Protein AF-0000000087747002 (afdb_homodimer)

pLDDT: mean 88.06, std 15.46, range [18.7, 98.38]

InterPro domains:
  IPR000531 TonB-dependent receptor-like, beta-barrel [PF00593] (441-791)
  IPR008969 Carboxypeptidase-like, regulatory domain superfamily [SSF49464] (43-121)
  IPR012910 TonB-dependent receptor, plug domain [PF07715] (141-255)
  IPR023996 TonB-dependent outer membrane protein, SusC/RagA [TIGR04056] (43-1063)
  IPR023997 TonB-dependent outer membrane protein SusC/RagA, conserved site [TIGR04057] (231-261)
  IPR036942 TonB-dependent receptor-like, beta-barrel domain superfamily [G3DSA:2.40.170.20] (339-915)
  IPR037066 TonB-dependent receptor, plug domain superfamily [G3DSA:2.170.130.10] (109-260)
  IPR039426 TonB-dependent receptor-like [PS52016] (129-919)
  IPR039426 TonB-dependent receptor-like [PTHR30069] (11-877)

Nearest PDB structures (foldseek):
  5fq8-assembly1_B  TM=9.121E-01  e=1.328E-81  Bacteroides thetaiotaomicron
  5fq6-assembly2_I  TM=9.011E-01  e=1.328E-81  Bacteroides thetaiotaomicron
  5fq6-assembly2_B  TM=8.962E-01  e=5.737E-81  Bacteroides thetaiotaomicron
  5fq7-assembly1_B  TM=9.132E-01  e=1.900E-78  Bacteroides thetaiotaomicron
  5fq8-assembly1_D  TM=9.107E-01  e=7.055E-78  Bacteroides thetaiotaomicron

Radius of gyration: 42.56 Å; Cα contacts (8 Å, |Δi|>4): 6021; chains: 2; bounding box: 114×135×99 Å

Foldseek 3Di:
DPPPPPPCPPDDDPPDDDPPPPPVPPPPPDDPDDDCPPPLDFAKFKEAEAEPVATDFFKWKAQPPDRFIDGAHPRRMDIGGGHQQTWIWTGDVQFPIDIDTTDNPYDYHYGYRPLPPFQPWDQFALRDTGRPQQDQADKDKDFLVLDFFFHALQSVLSCFFPDFQWHWFWALLPRQAEIFIAGLDAFFQFDHLGAFEAENRHTWFFDFPDFQALQWDFGRYTGSSQDDSQFFGMKMWQHACQRCVVVFFRGRRTYIYTYTDWFDPDQKWKKKWKWKWKWAFFFFQQFWDFFFWFDAPQDHDPAQQASQLFRLHHTQPQPDWHAFLQRDIDGSGFDPRQLRVQWAMKMKMKMKMKMWHDDDFKIKIWMWIWIKIDGRHPLWIKIKIKIKIWIWGDDPQKIKIKIKIKMKMKTKARAIFDQAQQHSLQLSLRGIRRDHLVVCCPQADPVRAGGSRHNLPLRHHNNNCCNPVWIKMKIKIKMKIKMKMWGRPDPFKIKMKIKIKIWMWMKMKGWDAANNRVQNQIKIKIKIKIKIKIKIKMKMWGWDDDVQKTKIKMWMKMKIKIKMKMKMKMFGRACPRVDPDRVRGDDMFIDIDIFIWMKIKIKMKMWMGGNSFKIKIKMKMWIAIPAAAPVARIDMWMKIKMKGWCCVVVVPDQFWSTKMKMKMKIKHWHGDTHDQADWDKDWDRDDDPPDIDIDTPDLEDHDNHQHIKMKIKIKIKMWTAGRNRQKIKIKMWMKMKIFQHFDWDQDDVVVVHRTYTGGWWMKMKTKMKMKIWHFPDDDVQKTKIKIKIKMFIFIATAIGDVPDFWAFRGDNDQQQWTFIHGHGHHHGFIKFKAFDADPVRFFEADPVALATHIDGDIDRLFGQDFRMWMKMWMWMGGVQKIKIWIKIWTFDGKAQELSVLSCLLSCTGPVLPPQSVQQSVQVVVCVVVVHDPPDPPRAGPTADRDFGWYDPVPPDTHTTDHHHHSNVRSNVCSRGHSSVRMWTLTFMWIAKIKMKGWDDCVVQPDQWRTKMKMKMKGRQHTPDTTDHSARSSHDSTNGSNPRYGRSRDRDMIMIIMMIMIMD/DPPPPPPPPPDPPPPDDDPPPPVVPPPPPDDPDDPCDPPLDFAKFKEFEAEPVATDFFKWKAQPPDNFIDGAHPRRMDIGGGHQQTWIWTGDVQFPIDIDTGDNPYDYHYTYRPLPPPQPWDQFALRDTDGPQQDQADKDKDFLVLDFFFHALQSVLSCFFPDFQWHWFWALLPRQAEIFIAGLDAFFQFDHLGAFEAENRHTWFFDFPDFQALQWDFGRYTGSSQDDSQFFGMKMWQHACQRCVVVFFRGRRTYIYTYTDWFDPDQKWKKKWKWKWKWAFFFFQPFWDFFFWFDAPQDHDPAQQASQLFRLHHTQPQPDWHQFLQRDIDGSGFDPRQLRVQWAMKMKMKMKMKMWHDDDFKIKIWMWIWIKIDGRHPLWIKIKIKIKIWIWGDDPQKIKIKIKIKMKMKTKARAIFDQAQQHSLQQSLRGIRRDHLVVCCPQADPVRAGGSRHNLPLRHHNNNCCNPVWMKMKIKIKMKIKMKMWGRPDPFKIKMKIKIKIWMWMKMKGWDAANNRVQNQIKIKIKIKIKIKIKIKMKMWGWDDDVQKTKIKMKMKMKIKIKMKMKMKMFGRACQRVDPDRVRGDDMFIDIDIFIWMKIKIKMKMWMGGNSFKIKIKMKMWIAIPAAAPVARIDMWMKIKMKGWCCVVVVPSQFWSTKMKMKMKIKHWHGDTHDQADWDKDWDRDDDPPDIDIDTPDLEAHDNHQHIKMKIKIKIKMWTAGRNRQKIKIKMWMKMKIFQHFDWDQDPVVVVHRTYTGGWWMKMKTKMKMKIWHFPDDDVQKTKIKIKIKMFIFIATAIGDVPDFWAFRGDNDQQQWTFIHGHGHHHGFIKFKAFDADPVRFFEADPVALATHIDGDIDRLFGQDFRMWMKMWMWMGGVQKIKIWIKIWTFDGKAQELSVLSCLLSCTGPVLPPQSVQQVVQVVVCVVVVHDPPDPPRAGPTADRDFGWYDPVPPDTHTTDHHHHSNVRSNVCSRGHSSVRMWTLTFMWIAKIKMKGWDDCVVQPDQWRTKMKMKMKGRQHTPDGTDHSARSSHDSTNGSNPRYGRSRDRDMIMIIMMIMIMD

Structure (mmCIF, N/CA/C/O backbone):
data_AF-0000000087747002-model_v1
#
loop_
_entity.id
_entity.type
_entity.pdbx_description
1 polymer 'SusC/RagA family TonB-linked outer membrane protein'
#
loop_
_atom_site.group_PDB
_atom_site.id
_atom_site.type_symbol
_atom_site.label_atom_id
_atom_site.label_alt_id
_atom_site.label_comp_id
_atom_site.label_asym_id
_atom_site.label_entity_id
_atom_site.label_seq_id
_atom_site.pdbx_PDB_ins_code
_atom_site.Cartn_x
_atom_site.Cartn_y
_atom_site.Cartn_z
_atom_site.occupancy
_atom_site.B_iso_or_equiv
_atom_site.auth_seq_id
_atom_site.auth_comp_id
_atom_site.auth_asym_id
_atom_site.auth_atom_id
_atom_site.pdbx_PDB_model_num
ATOM 1 N N . MET A 1 1 ? -24.531 10.125 -27.031 1 20.28 1 MET A N 1
ATOM 2 C CA . MET A 1 1 ? -23.297 10.875 -26.859 1 20.28 1 MET A CA 1
ATOM 3 C C . MET A 1 1 ? -22.078 9.953 -26.922 1 20.28 1 MET A C 1
ATOM 5 O O . MET A 1 1 ? -21.859 9.141 -26.031 1 20.28 1 MET A O 1
ATOM 9 N N . LYS A 1 2 ? -21.703 9.523 -28.141 1 21.83 2 LYS A N 1
ATOM 10 C CA . LYS A 1 2 ? -20.922 8.461 -28.766 1 21.83 2 LYS A CA 1
ATOM 11 C C . LYS A 1 2 ? -19.453 8.562 -28.391 1 21.83 2 LYS A C 1
ATOM 13 O O . LYS A 1 2 ? -18.75 9.469 -28.844 1 21.83 2 LYS A O 1
ATOM 18 N N . GLN A 1 3 ? -19.234 8.391 -27.172 1 22.73 3 GLN A N 1
ATOM 19 C CA . GLN A 1 3 ? -17.922 8.617 -26.547 1 22.73 3 GLN A CA 1
ATOM 20 C C . GLN A 1 3 ? -16.828 7.848 -27.266 1 22.73 3 GLN A C 1
ATOM 22 O O . GLN A 1 3 ? -16.859 6.617 -27.328 1 22.73 3 GLN A O 1
ATOM 27 N N . ARG A 1 4 ? -16.391 8.414 -28.422 1 23.31 4 ARG A N 1
ATOM 28 C CA . ARG A 1 4 ? -15.328 7.914 -29.281 1 23.31 4 ARG A CA 1
ATOM 29 C C . ARG A 1 4 ? -14.109 7.496 -28.453 1 23.31 4 ARG A C 1
ATOM 31 O O . ARG A 1 4 ? -13.555 8.305 -27.719 1 23.31 4 ARG A O 1
ATOM 38 N N . THR A 1 5 ? -14.102 6.312 -28.047 1 23.53 5 THR A N 1
ATOM 39 C CA . THR A 1 5 ? -13.094 5.551 -27.328 1 23.53 5 THR A CA 1
ATOM 40 C C . THR A 1 5 ? -11.734 5.645 -28.016 1 23.53 5 THR A C 1
ATOM 42 O O . THR A 1 5 ? -11.578 5.176 -29.141 1 23.53 5 THR A O 1
ATOM 45 N N . LEU A 1 6 ? -11.18 6.867 -28.109 1 23.16 6 LEU A N 1
ATOM 46 C CA . LEU A 1 6 ? -9.883 7.082 -28.75 1 23.16 6 LEU A CA 1
ATOM 47 C C . LEU A 1 6 ? -8.859 6.059 -28.266 1 23.16 6 LEU A C 1
ATOM 49 O O . LEU A 1 6 ? -8.594 5.969 -27.062 1 23.16 6 LEU A O 1
ATOM 53 N N . THR A 1 7 ? -8.828 4.914 -28.859 1 22.59 7 THR A N 1
ATOM 54 C CA . THR A 1 7 ? -7.941 3.756 -28.75 1 22.59 7 THR A CA 1
ATOM 55 C C . THR A 1 7 ? -6.48 4.176 -28.875 1 22.59 7 THR A C 1
ATOM 57 O O . THR A 1 7 ? -6.074 4.691 -29.922 1 22.59 7 THR A O 1
ATOM 60 N N . THR A 1 8 ? -5.879 4.895 -27.906 1 21.45 8 THR A N 1
ATOM 61 C CA . THR A 1 8 ? -4.488 5.336 -27.922 1 21.45 8 THR A CA 1
ATOM 62 C C . THR A 1 8 ? -3.553 4.152 -28.172 1 21.45 8 THR A C 1
ATOM 64 O O . THR A 1 8 ? -3.469 3.242 -27.344 1 21.45 8 THR A O 1
ATOM 67 N N . LYS A 1 9 ? -3.389 3.555 -29.312 1 24.36 9 LYS A N 1
ATOM 68 C CA . LYS A 1 9 ? -2.43 2.561 -29.781 1 24.36 9 LYS A CA 1
ATOM 69 C C . LYS A 1 9 ? -0.995 3.027 -29.562 1 24.36 9 LYS A C 1
ATOM 71 O O . LYS A 1 9 ? -0.572 4.047 -30.109 1 24.36 9 LYS A O 1
ATOM 76 N N . LEU A 1 10 ? -0.548 3.061 -28.391 1 20.7 10 LEU A N 1
ATOM 77 C CA . LEU A 1 10 ? 0.845 3.398 -28.109 1 20.7 10 LEU A CA 1
ATOM 78 C C . LEU A 1 10 ? 1.785 2.598 -29 1 20.7 10 LEU A C 1
ATOM 80 O O . LEU A 1 10 ? 1.737 1.365 -29.016 1 20.7 10 LEU A O 1
ATOM 84 N N . LEU A 1 11 ? 2.229 3.203 -30.156 1 19.34 11 LEU A N 1
ATOM 85 C CA . LEU A 1 11 ? 3.207 2.826 -31.156 1 19.34 11 LEU A CA 1
ATOM 86 C C . LEU A 1 11 ? 4.488 2.305 -30.516 1 19.34 11 LEU A C 1
ATOM 88 O O . LEU A 1 11 ? 5.023 2.932 -29.594 1 19.34 11 LEU A O 1
ATOM 92 N N . CYS A 1 12 ? 4.898 1.038 -30.734 1 20.5 12 CYS A N 1
ATOM 93 C CA . CYS A 1 12 ? 6.012 0.129 -30.5 1 20.5 12 CYS A CA 1
ATOM 94 C C . CYS A 1 12 ? 7.344 0.808 -30.797 1 20.5 12 CYS A C 1
ATOM 96 O O . CYS A 1 12 ? 8.328 0.594 -30.094 1 20.5 12 CYS A O 1
ATOM 98 N N . GLY A 1 13 ? 7.531 1.428 -32.062 1 20.78 13 GLY A N 1
ATOM 99 C CA . GLY A 1 13 ? 8.75 1.192 -32.812 1 20.78 13 GLY A CA 1
ATOM 100 C C . GLY A 1 13 ? 9.914 2.045 -32.375 1 20.78 13 GLY A C 1
ATOM 101 O O . GLY A 1 13 ? 10.945 2.121 -33.031 1 20.78 13 GLY A O 1
ATOM 102 N N . PHE A 1 14 ? 9.883 2.887 -31.438 1 21.02 14 PHE A N 1
ATOM 103 C CA . PHE A 1 14 ? 10.969 3.848 -31.547 1 21.02 14 PHE A CA 1
ATOM 104 C C . PHE A 1 14 ? 12.32 3.16 -31.375 1 21.02 14 PHE A C 1
ATOM 106 O O . PHE A 1 14 ? 12.773 2.969 -30.234 1 21.02 14 PHE A O 1
ATOM 113 N N . LEU A 1 15 ? 12.617 2.061 -32.188 1 18.95 15 LEU A N 1
ATOM 114 C CA . LEU A 1 15 ? 13.953 1.494 -32 1 18.95 15 LEU A CA 1
ATOM 115 C C . LEU A 1 15 ? 15.023 2.568 -32.188 1 18.95 15 LEU A C 1
ATOM 117 O O . LEU A 1 15 ? 15.898 2.711 -31.328 1 18.95 15 LEU A O 1
ATOM 121 N N . LEU A 1 16 ? 15.461 2.865 -33.531 1 19.5 16 LEU A N 1
ATOM 122 C CA . LEU A 1 16 ? 16.766 2.758 -34.156 1 19.5 16 LEU A CA 1
ATOM 123 C C . LEU A 1 16 ? 17.484 4.102 -34.125 1 19.5 16 LEU A C 1
ATOM 125 O O . LEU A 1 16 ? 17.625 4.75 -35.188 1 19.5 16 LEU A O 1
ATOM 129 N N . VAL A 1 17 ? 17.141 5.141 -33.5 1 19.69 17 VAL A N 1
ATOM 130 C CA . VAL A 1 17 ? 17.797 6.316 -34.062 1 19.69 17 VAL A CA 1
ATOM 131 C C . VAL A 1 17 ? 19.297 6.082 -34.125 1 19.69 17 VAL A C 1
ATOM 133 O O . VAL A 1 17 ? 19.828 5.227 -33.406 1 19.69 17 VAL A O 1
ATOM 136 N N . GLY A 1 18 ? 20.203 7.227 -34.781 1 18.7 18 GLY A N 1
ATOM 137 C CA . GLY A 1 18 ? 21.469 7.516 -35.406 1 18.7 18 GLY A CA 1
ATOM 138 C C . GLY A 1 18 ? 22.672 7.23 -34.531 1 18.7 18 GLY A C 1
ATOM 139 O O . GLY A 1 18 ? 22.672 7.574 -33.344 1 18.7 18 GLY A O 1
ATOM 140 N N . ALA A 1 19 ? 23.438 6.188 -34.844 1 21.56 19 ALA A N 1
ATOM 141 C CA . ALA A 1 19 ? 24.812 5.746 -34.625 1 21.56 19 ALA A CA 1
ATOM 142 C C . ALA A 1 19 ? 25.797 6.867 -34.938 1 21.56 19 ALA A C 1
ATOM 144 O O . ALA A 1 19 ? 26.25 7.027 -36.062 1 21.56 19 ALA A O 1
ATOM 145 N N . VAL A 1 20 ? 25.438 8.227 -34.719 1 19.81 20 VAL A N 1
ATOM 146 C CA . VAL A 1 20 ? 26.422 9.172 -35.219 1 19.81 20 VAL A CA 1
ATOM 147 C C . VAL A 1 20 ? 27.797 8.836 -34.656 1 19.81 20 VAL A C 1
ATOM 149 O O . VAL A 1 20 ? 27.922 8.43 -33.5 1 19.81 20 VAL A O 1
ATOM 152 N N . SER A 1 21 ? 28.828 8.82 -35.594 1 19.73 21 SER A N 1
ATOM 153 C CA . SER A 1 21 ? 30.25 8.539 -35.719 1 19.73 21 SER A CA 1
ATOM 154 C C . SER A 1 21 ? 31.078 9.453 -34.812 1 19.73 21 SER A C 1
ATOM 156 O O . SER A 1 21 ? 31.344 10.602 -35.156 1 19.73 21 SER A O 1
ATOM 158 N N . PHE A 1 22 ? 30.625 9.805 -33.75 1 19.06 22 PHE A N 1
ATOM 159 C CA . PHE A 1 22 ? 31.531 10.812 -33.188 1 19.06 22 PHE A CA 1
ATOM 160 C C . PHE A 1 22 ? 32.938 10.258 -33.094 1 19.06 22 PHE A C 1
ATOM 162 O O . PHE A 1 22 ? 33.219 9.367 -32.281 1 19.06 22 PHE A O 1
ATOM 169 N N . ALA A 1 23 ? 33.719 10.32 -34.281 1 20.92 23 ALA A N 1
ATOM 170 C CA . ALA A 1 23 ? 35.156 10.008 -34.469 1 20.92 23 ALA A CA 1
ATOM 171 C C . ALA A 1 23 ? 36 10.883 -33.531 1 20.92 23 ALA A C 1
ATOM 173 O O . ALA A 1 23 ? 36.188 12.078 -33.781 1 20.92 23 ALA A O 1
ATOM 174 N N . MET A 1 24 ? 35.594 11.203 -32.375 1 20.83 24 MET A N 1
ATOM 175 C CA . MET A 1 24 ? 36.531 12.172 -31.844 1 20.83 24 MET A CA 1
ATOM 176 C C . MET A 1 24 ? 37.969 11.648 -31.938 1 20.83 24 MET A C 1
ATOM 178 O O . MET A 1 24 ? 38.25 10.492 -31.609 1 20.83 24 MET A O 1
ATOM 182 N N . PRO A 1 25 ? 38.75 12.312 -32.812 1 22.38 25 PRO A N 1
ATOM 183 C CA . PRO A 1 25 ? 40.188 11.945 -32.969 1 22.38 25 PRO A CA 1
ATOM 184 C C . PRO A 1 25 ? 40.938 11.953 -31.656 1 22.38 25 PRO A C 1
ATOM 186 O O . PRO A 1 25 ? 40.656 12.789 -30.781 1 22.38 25 PRO A O 1
ATOM 189 N N . LEU A 1 26 ? 41.125 10.797 -31.125 1 22.36 26 LEU A N 1
ATOM 190 C CA . LEU A 1 26 ? 42 10.523 -29.984 1 22.36 26 LEU A CA 1
ATOM 191 C C . LEU A 1 26 ? 43.312 11.266 -30.125 1 22.36 26 LEU A C 1
ATOM 193 O O . LEU A 1 26 ? 44.125 10.969 -31.016 1 22.36 26 LEU A O 1
ATOM 197 N N . GLN A 1 27 ? 43.188 12.641 -30.062 1 21.42 27 GLN A N 1
ATOM 198 C CA . GLN A 1 27 ? 44.469 13.305 -30.188 1 21.42 27 GLN A CA 1
ATOM 199 C C . GLN A 1 27 ? 45.5 12.711 -29.234 1 21.42 27 GLN A C 1
ATOM 201 O O . GLN A 1 27 ? 45.156 12.352 -28.094 1 21.42 27 GLN A O 1
ATOM 206 N N . SER A 1 28 ? 46.688 12.352 -29.797 1 21.06 28 SER A N 1
ATOM 207 C CA . SER A 1 28 ? 47.938 11.742 -29.375 1 21.06 28 SER A CA 1
ATOM 208 C C . SER A 1 28 ? 48.625 12.586 -28.297 1 21.06 28 SER A C 1
ATOM 210 O O . SER A 1 28 ? 49.031 13.719 -28.562 1 21.06 28 SER A O 1
ATOM 212 N N . TYR A 1 29 ? 47.812 12.914 -27.219 1 21.16 29 TYR A N 1
ATOM 213 C CA . TYR A 1 29 ? 48.594 13.773 -26.328 1 21.16 29 TYR A CA 1
ATOM 214 C C . TYR A 1 29 ? 49.969 13.141 -26.031 1 21.16 29 TYR A C 1
ATOM 216 O O . TYR A 1 29 ? 50.062 11.93 -25.812 1 21.16 29 TYR A O 1
ATOM 224 N N . ALA A 1 30 ? 51 13.922 -26.453 1 23.58 30 ALA A N 1
ATOM 225 C CA . ALA A 1 30 ? 52.438 13.711 -26.375 1 23.58 30 ALA A CA 1
ATOM 226 C C . ALA A 1 30 ? 52.875 13.461 -24.938 1 23.58 30 ALA A C 1
ATOM 228 O O . ALA A 1 30 ? 52.25 13.953 -24 1 23.58 30 ALA A O 1
ATOM 229 N N . GLU A 1 31 ? 53.875 12.57 -24.75 1 23.08 31 GLU A N 1
ATOM 230 C CA . GLU A 1 31 ? 54.625 11.828 -23.734 1 23.08 31 GLU A CA 1
ATOM 231 C C . GLU A 1 31 ? 55.344 12.766 -22.781 1 23.08 31 GLU A C 1
ATOM 233 O O . GLU A 1 31 ? 56.25 13.492 -23.172 1 23.08 31 GLU A O 1
ATOM 238 N N . PRO A 1 32 ? 54.594 13.578 -21.922 1 25.44 32 PRO A N 1
ATOM 239 C CA . PRO A 1 32 ? 55.562 14.414 -21.219 1 25.44 32 PRO A CA 1
ATOM 240 C C . PRO A 1 32 ? 56.656 13.594 -20.547 1 25.44 32 PRO A C 1
ATOM 242 O O . PRO A 1 32 ? 56.469 12.422 -20.219 1 25.44 32 PRO A O 1
ATOM 245 N N . SER A 1 33 ? 57.906 14.141 -20.672 1 21.08 33 SER A N 1
ATOM 246 C CA . SER A 1 33 ? 59.219 13.633 -20.297 1 21.08 33 SER A CA 1
ATOM 247 C C . SER A 1 33 ? 59.344 13.461 -18.797 1 21.08 33 SER A C 1
ATOM 249 O O . SER A 1 33 ? 59.062 14.391 -18.031 1 21.08 33 SER A O 1
ATOM 251 N N . ALA A 1 34 ? 59.188 12.297 -18.281 1 25.61 34 ALA A N 1
ATOM 252 C CA . ALA A 1 34 ? 59.312 11.758 -16.938 1 25.61 34 ALA A CA 1
ATOM 253 C C . ALA A 1 34 ? 60.594 12.273 -16.266 1 25.61 34 ALA A C 1
ATOM 255 O O . ALA A 1 34 ? 61.688 12.18 -16.844 1 25.61 34 ALA A O 1
ATOM 256 N N . ALA A 1 35 ? 60.438 13.164 -15.414 1 26.36 35 ALA A N 1
ATOM 257 C CA . ALA A 1 35 ? 61.625 13.406 -14.594 1 26.36 35 ALA A CA 1
ATOM 258 C C . ALA A 1 35 ? 62.219 12.094 -14.086 1 26.36 35 ALA A C 1
ATOM 260 O O . ALA A 1 35 ? 61.5 11.156 -13.766 1 26.36 35 ALA A O 1
ATOM 261 N N . ALA A 1 36 ? 63.5 11.891 -14.188 1 25.69 36 ALA A N 1
ATOM 262 C CA . ALA A 1 36 ? 64.438 10.766 -14.07 1 25.69 36 ALA A CA 1
ATOM 263 C C . ALA A 1 36 ? 64.312 10.141 -12.68 1 25.69 36 ALA A C 1
ATOM 265 O O . ALA A 1 36 ? 65 10.594 -11.758 1 25.69 36 ALA A O 1
ATOM 266 N N . ALA A 1 37 ? 63.125 10.156 -12.016 1 29.16 37 ALA A N 1
ATOM 267 C CA . ALA A 1 37 ? 63.375 9.453 -10.758 1 29.16 37 ALA A CA 1
ATOM 268 C C . ALA A 1 37 ? 64.062 8.109 -11 1 29.16 37 ALA A C 1
ATOM 270 O O . ALA A 1 37 ? 63.844 7.48 -12.039 1 29.16 37 ALA A O 1
ATOM 271 N N . THR A 1 38 ? 65.062 7.848 -10.242 1 31.8 38 THR A N 1
ATOM 272 C CA . THR A 1 38 ? 65.938 6.656 -10.344 1 31.8 38 THR A CA 1
ATOM 273 C C . THR A 1 38 ? 65.062 5.398 -10.445 1 31.8 38 THR A C 1
ATOM 275 O O . THR A 1 38 ? 64.25 5.148 -9.586 1 31.8 38 THR A O 1
ATOM 278 N N . PRO A 1 39 ? 64.688 5.023 -11.727 1 36.78 39 PRO A N 1
ATOM 279 C CA . PRO A 1 39 ? 63.875 3.869 -12.039 1 36.78 39 PRO A CA 1
ATOM 280 C C . PRO A 1 39 ? 64.188 2.652 -11.172 1 36.78 39 PRO A C 1
ATOM 282 O O . PRO A 1 39 ? 65.312 2.189 -11.148 1 36.78 39 PRO A O 1
ATOM 285 N N . SER A 1 40 ? 63.656 2.684 -9.992 1 45.91 40 SER A N 1
ATOM 286 C CA . SER A 1 40 ? 63.812 1.367 -9.383 1 45.91 40 SER A CA 1
ATOM 287 C C . SER A 1 40 ? 63.5 0.257 -10.383 1 45.91 40 SER A C 1
ATOM 289 O O . SER A 1 40 ? 62.531 0.338 -11.133 1 45.91 40 SER A O 1
ATOM 291 N N . GLN A 1 41 ? 64.562 -0.303 -10.859 1 54.22 41 GLN A N 1
ATOM 292 C CA . GLN A 1 41 ? 64.625 -1.273 -11.945 1 54.22 41 GLN A CA 1
ATOM 293 C C . GLN A 1 41 ? 63.562 -2.346 -11.844 1 54.22 41 GLN A C 1
ATOM 295 O O . GLN A 1 41 ? 63.594 -3.172 -10.93 1 54.22 41 GLN A O 1
ATOM 300 N N . LYS A 1 42 ? 62.312 -2.082 -12.312 1 69.31 42 LYS A N 1
ATOM 301 C CA . LYS A 1 42 ? 61.312 -3.156 -12.461 1 69.31 42 LYS A CA 1
ATOM 302 C C . LYS A 1 42 ? 61.812 -4.227 -13.422 1 69.31 42 LYS A C 1
ATOM 304 O O . LYS A 1 42 ? 62.562 -3.926 -14.367 1 69.31 42 LYS A O 1
ATOM 309 N N . ILE A 1 43 ? 61.656 -5.422 -12.992 1 81.06 43 ILE A N 1
ATOM 310 C CA . ILE A 1 43 ? 62.031 -6.527 -13.867 1 81.06 43 ILE A CA 1
ATOM 311 C C . ILE A 1 43 ? 60.781 -7.027 -14.617 1 81.06 43 ILE A C 1
ATOM 313 O O . ILE A 1 43 ? 59.688 -7.008 -14.07 1 81.06 43 ILE A O 1
ATOM 317 N N . LYS A 1 44 ? 60.969 -7.262 -15.852 1 82.5 44 LYS A N 1
ATOM 318 C CA . LYS A 1 44 ? 59.969 -7.898 -16.688 1 82.5 44 LYS A CA 1
ATOM 319 C C . LYS A 1 44 ? 59.812 -9.383 -16.359 1 82.5 44 LYS A C 1
ATOM 321 O O . LYS A 1 44 ? 60.781 -10.141 -16.484 1 82.5 44 LYS A O 1
ATOM 326 N N . VAL A 1 45 ? 58.688 -9.711 -15.844 1 84.5 45 VAL A N 1
ATOM 327 C CA . VAL A 1 45 ? 58.438 -11.109 -15.562 1 84.5 45 VAL A CA 1
ATOM 328 C C . VAL A 1 45 ? 57.469 -11.672 -16.625 1 84.5 45 VAL A C 1
ATOM 330 O O . VAL A 1 45 ? 56.438 -11.07 -16.922 1 84.5 45 VAL A O 1
ATOM 333 N N . THR A 1 46 ? 57.875 -12.695 -17.266 1 85.25 46 THR A N 1
ATOM 334 C CA . THR A 1 46 ? 57.094 -13.43 -18.25 1 85.25 46 THR A CA 1
ATOM 335 C C . THR A 1 46 ? 56.844 -14.867 -17.781 1 85.25 46 THR A C 1
ATOM 337 O O . THR A 1 46 ? 57.656 -15.422 -17.031 1 85.25 46 THR A O 1
ATOM 340 N N . GLY A 1 47 ? 55.719 -15.336 -18.031 1 84.56 47 GLY A N 1
ATOM 341 C CA . GLY A 1 47 ? 55.438 -16.719 -17.688 1 84.56 47 GLY A CA 1
ATOM 342 C C . GLY A 1 47 ? 54.188 -17.266 -18.359 1 84.56 47 GLY A C 1
ATOM 343 O O . GLY A 1 47 ? 53.5 -16.547 -19.094 1 84.56 47 GLY A O 1
ATOM 344 N N . VAL A 1 48 ? 54 -18.594 -18.25 1 84.5 48 VAL A N 1
ATOM 345 C CA . VAL A 1 48 ? 52.844 -19.328 -18.703 1 84.5 48 VAL A CA 1
ATOM 346 C C . VAL A 1 48 ? 52.125 -19.953 -17.5 1 84.5 48 VAL A C 1
ATOM 348 O O . VAL A 1 48 ? 52.75 -20.547 -16.625 1 84.5 48 VAL A O 1
ATOM 351 N N . VAL A 1 49 ? 50.906 -19.625 -17.328 1 84.62 49 VAL A N 1
ATOM 352 C CA . VAL A 1 49 ? 50.062 -20.281 -16.344 1 84.62 49 VAL A CA 1
ATOM 353 C C . VAL A 1 49 ? 49.344 -21.469 -16.984 1 84.62 49 VAL A C 1
ATOM 355 O O . VAL A 1 49 ? 48.656 -21.297 -18 1 84.62 49 VAL A O 1
ATOM 358 N N . GLU A 1 50 ? 49.5 -22.547 -16.484 1 78.88 50 GLU A N 1
ATOM 359 C CA . GLU A 1 50 ? 48.844 -23.75 -16.984 1 78.88 50 GLU A CA 1
ATOM 360 C C . GLU A 1 50 ? 48.188 -24.531 -15.844 1 78.88 50 GLU A C 1
ATOM 362 O O . GLU A 1 50 ? 48.531 -24.328 -14.672 1 78.88 50 GLU A O 1
ATOM 367 N N . ASP A 1 51 ? 47.125 -25.172 -16.141 1 72.06 51 ASP A N 1
ATOM 368 C CA . ASP A 1 51 ? 46.594 -26.234 -15.273 1 72.06 51 ASP A CA 1
ATOM 369 C C . ASP A 1 51 ? 46.781 -27.594 -15.93 1 72.06 51 ASP A C 1
ATOM 371 O O . ASP A 1 51 ? 47.469 -27.719 -16.938 1 72.06 51 ASP A O 1
ATOM 375 N N . ALA A 1 52 ? 46.125 -28.625 -15.211 1 65.62 52 ALA A N 1
ATOM 376 C CA . ALA A 1 52 ? 46.281 -29.984 -15.719 1 65.62 52 ALA A CA 1
ATOM 377 C C . ALA A 1 52 ? 45.75 -30.109 -17.156 1 65.62 52 ALA A C 1
ATOM 379 O O . ALA A 1 52 ? 46.156 -31 -17.891 1 65.62 52 ALA A O 1
ATOM 380 N N . GLU A 1 53 ? 44.844 -29.188 -17.469 1 62.34 53 GLU A N 1
ATOM 381 C CA . GLU A 1 53 ? 44.188 -29.312 -18.766 1 62.34 53 GLU A CA 1
ATOM 382 C C . GLU A 1 53 ? 44.875 -28.453 -19.828 1 62.34 53 GLU A C 1
ATOM 384 O O . GLU A 1 53 ? 44.531 -28.516 -21 1 62.34 53 GLU A O 1
ATOM 389 N N . GLY A 1 54 ? 45.781 -27.656 -19.406 1 69.5 54 GLY A N 1
ATOM 390 C CA . GLY A 1 54 ? 46.5 -26.859 -20.359 1 69.5 54 GLY A CA 1
ATOM 391 C C . GLY A 1 54 ? 46.688 -25.406 -19.922 1 69.5 54 GLY A C 1
ATOM 392 O O . GLY A 1 54 ? 46.5 -25.094 -18.75 1 69.5 54 GLY A O 1
ATOM 393 N N . PRO A 1 55 ? 46.969 -24.594 -20.938 1 74.56 55 PRO A N 1
ATOM 394 C CA . PRO A 1 55 ? 47.125 -23.188 -20.594 1 74.56 55 PRO A CA 1
ATOM 395 C C . PRO A 1 55 ? 45.875 -22.547 -20.016 1 74.56 55 PRO A C 1
ATOM 397 O O . PRO A 1 55 ? 44.781 -22.828 -20.484 1 74.56 55 PRO A O 1
ATOM 400 N N . VAL A 1 56 ? 45.938 -21.969 -18.922 1 76.38 56 VAL A N 1
ATOM 401 C CA . VAL A 1 56 ? 44.812 -21.312 -18.25 1 76.38 56 VAL A CA 1
ATOM 402 C C . VAL A 1 56 ? 44.625 -19.906 -18.797 1 76.38 56 VAL A C 1
ATOM 404 O O . VAL A 1 56 ? 45.5 -19.047 -18.625 1 76.38 56 VAL A O 1
ATOM 407 N N . ILE A 1 57 ? 43.531 -19.844 -19.531 1 73.81 57 ILE A N 1
ATOM 408 C CA . ILE A 1 57 ? 43.188 -18.562 -20.141 1 73.81 57 ILE A CA 1
ATOM 409 C C . ILE A 1 57 ? 42.469 -17.672 -19.109 1 73.81 57 ILE A C 1
ATOM 411 O O . ILE A 1 57 ? 41.531 -18.125 -18.469 1 73.81 57 ILE A O 1
ATOM 415 N N . GLY A 1 58 ? 42.906 -16.453 -18.906 1 72.56 58 GLY A N 1
ATOM 416 C CA . GLY A 1 58 ? 42.188 -15.492 -18.094 1 72.56 58 GLY A CA 1
ATOM 417 C C . GLY A 1 58 ? 42.531 -15.586 -16.609 1 72.56 58 GLY A C 1
ATOM 418 O O . GLY A 1 58 ? 41.812 -15.078 -15.758 1 72.56 58 GLY A O 1
ATOM 419 N N . ALA A 1 59 ? 43.562 -16.312 -16.266 1 76.75 59 ALA A N 1
ATOM 420 C CA . ALA A 1 59 ? 44 -16.312 -14.883 1 76.75 59 ALA A CA 1
ATOM 421 C C . ALA A 1 59 ? 44.531 -14.938 -14.461 1 76.75 59 ALA A C 1
ATOM 423 O O . ALA A 1 59 ? 45.25 -14.289 -15.211 1 76.75 59 ALA A O 1
ATOM 424 N N . SER A 1 60 ? 44.156 -14.562 -13.352 1 82.12 60 SER A N 1
ATOM 425 C CA . SER A 1 60 ? 44.625 -13.297 -12.797 1 82.12 60 SER A CA 1
ATOM 426 C C . SER A 1 60 ? 46.062 -13.438 -12.234 1 82.12 60 SER A C 1
ATOM 428 O O . SER A 1 60 ? 46.312 -14.328 -11.414 1 82.12 60 SER A O 1
ATOM 430 N N . VAL A 1 61 ? 47 -12.695 -12.758 1 84.12 61 VAL A N 1
ATOM 431 C CA . VAL A 1 61 ? 48.344 -12.602 -12.25 1 84.12 61 VAL A CA 1
ATOM 432 C C . VAL A 1 61 ? 48.562 -11.219 -11.633 1 84.12 61 VAL A C 1
ATOM 434 O O . VAL A 1 61 ? 48.625 -10.211 -12.352 1 84.12 61 VAL A O 1
ATOM 437 N N . ILE A 1 62 ? 48.625 -11.18 -10.344 1 82.56 62 ILE A N 1
ATOM 438 C CA . ILE A 1 62 ? 48.719 -9.906 -9.633 1 82.56 62 ILE A CA 1
ATOM 439 C C . ILE A 1 62 ? 49.969 -9.867 -8.773 1 82.56 62 ILE A C 1
ATOM 441 O O . ILE A 1 62 ? 50.344 -10.859 -8.141 1 82.56 62 ILE A O 1
ATOM 445 N N . GLU A 1 63 ? 50.781 -8.758 -8.82 1 81.44 63 GLU A N 1
ATOM 446 C CA . GLU A 1 63 ? 51.844 -8.5 -7.848 1 81.44 63 GLU A CA 1
ATOM 447 C C . GLU A 1 63 ? 51.25 -8.352 -6.441 1 81.44 63 GLU A C 1
ATOM 449 O O . GLU A 1 63 ? 50.5 -7.41 -6.168 1 81.44 63 GLU A O 1
ATOM 454 N N . LYS A 1 64 ? 51.5 -9.414 -5.629 1 78.12 64 LYS A N 1
ATOM 455 C CA . LYS A 1 64 ? 50.938 -9.492 -4.289 1 78.12 64 LYS A CA 1
ATOM 456 C C . LYS A 1 64 ? 51.156 -8.188 -3.525 1 78.12 64 LYS A C 1
ATOM 458 O O . LYS A 1 64 ? 52.25 -7.672 -3.463 1 78.12 64 LYS A O 1
ATOM 463 N N . GLY A 1 65 ? 50 -7.574 -2.961 1 70.12 65 GLY A N 1
ATOM 464 C CA . GLY A 1 65 ? 50.062 -6.367 -2.154 1 70.12 65 GLY A CA 1
ATOM 465 C C . GLY A 1 65 ? 49.844 -5.102 -2.961 1 70.12 65 GLY A C 1
ATOM 466 O O . GLY A 1 65 ? 49.875 -3.996 -2.416 1 70.12 65 GLY A O 1
ATOM 467 N N . THR A 1 66 ? 49.875 -5.246 -4.34 1 71.5 66 THR A N 1
ATOM 468 C CA . THR A 1 66 ? 49.625 -4.098 -5.207 1 71.5 66 THR A CA 1
ATOM 469 C C . THR A 1 66 ? 48.406 -4.344 -6.109 1 71.5 66 THR A C 1
ATOM 471 O O . THR A 1 66 ? 47.875 -5.445 -6.129 1 71.5 66 THR A O 1
ATOM 474 N N . SER A 1 67 ? 47.969 -3.33 -6.781 1 69.12 67 SER A N 1
ATOM 475 C CA . SER A 1 67 ? 46.938 -3.477 -7.785 1 69.12 67 SER A CA 1
ATOM 476 C C . SER A 1 67 ? 47.531 -3.736 -9.164 1 69.12 67 SER A C 1
ATOM 478 O O . SER A 1 67 ? 46.781 -3.752 -10.164 1 69.12 67 SER A O 1
ATOM 480 N N . ASN A 1 68 ? 48.812 -3.955 -9.211 1 77.12 68 ASN A N 1
ATOM 481 C CA . ASN A 1 68 ? 49.5 -4.258 -10.453 1 77.12 68 ASN A CA 1
ATOM 482 C C . ASN A 1 68 ? 49.281 -5.703 -10.891 1 77.12 68 ASN A C 1
ATOM 484 O O . ASN A 1 68 ? 49.688 -6.633 -10.188 1 77.12 68 ASN A O 1
ATOM 488 N N . GLY A 1 69 ? 48.469 -5.957 -11.828 1 77.69 69 GLY A N 1
ATOM 489 C CA . GLY A 1 69 ? 48.156 -7.309 -12.273 1 77.69 69 GLY A CA 1
ATOM 490 C C . GLY A 1 69 ? 47.844 -7.387 -13.758 1 77.69 69 GLY A C 1
ATOM 491 O O . GLY A 1 69 ? 47.688 -6.359 -14.422 1 77.69 69 GLY A O 1
ATOM 492 N N . THR A 1 70 ? 47.969 -8.57 -14.312 1 79.62 70 THR A N 1
ATOM 493 C CA . THR A 1 70 ? 47.594 -8.922 -15.672 1 79.62 70 THR A CA 1
ATOM 494 C C . THR A 1 70 ? 46.812 -10.234 -15.695 1 79.62 70 THR A C 1
ATOM 496 O O . THR A 1 70 ? 46.656 -10.898 -14.664 1 79.62 70 THR A O 1
ATOM 499 N N . VAL A 1 71 ? 46.156 -10.547 -16.734 1 79.69 71 VAL A N 1
ATOM 500 C CA . VAL A 1 71 ? 45.5 -11.836 -16.938 1 79.69 71 VAL A CA 1
ATOM 501 C C . VAL A 1 71 ? 46.219 -12.602 -18.062 1 79.69 71 VAL A C 1
ATOM 503 O O . VAL A 1 71 ? 46.781 -11.992 -18.969 1 79.69 71 VAL A O 1
ATOM 506 N N . THR A 1 72 ? 46.156 -13.906 -17.922 1 80.62 72 THR A N 1
ATOM 507 C CA . THR A 1 72 ? 46.844 -14.742 -18.922 1 80.62 72 THR A CA 1
ATOM 508 C C . THR A 1 72 ? 46.094 -14.68 -20.266 1 80.62 72 THR A C 1
ATOM 510 O O . THR A 1 72 ? 44.875 -14.492 -20.297 1 80.62 72 THR A O 1
ATOM 513 N N . ASP A 1 73 ? 46.875 -14.773 -21.328 1 76.81 73 ASP A N 1
ATOM 514 C CA . ASP A 1 73 ? 46.312 -14.75 -22.672 1 76.81 73 ASP A CA 1
ATOM 515 C C . ASP A 1 73 ? 45.844 -16.141 -23.094 1 76.81 73 ASP A C 1
ATOM 517 O O . ASP A 1 73 ? 45.75 -17.062 -22.266 1 76.81 73 ASP A O 1
ATOM 521 N N . LEU A 1 74 ? 45.469 -16.391 -24.312 1 71.06 74 LEU A N 1
ATOM 522 C CA . LEU A 1 74 ? 44.875 -17.609 -24.828 1 71.06 74 LEU A CA 1
ATOM 523 C C . LEU A 1 74 ? 45.812 -18.797 -24.688 1 71.06 74 LEU A C 1
ATOM 525 O O . LEU A 1 74 ? 45.375 -19.953 -24.641 1 71.06 74 LEU A O 1
ATOM 529 N N . ASP A 1 75 ? 47.031 -18.531 -24.672 1 75.75 75 ASP A N 1
ATOM 530 C CA . ASP A 1 75 ? 48 -19.594 -24.531 1 75.75 75 ASP A CA 1
ATOM 531 C C . ASP A 1 75 ? 48.531 -19.672 -23.094 1 75.75 75 ASP A C 1
ATOM 533 O O . ASP A 1 75 ? 49.531 -20.328 -22.844 1 75.75 75 ASP A O 1
ATOM 537 N N . GLY A 1 76 ? 47.812 -18.984 -22.172 1 77.31 76 GLY A N 1
ATOM 538 C CA . GLY A 1 76 ? 48.188 -18.969 -20.766 1 77.31 76 GLY A CA 1
ATOM 539 C C . GLY A 1 76 ? 49.375 -18.062 -20.453 1 77.31 76 GLY A C 1
ATOM 540 O O . GLY A 1 76 ? 49.906 -18.078 -19.344 1 77.31 76 GLY A O 1
ATOM 541 N N . ASN A 1 77 ? 49.844 -17.328 -21.422 1 81 77 ASN A N 1
ATOM 542 C CA . ASN A 1 77 ? 51 -16.469 -21.219 1 81 77 ASN A CA 1
ATOM 543 C C . ASN A 1 77 ? 50.656 -15.188 -20.484 1 81 77 ASN A C 1
ATOM 545 O O . ASN A 1 77 ? 49.531 -14.664 -20.641 1 81 77 ASN A O 1
ATOM 549 N N . PHE A 1 78 ? 51.594 -14.742 -19.609 1 85.12 78 PHE A N 1
ATOM 550 C CA . PHE A 1 78 ? 51.438 -13.43 -19 1 85.12 78 PHE A CA 1
ATOM 551 C C . PHE A 1 78 ? 52.75 -12.664 -19.031 1 85.12 78 PHE A C 1
ATOM 553 O O . PHE A 1 78 ? 53.844 -13.266 -19.109 1 85.12 78 PHE A O 1
ATOM 560 N N . THR A 1 79 ? 52.688 -11.344 -19.203 1 84.62 79 THR A N 1
ATOM 561 C CA . THR A 1 79 ? 53.781 -10.398 -19.016 1 84.62 79 THR A CA 1
ATOM 562 C C . THR A 1 79 ? 53.406 -9.312 -18.016 1 84.62 79 THR A C 1
ATOM 564 O O . THR A 1 79 ? 52.312 -8.711 -18.125 1 84.62 79 THR A O 1
ATOM 567 N N . LEU A 1 80 ? 54.156 -9.188 -16.953 1 82.12 80 LEU A N 1
ATOM 568 C CA . LEU A 1 80 ? 53.906 -8.203 -15.914 1 82.12 80 LEU A CA 1
ATOM 569 C C . LEU A 1 80 ? 55.188 -7.539 -15.453 1 82.12 80 LEU A C 1
ATOM 571 O O . LEU A 1 80 ? 56.188 -8.219 -15.219 1 82.12 80 LEU A O 1
ATOM 575 N N . MET A 1 81 ? 55.219 -6.266 -15.438 1 81.25 81 MET A N 1
ATOM 576 C CA . MET A 1 81 ? 56.344 -5.531 -14.859 1 81.25 81 MET A CA 1
ATOM 577 C C . MET A 1 81 ? 56.188 -5.418 -13.344 1 81.25 81 MET A C 1
ATOM 579 O O . MET A 1 81 ? 55.219 -4.867 -12.852 1 81.25 81 MET A O 1
ATOM 583 N N . VAL A 1 82 ? 57.156 -6.082 -12.609 1 80.31 82 VAL A N 1
ATOM 584 C CA . VAL A 1 82 ? 57.031 -6.098 -11.156 1 80.31 82 VAL A CA 1
ATOM 585 C C . VAL A 1 82 ? 58.344 -5.652 -10.523 1 80.31 82 VAL A C 1
ATOM 587 O O . VAL A 1 82 ? 59.406 -5.602 -11.195 1 80.31 82 VAL A O 1
ATOM 590 N N . SER A 1 83 ? 58.438 -5.227 -9.273 1 80.25 83 SER A N 1
ATOM 591 C CA . SER A 1 83 ? 59.656 -4.941 -8.523 1 80.25 83 SER A CA 1
ATOM 592 C C . SER A 1 83 ? 60.5 -6.195 -8.359 1 80.25 83 SER A C 1
ATOM 594 O O . SER A 1 83 ? 59.969 -7.305 -8.242 1 80.25 83 SER A O 1
ATOM 596 N N . PRO A 1 84 ? 61.812 -6.066 -8.562 1 78.88 84 PRO A N 1
ATOM 597 C CA . PRO A 1 84 ? 62.688 -7.242 -8.359 1 78.88 84 PRO A CA 1
ATOM 598 C C . PRO A 1 84 ? 62.406 -7.953 -7.035 1 78.88 84 PRO A C 1
ATOM 600 O O . PRO A 1 84 ? 62.312 -7.305 -5.988 1 78.88 84 PRO A O 1
ATOM 603 N N . GLY A 1 85 ? 62.062 -9.32 -7.016 1 79.38 85 GLY A N 1
ATOM 604 C CA . GLY A 1 85 ? 61.75 -10.117 -5.836 1 79.38 85 GLY A CA 1
ATOM 605 C C . GLY A 1 85 ? 60.281 -10.117 -5.469 1 79.38 85 GLY A C 1
ATOM 606 O O . GLY A 1 85 ? 59.906 -10.641 -4.422 1 79.38 85 GLY A O 1
ATOM 607 N N . ALA A 1 86 ? 59.562 -9.57 -6.258 1 79.88 86 ALA A N 1
ATOM 608 C CA . ALA A 1 86 ? 58.125 -9.5 -5.973 1 79.88 86 ALA A CA 1
ATOM 609 C C . ALA A 1 86 ? 57.5 -10.891 -6.02 1 79.88 86 ALA A C 1
ATOM 611 O O . ALA A 1 86 ? 58 -11.789 -6.695 1 79.88 86 ALA A O 1
ATOM 612 N N . THR A 1 87 ? 56.406 -11.125 -5.203 1 83.31 87 THR A N 1
ATOM 613 C CA . THR A 1 87 ? 55.594 -12.336 -5.254 1 83.31 87 THR A CA 1
ATOM 614 C C . THR A 1 87 ? 54.344 -12.125 -6.129 1 83.31 87 THR A C 1
ATOM 616 O O . THR A 1 87 ? 53.656 -11.117 -5.992 1 83.31 87 THR A O 1
ATOM 619 N N . LEU A 1 88 ? 54.188 -13.031 -7.094 1 84.69 88 LEU A N 1
ATOM 620 C CA . LEU A 1 88 ? 53 -13.039 -7.941 1 84.69 88 LEU A CA 1
ATOM 621 C C . LEU A 1 88 ? 51.938 -13.938 -7.355 1 84.69 88 LEU A C 1
ATOM 623 O O . LEU A 1 88 ? 52.219 -15.047 -6.902 1 84.69 88 LEU A O 1
ATOM 627 N N . LYS A 1 89 ? 50.812 -13.438 -7.238 1 82.25 89 LYS A N 1
ATOM 628 C CA . LYS A 1 89 ? 49.625 -14.242 -6.938 1 82.25 89 LYS A CA 1
ATOM 629 C C . LYS A 1 89 ? 48.812 -14.523 -8.195 1 82.25 89 LYS A C 1
ATOM 631 O O . LYS A 1 89 ? 48.312 -13.602 -8.836 1 82.25 89 LYS A O 1
ATOM 636 N N . ILE A 1 90 ? 48.719 -15.758 -8.586 1 81.31 90 ILE A N 1
ATOM 637 C CA . ILE A 1 90 ? 48 -16.203 -9.758 1 81.31 90 ILE A CA 1
ATOM 638 C C . ILE A 1 90 ? 46.688 -16.891 -9.32 1 81.31 90 ILE A C 1
ATOM 640 O O . ILE A 1 90 ? 46.719 -17.812 -8.5 1 81.31 90 ILE A O 1
ATOM 644 N N . SER A 1 91 ? 45.594 -16.359 -9.711 1 76.94 91 SER A N 1
ATOM 645 C CA . SER A 1 91 ? 44.281 -16.922 -9.375 1 76.94 91 SER A CA 1
ATOM 646 C C . SER A 1 91 ? 43.438 -17.109 -10.625 1 76.94 91 SER A C 1
ATOM 648 O O . SER A 1 91 ? 43.562 -16.344 -11.586 1 76.94 91 SER A O 1
ATOM 650 N N . TYR A 1 92 ? 42.812 -18.188 -10.703 1 69.81 92 TYR A N 1
ATOM 651 C CA . TYR A 1 92 ? 41.844 -18.531 -11.727 1 69.81 92 TYR A CA 1
ATOM 652 C C . TYR A 1 92 ? 40.625 -19.266 -11.133 1 69.81 92 TYR A C 1
ATOM 654 O O . TYR A 1 92 ? 40.781 -20.062 -10.195 1 69.81 92 TYR A O 1
ATOM 662 N N . VAL A 1 93 ? 39.438 -18.875 -11.617 1 59.41 93 VAL A N 1
ATOM 663 C CA . VAL A 1 93 ? 38.219 -19.531 -11.125 1 59.41 93 VAL A CA 1
ATOM 664 C C . VAL A 1 93 ? 38.375 -21.047 -11.242 1 59.41 93 VAL A C 1
ATOM 666 O O . VAL A 1 93 ? 38.688 -21.562 -12.312 1 59.41 93 VAL A O 1
ATOM 669 N N . GLY A 1 94 ? 38.219 -21.812 -10.148 1 55.53 94 GLY A N 1
ATOM 670 C CA . GLY A 1 94 ? 38.312 -23.266 -10.094 1 55.53 94 GLY A CA 1
ATOM 671 C C . GLY A 1 94 ? 39.688 -23.75 -9.758 1 55.53 94 GLY A C 1
ATOM 672 O O . GLY A 1 94 ? 39.938 -24.953 -9.656 1 55.53 94 GLY A O 1
ATOM 673 N N . SER A 1 95 ? 40.719 -22.922 -9.695 1 63.06 95 SER A N 1
ATOM 674 C CA . SER A 1 95 ? 42.094 -23.328 -9.375 1 63.06 95 SER A CA 1
ATOM 675 C C . SER A 1 95 ? 42.562 -22.672 -8.086 1 63.06 95 SER A C 1
ATOM 677 O O . SER A 1 95 ? 42.125 -21.594 -7.727 1 63.06 95 SER A O 1
ATOM 679 N N . GLU A 1 96 ? 43.188 -23.375 -7.207 1 63.91 96 GLU A N 1
ATOM 680 C CA . GLU A 1 96 ? 43.844 -22.797 -6.035 1 63.91 96 GLU A CA 1
ATOM 681 C C . GLU A 1 96 ? 44.781 -21.672 -6.438 1 63.91 96 GLU A C 1
ATOM 683 O O . GLU A 1 96 ? 45.625 -21.844 -7.32 1 63.91 96 GLU A O 1
ATOM 688 N N . PRO A 1 97 ? 44.5 -20.5 -5.871 1 72.56 97 PRO A N 1
ATOM 689 C CA . PRO A 1 97 ? 45.5 -19.453 -6.191 1 72.56 97 PRO A CA 1
ATOM 690 C C . PRO A 1 97 ? 46.906 -19.844 -5.832 1 72.56 97 PRO A C 1
ATOM 692 O O . PRO A 1 97 ? 47.156 -20.516 -4.816 1 72.56 97 PRO A O 1
ATOM 695 N N . VAL A 1 98 ? 47.906 -19.609 -6.656 1 76.06 98 VAL A N 1
ATOM 696 C CA . VAL A 1 98 ? 49.312 -19.938 -6.445 1 76.06 98 VAL A CA 1
ATOM 697 C C . VAL A 1 98 ? 50.125 -18.641 -6.32 1 76.06 98 VAL A C 1
ATOM 699 O O . VAL A 1 98 ? 49.938 -17.688 -7.078 1 76.06 98 VAL A O 1
ATOM 702 N N . GLU A 1 99 ? 50.906 -18.531 -5.172 1 80.12 99 GLU A N 1
ATOM 703 C CA . GLU A 1 99 ? 51.844 -17.422 -5.023 1 80.12 99 GLU A CA 1
ATOM 704 C C . GLU A 1 99 ? 53.25 -17.844 -5.426 1 80.12 99 GLU A C 1
ATOM 706 O O . GLU A 1 99 ? 53.781 -18.844 -4.934 1 80.12 99 GLU A O 1
ATOM 711 N N . VAL A 1 100 ? 53.812 -17.188 -6.348 1 82.44 100 VAL A N 1
ATOM 712 C CA . VAL A 1 100 ? 55.156 -17.5 -6.812 1 82.44 100 VAL A CA 1
ATOM 713 C C . VAL A 1 100 ? 56.031 -16.234 -6.805 1 82.44 100 VAL A C 1
ATOM 715 O O . VAL A 1 100 ? 55.531 -15.141 -7.047 1 82.44 100 VAL A O 1
ATOM 718 N N . LYS A 1 101 ? 57.281 -16.328 -6.438 1 81.19 101 LYS A N 1
ATOM 719 C CA . LYS A 1 101 ? 58.219 -15.203 -6.5 1 81.19 101 LYS A CA 1
ATOM 720 C C . LYS A 1 101 ? 58.562 -14.867 -7.945 1 81.19 101 LYS A C 1
ATOM 722 O O . LYS A 1 101 ? 58.906 -15.758 -8.734 1 81.19 101 LYS A O 1
ATOM 727 N N . ALA A 1 102 ? 58.531 -13.695 -8.266 1 82.62 102 ALA A N 1
ATOM 728 C CA . ALA A 1 102 ? 58.844 -13.219 -9.617 1 82.62 102 ALA A CA 1
ATOM 729 C C . ALA A 1 102 ? 60.312 -13.406 -9.953 1 82.62 102 ALA A C 1
ATOM 731 O O . ALA A 1 102 ? 61.188 -13.07 -9.156 1 82.62 102 ALA A O 1
ATOM 732 N N . THR A 1 103 ? 60.625 -14.055 -11.055 1 81.69 103 THR A N 1
ATOM 733 C CA . THR A 1 103 ? 62 -14.203 -11.578 1 81.69 103 THR A CA 1
ATOM 734 C C . THR A 1 103 ? 62.094 -13.609 -12.977 1 81.69 103 THR A C 1
ATOM 736 O O . THR A 1 103 ? 61.094 -13.484 -13.688 1 81.69 103 THR A O 1
ATOM 739 N N . GLU A 1 104 ? 63.281 -13.188 -13.328 1 77.12 104 GLU A N 1
ATOM 740 C CA . GLU A 1 104 ? 63.531 -12.633 -14.656 1 77.12 104 GLU A CA 1
ATOM 741 C C . GLU A 1 104 ? 63.438 -13.711 -15.734 1 77.12 104 GLU A C 1
ATOM 743 O O . GLU A 1 104 ? 63.188 -13.406 -16.891 1 77.12 104 GLU A O 1
ATOM 748 N N . ALA A 1 105 ? 63.656 -14.992 -15.391 1 78.62 105 ALA A N 1
ATOM 749 C CA . ALA A 1 105 ? 63.5 -16.109 -16.328 1 78.62 105 ALA A CA 1
ATOM 750 C C . ALA A 1 105 ? 62.031 -16.422 -16.547 1 78.62 105 ALA A C 1
ATOM 752 O O . ALA A 1 105 ? 61.188 -16.219 -15.648 1 78.62 105 ALA A O 1
ATOM 753 N N . PRO A 1 106 ? 61.594 -16.812 -17.828 1 80 106 PRO A N 1
ATOM 754 C CA . PRO A 1 106 ? 60.188 -17.172 -18.078 1 80 106 PRO A CA 1
ATOM 755 C C . PRO A 1 106 ? 59.656 -18.188 -17.078 1 80 106 PRO A C 1
ATOM 757 O O . PRO A 1 106 ? 60.25 -19.25 -16.906 1 80 106 PRO A O 1
ATOM 760 N N . MET A 1 107 ? 58.562 -17.828 -16.328 1 82.25 107 MET A N 1
ATOM 761 C CA . MET A 1 107 ? 58 -18.672 -15.289 1 82.25 107 MET A CA 1
ATOM 762 C C . MET A 1 107 ? 56.969 -19.641 -15.859 1 82.25 107 MET A C 1
ATOM 764 O O . MET A 1 107 ? 56.25 -19.297 -16.781 1 82.25 107 MET A O 1
ATOM 768 N N . LYS A 1 108 ? 57.031 -20.906 -15.477 1 80.44 108 LYS A N 1
ATOM 769 C CA . LYS A 1 108 ? 55.938 -21.875 -15.703 1 80.44 108 LYS A CA 1
ATOM 770 C C . LYS A 1 108 ? 55.156 -22.141 -14.414 1 80.44 108 LYS A C 1
ATOM 772 O O . LYS A 1 108 ? 55.719 -22.672 -13.445 1 80.44 108 LYS A O 1
ATOM 777 N N . ILE A 1 109 ? 54.062 -21.625 -14.336 1 80.12 109 ILE A N 1
ATOM 778 C CA . ILE A 1 109 ? 53.188 -21.75 -13.156 1 80.12 109 ILE A CA 1
ATOM 779 C C . ILE A 1 109 ? 52.062 -22.719 -13.453 1 80.12 109 ILE A C 1
ATOM 781 O O . ILE A 1 109 ? 51.344 -22.562 -14.453 1 80.12 109 ILE A O 1
ATOM 785 N N . THR A 1 110 ? 51.969 -23.781 -12.773 1 74.69 110 THR A N 1
ATOM 786 C CA . THR A 1 110 ? 50.875 -24.734 -12.867 1 74.69 110 THR A CA 1
ATOM 787 C C . THR A 1 110 ? 49.844 -24.469 -11.789 1 74.69 110 THR A C 1
ATOM 789 O O . THR A 1 110 ? 50.156 -24.453 -10.594 1 74.69 110 THR A O 1
ATOM 792 N N . LEU A 1 111 ? 48.812 -23.953 -12.25 1 68.44 111 LEU A N 1
ATOM 793 C CA . LEU A 1 111 ? 47.688 -23.859 -11.312 1 68.44 111 LEU A CA 1
ATOM 794 C C . LEU A 1 111 ? 47.094 -25.25 -11.055 1 68.44 111 LEU A C 1
ATOM 796 O O . LEU A 1 111 ? 46.938 -26.047 -11.984 1 68.44 111 LEU A O 1
ATOM 800 N N . GLU A 1 112 ? 47.344 -25.719 -9.883 1 57.72 112 GLU A N 1
ATOM 801 C CA . GLU A 1 112 ? 46.625 -26.938 -9.531 1 57.72 112 GLU A CA 1
ATOM 802 C C . GLU A 1 112 ? 45.125 -26.656 -9.383 1 57.72 112 GLU A C 1
ATOM 804 O O . GLU A 1 112 ? 44.719 -25.578 -8.93 1 57.72 112 GLU A O 1
ATOM 809 N N . GLN A 1 113 ? 44.5 -27.375 -10.195 1 44.5 113 GLN A N 1
ATOM 810 C CA . GLN A 1 113 ? 43.062 -27.266 -9.93 1 44.5 113 GLN A CA 1
ATOM 811 C C . GLN A 1 113 ? 42.781 -27.219 -8.43 1 44.5 113 GLN A C 1
ATOM 813 O O . GLN A 1 113 ? 43.406 -27.953 -7.66 1 44.5 113 GLN A O 1
ATOM 818 N N . SER A 1 114 ? 42.656 -26.047 -7.988 1 39.94 114 SER A N 1
ATOM 819 C CA . SER A 1 114 ? 42.219 -26.172 -6.602 1 39.94 114 SER A CA 1
ATOM 820 C C . SER A 1 114 ? 41.469 -27.469 -6.375 1 39.94 114 SER A C 1
ATOM 822 O O . SER A 1 114 ? 40.531 -27.781 -7.121 1 39.94 114 SER A O 1
ATOM 824 N N . SER A 1 115 ? 42.188 -28.453 -6.262 1 35.91 115 SER A N 1
ATOM 825 C CA . SER A 1 115 ? 41.375 -29.531 -5.715 1 35.91 115 SER A CA 1
ATOM 826 C C . SER A 1 115 ? 40.219 -28.984 -4.883 1 35.91 115 SER A C 1
ATOM 828 O O . SER A 1 115 ? 39.5 -29.75 -4.238 1 35.91 115 SER A O 1
ATOM 830 N N . GLN A 1 116 ? 40.562 -27.844 -4.336 1 34.38 116 GLN A N 1
ATOM 831 C CA . GLN A 1 116 ? 39.406 -27.344 -3.58 1 34.38 116 GLN A CA 1
ATOM 832 C C . GLN A 1 116 ? 38.188 -27.188 -4.477 1 34.38 116 GLN A C 1
ATOM 834 O O . GLN A 1 116 ? 38 -26.141 -5.102 1 34.38 116 GLN A O 1
ATOM 839 N N . MET A 1 117 ? 38.031 -27.797 -5.379 1 37.22 117 MET A N 1
ATOM 840 C CA . MET A 1 117 ? 36.656 -28.016 -5.832 1 37.22 117 MET A CA 1
ATOM 841 C C . MET A 1 117 ? 35.656 -27.438 -4.828 1 37.22 117 MET A C 1
ATOM 843 O O . MET A 1 117 ? 34.781 -26.672 -5.199 1 37.22 117 MET A O 1
ATOM 847 N N . LEU A 1 118 ? 35.125 -28.375 -4.008 1 41.59 118 LEU A N 1
ATOM 848 C CA . LEU A 1 118 ? 33.781 -28.734 -3.572 1 41.59 118 LEU A CA 1
ATOM 849 C C . LEU A 1 118 ? 33.219 -27.672 -2.621 1 41.59 118 LEU A C 1
ATOM 851 O O . LEU A 1 118 ? 32.219 -27.922 -1.931 1 41.59 118 LEU A O 1
ATOM 855 N N . SER A 1 119 ? 34 -27.156 -1.959 1 53.56 119 SER A N 1
ATOM 856 C CA . SER A 1 119 ? 33.125 -26.594 -0.942 1 53.56 119 SER A CA 1
ATOM 857 C C . SER A 1 119 ? 32 -25.781 -1.574 1 53.56 119 SER A C 1
ATOM 859 O O . SER A 1 119 ? 32.219 -24.672 -2.082 1 53.56 119 SER A O 1
ATOM 861 N N . GLU A 1 120 ? 31.234 -26.547 -2.162 1 74.69 120 GLU A N 1
ATOM 862 C CA . GLU A 1 120 ? 30 -25.922 -2.6 1 74.69 120 GLU A CA 1
ATOM 863 C C . GLU A 1 120 ? 29.219 -25.359 -1.417 1 74.69 120 GLU A C 1
ATOM 865 O O . GLU A 1 120 ? 28.844 -26.094 -0.502 1 74.69 120 GLU A O 1
ATOM 870 N N . VAL A 1 121 ? 29.281 -24.141 -1.418 1 78.06 121 VAL A N 1
ATOM 871 C CA . VAL A 1 121 ? 28.5 -23.5 -0.373 1 78.06 121 VAL A CA 1
ATOM 872 C C . VAL A 1 121 ? 27.047 -23.359 -0.827 1 78.06 121 VAL A C 1
ATOM 874 O O . VAL A 1 121 ? 26.781 -22.953 -1.963 1 78.06 121 VAL A O 1
ATOM 877 N N . VAL A 1 122 ? 26.203 -23.859 -0.016 1 82 122 VAL A N 1
ATOM 878 C CA . VAL A 1 122 ? 24.781 -23.75 -0.295 1 82 122 VAL A CA 1
ATOM 879 C C . VAL A 1 122 ? 24.094 -22.938 0.807 1 82 122 VAL A C 1
ATOM 881 O O . VAL A 1 122 ? 24.625 -22.812 1.913 1 82 122 VAL A O 1
ATOM 884 N N . VAL A 1 123 ? 23.016 -22.391 0.435 1 82.25 123 VAL A N 1
ATOM 885 C CA . VAL A 1 123 ? 22.25 -21.641 1.417 1 82.25 123 VAL A CA 1
ATOM 886 C C . VAL A 1 123 ? 21.219 -22.562 2.084 1 82.25 123 VAL A C 1
ATOM 888 O O . VAL A 1 123 ? 20.438 -23.234 1.405 1 82.25 123 VAL A O 1
ATOM 891 N N . THR A 1 124 ? 21.25 -22.594 3.346 1 82.94 124 THR A N 1
ATOM 892 C CA . THR A 1 124 ? 20.359 -23.453 4.117 1 82.94 124 THR A CA 1
ATOM 893 C C . THR A 1 124 ? 19.359 -22.609 4.914 1 82.94 124 THR A C 1
ATOM 895 O O . THR A 1 124 ? 19.047 -21.484 4.535 1 82.94 124 THR A O 1
ATOM 898 N N . ALA A 1 125 ? 18.75 -23.281 5.879 1 80.38 125 ALA A N 1
ATOM 899 C CA . ALA A 1 125 ? 17.719 -22.609 6.684 1 80.38 125 ALA A CA 1
ATOM 900 C C . ALA A 1 125 ? 18.281 -21.359 7.348 1 80.38 125 ALA A C 1
ATOM 902 O O . ALA A 1 125 ? 19.438 -21.344 7.777 1 80.38 125 ALA A O 1
ATOM 903 N N . LEU A 1 126 ? 17.438 -20.375 7.434 1 79.25 126 LEU A N 1
ATOM 904 C CA . LEU A 1 126 ? 17.703 -19.094 8.055 1 79.25 126 LEU A CA 1
ATOM 905 C C . LEU A 1 126 ? 18.766 -18.312 7.273 1 79.25 126 LEU A C 1
ATOM 907 O O . LEU A 1 126 ? 19.344 -17.344 7.785 1 79.25 126 LEU A O 1
ATOM 911 N N . GLY A 1 127 ? 19.062 -18.859 6.074 1 76.94 127 GLY A N 1
ATOM 912 C CA . GLY A 1 127 ? 20 -18.188 5.18 1 76.94 127 GLY A CA 1
ATOM 913 C C . GLY A 1 127 ? 21.453 -18.469 5.5 1 76.94 127 GLY A C 1
ATOM 914 O O . GLY A 1 127 ? 22.344 -17.75 5.039 1 76.94 127 GLY A O 1
ATOM 915 N N . ILE A 1 128 ? 21.672 -19.422 6.203 1 78.62 128 ILE A N 1
ATOM 916 C CA . ILE A 1 128 ? 23.031 -19.766 6.609 1 78.62 128 ILE A CA 1
ATOM 917 C C . ILE A 1 128 ? 23.719 -20.531 5.484 1 78.62 128 ILE A C 1
ATOM 919 O O . ILE A 1 128 ? 23.188 -21.5 4.957 1 78.62 128 ILE A O 1
ATOM 923 N N . LYS A 1 129 ? 24.781 -19.984 5.105 1 81 129 LYS A N 1
ATOM 924 C CA . LYS A 1 129 ? 25.609 -20.672 4.113 1 81 129 LYS A CA 1
ATOM 925 C C . LYS A 1 129 ? 26.438 -21.781 4.758 1 81 129 LYS A C 1
ATOM 927 O O . LYS A 1 129 ? 27.047 -21.562 5.801 1 81 129 LYS A O 1
ATOM 932 N N . ARG A 1 130 ? 26.344 -22.922 4.133 1 85.56 130 ARG A N 1
ATOM 933 C CA . ARG A 1 130 ? 27.062 -24.078 4.633 1 85.56 130 ARG A CA 1
ATOM 934 C C . ARG A 1 130 ? 27.766 -24.828 3.496 1 85.56 130 ARG A C 1
ATOM 936 O O . ARG A 1 130 ? 27.328 -24.766 2.346 1 85.56 130 ARG A O 1
ATOM 943 N N . ASP A 1 131 ? 28.781 -25.438 3.932 1 85.06 131 ASP A N 1
ATOM 944 C CA . ASP A 1 131 ? 29.406 -26.359 2.977 1 85.06 131 ASP A CA 1
ATOM 945 C C . ASP A 1 131 ? 28.516 -27.578 2.732 1 85.06 131 ASP A C 1
ATOM 947 O O . ASP A 1 131 ? 28 -28.172 3.68 1 85.06 131 ASP A O 1
ATOM 951 N N . ARG A 1 132 ? 28.391 -27.859 1.577 1 86.44 132 ARG A N 1
ATOM 952 C CA . ARG A 1 132 ? 27.547 -29 1.205 1 86.44 132 ARG A CA 1
ATOM 953 C C . ARG A 1 132 ? 28.016 -30.266 1.896 1 86.44 132 ARG A C 1
ATOM 955 O O . ARG A 1 132 ? 27.188 -31.125 2.258 1 86.44 132 ARG A O 1
ATOM 962 N N . LYS A 1 133 ? 29.312 -30.516 2.018 1 85.88 133 LYS A N 1
ATOM 963 C CA . LYS A 1 133 ? 29.844 -31.75 2.607 1 85.88 133 LYS A CA 1
ATOM 964 C C . LYS A 1 133 ? 29.391 -31.906 4.059 1 85.88 133 LYS A C 1
ATOM 966 O O . LYS A 1 133 ? 29.328 -33 4.582 1 85.88 133 LYS A O 1
ATOM 971 N N . ALA A 1 134 ? 29.062 -30.797 4.715 1 88.19 134 ALA A N 1
ATOM 972 C CA . ALA A 1 134 ? 28.688 -30.828 6.129 1 88.19 134 ALA A CA 1
ATOM 973 C C . ALA A 1 134 ? 27.219 -31.156 6.305 1 88.19 134 ALA A C 1
ATOM 975 O O . ALA A 1 134 ? 26.766 -31.453 7.418 1 88.19 134 ALA A O 1
ATOM 976 N N . LEU A 1 135 ? 26.516 -31.172 5.273 1 87.81 135 LEU A N 1
ATOM 977 C CA . LEU A 1 135 ? 25.078 -31.344 5.387 1 87.81 135 LEU A CA 1
ATOM 978 C C . LEU A 1 135 ? 24.719 -32.812 5.512 1 87.81 135 LEU A C 1
ATOM 980 O O . LEU A 1 135 ? 25.188 -33.656 4.738 1 87.81 135 LEU A O 1
ATOM 984 N N . GLY A 1 136 ? 23.875 -33.094 6.41 1 89.12 136 GLY A N 1
ATOM 985 C CA . GLY A 1 136 ? 23.406 -34.469 6.609 1 89.12 136 GLY A CA 1
ATOM 986 C C . GLY A 1 136 ? 22.047 -34.719 5.992 1 89.12 136 GLY A C 1
ATOM 987 O O . GLY A 1 136 ? 21.375 -35.688 6.34 1 89.12 136 GLY A O 1
ATOM 988 N N . TYR A 1 137 ? 21.5 -33.844 5.188 1 87.12 137 TYR A N 1
ATOM 989 C CA . TYR A 1 137 ? 20.203 -33.969 4.547 1 87.12 137 TYR A CA 1
ATOM 990 C C . TYR A 1 137 ? 20.266 -33.562 3.078 1 87.12 137 TYR A C 1
ATOM 992 O O . TYR A 1 137 ? 21.266 -33 2.633 1 87.12 137 TYR A O 1
ATOM 1000 N N . GLY A 1 138 ? 19.234 -33.906 2.395 1 81.75 138 GLY A N 1
ATOM 1001 C CA . GLY A 1 138 ? 19.188 -33.625 0.967 1 81.75 138 GLY A CA 1
ATOM 1002 C C . GLY A 1 138 ? 18.844 -32.188 0.649 1 81.75 138 GLY A C 1
ATOM 1003 O O . GLY A 1 138 ? 17.984 -31.609 1.306 1 81.75 138 GLY A O 1
ATOM 1004 N N . LEU A 1 139 ? 19.531 -31.594 -0.282 1 86.19 139 LEU A N 1
ATOM 1005 C CA . LEU A 1 139 ? 19.312 -30.219 -0.756 1 86.19 139 LEU A CA 1
ATOM 1006 C C . LEU A 1 139 ? 19.734 -30.094 -2.219 1 86.19 139 LEU A C 1
ATOM 1008 O O . LEU A 1 139 ? 20.766 -30.625 -2.633 1 86.19 139 LEU A O 1
ATOM 1012 N N . ASP A 1 140 ? 18.812 -29.5 -2.975 1 90.38 140 ASP A N 1
ATOM 1013 C CA . ASP A 1 140 ? 19.125 -29.188 -4.363 1 90.38 140 ASP A CA 1
ATOM 1014 C C . ASP A 1 140 ? 19.109 -27.672 -4.602 1 90.38 140 ASP A C 1
ATOM 1016 O O . ASP A 1 140 ? 18.328 -26.953 -3.984 1 90.38 140 ASP A O 1
ATOM 1020 N N . GLU A 1 141 ? 19.938 -27.25 -5.43 1 90.69 141 GLU A N 1
ATOM 1021 C CA . GLU A 1 141 ? 20.016 -25.828 -5.75 1 90.69 141 GLU A CA 1
ATOM 1022 C C . GLU A 1 141 ? 20 -25.594 -7.258 1 90.69 141 GLU A C 1
ATOM 1024 O O . GLU A 1 141 ? 20.641 -26.328 -8.008 1 90.69 141 GLU A O 1
ATOM 1029 N N . VAL A 1 142 ? 19.188 -24.641 -7.676 1 93.12 142 VAL A N 1
ATOM 1030 C CA . VAL A 1 142 ? 19.141 -24.203 -9.07 1 93.12 142 VAL A CA 1
ATOM 1031 C C . VAL A 1 142 ? 19.672 -22.766 -9.18 1 93.12 142 VAL A C 1
ATOM 1033 O O . VAL A 1 142 ? 19.188 -21.875 -8.484 1 93.12 142 VAL A O 1
ATOM 1036 N N . LYS A 1 143 ? 20.594 -22.625 -10.07 1 91.56 143 LYS A N 1
ATOM 1037 C CA . LYS A 1 143 ? 21.219 -21.312 -10.219 1 91.56 143 LYS A CA 1
ATOM 1038 C C . LYS A 1 143 ? 20.328 -20.375 -11.047 1 91.56 143 LYS A C 1
ATOM 1040 O O . LYS A 1 143 ? 19.5 -20.844 -11.836 1 91.56 143 LYS A O 1
ATOM 1045 N N . GLY A 1 144 ? 20.578 -19.203 -10.953 1 91.25 144 GLY A N 1
ATOM 1046 C CA . GLY A 1 144 ? 19.734 -18.156 -11.516 1 91.25 144 GLY A CA 1
ATOM 1047 C C . GLY A 1 144 ? 19.719 -18.156 -13.039 1 91.25 144 GLY A C 1
ATOM 1048 O O . GLY A 1 144 ? 18.734 -17.766 -13.656 1 91.25 144 GLY A O 1
ATOM 1049 N N . ASP A 1 145 ? 20.734 -18.531 -13.625 1 87.75 145 ASP A N 1
ATOM 1050 C CA . ASP A 1 145 ? 20.844 -18.531 -15.078 1 87.75 145 ASP A CA 1
ATOM 1051 C C . ASP A 1 145 ? 19.719 -19.344 -15.711 1 87.75 145 ASP A C 1
ATOM 1053 O O . ASP A 1 145 ? 19.312 -19.094 -16.844 1 87.75 145 ASP A O 1
ATOM 1057 N N . ALA A 1 146 ? 19.234 -20.266 -15.016 1 85.38 146 ALA A N 1
ATOM 1058 C CA . ALA A 1 146 ? 18.172 -21.141 -15.508 1 85.38 146 ALA A CA 1
ATOM 1059 C C . ALA A 1 146 ? 16.859 -20.391 -15.695 1 85.38 146 ALA A C 1
ATOM 1061 O O . ALA A 1 146 ? 15.961 -20.859 -16.391 1 85.38 146 ALA A O 1
ATOM 1062 N N . PHE A 1 147 ? 16.75 -19.234 -15.156 1 88.88 147 PHE A N 1
ATOM 1063 C CA . PHE A 1 147 ? 15.484 -18.516 -15.125 1 88.88 147 PHE A CA 1
ATOM 1064 C C . PHE A 1 147 ? 15.523 -17.312 -16.047 1 88.88 147 PHE A C 1
ATOM 1066 O O . PHE A 1 147 ? 14.5 -16.672 -16.297 1 88.88 147 PHE A O 1
ATOM 1073 N N . GLU A 1 148 ? 16.609 -17.031 -16.672 1 90.5 148 GLU A N 1
ATOM 1074 C CA . GLU A 1 148 ? 16.812 -15.695 -17.203 1 90.5 148 GLU A CA 1
ATOM 1075 C C . GLU A 1 148 ? 16.594 -15.664 -18.719 1 90.5 148 GLU A C 1
ATOM 1077 O O . GLU A 1 148 ? 16.359 -14.602 -19.297 1 90.5 148 GLU A O 1
ATOM 1082 N N . LYS A 1 149 ? 16.703 -16.766 -19.375 1 89.06 149 LYS A N 1
ATOM 1083 C CA . LYS A 1 149 ? 16.609 -16.734 -20.828 1 89.06 149 LYS A CA 1
ATOM 1084 C C . LYS A 1 149 ? 15.195 -17.078 -21.297 1 89.06 149 LYS A C 1
ATOM 1086 O O . LYS A 1 149 ? 14.445 -16.203 -21.734 1 89.06 149 LYS A O 1
ATOM 1091 N N . ALA A 1 150 ? 14.828 -18.328 -21.078 1 91.38 150 ALA A N 1
ATOM 1092 C CA . ALA A 1 150 ? 13.445 -18.703 -21.359 1 91.38 150 ALA A CA 1
ATOM 1093 C C . ALA A 1 150 ? 12.539 -18.375 -20.172 1 91.38 150 ALA A C 1
ATOM 1095 O O . ALA A 1 150 ? 12.133 -19.281 -19.438 1 91.38 150 ALA A O 1
ATOM 1096 N N . LYS A 1 151 ? 12.086 -17.203 -20.188 1 92.56 151 LYS A N 1
ATOM 1097 C CA . LYS A 1 151 ? 11.398 -16.688 -19 1 92.56 151 LYS A CA 1
ATOM 1098 C C . LYS A 1 151 ? 9.953 -17.188 -18.953 1 92.56 151 LYS A C 1
ATOM 1100 O O . LYS A 1 151 ? 9.312 -17.359 -19.984 1 92.56 151 LYS A O 1
ATOM 1105 N N . GLU A 1 152 ? 9.492 -17.391 -17.75 1 92.06 152 GLU A N 1
ATOM 1106 C CA . GLU A 1 152 ? 8.094 -17.688 -17.453 1 92.06 152 GLU A CA 1
ATOM 1107 C C . GLU A 1 152 ? 7.434 -16.531 -16.703 1 92.06 152 GLU A C 1
ATOM 1109 O O . GLU A 1 152 ? 8.094 -15.82 -15.945 1 92.06 152 GLU A O 1
ATOM 1114 N N . THR A 1 153 ? 6.121 -16.312 -16.938 1 90.62 153 THR A N 1
ATOM 1115 C CA . THR A 1 153 ? 5.402 -15.281 -16.203 1 90.62 153 THR A CA 1
ATOM 1116 C C . THR A 1 153 ? 5.336 -15.617 -14.719 1 90.62 153 THR A C 1
ATOM 1118 O O . THR A 1 153 ? 5.293 -14.719 -13.875 1 90.62 153 THR A O 1
ATOM 1121 N N . ASN A 1 154 ? 5.23 -16.844 -14.414 1 93.69 154 ASN A N 1
ATOM 1122 C CA . ASN A 1 154 ? 5.449 -17.391 -13.078 1 93.69 154 ASN A CA 1
ATOM 1123 C C . ASN A 1 154 ? 6.758 -18.156 -12.992 1 93.69 154 ASN A C 1
ATOM 1125 O O . ASN A 1 154 ? 6.852 -19.281 -13.484 1 93.69 154 ASN A O 1
ATOM 1129 N N . VAL A 1 155 ? 7.66 -17.656 -12.336 1 94.44 155 VAL A N 1
ATOM 1130 C CA . VAL A 1 155 ? 9.047 -18.125 -12.375 1 94.44 155 VAL A CA 1
ATOM 1131 C C . VAL A 1 155 ? 9.125 -19.547 -11.859 1 94.44 155 VAL A C 1
ATOM 1133 O O . VAL A 1 155 ? 9.977 -20.328 -12.289 1 94.44 155 VAL A O 1
ATOM 1136 N N . ILE A 1 156 ? 8.266 -19.953 -11.008 1 95.06 156 ILE A N 1
ATOM 1137 C CA . ILE A 1 156 ? 8.359 -21.266 -10.383 1 95.06 156 ILE A CA 1
ATOM 1138 C C . ILE A 1 156 ? 8.125 -22.344 -11.43 1 95.06 156 ILE A C 1
ATOM 1140 O O . ILE A 1 156 ? 8.516 -23.5 -11.234 1 95.06 156 ILE A O 1
ATOM 1144 N N . ASN A 1 157 ? 7.457 -22.016 -12.539 1 94.19 157 ASN A N 1
ATOM 1145 C CA . ASN A 1 157 ? 7.25 -22.953 -13.625 1 94.19 157 ASN A CA 1
ATOM 1146 C C . ASN A 1 157 ? 8.578 -23.406 -14.242 1 94.19 157 ASN A C 1
ATOM 1148 O O . ASN A 1 157 ? 8.664 -24.484 -14.812 1 94.19 157 ASN A O 1
ATOM 1152 N N . SER A 1 158 ? 9.555 -22.609 -14.07 1 94.81 158 SER A N 1
ATOM 1153 C CA . SER A 1 158 ? 10.859 -22.938 -14.625 1 94.81 158 SER A CA 1
ATOM 1154 C C . SER A 1 158 ? 11.531 -24.062 -13.844 1 94.81 158 SER A C 1
ATOM 1156 O O . SER A 1 158 ? 12.508 -24.656 -14.312 1 94.81 158 SER A O 1
ATOM 1158 N N . MET A 1 159 ? 11.031 -24.375 -12.758 1 95.12 159 MET A N 1
ATOM 1159 C CA . MET A 1 159 ? 11.617 -25.422 -11.93 1 95.12 159 MET A CA 1
ATOM 1160 C C . MET A 1 159 ? 11.125 -26.797 -12.375 1 95.12 159 MET A C 1
ATOM 1162 O O . MET A 1 159 ? 11.695 -27.812 -11.969 1 95.12 159 MET A O 1
ATOM 1166 N N . ALA A 1 160 ? 10.172 -26.875 -13.227 1 94.69 160 ALA A N 1
ATOM 1167 C CA . ALA A 1 160 ? 9.609 -28.156 -13.656 1 94.69 160 ALA A CA 1
ATOM 1168 C C . ALA A 1 160 ? 10.672 -29.016 -14.328 1 94.69 160 ALA A C 1
ATOM 1170 O O . ALA A 1 160 ? 11.328 -28.578 -15.281 1 94.69 160 ALA A O 1
ATOM 1171 N N . GLY A 1 161 ? 10.891 -30.203 -13.797 1 94.62 161 GLY A N 1
ATOM 1172 C CA . GLY A 1 161 ? 11.805 -31.172 -14.383 1 94.62 161 GLY A CA 1
ATOM 1173 C C . GLY A 1 161 ? 13.234 -31.016 -13.914 1 94.62 161 GLY A C 1
ATOM 1174 O O . GLY A 1 161 ? 14.109 -31.781 -14.289 1 94.62 161 GLY A O 1
ATOM 1175 N N . ARG A 1 162 ? 13.453 -30.109 -13.023 1 95.31 162 ARG A N 1
ATOM 1176 C CA . ARG A 1 162 ? 14.844 -29.797 -12.695 1 95.31 162 ARG A CA 1
ATOM 1177 C C . ARG A 1 162 ? 15.258 -30.484 -11.391 1 95.31 162 ARG A C 1
ATOM 1179 O O . ARG A 1 162 ? 16.438 -30.75 -11.172 1 95.31 162 ARG A O 1
ATOM 1186 N N . VAL A 1 163 ? 14.328 -30.672 -10.5 1 95.62 163 VAL A N 1
ATOM 1187 C CA . VAL A 1 163 ? 14.648 -31.156 -9.156 1 95.62 163 VAL A CA 1
ATOM 1188 C C . VAL A 1 163 ? 13.883 -32.438 -8.883 1 95.62 163 VAL A C 1
ATOM 1190 O O . VAL A 1 163 ? 12.664 -32.5 -9.062 1 95.62 163 VAL A O 1
ATOM 1193 N N . ALA A 1 164 ? 14.617 -33.438 -8.43 1 96 164 ALA A N 1
ATOM 1194 C CA . ALA A 1 164 ? 13.969 -34.688 -8.086 1 96 164 ALA A CA 1
ATOM 1195 C C . ALA A 1 164 ? 12.984 -34.531 -6.938 1 96 164 ALA A C 1
ATOM 1197 O O . ALA A 1 164 ? 13.305 -33.875 -5.93 1 96 164 ALA A O 1
ATOM 1198 N N . GLY A 1 165 ? 11.836 -35.031 -7.156 1 93.94 165 GLY A N 1
ATOM 1199 C CA . GLY A 1 165 ? 10.828 -35 -6.109 1 93.94 165 GLY A CA 1
ATOM 1200 C C . GLY A 1 165 ? 9.969 -33.75 -6.125 1 93.94 165 GLY A C 1
ATOM 1201 O O . GLY A 1 165 ? 8.992 -33.656 -5.383 1 93.94 165 GLY A O 1
ATOM 1202 N N . LEU A 1 166 ? 10.32 -32.812 -6.887 1 95.5 166 LEU A N 1
ATOM 1203 C CA . LEU A 1 166 ? 9.562 -31.594 -7.008 1 95.5 166 LEU A CA 1
ATOM 1204 C C . LEU A 1 166 ? 8.602 -31.656 -8.195 1 95.5 166 LEU A C 1
ATOM 1206 O O . LEU A 1 166 ? 9.031 -31.828 -9.336 1 95.5 166 LEU A O 1
ATOM 1210 N N . VAL A 1 167 ? 7.352 -31.547 -7.879 1 94.06 167 VAL A N 1
ATOM 1211 C CA . VAL A 1 167 ? 6.336 -31.547 -8.93 1 94.06 167 VAL A CA 1
ATOM 1212 C C . VAL A 1 167 ? 5.742 -30.141 -9.07 1 94.06 167 VAL A C 1
ATOM 1214 O O . VAL A 1 167 ? 5.203 -29.594 -8.102 1 94.06 167 VAL A O 1
ATOM 1217 N N . VAL A 1 168 ? 5.867 -29.547 -10.211 1 93.25 168 VAL A N 1
ATOM 1218 C CA . VAL A 1 168 ? 5.355 -28.203 -10.516 1 93.25 168 VAL A CA 1
ATOM 1219 C C . VAL A 1 168 ? 4.219 -28.312 -11.531 1 93.25 168 VAL A C 1
ATOM 1221 O O . VAL A 1 168 ? 4.398 -28.859 -12.617 1 93.25 168 VAL A O 1
ATOM 1224 N N . SER A 1 169 ? 3.059 -27.766 -11.164 1 87.88 169 SER A N 1
ATOM 1225 C CA . SER A 1 169 ? 1.901 -27.828 -12.055 1 87.88 169 SER A CA 1
ATOM 1226 C C . SER A 1 169 ? 1.203 -26.484 -12.148 1 87.88 169 SER A C 1
ATOM 1228 O O . SER A 1 169 ? 0.664 -25.984 -11.164 1 87.88 169 SER A O 1
ATOM 1230 N N . GLN A 1 170 ? 1.143 -25.969 -13.281 1 86.25 170 GLN A N 1
ATOM 1231 C CA . GLN A 1 170 ? 0.421 -24.719 -13.492 1 86.25 170 GLN A CA 1
ATOM 1232 C C . GLN A 1 170 ? -1.058 -24.969 -13.766 1 86.25 170 GLN A C 1
ATOM 1234 O O . GLN A 1 170 ? -1.409 -25.922 -14.469 1 86.25 170 GLN A O 1
ATOM 1239 N N . THR A 1 171 ? -1.874 -24.125 -13.297 1 81.81 171 THR A N 1
ATOM 1240 C CA . THR A 1 171 ? -3.301 -24.234 -13.586 1 81.81 171 THR A CA 1
ATOM 1241 C C . THR A 1 171 ? -3.588 -23.859 -15.031 1 81.81 171 THR A C 1
ATOM 1243 O O . THR A 1 171 ? -2.773 -23.188 -15.68 1 81.81 171 THR A O 1
ATOM 1246 N N . ALA A 1 172 ? -4.723 -24.203 -15.445 1 81 172 ALA A N 1
ATOM 1247 C CA . ALA A 1 172 ? -5.113 -23.953 -16.828 1 81 172 ALA A CA 1
ATOM 1248 C C . ALA A 1 172 ? -5.547 -22.516 -17.031 1 81 172 ALA A C 1
ATOM 1250 O O . ALA A 1 172 ? -6.035 -22.141 -18.109 1 81 172 ALA A O 1
ATOM 1251 N N . GLY A 1 173 ? -5.324 -21.688 -16.109 1 84 173 GLY A N 1
ATOM 1252 C CA . GLY A 1 173 ? -5.797 -20.312 -16.172 1 84 173 GLY A CA 1
ATOM 1253 C C . GLY A 1 173 ? -4.898 -19.406 -16.984 1 84 173 GLY A C 1
ATOM 1254 O O . GLY A 1 173 ? -5.215 -18.219 -17.188 1 84 173 GLY A O 1
ATOM 1255 N N . GLY A 1 174 ? -3.852 -19.938 -17.516 1 87.56 174 GLY A N 1
ATOM 1256 C CA . GLY A 1 174 ? -3.002 -19.125 -18.375 1 87.56 174 GLY A CA 1
ATOM 1257 C C . GLY A 1 174 ? -1.888 -18.422 -17.625 1 87.56 174 GLY A C 1
ATOM 1258 O O . GLY A 1 174 ? -1.504 -18.844 -16.531 1 87.56 174 GLY A O 1
ATOM 1259 N N . PRO A 1 175 ? -1.395 -17.391 -18.281 1 91.31 175 PRO A N 1
ATOM 1260 C CA . PRO A 1 175 ? -0.197 -16.75 -17.75 1 91.31 175 PRO A CA 1
ATOM 1261 C C . PRO A 1 175 ? -0.442 -16.078 -16.391 1 91.31 175 PRO A C 1
ATOM 1263 O O . PRO A 1 175 ? 0.496 -15.906 -15.609 1 91.31 175 PRO A O 1
ATOM 1266 N N . SER A 1 176 ? -1.598 -15.75 -16.109 1 91.69 176 SER A N 1
ATOM 1267 C CA . SER A 1 176 ? -1.888 -15.07 -14.852 1 91.69 176 SER A CA 1
ATOM 1268 C C . SER A 1 176 ? -2.281 -16.062 -13.758 1 91.69 176 SER A C 1
ATOM 1270 O O . SER A 1 176 ? -2.613 -15.664 -12.641 1 91.69 176 SER A O 1
ATOM 1272 N N . GLY A 1 177 ? -2.244 -17.312 -14.055 1 90.38 177 GLY A N 1
ATOM 1273 C CA . GLY A 1 177 ? -2.703 -18.328 -13.125 1 90.38 177 GLY A CA 1
ATOM 1274 C C . GLY A 1 177 ? -1.661 -18.703 -12.086 1 90.38 177 GLY A C 1
ATOM 1275 O O . GLY A 1 177 ? -0.496 -18.312 -12.203 1 90.38 177 GLY A O 1
ATOM 1276 N N . SER A 1 178 ? -2.086 -19.469 -11.109 1 92 178 SER A N 1
ATOM 1277 C CA . SER A 1 178 ? -1.222 -19.953 -10.031 1 92 178 SER A CA 1
ATOM 1278 C C . SER A 1 178 ? -0.499 -21.234 -10.445 1 92 178 SER A C 1
ATOM 1280 O O . SER A 1 178 ? -0.856 -21.875 -11.438 1 92 178 SER A O 1
ATOM 1282 N N . THR A 1 179 ? 0.529 -21.5 -9.742 1 91.38 179 THR A N 1
ATOM 1283 C CA . THR A 1 179 ? 1.257 -22.75 -9.891 1 91.38 179 THR A CA 1
ATOM 1284 C C . THR A 1 179 ? 1.31 -23.5 -8.562 1 91.38 179 THR A C 1
ATOM 1286 O O . THR A 1 179 ? 1.637 -22.922 -7.523 1 91.38 179 THR A O 1
ATOM 1289 N N . ARG A 1 180 ? 0.966 -24.703 -8.625 1 90.88 180 ARG A N 1
ATOM 1290 C CA . ARG A 1 180 ? 1.033 -25.547 -7.438 1 90.88 180 ARG A CA 1
ATOM 1291 C C . ARG A 1 180 ? 2.332 -26.359 -7.406 1 90.88 180 ARG A C 1
ATOM 1293 O O . ARG A 1 180 ? 2.695 -26.984 -8.398 1 90.88 180 ARG A O 1
ATOM 1300 N N . VAL A 1 181 ? 2.99 -26.297 -6.277 1 93.12 181 VAL A N 1
ATOM 1301 C CA . VAL A 1 181 ? 4.25 -27.016 -6.098 1 93.12 181 VAL A CA 1
ATOM 1302 C C . VAL A 1 181 ? 4.125 -28.016 -4.949 1 93.12 181 VAL A C 1
ATOM 1304 O O . VAL A 1 181 ? 3.686 -27.656 -3.855 1 93.12 181 VAL A O 1
ATOM 1307 N N . ILE A 1 182 ? 4.469 -29.234 -5.207 1 93.12 182 ILE A N 1
ATOM 1308 C CA . ILE A 1 182 ? 4.445 -30.266 -4.188 1 93.12 182 ILE A CA 1
ATOM 1309 C C . ILE A 1 182 ? 5.816 -30.938 -4.098 1 93.12 182 ILE A C 1
ATOM 1311 O O . ILE A 1 182 ? 6.406 -31.297 -5.121 1 93.12 182 ILE A O 1
ATOM 1315 N N . LEU A 1 183 ? 6.27 -31.031 -2.939 1 94.5 183 LEU A N 1
ATOM 1316 C CA . LEU A 1 183 ? 7.551 -31.672 -2.678 1 94.5 183 LEU A CA 1
ATOM 1317 C C . LEU A 1 183 ? 7.348 -32.969 -1.908 1 94.5 183 LEU A C 1
ATOM 1319 O O . LEU A 1 183 ? 6.855 -32.969 -0.779 1 94.5 183 LEU A O 1
ATOM 1323 N N . ARG A 1 184 ? 7.738 -34.125 -2.447 1 94.31 184 ARG A N 1
ATOM 1324 C CA . ARG A 1 184 ? 7.691 -35.438 -1.83 1 94.31 184 ARG A CA 1
ATOM 1325 C C . ARG A 1 184 ? 6.273 -35.781 -1.388 1 94.31 184 ARG A C 1
ATOM 1327 O O . ARG A 1 184 ? 6.066 -36.281 -0.272 1 94.31 184 ARG A O 1
ATOM 1334 N N . GLY A 1 185 ? 5.289 -35.406 -2.168 1 92 185 GLY A N 1
ATOM 1335 C CA . GLY A 1 185 ? 3.902 -35.781 -1.931 1 92 185 GLY A CA 1
ATOM 1336 C C . GLY A 1 185 ? 3.225 -34.906 -0.884 1 92 185 GLY A C 1
ATOM 1337 O O . GLY A 1 185 ? 3.832 -33.969 -0.349 1 92 185 GLY A O 1
ATOM 1338 N N . SER A 1 186 ? 1.963 -35.25 -0.577 1 92.06 186 SER A N 1
ATOM 1339 C CA . SER A 1 186 ? 1.183 -34.5 0.399 1 92.06 186 SER A CA 1
ATOM 1340 C C . SER A 1 186 ? 1.467 -34.969 1.82 1 92.06 186 SER A C 1
ATOM 1342 O O . SER A 1 186 ? 1.497 -36.156 2.084 1 92.06 186 SER A O 1
ATOM 1344 N N . THR A 1 187 ? 1.646 -34 2.656 1 91.12 187 THR A N 1
ATOM 1345 C CA . THR A 1 187 ? 1.932 -34.344 4.047 1 91.12 187 THR A CA 1
ATOM 1346 C C . THR A 1 187 ? 0.697 -34.125 4.918 1 91.12 187 THR A C 1
ATOM 1348 O O . THR A 1 187 ? 0.625 -34.656 6.039 1 91.12 187 THR A O 1
ATOM 1351 N N . GLU A 1 188 ? -0.222 -33.375 4.391 1 89.62 188 GLU A N 1
ATOM 1352 C CA . GLU A 1 188 ? -1.491 -33.156 5.082 1 89.62 188 GLU A CA 1
ATOM 1353 C C . GLU A 1 188 ? -2.672 -33.531 4.195 1 89.62 188 GLU A C 1
ATOM 1355 O O . GLU A 1 188 ? -2.635 -33.312 2.979 1 89.62 188 GLU A O 1
ATOM 1360 N N . MET A 1 189 ? -3.688 -34 4.918 1 86.44 189 MET A N 1
ATOM 1361 C CA . MET A 1 189 ? -4.867 -34.438 4.176 1 86.44 189 MET A CA 1
ATOM 1362 C C . MET A 1 189 ? -5.645 -33.25 3.639 1 86.44 189 MET A C 1
ATOM 1364 O O . MET A 1 189 ? -6.234 -33.312 2.559 1 86.44 189 MET A O 1
ATOM 1368 N N . THR A 1 190 ? -5.742 -32.281 4.516 1 81.44 190 THR A N 1
ATOM 1369 C CA . THR A 1 190 ? -6.477 -31.078 4.137 1 81.44 190 THR A CA 1
ATOM 1370 C C . THR A 1 190 ? -5.578 -29.844 4.23 1 81.44 190 THR A C 1
ATOM 1372 O O . THR A 1 190 ? -4.559 -29.875 4.922 1 81.44 190 THR A O 1
ATOM 1375 N N . GLY A 1 191 ? -5.789 -28.906 3.393 1 77.62 191 GLY A N 1
ATOM 1376 C CA . GLY A 1 191 ? -5.047 -27.656 3.492 1 77.62 191 GLY A CA 1
ATOM 1377 C C . GLY A 1 191 ? -4.055 -27.469 2.359 1 77.62 191 GLY A C 1
ATOM 1378 O O . GLY A 1 191 ? -4.176 -28.094 1.308 1 77.62 191 GLY A O 1
ATOM 1379 N N . ASN A 1 192 ? -3.143 -26.609 2.604 1 83.25 192 ASN A N 1
ATOM 1380 C CA . ASN A 1 192 ? -2.152 -26.266 1.589 1 83.25 192 ASN A CA 1
ATOM 1381 C C . ASN A 1 192 ? -0.864 -27.062 1.774 1 83.25 192 ASN A C 1
ATOM 1383 O O . ASN A 1 192 ? -0.152 -26.875 2.764 1 83.25 192 ASN A O 1
ATOM 1387 N N . ASN A 1 193 ? -0.542 -27.906 0.933 1 90.25 193 ASN A N 1
ATOM 1388 C CA . ASN A 1 193 ? 0.618 -28.781 1.013 1 90.25 193 ASN A CA 1
ATOM 1389 C C . ASN A 1 193 ? 1.807 -28.219 0.242 1 90.25 193 ASN A C 1
ATOM 1391 O O . ASN A 1 193 ? 2.773 -28.922 -0.029 1 90.25 193 ASN A O 1
ATOM 1395 N N . GLN A 1 194 ? 1.728 -26.969 -0.131 1 91.81 194 GLN A N 1
ATOM 1396 C CA . GLN A 1 194 ? 2.842 -26.359 -0.848 1 91.81 194 GLN A CA 1
ATOM 1397 C C . GLN A 1 194 ? 3.982 -26 0.103 1 91.81 194 GLN A C 1
ATOM 1399 O O . GLN A 1 194 ? 3.756 -25.766 1.29 1 91.81 194 GLN A O 1
ATOM 1404 N N . PRO A 1 195 ? 5.188 -25.984 -0.432 1 93.38 195 PRO A N 1
ATOM 1405 C CA . PRO A 1 195 ? 6.316 -25.594 0.416 1 93.38 195 PRO A CA 1
ATOM 1406 C C . PRO A 1 195 ? 6.27 -24.125 0.809 1 93.38 195 PRO A C 1
ATOM 1408 O O . PRO A 1 195 ? 5.59 -23.328 0.156 1 93.38 195 PRO A O 1
ATOM 1411 N N . LEU A 1 196 ? 6.973 -23.859 1.898 1 93.56 196 LEU A N 1
ATOM 1412 C CA . LEU A 1 196 ? 7.172 -22.469 2.287 1 93.56 196 LEU A CA 1
ATOM 1413 C C . LEU A 1 196 ? 8.148 -21.766 1.343 1 93.56 196 LEU A C 1
ATOM 1415 O O . LEU A 1 196 ? 9.203 -22.312 1.016 1 93.56 196 LEU A O 1
ATOM 1419 N N . TYR A 1 197 ? 7.754 -20.656 0.831 1 95.44 197 TYR A N 1
ATOM 1420 C CA . TYR A 1 197 ? 8.68 -19.828 0.071 1 95.44 197 TYR A CA 1
ATOM 1421 C C . TYR A 1 197 ? 9.352 -18.797 0.971 1 95.44 197 TYR A C 1
ATOM 1423 O O . TYR A 1 197 ? 8.688 -18.109 1.751 1 95.44 197 TYR A O 1
ATOM 1431 N N . VAL A 1 198 ? 10.625 -18.734 0.888 1 95.12 198 VAL A N 1
ATOM 1432 C CA . VAL A 1 198 ? 11.398 -17.766 1.656 1 95.12 198 VAL A CA 1
ATOM 1433 C C . VAL A 1 198 ? 12.297 -16.953 0.72 1 95.12 198 VAL A C 1
ATOM 1435 O O . VAL A 1 198 ? 13.047 -17.531 -0.073 1 95.12 198 VAL A O 1
ATOM 1438 N N . VAL A 1 199 ? 12.242 -15.695 0.753 1 95.06 199 VAL A N 1
ATOM 1439 C CA . VAL A 1 199 ? 13.094 -14.828 -0.048 1 95.06 199 VAL A CA 1
ATOM 1440 C C . VAL A 1 199 ? 14.078 -14.086 0.858 1 95.06 199 VAL A C 1
ATOM 1442 O O . VAL A 1 199 ? 13.68 -13.242 1.664 1 95.06 199 VAL A O 1
ATOM 1445 N N . ASP A 1 200 ? 15.297 -14.367 0.738 1 92.38 200 ASP A N 1
ATOM 1446 C CA . ASP A 1 200 ? 16.375 -13.75 1.52 1 92.38 200 ASP A CA 1
ATOM 1447 C C . ASP A 1 200 ? 16.094 -13.859 3.016 1 92.38 200 ASP A C 1
ATOM 1449 O O . ASP A 1 200 ? 16.234 -12.883 3.752 1 92.38 200 ASP A O 1
ATOM 1453 N N . GLY A 1 201 ? 15.539 -14.938 3.367 1 88.25 201 GLY A N 1
ATOM 1454 C CA . GLY A 1 201 ? 15.336 -15.211 4.781 1 88.25 201 GLY A CA 1
ATOM 1455 C C . GLY A 1 201 ? 13.961 -14.82 5.277 1 88.25 201 GLY A C 1
ATOM 1456 O O . GLY A 1 201 ? 13.602 -15.109 6.418 1 88.25 201 GLY A O 1
ATOM 1457 N N . VAL A 1 202 ? 13.172 -14.211 4.492 1 90.38 202 VAL A N 1
ATOM 1458 C CA . VAL A 1 202 ? 11.836 -13.789 4.891 1 90.38 202 VAL A CA 1
ATOM 1459 C C . VAL A 1 202 ? 10.789 -14.633 4.164 1 90.38 202 VAL A C 1
ATOM 1461 O O . VAL A 1 202 ? 10.805 -14.727 2.936 1 90.38 202 VAL A O 1
ATOM 1464 N N . PRO A 1 203 ? 9.82 -15.141 4.922 1 91.38 203 PRO A N 1
ATOM 1465 C CA . PRO A 1 203 ? 8.75 -15.906 4.277 1 91.38 203 PRO A CA 1
ATOM 1466 C C . PRO A 1 203 ? 7.91 -15.062 3.326 1 91.38 203 PRO A C 1
ATOM 1468 O O . PRO A 1 203 ? 7.645 -13.891 3.607 1 91.38 203 PRO A O 1
ATOM 1471 N N . LEU A 1 204 ? 7.531 -15.672 2.297 1 90.94 204 LEU A N 1
ATOM 1472 C CA . LEU A 1 204 ? 6.68 -15.055 1.286 1 90.94 204 LEU A CA 1
ATOM 1473 C C . LEU A 1 204 ? 5.23 -15.492 1.455 1 90.94 204 LEU A C 1
ATOM 1475 O O . LEU A 1 204 ? 4.953 -16.672 1.655 1 90.94 204 LEU A O 1
ATOM 1479 N N . ASP A 1 205 ? 4.383 -14.523 1.463 1 88 205 ASP A N 1
ATOM 1480 C CA . ASP A 1 205 ? 2.957 -14.844 1.437 1 88 205 ASP A CA 1
ATOM 1481 C C . ASP A 1 205 ? 2.531 -15.328 0.053 1 88 205 ASP A C 1
ATOM 1483 O O . ASP A 1 205 ? 2.334 -14.523 -0.86 1 88 205 ASP A O 1
ATOM 1487 N N . ASN A 1 206 ? 2.303 -16.562 -0.079 1 87.75 206 ASN A N 1
ATOM 1488 C CA . ASN A 1 206 ? 1.905 -17.125 -1.36 1 87.75 206 ASN A CA 1
ATOM 1489 C C . ASN A 1 206 ? 0.4 -17.375 -1.422 1 87.75 206 ASN A C 1
ATOM 1491 O O . ASN A 1 206 ? -0.055 -18.312 -2.088 1 87.75 206 ASN A O 1
ATOM 1495 N N . THR A 1 207 ? -0.34 -16.547 -0.781 1 77.44 207 THR A N 1
ATOM 1496 C CA . THR A 1 207 ? -1.792 -16.672 -0.747 1 77.44 207 THR A CA 1
ATOM 1497 C C . THR A 1 207 ? -2.373 -16.609 -2.156 1 77.44 207 THR A C 1
ATOM 1499 O O . THR A 1 207 ? -1.984 -15.766 -2.957 1 77.44 207 THR A O 1
ATOM 1502 N N . ASN A 1 208 ? -3.162 -17.562 -2.455 1 78.75 208 ASN A N 1
ATOM 1503 C CA . ASN A 1 208 ? -4.055 -17.469 -3.605 1 78.75 208 ASN A CA 1
ATOM 1504 C C . ASN A 1 208 ? -5.414 -16.906 -3.219 1 78.75 208 ASN A C 1
ATOM 1506 O O . ASN A 1 208 ? -6.152 -17.5 -2.439 1 78.75 208 ASN A O 1
ATOM 1510 N N . PHE A 1 209 ? -5.723 -15.773 -3.742 1 82.5 209 PHE A N 1
ATOM 1511 C CA . PHE A 1 209 ? -6.918 -15.055 -3.332 1 82.5 209 PHE A CA 1
ATOM 1512 C C . PHE A 1 209 ? -8.172 -15.688 -3.926 1 82.5 209 PHE A C 1
ATOM 1514 O O . PHE A 1 209 ? -9.289 -15.398 -3.488 1 82.5 209 PHE A O 1
ATOM 1521 N N . GLY A 1 210 ? -7.973 -16.578 -4.855 1 80.69 210 GLY A N 1
ATOM 1522 C CA . GLY A 1 210 ? -9.094 -17.25 -5.5 1 80.69 210 GLY A CA 1
ATOM 1523 C C . GLY A 1 210 ? -8.664 -18.422 -6.363 1 80.69 210 GLY A C 1
ATOM 1524 O O . GLY A 1 210 ? -7.652 -18.344 -7.059 1 80.69 210 GLY A O 1
ATOM 1525 N N . SER A 1 211 ? -9.445 -19.516 -6.238 1 75.06 211 SER A N 1
ATOM 1526 C CA . SER A 1 211 ? -9.227 -20.719 -7.043 1 75.06 211 SER A CA 1
ATOM 1527 C C . SER A 1 211 ? -10.547 -21.359 -7.461 1 75.06 211 SER A C 1
ATOM 1529 O O . SER A 1 211 ? -11.578 -21.141 -6.82 1 75.06 211 SER A O 1
ATOM 1531 N N . ALA A 1 212 ? -10.438 -21.984 -8.586 1 76.25 212 ALA A N 1
ATOM 1532 C CA . ALA A 1 212 ? -11.633 -22.703 -9.031 1 76.25 212 ALA A CA 1
ATOM 1533 C C . ALA A 1 212 ? -11.922 -23.906 -8.133 1 76.25 212 ALA A C 1
ATOM 1535 O O . ALA A 1 212 ? -11 -24.594 -7.707 1 76.25 212 ALA A O 1
ATOM 1536 N N . GLY A 1 213 ? -13.188 -24.016 -7.703 1 66.25 213 GLY A N 1
ATOM 1537 C CA . GLY A 1 213 ? -13.648 -25.156 -6.934 1 66.25 213 GLY A CA 1
ATOM 1538 C C . GLY A 1 213 ? -14.719 -25.969 -7.645 1 66.25 213 GLY A C 1
ATOM 1539 O O . GLY A 1 213 ? -14.742 -26.031 -8.875 1 66.25 213 GLY A O 1
ATOM 1540 N N . THR A 1 214 ? -15.438 -26.641 -6.91 1 63.28 214 THR A N 1
ATOM 1541 C CA . THR A 1 214 ? -16.5 -27.516 -7.406 1 63.28 214 THR A CA 1
ATOM 1542 C C . THR A 1 214 ? -17.422 -26.75 -8.359 1 63.28 214 THR A C 1
ATOM 1544 O O . THR A 1 214 ? -17.859 -27.297 -9.375 1 63.28 214 THR A O 1
ATOM 1547 N N . SER A 1 215 ? -17.578 -25.531 -8.023 1 69.19 215 SER A N 1
ATOM 1548 C CA . SER A 1 215 ? -18.5 -24.734 -8.82 1 69.19 215 SER A CA 1
ATOM 1549 C C . SER A 1 215 ? -17.75 -23.875 -9.828 1 69.19 215 SER A C 1
ATOM 1551 O O . SER A 1 215 ? -18.344 -23.016 -10.484 1 69.19 215 SER A O 1
ATOM 1553 N N . GLY A 1 216 ? -16.5 -24.141 -9.938 1 75.75 216 GLY A N 1
ATOM 1554 C CA . GLY A 1 216 ? -15.688 -23.312 -10.812 1 75.75 216 GLY A CA 1
ATOM 1555 C C . GLY A 1 216 ? -15.234 -22.016 -10.156 1 75.75 216 GLY A C 1
ATOM 1556 O O . GLY A 1 216 ? -15.086 -21.953 -8.938 1 75.75 216 GLY A O 1
ATOM 1557 N N . GLY A 1 217 ? -14.773 -21.109 -10.969 1 87.62 217 GLY A N 1
ATOM 1558 C CA . GLY A 1 217 ? -14.312 -19.828 -10.477 1 87.62 217 GLY A CA 1
ATOM 1559 C C . GLY A 1 217 ? -13.047 -19.344 -11.156 1 87.62 217 GLY A C 1
ATOM 1560 O O . GLY A 1 217 ? -12.695 -19.828 -12.234 1 87.62 217 GLY A O 1
ATOM 1561 N N . TYR A 1 218 ? -12.492 -18.281 -10.609 1 91.56 218 TYR A N 1
ATOM 1562 C CA . TYR A 1 218 ? -11.305 -17.656 -11.188 1 91.56 218 TYR A CA 1
ATOM 1563 C C . TYR A 1 218 ? -10.078 -17.938 -10.336 1 91.56 218 TYR A C 1
ATOM 1565 O O . TYR A 1 218 ? -10.141 -17.906 -9.102 1 91.56 218 TYR A O 1
ATOM 1573 N N . ASP A 1 219 ? -9.047 -18.312 -10.984 1 91.88 219 ASP A N 1
ATOM 1574 C CA . ASP A 1 219 ? -7.738 -18.297 -10.336 1 91.88 219 ASP A CA 1
ATOM 1575 C C . ASP A 1 219 ? -7.141 -16.891 -10.32 1 91.88 219 ASP A C 1
ATOM 1577 O O . ASP A 1 219 ? -6.789 -16.359 -11.375 1 91.88 219 ASP A O 1
ATOM 1581 N N . LEU A 1 220 ? -6.906 -16.359 -9.172 1 93.38 220 LEU A N 1
ATOM 1582 C CA . LEU A 1 220 ? -6.516 -14.953 -9.086 1 93.38 220 LEU A CA 1
ATOM 1583 C C . LEU A 1 220 ? -5.004 -14.812 -8.938 1 93.38 220 LEU A C 1
ATOM 1585 O O . LEU A 1 220 ? -4.508 -13.742 -8.586 1 93.38 220 LEU A O 1
ATOM 1589 N N . GLY A 1 221 ? -4.273 -15.898 -9.188 1 91.5 221 GLY A N 1
ATOM 1590 C CA . GLY A 1 221 ? -2.822 -15.836 -9.133 1 91.5 221 GLY A CA 1
ATOM 1591 C C . GLY A 1 221 ? -2.266 -16.094 -7.746 1 91.5 221 GLY A C 1
ATOM 1592 O O . GLY A 1 221 ? -3.023 -16.234 -6.781 1 91.5 221 GLY A O 1
ATOM 1593 N N . ASP A 1 222 ? -0.884 -16.234 -7.629 1 92.5 222 ASP A N 1
ATOM 1594 C CA . ASP A 1 222 ? -0.234 -16.5 -6.348 1 92.5 222 ASP A CA 1
ATOM 1595 C C . ASP A 1 222 ? 0.899 -15.508 -6.098 1 92.5 222 ASP A C 1
ATOM 1597 O O . ASP A 1 222 ? 1.134 -14.609 -6.91 1 92.5 222 ASP A O 1
ATOM 1601 N N . GLY A 1 223 ? 1.484 -15.625 -4.965 1 91.81 223 GLY A N 1
ATOM 1602 C CA . GLY A 1 223 ? 2.518 -14.688 -4.562 1 91.81 223 GLY A CA 1
ATOM 1603 C C . GLY A 1 223 ? 3.838 -14.906 -5.273 1 91.81 223 GLY A C 1
ATOM 1604 O O . GLY A 1 223 ? 4.516 -13.945 -5.652 1 91.81 223 GLY A O 1
ATOM 1605 N N . ILE A 1 224 ? 4.215 -16.094 -5.488 1 93.56 224 ILE A N 1
ATOM 1606 C CA . ILE A 1 224 ? 5.531 -16.438 -6.016 1 93.56 224 ILE A CA 1
ATOM 1607 C C . ILE A 1 224 ? 5.66 -15.938 -7.449 1 93.56 224 ILE A C 1
ATOM 1609 O O . ILE A 1 224 ? 6.77 -15.664 -7.922 1 93.56 224 ILE A O 1
ATOM 1613 N N . SER A 1 225 ? 4.566 -15.742 -8.141 1 92.94 225 SER A N 1
ATOM 1614 C CA . SER A 1 225 ? 4.594 -15.25 -9.516 1 92.94 225 SER A CA 1
ATOM 1615 C C . SER A 1 225 ? 5.18 -13.836 -9.578 1 92.94 225 SER A C 1
ATOM 1617 O O . SER A 1 225 ? 5.609 -13.391 -10.648 1 92.94 225 SER A O 1
ATOM 1619 N N . SER A 1 226 ? 5.285 -13.164 -8.492 1 93.56 226 SER A N 1
ATOM 1620 C CA . SER A 1 226 ? 5.715 -11.766 -8.484 1 93.56 226 SER A CA 1
ATOM 1621 C C . SER A 1 226 ? 7.23 -11.656 -8.352 1 93.56 226 SER A C 1
ATOM 1623 O O . SER A 1 226 ? 7.781 -10.555 -8.391 1 93.56 226 SER A O 1
ATOM 1625 N N . ILE A 1 227 ? 7.891 -12.727 -8.25 1 95.12 227 ILE A N 1
ATOM 1626 C CA . ILE A 1 227 ? 9.344 -12.688 -8.148 1 95.12 227 ILE A CA 1
ATOM 1627 C C . ILE A 1 227 ? 9.945 -12.492 -9.539 1 95.12 227 ILE A C 1
ATOM 1629 O O . ILE A 1 227 ? 9.57 -13.172 -10.492 1 95.12 227 ILE A O 1
ATOM 1633 N N . ASN A 1 228 ? 10.852 -11.609 -9.617 1 95.25 228 ASN A N 1
ATOM 1634 C CA . ASN A 1 228 ? 11.547 -11.344 -10.875 1 95.25 228 ASN A CA 1
ATOM 1635 C C . ASN A 1 228 ? 12.641 -12.367 -11.141 1 95.25 228 ASN A C 1
ATOM 1637 O O . ASN A 1 228 ? 13.586 -12.492 -10.367 1 95.25 228 ASN A O 1
ATOM 1641 N N . PRO A 1 229 ? 12.523 -13.031 -12.172 1 95.44 229 PRO A N 1
ATOM 1642 C CA . PRO A 1 229 ? 13.531 -14.047 -12.477 1 95.44 229 PRO A CA 1
ATOM 1643 C C . PRO A 1 229 ? 14.945 -13.477 -12.555 1 95.44 229 PRO A C 1
ATOM 1645 O O . PRO A 1 229 ? 15.906 -14.125 -12.117 1 95.44 229 PRO A O 1
ATOM 1648 N N . ASP A 1 230 ? 15.109 -12.266 -13.023 1 96.12 230 ASP A N 1
ATOM 1649 C CA . ASP A 1 230 ? 16.422 -11.664 -13.242 1 96.12 230 ASP A CA 1
ATOM 1650 C C . ASP A 1 230 ? 17.094 -11.32 -11.906 1 96.12 230 ASP A C 1
ATOM 1652 O O . ASP A 1 230 ? 18.297 -11.055 -11.867 1 96.12 230 ASP A O 1
ATOM 1656 N N . ASP A 1 231 ? 16.391 -11.398 -10.891 1 96.5 231 ASP A N 1
ATOM 1657 C CA . ASP A 1 231 ? 16.938 -11.047 -9.586 1 96.5 231 ASP A CA 1
ATOM 1658 C C . ASP A 1 231 ? 17.359 -12.297 -8.812 1 96.5 231 ASP A C 1
ATOM 1660 O O . ASP A 1 231 ? 17.953 -12.203 -7.742 1 96.5 231 ASP A O 1
ATOM 1664 N N . ILE A 1 232 ? 17.078 -13.414 -9.273 1 96.31 232 ILE A N 1
ATOM 1665 C CA . ILE A 1 232 ? 17.344 -14.656 -8.555 1 96.31 232 ILE A CA 1
ATOM 1666 C C . ILE A 1 232 ? 18.797 -15.062 -8.75 1 96.31 232 ILE A C 1
ATOM 1668 O O . ILE A 1 232 ? 19.25 -15.242 -9.883 1 96.31 232 ILE A O 1
ATOM 1672 N N . GLU A 1 233 ? 19.484 -15.18 -7.691 1 94.62 233 GLU A N 1
ATOM 1673 C CA . GLU A 1 233 ? 20.828 -15.766 -7.715 1 94.62 233 GLU A CA 1
ATOM 1674 C C . GLU A 1 233 ? 20.766 -17.281 -7.699 1 94.62 233 GLU A C 1
ATOM 1676 O O . GLU A 1 233 ? 21.453 -17.953 -8.469 1 94.62 233 GLU A O 1
ATOM 1681 N N . SER A 1 234 ? 19.938 -17.781 -6.805 1 93.19 234 SER A N 1
ATOM 1682 C CA . SER A 1 234 ? 19.75 -19.219 -6.711 1 93.19 234 SER A CA 1
ATOM 1683 C C . SER A 1 234 ? 18.438 -19.562 -6.016 1 93.19 234 SER A C 1
ATOM 1685 O O . SER A 1 234 ? 17.859 -18.734 -5.324 1 93.19 234 SER A O 1
ATOM 1687 N N . MET A 1 235 ? 17.906 -20.688 -6.285 1 94.44 235 MET A N 1
ATOM 1688 C CA . MET A 1 235 ? 16.797 -21.312 -5.566 1 94.44 235 MET A CA 1
ATOM 1689 C C . MET A 1 235 ? 17.219 -22.625 -4.934 1 94.44 235 MET A C 1
ATOM 1691 O O . MET A 1 235 ? 17.656 -23.547 -5.637 1 94.44 235 MET A O 1
ATOM 1695 N N . SER A 1 236 ? 17.109 -22.688 -3.617 1 93.88 236 SER A N 1
ATOM 1696 C CA . SER A 1 236 ? 17.438 -23.906 -2.891 1 93.88 236 SER A CA 1
ATOM 1697 C C . SER A 1 236 ? 16.172 -24.625 -2.42 1 93.88 236 SER A C 1
ATOM 1699 O O . SER A 1 236 ? 15.281 -24 -1.829 1 93.88 236 SER A O 1
ATOM 1701 N N . VAL A 1 237 ? 16.125 -25.844 -2.707 1 95 237 VAL A N 1
ATOM 1702 C CA . VAL A 1 237 ? 15 -26.656 -2.271 1 95 237 VAL A CA 1
ATOM 1703 C C . VAL A 1 237 ? 15.398 -27.516 -1.073 1 95 237 VAL A C 1
ATOM 1705 O O . VAL A 1 237 ? 16.188 -28.453 -1.212 1 95 237 VAL A O 1
ATOM 1708 N N . LEU A 1 238 ? 14.961 -27.156 0.051 1 93.06 238 LEU A N 1
ATOM 1709 C CA . LEU A 1 238 ? 15.133 -27.953 1.264 1 93.06 238 LEU A CA 1
ATOM 1710 C C . LEU A 1 238 ? 14.062 -29.031 1.367 1 93.06 238 LEU A C 1
ATOM 1712 O O . LEU A 1 238 ? 12.914 -28.75 1.704 1 93.06 238 LEU A O 1
ATOM 1716 N N . LYS A 1 239 ? 14.688 -30.25 1.224 1 89 239 LYS A N 1
ATOM 1717 C CA . LYS A 1 239 ? 13.742 -31.359 1.061 1 89 239 LYS A CA 1
ATOM 1718 C C . LYS A 1 239 ? 13.438 -32.031 2.398 1 89 239 LYS A C 1
ATOM 1720 O O . LYS A 1 239 ? 14.352 -32.344 3.168 1 89 239 LYS A O 1
ATOM 1725 N N . GLY A 1 240 ? 12.43 -31.984 2.996 1 84.81 240 GLY A N 1
ATOM 1726 C CA . GLY A 1 240 ? 11.992 -32.688 4.184 1 84.81 240 GLY A CA 1
ATOM 1727 C C . GLY A 1 240 ? 12.125 -31.875 5.457 1 84.81 240 GLY A C 1
ATOM 1728 O O . GLY A 1 240 ? 12.711 -30.797 5.445 1 84.81 240 GLY A O 1
ATOM 1729 N N . PRO A 1 241 ? 11.828 -32.5 6.582 1 83.81 241 PRO A N 1
ATOM 1730 C CA . PRO A 1 241 ? 11.781 -31.781 7.855 1 83.81 241 PRO A CA 1
ATOM 1731 C C . PRO A 1 241 ? 13.164 -31.469 8.414 1 83.81 241 PRO A C 1
ATOM 1733 O O . PRO A 1 241 ? 13.359 -30.422 9.047 1 83.81 241 PRO A O 1
ATOM 1736 N N . ALA A 1 242 ? 14.109 -32.312 8.227 1 82.88 242 ALA A N 1
ATOM 1737 C CA . ALA A 1 242 ? 15.445 -32.062 8.766 1 82.88 242 ALA A CA 1
ATOM 1738 C C . ALA A 1 242 ? 16.047 -30.797 8.148 1 82.88 242 ALA A C 1
ATOM 1740 O O . ALA A 1 242 ? 16.75 -30.047 8.828 1 82.88 242 ALA A O 1
ATOM 1741 N N . ALA A 1 243 ? 15.82 -30.625 6.945 1 79.38 243 ALA A N 1
ATOM 1742 C CA . ALA A 1 243 ? 16.344 -29.453 6.238 1 79.38 243 ALA A CA 1
ATOM 1743 C C . ALA A 1 243 ? 15.57 -28.203 6.609 1 79.38 243 ALA A C 1
ATOM 1745 O O . ALA A 1 243 ? 16.125 -27.094 6.594 1 79.38 243 ALA A O 1
ATOM 1746 N N . SER A 1 244 ? 14.305 -28.328 6.922 1 78.94 244 SER A N 1
ATOM 1747 C CA . SER A 1 244 ? 13.422 -27.172 7.043 1 78.94 244 SER A CA 1
ATOM 1748 C C . SER A 1 244 ? 13.031 -26.922 8.492 1 78.94 244 SER A C 1
ATOM 1750 O O . SER A 1 244 ? 12.297 -25.969 8.789 1 78.94 244 SER A O 1
ATOM 1752 N N . ALA A 1 245 ? 13.57 -27.656 9.375 1 79.69 245 ALA A N 1
ATOM 1753 C CA . ALA A 1 245 ? 13.133 -27.656 10.766 1 79.69 245 ALA A CA 1
ATOM 1754 C C . ALA A 1 245 ? 13.297 -26.266 11.398 1 79.69 245 ALA A C 1
ATOM 1756 O O . ALA A 1 245 ? 12.461 -25.844 12.203 1 79.69 245 ALA A O 1
ATOM 1757 N N . LEU A 1 246 ? 14.211 -25.641 10.977 1 84.75 246 LEU A N 1
ATOM 1758 C CA . LEU A 1 246 ? 14.492 -24.344 11.602 1 84.75 246 LEU A CA 1
ATOM 1759 C C . LEU A 1 246 ? 13.477 -23.297 11.172 1 84.75 246 LEU A C 1
ATOM 1761 O O . LEU A 1 246 ? 13.375 -22.234 11.789 1 84.75 246 LEU A O 1
ATOM 1765 N N . TYR A 1 247 ? 12.766 -23.578 10.156 1 86.62 247 TYR A N 1
ATOM 1766 C CA . TYR A 1 247 ? 11.719 -22.641 9.734 1 86.62 247 TYR A CA 1
ATOM 1767 C C . TYR A 1 247 ? 10.406 -22.938 10.445 1 86.62 247 TYR A C 1
ATOM 1769 O O . TYR A 1 247 ? 9.469 -22.141 10.398 1 86.62 247 TYR A O 1
ATOM 1777 N N . GLY A 1 248 ? 10.367 -24.062 11 1 84.94 248 GLY A N 1
ATOM 1778 C CA . GLY A 1 248 ? 9.258 -24.344 11.906 1 84.94 248 GLY A CA 1
ATOM 1779 C C . GLY A 1 248 ? 8.047 -24.906 11.203 1 84.94 248 GLY A C 1
ATOM 1780 O O . GLY A 1 248 ? 8.172 -25.641 10.219 1 84.94 248 GLY A O 1
ATOM 1781 N N . SER A 1 249 ? 6.824 -24.578 11.805 1 82.06 249 SER A N 1
ATOM 1782 C CA . SER A 1 249 ? 5.547 -25.203 11.484 1 82.06 249 SER A CA 1
ATOM 1783 C C . SER A 1 249 ? 5.148 -24.938 10.031 1 82.06 249 SER A C 1
ATOM 1785 O O . SER A 1 249 ? 4.48 -25.766 9.406 1 82.06 249 SER A O 1
ATOM 1787 N N . ARG A 1 250 ? 5.547 -23.969 9.469 1 83.88 250 ARG A N 1
ATOM 1788 C CA . ARG A 1 250 ? 5.141 -23.609 8.117 1 83.88 250 ARG A CA 1
ATOM 1789 C C . ARG A 1 250 ? 5.965 -24.375 7.082 1 83.88 250 ARG A C 1
ATOM 1791 O O . ARG A 1 250 ? 5.613 -24.406 5.898 1 83.88 250 ARG A O 1
ATOM 1798 N N . ALA A 1 251 ? 6.973 -25.062 7.504 1 86.62 251 ALA A N 1
ATOM 1799 C CA . ALA A 1 251 ? 7.91 -25.703 6.59 1 86.62 251 ALA A CA 1
ATOM 1800 C C . ALA A 1 251 ? 7.723 -27.219 6.605 1 86.62 251 ALA A C 1
ATOM 1802 O O . ALA A 1 251 ? 8.617 -27.969 6.195 1 86.62 251 ALA A O 1
ATOM 1803 N N . SER A 1 252 ? 6.625 -27.625 7.086 1 85.12 252 SER A N 1
ATOM 1804 C CA . SER A 1 252 ? 6.391 -29.062 7.16 1 85.12 252 SER A CA 1
ATOM 1805 C C . SER A 1 252 ? 6.355 -29.688 5.77 1 85.12 252 SER A C 1
ATOM 1807 O O . SER A 1 252 ? 6.566 -30.891 5.617 1 85.12 252 SER A O 1
ATOM 1809 N N . HIS A 1 253 ? 6.172 -28.906 4.773 1 89.69 253 HIS A N 1
ATOM 1810 C CA . HIS A 1 253 ? 6.055 -29.391 3.406 1 89.69 253 HIS A CA 1
ATOM 1811 C C . HIS A 1 253 ? 7.301 -29.062 2.592 1 89.69 253 HIS A C 1
ATOM 1813 O O . HIS A 1 253 ? 7.277 -29.125 1.361 1 89.69 253 HIS A O 1
ATOM 1819 N N . GLY A 1 254 ? 8.359 -28.672 3.258 1 91 254 GLY A N 1
ATOM 1820 C CA . GLY A 1 254 ? 9.578 -28.25 2.584 1 91 254 GLY A CA 1
ATOM 1821 C C . GLY A 1 254 ? 9.688 -26.75 2.412 1 91 254 GLY A C 1
ATOM 1822 O O . GLY A 1 254 ? 8.758 -26.016 2.744 1 91 254 GLY A O 1
ATOM 1823 N N . VAL A 1 255 ? 10.852 -26.359 2.018 1 93.81 255 VAL A N 1
ATOM 1824 C CA . VAL A 1 255 ? 11.086 -24.922 1.832 1 93.81 255 VAL A CA 1
ATOM 1825 C C . VAL A 1 255 ? 11.766 -24.688 0.486 1 93.81 255 VAL A C 1
ATOM 1827 O O . VAL A 1 255 ? 12.633 -25.469 0.072 1 93.81 255 VAL A O 1
ATOM 1830 N N . ILE A 1 256 ? 11.32 -23.734 -0.22 1 95.75 256 ILE A N 1
ATOM 1831 C CA . ILE A 1 256 ? 12.055 -23.172 -1.354 1 95.75 256 ILE A CA 1
ATOM 1832 C C . ILE A 1 256 ? 12.641 -21.812 -0.984 1 95.75 256 ILE A C 1
ATOM 1834 O O . ILE A 1 256 ? 11.898 -20.844 -0.815 1 95.75 256 ILE A O 1
ATOM 1838 N N . LEU A 1 257 ? 13.914 -21.828 -0.928 1 95.19 257 LEU A N 1
ATOM 1839 C CA . LEU A 1 257 ? 14.625 -20.609 -0.543 1 95.19 257 LEU A CA 1
ATOM 1840 C C . LEU A 1 257 ? 15.133 -19.875 -1.773 1 95.19 257 LEU A C 1
ATOM 1842 O O . LEU A 1 257 ? 15.883 -20.422 -2.576 1 95.19 257 LEU A O 1
ATOM 1846 N N . ILE A 1 258 ? 14.742 -18.703 -1.888 1 95.88 258 ILE A N 1
ATOM 1847 C CA . ILE A 1 258 ? 15.18 -17.844 -2.992 1 95.88 258 ILE A CA 1
ATOM 1848 C C . ILE A 1 258 ? 16.188 -16.828 -2.488 1 95.88 258 ILE A C 1
ATOM 1850 O O . ILE A 1 258 ? 15.891 -16.031 -1.586 1 95.88 258 ILE A O 1
ATOM 1854 N N . THR A 1 259 ? 17.312 -16.875 -3.008 1 94.25 259 THR A N 1
ATOM 1855 C CA . THR A 1 259 ? 18.344 -15.883 -2.752 1 94.25 259 THR A CA 1
ATOM 1856 C C . THR A 1 259 ? 18.453 -14.891 -3.91 1 94.25 259 THR A C 1
ATOM 1858 O O . THR A 1 259 ? 18.594 -15.297 -5.066 1 94.25 259 THR A O 1
ATOM 1861 N N . THR A 1 260 ? 18.422 -13.672 -3.646 1 95.5 260 THR A N 1
ATOM 1862 C CA . THR A 1 260 ? 18.438 -12.672 -4.707 1 95.5 260 THR A CA 1
ATOM 1863 C C . THR A 1 260 ? 19.844 -12.109 -4.895 1 95.5 260 THR A C 1
ATOM 1865 O O . THR A 1 260 ? 20.688 -12.188 -3.988 1 95.5 260 THR A O 1
ATOM 1868 N N . LYS A 1 261 ? 20.125 -11.578 -6.035 1 95.12 261 LYS A N 1
ATOM 1869 C CA . LYS A 1 261 ? 21.438 -11.062 -6.422 1 95.12 261 LYS A CA 1
ATOM 1870 C C . LYS A 1 261 ? 21.75 -9.758 -5.703 1 95.12 261 LYS A C 1
ATOM 1872 O O . LYS A 1 261 ? 20.859 -8.922 -5.5 1 95.12 261 LYS A O 1
ATOM 1877 N N . LYS A 1 262 ? 23.047 -9.633 -5.355 1 92.94 262 LYS A N 1
ATOM 1878 C CA . LYS A 1 262 ? 23.625 -8.375 -4.887 1 92.94 262 LYS A CA 1
ATOM 1879 C C . LYS A 1 262 ? 24.438 -7.699 -5.988 1 92.94 262 LYS A C 1
ATOM 1881 O O . LYS A 1 262 ? 24.562 -8.227 -7.094 1 92.94 262 LYS A O 1
ATOM 1886 N N . ALA A 1 263 ? 24.953 -6.508 -5.613 1 90.12 263 ALA A N 1
ATOM 1887 C CA . ALA A 1 263 ? 25.828 -5.844 -6.574 1 90.12 263 ALA A CA 1
ATOM 1888 C C . ALA A 1 263 ? 27.078 -6.68 -6.859 1 90.12 263 ALA A C 1
ATOM 1890 O O . ALA A 1 263 ? 27.641 -7.297 -5.949 1 90.12 263 ALA A O 1
ATOM 1891 N N . GLY A 1 264 ? 27.391 -6.695 -8.086 1 78 264 GLY A N 1
ATOM 1892 C CA . GLY A 1 264 ? 28.562 -7.449 -8.492 1 78 264 GLY A CA 1
ATOM 1893 C C . GLY A 1 264 ? 29.859 -6.84 -7.996 1 78 264 GLY A C 1
ATOM 1894 O O . GLY A 1 264 ? 29.844 -5.805 -7.324 1 78 264 GLY A O 1
ATOM 1895 N N . LYS A 1 265 ? 30.844 -7.465 -8.289 1 72.06 265 LYS A N 1
ATOM 1896 C CA . LYS A 1 265 ? 32.188 -7.055 -7.844 1 72.06 265 LYS A CA 1
ATOM 1897 C C . LYS A 1 265 ? 32.719 -5.914 -8.703 1 72.06 265 LYS A C 1
ATOM 1899 O O . LYS A 1 265 ? 33.625 -5.18 -8.281 1 72.06 265 LYS A O 1
ATOM 1904 N N . GLU A 1 266 ? 32.094 -5.84 -9.875 1 71.56 266 GLU A N 1
ATOM 1905 C CA . GLU A 1 266 ? 32.531 -4.758 -10.75 1 71.56 266 GLU A CA 1
ATOM 1906 C C . GLU A 1 266 ? 32.125 -3.396 -10.188 1 71.56 266 GLU A C 1
ATOM 1908 O O . GLU A 1 266 ? 31.172 -3.293 -9.406 1 71.56 266 GLU A O 1
ATOM 1913 N N . LYS A 1 267 ? 32.969 -2.455 -10.68 1 77.19 267 LYS A N 1
ATOM 1914 C CA . LYS A 1 267 ? 32.688 -1.095 -10.227 1 77.19 267 LYS A CA 1
ATOM 1915 C C . LYS A 1 267 ? 31.266 -0.673 -10.625 1 77.19 267 LYS A C 1
ATOM 1917 O O . LYS A 1 267 ? 30.531 -0.113 -9.805 1 77.19 267 LYS A O 1
ATOM 1922 N N . TYR A 1 268 ? 30.922 -0.887 -11.859 1 86.62 268 TYR A N 1
ATOM 1923 C CA . TYR A 1 268 ? 29.547 -0.661 -12.258 1 86.62 268 TYR A CA 1
ATOM 1924 C C . TYR A 1 268 ? 29.219 -1.424 -13.539 1 86.62 268 TYR A C 1
ATOM 1926 O O . TYR A 1 268 ? 30.109 -1.748 -14.32 1 86.62 268 TYR A O 1
ATOM 1934 N N . SER A 1 269 ? 27.938 -1.723 -13.734 1 91.5 269 SER A N 1
ATOM 1935 C CA . SER A 1 269 ? 27.469 -2.391 -14.945 1 91.5 269 SER A CA 1
ATOM 1936 C C . SER A 1 269 ? 26 -2.086 -15.211 1 91.5 269 SER A C 1
ATOM 1938 O O . SER A 1 269 ? 25.234 -1.79 -14.281 1 91.5 269 SER A O 1
ATOM 1940 N N . ILE A 1 270 ? 25.641 -2.012 -16.453 1 93.88 270 ILE A N 1
ATOM 1941 C CA . ILE A 1 270 ? 24.266 -1.927 -16.922 1 93.88 270 ILE A CA 1
ATOM 1942 C C . ILE A 1 270 ? 23.938 -3.145 -17.781 1 93.88 270 ILE A C 1
ATOM 1944 O O . ILE A 1 270 ? 24.641 -3.439 -18.75 1 93.88 270 ILE A O 1
ATOM 1948 N N . GLU A 1 271 ? 22.938 -3.783 -17.438 1 96 271 GLU A N 1
ATOM 1949 C CA . GLU A 1 271 ? 22.531 -4.988 -18.156 1 96 271 GLU A CA 1
ATOM 1950 C C . GLU A 1 271 ? 21.125 -4.852 -18.719 1 96 271 GLU A C 1
ATOM 1952 O O . GLU A 1 271 ? 20.234 -4.301 -18.062 1 96 271 GLU A O 1
ATOM 1957 N N . TYR A 1 272 ? 20.953 -5.219 -19.891 1 96.94 272 TYR A N 1
ATOM 1958 C CA . TYR A 1 272 ? 19.641 -5.371 -20.516 1 96.94 272 TYR A CA 1
ATOM 1959 C C . TYR A 1 272 ? 19.359 -6.832 -20.844 1 96.94 272 TYR A C 1
ATOM 1961 O O . TYR A 1 272 ? 20.188 -7.508 -21.469 1 96.94 272 TYR A O 1
ATOM 1969 N N . ASN A 1 273 ? 18.234 -7.328 -20.391 1 98.19 273 ASN A N 1
ATOM 1970 C CA . ASN A 1 273 ? 17.75 -8.672 -20.688 1 98.19 273 ASN A CA 1
ATOM 1971 C C . ASN A 1 273 ? 16.312 -8.656 -21.188 1 98.19 273 ASN A C 1
ATOM 1973 O O . ASN A 1 273 ? 15.375 -8.508 -20.406 1 98.19 273 ASN A O 1
ATOM 1977 N N . GLY A 1 274 ? 16.156 -8.805 -22.5 1 97.88 274 GLY A N 1
ATOM 1978 C CA . GLY A 1 274 ? 14.836 -8.742 -23.109 1 97.88 274 GLY A CA 1
ATOM 1979 C C . GLY A 1 274 ? 14.43 -10.047 -23.781 1 97.88 274 GLY A C 1
ATOM 1980 O O . GLY A 1 274 ? 15.242 -10.688 -24.453 1 97.88 274 GLY A O 1
ATOM 1981 N N . THR A 1 275 ? 13.211 -10.477 -23.484 1 97.88 275 THR A N 1
ATOM 1982 C CA . THR A 1 275 ? 12.664 -11.672 -24.125 1 97.88 275 THR A CA 1
ATOM 1983 C C . THR A 1 275 ? 11.32 -11.383 -24.766 1 97.88 275 THR A C 1
ATOM 1985 O O . THR A 1 275 ? 10.453 -10.75 -24.156 1 97.88 275 THR A O 1
ATOM 1988 N N . LEU A 1 276 ? 11.141 -11.703 -25.984 1 97.94 276 LEU A N 1
ATOM 1989 C CA . LEU A 1 276 ? 9.891 -11.625 -26.734 1 97.94 276 LEU A CA 1
ATOM 1990 C C . LEU A 1 276 ? 9.461 -13 -27.234 1 97.94 276 LEU A C 1
ATOM 1992 O O . LEU A 1 276 ? 10.219 -13.68 -27.922 1 97.94 276 LEU A O 1
ATOM 1996 N N . THR A 1 277 ? 8.273 -13.391 -26.844 1 97.75 277 THR A N 1
ATOM 1997 C CA . THR A 1 277 ? 7.801 -14.703 -27.297 1 97.75 277 THR A CA 1
ATOM 1998 C C . THR A 1 277 ? 6.41 -14.594 -27.906 1 97.75 277 THR A C 1
ATOM 2000 O O . THR A 1 277 ? 5.633 -13.703 -27.547 1 97.75 277 THR A O 1
ATOM 2003 N N . PHE A 1 278 ? 6.125 -15.453 -28.797 1 98.06 278 PHE A N 1
ATOM 2004 C CA . PHE A 1 278 ? 4.82 -15.664 -29.422 1 98.06 278 PHE A CA 1
ATOM 2005 C C . PHE A 1 278 ? 4.188 -16.953 -28.938 1 98.06 278 PHE A C 1
ATOM 2007 O O . PHE A 1 278 ? 4.832 -18.016 -28.938 1 98.06 278 PHE A O 1
ATOM 2014 N N . ASP A 1 279 ? 2.943 -16.891 -28.531 1 96.12 279 ASP A N 1
ATOM 2015 C CA . ASP A 1 279 ? 2.271 -18.047 -27.922 1 96.12 279 ASP A CA 1
ATOM 2016 C C . ASP A 1 279 ? 1.178 -18.594 -28.828 1 96.12 279 ASP A C 1
ATOM 2018 O O . ASP A 1 279 ? 0.385 -17.828 -29.391 1 96.12 279 ASP A O 1
ATOM 2022 N N . LYS A 1 280 ? 1.224 -19.828 -28.922 1 95.44 280 LYS A N 1
ATOM 2023 C CA . LYS A 1 280 ? 0.198 -20.531 -29.703 1 95.44 280 LYS A CA 1
ATOM 2024 C C . LYS A 1 280 ? -0.395 -21.688 -28.906 1 95.44 280 LYS A C 1
ATOM 2026 O O . LYS A 1 280 ? 0.149 -22.078 -27.859 1 95.44 280 LYS A O 1
ATOM 2031 N N . GLN A 1 281 ? -1.497 -22.141 -29.438 1 93.69 281 GLN A N 1
ATOM 2032 C CA . GLN A 1 281 ? -2.133 -23.297 -28.812 1 93.69 281 GLN A CA 1
ATOM 2033 C C . GLN A 1 281 ? -1.252 -24.531 -28.938 1 93.69 281 GLN A C 1
ATOM 2035 O O . GLN A 1 281 ? -0.721 -24.828 -30 1 93.69 281 GLN A O 1
ATOM 2040 N N . LEU A 1 282 ? -1.115 -25.219 -27.797 1 92.94 282 LEU A N 1
ATOM 2041 C CA . LEU A 1 282 ? -0.37 -26.469 -27.797 1 92.94 282 LEU A CA 1
ATOM 2042 C C . LEU A 1 282 ? -1.312 -27.656 -27.922 1 92.94 282 LEU A C 1
ATOM 2044 O O . LEU A 1 282 ? -1.196 -28.469 -28.844 1 92.94 282 LEU A O 1
ATOM 2048 N N . SER A 1 283 ? -2.25 -27.781 -26.938 1 88.75 283 SER A N 1
ATOM 2049 C CA . SER A 1 283 ? -3.211 -28.891 -26.969 1 88.75 283 SER A CA 1
ATOM 2050 C C . SER A 1 283 ? -4.418 -28.531 -27.844 1 88.75 283 SER A C 1
ATOM 2052 O O . SER A 1 283 ? -4.859 -27.375 -27.844 1 88.75 283 SER A O 1
ATOM 2054 N N . LYS A 1 284 ? -4.977 -29.562 -28.578 1 88.31 284 LYS A N 1
ATOM 2055 C CA . LYS A 1 284 ? -6.129 -29.406 -29.453 1 88.31 284 LYS A CA 1
ATOM 2056 C C . LYS A 1 284 ? -7.086 -30.578 -29.344 1 88.31 284 LYS A C 1
ATOM 2058 O O . LYS A 1 284 ? -6.691 -31.656 -28.891 1 88.31 284 LYS A O 1
ATOM 2063 N N . TRP A 1 285 ? -8.312 -30.297 -29.719 1 87.38 285 TRP A N 1
ATOM 2064 C CA . TRP A 1 285 ? -9.305 -31.375 -29.812 1 87.38 285 TRP A CA 1
ATOM 2065 C C . TRP A 1 285 ? -9.273 -32.031 -31.188 1 87.38 285 TRP A C 1
ATOM 2067 O O . TRP A 1 285 ? -10.117 -31.734 -32.031 1 87.38 285 TRP A O 1
ATOM 2077 N N . ASP A 1 286 ? -8.438 -32.938 -31.359 1 82.81 286 ASP A N 1
ATOM 2078 C CA . ASP A 1 286 ? -8.18 -33.531 -32.688 1 82.81 286 ASP A CA 1
ATOM 2079 C C . ASP A 1 286 ? -8.969 -34.812 -32.875 1 82.81 286 ASP A C 1
ATOM 2081 O O . ASP A 1 286 ? -9.266 -35.219 -34 1 82.81 286 ASP A O 1
ATOM 2085 N N . ASN A 1 287 ? -9.383 -35.469 -31.828 1 88.25 287 ASN A N 1
ATOM 2086 C CA . ASN A 1 287 ? -10.039 -36.781 -31.938 1 88.25 287 ASN A CA 1
ATOM 2087 C C . ASN A 1 287 ? -11.555 -36.656 -31.906 1 88.25 287 ASN A C 1
ATOM 2089 O O . ASN A 1 287 ? -12.211 -37.219 -31.031 1 88.25 287 ASN A O 1
ATOM 2093 N N . VAL A 1 288 ? -12.102 -35.938 -32.844 1 92.56 288 VAL A N 1
ATOM 2094 C CA . VAL A 1 288 ? -13.539 -35.719 -32.969 1 92.56 288 VAL A CA 1
ATOM 2095 C C . VAL A 1 288 ? -14.031 -36.344 -34.281 1 92.56 288 VAL A C 1
ATOM 2097 O O . VAL A 1 288 ? -13.352 -36.219 -35.312 1 92.56 288 VAL A O 1
ATOM 2100 N N . GLN A 1 289 ? -15.219 -37 -34.25 1 95 289 GLN A N 1
ATOM 2101 C CA . GLN A 1 289 ? -15.758 -37.594 -35.469 1 95 289 GLN A CA 1
ATOM 2102 C C . GLN A 1 289 ? -16.234 -36.531 -36.438 1 95 289 GLN A C 1
ATOM 2104 O O . GLN A 1 289 ? -16.781 -35.5 -36.031 1 95 289 GLN A O 1
ATOM 2109 N N . GLN A 1 290 ? -16.094 -36.812 -37.75 1 94.56 290 GLN A N 1
ATOM 2110 C CA . GLN A 1 290 ? -16.391 -35.844 -38.781 1 94.56 290 GLN A CA 1
ATOM 2111 C C . GLN A 1 290 ? -17.484 -36.312 -39.719 1 94.56 290 GLN A C 1
ATOM 2113 O O . GLN A 1 290 ? -17.469 -36.031 -40.906 1 94.56 290 GLN A O 1
ATOM 2118 N N . ILE A 1 291 ? -18.406 -37.062 -39.188 1 96.25 291 ILE A N 1
ATOM 2119 C CA . ILE A 1 291 ? -19.406 -37.656 -40.062 1 96.25 291 ILE A CA 1
ATOM 2120 C C . ILE A 1 291 ? -20.797 -37.125 -39.719 1 96.25 291 ILE A C 1
ATOM 2122 O O . ILE A 1 291 ? -21.562 -36.781 -40.594 1 96.25 291 ILE A O 1
ATOM 2126 N N . TYR A 1 292 ? -21.156 -37.125 -38.469 1 96.5 292 TYR A N 1
ATOM 2127 C CA . TYR A 1 292 ? -22.5 -36.781 -38.031 1 96.5 292 TYR A CA 1
ATOM 2128 C C . TYR A 1 292 ? -22.516 -35.406 -37.375 1 96.5 292 TYR A C 1
ATOM 2130 O O . TYR A 1 292 ? -21.516 -34.969 -36.812 1 96.5 292 TYR A O 1
ATOM 2138 N N . GLY A 1 293 ? -23.641 -34.781 -37.5 1 95.25 293 GLY A N 1
ATOM 2139 C CA . GLY A 1 293 ? -23.719 -33.406 -37.062 1 95.25 293 GLY A CA 1
ATOM 2140 C C . GLY A 1 293 ? -24.719 -33.188 -35.938 1 95.25 293 GLY A C 1
ATOM 2141 O O . GLY A 1 293 ? -25.062 -34.156 -35.219 1 95.25 293 GLY A O 1
ATOM 2142 N N . MET A 1 294 ? -25.109 -31.984 -35.75 1 95.69 294 MET A N 1
ATOM 2143 C CA . MET A 1 294 ? -26.016 -31.547 -34.688 1 95.69 294 MET A CA 1
ATOM 2144 C C . MET A 1 294 ? -27.344 -32.281 -34.781 1 95.69 294 MET A C 1
ATOM 2146 O O . MET A 1 294 ? -27.875 -32.469 -35.875 1 95.69 294 MET A O 1
ATOM 2150 N N . GLY A 1 295 ? -27.812 -32.688 -33.625 1 94.5 295 GLY A N 1
ATOM 2151 C CA . GLY A 1 295 ? -29.094 -33.375 -33.562 1 94.5 295 GLY A CA 1
ATOM 2152 C C . GLY A 1 295 ? -29.094 -34.531 -32.562 1 94.5 295 GLY A C 1
ATOM 2153 O O . GLY A 1 295 ? -28.172 -34.688 -31.766 1 94.5 295 GLY A O 1
ATOM 2154 N N . SER A 1 296 ? -30.188 -35.281 -32.562 1 94.81 296 SER A N 1
ATOM 2155 C CA . SER A 1 296 ? -30.375 -36.438 -31.688 1 94.81 296 SER A CA 1
ATOM 2156 C C . SER A 1 296 ? -31.141 -37.562 -32.375 1 94.81 296 SER A C 1
ATOM 2158 O O . SER A 1 296 ? -31.984 -37.281 -33.25 1 94.81 296 SER A O 1
ATOM 2160 N N . ASN A 1 297 ? -30.766 -38.719 -32.125 1 93.12 297 ASN A N 1
ATOM 2161 C CA . ASN A 1 297 ? -31.438 -39.906 -32.625 1 93.12 297 ASN A CA 1
ATOM 2162 C C . ASN A 1 297 ? -31.422 -39.969 -34.156 1 93.12 297 ASN A C 1
ATOM 2164 O O . ASN A 1 297 ? -32.406 -40.375 -34.75 1 93.12 297 ASN A O 1
ATOM 2168 N N . GLY A 1 298 ? -30.406 -39.406 -34.656 1 93.25 298 GLY A N 1
ATOM 2169 C CA . GLY A 1 298 ? -30.219 -39.438 -36.094 1 93.25 298 GLY A CA 1
ATOM 2170 C C . GLY A 1 298 ? -31.078 -38.438 -36.844 1 93.25 298 GLY A C 1
ATOM 2171 O O . GLY A 1 298 ? -31.156 -38.469 -38.062 1 93.25 298 GLY A O 1
ATOM 2172 N N . THR A 1 299 ? -31.719 -37.562 -36.062 1 91.94 299 THR A N 1
ATOM 2173 C CA . THR A 1 299 ? -32.594 -36.594 -36.656 1 91.94 299 THR A CA 1
ATOM 2174 C C . THR A 1 299 ? -32.094 -35.156 -36.438 1 91.94 299 THR A C 1
ATOM 2176 O O . THR A 1 299 ? -31.328 -34.938 -35.5 1 91.94 299 THR A O 1
ATOM 2179 N N . TYR A 1 300 ? -32.531 -34.406 -37.375 1 88.75 300 TYR A N 1
ATOM 2180 C CA . TYR A 1 300 ? -32.188 -32.969 -37.219 1 88.75 300 TYR A CA 1
ATOM 2181 C C . TYR A 1 300 ? -32.844 -32.375 -36 1 88.75 300 TYR A C 1
ATOM 2183 O O . TYR A 1 300 ? -33.906 -32.844 -35.562 1 88.75 300 TYR A O 1
ATOM 2191 N N . SER A 1 301 ? -32.219 -31.391 -35.469 1 83.31 301 SER A N 1
ATOM 2192 C CA . SER A 1 301 ? -32.875 -30.641 -34.406 1 83.31 301 SER A CA 1
ATOM 2193 C C . SER A 1 301 ? -34.062 -29.828 -34.938 1 83.31 301 SER A C 1
ATOM 2195 O O . SER A 1 301 ? -34.062 -29.422 -36.094 1 83.31 301 SER A O 1
ATOM 2197 N N . ILE A 1 302 ? -35.094 -29.672 -34.062 1 73.88 302 ILE A N 1
ATOM 2198 C CA . ILE A 1 302 ? -36.281 -28.938 -34.438 1 73.88 302 ILE A CA 1
ATOM 2199 C C . ILE A 1 302 ? -35.938 -27.5 -34.812 1 73.88 302 ILE A C 1
ATOM 2201 O O . ILE A 1 302 ? -36.562 -26.922 -35.688 1 73.88 302 ILE A O 1
ATOM 2205 N N . ASP A 1 303 ? -35.062 -26.984 -34 1 80.31 303 ASP A N 1
ATOM 2206 C CA . ASP A 1 303 ? -34.531 -25.656 -34.281 1 80.31 303 ASP A CA 1
ATOM 2207 C C . ASP A 1 303 ? -33 -25.609 -34.031 1 80.31 303 ASP A C 1
ATOM 2209 O O . ASP A 1 303 ? -32.438 -26.531 -33.438 1 80.31 303 ASP A O 1
ATOM 2213 N N . ALA A 1 304 ? -32.438 -24.656 -34.562 1 79.19 304 ALA A N 1
ATOM 2214 C CA . ALA A 1 304 ? -30.969 -24.594 -34.5 1 79.19 304 ALA A CA 1
ATOM 2215 C C . ALA A 1 304 ? -30.469 -24.031 -33.188 1 79.19 304 ALA A C 1
ATOM 2217 O O . ALA A 1 304 ? -29.297 -23.688 -33.031 1 79.19 304 ALA A O 1
ATOM 2218 N N . VAL A 1 305 ? -31.391 -23.906 -32.156 1 87.44 305 VAL A N 1
ATOM 2219 C CA . VAL A 1 305 ? -30.984 -23.453 -30.844 1 87.44 305 VAL A CA 1
ATOM 2220 C C . VAL A 1 305 ? -31.047 -24.625 -29.859 1 87.44 305 VAL A C 1
ATOM 2222 O O . VAL A 1 305 ? -30.469 -24.562 -28.766 1 87.44 305 VAL A O 1
ATOM 2225 N N . SER A 1 306 ? -31.703 -25.578 -30.391 1 87.38 306 SER A N 1
ATOM 2226 C CA . SER A 1 306 ? -31.75 -26.797 -29.578 1 87.38 306 SER A CA 1
ATOM 2227 C C . SER A 1 306 ? -30.625 -27.75 -29.953 1 87.38 306 SER A C 1
ATOM 2229 O O . SER A 1 306 ? -30.188 -27.797 -31.094 1 87.38 306 SER A O 1
ATOM 2231 N N . ASN A 1 307 ? -30.031 -28.547 -28.969 1 90.94 307 ASN A N 1
ATOM 2232 C CA . ASN A 1 307 ? -29.031 -29.594 -29.156 1 90.94 307 ASN A CA 1
ATOM 2233 C C . ASN A 1 307 ? -27.75 -29.031 -29.75 1 90.94 307 ASN A C 1
ATOM 2235 O O . ASN A 1 307 ? -27.094 -29.688 -30.562 1 90.94 307 ASN A O 1
ATOM 2239 N N . THR A 1 308 ? -27.516 -27.75 -29.438 1 93.19 308 THR A N 1
ATOM 2240 C CA . THR A 1 308 ? -26.328 -27.094 -29.984 1 93.19 308 THR A CA 1
ATOM 2241 C C . THR A 1 308 ? -25.047 -27.797 -29.5 1 93.19 308 THR A C 1
ATOM 2243 O O . THR A 1 308 ? -23.984 -27.594 -30.078 1 93.19 308 THR A O 1
ATOM 2246 N N . ASN A 1 309 ? -25.172 -28.703 -28.5 1 92.88 309 ASN A N 1
ATOM 2247 C CA . ASN A 1 309 ? -24.031 -29.406 -27.938 1 92.88 309 ASN A CA 1
ATOM 2248 C C . ASN A 1 309 ? -24.094 -30.906 -28.219 1 92.88 309 ASN A C 1
ATOM 2250 O O . ASN A 1 309 ? -23.391 -31.688 -27.578 1 92.88 309 ASN A O 1
ATOM 2254 N N . LYS A 1 310 ? -24.906 -31.297 -29.156 1 94.88 310 LYS A N 1
ATOM 2255 C CA . LYS A 1 310 ? -25.047 -32.719 -29.5 1 94.88 310 LYS A CA 1
ATOM 2256 C C . LYS A 1 310 ? -24.703 -32.969 -30.953 1 94.88 310 LYS A C 1
ATOM 2258 O O . LYS A 1 310 ? -25.031 -32.156 -31.828 1 94.88 310 LYS A O 1
ATOM 2263 N N . SER A 1 311 ? -24.109 -34.094 -31.203 1 96.44 311 SER A N 1
ATOM 2264 C CA . SER A 1 311 ? -23.734 -34.5 -32.562 1 96.44 311 SER A CA 1
ATOM 2265 C C . SER A 1 311 ? -24.266 -35.875 -32.875 1 96.44 311 SER A C 1
ATOM 2267 O O . SER A 1 311 ? -23.578 -36.719 -33.469 1 96.44 311 SER A O 1
ATOM 2269 N N . TRP A 1 312 ? -25.484 -36.094 -32.438 1 97.12 312 TRP A N 1
ATOM 2270 C CA . TRP A 1 312 ? -26.172 -37.344 -32.719 1 97.12 312 TRP A CA 1
ATOM 2271 C C . TRP A 1 312 ? -27.156 -37.188 -33.844 1 97.12 312 TRP A C 1
ATOM 2273 O O . TRP A 1 312 ? -28.141 -37.938 -33.938 1 97.12 312 TRP A O 1
ATOM 2283 N N . GLY A 1 313 ? -26.969 -36.219 -34.656 1 95.75 313 GLY A N 1
ATOM 2284 C CA . GLY A 1 313 ? -27.812 -35.969 -35.812 1 95.75 313 GLY A CA 1
ATOM 2285 C C . GLY A 1 313 ? -27.453 -36.812 -37 1 95.75 313 GLY A C 1
ATOM 2286 O O . GLY A 1 313 ? -26.656 -37.75 -36.906 1 95.75 313 GLY A O 1
ATOM 2287 N N . PRO A 1 314 ? -28.094 -36.5 -38.094 1 94.88 314 PRO A N 1
ATOM 2288 C CA . PRO A 1 314 ? -27.812 -37.25 -39.312 1 94.88 314 PRO A CA 1
ATOM 2289 C C . PRO A 1 314 ? -26.453 -36.938 -39.906 1 94.88 314 PRO A C 1
ATOM 2291 O O . PRO A 1 314 ? -25.734 -36.062 -39.406 1 94.88 314 PRO A O 1
ATOM 2294 N N . LYS A 1 315 ? -26.125 -37.719 -40.906 1 95.38 315 LYS A N 1
ATOM 2295 C CA . LYS A 1 315 ? -24.875 -37.469 -41.594 1 95.38 315 LYS A CA 1
ATOM 2296 C C . LYS A 1 315 ? -24.797 -36.062 -42.156 1 95.38 315 LYS A C 1
ATOM 2298 O O . LYS A 1 315 ? -25.781 -35.562 -42.719 1 95.38 315 LYS A O 1
ATOM 2303 N N . ALA A 1 316 ? -23.688 -35.406 -41.906 1 95.31 316 ALA A N 1
ATOM 2304 C CA . ALA A 1 316 ? -23.484 -34.031 -42.375 1 95.31 316 ALA A CA 1
ATOM 2305 C C . ALA A 1 316 ? -22.891 -34.031 -43.781 1 95.31 316 ALA A C 1
ATOM 2307 O O . ALA A 1 316 ? -21.688 -33.906 -43.938 1 95.31 316 ALA A O 1
ATOM 2308 N N . ASP A 1 317 ? -23.719 -34.062 -44.781 1 90.19 317 ASP A N 1
ATOM 2309 C CA . ASP A 1 317 ? -23.266 -34.125 -46.156 1 90.19 317 ASP A CA 1
ATOM 2310 C C . ASP A 1 317 ? -23.656 -32.875 -46.938 1 90.19 317 ASP A C 1
ATOM 2312 O O . ASP A 1 317 ? -23.469 -32.844 -48.156 1 90.19 317 ASP A O 1
ATOM 2316 N N . GLY A 1 318 ? -24.188 -31.953 -46.312 1 88.69 318 GLY A N 1
ATOM 2317 C CA . GLY A 1 318 ? -24.516 -30.688 -46.969 1 88.69 318 GLY A CA 1
ATOM 2318 C C . GLY A 1 318 ? -25.828 -30.734 -47.75 1 88.69 318 GLY A C 1
ATOM 2319 O O . GLY A 1 318 ? -26.25 -29.734 -48.312 1 88.69 318 GLY A O 1
ATOM 2320 N N . SER A 1 319 ? -26.531 -31.797 -47.688 1 87.75 319 SER A N 1
ATOM 2321 C CA . SER A 1 319 ? -27.766 -31.953 -48.438 1 87.75 319 SER A CA 1
ATOM 2322 C C . SER A 1 319 ? -28.891 -31.125 -47.844 1 87.75 319 SER A C 1
ATOM 2324 O O . SER A 1 319 ? -29.859 -30.766 -48.531 1 87.75 319 SER A O 1
ATOM 2326 N N . ASN A 1 320 ? -28.812 -30.844 -46.594 1 88.56 320 ASN A N 1
ATOM 2327 C CA . ASN A 1 320 ? -29.828 -30.047 -45.906 1 88.56 320 ASN A CA 1
ATOM 2328 C C . ASN A 1 320 ? -29.266 -28.703 -45.469 1 88.56 320 ASN A C 1
ATOM 2330 O O . ASN A 1 320 ? -28.047 -28.547 -45.344 1 88.56 320 ASN A O 1
ATOM 2334 N N . VAL A 1 321 ? -30.203 -27.812 -45.281 1 90.69 321 VAL A N 1
ATOM 2335 C CA . VAL A 1 321 ? -29.875 -26.484 -44.781 1 90.69 321 VAL A CA 1
ATOM 2336 C C . VAL A 1 321 ? -30.688 -26.203 -43.531 1 90.69 321 VAL A C 1
ATOM 2338 O O . VAL A 1 321 ? -31.859 -26.594 -43.438 1 90.69 321 VAL A O 1
ATOM 2341 N N . LEU A 1 322 ? -30.031 -25.641 -42.531 1 90.44 322 LEU A N 1
ATOM 2342 C CA . LEU A 1 322 ? -30.703 -25.266 -41.281 1 90.44 322 LEU A CA 1
ATOM 2343 C C . LEU A 1 322 ? -30.562 -23.766 -41.031 1 90.44 322 LEU A C 1
ATOM 2345 O O . LEU A 1 322 ? -29.547 -23.156 -41.406 1 90.44 322 LEU A O 1
ATOM 2349 N N . ARG A 1 323 ? -31.578 -23.203 -40.375 1 91.81 323 ARG A N 1
ATOM 2350 C CA . ARG A 1 323 ? -31.531 -21.812 -39.938 1 91.81 323 ARG A CA 1
ATOM 2351 C C . ARG A 1 323 ? -31.062 -21.703 -38.5 1 91.81 323 ARG A C 1
ATOM 2353 O O . ARG A 1 323 ? -31.609 -22.359 -37.594 1 91.81 323 ARG A O 1
ATOM 2360 N N . TYR A 1 324 ? -30.125 -20.891 -38.281 1 92.44 324 TYR A N 1
ATOM 2361 C CA . TYR A 1 324 ? -29.531 -20.797 -36.938 1 92.44 324 TYR A CA 1
ATOM 2362 C C . TYR A 1 324 ? -30 -19.547 -36.219 1 92.44 324 TYR A C 1
ATOM 2364 O O . TYR A 1 324 ? -30.891 -18.844 -36.688 1 92.44 324 TYR A O 1
ATOM 2372 N N . PHE A 1 325 ? -29.469 -19.266 -35 1 92.38 325 PHE A N 1
ATOM 2373 C CA . PHE A 1 325 ? -29.969 -18.266 -34.062 1 92.38 325 PHE A CA 1
ATOM 2374 C C . PHE A 1 325 ? -29.797 -16.859 -34.625 1 92.38 325 PHE A C 1
ATOM 2376 O O . PHE A 1 325 ? -30.531 -15.953 -34.25 1 92.38 325 PHE A O 1
ATOM 2383 N N . ASP A 1 326 ? -28.828 -16.719 -35.562 1 90.5 326 ASP A N 1
ATOM 2384 C CA . ASP A 1 326 ? -28.578 -15.398 -36.125 1 90.5 326 ASP A CA 1
ATOM 2385 C C . ASP A 1 326 ? -29.453 -15.164 -37.375 1 90.5 326 ASP A C 1
ATOM 2387 O O . ASP A 1 326 ? -29.297 -14.156 -38.062 1 90.5 326 ASP A O 1
ATOM 2391 N N . GLY A 1 327 ? -30.312 -16.125 -37.719 1 89.38 327 GLY A N 1
ATOM 2392 C CA . GLY A 1 327 ? -31.25 -15.984 -38.844 1 89.38 327 GLY A CA 1
ATOM 2393 C C . GLY A 1 327 ? -30.688 -16.406 -40.156 1 89.38 327 GLY A C 1
ATOM 2394 O O . GLY A 1 327 ? -31.375 -16.375 -41.188 1 89.38 327 GLY A O 1
ATOM 2395 N N . VAL A 1 328 ? -29.516 -16.906 -40.188 1 92.88 328 VAL A N 1
ATOM 2396 C CA . VAL A 1 328 ? -28.859 -17.25 -41.438 1 92.88 328 VAL A CA 1
ATOM 2397 C C . VAL A 1 328 ? -29 -18.75 -41.719 1 92.88 328 VAL A C 1
ATOM 2399 O O . VAL A 1 328 ? -28.828 -19.578 -40.812 1 92.88 328 VAL A O 1
ATOM 2402 N N . GLU A 1 329 ? -29.312 -19.141 -42.875 1 92.88 329 GLU A N 1
ATOM 2403 C CA . GLU A 1 329 ? -29.344 -20.531 -43.312 1 92.88 329 GLU A CA 1
ATOM 2404 C C . GLU A 1 329 ? -27.969 -21.016 -43.781 1 92.88 329 GLU A C 1
ATOM 2406 O O . GLU A 1 329 ? -27.297 -20.312 -44.531 1 92.88 329 GLU A O 1
ATOM 2411 N N . ARG A 1 330 ? -27.609 -22.125 -43.25 1 93.25 330 ARG A N 1
ATOM 2412 C CA . ARG A 1 330 ? -26.297 -22.688 -43.594 1 93.25 330 ARG A CA 1
ATOM 2413 C C . ARG A 1 330 ? -26.391 -24.172 -43.875 1 93.25 330 ARG A C 1
ATOM 2415 O O . ARG A 1 330 ? -27.234 -24.875 -43.281 1 93.25 330 ARG A O 1
ATOM 2422 N N . PRO A 1 331 ? -25.516 -24.625 -44.75 1 93.12 331 PRO A N 1
ATOM 2423 C CA . PRO A 1 331 ? -25.516 -26.062 -45 1 93.12 331 PRO A CA 1
ATOM 2424 C C . PRO A 1 331 ? -25.078 -26.875 -43.812 1 93.12 331 PRO A C 1
ATOM 2426 O O . PRO A 1 331 ? -24.219 -26.453 -43.031 1 93.12 331 PRO A O 1
ATOM 2429 N N . TYR A 1 332 ? -25.719 -28.016 -43.656 1 94.31 332 TYR A N 1
ATOM 2430 C CA . TYR A 1 332 ? -25.406 -28.969 -42.594 1 94.31 332 TYR A CA 1
ATOM 2431 C C . TYR A 1 332 ? -24.109 -29.719 -42.906 1 94.31 332 TYR A C 1
ATOM 2433 O O . TYR A 1 332 ? -24.141 -30.859 -43.375 1 94.31 332 TYR A O 1
ATOM 2441 N N . LEU A 1 333 ? -22.906 -29.062 -42.562 1 95.56 333 LEU A N 1
ATOM 2442 C CA . LEU A 1 333 ? -21.578 -29.562 -42.875 1 95.56 333 LEU A CA 1
ATOM 2443 C C . LEU A 1 333 ? -20.672 -29.547 -41.656 1 95.56 333 LEU A C 1
ATOM 2445 O O . LEU A 1 333 ? -20.828 -28.703 -40.781 1 95.56 333 LEU A O 1
ATOM 2449 N N . ILE A 1 334 ? -19.734 -30.5 -41.719 1 95.56 334 ILE A N 1
ATOM 2450 C CA . ILE A 1 334 ? -18.75 -30.562 -40.625 1 95.56 334 ILE A CA 1
ATOM 2451 C C . ILE A 1 334 ? -17.844 -29.312 -40.688 1 95.56 334 ILE A C 1
ATOM 2453 O O . ILE A 1 334 ? -17.438 -28.891 -41.781 1 95.56 334 ILE A O 1
ATOM 2457 N N . ILE A 1 335 ? -17.609 -28.75 -39.5 1 94.5 335 ILE A N 1
ATOM 2458 C CA . ILE A 1 335 ? -16.641 -27.656 -39.406 1 94.5 335 ILE A CA 1
ATOM 2459 C C . ILE A 1 335 ? -15.312 -28.188 -38.875 1 94.5 335 ILE A C 1
ATOM 2461 O O . ILE A 1 335 ? -15.18 -28.469 -37.688 1 94.5 335 ILE A O 1
ATOM 2465 N N . PRO A 1 336 ? -14.312 -28.266 -39.688 1 90.5 336 PRO A N 1
ATOM 2466 C CA . PRO A 1 336 ? -13.023 -28.797 -39.219 1 90.5 336 PRO A CA 1
ATOM 2467 C C . PRO A 1 336 ? -12.273 -27.797 -38.344 1 90.5 336 PRO A C 1
ATOM 2469 O O . PRO A 1 336 ? -12.352 -26.578 -38.562 1 90.5 336 PRO A O 1
ATOM 2472 N N . ASP A 1 337 ? -11.516 -28.25 -37.375 1 90.88 337 ASP A N 1
ATOM 2473 C CA . ASP A 1 337 ? -10.68 -27.438 -36.5 1 90.88 337 ASP A CA 1
ATOM 2474 C C . ASP A 1 337 ? -11.453 -26.25 -35.938 1 90.88 337 ASP A C 1
ATOM 2476 O O . ASP A 1 337 ? -10.961 -25.109 -35.969 1 90.88 337 ASP A O 1
ATOM 2480 N N . ASN A 1 338 ? -12.602 -26.484 -35.562 1 93.31 338 ASN A N 1
ATOM 2481 C CA . ASN A 1 338 ? -13.562 -25.453 -35.188 1 93.31 338 ASN A CA 1
ATOM 2482 C C . ASN A 1 338 ? -13.109 -24.656 -33.969 1 93.31 338 ASN A C 1
ATOM 2484 O O . ASN A 1 338 ? -12.953 -23.438 -34.031 1 93.31 338 ASN A O 1
ATOM 2488 N N . THR A 1 339 ? -12.727 -25.312 -32.844 1 91.75 339 THR A N 1
ATOM 2489 C CA . THR A 1 339 ? -12.461 -24.672 -31.547 1 91.75 339 THR A CA 1
ATOM 2490 C C . THR A 1 339 ? -11.203 -23.812 -31.625 1 91.75 339 THR A C 1
ATOM 2492 O O . THR A 1 339 ? -11.117 -22.766 -30.969 1 91.75 339 THR A O 1
ATOM 2495 N N . SER A 1 340 ? -10.188 -24.156 -32.438 1 93.12 340 SER A N 1
ATOM 2496 C CA . SER A 1 340 ? -8.914 -23.453 -32.531 1 93.12 340 SER A CA 1
ATOM 2497 C C . SER A 1 340 ? -9.094 -22.062 -33.094 1 93.12 340 SER A C 1
ATOM 2499 O O . SER A 1 340 ? -8.273 -21.172 -32.875 1 93.12 340 SER A O 1
ATOM 2501 N N . GLY A 1 341 ? -10.109 -21.859 -33.812 1 94.19 341 GLY A N 1
ATOM 2502 C CA . GLY A 1 341 ? -10.359 -20.578 -34.438 1 94.19 341 GLY A CA 1
ATOM 2503 C C . GLY A 1 341 ? -10.695 -19.469 -33.469 1 94.19 341 GLY A C 1
ATOM 2504 O O . GLY A 1 341 ? -10.602 -18.281 -33.781 1 94.19 341 GLY A O 1
ATOM 2505 N N . PHE A 1 342 ? -11.094 -19.844 -32.344 1 96.12 342 PHE A N 1
ATOM 2506 C CA . PHE A 1 342 ? -11.438 -18.875 -31.297 1 96.12 342 PHE A CA 1
ATOM 2507 C C . PHE A 1 342 ? -10.18 -18.172 -30.781 1 96.12 342 PHE A C 1
ATOM 2509 O O . PHE A 1 342 ? -10.227 -17 -30.406 1 96.12 342 PHE A O 1
ATOM 2516 N N . PHE A 1 343 ? -9.094 -18.875 -30.719 1 96.19 343 PHE A N 1
ATOM 2517 C CA . PHE A 1 343 ? -7.875 -18.391 -30.078 1 96.19 343 PHE A CA 1
ATOM 2518 C C . PHE A 1 343 ? -7.031 -17.578 -31.047 1 96.19 343 PHE A C 1
ATOM 2520 O O . PHE A 1 343 ? -7.086 -17.797 -32.25 1 96.19 343 PHE A O 1
ATOM 2527 N N . ARG A 1 344 ? -6.285 -16.625 -30.531 1 96.25 344 ARG A N 1
ATOM 2528 C CA . ARG A 1 344 ? -5.367 -15.805 -31.312 1 96.25 344 ARG A CA 1
ATOM 2529 C C . ARG A 1 344 ? -3.916 -16.109 -30.953 1 96.25 344 ARG A C 1
ATOM 2531 O O . ARG A 1 344 ? -3.652 -16.922 -30.062 1 96.25 344 ARG A O 1
ATOM 2538 N N . THR A 1 345 ? -3.055 -15.484 -31.672 1 96.94 345 THR A N 1
ATOM 2539 C CA . THR A 1 345 ? -1.648 -15.562 -31.297 1 96.94 345 THR A CA 1
ATOM 2540 C C . THR A 1 345 ? -1.358 -14.633 -30.125 1 96.94 345 THR A C 1
ATOM 2542 O O . THR A 1 345 ? -1.663 -13.438 -30.172 1 96.94 345 THR A O 1
ATOM 2545 N N . GLY A 1 346 ? -0.864 -15.242 -29.109 1 97.06 346 GLY A N 1
ATOM 2546 C CA . GLY A 1 346 ? -0.483 -14.445 -27.953 1 97.06 346 GLY A CA 1
ATOM 2547 C C . GLY A 1 346 ? 0.901 -13.836 -28.078 1 97.06 346 GLY A C 1
ATOM 2548 O O . GLY A 1 346 ? 1.688 -14.242 -28.938 1 97.06 346 GLY A O 1
ATOM 2549 N N . LEU A 1 347 ? 1.151 -12.836 -27.281 1 97.62 347 LEU A N 1
ATOM 2550 C CA . LEU A 1 347 ? 2.434 -12.141 -27.234 1 97.62 347 LEU A CA 1
ATOM 2551 C C . LEU A 1 347 ? 2.85 -11.867 -25.797 1 97.62 347 LEU A C 1
ATOM 2553 O O . LEU A 1 347 ? 2.041 -11.398 -24.984 1 97.62 347 LEU A O 1
ATOM 2557 N N . THR A 1 348 ? 4.078 -12.234 -25.453 1 97.06 348 THR A N 1
ATOM 2558 C CA . THR A 1 348 ? 4.637 -11.906 -24.141 1 97.06 348 THR A CA 1
ATOM 2559 C C . THR A 1 348 ? 5.98 -11.195 -24.297 1 97.06 348 THR A C 1
ATOM 2561 O O . THR A 1 348 ? 6.887 -11.703 -24.953 1 97.06 348 THR A O 1
ATOM 2564 N N . ALA A 1 349 ? 6.102 -10.055 -23.75 1 97.81 349 ALA A N 1
ATOM 2565 C CA . ALA A 1 349 ? 7.344 -9.289 -23.75 1 97.81 349 ALA A CA 1
ATOM 2566 C C . ALA A 1 349 ? 7.824 -9.039 -22.312 1 97.81 349 ALA A C 1
ATOM 2568 O O . ALA A 1 349 ? 7.047 -8.609 -21.453 1 97.81 349 ALA A O 1
ATOM 2569 N N . ASN A 1 350 ? 9.055 -9.422 -22.078 1 97.19 350 ASN A N 1
ATOM 2570 C CA . ASN A 1 350 ? 9.703 -9.18 -20.797 1 97.19 350 ASN A CA 1
ATOM 2571 C C . ASN A 1 350 ? 11.008 -8.398 -20.969 1 97.19 350 ASN A C 1
ATOM 2573 O O . ASN A 1 350 ? 11.977 -8.914 -21.516 1 97.19 350 ASN A O 1
ATOM 2577 N N . ASN A 1 351 ? 11.047 -7.227 -20.484 1 97.69 351 ASN A N 1
ATOM 2578 C CA . ASN A 1 351 ? 12.219 -6.359 -20.578 1 97.69 351 ASN A CA 1
ATOM 2579 C C . ASN A 1 351 ? 12.734 -5.973 -19.203 1 97.69 351 ASN A C 1
ATOM 2581 O O . ASN A 1 351 ? 11.992 -5.434 -18.375 1 97.69 351 ASN A O 1
ATOM 2585 N N . THR A 1 352 ? 14.008 -6.289 -18.969 1 97.75 352 THR A N 1
ATOM 2586 C CA . THR A 1 352 ? 14.625 -5.973 -17.688 1 97.75 352 THR A CA 1
ATOM 2587 C C . THR A 1 352 ? 15.883 -5.129 -17.875 1 97.75 352 THR A C 1
ATOM 2589 O O . THR A 1 352 ? 16.719 -5.441 -18.734 1 97.75 352 THR A O 1
ATOM 2592 N N . VAL A 1 353 ? 16 -4.094 -17.156 1 97.12 353 VAL A N 1
ATOM 2593 C CA . VAL A 1 353 ? 17.219 -3.291 -17.062 1 97.12 353 VAL A CA 1
ATOM 2594 C C . VAL A 1 353 ? 17.75 -3.344 -15.633 1 97.12 353 VAL A C 1
ATOM 2596 O O . VAL A 1 353 ? 17 -3.137 -14.672 1 97.12 353 VAL A O 1
ATOM 2599 N N . THR A 1 354 ? 18.984 -3.713 -15.5 1 96.31 354 THR A N 1
ATOM 2600 C CA . THR A 1 354 ? 19.641 -3.787 -14.195 1 96.31 354 THR A CA 1
ATOM 2601 C C . THR A 1 354 ? 20.844 -2.85 -14.141 1 96.31 354 THR A C 1
ATOM 2603 O O . THR A 1 354 ? 21.656 -2.84 -15.062 1 96.31 354 THR A O 1
ATOM 2606 N N . VAL A 1 355 ? 20.906 -2.152 -13.125 1 94.88 355 VAL A N 1
ATOM 2607 C CA . VAL A 1 355 ? 22.062 -1.308 -12.844 1 94.88 355 VAL A CA 1
ATOM 2608 C C . VAL A 1 355 ? 22.719 -1.755 -11.539 1 94.88 355 VAL A C 1
ATOM 2610 O O . VAL A 1 355 ? 22.047 -1.918 -10.523 1 94.88 355 VAL A O 1
ATOM 2613 N N . SER A 1 356 ? 23.984 -1.992 -11.609 1 93.81 356 SER A N 1
ATOM 2614 C CA . SER A 1 356 ? 24.75 -2.432 -10.445 1 93.81 356 SER A CA 1
ATOM 2615 C C . SER A 1 356 ? 26 -1.582 -10.258 1 93.81 356 SER A C 1
ATOM 2617 O O . SER A 1 356 ? 26.672 -1.223 -11.227 1 93.81 356 SER A O 1
ATOM 2619 N N . SER A 1 357 ? 26.25 -1.222 -9.031 1 92.12 357 SER A N 1
ATOM 2620 C CA . SER A 1 357 ? 27.438 -0.45 -8.68 1 92.12 357 SER A CA 1
ATOM 2621 C C . SER A 1 357 ? 28.047 -0.926 -7.363 1 92.12 357 SER A C 1
ATOM 2623 O O . SER A 1 357 ? 27.312 -1.25 -6.422 1 92.12 357 SER A O 1
ATOM 2625 N N . ASN A 1 358 ? 29.297 -1.079 -7.406 1 89.25 358 ASN A N 1
ATOM 2626 C CA . ASN A 1 358 ? 30.031 -1.47 -6.207 1 89.25 358 ASN A CA 1
ATOM 2627 C C . ASN A 1 358 ? 31.234 -0.555 -5.957 1 89.25 358 ASN A C 1
ATOM 2629 O O . ASN A 1 358 ? 32.031 -0.331 -6.855 1 89.25 358 ASN A O 1
ATOM 2633 N N . SER A 1 359 ? 31.281 -0.003 -4.805 1 86.75 359 SER A N 1
ATOM 2634 C CA . SER A 1 359 ? 32.406 0.833 -4.371 1 86.75 359 SER A CA 1
ATOM 2635 C C . SER A 1 359 ? 32.844 0.459 -2.967 1 86.75 359 SER A C 1
ATOM 2637 O O . SER A 1 359 ? 32.188 0.768 -1.983 1 86.75 359 SER A O 1
ATOM 2639 N N . GLY A 1 360 ? 34 -0.185 -2.92 1 82.56 360 GLY A N 1
ATOM 2640 C CA . GLY A 1 360 ? 34.469 -0.637 -1.621 1 82.56 360 GLY A CA 1
ATOM 2641 C C . GLY A 1 360 ? 33.594 -1.708 -1.005 1 82.56 360 GLY A C 1
ATOM 2642 O O . GLY A 1 360 ? 33.375 -2.771 -1.597 1 82.56 360 GLY A O 1
ATOM 2643 N N . ASN A 1 361 ? 33.062 -1.231 0.182 1 84.81 361 ASN A N 1
ATOM 2644 C CA . ASN A 1 361 ? 32.219 -2.184 0.908 1 84.81 361 ASN A CA 1
ATOM 2645 C C . ASN A 1 361 ? 30.734 -1.871 0.742 1 84.81 361 ASN A C 1
ATOM 2647 O O . ASN A 1 361 ? 29.906 -2.363 1.506 1 84.81 361 ASN A O 1
ATOM 2651 N N . THR A 1 362 ? 30.484 -1.004 -0.221 1 90.38 362 THR A N 1
ATOM 2652 C CA . THR A 1 362 ? 29.094 -0.602 -0.428 1 90.38 362 THR A CA 1
ATOM 2653 C C . THR A 1 362 ? 28.641 -0.952 -1.84 1 90.38 362 THR A C 1
ATOM 2655 O O . THR A 1 362 ? 29.344 -0.681 -2.814 1 90.38 362 THR A O 1
ATOM 2658 N N . GLY A 1 363 ? 27.547 -1.61 -1.919 1 93.44 363 GLY A N 1
ATOM 2659 C CA . GLY A 1 363 ? 26.984 -2.004 -3.203 1 93.44 363 GLY A CA 1
ATOM 2660 C C . GLY A 1 363 ? 25.531 -1.635 -3.355 1 93.44 363 GLY A C 1
ATOM 2661 O O . GLY A 1 363 ? 24.766 -1.672 -2.387 1 93.44 363 GLY A O 1
ATOM 2662 N N . ILE A 1 364 ? 25.188 -1.238 -4.629 1 94.56 364 ILE A N 1
ATOM 2663 C CA . ILE A 1 364 ? 23.797 -0.932 -4.969 1 94.56 364 ILE A CA 1
ATOM 2664 C C . ILE A 1 364 ? 23.406 -1.682 -6.238 1 94.56 364 ILE A C 1
ATOM 2666 O O . ILE A 1 364 ? 24.172 -1.745 -7.199 1 94.56 364 ILE A O 1
ATOM 2670 N N . ARG A 1 365 ? 22.234 -2.275 -6.195 1 96.5 365 ARG A N 1
ATOM 2671 C CA . ARG A 1 365 ? 21.656 -2.939 -7.359 1 96.5 365 ARG A CA 1
ATOM 2672 C C . ARG A 1 365 ? 20.188 -2.543 -7.539 1 96.5 365 ARG A C 1
ATOM 2674 O O . ARG A 1 365 ? 19.406 -2.617 -6.598 1 96.5 365 ARG A O 1
ATOM 2681 N N . PHE A 1 366 ? 19.891 -2 -8.766 1 95.5 366 PHE A N 1
ATOM 2682 C CA . PHE A 1 366 ? 18.531 -1.63 -9.094 1 95.5 366 PHE A CA 1
ATOM 2683 C C . PHE A 1 366 ? 18.062 -2.363 -10.352 1 95.5 366 PHE A C 1
ATOM 2685 O O . PHE A 1 366 ? 18.781 -2.434 -11.344 1 95.5 366 PHE A O 1
ATOM 2692 N N . THR A 1 367 ? 16.891 -2.955 -10.25 1 97.62 367 THR A N 1
ATOM 2693 C CA . THR A 1 367 ? 16.312 -3.682 -11.375 1 97.62 367 THR A CA 1
ATOM 2694 C C . THR A 1 367 ? 14.922 -3.148 -11.711 1 97.62 367 THR A C 1
ATOM 2696 O O . THR A 1 367 ? 14.109 -2.928 -10.812 1 97.62 367 THR A O 1
ATOM 2699 N N . LEU A 1 368 ? 14.672 -2.869 -12.969 1 96.81 368 LEU A N 1
ATOM 2700 C CA . LEU A 1 368 ? 13.359 -2.537 -13.508 1 96.81 368 LEU A CA 1
ATOM 2701 C C . LEU A 1 368 ? 12.93 -3.561 -14.547 1 96.81 368 LEU A C 1
ATOM 2703 O O . LEU A 1 368 ? 13.609 -3.756 -15.555 1 96.81 368 LEU A O 1
ATOM 2707 N N . THR A 1 369 ? 11.797 -4.176 -14.273 1 97.88 369 THR A N 1
ATOM 2708 C CA . THR A 1 369 ? 11.266 -5.152 -15.219 1 97.88 369 THR A CA 1
ATOM 2709 C C . THR A 1 369 ? 9.859 -4.766 -15.664 1 97.88 369 THR A C 1
ATOM 2711 O O . THR A 1 369 ? 9 -4.48 -14.828 1 97.88 369 THR A O 1
ATOM 2714 N N . ASP A 1 370 ? 9.664 -4.715 -16.922 1 97.75 370 ASP A N 1
ATOM 2715 C CA . ASP A 1 370 ? 8.352 -4.531 -17.531 1 97.75 370 ASP A CA 1
ATOM 2716 C C . ASP A 1 370 ? 7.914 -5.781 -18.297 1 97.75 370 ASP A C 1
ATOM 2718 O O . ASP A 1 370 ? 8.57 -6.184 -19.25 1 97.75 370 ASP A O 1
ATOM 2722 N N . MET A 1 371 ? 6.852 -6.359 -17.797 1 97.69 371 MET A N 1
ATOM 2723 C CA . MET A 1 371 ? 6.312 -7.555 -18.453 1 97.69 371 MET A CA 1
ATOM 2724 C C . MET A 1 371 ? 4.906 -7.293 -18.984 1 97.69 371 MET A C 1
ATOM 2726 O O . MET A 1 371 ? 4.047 -6.781 -18.266 1 97.69 371 MET A O 1
ATOM 2730 N N . ARG A 1 372 ? 4.684 -7.574 -20.266 1 97.88 372 ARG A N 1
ATOM 2731 C CA . ARG A 1 372 ? 3.391 -7.453 -20.938 1 97.88 372 ARG A CA 1
ATOM 2732 C C . ARG A 1 372 ? 2.998 -8.766 -21.609 1 97.88 372 ARG A C 1
ATOM 2734 O O . ARG A 1 372 ? 3.809 -9.375 -22.312 1 97.88 372 ARG A O 1
ATOM 2741 N N . ASN A 1 373 ? 1.807 -9.164 -21.281 1 97.75 373 ASN A N 1
ATOM 2742 C CA . ASN A 1 373 ? 1.29 -10.391 -21.891 1 97.75 373 ASN A CA 1
ATOM 2743 C C . ASN A 1 373 ? -0.081 -10.172 -22.516 1 97.75 373 ASN A C 1
ATOM 2745 O O . ASN A 1 373 ? -0.963 -9.57 -21.906 1 97.75 373 ASN A O 1
ATOM 2749 N N . LYS A 1 374 ? -0.184 -10.5 -23.75 1 97.5 374 LYS A N 1
ATOM 2750 C CA . LYS A 1 374 ? -1.447 -10.711 -24.453 1 97.5 374 LYS A CA 1
ATOM 2751 C C . LYS A 1 374 ? -1.702 -12.195 -24.688 1 97.5 374 LYS A C 1
ATOM 2753 O O . LYS A 1 374 ? -1.092 -12.797 -25.578 1 97.5 374 LYS A O 1
ATOM 2758 N N . ASP A 1 375 ? -2.676 -12.734 -24.031 1 96.88 375 ASP A N 1
ATOM 2759 C CA . ASP A 1 375 ? -2.924 -14.172 -24.062 1 96.88 375 ASP A CA 1
ATOM 2760 C C . ASP A 1 375 ? -3.553 -14.602 -25.375 1 96.88 375 ASP A C 1
ATOM 2762 O O . ASP A 1 375 ? -3.887 -13.758 -26.219 1 96.88 375 ASP A O 1
ATOM 2766 N N . ILE A 1 376 ? -3.637 -15.867 -25.594 1 96.44 376 ILE A N 1
ATOM 2767 C CA . ILE A 1 376 ? -4.258 -16.406 -26.812 1 96.44 376 ILE A CA 1
ATOM 2768 C C . ILE A 1 376 ? -5.773 -16.219 -26.734 1 96.44 376 ILE A C 1
ATOM 2770 O O . ILE A 1 376 ? -6.461 -16.25 -27.75 1 96.44 376 ILE A O 1
ATOM 2774 N N . VAL A 1 377 ? -6.301 -16.172 -25.5 1 96.75 377 VAL A N 1
ATOM 2775 C CA . VAL A 1 377 ? -7.719 -15.859 -25.344 1 96.75 377 VAL A CA 1
ATOM 2776 C C . VAL A 1 377 ? -7.961 -14.383 -25.656 1 96.75 377 VAL A C 1
ATOM 2778 O O . VAL A 1 377 ? -7.32 -13.508 -25.062 1 96.75 377 VAL A O 1
ATOM 2781 N N . PRO A 1 378 ? -8.875 -14.117 -26.484 1 96.44 378 PRO A N 1
ATOM 2782 C CA . PRO A 1 378 ? -9.117 -12.719 -26.859 1 96.44 378 PRO A CA 1
ATOM 2783 C C . PRO A 1 378 ? -9.469 -11.844 -25.656 1 96.44 378 PRO A C 1
ATOM 2785 O O . PRO A 1 378 ? -10.164 -12.289 -24.734 1 96.44 378 PRO A O 1
ATOM 2788 N N . LYS A 1 379 ? -9.07 -10.594 -25.656 1 96.81 379 LYS A N 1
ATOM 2789 C CA . LYS A 1 379 ? -9.344 -9.555 -24.672 1 96.81 379 LYS A CA 1
ATOM 2790 C C . LYS A 1 379 ? -8.773 -9.914 -23.297 1 96.81 379 LYS A C 1
ATOM 2792 O O . LYS A 1 379 ? -9.227 -9.398 -22.281 1 96.81 379 LYS A O 1
ATOM 2797 N N . THR A 1 380 ? -7.902 -10.852 -23.266 1 96.62 380 THR A N 1
ATOM 2798 C CA . THR A 1 380 ? -7.23 -11.242 -22.031 1 96.62 380 THR A CA 1
ATOM 2799 C C . THR A 1 380 ? -5.781 -10.758 -22.031 1 96.62 380 THR A C 1
ATOM 2801 O O . THR A 1 380 ? -5 -11.125 -22.906 1 96.62 380 THR A O 1
ATOM 2804 N N . HIS A 1 381 ? -5.477 -9.906 -21.125 1 96.25 381 HIS A N 1
ATOM 2805 C CA . HIS A 1 381 ? -4.113 -9.391 -21.078 1 96.25 381 HIS A CA 1
ATOM 2806 C C . HIS A 1 381 ? -3.654 -9.195 -19.625 1 96.25 381 HIS A C 1
ATOM 2808 O O . HIS A 1 381 ? -4.477 -9.117 -18.719 1 96.25 381 HIS A O 1
ATOM 2814 N N . MET A 1 382 ? -2.346 -9.172 -19.422 1 96.94 382 MET A N 1
ATOM 2815 C CA . MET A 1 382 ? -1.705 -8.969 -18.125 1 96.94 382 MET A CA 1
ATOM 2816 C C . MET A 1 382 ? -0.499 -8.039 -18.266 1 96.94 382 MET A C 1
ATOM 2818 O O . MET A 1 382 ? 0.226 -8.102 -19.266 1 96.94 382 MET A O 1
ATOM 2822 N N . SER A 1 383 ? -0.324 -7.148 -17.344 1 97.38 383 SER A N 1
ATOM 2823 C CA . SER A 1 383 ? 0.873 -6.32 -17.219 1 97.38 383 SER A CA 1
ATOM 2824 C C . SER A 1 383 ? 1.443 -6.363 -15.812 1 97.38 383 SER A C 1
ATOM 2826 O O . SER A 1 383 ? 0.693 -6.398 -14.836 1 97.38 383 SER A O 1
ATOM 2828 N N . ARG A 1 384 ? 2.736 -6.434 -15.695 1 97.62 384 ARG A N 1
ATOM 2829 C CA . ARG A 1 384 ? 3.424 -6.453 -14.406 1 97.62 384 ARG A CA 1
ATOM 2830 C C . ARG A 1 384 ? 4.699 -5.617 -14.453 1 97.62 384 ARG A C 1
ATOM 2832 O O . ARG A 1 384 ? 5.562 -5.844 -15.297 1 97.62 384 ARG A O 1
ATOM 2839 N N . ASP A 1 385 ? 4.82 -4.668 -13.625 1 97.12 385 ASP A N 1
ATOM 2840 C CA . ASP A 1 385 ? 6.031 -3.879 -13.422 1 97.12 385 ASP A CA 1
ATOM 2841 C C . ASP A 1 385 ? 6.68 -4.195 -12.078 1 97.12 385 ASP A C 1
ATOM 2843 O O . ASP A 1 385 ? 6.004 -4.219 -11.047 1 97.12 385 ASP A O 1
ATOM 2847 N N . ILE A 1 386 ? 7.934 -4.527 -12.117 1 97.25 386 ILE A N 1
ATOM 2848 C CA . ILE A 1 386 ? 8.656 -4.867 -10.898 1 97.25 386 ILE A CA 1
ATOM 2849 C C . ILE A 1 386 ? 9.828 -3.916 -10.711 1 97.25 386 ILE A C 1
ATOM 2851 O O . ILE A 1 386 ? 10.625 -3.713 -11.625 1 97.25 386 ILE A O 1
ATOM 2855 N N . PHE A 1 387 ? 9.93 -3.314 -9.586 1 96.62 387 PHE A N 1
ATOM 2856 C CA . PHE A 1 387 ? 11.047 -2.486 -9.141 1 96.62 387 PHE A CA 1
ATOM 2857 C C . PHE A 1 387 ? 11.758 -3.121 -7.953 1 96.62 387 PHE A C 1
ATOM 2859 O O . PHE A 1 387 ? 11.117 -3.443 -6.945 1 96.62 387 PHE A O 1
ATOM 2866 N N . ASN A 1 388 ? 13.016 -3.352 -8.055 1 97.19 388 ASN A N 1
ATOM 2867 C CA . ASN A 1 388 ? 13.789 -3.941 -6.969 1 97.19 388 ASN A CA 1
ATOM 2868 C C . ASN A 1 388 ? 15.031 -3.121 -6.656 1 97.19 388 ASN A C 1
ATOM 2870 O O . ASN A 1 388 ? 15.875 -2.906 -7.531 1 97.19 388 ASN A O 1
ATOM 2874 N N . LEU A 1 389 ? 15.18 -2.639 -5.465 1 96.31 389 LEU A N 1
ATOM 2875 C CA . LEU A 1 389 ? 16.359 -1.931 -4.977 1 96.31 389 LEU A CA 1
ATOM 2876 C C . LEU A 1 389 ? 17.016 -2.693 -3.828 1 96.31 389 LEU A C 1
ATOM 2878 O O . LEU A 1 389 ? 16.359 -3 -2.828 1 96.31 389 LEU A O 1
ATOM 2882 N N . ARG A 1 390 ? 18.219 -3.055 -4.012 1 95.62 390 ARG A N 1
ATOM 2883 C CA . ARG A 1 390 ? 18.984 -3.68 -2.945 1 95.62 390 ARG A CA 1
ATOM 2884 C C . ARG A 1 390 ? 20.266 -2.887 -2.654 1 95.62 390 ARG A C 1
ATOM 2886 O O . ARG A 1 390 ? 21 -2.527 -3.572 1 95.62 390 ARG A O 1
ATOM 2893 N N . ALA A 1 391 ? 20.5 -2.529 -1.438 1 95.19 391 ALA A N 1
ATOM 2894 C CA . ALA A 1 391 ? 21.672 -1.798 -0.965 1 95.19 391 ALA A CA 1
ATOM 2895 C C . ALA A 1 391 ? 22.328 -2.51 0.217 1 95.19 391 ALA A C 1
ATOM 2897 O O . ALA A 1 391 ? 21.641 -2.91 1.162 1 95.19 391 ALA A O 1
ATOM 2898 N N . ASN A 1 392 ? 23.625 -2.707 0.136 1 93.69 392 ASN A N 1
ATOM 2899 C CA . ASN A 1 392 ? 24.359 -3.336 1.228 1 93.69 392 ASN A CA 1
ATOM 2900 C C . ASN A 1 392 ? 25.656 -2.602 1.521 1 93.69 392 ASN A C 1
ATOM 2902 O O . ASN A 1 392 ? 26.266 -2.004 0.623 1 93.69 392 ASN A O 1
ATOM 2906 N N . THR A 1 393 ? 26.078 -2.633 2.758 1 92.38 393 THR A N 1
ATOM 2907 C CA . THR A 1 393 ? 27.312 -1.978 3.162 1 92.38 393 THR A CA 1
ATOM 2908 C C . THR A 1 393 ? 27.906 -2.646 4.402 1 92.38 393 THR A C 1
ATOM 2910 O O . THR A 1 393 ? 27.172 -3.256 5.188 1 92.38 393 THR A O 1
ATOM 2913 N N . SER A 1 394 ? 29.203 -2.607 4.5 1 90.69 394 SER A N 1
ATOM 2914 C CA . SER A 1 394 ? 29.922 -3.053 5.695 1 90.69 394 SER A CA 1
ATOM 2915 C C . SER A 1 394 ? 30.547 -1.876 6.434 1 90.69 394 SER A C 1
ATOM 2917 O O . SER A 1 394 ? 31.375 -1.152 5.867 1 90.69 394 SER A O 1
ATOM 2919 N N . MET A 1 395 ? 30.188 -1.742 7.645 1 89.38 395 MET A N 1
ATOM 2920 C CA . MET A 1 395 ? 30.688 -0.667 8.492 1 89.38 395 MET A CA 1
ATOM 2921 C C . MET A 1 395 ? 31.484 -1.228 9.664 1 89.38 395 MET A C 1
ATOM 2923 O O . MET A 1 395 ? 30.953 -1.339 10.773 1 89.38 395 MET A O 1
ATOM 2927 N N . GLY A 1 396 ? 32.719 -1.38 9.469 1 87.25 396 GLY A N 1
ATOM 2928 C CA . GLY A 1 396 ? 33.531 -2.01 10.516 1 87.25 396 GLY A CA 1
ATOM 2929 C C . GLY A 1 396 ? 33.062 -3.414 10.852 1 87.25 396 GLY A C 1
ATOM 2930 O O . GLY A 1 396 ? 33.188 -4.332 10.039 1 87.25 396 GLY A O 1
ATOM 2931 N N . LYS A 1 397 ? 32.406 -3.473 12.055 1 90.25 397 LYS A N 1
ATOM 2932 C CA . LYS A 1 397 ? 31.984 -4.785 12.539 1 90.25 397 LYS A CA 1
ATOM 2933 C C . LYS A 1 397 ? 30.516 -5.047 12.203 1 90.25 397 LYS A C 1
ATOM 2935 O O . LYS A 1 397 ? 29.969 -6.098 12.539 1 90.25 397 LYS A O 1
ATOM 2940 N N . VAL A 1 398 ? 29.922 -4.098 11.484 1 94.06 398 VAL A N 1
ATOM 2941 C CA . VAL A 1 398 ? 28.484 -4.25 11.234 1 94.06 398 VAL A CA 1
ATOM 2942 C C . VAL A 1 398 ? 28.234 -4.328 9.727 1 94.06 398 VAL A C 1
ATOM 2944 O O . VAL A 1 398 ? 28.703 -3.475 8.969 1 94.06 398 VAL A O 1
ATOM 2947 N N . ASP A 1 399 ? 27.562 -5.336 9.32 1 93.88 399 ASP A N 1
ATOM 2948 C CA . ASP A 1 399 ? 27.109 -5.461 7.941 1 93.88 399 ASP A CA 1
ATOM 2949 C C . ASP A 1 399 ? 25.609 -5.172 7.832 1 93.88 399 ASP A C 1
ATOM 2951 O O . ASP A 1 399 ? 24.812 -5.691 8.617 1 93.88 399 ASP A O 1
ATOM 2955 N N . LEU A 1 400 ? 25.25 -4.332 6.898 1 95.19 400 LEU A N 1
ATOM 2956 C CA . LEU A 1 400 ? 23.844 -3.994 6.676 1 95.19 400 LEU A CA 1
ATOM 2957 C C . LEU A 1 400 ? 23.391 -4.406 5.277 1 95.19 400 LEU A C 1
ATOM 2959 O O . LEU A 1 400 ? 24.172 -4.32 4.324 1 95.19 400 LEU A O 1
ATOM 2963 N N . ASP A 1 401 ? 22.141 -4.832 5.137 1 95.62 401 ASP A N 1
ATOM 2964 C CA . ASP A 1 401 ? 21.531 -5.234 3.873 1 95.62 401 ASP A CA 1
ATOM 2965 C C . ASP A 1 401 ? 20.062 -4.82 3.809 1 95.62 401 ASP A C 1
ATOM 2967 O O . ASP A 1 401 ? 19.266 -5.191 4.672 1 95.62 401 ASP A O 1
ATOM 2971 N N . PHE A 1 402 ? 19.719 -4.023 2.779 1 95.94 402 PHE A N 1
ATOM 2972 C CA . PHE A 1 402 ? 18.359 -3.537 2.59 1 95.94 402 PHE A CA 1
ATOM 2973 C C . PHE A 1 402 ? 17.828 -3.936 1.22 1 95.94 402 PHE A C 1
ATOM 2975 O O . PHE A 1 402 ? 18.547 -3.838 0.219 1 95.94 402 PHE A O 1
ATOM 2982 N N . THR A 1 403 ? 16.578 -4.453 1.176 1 96.31 403 THR A N 1
ATOM 2983 C CA . THR A 1 403 ? 15.93 -4.73 -0.096 1 96.31 403 THR A CA 1
ATOM 2984 C C . THR A 1 403 ? 14.5 -4.195 -0.093 1 96.31 403 THR A C 1
ATOM 2986 O O . THR A 1 403 ? 13.75 -4.414 0.863 1 96.31 403 THR A O 1
ATOM 2989 N N . VAL A 1 404 ? 14.156 -3.506 -1.105 1 95.94 404 VAL A N 1
ATOM 2990 C CA . VAL A 1 404 ? 12.789 -3.049 -1.336 1 95.94 404 VAL A CA 1
ATOM 2991 C C . VAL A 1 404 ? 12.312 -3.518 -2.709 1 95.94 404 VAL A C 1
ATOM 2993 O O . VAL A 1 404 ? 12.914 -3.182 -3.73 1 95.94 404 VAL A O 1
ATOM 2996 N N . ASN A 1 405 ? 11.227 -4.258 -2.674 1 97.12 405 ASN A N 1
ATOM 2997 C CA . ASN A 1 405 ? 10.609 -4.742 -3.902 1 97.12 405 ASN A CA 1
ATOM 2998 C C . ASN A 1 405 ? 9.164 -4.25 -4.035 1 97.12 405 ASN A C 1
ATOM 3000 O O . ASN A 1 405 ? 8.383 -4.355 -3.09 1 97.12 405 ASN A O 1
ATOM 3004 N N . TYR A 1 406 ? 8.828 -3.658 -5.172 1 96.38 406 TYR A N 1
ATOM 3005 C CA . TYR A 1 406 ? 7.465 -3.244 -5.48 1 96.38 406 TYR A CA 1
ATOM 3006 C C . TYR A 1 406 ? 6.977 -3.885 -6.773 1 96.38 406 TYR A C 1
ATOM 3008 O O . TYR A 1 406 ? 7.648 -3.805 -7.805 1 96.38 406 TYR A O 1
ATOM 3016 N N . THR A 1 407 ? 5.824 -4.496 -6.742 1 97.38 407 THR A N 1
ATOM 3017 C CA . THR A 1 407 ? 5.184 -5.09 -7.91 1 97.38 407 THR A CA 1
ATOM 3018 C C . THR A 1 407 ? 3.811 -4.469 -8.148 1 97.38 407 THR A C 1
ATOM 3020 O O . THR A 1 407 ? 2.965 -4.457 -7.25 1 97.38 407 THR A O 1
ATOM 3023 N N . HIS A 1 408 ? 3.646 -3.939 -9.312 1 96.69 408 HIS A N 1
ATOM 3024 C CA . HIS A 1 408 ? 2.35 -3.473 -9.789 1 96.69 408 HIS A CA 1
ATOM 3025 C C . HIS A 1 408 ? 1.828 -4.352 -10.914 1 96.69 408 HIS A C 1
ATOM 3027 O O . HIS A 1 408 ? 2.457 -4.453 -11.977 1 96.69 408 HIS A O 1
ATOM 3033 N N . GLU A 1 409 ? 0.66 -4.957 -10.68 1 97.56 409 GLU A N 1
ATOM 3034 C CA . GLU A 1 409 ? 0.129 -5.918 -11.641 1 97.56 409 GLU A CA 1
ATOM 3035 C C . GLU A 1 409 ? -1.325 -5.609 -11.984 1 97.56 409 GLU A C 1
ATOM 3037 O O . GLU A 1 409 ? -2.131 -5.32 -11.102 1 97.56 409 GLU A O 1
ATOM 3042 N N . ASN A 1 410 ? -1.63 -5.605 -13.273 1 97.31 410 ASN A N 1
ATOM 3043 C CA . ASN A 1 410 ? -2.988 -5.496 -13.797 1 97.31 410 ASN A CA 1
ATOM 3044 C C . ASN A 1 410 ? -3.33 -6.668 -14.711 1 97.31 410 ASN A C 1
ATOM 3046 O O . ASN A 1 410 ? -2.559 -7.008 -15.609 1 97.31 410 ASN A O 1
ATOM 3050 N N . VAL A 1 411 ? -4.453 -7.305 -14.391 1 97.81 411 VAL A N 1
ATOM 3051 C CA . VAL A 1 411 ? -4.902 -8.414 -15.227 1 97.81 411 VAL A CA 1
ATOM 3052 C C . VAL A 1 411 ? -6.344 -8.172 -15.672 1 97.81 411 VAL A C 1
ATOM 3054 O O . VAL A 1 411 ? -7.188 -7.754 -14.875 1 97.81 411 VAL A O 1
ATOM 3057 N N . LYS A 1 412 ? -6.562 -8.367 -16.953 1 97.81 412 LYS A N 1
ATOM 3058 C CA . LYS A 1 412 ? -7.902 -8.273 -17.531 1 97.81 412 LYS A CA 1
ATOM 3059 C C . LYS A 1 412 ? -8.383 -9.641 -18.016 1 97.81 412 LYS A C 1
ATOM 3061 O O . LYS A 1 412 ? -7.66 -10.344 -18.719 1 97.81 412 LYS A O 1
ATOM 3066 N N . ASN A 1 413 ? -9.539 -10.055 -17.594 1 97.38 413 ASN A N 1
ATOM 3067 C CA . ASN A 1 413 ? -10.281 -11.219 -18.062 1 97.38 413 ASN A CA 1
ATOM 3068 C C . ASN A 1 413 ? -9.531 -12.516 -17.766 1 97.38 413 ASN A C 1
ATOM 3070 O O . ASN A 1 413 ? -9.305 -13.328 -18.656 1 97.38 413 ASN A O 1
ATOM 3074 N N . ARG A 1 414 ? -9.281 -12.758 -16.5 1 95.19 414 ARG A N 1
ATOM 3075 C CA . ARG A 1 414 ? -8.867 -14.102 -16.109 1 95.19 414 ARG A CA 1
ATOM 3076 C C . ARG A 1 414 ? -9.922 -15.133 -16.5 1 95.19 414 ARG A C 1
ATOM 3078 O O . ARG A 1 414 ? -11.109 -14.945 -16.234 1 95.19 414 ARG A O 1
ATOM 3085 N N . PRO A 1 415 ? -9.484 -16.141 -17.062 1 93 415 PRO A N 1
ATOM 3086 C CA . PRO A 1 415 ? -10.484 -17.125 -17.516 1 93 415 PRO A CA 1
ATOM 3087 C C . PRO A 1 415 ? -11.117 -17.891 -16.344 1 93 415 PRO A C 1
ATOM 3089 O O . PRO A 1 415 ? -10.43 -18.219 -15.383 1 93 415 PRO A O 1
ATOM 3092 N N . ALA A 1 416 ? -12.398 -18.156 -16.531 1 93.31 416 ALA A N 1
ATOM 3093 C CA . ALA A 1 416 ? -13.078 -19.031 -15.57 1 93.31 416 ALA A CA 1
ATOM 3094 C C . ALA A 1 416 ? -12.727 -20.5 -15.828 1 93.31 416 ALA A C 1
ATOM 3096 O O . ALA A 1 416 ? -12.508 -20.891 -16.969 1 93.31 416 ALA A O 1
ATOM 3097 N N . LEU A 1 417 ? -12.742 -21.297 -14.781 1 90.62 417 LEU A N 1
ATOM 3098 C CA . LEU A 1 417 ? -12.32 -22.688 -14.891 1 90.62 417 LEU A CA 1
ATOM 3099 C C . LEU A 1 417 ? -13.391 -23.625 -14.328 1 90.62 417 LEU A C 1
ATOM 3101 O O . LEU A 1 417 ? -14.344 -23.172 -13.688 1 90.62 417 LEU A O 1
ATOM 3105 N N . GLY A 1 418 ? -13.172 -24.859 -14.586 1 86.25 418 GLY A N 1
ATOM 3106 C CA . GLY A 1 418 ? -14.039 -25.891 -14.039 1 86.25 418 GLY A CA 1
ATOM 3107 C C . GLY A 1 418 ? -15.445 -25.844 -14.602 1 86.25 418 GLY A C 1
ATOM 3108 O O . GLY A 1 418 ? -15.633 -25.734 -15.812 1 86.25 418 GLY A O 1
ATOM 3109 N N . ASP A 1 419 ? -16.359 -25.906 -13.727 1 87.06 419 ASP A N 1
ATOM 3110 C CA . ASP A 1 419 ? -17.75 -26.031 -14.148 1 87.06 419 ASP A CA 1
ATOM 3111 C C . ASP A 1 419 ? -18.406 -24.656 -14.273 1 87.06 419 ASP A C 1
ATOM 3113 O O . ASP A 1 419 ? -19.625 -24.562 -14.383 1 87.06 419 ASP A O 1
ATOM 3117 N N . SER A 1 420 ? -17.609 -23.719 -14.273 1 91 420 SER A N 1
ATOM 3118 C CA . SER A 1 420 ? -18.172 -22.391 -14.422 1 91 420 SER A CA 1
ATOM 3119 C C . SER A 1 420 ? -18.891 -22.234 -15.75 1 91 420 SER A C 1
ATOM 3121 O O . SER A 1 420 ? -18.438 -22.75 -16.781 1 91 420 SER A O 1
ATOM 3123 N N . LYS A 1 421 ? -19.938 -21.562 -15.719 1 92.31 421 LYS A N 1
ATOM 3124 C CA . LYS A 1 421 ? -20.688 -21.297 -16.938 1 92.31 421 LYS A CA 1
ATOM 3125 C C . LYS A 1 421 ? -19.906 -20.406 -17.891 1 92.31 421 LYS A C 1
ATOM 3127 O O . LYS A 1 421 ? -20.203 -20.359 -19.094 1 92.31 421 LYS A O 1
ATOM 3132 N N . SER A 1 422 ? -18.922 -19.75 -17.359 1 94.06 422 SER A N 1
ATOM 3133 C CA . SER A 1 422 ? -18.125 -18.844 -18.156 1 94.06 422 SER A CA 1
ATOM 3134 C C . SER A 1 422 ? -16.797 -19.484 -18.562 1 94.06 422 SER A C 1
ATOM 3136 O O . SER A 1 422 ? -15.891 -18.812 -19.047 1 94.06 422 SER A O 1
ATOM 3138 N N . ASN A 1 423 ? -16.688 -20.797 -18.328 1 93.69 423 ASN A N 1
ATOM 3139 C CA . ASN A 1 423 ? -15.477 -21.5 -18.766 1 93.69 423 ASN A CA 1
ATOM 3140 C C . ASN A 1 423 ? -15.43 -21.625 -20.281 1 93.69 423 ASN A C 1
ATOM 3142 O O . ASN A 1 423 ? -16.125 -22.469 -20.859 1 93.69 423 ASN A O 1
ATOM 3146 N N . VAL A 1 424 ? -14.57 -20.875 -20.906 1 93.94 424 VAL A N 1
ATOM 3147 C CA . VAL A 1 424 ? -14.469 -20.797 -22.359 1 93.94 424 VAL A CA 1
ATOM 3148 C C . VAL A 1 424 ? -14.055 -22.141 -22.922 1 93.94 424 VAL A C 1
ATOM 3150 O O . VAL A 1 424 ? -14.578 -22.562 -23.969 1 93.94 424 VAL A O 1
ATOM 3153 N N . GLY A 1 425 ? -13.125 -22.797 -22.312 1 91.38 425 GLY A N 1
ATOM 3154 C CA . GLY A 1 425 ? -12.695 -24.109 -22.781 1 91.38 425 GLY A CA 1
ATOM 3155 C C . GLY A 1 425 ? -13.812 -25.125 -22.812 1 91.38 425 GLY A C 1
ATOM 3156 O O . GLY A 1 425 ? -14 -25.812 -23.812 1 91.38 425 GLY A O 1
ATOM 3157 N N . LYS A 1 426 ? -14.57 -25.156 -21.812 1 91.69 426 LYS A N 1
ATOM 3158 C CA . LYS A 1 426 ? -15.711 -26.062 -21.703 1 91.69 426 LYS A CA 1
ATOM 3159 C C . LYS A 1 426 ? -16.781 -25.75 -22.734 1 91.69 426 LYS A C 1
ATOM 3161 O O . LYS A 1 426 ? -17.281 -26.641 -23.422 1 91.69 426 LYS A O 1
ATOM 3166 N N . ASN A 1 427 ? -17.047 -24.5 -22.906 1 94.12 427 ASN A N 1
ATOM 3167 C CA . ASN A 1 427 ? -18.141 -24.078 -23.781 1 94.12 427 ASN A CA 1
ATOM 3168 C C . ASN A 1 427 ? -17.797 -24.281 -25.25 1 94.12 427 ASN A C 1
ATOM 3170 O O . ASN A 1 427 ? -18.672 -24.562 -26.078 1 94.12 427 ASN A O 1
ATOM 3174 N N . LEU A 1 428 ? -16.562 -24.203 -25.578 1 93.56 428 LEU A N 1
ATOM 3175 C CA . LEU A 1 428 ? -16.125 -24.438 -26.953 1 93.56 428 LEU A CA 1
ATOM 3176 C C . LEU A 1 428 ? -16.078 -25.938 -27.266 1 93.56 428 LEU A C 1
ATOM 3178 O O . LEU A 1 428 ? -16.516 -26.359 -28.328 1 93.56 428 LEU A O 1
ATOM 3182 N N . MET A 1 429 ? -15.594 -26.672 -26.422 1 90.31 429 MET A N 1
ATOM 3183 C CA . MET A 1 429 ? -15.391 -28.094 -26.672 1 90.31 429 MET A CA 1
ATOM 3184 C C . MET A 1 429 ? -16.734 -28.812 -26.844 1 90.31 429 MET A C 1
ATOM 3186 O O . MET A 1 429 ? -16.797 -29.844 -27.531 1 90.31 429 MET A O 1
ATOM 3190 N N . THR A 1 430 ? -17.781 -28.297 -26.344 1 89.31 430 THR A N 1
ATOM 3191 C CA . THR A 1 430 ? -19.062 -29 -26.344 1 89.31 430 THR A CA 1
ATOM 3192 C C . THR A 1 430 ? -19.859 -28.625 -27.594 1 89.31 430 THR A C 1
ATOM 3194 O O . THR A 1 430 ? -20.906 -29.219 -27.859 1 89.31 430 THR A O 1
ATOM 3197 N N . LEU A 1 431 ? -19.438 -27.75 -28.375 1 93.69 431 LEU A N 1
ATOM 3198 C CA . LEU A 1 431 ? -20.156 -27.375 -29.594 1 93.69 431 LEU A CA 1
ATOM 3199 C C . LEU A 1 431 ? -20.312 -28.562 -30.531 1 93.69 431 LEU A C 1
ATOM 3201 O O . LEU A 1 431 ? -19.375 -29.359 -30.688 1 93.69 431 LEU A O 1
ATOM 3205 N N . ALA A 1 432 ? -21.469 -28.625 -31.125 1 95 432 ALA A N 1
ATOM 3206 C CA . ALA A 1 432 ? -21.703 -29.688 -32.094 1 95 432 ALA A CA 1
ATOM 3207 C C . ALA A 1 432 ? -20.75 -29.578 -33.281 1 95 432 ALA A C 1
ATOM 3209 O O . ALA A 1 432 ? -20.25 -28.484 -33.562 1 95 432 ALA A O 1
ATOM 3210 N N . THR A 1 433 ? -20.562 -30.672 -34.031 1 95.25 433 THR A N 1
ATOM 3211 C CA . THR A 1 433 ? -19.562 -30.766 -35.062 1 95.25 433 THR A CA 1
ATOM 3212 C C . THR A 1 433 ? -19.953 -29.906 -36.281 1 95.25 433 THR A C 1
ATOM 3214 O O . THR A 1 433 ? -19.109 -29.594 -37.125 1 95.25 433 THR A O 1
ATOM 3217 N N . THR A 1 434 ? -21.234 -29.5 -36.344 1 94.75 434 THR A N 1
ATOM 3218 C CA . THR A 1 434 ? -21.688 -28.672 -37.469 1 94.75 434 THR A CA 1
ATOM 3219 C C . THR A 1 434 ? -22 -27.25 -37 1 94.75 434 THR A C 1
ATOM 3221 O O . THR A 1 434 ? -22.641 -26.484 -37.719 1 94.75 434 THR A O 1
ATOM 3224 N N . TYR A 1 435 ? -21.672 -26.984 -35.812 1 94.38 435 TYR A N 1
ATOM 3225 C CA . TYR A 1 435 ? -21.891 -25.656 -35.25 1 94.38 435 TYR A CA 1
ATOM 3226 C C . TYR A 1 435 ? -20.594 -24.859 -35.188 1 94.38 435 TYR A C 1
ATOM 3228 O O . TYR A 1 435 ? -19.75 -25.094 -34.312 1 94.38 435 TYR A O 1
ATOM 3236 N N . ASP A 1 436 ? -20.438 -23.844 -35.969 1 95.25 436 ASP A N 1
ATOM 3237 C CA . ASP A 1 436 ? -19.219 -23.047 -36.094 1 95.25 436 ASP A CA 1
ATOM 3238 C C . ASP A 1 436 ? -19.109 -22.031 -34.938 1 95.25 436 ASP A C 1
ATOM 3240 O O . ASP A 1 436 ? -20.016 -21.219 -34.75 1 95.25 436 ASP A O 1
ATOM 3244 N N . GLN A 1 437 ? -18 -22.094 -34.25 1 95.81 437 GLN A N 1
ATOM 3245 C CA . GLN A 1 437 ? -17.812 -21.172 -33.125 1 95.81 437 GLN A CA 1
ATOM 3246 C C . GLN A 1 437 ? -17.844 -19.719 -33.625 1 95.81 437 GLN A C 1
ATOM 3248 O O . GLN A 1 437 ? -18.234 -18.812 -32.875 1 95.81 437 GLN A O 1
ATOM 3253 N N . ARG A 1 438 ? -17.578 -19.312 -34.969 1 94.62 438 ARG A N 1
ATOM 3254 C CA . ARG A 1 438 ? -17.562 -17.969 -35.562 1 94.62 438 ARG A CA 1
ATOM 3255 C C . ARG A 1 438 ? -18.953 -17.344 -35.531 1 94.62 438 ARG A C 1
ATOM 3257 O O . ARG A 1 438 ? -19.078 -16.109 -35.531 1 94.62 438 ARG A O 1
ATOM 3264 N N . TRP A 1 439 ? -19.891 -18.234 -35.562 1 96 439 TRP A N 1
ATOM 3265 C CA . TRP A 1 439 ? -21.25 -17.719 -35.562 1 96 439 TRP A CA 1
ATOM 3266 C C . TRP A 1 439 ? -21.594 -17.094 -34.219 1 96 439 TRP A C 1
ATOM 3268 O O . TRP A 1 439 ? -22.438 -16.188 -34.125 1 96 439 TRP A O 1
ATOM 3278 N N . LEU A 1 440 ? -20.922 -17.531 -33.25 1 96.38 440 LEU A N 1
ATOM 3279 C CA . LEU A 1 440 ? -21.156 -17.047 -31.875 1 96.38 440 LEU A CA 1
ATOM 3280 C C . LEU A 1 440 ? -20.641 -15.625 -31.703 1 96.38 440 LEU A C 1
ATOM 3282 O O . LEU A 1 440 ? -20.938 -14.977 -30.688 1 96.38 440 LEU A O 1
ATOM 3286 N N . ARG A 1 441 ? -19.922 -15.086 -32.656 1 96.19 441 ARG A N 1
ATOM 3287 C CA . ARG A 1 441 ? -19.484 -13.688 -32.625 1 96.19 441 ARG A CA 1
ATOM 3288 C C . ARG A 1 441 ? -20.688 -12.75 -32.625 1 96.19 441 ARG A C 1
ATOM 3290 O O . ARG A 1 441 ? -20.578 -11.594 -32.188 1 96.19 441 ARG A O 1
ATOM 3297 N N . THR A 1 442 ? -21.766 -13.297 -33.156 1 96.81 442 THR A N 1
ATOM 3298 C CA . THR A 1 442 ? -23.031 -12.57 -33 1 96.81 442 THR A CA 1
ATOM 3299 C C . THR A 1 442 ? -23.625 -12.836 -31.609 1 96.81 442 THR A C 1
ATOM 3301 O O . THR A 1 442 ? -24.719 -13.375 -31.484 1 96.81 442 THR A O 1
ATOM 3304 N N . TYR A 1 443 ? -22.938 -12.422 -30.656 1 97 443 TYR A N 1
ATOM 3305 C CA . TYR A 1 443 ? -23.234 -12.781 -29.281 1 97 443 TYR A CA 1
ATOM 3306 C C . TYR A 1 443 ? -24.344 -11.891 -28.719 1 97 443 TYR A C 1
ATOM 3308 O O . TYR A 1 443 ? -24.938 -12.195 -27.672 1 97 443 TYR A O 1
ATOM 3316 N N . GLN A 1 444 ? -24.688 -10.789 -29.406 1 96.06 444 GLN A N 1
ATOM 3317 C CA . GLN A 1 444 ? -25.781 -9.922 -28.969 1 96.06 444 GLN A CA 1
ATOM 3318 C C . GLN A 1 444 ? -26.75 -9.648 -30.094 1 96.06 444 GLN A C 1
ATOM 3320 O O . GLN A 1 444 ? -26.375 -9.648 -31.266 1 96.06 444 GLN A O 1
ATOM 3325 N N . ASP A 1 445 ? -27.969 -9.422 -29.781 1 94.19 445 ASP A N 1
ATOM 3326 C CA . ASP A 1 445 ? -28.984 -9.109 -30.781 1 94.19 445 ASP A CA 1
ATOM 3327 C C . ASP A 1 445 ? -29 -7.613 -31.094 1 94.19 445 ASP A C 1
ATOM 3329 O O . ASP A 1 445 ? -28.094 -6.883 -30.719 1 94.19 445 ASP A O 1
ATOM 3333 N N . ALA A 1 446 ? -29.953 -7.199 -31.828 1 91.81 446 ALA A N 1
ATOM 3334 C CA . ALA A 1 446 ? -30.016 -5.816 -32.281 1 91.81 446 ALA A CA 1
ATOM 3335 C C . ALA A 1 446 ? -30.203 -4.852 -31.125 1 91.81 446 ALA A C 1
ATOM 3337 O O . ALA A 1 446 ? -29.781 -3.693 -31.188 1 91.81 446 ALA A O 1
ATOM 3338 N N . ASN A 1 447 ? -30.734 -5.355 -29.984 1 92.44 447 ASN A N 1
ATOM 3339 C CA . ASN A 1 447 ? -30.969 -4.523 -28.797 1 92.44 447 ASN A CA 1
ATOM 3340 C C . ASN A 1 447 ? -29.766 -4.555 -27.844 1 92.44 447 ASN A C 1
ATOM 3342 O O . ASN A 1 447 ? -29.812 -3.939 -26.781 1 92.44 447 ASN A O 1
ATOM 3346 N N . GLY A 1 448 ? -28.734 -5.285 -28.203 1 92.38 448 GLY A N 1
ATOM 3347 C CA . GLY A 1 448 ? -27.547 -5.391 -27.359 1 92.38 448 GLY A CA 1
ATOM 3348 C C . GLY A 1 448 ? -27.688 -6.453 -26.281 1 92.38 448 GLY A C 1
ATOM 3349 O O . GLY A 1 448 ? -26.859 -6.523 -25.359 1 92.38 448 GLY A O 1
ATOM 3350 N N . GLU A 1 449 ? -28.734 -7.23 -26.391 1 94.94 449 GLU A N 1
ATOM 3351 C CA . GLU A 1 449 ? -28.984 -8.281 -25.406 1 94.94 449 GLU A CA 1
ATOM 3352 C C . GLU A 1 449 ? -28.359 -9.609 -25.844 1 94.94 449 GLU A C 1
ATOM 3354 O O . GLU A 1 449 ? -28.031 -9.781 -27.016 1 94.94 449 GLU A O 1
ATOM 3359 N N . TYR A 1 450 ? -28.234 -10.492 -24.891 1 96.56 450 TYR A N 1
ATOM 3360 C CA . TYR A 1 450 ? -27.625 -11.797 -25.141 1 96.56 450 TYR A CA 1
ATOM 3361 C C . TYR A 1 450 ? -28.391 -12.562 -26.219 1 96.56 450 TYR A C 1
ATOM 3363 O O . TYR A 1 450 ? -29.609 -12.672 -26.156 1 96.56 450 TYR A O 1
ATOM 3371 N N . SER A 1 451 ? -27.625 -13.078 -27.234 1 95.81 451 SER A N 1
ATOM 3372 C CA . SER A 1 451 ? -28.234 -13.859 -28.281 1 95.81 451 SER A CA 1
ATOM 3373 C C . SER A 1 451 ? -28.578 -15.266 -27.812 1 95.81 451 SER A C 1
ATOM 3375 O O . SER A 1 451 ? -27.766 -15.914 -27.141 1 95.81 451 SER A O 1
ATOM 3377 N N . ASN A 1 452 ? -29.734 -15.742 -28.125 1 94.31 452 ASN A N 1
ATOM 3378 C CA . ASN A 1 452 ? -30.156 -17.094 -27.734 1 94.31 452 ASN A CA 1
ATOM 3379 C C . ASN A 1 452 ? -29.625 -18.141 -28.703 1 94.31 452 ASN A C 1
ATOM 3381 O O . ASN A 1 452 ? -30.375 -18.672 -29.531 1 94.31 452 ASN A O 1
ATOM 3385 N N . TRP A 1 453 ? -28.469 -18.484 -28.609 1 94.69 453 TRP A N 1
ATOM 3386 C CA . TRP A 1 453 ? -27.844 -19.422 -29.547 1 94.69 453 TRP A CA 1
ATOM 3387 C C . TRP A 1 453 ? -28.031 -20.859 -29.078 1 94.69 453 TRP A C 1
ATOM 3389 O O . TRP A 1 453 ? -27.859 -21.797 -29.859 1 94.69 453 TRP A O 1
ATOM 3399 N N . ASN A 1 454 ? -28.406 -21.094 -27.812 1 94.31 454 ASN A N 1
ATOM 3400 C CA . ASN A 1 454 ? -28.484 -22.453 -27.281 1 94.31 454 ASN A CA 1
ATOM 3401 C C . ASN A 1 454 ? -29.688 -22.609 -26.344 1 94.31 454 ASN A C 1
ATOM 3403 O O . ASN A 1 454 ? -29.609 -23.344 -25.359 1 94.31 454 ASN A O 1
ATOM 3407 N N . GLY A 1 455 ? -30.734 -21.844 -26.484 1 89.44 455 GLY A N 1
ATOM 3408 C CA . GLY A 1 455 ? -31.922 -21.922 -25.641 1 89.44 455 GLY A CA 1
ATOM 3409 C C . GLY A 1 455 ? -31.75 -21.234 -24.297 1 89.44 455 GLY A C 1
ATOM 3410 O O . GLY A 1 455 ? -32.312 -21.672 -23.297 1 89.44 455 GLY A O 1
ATOM 3411 N N . MET A 1 456 ? -30.828 -20.375 -24.219 1 89.88 456 MET A N 1
ATOM 3412 C CA . MET A 1 456 ? -30.531 -19.609 -23.016 1 89.88 456 MET A CA 1
ATOM 3413 C C . MET A 1 456 ? -30.031 -20.531 -21.906 1 89.88 456 MET A C 1
ATOM 3415 O O . MET A 1 456 ? -30.406 -20.359 -20.734 1 89.88 456 MET A O 1
ATOM 3419 N N . ASP A 1 457 ? -29.297 -21.562 -22.281 1 87.81 457 ASP A N 1
ATOM 3420 C CA . ASP A 1 457 ? -28.688 -22.5 -21.328 1 87.81 457 ASP A CA 1
ATOM 3421 C C . ASP A 1 457 ? -27.828 -21.766 -20.312 1 87.81 457 ASP A C 1
ATOM 3423 O O . ASP A 1 457 ? -26.812 -21.156 -20.672 1 87.81 457 ASP A O 1
ATOM 3427 N N . PRO A 1 458 ? -28.156 -21.781 -19.062 1 87.69 458 PRO A N 1
ATOM 3428 C CA . PRO A 1 458 ? -27.391 -21.031 -18.047 1 87.69 458 PRO A CA 1
ATOM 3429 C C . PRO A 1 458 ? -26.078 -21.719 -17.688 1 87.69 458 PRO A C 1
ATOM 3431 O O . PRO A 1 458 ? -25.297 -21.188 -16.891 1 87.69 458 PRO A O 1
ATOM 3434 N N . TYR A 1 459 ? -25.75 -22.766 -18.25 1 87.69 459 TYR A N 1
ATOM 3435 C CA . TYR A 1 459 ? -24.547 -23.5 -17.875 1 87.69 459 TYR A CA 1
ATOM 3436 C C . TYR A 1 459 ? -23.469 -23.328 -18.938 1 87.69 459 TYR A C 1
ATOM 3438 O O . TYR A 1 459 ? -22.312 -23.688 -18.719 1 87.69 459 TYR A O 1
ATOM 3446 N N . ASN A 1 460 ? -23.828 -22.812 -20.094 1 93 460 ASN A N 1
ATOM 3447 C CA . ASN A 1 460 ? -22.891 -22.594 -21.188 1 93 460 ASN A CA 1
ATOM 3448 C C . ASN A 1 460 ? -23.094 -21.219 -21.828 1 93 460 ASN A C 1
ATOM 3450 O O . ASN A 1 460 ? -23.844 -21.094 -22.797 1 93 460 ASN A O 1
ATOM 3454 N N . VAL A 1 461 ? -22.312 -20.297 -21.422 1 95.69 461 VAL A N 1
ATOM 3455 C CA . VAL A 1 461 ? -22.453 -18.922 -21.922 1 95.69 461 VAL A CA 1
ATOM 3456 C C . VAL A 1 461 ? -21.609 -18.75 -23.188 1 95.69 461 VAL A C 1
ATOM 3458 O O . VAL A 1 461 ? -20.578 -19.406 -23.359 1 95.69 461 VAL A O 1
ATOM 3461 N N . ASN A 1 462 ? -22.125 -17.953 -24.125 1 96.62 462 ASN A N 1
ATOM 3462 C CA . ASN A 1 462 ? -21.375 -17.625 -25.328 1 96.62 462 ASN A CA 1
ATOM 3463 C C . ASN A 1 462 ? -19.969 -17.125 -25 1 96.62 462 ASN A C 1
ATOM 3465 O O . ASN A 1 462 ? -19.812 -16.109 -24.328 1 96.62 462 ASN A O 1
ATOM 3469 N N . PRO A 1 463 ? -18.938 -17.797 -25.484 1 96.56 463 PRO A N 1
ATOM 3470 C CA . PRO A 1 463 ? -17.578 -17.422 -25.156 1 96.56 463 PRO A CA 1
ATOM 3471 C C . PRO A 1 463 ? -17.234 -15.984 -25.562 1 96.56 463 PRO A C 1
ATOM 3473 O O . PRO A 1 463 ? -16.5 -15.289 -24.875 1 96.56 463 PRO A O 1
ATOM 3476 N N . TYR A 1 464 ? -17.766 -15.547 -26.672 1 97.69 464 TYR A N 1
ATOM 3477 C CA . TYR A 1 464 ? -17.516 -14.172 -27.109 1 97.69 464 TYR A CA 1
ATOM 3478 C C . TYR A 1 464 ? -18.219 -13.172 -26.188 1 97.69 464 TYR A C 1
ATOM 3480 O O . TYR A 1 464 ? -17.672 -12.117 -25.891 1 97.69 464 TYR A O 1
ATOM 3488 N N . TRP A 1 465 ? -19.422 -13.477 -25.719 1 97.31 465 TRP A N 1
ATOM 3489 C CA . TRP A 1 465 ? -20.094 -12.641 -24.734 1 97.31 465 TRP A CA 1
ATOM 3490 C C . TRP A 1 465 ? -19.281 -12.547 -23.453 1 97.31 465 TRP A C 1
ATOM 3492 O O . TRP A 1 465 ? -19.172 -11.477 -22.859 1 97.31 465 TRP A O 1
ATOM 3502 N N . ASP A 1 466 ? -18.688 -13.586 -23.125 1 96.19 466 ASP A N 1
ATOM 3503 C CA . ASP A 1 466 ? -17.953 -13.672 -21.859 1 96.19 466 ASP A CA 1
ATOM 3504 C C . ASP A 1 466 ? -16.703 -12.797 -21.891 1 96.19 466 ASP A C 1
ATOM 3506 O O . ASP A 1 466 ? -16.266 -12.297 -20.859 1 96.19 466 ASP A O 1
ATOM 3510 N N . VAL A 1 467 ? -16.047 -12.602 -23.078 1 96.19 467 VAL A N 1
ATOM 3511 C CA . VAL A 1 467 ? -14.766 -11.898 -23.094 1 96.19 467 VAL A CA 1
ATOM 3512 C C . VAL A 1 467 ? -14.969 -10.477 -23.625 1 96.19 467 VAL A C 1
ATOM 3514 O O . VAL A 1 467 ? -14.141 -9.594 -23.375 1 96.19 467 VAL A O 1
ATOM 3517 N N . TYR A 1 468 ? -16.125 -10.188 -24.266 1 96.31 468 TYR A N 1
ATOM 3518 C CA . TYR A 1 468 ? -16.297 -8.875 -24.859 1 96.31 468 TYR A CA 1
ATOM 3519 C C . TYR A 1 468 ? -17.328 -8.062 -24.094 1 96.31 468 TYR A C 1
ATOM 3521 O O . TYR A 1 468 ? -17.312 -6.828 -24.109 1 96.31 468 TYR A O 1
ATOM 3529 N N . LYS A 1 469 ? -18.359 -8.758 -23.453 1 96.31 469 LYS A N 1
ATOM 3530 C CA . LYS A 1 469 ? -19.422 -8.055 -22.75 1 96.31 469 LYS A CA 1
ATOM 3531 C C . LYS A 1 469 ? -19.266 -8.195 -21.234 1 96.31 469 LYS A C 1
ATOM 3533 O O . LYS A 1 469 ? -19.281 -7.207 -20.5 1 96.31 469 LYS A O 1
ATOM 3538 N N . ASN A 1 470 ? -19.219 -9.492 -20.797 1 97.25 470 ASN A N 1
ATOM 3539 C CA . ASN A 1 470 ? -18.766 -9.68 -19.422 1 97.25 470 ASN A CA 1
ATOM 3540 C C . ASN A 1 470 ? -17.297 -9.305 -19.25 1 97.25 470 ASN A C 1
ATOM 3542 O O . ASN A 1 470 ? -16.594 -9.102 -20.234 1 97.25 470 ASN A O 1
ATOM 3546 N N . SER A 1 471 ? -16.906 -9.109 -18.016 1 96.94 471 SER A N 1
ATOM 3547 C CA . SER A 1 471 ? -15.484 -8.812 -17.797 1 96.94 471 SER A CA 1
ATOM 3548 C C . SER A 1 471 ? -15.086 -9.031 -16.344 1 96.94 471 SER A C 1
ATOM 3550 O O . SER A 1 471 ? -15.938 -9.055 -15.461 1 96.94 471 SER A O 1
ATOM 3552 N N . ASN A 1 472 ? -13.852 -9.273 -16.125 1 96.75 472 ASN A N 1
ATOM 3553 C CA . ASN A 1 472 ? -13.25 -9.18 -14.805 1 96.75 472 ASN A CA 1
ATOM 3554 C C . ASN A 1 472 ? -11.867 -8.523 -14.867 1 96.75 472 ASN A C 1
ATOM 3556 O O . ASN A 1 472 ? -11.203 -8.562 -15.898 1 96.75 472 ASN A O 1
ATOM 3560 N N . ASP A 1 473 ? -11.469 -7.883 -13.883 1 96.69 473 ASP A N 1
ATOM 3561 C CA . ASP A 1 473 ? -10.148 -7.254 -13.805 1 96.69 473 ASP A CA 1
ATOM 3562 C C . ASP A 1 473 ? -9.609 -7.289 -12.383 1 96.69 473 ASP A C 1
ATOM 3564 O O . ASP A 1 473 ? -10.375 -7.359 -11.422 1 96.69 473 ASP A O 1
ATOM 3568 N N . SER A 1 474 ? -8.328 -7.355 -12.266 1 96.88 474 SER A N 1
ATOM 3569 C CA . SER A 1 474 ? -7.668 -7.309 -10.961 1 96.88 474 SER A CA 1
ATOM 3570 C C . SER A 1 474 ? -6.48 -6.352 -10.977 1 96.88 474 SER A C 1
ATOM 3572 O O . SER A 1 474 ? -5.824 -6.188 -12.008 1 96.88 474 SER A O 1
ATOM 3574 N N . LYS A 1 475 ? -6.289 -5.664 -9.906 1 96.38 475 LYS A N 1
ATOM 3575 C CA . LYS A 1 475 ? -5.156 -4.773 -9.656 1 96.38 475 LYS A CA 1
ATOM 3576 C C . LYS A 1 475 ? -4.434 -5.145 -8.367 1 96.38 475 LYS A C 1
ATOM 3578 O O . LYS A 1 475 ? -5.07 -5.367 -7.336 1 96.38 475 LYS A O 1
ATOM 3583 N N . LYS A 1 476 ? -3.127 -5.242 -8.477 1 96.38 476 LYS A N 1
ATOM 3584 C CA . LYS A 1 476 ? -2.316 -5.648 -7.332 1 96.38 476 LYS A CA 1
ATOM 3585 C C . LYS A 1 476 ? -1.182 -4.66 -7.078 1 96.38 476 LYS A C 1
ATOM 3587 O O . LYS A 1 476 ? -0.467 -4.277 -8.008 1 96.38 476 LYS A O 1
ATOM 3592 N N . ASP A 1 477 ? -1.027 -4.168 -5.883 1 96.31 477 ASP A N 1
ATOM 3593 C CA . ASP A 1 477 ? 0.145 -3.469 -5.359 1 96.31 477 ASP A CA 1
ATOM 3594 C C . ASP A 1 477 ? 0.8 -4.262 -4.234 1 96.31 477 ASP A C 1
ATOM 3596 O O . ASP A 1 477 ? 0.21 -4.434 -3.164 1 96.31 477 ASP A O 1
ATOM 3600 N N . LEU A 1 478 ? 1.978 -4.742 -4.516 1 97 478 LEU A N 1
ATOM 3601 C CA . LEU A 1 478 ? 2.674 -5.609 -3.572 1 97 478 LEU A CA 1
ATOM 3602 C C . LEU A 1 478 ? 4.035 -5.031 -3.207 1 97 478 LEU A C 1
ATOM 3604 O O . LEU A 1 478 ? 4.844 -4.727 -4.09 1 97 478 LEU A O 1
ATOM 3608 N N . PHE A 1 479 ? 4.27 -4.836 -1.892 1 96.62 479 PHE A N 1
ATOM 3609 C CA . PHE A 1 479 ? 5.562 -4.395 -1.376 1 96.62 479 PHE A CA 1
ATOM 3610 C C . PHE A 1 479 ? 6.203 -5.488 -0.526 1 96.62 479 PHE A C 1
ATOM 3612 O O . PHE A 1 479 ? 5.551 -6.066 0.346 1 96.62 479 PHE A O 1
ATOM 3619 N N . ARG A 1 480 ? 7.418 -5.785 -0.8 1 96.56 480 ARG A N 1
ATOM 3620 C CA . ARG A 1 480 ? 8.25 -6.645 0.037 1 96.56 480 ARG A CA 1
ATOM 3621 C C . ARG A 1 480 ? 9.453 -5.887 0.578 1 96.56 480 ARG A C 1
ATOM 3623 O O . ARG A 1 480 ? 10.297 -5.418 -0.192 1 96.56 480 ARG A O 1
ATOM 3630 N N . LEU A 1 481 ? 9.555 -5.824 1.836 1 95.94 481 LEU A N 1
ATOM 3631 C CA . LEU A 1 481 ? 10.594 -5.07 2.52 1 95.94 481 LEU A CA 1
ATOM 3632 C C . LEU A 1 481 ? 11.477 -5.992 3.359 1 95.94 481 LEU A C 1
ATOM 3634 O O . LEU A 1 481 ? 10.969 -6.91 4.008 1 95.94 481 LEU A O 1
ATOM 3638 N N . HIS A 1 482 ? 12.758 -5.828 3.221 1 95.81 482 HIS A N 1
ATOM 3639 C CA . HIS A 1 482 ? 13.727 -6.629 3.961 1 95.81 482 HIS A CA 1
ATOM 3640 C C . HIS A 1 482 ? 14.859 -5.762 4.508 1 95.81 482 HIS A C 1
ATOM 3642 O O . HIS A 1 482 ? 15.344 -4.863 3.814 1 95.81 482 HIS A O 1
ATOM 3648 N N . ALA A 1 483 ? 15.219 -5.906 5.773 1 95.12 483 ALA A N 1
ATOM 3649 C CA . ALA A 1 483 ? 16.375 -5.289 6.414 1 95.12 483 ALA A CA 1
ATOM 3650 C C . ALA A 1 483 ? 17.094 -6.285 7.316 1 95.12 483 ALA A C 1
ATOM 3652 O O . ALA A 1 483 ? 16.453 -7.035 8.062 1 95.12 483 ALA A O 1
ATOM 3653 N N . SER A 1 484 ? 18.391 -6.352 7.207 1 95.56 484 SER A N 1
ATOM 3654 C CA . SER A 1 484 ? 19.188 -7.199 8.094 1 95.56 484 SER A CA 1
ATOM 3655 C C . SER A 1 484 ? 20.453 -6.488 8.555 1 95.56 484 SER A C 1
ATOM 3657 O O . SER A 1 484 ? 21.016 -5.672 7.816 1 95.56 484 SER A O 1
ATOM 3659 N N . ALA A 1 485 ? 20.891 -6.777 9.766 1 95.38 485 ALA A N 1
ATOM 3660 C CA . ALA A 1 485 ? 22.125 -6.273 10.383 1 95.38 485 ALA A CA 1
ATOM 3661 C C . ALA A 1 485 ? 22.906 -7.402 11.055 1 95.38 485 ALA A C 1
ATOM 3663 O O . ALA A 1 485 ? 22.328 -8.18 11.828 1 95.38 485 ALA A O 1
ATOM 3664 N N . ILE A 1 486 ? 24.156 -7.504 10.703 1 95.25 486 ILE A N 1
ATOM 3665 C CA . ILE A 1 486 ? 25.062 -8.461 11.336 1 95.25 486 ILE A CA 1
ATOM 3666 C C . ILE A 1 486 ? 26.109 -7.723 12.156 1 95.25 486 ILE A C 1
ATOM 3668 O O . ILE A 1 486 ? 26.859 -6.898 11.617 1 95.25 486 ILE A O 1
ATOM 3672 N N . TYR A 1 487 ? 26.141 -7.961 13.406 1 96.19 487 TYR A N 1
ATOM 3673 C CA . TYR A 1 487 ? 27.156 -7.434 14.305 1 96.19 487 TYR A CA 1
ATOM 3674 C C . TYR A 1 487 ? 28.203 -8.492 14.625 1 96.19 487 TYR A C 1
ATOM 3676 O O . TYR A 1 487 ? 27.922 -9.461 15.328 1 96.19 487 TYR A O 1
ATOM 3684 N N . ASN A 1 488 ? 29.359 -8.273 14.047 1 94.56 488 ASN A N 1
ATOM 3685 C CA . ASN A 1 488 ? 30.484 -9.156 14.352 1 94.56 488 ASN A CA 1
ATOM 3686 C C . ASN A 1 488 ? 31.156 -8.766 15.656 1 94.56 488 ASN A C 1
ATOM 3688 O O . ASN A 1 488 ? 32.188 -8.094 15.641 1 94.56 488 ASN A O 1
ATOM 3692 N N . VAL A 1 489 ? 30.688 -9.266 16.719 1 94.5 489 VAL A N 1
ATOM 3693 C CA . VAL A 1 489 ? 31.172 -8.891 18.047 1 94.5 489 VAL A CA 1
ATOM 3694 C C . VAL A 1 489 ? 32.656 -9.258 18.188 1 94.5 489 VAL A C 1
ATOM 3696 O O . VAL A 1 489 ? 33.438 -8.438 18.625 1 94.5 489 VAL A O 1
ATOM 3699 N N . THR A 1 490 ? 33.031 -10.461 17.922 1 93.94 490 THR A N 1
ATOM 3700 C CA . THR A 1 490 ? 34.375 -10.961 17.828 1 93.94 490 THR A CA 1
ATOM 3701 C C . THR A 1 490 ? 34.562 -11.789 16.562 1 93.94 490 THR A C 1
ATOM 3703 O O . THR A 1 490 ? 33.625 -11.922 15.766 1 93.94 490 THR A O 1
ATOM 3706 N N . SER A 1 491 ? 35.688 -12.227 16.359 1 90.5 491 SER A N 1
ATOM 3707 C CA . SER A 1 491 ? 35.906 -13.094 15.211 1 90.5 491 SER A CA 1
ATOM 3708 C C . SER A 1 491 ? 35.156 -14.406 15.344 1 90.5 491 SER A C 1
ATOM 3710 O O . SER A 1 491 ? 34.969 -15.117 14.359 1 90.5 491 SER A O 1
ATOM 3712 N N . HIS A 1 492 ? 34.625 -14.711 16.516 1 93.62 492 HIS A N 1
ATOM 3713 C CA . HIS A 1 492 ? 33.969 -16 16.75 1 93.62 492 HIS A CA 1
ATOM 3714 C C . HIS A 1 492 ? 32.469 -15.82 16.984 1 93.62 492 HIS A C 1
ATOM 3716 O O . HIS A 1 492 ? 31.688 -16.766 16.859 1 93.62 492 HIS A O 1
ATOM 3722 N N . LEU A 1 493 ? 32.031 -14.664 17.375 1 95.94 493 LEU A N 1
ATOM 3723 C CA . LEU A 1 493 ? 30.656 -14.453 17.75 1 95.94 493 LEU A CA 1
ATOM 3724 C C . LEU A 1 493 ? 30 -13.422 16.828 1 95.94 493 LEU A C 1
ATOM 3726 O O . LEU A 1 493 ? 30.5 -12.305 16.672 1 95.94 493 LEU A O 1
ATOM 3730 N N . LYS A 1 494 ? 28.922 -13.82 16.297 1 95.69 494 LYS A N 1
ATOM 3731 C CA . LYS A 1 494 ? 28.141 -12.93 15.43 1 95.69 494 LYS A CA 1
ATOM 3732 C C . LYS A 1 494 ? 26.688 -12.883 15.875 1 95.69 494 LYS A C 1
ATOM 3734 O O . LYS A 1 494 ? 26.109 -13.906 16.266 1 95.69 494 LYS A O 1
ATOM 3739 N N . ILE A 1 495 ? 26.031 -11.688 15.828 1 97.19 495 ILE A N 1
ATOM 3740 C CA . ILE A 1 495 ? 24.609 -11.492 16.094 1 97.19 495 ILE A CA 1
ATOM 3741 C C . ILE A 1 495 ? 23.922 -10.922 14.844 1 97.19 495 ILE A C 1
ATOM 3743 O O . ILE A 1 495 ? 24.344 -9.891 14.32 1 97.19 495 ILE A O 1
ATOM 3747 N N . LYS A 1 496 ? 22.906 -11.602 14.367 1 96 496 LYS A N 1
ATOM 3748 C CA . LYS A 1 496 ? 22.203 -11.164 13.172 1 96 496 LYS A CA 1
ATOM 3749 C C . LYS A 1 496 ? 20.734 -10.859 13.477 1 96 496 LYS A C 1
ATOM 3751 O O . LYS A 1 496 ? 20.031 -11.68 14.07 1 96 496 LYS A O 1
ATOM 3756 N N . GLY A 1 497 ? 20.344 -9.688 13.164 1 96.25 497 GLY A N 1
ATOM 3757 C CA . GLY A 1 497 ? 18.938 -9.32 13.188 1 96.25 497 GLY A CA 1
ATOM 3758 C C . GLY A 1 497 ? 18.328 -9.164 11.797 1 96.25 497 GLY A C 1
ATOM 3759 O O . GLY A 1 497 ? 18.984 -8.625 10.898 1 96.25 497 GLY A O 1
ATOM 3760 N N . THR A 1 498 ? 17.109 -9.789 11.562 1 96.06 498 THR A N 1
ATOM 3761 C CA . THR A 1 498 ? 16.406 -9.672 10.289 1 96.06 498 THR A CA 1
ATOM 3762 C C . THR A 1 498 ? 14.961 -9.227 10.5 1 96.06 498 THR A C 1
ATOM 3764 O O . THR A 1 498 ? 14.258 -9.773 11.352 1 96.06 498 THR A O 1
ATOM 3767 N N . ALA A 1 499 ? 14.578 -8.203 9.75 1 95.88 499 ALA A N 1
ATOM 3768 C CA . ALA A 1 499 ? 13.188 -7.738 9.719 1 95.88 499 ALA A CA 1
ATOM 3769 C C . ALA A 1 499 ? 12.625 -7.777 8.305 1 95.88 499 ALA A C 1
ATOM 3771 O O . ALA A 1 499 ? 13.305 -7.379 7.352 1 95.88 499 ALA A O 1
ATOM 3772 N N . GLY A 1 500 ? 11.414 -8.391 8.164 1 95.75 500 GLY A N 1
ATOM 3773 C CA . GLY A 1 500 ? 10.75 -8.453 6.875 1 95.75 500 GLY A CA 1
ATOM 3774 C C . GLY A 1 500 ? 9.258 -8.18 6.961 1 95.75 500 GLY A C 1
ATOM 3775 O O . GLY A 1 500 ? 8.617 -8.523 7.953 1 95.75 500 GLY A O 1
ATOM 3776 N N . ALA A 1 501 ? 8.758 -7.547 5.898 1 95.75 501 ALA A N 1
ATOM 3777 C CA . ALA A 1 501 ? 7.32 -7.309 5.781 1 95.75 501 ALA A CA 1
ATOM 3778 C C . ALA A 1 501 ? 6.852 -7.488 4.344 1 95.75 501 ALA A C 1
ATOM 3780 O O . ALA A 1 501 ? 7.586 -7.184 3.4 1 95.75 501 ALA A O 1
ATOM 3781 N N . GLU A 1 502 ? 5.684 -7.996 4.215 1 96.62 502 GLU A N 1
ATOM 3782 C CA . GLU A 1 502 ? 4.984 -8.047 2.936 1 96.62 502 GLU A CA 1
ATOM 3783 C C . GLU A 1 502 ? 3.604 -7.41 3.033 1 96.62 502 GLU A C 1
ATOM 3785 O O . GLU A 1 502 ? 2.787 -7.809 3.865 1 96.62 502 GLU A O 1
ATOM 3790 N N . LEU A 1 503 ? 3.41 -6.43 2.248 1 96.75 503 LEU A N 1
ATOM 3791 C CA . LEU A 1 503 ? 2.145 -5.703 2.189 1 96.75 503 LEU A CA 1
ATOM 3792 C C . LEU A 1 503 ? 1.512 -5.828 0.808 1 96.75 503 LEU A C 1
ATOM 3794 O O . LEU A 1 503 ? 2.09 -5.387 -0.187 1 96.75 503 LEU A O 1
ATOM 3798 N N . ASN A 1 504 ? 0.346 -6.41 0.754 1 96.62 504 ASN A N 1
ATOM 3799 C CA . ASN A 1 504 ? -0.32 -6.703 -0.511 1 96.62 504 ASN A CA 1
ATOM 3800 C C . ASN A 1 504 ? -1.739 -6.141 -0.54 1 96.62 504 ASN A C 1
ATOM 3802 O O . ASN A 1 504 ? -2.572 -6.508 0.292 1 96.62 504 ASN A O 1
ATOM 3806 N N . TRP A 1 505 ? -1.985 -5.188 -1.423 1 96.5 505 TRP A N 1
ATOM 3807 C CA . TRP A 1 505 ? -3.334 -4.719 -1.72 1 96.5 505 TRP A CA 1
ATOM 3808 C C . TRP A 1 505 ? -3.814 -5.254 -3.062 1 96.5 505 TRP A C 1
ATOM 3810 O O . TRP A 1 505 ? -3.215 -4.969 -4.102 1 96.5 505 TRP A O 1
ATOM 3820 N N . PHE A 1 506 ? -4.883 -6.039 -3.068 1 96.38 506 PHE A N 1
ATOM 3821 C CA . PHE A 1 506 ? -5.414 -6.703 -4.254 1 96.38 506 PHE A CA 1
ATOM 3822 C C . PHE A 1 506 ? -6.906 -6.434 -4.402 1 96.38 506 PHE A C 1
ATOM 3824 O O . PHE A 1 506 ? -7.68 -6.656 -3.469 1 96.38 506 PHE A O 1
ATOM 3831 N N . ASN A 1 507 ? -7.293 -5.922 -5.555 1 96.31 507 ASN A N 1
ATOM 3832 C CA . ASN A 1 507 ? -8.695 -5.676 -5.879 1 96.31 507 ASN A CA 1
ATOM 3833 C C . ASN A 1 507 ? -9.148 -6.508 -7.074 1 96.31 507 ASN A C 1
ATOM 3835 O O . ASN A 1 507 ? -8.477 -6.543 -8.102 1 96.31 507 ASN A O 1
ATOM 3839 N N . PHE A 1 508 ? -10.289 -7.219 -6.922 1 97.25 508 PHE A N 1
ATOM 3840 C CA . PHE A 1 508 ? -10.867 -8.016 -8 1 97.25 508 PHE A CA 1
ATOM 3841 C C . PHE A 1 508 ? -12.312 -7.609 -8.258 1 97.25 508 PHE A C 1
ATOM 3843 O O . PHE A 1 508 ? -13.125 -7.586 -7.332 1 97.25 508 PHE A O 1
ATOM 3850 N N . ASN A 1 509 ? -12.602 -7.316 -9.523 1 97.19 509 ASN A N 1
ATOM 3851 C CA . ASN A 1 509 ? -13.953 -7.012 -9.977 1 97.19 509 ASN A CA 1
ATOM 3852 C C . ASN A 1 509 ? -14.461 -8.062 -10.961 1 97.19 509 ASN A C 1
ATOM 3854 O O . ASN A 1 509 ? -13.789 -8.383 -11.938 1 97.19 509 ASN A O 1
ATOM 3858 N N . ASP A 1 510 ? -15.547 -8.602 -10.672 1 97.38 510 ASP A N 1
ATOM 3859 C CA . ASP A 1 510 ? -16.219 -9.547 -11.547 1 97.38 510 ASP A CA 1
ATOM 3860 C C . ASP A 1 510 ? -17.578 -9 -12.016 1 97.38 510 ASP A C 1
ATOM 3862 O O . ASP A 1 510 ? -18.516 -8.898 -11.219 1 97.38 510 ASP A O 1
ATOM 3866 N N . PHE A 1 511 ? -17.719 -8.695 -13.266 1 97.81 511 PHE A N 1
ATOM 3867 C CA . PHE A 1 511 ? -18.906 -8.07 -13.82 1 97.81 511 PHE A CA 1
ATOM 3868 C C . PHE A 1 511 ? -19.609 -9.008 -14.805 1 97.81 511 PHE A C 1
ATOM 3870 O O . PHE A 1 511 ? -18.953 -9.617 -15.648 1 97.81 511 PHE A O 1
ATOM 3877 N N . LYS A 1 512 ? -20.891 -9.148 -14.656 1 97.88 512 LYS A N 1
ATOM 3878 C CA . LYS A 1 512 ? -21.766 -9.805 -15.617 1 97.88 512 LYS A CA 1
ATOM 3879 C C . LYS A 1 512 ? -22.828 -8.836 -16.141 1 97.88 512 LYS A C 1
ATOM 3881 O O . LYS A 1 512 ? -23.594 -8.273 -15.359 1 97.88 512 LYS A O 1
ATOM 3886 N N . ALA A 1 513 ? -22.844 -8.742 -17.438 1 97.12 513 ALA A N 1
ATOM 3887 C CA . ALA A 1 513 ? -23.781 -7.824 -18.062 1 97.12 513 ALA A CA 1
ATOM 3888 C C . ALA A 1 513 ? -25.219 -8.336 -17.922 1 97.12 513 ALA A C 1
ATOM 3890 O O . ALA A 1 513 ? -25.453 -9.547 -17.859 1 97.12 513 ALA A O 1
ATOM 3891 N N . PRO A 1 514 ? -26.156 -7.402 -17.922 1 96.12 514 PRO A N 1
ATOM 3892 C CA . PRO A 1 514 ? -27.562 -7.84 -17.922 1 96.12 514 PRO A CA 1
ATOM 3893 C C . PRO A 1 514 ? -27.875 -8.758 -19.109 1 96.12 514 PRO A C 1
ATOM 3895 O O . PRO A 1 514 ? -27.312 -8.609 -20.188 1 96.12 514 PRO A O 1
ATOM 3898 N N . THR A 1 515 ? -28.797 -9.633 -18.953 1 95.5 515 THR A N 1
ATOM 3899 C CA . THR A 1 515 ? -29.297 -10.617 -19.906 1 95.5 515 THR A CA 1
ATOM 3900 C C . THR A 1 515 ? -28.344 -11.797 -20.016 1 95.5 515 THR A C 1
ATOM 3902 O O . THR A 1 515 ? -28.641 -12.766 -20.719 1 95.5 515 THR A O 1
ATOM 3905 N N . THR A 1 516 ? -27.219 -11.734 -19.359 1 96.38 516 THR A N 1
ATOM 3906 C CA . THR A 1 516 ? -26.406 -12.938 -19.266 1 96.38 516 THR A CA 1
ATOM 3907 C C . THR A 1 516 ? -27.188 -14.07 -18.609 1 96.38 516 THR A C 1
ATOM 3909 O O . THR A 1 516 ? -27.75 -13.906 -17.531 1 96.38 516 THR A O 1
ATOM 3912 N N . PRO A 1 517 ? -27.234 -15.18 -19.219 1 95.44 517 PRO A N 1
ATOM 3913 C CA . PRO A 1 517 ? -27.984 -16.281 -18.609 1 95.44 517 PRO A CA 1
ATOM 3914 C C . PRO A 1 517 ? -27.547 -16.562 -17.172 1 95.44 517 PRO A C 1
ATOM 3916 O O . PRO A 1 517 ? -26.359 -16.781 -16.906 1 95.44 517 PRO A O 1
ATOM 3919 N N . GLY A 1 518 ? -28.453 -16.562 -16.266 1 93.19 518 GLY A N 1
ATOM 3920 C CA . GLY A 1 518 ? -28.156 -16.734 -14.844 1 93.19 518 GLY A CA 1
ATOM 3921 C C . GLY A 1 518 ? -27.938 -15.422 -14.117 1 93.19 518 GLY A C 1
ATOM 3922 O O . GLY A 1 518 ? -27.891 -15.391 -12.891 1 93.19 518 GLY A O 1
ATOM 3923 N N . TYR A 1 519 ? -27.734 -14.359 -14.875 1 95.38 519 TYR A N 1
ATOM 3924 C CA . TYR A 1 519 ? -27.578 -13.008 -14.352 1 95.38 519 TYR A CA 1
ATOM 3925 C C . TYR A 1 519 ? -28.391 -12.008 -15.156 1 95.38 519 TYR A C 1
ATOM 3927 O O . TYR A 1 519 ? -27.859 -11 -15.625 1 95.38 519 TYR A O 1
ATOM 3935 N N . GLU A 1 520 ? -29.562 -12.312 -15.227 1 95 520 GLU A N 1
ATOM 3936 C CA . GLU A 1 520 ? -30.453 -11.602 -16.141 1 95 520 GLU A CA 1
ATOM 3937 C C . GLU A 1 520 ? -30.531 -10.117 -15.797 1 95 520 GLU A C 1
ATOM 3939 O O . GLU A 1 520 ? -30.688 -9.273 -16.688 1 95 520 GLU A O 1
ATOM 3944 N N . SER A 1 521 ? -30.359 -9.797 -14.469 1 94.25 521 SER A N 1
ATOM 3945 C CA . SER A 1 521 ? -30.484 -8.398 -14.055 1 94.25 521 SER A CA 1
ATOM 3946 C C . SER A 1 521 ? -29.109 -7.75 -13.898 1 94.25 521 SER A C 1
ATOM 3948 O O . SER A 1 521 ? -29 -6.633 -13.383 1 94.25 521 SER A O 1
ATOM 3950 N N . GLY A 1 522 ? -28.109 -8.422 -14.266 1 95.69 522 GLY A N 1
ATOM 3951 C CA . GLY A 1 522 ? -26.75 -7.902 -14.094 1 95.69 522 GLY A CA 1
ATOM 3952 C C . GLY A 1 522 ? -26.141 -8.25 -12.75 1 95.69 522 GLY A C 1
ATOM 3953 O O . GLY A 1 522 ? -26.859 -8.594 -11.805 1 95.69 522 GLY A O 1
ATOM 3954 N N . TYR A 1 523 ? -24.859 -8.195 -12.719 1 96.75 523 TYR A N 1
ATOM 3955 C CA . TYR A 1 523 ? -24.141 -8.617 -11.516 1 96.75 523 TYR A CA 1
ATOM 3956 C C . TYR A 1 523 ? -22.766 -7.977 -11.453 1 96.75 523 TYR A C 1
ATOM 3958 O O . TYR A 1 523 ? -22.078 -7.848 -12.477 1 96.75 523 TYR A O 1
ATOM 3966 N N . LEU A 1 524 ? -22.375 -7.445 -10.258 1 97.12 524 LEU A N 1
ATOM 3967 C CA . LEU A 1 524 ? -21.016 -6.965 -10.008 1 97.12 524 LEU A CA 1
ATOM 3968 C C . LEU A 1 524 ? -20.547 -7.375 -8.617 1 97.12 524 LEU A C 1
ATOM 3970 O O . LEU A 1 524 ? -21.234 -7.133 -7.625 1 97.12 524 LEU A O 1
ATOM 3974 N N . GLN A 1 525 ? -19.453 -8.023 -8.5 1 96.62 525 GLN A N 1
ATOM 3975 C CA . GLN A 1 525 ? -18.828 -8.336 -7.219 1 96.62 525 GLN A CA 1
ATOM 3976 C C . GLN A 1 525 ? -17.438 -7.73 -7.121 1 96.62 525 GLN A C 1
ATOM 3978 O O . GLN A 1 525 ? -16.578 -7.977 -7.98 1 96.62 525 GLN A O 1
ATOM 3983 N N . GLN A 1 526 ? -17.25 -6.93 -6.133 1 95.56 526 GLN A N 1
ATOM 3984 C CA . GLN A 1 526 ? -15.938 -6.352 -5.828 1 95.56 526 GLN A CA 1
ATOM 3985 C C . GLN A 1 526 ? -15.336 -6.984 -4.578 1 95.56 526 GLN A C 1
ATOM 3987 O O . GLN A 1 526 ? -15.938 -6.945 -3.504 1 95.56 526 GLN A O 1
ATOM 3992 N N . SER A 1 527 ? -14.18 -7.578 -4.77 1 96.12 527 SER A N 1
ATOM 3993 C CA . SER A 1 527 ? -13.438 -8.156 -3.658 1 96.12 527 SER A CA 1
ATOM 3994 C C . SER A 1 527 ? -12.148 -7.387 -3.389 1 96.12 527 SER A C 1
ATOM 3996 O O . SER A 1 527 ? -11.297 -7.262 -4.273 1 96.12 527 SER A O 1
ATOM 3998 N N . GLN A 1 528 ? -12.062 -6.906 -2.193 1 94.38 528 GLN A N 1
ATOM 3999 C CA . GLN A 1 528 ? -10.859 -6.195 -1.772 1 94.38 528 GLN A CA 1
ATOM 4000 C C . GLN A 1 528 ? -10.094 -6.988 -0.716 1 94.38 528 GLN A C 1
ATOM 4002 O O . GLN A 1 528 ? -10.648 -7.332 0.332 1 94.38 528 GLN A O 1
ATOM 4007 N N . PHE A 1 529 ? -8.828 -7.266 -1.052 1 95.69 529 PHE A N 1
ATOM 4008 C CA . PHE A 1 529 ? -7.965 -8 -0.137 1 95.69 529 PHE A CA 1
ATOM 4009 C C . PHE A 1 529 ? -6.809 -7.133 0.337 1 95.69 529 PHE A C 1
ATOM 4011 O O . PHE A 1 529 ? -6.152 -6.469 -0.47 1 95.69 529 PHE A O 1
ATOM 4018 N N . LYS A 1 530 ? -6.629 -7.047 1.606 1 95.19 530 LYS A N 1
ATOM 4019 C CA . LYS A 1 530 ? -5.449 -6.457 2.227 1 95.19 530 LYS A CA 1
ATOM 4020 C C . LYS A 1 530 ? -4.703 -7.48 3.08 1 95.19 530 LYS A C 1
ATOM 4022 O O . LYS A 1 530 ? -5.113 -7.773 4.203 1 95.19 530 LYS A O 1
ATOM 4027 N N . ASN A 1 531 ? -3.568 -7.949 2.562 1 96.69 531 ASN A N 1
ATOM 4028 C CA . ASN A 1 531 ? -2.75 -8.914 3.287 1 96.69 531 ASN A CA 1
ATOM 4029 C C . ASN A 1 531 ? -1.474 -8.273 3.826 1 96.69 531 ASN A C 1
ATOM 4031 O O . ASN A 1 531 ? -0.732 -7.633 3.08 1 96.69 531 ASN A O 1
ATOM 4035 N N . GLN A 1 532 ? -1.298 -8.469 5.105 1 95.88 532 GLN A N 1
ATOM 4036 C CA . GLN A 1 532 ? -0.097 -7.953 5.754 1 95.88 532 GLN A CA 1
ATOM 4037 C C . GLN A 1 532 ? 0.617 -9.047 6.539 1 95.88 532 GLN A C 1
ATOM 4039 O O . GLN A 1 532 ? -0.008 -9.766 7.324 1 95.88 532 GLN A O 1
ATOM 4044 N N . MET A 1 533 ? 1.884 -9.188 6.266 1 96.38 533 MET A N 1
ATOM 4045 C CA . MET A 1 533 ? 2.715 -10.172 6.953 1 96.38 533 MET A CA 1
ATOM 4046 C C . MET A 1 533 ? 3.98 -9.523 7.508 1 96.38 533 MET A C 1
ATOM 4048 O O . MET A 1 533 ? 4.629 -8.734 6.82 1 96.38 533 MET A O 1
ATOM 4052 N N . TYR A 1 534 ? 4.344 -9.828 8.781 1 95.75 534 TYR A N 1
ATOM 4053 C CA . TYR A 1 534 ? 5.543 -9.328 9.445 1 95.75 534 TYR A CA 1
ATOM 4054 C C . TYR A 1 534 ? 6.371 -10.477 10.008 1 95.75 534 TYR A C 1
ATOM 4056 O O . TYR A 1 534 ? 5.82 -11.445 10.539 1 95.75 534 TYR A O 1
ATOM 4064 N N . ASN A 1 535 ? 7.664 -10.391 9.836 1 96.31 535 ASN A N 1
ATOM 4065 C CA . ASN A 1 535 ? 8.602 -11.375 10.352 1 96.31 535 ASN A CA 1
ATOM 4066 C C . ASN A 1 535 ? 9.82 -10.711 10.984 1 96.31 535 ASN A C 1
ATOM 4068 O O . ASN A 1 535 ? 10.5 -9.914 10.336 1 96.31 535 ASN A O 1
ATOM 4072 N N . PHE A 1 536 ? 10.117 -11.023 12.258 1 96.81 536 PHE A N 1
ATOM 4073 C CA . PHE A 1 536 ? 11.289 -10.531 12.969 1 96.81 536 PHE A CA 1
ATOM 4074 C C . PHE A 1 536 ? 12.102 -11.688 13.539 1 96.81 536 PHE A C 1
ATOM 4076 O O . PHE A 1 536 ? 11.555 -12.594 14.172 1 96.81 536 PHE A O 1
ATOM 4083 N N . GLU A 1 537 ? 13.414 -11.648 13.289 1 96.38 537 GLU A N 1
ATOM 4084 C CA . GLU A 1 537 ? 14.289 -12.727 13.727 1 96.38 537 GLU A CA 1
ATOM 4085 C C . GLU A 1 537 ? 15.578 -12.18 14.336 1 96.38 537 GLU A C 1
ATOM 4087 O O . GLU A 1 537 ? 16.141 -11.211 13.82 1 96.38 537 GLU A O 1
ATOM 4092 N N . LEU A 1 538 ? 16.016 -12.734 15.438 1 96.81 538 LEU A N 1
ATOM 4093 C CA . LEU A 1 538 ? 17.297 -12.453 16.094 1 96.81 538 LEU A CA 1
ATOM 4094 C C . LEU A 1 538 ? 18.062 -13.742 16.344 1 96.81 538 LEU A C 1
ATOM 4096 O O . LEU A 1 538 ? 17.547 -14.68 16.953 1 96.81 538 LEU A O 1
ATOM 4100 N N . ILE A 1 539 ? 19.312 -13.797 15.859 1 96.38 539 ILE A N 1
ATOM 4101 C CA . ILE A 1 539 ? 20.109 -15.016 15.938 1 96.38 539 ILE A CA 1
ATOM 4102 C C . ILE A 1 539 ? 21.516 -14.68 16.438 1 96.38 539 ILE A C 1
ATOM 4104 O O . ILE A 1 539 ? 22.125 -13.688 16.016 1 96.38 539 ILE A O 1
ATOM 4108 N N . ALA A 1 540 ? 22.047 -15.445 17.328 1 97.38 540 ALA A N 1
ATOM 4109 C CA . ALA A 1 540 ? 23.438 -15.406 17.781 1 97.38 540 ALA A CA 1
ATOM 4110 C C . ALA A 1 540 ? 24.188 -16.672 17.359 1 97.38 540 ALA A C 1
ATOM 4112 O O . ALA A 1 540 ? 23.688 -17.781 17.547 1 97.38 540 ALA A O 1
ATOM 4113 N N . THR A 1 541 ? 25.297 -16.5 16.75 1 95.94 541 THR A N 1
ATOM 4114 C CA . THR A 1 541 ? 26.094 -17.625 16.281 1 95.94 541 THR A CA 1
ATOM 4115 C C . THR A 1 541 ? 27.516 -17.562 16.828 1 95.94 541 THR A C 1
ATOM 4117 O O . THR A 1 541 ? 28.188 -16.531 16.703 1 95.94 541 THR A O 1
ATOM 4120 N N . TYR A 1 542 ? 27.969 -18.625 17.438 1 96.44 542 TYR A N 1
ATOM 4121 C CA . TYR A 1 542 ? 29.344 -18.781 17.922 1 96.44 542 TYR A CA 1
ATOM 4122 C C . TYR A 1 542 ? 30.078 -19.859 17.141 1 96.44 542 TYR A C 1
ATOM 4124 O O . TYR A 1 542 ? 29.625 -21.016 17.109 1 96.44 542 TYR A O 1
ATOM 4132 N N . ASN A 1 543 ? 31.125 -19.516 16.469 1 94.19 543 ASN A N 1
ATOM 4133 C CA . ASN A 1 543 ? 31.922 -20.484 15.719 1 94.19 543 ASN A CA 1
ATOM 4134 C C . ASN A 1 543 ? 33.375 -20.484 16.188 1 94.19 543 ASN A C 1
ATOM 4136 O O . ASN A 1 543 ? 33.938 -19.422 16.469 1 94.19 543 ASN A O 1
ATOM 4140 N N . ASN A 1 544 ? 33.906 -21.641 16.328 1 93.31 544 ASN A N 1
ATOM 4141 C CA . ASN A 1 544 ? 35.281 -21.797 16.734 1 93.31 544 ASN A CA 1
ATOM 4142 C C . ASN A 1 544 ? 35.844 -23.141 16.266 1 93.31 544 ASN A C 1
ATOM 4144 O O . ASN A 1 544 ? 35.094 -24.047 15.914 1 93.31 544 ASN A O 1
ATOM 4148 N N . ARG A 1 545 ? 37.125 -23.156 16.109 1 92.69 545 ARG A N 1
ATOM 4149 C CA . ARG A 1 545 ? 37.844 -24.359 15.734 1 92.69 545 ARG A CA 1
ATOM 4150 C C . ARG A 1 545 ? 38.969 -24.672 16.719 1 92.69 545 ARG A C 1
ATOM 4152 O O . ARG A 1 545 ? 39.75 -23.797 17.047 1 92.69 545 ARG A O 1
ATOM 4159 N N . TRP A 1 546 ? 39 -25.906 17.266 1 94.56 546 TRP A N 1
ATOM 4160 C CA . TRP A 1 546 ? 40.031 -26.391 18.141 1 94.56 546 TRP A CA 1
ATOM 4161 C C . TRP A 1 546 ? 40.75 -27.609 17.531 1 94.56 546 TRP A C 1
ATOM 4163 O O . TRP A 1 546 ? 40.25 -28.734 17.656 1 94.56 546 TRP A O 1
ATOM 4173 N N . GLY A 1 547 ? 41.906 -27.469 17.016 1 92 547 GLY A N 1
ATOM 4174 C CA . GLY A 1 547 ? 42.562 -28.547 16.312 1 92 547 GLY A CA 1
ATOM 4175 C C . GLY A 1 547 ? 41.75 -29.078 15.141 1 92 547 GLY A C 1
ATOM 4176 O O . GLY A 1 547 ? 41.438 -28.328 14.211 1 92 547 GLY A O 1
ATOM 4177 N N . ASP A 1 548 ? 41.375 -30.359 15.391 1 91.44 548 ASP A N 1
ATOM 4178 C CA . ASP A 1 548 ? 40.625 -31.016 14.32 1 91.44 548 ASP A CA 1
ATOM 4179 C C . ASP A 1 548 ? 39.125 -30.891 14.539 1 91.44 548 ASP A C 1
ATOM 4181 O O . ASP A 1 548 ? 38.312 -31.375 13.727 1 91.44 548 ASP A O 1
ATOM 4185 N N . PHE A 1 549 ? 38.75 -30.141 15.594 1 94.19 549 PHE A N 1
ATOM 4186 C CA . PHE A 1 549 ? 37.344 -30.047 15.977 1 94.19 549 PHE A CA 1
ATOM 4187 C C . PHE A 1 549 ? 36.781 -28.688 15.594 1 94.19 549 PHE A C 1
ATOM 4189 O O . PHE A 1 549 ? 37.312 -27.656 15.969 1 94.19 549 PHE A O 1
ATOM 4196 N N . ASP A 1 550 ? 35.75 -28.734 14.758 1 93.62 550 ASP A N 1
ATOM 4197 C CA . ASP A 1 550 ? 35 -27.531 14.406 1 93.62 550 ASP A CA 1
ATOM 4198 C C . ASP A 1 550 ? 33.688 -27.453 15.18 1 93.62 550 ASP A C 1
ATOM 4200 O O . ASP A 1 550 ? 33 -28.453 15.344 1 93.62 550 ASP A O 1
ATOM 4204 N N . PHE A 1 551 ? 33.344 -26.25 15.719 1 95.12 551 PHE A N 1
ATOM 4205 C CA . PHE A 1 551 ? 32.125 -26.047 16.5 1 95.12 551 PHE A CA 1
ATOM 4206 C C . PHE A 1 551 ? 31.391 -24.781 16.031 1 95.12 551 PHE A C 1
ATOM 4208 O O . PHE A 1 551 ? 32 -23.719 15.883 1 95.12 551 PHE A O 1
ATOM 4215 N N . THR A 1 552 ? 30.125 -24.938 15.773 1 95.06 552 THR A N 1
ATOM 4216 C CA . THR A 1 552 ? 29.25 -23.781 15.555 1 95.06 552 THR A CA 1
ATOM 4217 C C . THR A 1 552 ? 27.969 -23.906 16.375 1 95.06 552 THR A C 1
ATOM 4219 O O . THR A 1 552 ? 27.266 -24.906 16.281 1 95.06 552 THR A O 1
ATOM 4222 N N . GLY A 1 553 ? 27.719 -22.984 17.266 1 95.56 553 GLY A N 1
ATOM 4223 C CA . GLY A 1 553 ? 26.484 -22.891 18.031 1 95.56 553 GLY A CA 1
ATOM 4224 C C . GLY A 1 553 ? 25.625 -21.703 17.625 1 95.56 553 GLY A C 1
ATOM 4225 O O . GLY A 1 553 ? 26.125 -20.609 17.422 1 95.56 553 GLY A O 1
ATOM 4226 N N . THR A 1 554 ? 24.359 -22 17.422 1 95.56 554 THR A N 1
ATOM 4227 C CA . THR A 1 554 ? 23.422 -20.953 17.047 1 95.56 554 THR A CA 1
ATOM 4228 C C . THR A 1 554 ? 22.219 -20.938 17.984 1 95.56 554 THR A C 1
ATOM 4230 O O . THR A 1 554 ? 21.703 -22 18.359 1 95.56 554 THR A O 1
ATOM 4233 N N . ALA A 1 555 ? 21.781 -19.797 18.438 1 96.81 555 ALA A N 1
ATOM 4234 C CA . ALA A 1 555 ? 20.562 -19.594 19.203 1 96.81 555 ALA A CA 1
ATOM 4235 C C . ALA A 1 555 ? 19.812 -18.359 18.719 1 96.81 555 ALA A C 1
ATOM 4237 O O . ALA A 1 555 ? 20.422 -17.344 18.344 1 96.81 555 ALA A O 1
ATOM 4238 N N . GLY A 1 556 ? 18.469 -18.5 18.656 1 96.19 556 GLY A N 1
ATOM 4239 C CA . GLY A 1 556 ? 17.734 -17.344 18.172 1 96.19 556 GLY A CA 1
ATOM 4240 C C . GLY A 1 556 ? 16.25 -17.422 18.453 1 96.19 556 GLY A C 1
ATOM 4241 O O . GLY A 1 556 ? 15.781 -18.359 19.094 1 96.19 556 GLY A O 1
ATOM 4242 N N . GLY A 1 557 ? 15.555 -16.391 18.094 1 96.44 557 GLY A N 1
ATOM 4243 C CA . GLY A 1 557 ? 14.109 -16.266 18.203 1 96.44 557 GLY A CA 1
ATOM 4244 C C . GLY A 1 557 ? 13.469 -15.641 16.984 1 96.44 557 GLY A C 1
ATOM 4245 O O . GLY A 1 557 ? 14.141 -14.969 16.203 1 96.44 557 GLY A O 1
ATOM 4246 N N . ASN A 1 558 ? 12.141 -15.984 16.797 1 95.94 558 ASN A N 1
ATOM 4247 C CA . ASN A 1 558 ? 11.391 -15.5 15.648 1 95.94 558 ASN A CA 1
ATOM 4248 C C . ASN A 1 558 ? 9.961 -15.117 16.031 1 95.94 558 ASN A C 1
ATOM 4250 O O . ASN A 1 558 ? 9.32 -15.797 16.828 1 95.94 558 ASN A O 1
ATOM 4254 N N . ILE A 1 559 ? 9.492 -13.984 15.57 1 97.38 559 ILE A N 1
ATOM 4255 C CA . ILE A 1 559 ? 8.102 -13.562 15.68 1 97.38 559 ILE A CA 1
ATOM 4256 C C . ILE A 1 559 ? 7.484 -13.422 14.289 1 97.38 559 ILE A C 1
ATOM 4258 O O . ILE A 1 559 ? 7.992 -12.664 13.461 1 97.38 559 ILE A O 1
ATOM 4262 N N . TYR A 1 560 ? 6.406 -14.148 14.062 1 96.19 560 TYR A N 1
ATOM 4263 C CA . TYR A 1 560 ? 5.668 -14.133 12.805 1 96.19 560 TYR A CA 1
ATOM 4264 C C . TYR A 1 560 ? 4.227 -13.68 13.023 1 96.19 560 TYR A C 1
ATOM 4266 O O . TYR A 1 560 ? 3.508 -14.258 13.836 1 96.19 560 TYR A O 1
ATOM 4274 N N . LYS A 1 561 ? 3.805 -12.633 12.266 1 96.75 561 LYS A N 1
ATOM 4275 C CA . LYS A 1 561 ? 2.459 -12.086 12.422 1 96.75 561 LYS A CA 1
ATOM 4276 C C . LYS A 1 561 ? 1.791 -11.875 11.07 1 96.75 561 LYS A C 1
ATOM 4278 O O . LYS A 1 561 ? 2.43 -11.406 10.125 1 96.75 561 LYS A O 1
ATOM 4283 N N . VAL A 1 562 ? 0.494 -12.289 11.008 1 96 562 VAL A N 1
ATOM 4284 C CA . VAL A 1 562 ? -0.339 -12.07 9.828 1 96 562 VAL A CA 1
ATOM 4285 C C . VAL A 1 562 ? -1.612 -11.328 10.227 1 96 562 VAL A C 1
ATOM 4287 O O . VAL A 1 562 ? -2.24 -11.656 11.234 1 96 562 VAL A O 1
ATOM 4290 N N . ASP A 1 563 ? -1.958 -10.273 9.477 1 95.81 563 ASP A N 1
ATOM 4291 C CA . ASP A 1 563 ? -3.197 -9.523 9.641 1 95.81 563 ASP A CA 1
ATOM 4292 C C . ASP A 1 563 ? -3.85 -9.234 8.289 1 95.81 563 ASP A C 1
ATOM 4294 O O . ASP A 1 563 ? -3.559 -8.219 7.656 1 95.81 563 ASP A O 1
ATOM 4298 N N . ASN A 1 564 ? -4.777 -10.109 7.93 1 95.94 564 ASN A N 1
ATOM 4299 C CA . ASN A 1 564 ? -5.438 -10 6.633 1 95.94 564 ASN A CA 1
ATOM 4300 C C . ASN A 1 564 ? -6.879 -9.523 6.777 1 95.94 564 ASN A C 1
ATOM 4302 O O . ASN A 1 564 ? -7.574 -9.914 7.719 1 95.94 564 ASN A O 1
ATOM 4306 N N . ARG A 1 565 ? -7.27 -8.688 5.875 1 94.12 565 ARG A N 1
ATOM 4307 C CA . ARG A 1 565 ? -8.648 -8.219 5.812 1 94.12 565 ARG A CA 1
ATOM 4308 C C . ARG A 1 565 ? -9.227 -8.391 4.41 1 94.12 565 ARG A C 1
ATOM 4310 O O . ARG A 1 565 ? -8.531 -8.156 3.416 1 94.12 565 ARG A O 1
ATOM 4317 N N . THR A 1 566 ? -10.477 -8.859 4.348 1 94.56 566 THR A N 1
ATOM 4318 C CA . THR A 1 566 ? -11.188 -9.047 3.084 1 94.56 566 THR A CA 1
ATOM 4319 C C . THR A 1 566 ? -12.555 -8.375 3.127 1 94.56 566 THR A C 1
ATOM 4321 O O . THR A 1 566 ? -13.305 -8.539 4.09 1 94.56 566 THR A O 1
ATOM 4324 N N . ASN A 1 567 ? -12.852 -7.566 2.156 1 92.25 567 ASN A N 1
ATOM 4325 C CA . ASN A 1 567 ? -14.172 -6.965 1.963 1 92.25 567 ASN A CA 1
ATOM 4326 C C . ASN A 1 567 ? -14.773 -7.367 0.623 1 92.25 567 ASN A C 1
ATOM 4328 O O . ASN A 1 567 ? -14.18 -7.145 -0.429 1 92.25 567 ASN A O 1
ATOM 4332 N N . ILE A 1 568 ? -15.961 -7.961 0.682 1 93.88 568 ILE A N 1
ATOM 4333 C CA . ILE A 1 568 ? -16.672 -8.359 -0.53 1 93.88 568 ILE A CA 1
ATOM 4334 C C . ILE A 1 568 ? -17.984 -7.586 -0.64 1 93.88 568 ILE A C 1
ATOM 4336 O O . ILE A 1 568 ? -18.797 -7.605 0.284 1 93.88 568 ILE A O 1
ATOM 4340 N N . THR A 1 569 ? -18.156 -6.895 -1.719 1 92.38 569 THR A N 1
ATOM 4341 C CA . THR A 1 569 ? -19.391 -6.203 -2.039 1 92.38 569 THR A CA 1
ATOM 4342 C C . THR A 1 569 ? -20.047 -6.801 -3.283 1 92.38 569 THR A C 1
ATOM 4344 O O . THR A 1 569 ? -19.406 -6.902 -4.336 1 92.38 569 THR A O 1
ATOM 4347 N N . THR A 1 570 ? -21.219 -7.246 -3.154 1 93.31 570 THR A N 1
ATOM 4348 C CA . THR A 1 570 ? -21.984 -7.809 -4.266 1 93.31 570 THR A CA 1
ATOM 4349 C C . THR A 1 570 ? -23.156 -6.906 -4.641 1 93.31 570 THR A C 1
ATOM 4351 O O . THR A 1 570 ? -23.906 -6.465 -3.768 1 93.31 570 THR A O 1
ATOM 4354 N N . ALA A 1 571 ? -23.25 -6.617 -5.906 1 92 571 ALA A N 1
ATOM 4355 C CA . ALA A 1 571 ? -24.312 -5.758 -6.418 1 92 571 ALA A CA 1
ATOM 4356 C C . ALA A 1 571 ? -25.141 -6.48 -7.48 1 92 571 ALA A C 1
ATOM 4358 O O . ALA A 1 571 ? -24.594 -7.199 -8.312 1 92 571 ALA A O 1
ATOM 4359 N N . GLN A 1 572 ? -26.422 -6.316 -7.371 1 91.69 572 GLN A N 1
ATOM 4360 C CA . GLN A 1 572 ? -27.359 -6.926 -8.305 1 91.69 572 GLN A CA 1
ATOM 4361 C C . GLN A 1 572 ? -28.438 -5.934 -8.734 1 91.69 572 GLN A C 1
ATOM 4363 O O . GLN A 1 572 ? -28.562 -4.863 -8.141 1 91.69 572 GLN A O 1
ATOM 4368 N N . GLU A 1 573 ? -29.125 -6.25 -9.852 1 91.19 573 GLU A N 1
ATOM 4369 C CA . GLU A 1 573 ? -30.188 -5.422 -10.414 1 91.19 573 GLU A CA 1
ATOM 4370 C C . GLU A 1 573 ? -29.625 -4.109 -10.969 1 91.19 573 GLU A C 1
ATOM 4372 O O . GLU A 1 573 ? -29.953 -3.031 -10.469 1 91.19 573 GLU A O 1
ATOM 4377 N N . MET A 1 574 ? -29 -4.25 -12.047 1 92 574 MET A N 1
ATOM 4378 C CA . MET A 1 574 ? -28.359 -3.105 -12.688 1 92 574 MET A CA 1
ATOM 4379 C C . MET A 1 574 ? -29.391 -2.18 -13.32 1 92 574 MET A C 1
ATOM 4381 O O . MET A 1 574 ? -30.172 -2.604 -14.18 1 92 574 MET A O 1
ATOM 4385 N N . GLN A 1 575 ? -29.344 -0.968 -12.938 1 88.25 575 GLN A N 1
ATOM 4386 C CA . GLN A 1 575 ? -30.328 -0.007 -13.422 1 88.25 575 GLN A CA 1
ATOM 4387 C C . GLN A 1 575 ? -29.703 0.939 -14.453 1 88.25 575 GLN A C 1
ATOM 4389 O O . GLN A 1 575 ? -30.391 1.405 -15.359 1 88.25 575 GLN A O 1
ATOM 4394 N N . ILE A 1 576 ? -28.438 1.239 -14.203 1 87.81 576 ILE A N 1
ATOM 4395 C CA . ILE A 1 576 ? -27.703 2.059 -15.172 1 87.81 576 ILE A CA 1
ATOM 4396 C C . ILE A 1 576 ? -26.766 1.179 -15.992 1 87.81 576 ILE A C 1
ATOM 4398 O O . ILE A 1 576 ? -25.625 0.945 -15.594 1 87.81 576 ILE A O 1
ATOM 4402 N N . MET A 1 577 ? -27.078 0.87 -17.125 1 87.38 577 MET A N 1
ATOM 4403 C CA . MET A 1 577 ? -26.438 -0.205 -17.875 1 87.38 577 MET A CA 1
ATOM 4404 C C . MET A 1 577 ? -25.188 0.296 -18.578 1 87.38 577 MET A C 1
ATOM 4406 O O . MET A 1 577 ? -24.312 -0.497 -18.969 1 87.38 577 MET A O 1
ATOM 4410 N N . ASP A 1 578 ? -24.953 1.54 -18.703 1 84.56 578 ASP A N 1
ATOM 4411 C CA . ASP A 1 578 ? -23.844 2.07 -19.5 1 84.56 578 ASP A CA 1
ATOM 4412 C C . ASP A 1 578 ? -22.594 2.254 -18.641 1 84.56 578 ASP A C 1
ATOM 4414 O O . ASP A 1 578 ? -21.5 2.498 -19.156 1 84.56 578 ASP A O 1
ATOM 4418 N N . VAL A 1 579 ? -22.812 2.152 -17.344 1 88.44 579 VAL A N 1
ATOM 4419 C CA . VAL A 1 579 ? -21.688 2.389 -16.438 1 88.44 579 VAL A CA 1
ATOM 4420 C C . VAL A 1 579 ? -21.531 1.21 -15.484 1 88.44 579 VAL A C 1
ATOM 4422 O O . VAL A 1 579 ? -22.438 0.899 -14.719 1 88.44 579 VAL A O 1
ATOM 4425 N N . VAL A 1 580 ? -20.422 0.593 -15.562 1 92.69 580 VAL A N 1
ATOM 4426 C CA . VAL A 1 580 ? -20.141 -0.491 -14.625 1 92.69 580 VAL A CA 1
ATOM 4427 C C . VAL A 1 580 ? -19.578 0.078 -13.328 1 92.69 580 VAL A C 1
ATOM 4429 O O . VAL A 1 580 ? -18.391 0.353 -13.227 1 92.69 580 VAL A O 1
ATOM 4432 N N . ALA A 1 581 ? -20.406 0.213 -12.352 1 91 581 ALA A N 1
ATOM 4433 C CA . ALA A 1 581 ? -20.078 0.722 -11.016 1 91 581 ALA A CA 1
ATOM 4434 C C . ALA A 1 581 ? -21.078 0.21 -9.977 1 91 581 ALA A C 1
ATOM 4436 O O . ALA A 1 581 ? -22.203 -0.146 -10.312 1 91 581 ALA A O 1
ATOM 4437 N N . LEU A 1 582 ? -20.688 0.193 -8.742 1 89.75 582 LEU A N 1
ATOM 4438 C CA . LEU A 1 582 ? -21.547 -0.292 -7.676 1 89.75 582 LEU A CA 1
ATOM 4439 C C . LEU A 1 582 ? -22.844 0.527 -7.609 1 89.75 582 LEU A C 1
ATOM 4441 O O . LEU A 1 582 ? -23.922 -0.02 -7.363 1 89.75 582 LEU A O 1
ATOM 4445 N N . MET A 1 583 ? -22.688 1.799 -7.871 1 85.56 583 MET A N 1
ATOM 4446 C CA . MET A 1 583 ? -23.844 2.697 -7.746 1 85.56 583 MET A CA 1
ATOM 4447 C C . MET A 1 583 ? -24.812 2.5 -8.898 1 85.56 583 MET A C 1
ATOM 4449 O O . MET A 1 583 ? -25.938 3.02 -8.867 1 85.56 583 MET A O 1
ATOM 4453 N N . SER A 1 584 ? -24.453 1.738 -9.883 1 90 584 SER A N 1
ATOM 4454 C CA . SER A 1 584 ? -25.359 1.445 -11 1 90 584 SER A CA 1
ATOM 4455 C C . SER A 1 584 ? -26.375 0.379 -10.625 1 90 584 SER A C 1
ATOM 4457 O O . SER A 1 584 ? -27.297 0.098 -11.391 1 90 584 SER A O 1
ATOM 4459 N N . PHE A 1 585 ? -26.266 -0.186 -9.438 1 88.94 585 PHE A N 1
ATOM 4460 C CA . PHE A 1 585 ? -27.094 -1.31 -9.016 1 88.94 585 PHE A CA 1
ATOM 4461 C C . PHE A 1 585 ? -28.016 -0.904 -7.871 1 88.94 585 PHE A C 1
ATOM 4463 O O . PHE A 1 585 ? -27.703 -0.002 -7.094 1 88.94 585 PHE A O 1
ATOM 4470 N N . ASN A 1 586 ? -29.125 -1.607 -7.664 1 84.88 586 ASN A N 1
ATOM 4471 C CA . ASN A 1 586 ? -30.109 -1.276 -6.629 1 84.88 586 ASN A CA 1
ATOM 4472 C C . ASN A 1 586 ? -29.891 -2.117 -5.371 1 84.88 586 ASN A C 1
ATOM 4474 O O . ASN A 1 586 ? -30.297 -1.715 -4.277 1 84.88 586 ASN A O 1
ATOM 4478 N N . GLU A 1 587 ? -29.375 -3.283 -5.582 1 82.88 587 GLU A N 1
ATOM 4479 C CA . GLU A 1 587 ? -29.156 -4.168 -4.441 1 82.88 587 GLU A CA 1
ATOM 4480 C C . GLU A 1 587 ? -27.672 -4.414 -4.203 1 82.88 587 GLU A C 1
ATOM 4482 O O . GLU A 1 587 ? -26.953 -4.82 -5.117 1 82.88 587 GLU A O 1
ATOM 4487 N N . THR A 1 588 ? -27.312 -4.105 -2.986 1 84.06 588 THR A N 1
ATOM 4488 C CA . THR A 1 588 ? -25.922 -4.348 -2.643 1 84.06 588 THR A CA 1
ATOM 4489 C C . THR A 1 588 ? -25.812 -5.082 -1.308 1 84.06 588 THR A C 1
ATOM 4491 O O . THR A 1 588 ? -26.672 -4.934 -0.44 1 84.06 588 THR A O 1
ATOM 4494 N N . SER A 1 589 ? -24.922 -5.961 -1.163 1 84.94 589 SER A N 1
ATOM 4495 C CA . SER A 1 589 ? -24.609 -6.645 0.086 1 84.94 589 SER A CA 1
ATOM 4496 C C . SER A 1 589 ? -23.109 -6.594 0.378 1 84.94 589 SER A C 1
ATOM 4498 O O . SER A 1 589 ? -22.297 -6.531 -0.544 1 84.94 589 SER A O 1
ATOM 4500 N N . LEU A 1 590 ? -22.891 -6.566 1.727 1 87.19 590 LEU A N 1
ATOM 4501 C CA . LEU A 1 590 ? -21.5 -6.441 2.154 1 87.19 590 LEU A CA 1
ATOM 4502 C C . LEU A 1 590 ? -21.109 -7.582 3.09 1 87.19 590 LEU A C 1
ATOM 4504 O O . LEU A 1 590 ? -21.891 -7.977 3.955 1 87.19 590 LEU A O 1
ATOM 4508 N N . GLN A 1 591 ? -19.859 -8.094 2.842 1 87.44 591 GLN A N 1
ATOM 4509 C CA . GLN A 1 591 ? -19.266 -9.102 3.725 1 87.44 591 GLN A CA 1
ATOM 4510 C C . GLN A 1 591 ? -17.828 -8.742 4.082 1 87.44 591 GLN A C 1
ATOM 4512 O O . GLN A 1 591 ? -17.016 -8.453 3.197 1 87.44 591 GLN A O 1
ATOM 4517 N N . GLU A 1 592 ? -17.562 -8.789 5.434 1 88.31 592 GLU A N 1
ATOM 4518 C CA . GLU A 1 592 ? -16.203 -8.531 5.922 1 88.31 592 GLU A CA 1
ATOM 4519 C C . GLU A 1 592 ? -15.625 -9.766 6.605 1 88.31 592 GLU A C 1
ATOM 4521 O O . GLU A 1 592 ? -16.312 -10.445 7.367 1 88.31 592 GLU A O 1
ATOM 4526 N N . ASN A 1 593 ? -14.344 -10 6.246 1 88.5 593 ASN A N 1
ATOM 4527 C CA . ASN A 1 593 ? -13.633 -11.109 6.883 1 88.5 593 ASN A CA 1
ATOM 4528 C C . ASN A 1 593 ? -12.25 -10.68 7.363 1 88.5 593 ASN A C 1
ATOM 4530 O O . ASN A 1 593 ? -11.633 -9.781 6.781 1 88.5 593 ASN A O 1
ATOM 4534 N N . SER A 1 594 ? -11.867 -11.281 8.492 1 90.69 594 SER A N 1
ATOM 4535 C CA . SER A 1 594 ? -10.531 -11.039 9.031 1 90.69 594 SER A CA 1
ATOM 4536 C C . SER A 1 594 ? -9.781 -12.352 9.266 1 90.69 594 SER A C 1
ATOM 4538 O O . SER A 1 594 ? -10.398 -13.375 9.57 1 90.69 594 SER A O 1
ATOM 4540 N N . TYR A 1 595 ? -8.484 -12.359 9.031 1 94.12 595 TYR A N 1
ATOM 4541 C CA . TYR A 1 595 ? -7.57 -13.461 9.297 1 94.12 595 TYR A CA 1
ATOM 4542 C C . TYR A 1 595 ? -6.332 -12.977 10.039 1 94.12 595 TYR A C 1
ATOM 4544 O O . TYR A 1 595 ? -5.465 -12.32 9.453 1 94.12 595 TYR A O 1
ATOM 4552 N N . ARG A 1 596 ? -6.219 -13.266 11.32 1 95.19 596 ARG A N 1
ATOM 4553 C CA . ARG A 1 596 ? -5.09 -12.852 12.148 1 95.19 596 ARG A CA 1
ATOM 4554 C C . ARG A 1 596 ? -4.426 -14.062 12.805 1 95.19 596 ARG A C 1
ATOM 4556 O O . ARG A 1 596 ? -5.102 -14.922 13.367 1 95.19 596 ARG A O 1
ATOM 4563 N N . LYS A 1 597 ? -3.137 -14.094 12.688 1 95.94 597 LYS A N 1
ATOM 4564 C CA . LYS A 1 597 ? -2.346 -15.195 13.211 1 95.94 597 LYS A CA 1
ATOM 4565 C C . LYS A 1 597 ? -0.969 -14.727 13.664 1 95.94 597 LYS A C 1
ATOM 4567 O O . LYS A 1 597 ? -0.37 -13.844 13.039 1 95.94 597 LYS A O 1
ATOM 4572 N N . GLN A 1 598 ? -0.524 -15.297 14.781 1 97 598 GLN A N 1
ATOM 4573 C CA . GLN A 1 598 ? 0.81 -14.992 15.289 1 97 598 GLN A CA 1
ATOM 4574 C C . GLN A 1 598 ? 1.494 -16.234 15.828 1 97 598 GLN A C 1
ATOM 4576 O O . GLN A 1 598 ? 0.854 -17.078 16.469 1 97 598 GLN A O 1
ATOM 4581 N N . ILE A 1 599 ? 2.771 -16.375 15.555 1 96.94 599 ILE A N 1
ATOM 4582 C CA . ILE A 1 599 ? 3.607 -17.453 16.078 1 96.94 599 ILE A CA 1
ATOM 4583 C C . ILE A 1 599 ? 4.879 -16.859 16.688 1 96.94 599 ILE A C 1
ATOM 4585 O O . ILE A 1 599 ? 5.582 -16.094 16.031 1 96.94 599 ILE A O 1
ATOM 4589 N N . ASN A 1 600 ? 5.18 -17.234 17.906 1 97.44 600 ASN A N 1
ATOM 4590 C CA . ASN A 1 600 ? 6.434 -16.922 18.578 1 97.44 600 ASN A CA 1
ATOM 4591 C C . ASN A 1 600 ? 7.312 -18.156 18.75 1 97.44 600 ASN A C 1
ATOM 4593 O O . ASN A 1 600 ? 6.84 -19.188 19.219 1 97.44 600 ASN A O 1
ATOM 4597 N N . SER A 1 601 ? 8.594 -18.016 18.406 1 96.88 601 SER A N 1
ATOM 4598 C CA . SER A 1 601 ? 9.438 -19.203 18.375 1 96.88 601 SER A CA 1
ATOM 4599 C C . SER A 1 601 ? 10.781 -18.938 19.047 1 96.88 601 SER A C 1
ATOM 4601 O O . SER A 1 601 ? 11.273 -17.797 19.047 1 96.88 601 SER A O 1
ATOM 4603 N N . LEU A 1 602 ? 11.336 -19.969 19.641 1 97.19 602 LEU A N 1
ATOM 4604 C CA . LEU A 1 602 ? 12.711 -20.047 20.109 1 97.19 602 LEU A CA 1
ATOM 4605 C C . LEU A 1 602 ? 13.398 -21.312 19.578 1 97.19 602 LEU A C 1
ATOM 4607 O O . LEU A 1 602 ? 12.773 -22.359 19.469 1 97.19 602 LEU A O 1
ATOM 4611 N N . PHE A 1 603 ? 14.672 -21.141 19.172 1 96.19 603 PHE A N 1
ATOM 4612 C CA . PHE A 1 603 ? 15.359 -22.312 18.641 1 96.19 603 PHE A CA 1
ATOM 4613 C C . PHE A 1 603 ? 16.844 -22.25 18.938 1 96.19 603 PHE A C 1
ATOM 4615 O O . PHE A 1 603 ? 17.375 -21.188 19.266 1 96.19 603 PHE A O 1
ATOM 4622 N N . ALA A 1 604 ? 17.484 -23.359 18.828 1 96.38 604 ALA A N 1
ATOM 4623 C CA . ALA A 1 604 ? 18.938 -23.531 19 1 96.38 604 ALA A CA 1
ATOM 4624 C C . ALA A 1 604 ? 19.469 -24.641 18.109 1 96.38 604 ALA A C 1
ATOM 4626 O O . ALA A 1 604 ? 18.734 -25.578 17.766 1 96.38 604 ALA A O 1
ATOM 4627 N N . ALA A 1 605 ? 20.703 -24.516 17.656 1 95 605 ALA A N 1
ATOM 4628 C CA . ALA A 1 605 ? 21.359 -25.5 16.797 1 95 605 ALA A CA 1
ATOM 4629 C C . ALA A 1 605 ? 22.844 -25.641 17.156 1 95 605 ALA A C 1
ATOM 4631 O O . ALA A 1 605 ? 23.484 -24.672 17.531 1 95 605 ALA A O 1
ATOM 4632 N N . VAL A 1 606 ? 23.344 -26.844 17.031 1 95.5 606 VAL A N 1
ATOM 4633 C CA . VAL A 1 606 ? 24.75 -27.156 17.234 1 95.5 606 VAL A CA 1
ATOM 4634 C C . VAL A 1 606 ? 25.281 -27.938 16.031 1 95.5 606 VAL A C 1
ATOM 4636 O O . VAL A 1 606 ? 24.656 -28.891 15.586 1 95.5 606 VAL A O 1
ATOM 4639 N N . ASN A 1 607 ? 26.359 -27.484 15.484 1 94.56 607 ASN A N 1
ATOM 4640 C CA . ASN A 1 607 ? 27.047 -28.156 14.398 1 94.56 607 ASN A CA 1
ATOM 4641 C C . ASN A 1 607 ? 28.469 -28.547 14.805 1 94.56 607 ASN A C 1
ATOM 4643 O O . ASN A 1 607 ? 29.281 -27.688 15.141 1 94.56 607 ASN A O 1
ATOM 4647 N N . LEU A 1 608 ? 28.734 -29.828 14.727 1 95.81 608 LEU A N 1
ATOM 4648 C CA . LEU A 1 608 ? 30.047 -30.359 15.086 1 95.81 608 LEU A CA 1
ATOM 4649 C C . LEU A 1 608 ? 30.734 -30.984 13.875 1 95.81 608 LEU A C 1
ATOM 4651 O O . LEU A 1 608 ? 30.078 -31.641 13.055 1 95.81 608 LEU A O 1
ATOM 4655 N N . GLY A 1 609 ? 32 -30.734 13.75 1 95.25 609 GLY A N 1
ATOM 4656 C CA . GLY A 1 609 ? 32.844 -31.375 12.75 1 95.25 609 GLY A CA 1
ATOM 4657 C C . GLY A 1 609 ? 34.125 -31.922 13.312 1 95.25 609 GLY A C 1
ATOM 4658 O O . GLY A 1 609 ? 34.719 -31.312 14.211 1 95.25 609 GLY A O 1
ATOM 4659 N N . TRP A 1 610 ? 34.5 -33.062 12.742 1 94.81 610 TRP A N 1
ATOM 4660 C CA . TRP A 1 610 ? 35.75 -33.688 13.156 1 94.81 610 TRP A CA 1
ATOM 4661 C C . TRP A 1 610 ? 36.594 -34.094 11.945 1 94.81 610 TRP A C 1
ATOM 4663 O O . TRP A 1 610 ? 36.156 -34.938 11.141 1 94.81 610 TRP A O 1
ATOM 4673 N N . LYS A 1 611 ? 37.812 -33.5 11.68 1 91.12 611 LYS A N 1
ATOM 4674 C CA . LYS A 1 611 ? 38.812 -33.812 10.664 1 91.12 611 LYS A CA 1
ATOM 4675 C C . LYS A 1 611 ? 38.219 -33.688 9.258 1 91.12 611 LYS A C 1
ATOM 4677 O O . LYS A 1 611 ? 38.594 -34.438 8.359 1 91.12 611 LYS A O 1
ATOM 4682 N N . ASN A 1 612 ? 37.188 -32.938 9.117 1 86.88 612 ASN A N 1
ATOM 4683 C CA . ASN A 1 612 ? 36.5 -32.781 7.844 1 86.88 612 ASN A CA 1
ATOM 4684 C C . ASN A 1 612 ? 35.969 -34.125 7.332 1 86.88 612 ASN A C 1
ATOM 4686 O O . ASN A 1 612 ? 35.781 -34.312 6.125 1 86.88 612 ASN A O 1
ATOM 4690 N N . LEU A 1 613 ? 35.844 -35.062 8.273 1 90.31 613 LEU A N 1
ATOM 4691 C CA . LEU A 1 613 ? 35.406 -36.438 7.973 1 90.31 613 LEU A CA 1
ATOM 4692 C C . LEU A 1 613 ? 34 -36.688 8.477 1 90.31 613 LEU A C 1
ATOM 4694 O O . LEU A 1 613 ? 33.156 -37.25 7.754 1 90.31 613 LEU A O 1
ATOM 4698 N N . LEU A 1 614 ? 33.781 -36.281 9.711 1 95.31 614 LEU A N 1
ATOM 4699 C CA . LEU A 1 614 ? 32.5 -36.531 10.367 1 95.31 614 LEU A CA 1
ATOM 4700 C C . LEU A 1 614 ? 31.844 -35.219 10.766 1 95.31 614 LEU A C 1
ATOM 4702 O O . LEU A 1 614 ? 32.531 -34.312 11.273 1 95.31 614 LEU A O 1
ATOM 4706 N N . TYR A 1 615 ? 30.562 -35.156 10.438 1 95.62 615 TYR A N 1
ATOM 4707 C CA . TYR A 1 615 ? 29.797 -34 10.828 1 95.62 615 TYR A CA 1
ATOM 4708 C C . TYR A 1 615 ? 28.5 -34.375 11.539 1 95.62 615 TYR A C 1
ATOM 4710 O O . TYR A 1 615 ? 27.875 -35.375 11.188 1 95.62 615 TYR A O 1
ATOM 4718 N N . LEU A 1 616 ? 28.078 -33.562 12.516 1 95.94 616 LEU A N 1
ATOM 4719 C CA . LEU A 1 616 ? 26.844 -33.781 13.266 1 95.94 616 LEU A CA 1
ATOM 4720 C C . LEU A 1 616 ? 26.109 -32.438 13.469 1 95.94 616 LEU A C 1
ATOM 4722 O O . LEU A 1 616 ? 26.703 -31.469 13.891 1 95.94 616 LEU A O 1
ATOM 4726 N N . ASP A 1 617 ? 24.859 -32.469 13.102 1 94.44 617 ASP A N 1
ATOM 4727 C CA . ASP A 1 617 ? 23.984 -31.297 13.305 1 94.44 617 ASP A CA 1
ATOM 4728 C C . ASP A 1 617 ? 22.797 -31.656 14.195 1 94.44 617 ASP A C 1
ATOM 4730 O O . ASP A 1 617 ? 22.109 -32.656 13.953 1 94.44 617 ASP A O 1
ATOM 4734 N N . ALA A 1 618 ? 22.578 -30.859 15.203 1 95.19 618 ALA A N 1
ATOM 4735 C CA . ALA A 1 618 ? 21.422 -31.016 16.094 1 95.19 618 ALA A CA 1
ATOM 4736 C C . ALA A 1 618 ? 20.703 -29.688 16.266 1 95.19 618 ALA A C 1
ATOM 4738 O O . ALA A 1 618 ? 21.328 -28.641 16.422 1 95.19 618 ALA A O 1
ATOM 4739 N N . THR A 1 619 ? 19.359 -29.734 16.125 1 94.44 619 THR A N 1
ATOM 4740 C CA . THR A 1 619 ? 18.562 -28.531 16.312 1 94.44 619 THR A CA 1
ATOM 4741 C C . THR A 1 619 ? 17.375 -28.812 17.234 1 94.44 619 THR A C 1
ATOM 4743 O O . THR A 1 619 ? 16.922 -29.953 17.344 1 94.44 619 THR A O 1
ATOM 4746 N N . ILE A 1 620 ? 16.906 -27.812 17.953 1 96.06 620 ILE A N 1
ATOM 4747 C CA . ILE A 1 620 ? 15.688 -27.844 18.766 1 96.06 620 ILE A CA 1
ATOM 4748 C C . ILE A 1 620 ? 14.93 -26.531 18.562 1 96.06 620 ILE A C 1
ATOM 4750 O O . ILE A 1 620 ? 15.531 -25.453 18.484 1 96.06 620 ILE A O 1
ATOM 4754 N N . ARG A 1 621 ? 13.586 -26.594 18.328 1 95.88 621 ARG A N 1
ATOM 4755 C CA . ARG A 1 621 ? 12.75 -25.422 18.109 1 95.88 621 ARG A CA 1
ATOM 4756 C C . ARG A 1 621 ? 11.43 -25.547 18.859 1 95.88 621 ARG A C 1
ATOM 4758 O O . ARG A 1 621 ? 10.859 -26.641 18.938 1 95.88 621 ARG A O 1
ATOM 4765 N N . GLY A 1 622 ? 11.047 -24.469 19.453 1 96.06 622 GLY A N 1
ATOM 4766 C CA . GLY A 1 622 ? 9.727 -24.344 20.047 1 96.06 622 GLY A CA 1
ATOM 4767 C C . GLY A 1 622 ? 8.898 -23.219 19.438 1 96.06 622 GLY A C 1
ATOM 4768 O O . GLY A 1 622 ? 9.406 -22.125 19.203 1 96.06 622 GLY A O 1
ATOM 4769 N N . ASP A 1 623 ? 7.617 -23.609 19.172 1 96.75 623 ASP A N 1
ATOM 4770 C CA . ASP A 1 623 ? 6.688 -22.625 18.625 1 96.75 623 ASP A CA 1
ATOM 4771 C C . ASP A 1 623 ? 5.473 -22.453 19.531 1 96.75 623 ASP A C 1
ATOM 4773 O O . ASP A 1 623 ? 4.934 -23.422 20.062 1 96.75 623 ASP A O 1
ATOM 4777 N N . LYS A 1 624 ? 5.129 -21.219 19.75 1 97.31 624 LYS A N 1
ATOM 4778 C CA . LYS A 1 624 ? 3.861 -20.859 20.375 1 97.31 624 LYS A CA 1
ATOM 4779 C C . LYS A 1 624 ? 2.906 -20.219 19.375 1 97.31 624 LYS A C 1
ATOM 4781 O O . LYS A 1 624 ? 3.133 -19.094 18.906 1 97.31 624 LYS A O 1
ATOM 4786 N N . SER A 1 625 ? 1.809 -20.938 19.125 1 96.38 625 SER A N 1
ATOM 4787 C CA . SER A 1 625 ? 0.877 -20.484 18.094 1 96.38 625 SER A CA 1
ATOM 4788 C C . SER A 1 625 ? -0.379 -19.875 18.703 1 96.38 625 SER A C 1
ATOM 4790 O O . SER A 1 625 ? -0.879 -20.375 19.719 1 96.38 625 SER A O 1
ATOM 4792 N N . SER A 1 626 ? -0.956 -18.859 18.047 1 95.56 626 SER A N 1
ATOM 4793 C CA . SER A 1 626 ? -2.184 -18.219 18.516 1 95.56 626 SER A CA 1
ATOM 4794 C C . SER A 1 626 ? -3.412 -19.031 18.109 1 95.56 626 SER A C 1
ATOM 4796 O O . SER A 1 626 ? -4.531 -18.719 18.516 1 95.56 626 SER A O 1
ATOM 4798 N N . THR A 1 627 ? -3.275 -20.062 17.312 1 94.44 627 THR A N 1
ATOM 4799 C CA . THR A 1 627 ? -4.434 -20.719 16.719 1 94.44 627 THR A CA 1
ATOM 4800 C C . THR A 1 627 ? -4.738 -22.031 17.422 1 94.44 627 THR A C 1
ATOM 4802 O O . THR A 1 627 ? -5.68 -22.734 17.062 1 94.44 627 THR A O 1
ATOM 4805 N N . LEU A 1 628 ? -3.975 -22.344 18.391 1 95.69 628 LEU A N 1
ATOM 4806 C CA . LEU A 1 628 ? -4.223 -23.531 19.203 1 95.69 628 LEU A CA 1
ATOM 4807 C C . LEU A 1 628 ? -4.605 -23.125 20.625 1 95.69 628 LEU A C 1
ATOM 4809 O O . LEU A 1 628 ? -4.32 -22.016 21.062 1 95.69 628 LEU A O 1
ATOM 4813 N N . PRO A 1 629 ? -5.305 -24.062 21.281 1 95.06 629 PRO A N 1
ATOM 4814 C CA . PRO A 1 629 ? -5.695 -23.734 22.656 1 95.06 629 PRO A CA 1
ATOM 4815 C C . PRO A 1 629 ? -4.496 -23.531 23.578 1 95.06 629 PRO A C 1
ATOM 4817 O O . PRO A 1 629 ? -3.449 -24.156 23.391 1 95.06 629 PRO A O 1
ATOM 4820 N N . THR A 1 630 ? -4.66 -22.781 24.609 1 91.5 630 THR A N 1
ATOM 4821 C CA . THR A 1 630 ? -3.594 -22.359 25.516 1 91.5 630 THR A CA 1
ATOM 4822 C C . THR A 1 630 ? -2.867 -23.562 26.094 1 91.5 630 THR A C 1
ATOM 4824 O O . THR A 1 630 ? -1.661 -23.5 26.344 1 91.5 630 THR A O 1
ATOM 4827 N N . GLY A 1 631 ? -3.479 -24.562 26.281 1 91.75 631 GLY A N 1
ATOM 4828 C CA . GLY A 1 631 ? -2.854 -25.734 26.859 1 91.75 631 GLY A CA 1
ATOM 4829 C C . GLY A 1 631 ? -1.994 -26.5 25.859 1 91.75 631 GLY A C 1
ATOM 4830 O O . GLY A 1 631 ? -1.152 -27.312 26.25 1 91.75 631 GLY A O 1
ATOM 4831 N N . ASN A 1 632 ? -2.191 -26.281 24.562 1 94.38 632 ASN A N 1
ATOM 4832 C CA . ASN A 1 632 ? -1.485 -27.031 23.531 1 94.38 632 ASN A CA 1
ATOM 4833 C C . ASN A 1 632 ? -0.862 -26.109 22.5 1 94.38 632 ASN A C 1
ATOM 4835 O O . ASN A 1 632 ? -0.496 -26.547 21.406 1 94.38 632 ASN A O 1
ATOM 4839 N N . ASN A 1 633 ? -0.768 -24.891 22.766 1 95.44 633 ASN A N 1
ATOM 4840 C CA . ASN A 1 633 ? -0.35 -23.953 21.719 1 95.44 633 ASN A CA 1
ATOM 4841 C C . ASN A 1 633 ? 1.166 -23.781 21.703 1 95.44 633 ASN A C 1
ATOM 4843 O O . ASN A 1 633 ? 1.695 -23 20.906 1 95.44 633 ASN A O 1
ATOM 4847 N N . THR A 1 634 ? 1.864 -24.422 22.703 1 96.06 634 THR A N 1
ATOM 4848 C CA . THR A 1 634 ? 3.322 -24.469 22.688 1 96.06 634 THR A CA 1
ATOM 4849 C C . THR A 1 634 ? 3.822 -25.891 22.438 1 96.06 634 THR A C 1
ATOM 4851 O O . THR A 1 634 ? 3.492 -26.812 23.188 1 96.06 634 THR A O 1
ATOM 4854 N N . TYR A 1 635 ? 4.617 -26.078 21.438 1 94.06 635 TYR A N 1
ATOM 4855 C CA . TYR A 1 635 ? 5.113 -27.406 21.109 1 94.06 635 TYR A CA 1
ATOM 4856 C C . TYR A 1 635 ? 6.566 -27.344 20.641 1 94.06 635 TYR A C 1
ATOM 4858 O O . TYR A 1 635 ? 6.973 -26.406 19.969 1 94.06 635 TYR A O 1
ATOM 4866 N N . ILE A 1 636 ? 7.336 -28.312 21.016 1 95.19 636 ILE A N 1
ATOM 4867 C CA . ILE A 1 636 ? 8.781 -28.375 20.812 1 95.19 636 ILE A CA 1
ATOM 4868 C C . ILE A 1 636 ? 9.125 -29.609 19.984 1 95.19 636 ILE A C 1
ATOM 4870 O O . ILE A 1 636 ? 8.523 -30.672 20.156 1 95.19 636 ILE A O 1
ATOM 4874 N N . TYR A 1 637 ? 10.07 -29.484 19.141 1 91.81 637 TYR A N 1
ATOM 4875 C CA . TYR A 1 637 ? 10.469 -30.625 18.328 1 91.81 637 TYR A CA 1
ATOM 4876 C C . TYR A 1 637 ? 11.945 -30.562 17.969 1 91.81 637 TYR A C 1
ATOM 4878 O O . TYR A 1 637 ? 12.484 -29.469 17.734 1 91.81 637 TYR A O 1
ATOM 4886 N N . PRO A 1 638 ? 12.609 -31.703 17.828 1 94.44 638 PRO A N 1
ATOM 4887 C CA . PRO A 1 638 ? 14.039 -31.797 17.547 1 94.44 638 PRO A CA 1
ATOM 4888 C C . PRO A 1 638 ? 14.336 -32.281 16.125 1 94.44 638 PRO A C 1
ATOM 4890 O O . PRO A 1 638 ? 13.445 -32.812 15.453 1 94.44 638 PRO A O 1
ATOM 4893 N N . SER A 1 639 ? 15.562 -32.125 15.688 1 94.44 639 SER A N 1
ATOM 4894 C CA . SER A 1 639 ? 16.125 -32.719 14.477 1 94.44 639 SER A CA 1
ATOM 4895 C C . SER A 1 639 ? 17.594 -33.062 14.656 1 94.44 639 SER A C 1
ATOM 4897 O O . SER A 1 639 ? 18.328 -32.312 15.336 1 94.44 639 SER A O 1
ATOM 4899 N N . VAL A 1 640 ? 18.062 -34.156 14.133 1 95.56 640 VAL A N 1
ATOM 4900 C CA . VAL A 1 640 ? 19.469 -34.594 14.18 1 95.56 640 VAL A CA 1
ATOM 4901 C C . VAL A 1 640 ? 19.875 -35.125 12.82 1 95.56 640 VAL A C 1
ATOM 4903 O O . VAL A 1 640 ? 19.125 -35.875 12.18 1 95.56 640 VAL A O 1
ATOM 4906 N N . SER A 1 641 ? 21 -34.719 12.352 1 94.69 641 SER A N 1
ATOM 4907 C CA . SER A 1 641 ? 21.547 -35.25 11.102 1 94.69 641 SER A CA 1
ATOM 4908 C C . SER A 1 641 ? 23.062 -35.406 11.172 1 94.69 641 SER A C 1
ATOM 4910 O O . SER A 1 641 ? 23.734 -34.688 11.938 1 94.69 641 SER A O 1
ATOM 4912 N N . GLY A 1 642 ? 23.594 -36.312 10.398 1 94.81 642 GLY A N 1
ATOM 4913 C CA . GLY A 1 642 ? 25.031 -36.562 10.344 1 94.81 642 GLY A CA 1
ATOM 4914 C C . GLY A 1 642 ? 25.516 -36.906 8.945 1 94.81 642 GLY A C 1
ATOM 4915 O O . GLY A 1 642 ? 24.734 -37.344 8.094 1 94.81 642 GLY A O 1
ATOM 4916 N N . SER A 1 643 ? 26.75 -36.656 8.719 1 94.75 643 SER A N 1
ATOM 4917 C CA . SER A 1 643 ? 27.359 -37.031 7.453 1 94.75 643 SER A CA 1
ATOM 4918 C C . SER A 1 643 ? 28.766 -37.594 7.668 1 94.75 643 SER A C 1
ATOM 4920 O O . SER A 1 643 ? 29.484 -37.156 8.578 1 94.75 643 SER A O 1
ATOM 4922 N N . PHE A 1 644 ? 29.125 -38.594 6.859 1 96.25 644 PHE A N 1
ATOM 4923 C CA . PHE A 1 644 ? 30.438 -39.219 6.828 1 96.25 644 PHE A CA 1
ATOM 4924 C C . PHE A 1 644 ? 31.047 -39.125 5.438 1 96.25 644 PHE A C 1
ATOM 4926 O O . PHE A 1 644 ? 30.578 -39.781 4.508 1 96.25 644 PHE A O 1
ATOM 4933 N N . VAL A 1 645 ? 32.094 -38.312 5.34 1 94.5 645 VAL A N 1
ATOM 4934 C CA . VAL A 1 645 ? 32.75 -38.125 4.062 1 94.5 645 VAL A CA 1
ATOM 4935 C C . VAL A 1 645 ? 33.875 -39.156 3.918 1 94.5 645 VAL A C 1
ATOM 4937 O O . VAL A 1 645 ? 35.062 -38.812 4.059 1 94.5 645 VAL A O 1
ATOM 4940 N N . PHE A 1 646 ? 33.625 -40.25 3.418 1 93.44 646 PHE A N 1
ATOM 4941 C CA . PHE A 1 646 ? 34.531 -41.375 3.439 1 93.44 646 PHE A CA 1
ATOM 4942 C C . PHE A 1 646 ? 35.625 -41.219 2.389 1 93.44 646 PHE A C 1
ATOM 4944 O O . PHE A 1 646 ? 36.656 -41.875 2.451 1 93.44 646 PHE A O 1
ATOM 4951 N N . SER A 1 647 ? 35.406 -40.375 1.379 1 90.25 647 SER A N 1
ATOM 4952 C CA . SER A 1 647 ? 36.469 -40.156 0.376 1 90.25 647 SER A CA 1
ATOM 4953 C C . SER A 1 647 ? 37.719 -39.562 1.008 1 90.25 647 SER A C 1
ATOM 4955 O O . SER A 1 647 ? 38.812 -39.75 0.487 1 90.25 647 SER A O 1
ATOM 4957 N N . GLU A 1 648 ? 37.5 -38.812 2.031 1 86.31 648 GLU A N 1
ATOM 4958 C CA . GLU A 1 648 ? 38.625 -38.219 2.73 1 86.31 648 GLU A CA 1
ATOM 4959 C C . GLU A 1 648 ? 39.5 -39.312 3.357 1 86.31 648 GLU A C 1
ATOM 4961 O O . GLU A 1 648 ? 40.688 -39.094 3.617 1 86.31 648 GLU A O 1
ATOM 4966 N N . LEU A 1 649 ? 38.969 -40.469 3.627 1 88.94 649 LEU A N 1
ATOM 4967 C CA . LEU A 1 649 ? 39.719 -41.594 4.172 1 88.94 649 LEU A CA 1
ATOM 4968 C C . LEU A 1 649 ? 40.344 -42.406 3.059 1 88.94 649 LEU A C 1
ATOM 4970 O O . LEU A 1 649 ? 41.5 -42.844 3.176 1 88.94 649 LEU A O 1
ATOM 4974 N N . ILE A 1 650 ? 39.656 -42.625 2.033 1 88.88 650 ILE A N 1
ATOM 4975 C CA . ILE A 1 650 ? 40.094 -43.5 0.951 1 88.88 650 ILE A CA 1
ATOM 4976 C C . ILE A 1 650 ? 41.094 -42.75 0.061 1 88.88 650 ILE A C 1
ATOM 4978 O O . ILE A 1 650 ? 42.031 -43.375 -0.456 1 88.88 650 ILE A O 1
ATOM 4982 N N . LYS A 1 651 ? 40.938 -41.469 -0.134 1 80.56 651 LYS A N 1
ATOM 4983 C CA . LYS A 1 651 ? 41.781 -40.562 -0.907 1 80.56 651 LYS A CA 1
ATOM 4984 C C . LYS A 1 651 ? 42.125 -41.156 -2.264 1 80.56 651 LYS A C 1
ATOM 4986 O O . LYS A 1 651 ? 43.312 -41.312 -2.596 1 80.56 651 LYS A O 1
ATOM 4991 N N . ARG A 1 652 ? 41.25 -41.531 -3.094 1 79.88 652 ARG A N 1
ATOM 4992 C CA . ARG A 1 652 ? 41.469 -42.094 -4.418 1 79.88 652 ARG A CA 1
ATOM 4993 C C . ARG A 1 652 ? 41.469 -41 -5.492 1 79.88 652 ARG A C 1
ATOM 4995 O O . ARG A 1 652 ? 41.094 -41.25 -6.633 1 79.88 652 ARG A O 1
ATOM 5002 N N . GLY A 1 653 ? 41.781 -39.906 -5.113 1 74.75 653 GLY A N 1
ATOM 5003 C CA . GLY A 1 653 ? 42.031 -38.781 -5.988 1 74.75 653 GLY A CA 1
ATOM 5004 C C . GLY A 1 653 ? 40.969 -38.562 -7.039 1 74.75 653 GLY A C 1
ATOM 5005 O O . GLY A 1 653 ? 39.781 -38.5 -6.719 1 74.75 653 GLY A O 1
ATOM 5006 N N . ASP A 1 654 ? 41.375 -39 -8.336 1 78.56 654 ASP A N 1
ATOM 5007 C CA . ASP A 1 654 ? 40.594 -38.625 -9.523 1 78.56 654 ASP A CA 1
ATOM 5008 C C . ASP A 1 654 ? 39.5 -39.656 -9.781 1 78.56 654 ASP A C 1
ATOM 5010 O O . ASP A 1 654 ? 38.469 -39.344 -10.367 1 78.56 654 ASP A O 1
ATOM 5014 N N . ILE A 1 655 ? 39.531 -40.781 -9.336 1 87.19 655 ILE A N 1
ATOM 5015 C CA . ILE A 1 655 ? 38.562 -41.844 -9.578 1 87.19 655 ILE A CA 1
ATOM 5016 C C . ILE A 1 655 ? 37.312 -41.594 -8.703 1 87.19 655 ILE A C 1
ATOM 5018 O O . ILE A 1 655 ? 36.188 -41.812 -9.141 1 87.19 655 ILE A O 1
ATOM 5022 N N . LEU A 1 656 ? 37.531 -41.156 -7.402 1 91.25 656 LEU A N 1
ATOM 5023 C CA . LEU A 1 656 ? 36.469 -40.875 -6.457 1 91.25 656 LEU A CA 1
ATOM 5024 C C . LEU A 1 656 ? 36.812 -39.656 -5.613 1 91.25 656 LEU A C 1
ATOM 5026 O O . LEU A 1 656 ? 37.062 -39.75 -4.406 1 91.25 656 LEU A O 1
ATOM 5030 N N . PRO A 1 657 ? 36.75 -38.562 -6.266 1 86.31 657 PRO A N 1
ATOM 5031 C CA . PRO A 1 657 ? 37.125 -37.344 -5.562 1 86.31 657 PRO A CA 1
ATOM 5032 C C . PRO A 1 657 ? 36.219 -37.031 -4.379 1 86.31 657 PRO A C 1
ATOM 5034 O O . PRO A 1 657 ? 36.625 -36.344 -3.447 1 86.31 657 PRO A O 1
ATOM 5037 N N . TYR A 1 658 ? 35.031 -37.5 -4.488 1 90.5 658 TYR A N 1
ATOM 5038 C CA . TYR A 1 658 ? 34.094 -37.156 -3.434 1 90.5 658 TYR A CA 1
ATOM 5039 C C . TYR A 1 658 ? 33.125 -38.312 -3.148 1 90.5 658 TYR A C 1
ATOM 5041 O O . TYR A 1 658 ? 32.656 -38.969 -4.074 1 90.5 658 TYR A O 1
ATOM 5049 N N . GLY A 1 659 ? 32.906 -38.625 -1.918 1 92.94 659 GLY A N 1
ATOM 5050 C CA . GLY A 1 659 ? 31.938 -39.594 -1.432 1 92.94 659 GLY A CA 1
ATOM 5051 C C . GLY A 1 659 ? 31.469 -39.312 -0.02 1 92.94 659 GLY A C 1
ATOM 5052 O O . GLY A 1 659 ? 32.281 -39.031 0.866 1 92.94 659 GLY A O 1
ATOM 5053 N N . LYS A 1 660 ? 30.172 -39.375 0.105 1 94.62 660 LYS A N 1
ATOM 5054 C CA . LYS A 1 660 ? 29.578 -39.031 1.391 1 94.62 660 LYS A CA 1
ATOM 5055 C C . LYS A 1 660 ? 28.328 -39.875 1.657 1 94.62 660 LYS A C 1
ATOM 5057 O O . LYS A 1 660 ? 27.531 -40.125 0.746 1 94.62 660 LYS A O 1
ATOM 5062 N N . VAL A 1 661 ? 28.203 -40.375 2.924 1 96.31 661 VAL A N 1
ATOM 5063 C CA . VAL A 1 661 ? 26.953 -40.938 3.398 1 96.31 661 VAL A CA 1
ATOM 5064 C C . VAL A 1 661 ? 26.312 -40.031 4.43 1 96.31 661 VAL A C 1
ATOM 5066 O O . VAL A 1 661 ? 27 -39.438 5.262 1 96.31 661 VAL A O 1
ATOM 5069 N N . ARG A 1 662 ? 25.062 -39.875 4.336 1 95.5 662 ARG A N 1
ATOM 5070 C CA . ARG A 1 662 ? 24.375 -39 5.277 1 95.5 662 ARG A CA 1
ATOM 5071 C C . ARG A 1 662 ? 23.141 -39.656 5.859 1 95.5 662 ARG A C 1
ATOM 5073 O O . ARG A 1 662 ? 22.5 -40.5 5.195 1 95.5 662 ARG A O 1
ATOM 5080 N N . LEU A 1 663 ? 22.797 -39.344 7.066 1 95.62 663 LEU A N 1
ATOM 5081 C CA . LEU A 1 663 ? 21.641 -39.812 7.832 1 95.62 663 LEU A CA 1
ATOM 5082 C C . LEU A 1 663 ? 20.969 -38.656 8.562 1 95.62 663 LEU A C 1
ATOM 5084 O O . LEU A 1 663 ? 21.656 -37.75 9.094 1 95.62 663 LEU A O 1
ATOM 5088 N N . SER A 1 664 ? 19.578 -38.688 8.547 1 95.44 664 SER A N 1
ATOM 5089 C CA . SER A 1 664 ? 18.891 -37.625 9.273 1 95.44 664 SER A CA 1
ATOM 5090 C C . SER A 1 664 ? 17.594 -38.125 9.891 1 95.44 664 SER A C 1
ATOM 5092 O O . SER A 1 664 ? 16.922 -38.969 9.32 1 95.44 664 SER A O 1
ATOM 5094 N N . PHE A 1 665 ? 17.266 -37.531 11.062 1 95.56 665 PHE A N 1
ATOM 5095 C CA . PHE A 1 665 ? 16 -37.688 11.781 1 95.56 665 PHE A CA 1
ATOM 5096 C C . PHE A 1 665 ? 15.461 -36.344 12.227 1 95.56 665 PHE A C 1
ATOM 5098 O O . PHE A 1 665 ? 16.219 -35.5 12.727 1 95.56 665 PHE A O 1
ATOM 5105 N N . ALA A 1 666 ? 14.125 -36.188 11.992 1 94.81 666 ALA A N 1
ATOM 5106 C CA . ALA A 1 666 ? 13.57 -34.906 12.383 1 94.81 666 ALA A CA 1
ATOM 5107 C C . ALA A 1 666 ? 12.078 -35 12.695 1 94.81 666 ALA A C 1
ATOM 5109 O O . ALA A 1 666 ? 11.398 -35.906 12.164 1 94.81 666 ALA A O 1
ATOM 5110 N N . GLN A 1 667 ? 11.57 -34.094 13.562 1 93.62 667 GLN A N 1
ATOM 5111 C CA . GLN A 1 667 ? 10.156 -33.875 13.836 1 93.62 667 GLN A CA 1
ATOM 5112 C C . GLN A 1 667 ? 9.781 -32.406 13.656 1 93.62 667 GLN A C 1
ATOM 5114 O O . GLN A 1 667 ? 10.539 -31.531 14.047 1 93.62 667 GLN A O 1
ATOM 5119 N N . VAL A 1 668 ? 8.633 -32.219 13.062 1 92.31 668 VAL A N 1
ATOM 5120 C CA . VAL A 1 668 ? 8.133 -30.844 12.922 1 92.31 668 VAL A CA 1
ATOM 5121 C C . VAL A 1 668 ? 6.656 -30.797 13.297 1 92.31 668 VAL A C 1
ATOM 5123 O O . VAL A 1 668 ? 5.898 -31.719 12.992 1 92.31 668 VAL A O 1
ATOM 5126 N N . GLY A 1 669 ? 6.273 -29.734 14.023 1 89.5 669 GLY A N 1
ATOM 5127 C CA . GLY A 1 669 ? 4.875 -29.516 14.367 1 89.5 669 GLY A CA 1
ATOM 5128 C C . GLY A 1 669 ? 4.227 -28.422 13.539 1 89.5 669 GLY A C 1
ATOM 5129 O O . GLY A 1 669 ? 4.914 -27.531 13.039 1 89.5 669 GLY A O 1
ATOM 5130 N N . SER A 1 670 ? 2.918 -28.578 13.391 1 89.12 670 SER A N 1
ATOM 5131 C CA . SER A 1 670 ? 2.197 -27.547 12.656 1 89.12 670 SER A CA 1
ATOM 5132 C C . SER A 1 670 ? 0.878 -27.203 13.336 1 89.12 670 SER A C 1
ATOM 5134 O O . SER A 1 670 ? 0.291 -28.031 14.023 1 89.12 670 SER A O 1
ATOM 5136 N N . ASP A 1 671 ? 0.468 -25.953 13.156 1 92.19 671 ASP A N 1
ATOM 5137 C CA . ASP A 1 671 ? -0.78 -25.453 13.727 1 92.19 671 ASP A CA 1
ATOM 5138 C C . ASP A 1 671 ? -1.874 -25.375 12.664 1 92.19 671 ASP A C 1
ATOM 5140 O O . ASP A 1 671 ? -1.836 -26.109 11.672 1 92.19 671 ASP A O 1
ATOM 5144 N N . THR A 1 672 ? -3.008 -24.609 13.008 1 90.56 672 THR A N 1
ATOM 5145 C CA . THR A 1 672 ? -4.137 -24.5 12.086 1 90.56 672 THR A CA 1
ATOM 5146 C C . THR A 1 672 ? -4.508 -23.031 11.852 1 90.56 672 THR A C 1
ATOM 5148 O O . THR A 1 672 ? -3.734 -22.141 12.172 1 90.56 672 THR A O 1
ATOM 5151 N N . ASP A 1 673 ? -5.586 -22.812 11.141 1 89.69 673 ASP A N 1
ATOM 5152 C CA . ASP A 1 673 ? -6.074 -21.469 10.844 1 89.69 673 ASP A CA 1
ATOM 5153 C C . ASP A 1 673 ? -6.734 -20.844 12.062 1 89.69 673 ASP A C 1
ATOM 5155 O O . ASP A 1 673 ? -7.16 -21.547 12.984 1 89.69 673 ASP A O 1
ATOM 5159 N N . PRO A 1 674 ? -6.875 -19.562 12.023 1 92.06 674 PRO A N 1
ATOM 5160 C CA . PRO A 1 674 ? -7.445 -18.875 13.188 1 92.06 674 PRO A CA 1
ATOM 5161 C C . PRO A 1 674 ? -8.953 -19.062 13.305 1 92.06 674 PRO A C 1
ATOM 5163 O O . PRO A 1 674 ? -9.609 -19.469 12.336 1 92.06 674 PRO A O 1
ATOM 5166 N N . TYR A 1 675 ? -9.484 -18.875 14.453 1 89.19 675 TYR A N 1
ATOM 5167 C CA . TYR A 1 675 ? -10.898 -18.812 14.812 1 89.19 675 TYR A CA 1
ATOM 5168 C C . TYR A 1 675 ? -11.555 -20.188 14.75 1 89.19 675 TYR A C 1
ATOM 5170 O O . TYR A 1 675 ? -12.711 -20.312 14.344 1 89.19 675 TYR A O 1
ATOM 5178 N N . GLN A 1 676 ? -10.828 -21.219 15.039 1 88 676 GLN A N 1
ATOM 5179 C CA . GLN A 1 676 ? -11.359 -22.578 15 1 88 676 GLN A CA 1
ATOM 5180 C C . GLN A 1 676 ? -11.641 -23.094 16.406 1 88 676 GLN A C 1
ATOM 5182 O O . GLN A 1 676 ? -12.109 -24.234 16.578 1 88 676 GLN A O 1
ATOM 5187 N N . LEU A 1 677 ? -11.422 -22.328 17.422 1 88.81 677 LEU A N 1
ATOM 5188 C CA . LEU A 1 677 ? -11.5 -22.812 18.797 1 88.81 677 LEU A CA 1
ATOM 5189 C C . LEU A 1 677 ? -12.828 -22.422 19.438 1 88.81 677 LEU A C 1
ATOM 5191 O O . LEU A 1 677 ? -13.195 -22.938 20.484 1 88.81 677 LEU A O 1
ATOM 5195 N N . GLY A 1 678 ? -13.555 -21.547 18.781 1 85.19 678 GLY A N 1
ATOM 5196 C CA . GLY A 1 678 ? -14.82 -21.094 19.328 1 85.19 678 GLY A CA 1
ATOM 5197 C C . GLY A 1 678 ? -15.867 -20.828 18.266 1 85.19 678 GLY A C 1
ATOM 5198 O O . GLY A 1 678 ? -15.578 -20.922 17.062 1 85.19 678 GLY A O 1
ATOM 5199 N N . LEU A 1 679 ? -17.062 -20.578 18.75 1 82.19 679 LEU A N 1
ATOM 5200 C CA . LEU A 1 679 ? -18.141 -20.25 17.828 1 82.19 679 LEU A CA 1
ATOM 5201 C C . LEU A 1 679 ? -18.031 -18.812 17.328 1 82.19 679 LEU A C 1
ATOM 5203 O O . LEU A 1 679 ? -17.656 -17.922 18.078 1 82.19 679 LEU A O 1
ATOM 5207 N N . VAL A 1 680 ? -18.188 -18.781 16.078 1 81.44 680 VAL A N 1
ATOM 5208 C CA . VAL A 1 680 ? -18.25 -17.469 15.453 1 81.44 680 VAL A CA 1
ATOM 5209 C C . VAL A 1 680 ? -19.672 -17.172 14.984 1 81.44 680 VAL A C 1
ATOM 5211 O O . VAL A 1 680 ? -20.391 -18.078 14.578 1 81.44 680 VAL A O 1
ATOM 5214 N N . TYR A 1 681 ? -20.016 -15.93 15.086 1 79.56 681 TYR A N 1
ATOM 5215 C CA . TYR A 1 681 ? -21.391 -15.555 14.781 1 79.56 681 TYR A CA 1
ATOM 5216 C C . TYR A 1 681 ? -21.453 -14.547 13.641 1 79.56 681 TYR A C 1
ATOM 5218 O O . TYR A 1 681 ? -20.484 -13.805 13.414 1 79.56 681 TYR A O 1
ATOM 5226 N N . THR A 1 682 ? -22.531 -14.758 12.805 1 79.56 682 THR A N 1
ATOM 5227 C CA . THR A 1 682 ? -22.781 -13.812 11.727 1 79.56 682 THR A CA 1
ATOM 5228 C C . THR A 1 682 ? -24.266 -13.484 11.625 1 79.56 682 THR A C 1
ATOM 5230 O O . THR A 1 682 ? -25.078 -13.984 12.414 1 79.56 682 THR A O 1
ATOM 5233 N N . LYS A 1 683 ? -24.578 -12.469 10.859 1 77.19 683 LYS A N 1
ATOM 5234 C CA . LYS A 1 683 ? -25.984 -12.141 10.57 1 77.19 683 LYS A CA 1
ATOM 5235 C C . LYS A 1 683 ? -26.266 -12.242 9.078 1 77.19 683 LYS A C 1
ATOM 5237 O O . LYS A 1 683 ? -25.344 -12.312 8.266 1 77.19 683 LYS A O 1
ATOM 5242 N N . SER A 1 684 ? -27.594 -12.266 8.883 1 74.62 684 SER A N 1
ATOM 5243 C CA . SER A 1 684 ? -28 -12.336 7.484 1 74.62 684 SER A CA 1
ATOM 5244 C C . SER A 1 684 ? -27.453 -11.164 6.688 1 74.62 684 SER A C 1
ATOM 5246 O O . SER A 1 684 ? -27.406 -10.031 7.184 1 74.62 684 SER A O 1
ATOM 5248 N N . LYS A 1 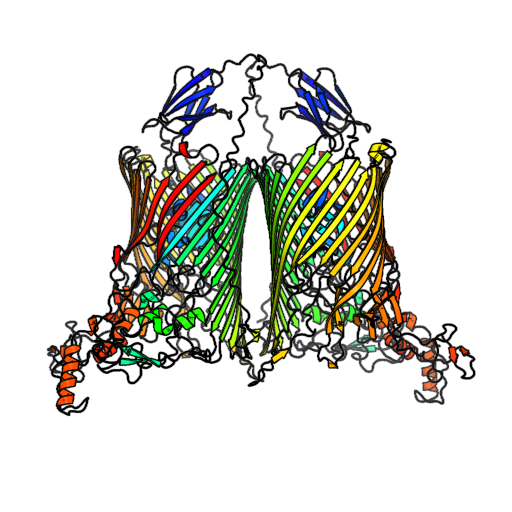685 ? -27.016 -11.477 5.52 1 67.44 685 LYS A N 1
ATOM 5249 C CA . LYS A 1 685 ? -26.438 -10.477 4.617 1 67.44 685 LYS A CA 1
ATOM 5250 C C . LYS A 1 685 ? -27.516 -9.5 4.133 1 67.44 685 LYS A C 1
ATOM 5252 O O . LYS A 1 685 ? -27.203 -8.359 3.783 1 67.44 685 LYS A O 1
ATOM 5257 N N . PHE A 1 686 ? -28.75 -10.047 4.082 1 63.81 686 PHE A N 1
ATOM 5258 C CA . PHE A 1 686 ? -29.844 -9.211 3.588 1 63.81 686 PHE A CA 1
ATOM 5259 C C . PHE A 1 686 ? -30.719 -8.719 4.738 1 63.81 686 PHE A C 1
ATOM 5261 O O . PHE A 1 686 ? -30.891 -9.43 5.73 1 63.81 686 PHE A O 1
ATOM 5268 N N . THR A 1 687 ? -30.969 -7.363 4.66 1 59.25 687 THR A N 1
ATOM 5269 C CA . THR A 1 687 ? -31.734 -6.719 5.719 1 59.25 687 THR A CA 1
ATOM 5270 C C . THR A 1 687 ? -33.219 -6.992 5.539 1 59.25 687 THR A C 1
ATOM 5272 O O . THR A 1 687 ? -33.75 -6.855 4.438 1 59.25 687 THR A O 1
ATOM 5275 N N . TYR A 1 688 ? -33.688 -7.789 6.523 1 57.94 688 TYR A N 1
ATOM 5276 C CA . TYR A 1 688 ? -35.125 -7.93 6.598 1 57.94 688 TYR A CA 1
ATOM 5277 C C . TYR A 1 688 ? -35.719 -6.895 7.547 1 57.94 688 TYR A C 1
ATOM 5279 O O . TYR A 1 688 ? -35.25 -6.719 8.664 1 57.94 688 TYR A O 1
ATOM 5287 N N . PRO A 1 689 ? -36.562 -5.988 6.895 1 56.59 689 PRO A N 1
ATOM 5288 C CA . PRO A 1 689 ? -37.125 -4.953 7.77 1 56.59 689 PRO A CA 1
ATOM 5289 C C . PRO A 1 689 ? -37.562 -5.5 9.133 1 56.59 689 PRO A C 1
ATOM 5291 O O . PRO A 1 689 ? -38.312 -6.469 9.195 1 56.59 689 PRO A O 1
ATOM 5294 N N . GLY A 1 690 ? -37.125 -5.02 10.211 1 57.22 690 GLY A N 1
ATOM 5295 C CA . GLY A 1 690 ? -37.562 -5.254 11.57 1 57.22 690 GLY A CA 1
ATOM 5296 C C . GLY A 1 690 ? -36.906 -6.453 12.227 1 57.22 690 GLY A C 1
ATOM 5297 O O . GLY A 1 690 ? -37.094 -6.688 13.422 1 57.22 690 GLY A O 1
ATOM 5298 N N . TYR A 1 691 ? -36.281 -7.344 11.414 1 65.38 691 TYR A N 1
ATOM 5299 C CA . TYR A 1 691 ? -35.75 -8.539 12.062 1 65.38 691 TYR A CA 1
ATOM 5300 C C . TYR A 1 691 ? -34.281 -8.75 11.719 1 65.38 691 TYR A C 1
ATOM 5302 O O . TYR A 1 691 ? -33.844 -8.508 10.586 1 65.38 691 TYR A O 1
ATOM 5310 N N . THR A 1 692 ? -33.406 -8.891 12.75 1 69.81 692 THR A N 1
ATOM 5311 C CA . THR A 1 692 ? -32.031 -9.328 12.547 1 69.81 692 THR A CA 1
ATOM 5312 C C . THR A 1 692 ? -31.906 -10.828 12.812 1 69.81 692 THR A C 1
ATOM 5314 O O . THR A 1 692 ? -32.219 -11.305 13.906 1 69.81 692 THR A O 1
ATOM 5317 N N . ILE A 1 693 ? -31.578 -11.555 11.781 1 74 693 ILE A N 1
ATOM 5318 C CA . ILE A 1 693 ? -31.391 -12.984 11.953 1 74 693 ILE A CA 1
ATOM 5319 C C . ILE A 1 693 ? -29.922 -13.297 12.18 1 74 693 ILE A C 1
ATOM 5321 O O . ILE A 1 693 ? -29.094 -13.07 11.297 1 74 693 ILE A O 1
ATOM 5325 N N . GLY A 1 694 ? -29.594 -13.5 13.422 1 75.81 694 GLY A N 1
ATOM 5326 C CA . GLY A 1 694 ? -28.25 -13.953 13.742 1 75.81 694 GLY A CA 1
ATOM 5327 C C . GLY A 1 694 ? -28.109 -15.469 13.75 1 75.81 694 GLY A C 1
ATOM 5328 O O . GLY A 1 694 ? -29.062 -16.172 14.062 1 75.81 694 GLY A O 1
ATOM 5329 N N . PHE A 1 695 ? -27.062 -15.977 13.234 1 76.94 695 PHE A N 1
ATOM 5330 C CA . PHE A 1 695 ? -26.859 -17.406 13.305 1 76.94 695 PHE A CA 1
ATOM 5331 C C . PHE A 1 695 ? -25.375 -17.734 13.477 1 76.94 695 PHE A C 1
ATOM 5333 O O . PHE A 1 695 ? -24.516 -16.859 13.336 1 76.94 695 PHE A O 1
ATOM 5340 N N . ILE A 1 696 ? -25.109 -18.891 13.977 1 74.75 696 ILE A N 1
ATOM 5341 C CA . ILE A 1 696 ? -23.766 -19.422 14.094 1 74.75 696 ILE A CA 1
ATOM 5342 C C . ILE A 1 696 ? -23.141 -19.594 12.711 1 74.75 696 ILE A C 1
ATOM 5344 O O . ILE A 1 696 ? -23.75 -20.219 11.836 1 74.75 696 ILE A O 1
ATOM 5348 N N . ASP A 1 697 ? -22.047 -18.984 12.523 1 77.44 697 ASP A N 1
ATOM 5349 C CA . ASP A 1 697 ? -21.406 -18.953 11.211 1 77.44 697 ASP A CA 1
ATOM 5350 C C . ASP A 1 697 ? -20.547 -20.203 10.992 1 77.44 697 ASP A C 1
ATOM 5352 O O . ASP A 1 697 ? -20.234 -20.562 9.859 1 77.44 697 ASP A O 1
ATOM 5356 N N . ASN A 1 698 ? -20.266 -20.875 12.141 1 76 698 ASN A N 1
ATOM 5357 C CA . ASN A 1 698 ? -19.406 -22.047 12.031 1 76 698 ASN A CA 1
ATOM 5358 C C . ASN A 1 698 ? -20.078 -23.172 11.25 1 76 698 ASN A C 1
ATOM 5360 O O . ASN A 1 698 ? -21.25 -23.484 11.477 1 76 698 ASN A O 1
ATOM 5364 N N . THR A 1 699 ? -19.281 -23.703 10.352 1 76.06 699 THR A N 1
ATOM 5365 C CA . THR A 1 699 ? -19.719 -24.953 9.742 1 76.06 699 THR A CA 1
ATOM 5366 C C . THR A 1 699 ? -19.078 -26.156 10.422 1 76.06 699 THR A C 1
ATOM 5368 O O . THR A 1 699 ? -19.484 -27.297 10.203 1 76.06 699 THR A O 1
ATOM 5371 N N . THR A 1 700 ? -18.141 -25.812 11.289 1 83.25 700 THR A N 1
ATOM 5372 C CA . THR A 1 700 ? -17.375 -26.859 11.977 1 83.25 700 THR A CA 1
ATOM 5373 C C . THR A 1 700 ? -17.422 -26.656 13.484 1 83.25 700 THR A C 1
ATOM 5375 O O . THR A 1 700 ? -17.25 -25.531 13.977 1 83.25 700 THR A O 1
ATOM 5378 N N . ILE A 1 701 ? -17.719 -27.734 14.195 1 85.19 701 ILE A N 1
ATOM 5379 C CA . ILE A 1 701 ? -17.719 -27.672 15.656 1 85.19 701 ILE A CA 1
ATOM 5380 C C . ILE A 1 701 ? -16.281 -27.438 16.156 1 85.19 701 ILE A C 1
ATOM 5382 O O . ILE A 1 701 ? -15.375 -28.188 15.812 1 85.19 701 ILE A O 1
ATOM 5386 N N . PRO A 1 702 ? -16.188 -26.422 16.922 1 88 702 PRO A N 1
ATOM 5387 C CA . PRO A 1 702 ? -14.852 -26.156 17.438 1 88 702 PRO A CA 1
ATOM 5388 C C . PRO A 1 702 ? -14.367 -27.219 18.422 1 88 702 PRO A C 1
ATOM 5390 O O . PRO A 1 702 ? -15.18 -27.906 19.031 1 88 702 PRO A O 1
ATOM 5393 N N . ASN A 1 703 ? -13.086 -27.391 18.516 1 88.69 703 ASN A N 1
ATOM 5394 C CA . ASN A 1 703 ? -12.438 -28.344 19.406 1 88.69 703 ASN A CA 1
ATOM 5395 C C . ASN A 1 703 ? -11.477 -27.641 20.359 1 88.69 703 ASN A C 1
ATOM 5397 O O . ASN A 1 703 ? -10.414 -27.188 19.953 1 88.69 703 ASN A O 1
ATOM 5401 N N . LYS A 1 704 ? -11.758 -27.641 21.594 1 88.69 704 LYS A N 1
ATOM 5402 C CA . LYS A 1 704 ? -10.969 -26.922 22.594 1 88.69 704 LYS A CA 1
ATOM 5403 C C . LYS A 1 704 ? -9.727 -27.719 22.984 1 88.69 704 LYS A C 1
ATOM 5405 O O . LYS A 1 704 ? -8.836 -27.188 23.656 1 88.69 704 LYS A O 1
ATOM 5410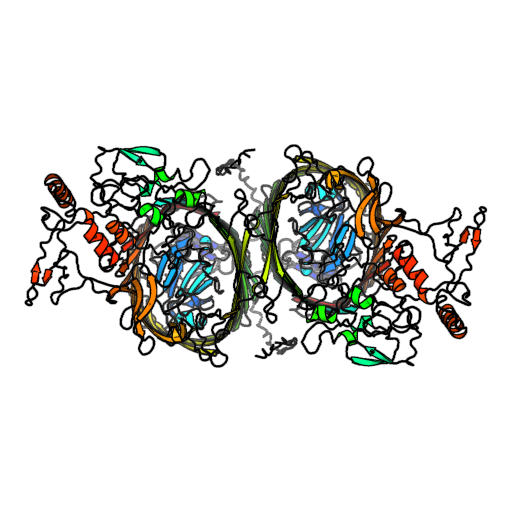 N N . ASN A 1 705 ? -9.602 -28.891 22.469 1 90.12 705 ASN A N 1
ATOM 5411 C CA . ASN A 1 705 ? -8.461 -29.734 22.812 1 90.12 705 ASN A CA 1
ATOM 5412 C C . ASN A 1 705 ? -7.594 -30.047 21.594 1 90.12 705 ASN A C 1
ATOM 5414 O O . ASN A 1 705 ? -6.902 -31.062 21.562 1 90.12 705 ASN A O 1
ATOM 5418 N N . LEU A 1 706 ? -7.637 -29.219 20.719 1 93.5 706 LEU A N 1
ATOM 5419 C CA . LEU A 1 706 ? -6.879 -29.422 19.5 1 93.5 706 LEU A CA 1
ATOM 5420 C C . LEU A 1 706 ? -5.379 -29.453 19.781 1 93.5 706 LEU A C 1
ATOM 5422 O O . LEU A 1 706 ? -4.879 -28.656 20.578 1 93.5 706 LEU A O 1
ATOM 5426 N N . LYS A 1 707 ? -4.711 -30.422 19.234 1 94.38 707 LYS A N 1
ATOM 5427 C CA . LYS A 1 707 ? -3.262 -30.562 19.312 1 94.38 707 LYS A CA 1
ATOM 5428 C C . LYS A 1 707 ? -2.611 -30.234 17.969 1 94.38 707 LYS A C 1
ATOM 5430 O O . LYS A 1 707 ? -3.271 -30.266 16.922 1 94.38 707 LYS A O 1
ATOM 5435 N N . PRO A 1 708 ? -1.28 -29.922 18.031 1 94.38 708 PRO A N 1
ATOM 5436 C CA . PRO A 1 708 ? -0.604 -29.703 16.75 1 94.38 708 PRO A CA 1
ATOM 5437 C C . PRO A 1 708 ? -0.41 -30.984 15.953 1 94.38 708 PRO A C 1
ATOM 5439 O O . PRO A 1 708 ? -0.301 -32.062 16.531 1 94.38 708 PRO A O 1
ATOM 5442 N N . THR A 1 709 ? -0.376 -30.859 14.664 1 93.56 709 THR A N 1
ATOM 5443 C CA . THR A 1 709 ? 0.058 -31.953 13.805 1 93.56 709 THR A CA 1
ATOM 5444 C C . THR A 1 709 ? 1.549 -32.219 13.977 1 93.56 709 THR A C 1
ATOM 5446 O O . THR A 1 709 ? 2.344 -31.297 14.109 1 93.56 709 THR A O 1
ATOM 5449 N N . ARG A 1 710 ? 1.939 -33.469 13.93 1 94.06 710 ARG A N 1
ATOM 5450 C CA . ARG A 1 710 ? 3.346 -33.812 14.07 1 94.06 710 ARG A CA 1
ATOM 5451 C C . ARG A 1 710 ? 3.814 -34.656 12.883 1 94.06 710 ARG A C 1
ATOM 5453 O O . ARG A 1 710 ? 3.17 -35.656 12.516 1 94.06 710 ARG A O 1
ATOM 5460 N N . THR A 1 711 ? 4.871 -34.281 12.289 1 93.5 711 THR A N 1
ATOM 5461 C CA . THR A 1 711 ? 5.469 -35 11.18 1 93.5 711 THR A CA 1
ATOM 5462 C C . THR A 1 711 ? 6.863 -35.5 11.555 1 93.5 711 THR A C 1
ATOM 5464 O O . THR A 1 711 ? 7.75 -34.719 11.875 1 93.5 711 THR A O 1
ATOM 5467 N N . ASN A 1 712 ? 7.062 -36.781 11.484 1 94.81 712 ASN A N 1
ATOM 5468 C CA . ASN A 1 712 ? 8.352 -37.438 11.727 1 94.81 712 ASN A CA 1
ATOM 5469 C C . ASN A 1 712 ? 9 -37.875 10.422 1 94.81 712 ASN A C 1
ATOM 5471 O O . ASN A 1 712 ? 8.312 -38.375 9.523 1 94.81 712 ASN A O 1
ATOM 5475 N N . SER A 1 713 ? 10.273 -37.688 10.32 1 94.5 713 SER A N 1
ATOM 5476 C CA . SER A 1 713 ? 10.953 -38.031 9.078 1 94.5 713 SER A CA 1
ATOM 5477 C C . SER A 1 713 ? 12.297 -38.719 9.352 1 94.5 713 SER A C 1
ATOM 5479 O O . SER A 1 713 ? 12.977 -38.406 10.328 1 94.5 713 SER A O 1
ATOM 5481 N N . PHE A 1 714 ? 12.594 -39.688 8.531 1 95.12 714 PHE A N 1
ATOM 5482 C CA . PHE A 1 714 ? 13.875 -40.375 8.469 1 95.12 714 PHE A CA 1
ATOM 5483 C C . PHE A 1 714 ? 14.406 -40.406 7.043 1 95.12 714 PHE A C 1
ATOM 5485 O O . PHE A 1 714 ? 13.648 -40.594 6.094 1 95.12 714 PHE A O 1
ATOM 5492 N N . GLU A 1 715 ? 15.75 -40.125 6.891 1 96.06 715 GLU A N 1
ATOM 5493 C CA . GLU A 1 715 ? 16.344 -40.125 5.559 1 96.06 715 GLU A CA 1
ATOM 5494 C C . GLU A 1 715 ? 17.766 -40.688 5.582 1 96.06 715 GLU A C 1
ATOM 5496 O O . GLU A 1 715 ? 18.516 -40.438 6.523 1 96.06 715 GLU A O 1
ATOM 5501 N N . VAL A 1 716 ? 18.125 -41.438 4.559 1 96.31 716 VAL A N 1
ATOM 5502 C CA . VAL A 1 716 ? 19.484 -41.906 4.297 1 96.31 716 VAL A CA 1
ATOM 5503 C C . VAL A 1 716 ? 19.891 -41.562 2.865 1 96.31 716 VAL A C 1
ATOM 5505 O O . VAL A 1 716 ? 19.078 -41.656 1.942 1 96.31 716 VAL A O 1
ATOM 5508 N N . GLY A 1 717 ? 21.047 -41.094 2.713 1 95.5 717 GLY A N 1
ATOM 5509 C CA . GLY A 1 717 ? 21.5 -40.719 1.38 1 95.5 717 GLY A CA 1
ATOM 5510 C C . GLY A 1 717 ? 22.953 -41.031 1.129 1 95.5 717 GLY A C 1
ATOM 5511 O O . GLY A 1 717 ? 23.719 -41.25 2.072 1 95.5 717 GLY A O 1
ATOM 5512 N N . PHE A 1 718 ? 23.172 -41.062 -0.147 1 93.94 718 PHE A N 1
ATOM 5513 C CA . PHE A 1 718 ? 24.516 -41.344 -0.665 1 93.94 718 PHE A CA 1
ATOM 5514 C C . PHE A 1 718 ? 24.859 -40.406 -1.813 1 93.94 718 PHE A C 1
ATOM 5516 O O . PHE A 1 718 ? 24.078 -40.25 -2.764 1 93.94 718 PHE A O 1
ATOM 5523 N N . GLU A 1 719 ? 26.031 -39.688 -1.639 1 95 719 GLU A N 1
ATOM 5524 C CA . GLU A 1 719 ? 26.5 -38.781 -2.682 1 95 719 GLU A CA 1
ATOM 5525 C C . GLU A 1 719 ? 27.922 -39.094 -3.109 1 95 719 GLU A C 1
ATOM 5527 O O . GLU A 1 719 ? 28.828 -39.188 -2.273 1 95 719 GLU A O 1
ATOM 5532 N N . THR A 1 720 ? 28.125 -39.188 -4.441 1 93.38 720 THR A N 1
ATOM 5533 C CA . THR A 1 720 ? 29.453 -39.5 -4.949 1 93.38 720 THR A CA 1
ATOM 5534 C C . THR A 1 720 ? 29.734 -38.719 -6.23 1 93.38 720 THR A C 1
ATOM 5536 O O . THR A 1 720 ? 28.812 -38.312 -6.934 1 93.38 720 THR A O 1
ATOM 5539 N N . LYS A 1 721 ? 30.953 -38.438 -6.402 1 92.44 721 LYS A N 1
ATOM 5540 C CA . LYS A 1 721 ? 31.484 -37.938 -7.668 1 92.44 721 LYS A CA 1
ATOM 5541 C C . LYS A 1 721 ? 32.625 -38.812 -8.18 1 92.44 721 LYS A C 1
ATOM 5543 O O . LYS A 1 721 ? 33.438 -39.281 -7.398 1 92.44 721 LYS A O 1
ATOM 5548 N N . PHE A 1 722 ? 32.594 -39.031 -9.508 1 92.69 722 PHE A N 1
ATOM 5549 C CA . PHE A 1 722 ? 33.594 -39.906 -10.109 1 92.69 722 PHE A CA 1
ATOM 5550 C C . PHE A 1 722 ? 34.281 -39.219 -11.281 1 92.69 722 PHE A C 1
ATOM 5552 O O . PHE A 1 722 ? 33.75 -38.281 -11.867 1 92.69 722 PHE A O 1
ATOM 5559 N N . LEU A 1 723 ? 35.438 -39.719 -11.672 1 90.44 723 LEU A N 1
ATOM 5560 C CA . LEU A 1 723 ? 36.188 -39.375 -12.875 1 90.44 723 LEU A CA 1
ATOM 5561 C C . LEU A 1 723 ? 36.375 -37.875 -13.008 1 90.44 723 LEU A C 1
ATOM 5563 O O . LEU A 1 723 ? 35.906 -37.281 -13.984 1 90.44 723 LEU A O 1
ATOM 5567 N N . ASN A 1 724 ? 37 -37.312 -12.055 1 83.69 724 ASN A N 1
ATOM 5568 C CA . ASN A 1 724 ? 37.281 -35.875 -11.992 1 83.69 724 ASN A CA 1
ATOM 5569 C C . ASN A 1 724 ? 35.969 -35.062 -12.016 1 83.69 724 ASN A C 1
ATOM 5571 O O . ASN A 1 724 ? 35.844 -34.125 -12.812 1 83.69 724 ASN A O 1
ATOM 5575 N N . ASN A 1 725 ? 34.969 -35.594 -11.344 1 84.5 725 ASN A N 1
ATOM 5576 C CA . ASN A 1 725 ? 33.688 -34.938 -11.117 1 84.5 725 ASN A CA 1
ATOM 5577 C C . ASN A 1 725 ? 32.812 -34.906 -12.367 1 84.5 725 ASN A C 1
ATOM 5579 O O . ASN A 1 725 ? 31.906 -34.125 -12.477 1 84.5 725 ASN A O 1
ATOM 5583 N N . ARG A 1 726 ? 33.094 -35.75 -13.344 1 91.19 726 ARG A N 1
ATOM 5584 C CA . ARG A 1 726 ? 32.312 -35.812 -14.578 1 91.19 726 ARG A CA 1
ATOM 5585 C C . ARG A 1 726 ? 31 -36.531 -14.359 1 91.19 726 ARG A C 1
ATOM 5587 O O . ARG A 1 726 ? 30.047 -36.375 -15.125 1 91.19 726 ARG A O 1
ATOM 5594 N N . ILE A 1 727 ? 31.094 -37.406 -13.336 1 94.56 727 ILE A N 1
ATOM 5595 C CA . ILE A 1 727 ? 29.859 -38.125 -12.992 1 94.56 727 ILE A CA 1
ATOM 5596 C C . ILE A 1 727 ? 29.516 -37.875 -11.531 1 94.56 727 ILE A C 1
ATOM 5598 O O . ILE A 1 727 ? 30.312 -38.156 -10.633 1 94.56 727 ILE A O 1
ATOM 5602 N N . GLY A 1 728 ? 28.453 -37.312 -11.328 1 94.25 728 GLY A N 1
ATOM 5603 C CA . GLY A 1 728 ? 27.938 -37.125 -9.977 1 94.25 728 GLY A CA 1
ATOM 5604 C C . GLY A 1 728 ? 26.625 -37.844 -9.727 1 94.25 728 GLY A C 1
ATOM 5605 O O . GLY A 1 728 ? 25.703 -37.781 -10.531 1 94.25 728 GLY A O 1
ATOM 5606 N N . LEU A 1 729 ? 26.594 -38.594 -8.625 1 95.56 729 LEU A N 1
ATOM 5607 C CA . LEU A 1 729 ? 25.406 -39.375 -8.25 1 95.56 729 LEU A CA 1
ATOM 5608 C C . LEU A 1 729 ? 24.922 -38.969 -6.852 1 95.56 729 LEU A C 1
ATOM 5610 O O . LEU A 1 729 ? 25.719 -38.906 -5.914 1 95.56 729 LEU A O 1
ATOM 5614 N N . ASP A 1 730 ? 23.688 -38.656 -6.738 1 95.75 730 ASP A N 1
ATOM 5615 C CA . ASP A 1 730 ? 23.031 -38.375 -5.461 1 95.75 730 ASP A CA 1
ATOM 5616 C C . ASP A 1 730 ? 21.797 -39.281 -5.277 1 95.75 730 ASP A C 1
ATOM 5618 O O . ASP A 1 730 ? 20.828 -39.188 -6.027 1 95.75 730 ASP A O 1
ATOM 5622 N N . PHE A 1 731 ? 21.875 -40.125 -4.293 1 96.94 731 PHE A N 1
ATOM 5623 C CA . PHE A 1 731 ? 20.797 -41.031 -3.98 1 96.94 731 PHE A CA 1
ATOM 5624 C C . PHE A 1 731 ? 20.234 -40.781 -2.592 1 96.94 731 PHE A C 1
ATOM 5626 O O . PHE A 1 731 ? 20.984 -40.5 -1.651 1 96.94 731 PHE A O 1
ATOM 5633 N N . THR A 1 732 ? 18.891 -40.75 -2.471 1 96.69 732 THR A N 1
ATOM 5634 C CA . THR A 1 732 ? 18.25 -40.531 -1.182 1 96.69 732 THR A CA 1
ATOM 5635 C C . THR A 1 732 ? 17.078 -41.5 -1.002 1 96.69 732 THR A C 1
ATOM 5637 O O . THR A 1 732 ? 16.297 -41.719 -1.926 1 96.69 732 THR A O 1
ATOM 5640 N N . TYR A 1 733 ? 17.016 -42.125 0.142 1 97.5 733 TYR A N 1
ATOM 5641 C CA . TYR A 1 733 ? 15.836 -42.812 0.625 1 97.5 733 TYR A CA 1
ATOM 5642 C C . TYR A 1 733 ? 15.219 -42.094 1.821 1 97.5 733 TYR A C 1
ATOM 5644 O O . TYR A 1 733 ? 15.938 -41.625 2.709 1 97.5 733 TYR A O 1
ATOM 5652 N N . TYR A 1 734 ? 13.914 -41.938 1.822 1 96.44 734 TYR A N 1
ATOM 5653 C CA . TYR A 1 734 ? 13.289 -41.25 2.936 1 96.44 734 TYR A CA 1
ATOM 5654 C C . TYR A 1 734 ? 11.969 -41.906 3.322 1 96.44 734 TYR A C 1
ATOM 5656 O O . TYR A 1 734 ? 11.375 -42.625 2.523 1 96.44 734 TYR A O 1
ATOM 5664 N N . ASN A 1 735 ? 11.531 -41.625 4.559 1 97.06 735 ASN A N 1
ATOM 5665 C CA . ASN A 1 735 ? 10.25 -41.969 5.141 1 97.06 735 ASN A CA 1
ATOM 5666 C C . ASN A 1 735 ? 9.719 -40.906 6.074 1 97.06 735 ASN A C 1
ATOM 5668 O O . ASN A 1 735 ? 10.383 -40.531 7.043 1 97.06 735 ASN A O 1
ATOM 5672 N N . GLN A 1 736 ? 8.594 -40.406 5.707 1 95.56 736 GLN A N 1
ATOM 5673 C CA . GLN A 1 736 ? 7.965 -39.344 6.484 1 95.56 736 GLN A CA 1
ATOM 5674 C C . GLN A 1 736 ? 6.543 -39.719 6.891 1 95.56 736 GLN A C 1
ATOM 5676 O O . GLN A 1 736 ? 5.742 -40.156 6.047 1 95.56 736 GLN A O 1
ATOM 5681 N N . ILE A 1 737 ? 6.188 -39.562 8.188 1 96.31 737 ILE A N 1
ATOM 5682 C CA . ILE A 1 737 ? 4.855 -39.875 8.695 1 96.31 737 ILE A CA 1
ATOM 5683 C C . ILE A 1 737 ? 4.289 -38.656 9.43 1 96.31 737 ILE A C 1
ATOM 5685 O O . ILE A 1 737 ? 4.914 -38.156 10.367 1 96.31 737 ILE A O 1
ATOM 5689 N N . SER A 1 738 ? 3.188 -38.219 9.008 1 94.69 738 SER A N 1
ATOM 5690 C CA . SER A 1 738 ? 2.469 -37.125 9.664 1 94.69 738 SER A CA 1
ATOM 5691 C C . SER A 1 738 ? 1.255 -37.656 10.422 1 94.69 738 SER A C 1
ATOM 5693 O O . SER A 1 738 ? 0.389 -38.312 9.844 1 94.69 738 SER A O 1
ATOM 5695 N N . LYS A 1 739 ? 1.2 -37.25 11.672 1 94.75 739 LYS A N 1
ATOM 5696 C CA . LYS A 1 739 ? 0.135 -37.75 12.539 1 94.75 739 LYS A CA 1
ATOM 5697 C C . LYS A 1 739 ? -0.585 -36.594 13.234 1 94.75 739 LYS A C 1
ATOM 5699 O O . LYS A 1 739 ? -0.134 -35.469 13.18 1 94.75 739 LYS A O 1
ATOM 5704 N N . ASP A 1 740 ? -1.767 -36.906 13.805 1 93.19 740 ASP A N 1
ATOM 5705 C CA . ASP A 1 740 ? -2.586 -35.969 14.539 1 93.19 740 ASP A CA 1
ATOM 5706 C C . ASP A 1 740 ? -2.924 -34.75 13.672 1 93.19 740 ASP A C 1
ATOM 5708 O O . ASP A 1 740 ? -2.746 -33.594 14.102 1 93.19 740 ASP A O 1
ATOM 5712 N N . GLN A 1 741 ? -3.357 -35.125 12.586 1 93.19 741 GLN A N 1
ATOM 5713 C CA . GLN A 1 741 ? -3.713 -34.031 11.688 1 93.19 741 GLN A CA 1
ATOM 5714 C C . GLN A 1 741 ? -4.969 -33.312 12.172 1 93.19 741 GLN A C 1
ATOM 5716 O O . GLN A 1 741 ? -5.848 -33.906 12.781 1 93.19 741 GLN A O 1
ATOM 5721 N N . ILE A 1 742 ? -5.004 -32.031 11.945 1 91.75 742 ILE A N 1
ATOM 5722 C CA . ILE A 1 742 ? -6.188 -31.234 12.289 1 91.75 742 ILE A CA 1
ATOM 5723 C C . ILE A 1 742 ? -7.156 -31.234 11.102 1 91.75 742 ILE A C 1
ATOM 5725 O O . ILE A 1 742 ? -6.898 -30.562 10.094 1 91.75 742 ILE A O 1
ATOM 5729 N N . MET A 1 743 ? -8.156 -31.891 11.203 1 89.06 743 MET A N 1
ATOM 5730 C CA . MET A 1 743 ? -9.07 -32.094 10.078 1 89.06 743 MET A CA 1
ATOM 5731 C C . MET A 1 743 ? -10.516 -31.844 10.508 1 89.06 743 MET A C 1
ATOM 5733 O O . MET A 1 743 ? -10.883 -32.125 11.648 1 89.06 743 MET A O 1
ATOM 5737 N N . GLY A 1 744 ? -11.266 -31.297 9.492 1 85.06 744 GLY A N 1
ATOM 5738 C CA . GLY A 1 744 ? -12.703 -31.219 9.672 1 85.06 744 GLY A CA 1
ATOM 5739 C C . GLY A 1 744 ? -13.43 -32.469 9.227 1 85.06 744 GLY A C 1
ATOM 5740 O O . GLY A 1 744 ? -13.602 -32.688 8.023 1 85.06 744 GLY A O 1
ATOM 5741 N N . MET A 1 745 ? -13.914 -33.219 10.125 1 80.81 745 MET A N 1
ATOM 5742 C CA . MET A 1 745 ? -14.594 -34.469 9.805 1 80.81 745 MET A CA 1
ATOM 5743 C C . MET A 1 745 ? -16.109 -34.281 9.773 1 80.81 745 MET A C 1
ATOM 5745 O O . MET A 1 745 ? -16.656 -33.562 10.594 1 80.81 745 MET A O 1
ATOM 5749 N N . ALA A 1 746 ? -16.656 -34.906 8.688 1 74.06 746 ALA A N 1
ATOM 5750 C CA . ALA A 1 746 ? -18.109 -34.844 8.57 1 74.06 746 ALA A CA 1
ATOM 5751 C C . ALA A 1 746 ? -18.797 -35.344 9.844 1 74.06 746 ALA A C 1
ATOM 5753 O O . ALA A 1 746 ? -18.344 -36.281 10.461 1 74.06 746 ALA A O 1
ATOM 5754 N N . SER A 1 747 ? -19.703 -34.562 10.25 1 70.94 747 SER A N 1
ATOM 5755 C CA . SER A 1 747 ? -20.516 -34.906 11.414 1 70.94 747 SER A CA 1
ATOM 5756 C C . SER A 1 747 ? -21.953 -35.219 11.023 1 70.94 747 SER A C 1
ATOM 5758 O O . SER A 1 747 ? -22.375 -34.906 9.914 1 70.94 747 SER A O 1
ATOM 5760 N N . SER A 1 748 ? -22.609 -36.094 11.828 1 65.38 748 SER A N 1
ATOM 5761 C CA . SER A 1 748 ? -24.016 -36.406 11.602 1 65.38 748 SER A CA 1
ATOM 5762 C C . SER A 1 748 ? -24.859 -35.125 11.609 1 65.38 748 SER A C 1
ATOM 5764 O O . SER A 1 748 ? -24.562 -34.188 12.359 1 65.38 748 SER A O 1
ATOM 5766 N N . TRP A 1 749 ? -25.672 -35.031 10.578 1 63.88 749 TRP A N 1
ATOM 5767 C CA . TRP A 1 749 ? -26.562 -33.906 10.461 1 63.88 749 TRP A CA 1
ATOM 5768 C C . TRP A 1 749 ? -27.25 -33.594 11.789 1 63.88 749 TRP A C 1
ATOM 5770 O O . TRP A 1 749 ? -27.625 -32.438 12.047 1 63.88 749 TRP A O 1
ATOM 5780 N N . ALA A 1 750 ? -27.297 -34.562 12.57 1 61.38 750 ALA A N 1
ATOM 5781 C CA . ALA A 1 750 ? -28 -34.438 13.852 1 61.38 750 ALA A CA 1
ATOM 5782 C C . ALA A 1 750 ? -27.281 -33.438 14.766 1 61.38 750 ALA A C 1
ATOM 5784 O O . ALA A 1 750 ? -27.891 -32.844 15.648 1 61.38 750 ALA A O 1
ATOM 5785 N N . THR A 1 751 ? -26.031 -33.219 14.523 1 68.75 751 THR A N 1
ATOM 5786 C CA . THR A 1 751 ? -25.266 -32.344 15.398 1 68.75 751 THR A CA 1
ATOM 5787 C C . THR A 1 751 ? -25.5 -30.891 15.031 1 68.75 751 THR A C 1
ATOM 5789 O O . THR A 1 751 ? -25.188 -29.984 15.812 1 68.75 751 THR A O 1
ATOM 5792 N N . GLY A 1 752 ? -26.156 -30.734 13.906 1 71.12 752 GLY A N 1
ATOM 5793 C CA . GLY A 1 752 ? -26.391 -29.391 13.43 1 71.12 752 GLY A CA 1
ATOM 5794 C C . GLY A 1 752 ? -25.219 -28.797 12.688 1 71.12 752 GLY A C 1
ATOM 5795 O O . GLY A 1 752 ? -25.328 -27.703 12.102 1 71.12 752 GLY A O 1
ATOM 5796 N N . TYR A 1 753 ? -24.078 -29.5 12.875 1 78.94 753 TYR A N 1
ATOM 5797 C CA . TYR A 1 753 ? -22.891 -29.047 12.148 1 78.94 753 TYR A CA 1
ATOM 5798 C C . TYR A 1 753 ? -22.469 -30.094 11.117 1 78.94 753 TYR A C 1
ATOM 5800 O O . TYR A 1 753 ? -22.406 -31.281 11.414 1 78.94 753 TYR A O 1
ATOM 5808 N N . PRO A 1 754 ? -22.094 -29.547 9.992 1 74.81 754 PRO A N 1
ATOM 5809 C CA . PRO A 1 754 ? -21.688 -30.516 8.969 1 74.81 754 PRO A CA 1
ATOM 5810 C C . PRO A 1 754 ? -20.328 -31.141 9.273 1 74.81 754 PRO A C 1
ATOM 5812 O O . PRO A 1 754 ? -20.062 -32.281 8.859 1 74.81 754 PRO A O 1
ATOM 5815 N N . TYR A 1 755 ? -19.516 -30.328 10.055 1 83.12 755 TYR A N 1
ATOM 5816 C CA . TYR A 1 755 ? -18.172 -30.859 10.289 1 83.12 755 TYR A CA 1
ATOM 5817 C C . TYR A 1 755 ? -17.766 -30.672 11.75 1 83.12 755 TYR A C 1
ATOM 5819 O O . TYR A 1 755 ? -18.375 -29.875 12.477 1 83.12 755 TYR A O 1
ATOM 5827 N N . ARG A 1 756 ? -16.906 -31.531 12.25 1 84.5 756 ARG A N 1
ATOM 5828 C CA . ARG A 1 756 ? -16.234 -31.406 13.547 1 84.5 756 ARG A CA 1
ATOM 5829 C C . ARG A 1 756 ? -14.719 -31.406 13.391 1 84.5 756 ARG A C 1
ATOM 5831 O O . ARG A 1 756 ? -14.172 -32.188 12.633 1 84.5 756 ARG A O 1
ATOM 5838 N N . LEU A 1 757 ? -14.117 -30.469 14.07 1 89.25 757 LEU A N 1
ATOM 5839 C CA . LEU A 1 757 ? -12.664 -30.359 14.008 1 89.25 757 LEU A CA 1
ATOM 5840 C C . LEU A 1 757 ? -12 -31.281 15.023 1 89.25 757 LEU A C 1
ATOM 5842 O O . LEU A 1 757 ? -12.289 -31.188 16.219 1 89.25 757 LEU A O 1
ATOM 5846 N N . ILE A 1 758 ? -11.156 -32.219 14.586 1 89 758 ILE A N 1
ATOM 5847 C CA . ILE A 1 758 ? -10.508 -33.156 15.484 1 89 758 ILE A CA 1
ATOM 5848 C C . ILE A 1 758 ? -9.078 -33.406 15.016 1 89 758 ILE A C 1
ATOM 5850 O O . ILE A 1 758 ? -8.719 -33.094 13.883 1 89 758 ILE A O 1
ATOM 5854 N N . ASN A 1 759 ? -8.266 -33.969 15.906 1 92.44 759 ASN A N 1
ATOM 5855 C CA . ASN A 1 759 ? -6.973 -34.531 15.516 1 92.44 759 ASN A CA 1
ATOM 5856 C C . ASN A 1 759 ? -7.105 -36 15.055 1 92.44 759 ASN A C 1
ATOM 5858 O O . ASN A 1 759 ? -7.531 -36.844 15.82 1 92.44 759 ASN A O 1
ATOM 5862 N N . ALA A 1 760 ? -6.758 -36.156 13.828 1 90.69 760 ALA A N 1
ATOM 5863 C CA . ALA A 1 760 ? -6.848 -37.5 13.258 1 90.69 760 ALA A CA 1
ATOM 5864 C C . ALA A 1 760 ? -5.992 -37.625 12 1 90.69 760 ALA A C 1
ATOM 5866 O O . ALA A 1 760 ? -5.316 -36.656 11.609 1 90.69 760 ALA A O 1
ATOM 5867 N N . GLY A 1 761 ? -5.918 -38.844 11.555 1 91.75 761 GLY A N 1
ATOM 5868 C CA . GLY A 1 761 ? -5.281 -39.062 10.266 1 91.75 761 GLY A CA 1
ATOM 5869 C C . GLY A 1 761 ? -3.795 -39.344 10.375 1 91.75 761 GLY A C 1
ATOM 5870 O O . GLY A 1 761 ? -3.109 -38.781 11.227 1 91.75 761 GLY A O 1
ATOM 5871 N N . GLU A 1 762 ? -3.373 -40.219 9.688 1 95.25 762 GLU A N 1
ATOM 5872 C CA . GLU A 1 762 ? -1.97 -40.562 9.516 1 95.25 762 GLU A CA 1
ATOM 5873 C C . GLU A 1 762 ? -1.636 -40.812 8.047 1 95.25 762 GLU A C 1
ATOM 5875 O O . GLU A 1 762 ? -2.283 -41.594 7.375 1 95.25 762 GLU A O 1
ATOM 5880 N N . ILE A 1 763 ? -0.705 -40.062 7.527 1 95.44 763 ILE A N 1
ATOM 5881 C CA . ILE A 1 763 ? -0.299 -40.156 6.129 1 95.44 763 ILE A CA 1
ATOM 5882 C C . ILE A 1 763 ? 1.21 -40.375 6.047 1 95.44 763 ILE A C 1
ATOM 5884 O O . ILE A 1 763 ? 1.972 -39.812 6.828 1 95.44 763 ILE A O 1
ATOM 5888 N N . GLN A 1 764 ? 1.589 -41.25 5.148 1 97 764 GLN A N 1
ATOM 5889 C CA . GLN A 1 764 ? 2.99 -41.625 5.02 1 97 764 GLN A CA 1
ATOM 5890 C C . GLN A 1 764 ? 3.521 -41.312 3.625 1 97 764 GLN A C 1
ATOM 5892 O O . GLN A 1 764 ? 2.848 -41.562 2.625 1 97 764 GLN A O 1
ATOM 5897 N N . ASN A 1 765 ? 4.645 -40.719 3.504 1 96.75 765 ASN A N 1
ATOM 5898 C CA . ASN A 1 765 ? 5.438 -40.562 2.289 1 96.75 765 ASN A CA 1
ATOM 5899 C C . ASN A 1 765 ? 6.742 -41.344 2.363 1 96.75 765 ASN A C 1
ATOM 5901 O O . ASN A 1 765 ? 7.574 -41.094 3.238 1 96.75 765 ASN A O 1
ATOM 5905 N N . GLN A 1 766 ? 6.898 -42.25 1.528 1 97.31 766 GLN A N 1
ATOM 5906 C CA . GLN A 1 766 ? 8.094 -43.062 1.449 1 97.31 766 GLN A CA 1
ATOM 5907 C C . GLN A 1 766 ? 8.594 -43.188 0.01 1 97.31 766 GLN A C 1
ATOM 5909 O O . GLN A 1 766 ? 7.809 -43.438 -0.904 1 97.31 766 GLN A O 1
ATOM 5914 N N . GLY A 1 767 ? 9.898 -42.938 -0.173 1 97 767 GLY A N 1
ATOM 5915 C CA . GLY A 1 767 ? 10.328 -43 -1.561 1 97 767 GLY A CA 1
ATOM 5916 C C . GLY A 1 767 ? 11.836 -42.906 -1.724 1 97 767 GLY A C 1
ATOM 5917 O O . GLY A 1 767 ? 12.578 -43 -0.746 1 97 767 GLY A O 1
ATOM 5918 N N . ILE A 1 768 ? 12.266 -42.906 -2.975 1 97.88 768 ILE A N 1
ATOM 5919 C CA . ILE A 1 768 ? 13.664 -42.75 -3.367 1 97.88 768 ILE A CA 1
ATOM 5920 C C . ILE A 1 768 ? 13.812 -41.594 -4.348 1 97.88 768 ILE A C 1
ATOM 5922 O O . ILE A 1 768 ? 12.883 -41.281 -5.082 1 97.88 768 ILE A O 1
ATOM 5926 N N . GLU A 1 769 ? 14.938 -41 -4.305 1 97.75 769 GLU A N 1
ATOM 5927 C CA . GLU A 1 769 ? 15.336 -39.938 -5.23 1 97.75 769 GLU A CA 1
ATOM 5928 C C . GLU A 1 769 ? 16.75 -40.188 -5.773 1 97.75 769 GLU A C 1
ATOM 5930 O O . GLU A 1 769 ? 17.641 -40.594 -5.031 1 97.75 769 GLU A O 1
ATOM 5935 N N . ILE A 1 770 ? 16.891 -39.969 -7.059 1 97.75 770 ILE A N 1
ATOM 5936 C CA . ILE A 1 770 ? 18.188 -40.125 -7.719 1 97.75 770 ILE A CA 1
ATOM 5937 C C . ILE A 1 770 ? 18.453 -38.906 -8.594 1 97.75 770 ILE A C 1
ATOM 5939 O O . ILE A 1 770 ? 17.578 -38.438 -9.336 1 97.75 770 ILE A O 1
ATOM 5943 N N . ALA A 1 771 ? 19.484 -38.344 -8.453 1 96.81 771 ALA A N 1
ATOM 5944 C CA . ALA A 1 771 ? 20 -37.312 -9.352 1 96.81 771 ALA A CA 1
ATOM 5945 C C . ALA A 1 771 ? 21.359 -37.719 -9.93 1 96.81 771 ALA A C 1
ATOM 5947 O O . ALA A 1 771 ? 22.312 -37.938 -9.18 1 96.81 771 ALA A O 1
ATOM 5948 N N . LEU A 1 772 ? 21.438 -37.781 -11.219 1 97 772 LEU A N 1
ATOM 5949 C CA . LEU A 1 772 ? 22.656 -38.125 -11.938 1 97 772 LEU A CA 1
ATOM 5950 C C . LEU A 1 772 ? 23.094 -37 -12.875 1 97 772 LEU A C 1
ATOM 5952 O O . LEU A 1 772 ? 22.391 -36.688 -13.836 1 97 772 LEU A O 1
ATOM 5956 N N . ASN A 1 773 ? 24.125 -36.406 -12.562 1 94.94 773 ASN A N 1
ATOM 5957 C CA . ASN A 1 773 ? 24.703 -35.375 -13.406 1 94.94 773 ASN A CA 1
ATOM 5958 C C . ASN A 1 773 ? 26 -35.844 -14.062 1 94.94 773 ASN A C 1
ATOM 5960 O O . ASN A 1 773 ? 26.953 -36.25 -13.367 1 94.94 773 ASN A O 1
ATOM 5964 N N . THR A 1 774 ? 26.047 -35.781 -15.383 1 95.5 774 THR A N 1
ATOM 5965 C CA . THR A 1 774 ? 27.203 -36.312 -16.078 1 95.5 774 THR A CA 1
ATOM 5966 C C . THR A 1 774 ? 27.719 -35.344 -17.141 1 95.5 774 THR A C 1
ATOM 5968 O O . THR A 1 774 ? 26.953 -34.5 -17.609 1 95.5 774 THR A O 1
ATOM 5971 N N . ARG A 1 775 ? 28.953 -35.406 -17.531 1 91.19 775 ARG A N 1
ATOM 5972 C CA . ARG A 1 775 ? 29.609 -34.812 -18.688 1 91.19 775 ARG A CA 1
ATOM 5973 C C . ARG A 1 775 ? 30.328 -35.875 -19.516 1 91.19 775 ARG A C 1
ATOM 5975 O O . ARG A 1 775 ? 31.562 -35.969 -19.484 1 91.19 775 ARG A O 1
ATOM 5982 N N . PRO A 1 776 ? 29.594 -36.594 -20.266 1 93.06 776 PRO A N 1
ATOM 5983 C CA . PRO A 1 776 ? 30.094 -37.781 -20.922 1 93.06 776 PRO A CA 1
ATOM 5984 C C . PRO A 1 776 ? 31.156 -37.469 -21.984 1 93.06 776 PRO A C 1
ATOM 5986 O O . PRO A 1 776 ? 32.062 -38.281 -22.203 1 93.06 776 PRO A O 1
ATOM 5989 N N . ILE A 1 777 ? 30.969 -36.344 -22.641 1 93.75 777 ILE A N 1
ATOM 5990 C CA . ILE A 1 777 ? 31.875 -36.031 -23.75 1 93.75 777 ILE A CA 1
ATOM 5991 C C . ILE A 1 777 ? 32.562 -34.688 -23.516 1 93.75 777 ILE A C 1
ATOM 5993 O O . ILE A 1 777 ? 31.891 -33.688 -23.203 1 93.75 777 ILE A O 1
ATOM 5997 N N . ILE A 1 778 ? 33.812 -34.688 -23.578 1 91.5 778 ILE A N 1
ATOM 5998 C CA . ILE A 1 778 ? 34.625 -33.5 -23.672 1 91.5 778 ILE A CA 1
ATOM 5999 C C . ILE A 1 778 ? 35.688 -33.688 -24.75 1 91.5 778 ILE A C 1
ATOM 6001 O O . ILE A 1 778 ? 36.656 -34.438 -24.578 1 91.5 778 ILE A O 1
ATOM 6005 N N . ILE A 1 779 ? 35.5 -33.031 -25.859 1 92.75 779 ILE A N 1
ATOM 6006 C CA . ILE A 1 779 ? 36.438 -33.156 -26.969 1 92.75 779 ILE A CA 1
ATOM 6007 C C . ILE A 1 779 ? 36.75 -31.75 -27.516 1 92.75 779 ILE A C 1
ATOM 6009 O O . ILE A 1 779 ? 35.906 -31.141 -28.172 1 92.75 779 ILE A O 1
ATOM 6013 N N . GLY A 1 780 ? 37.844 -31.25 -27.266 1 89.06 780 GLY A N 1
ATOM 6014 C CA . GLY A 1 780 ? 38.156 -29.891 -27.703 1 89.06 780 GLY A CA 1
ATOM 6015 C C . GLY A 1 780 ? 37.25 -28.844 -27.141 1 89.06 780 GLY A C 1
ATOM 6016 O O . GLY A 1 780 ? 37.094 -28.734 -25.922 1 89.06 780 GLY A O 1
ATOM 6017 N N . ASP A 1 781 ? 36.594 -28.281 -28.172 1 89.81 781 ASP A N 1
ATOM 6018 C CA . ASP A 1 781 ? 35.688 -27.203 -27.781 1 89.81 781 ASP A CA 1
ATOM 6019 C C . ASP A 1 781 ? 34.281 -27.719 -27.562 1 89.81 781 ASP A C 1
ATOM 6021 O O . ASP A 1 781 ? 33.375 -26.969 -27.172 1 89.81 781 ASP A O 1
ATOM 6025 N N . PHE A 1 782 ? 34.125 -28.984 -27.781 1 94.12 782 PHE A N 1
ATOM 6026 C CA . PHE A 1 782 ? 32.812 -29.578 -27.656 1 94.12 782 PHE A CA 1
ATOM 6027 C C . PHE A 1 782 ? 32.625 -30.266 -26.312 1 94.12 782 PHE A C 1
ATOM 6029 O O . PHE A 1 782 ? 33.531 -30.953 -25.844 1 94.12 782 PHE A O 1
ATOM 6036 N N . SER A 1 783 ? 31.562 -29.969 -25.672 1 94.25 783 SER A N 1
ATOM 6037 C CA . SER A 1 783 ? 31.203 -30.656 -24.453 1 94.25 783 SER A CA 1
ATOM 6038 C C . SER A 1 783 ? 29.719 -30.969 -24.391 1 94.25 783 SER A C 1
ATOM 6040 O O . SER A 1 783 ? 28.906 -30.266 -25 1 94.25 783 SER A O 1
ATOM 6042 N N . TRP A 1 784 ? 29.375 -32.062 -23.797 1 96.56 784 TRP A N 1
ATOM 6043 C CA . TRP A 1 784 ? 27.984 -32.5 -23.625 1 96.56 784 TRP A CA 1
ATOM 6044 C C . TRP A 1 784 ? 27.688 -32.781 -22.156 1 96.56 784 TRP A C 1
ATOM 6046 O O . TRP A 1 784 ? 28.297 -33.656 -21.547 1 96.56 784 TRP A O 1
ATOM 6056 N N . ASP A 1 785 ? 26.812 -31.953 -21.547 1 95.5 785 ASP A N 1
ATOM 6057 C CA . ASP A 1 785 ? 26.328 -32.156 -20.188 1 95.5 785 ASP A CA 1
ATOM 6058 C C . ASP A 1 785 ? 24.953 -32.844 -20.188 1 95.5 785 ASP A C 1
ATOM 6060 O O . ASP A 1 785 ? 24.047 -32.406 -20.906 1 95.5 785 ASP A O 1
ATOM 6064 N N . LEU A 1 786 ? 24.828 -33.875 -19.438 1 96.75 786 LEU A N 1
ATOM 6065 C CA . LEU A 1 786 ? 23.578 -34.625 -19.344 1 96.75 786 LEU A CA 1
ATOM 6066 C C . LEU A 1 786 ? 23.172 -34.844 -17.875 1 96.75 786 LEU A C 1
ATOM 6068 O O . LEU A 1 786 ? 23.953 -35.344 -17.078 1 96.75 786 LEU A O 1
ATOM 6072 N N . GLY A 1 787 ? 22.016 -34.281 -17.5 1 96.69 787 GLY A N 1
ATOM 6073 C CA . GLY A 1 787 ? 21.453 -34.469 -16.172 1 96.69 787 GLY A CA 1
ATOM 6074 C C . GLY A 1 787 ? 20.156 -35.281 -16.188 1 96.69 787 GLY A C 1
ATOM 6075 O O . GLY A 1 787 ? 19.281 -35.031 -17.016 1 96.69 787 GLY A O 1
ATOM 6076 N N . ILE A 1 788 ? 20.109 -36.25 -15.281 1 97.69 788 ILE A N 1
ATOM 6077 C CA . ILE A 1 788 ? 18.906 -37.062 -15.133 1 97.69 788 ILE A CA 1
ATOM 6078 C C . ILE A 1 788 ? 18.469 -37.094 -13.672 1 97.69 788 ILE A C 1
ATOM 6080 O O . ILE A 1 788 ? 19.312 -37.188 -12.773 1 97.69 788 ILE A O 1
ATOM 6084 N N . ASN A 1 789 ? 17.234 -36.906 -13.445 1 97.25 789 ASN A N 1
ATOM 6085 C CA . ASN A 1 789 ? 16.703 -37.125 -12.102 1 97.25 789 ASN A CA 1
ATOM 6086 C C . ASN A 1 789 ? 15.492 -38.031 -12.102 1 97.25 789 ASN A C 1
ATOM 6088 O O . ASN A 1 789 ? 14.773 -38.125 -13.102 1 97.25 789 ASN A O 1
ATOM 6092 N N . PHE A 1 790 ? 15.344 -38.688 -11.023 1 98.12 790 PHE A N 1
ATOM 6093 C CA . PHE A 1 790 ? 14.281 -39.688 -10.844 1 98.12 790 PHE A CA 1
ATOM 6094 C C . PHE A 1 790 ? 13.773 -39.656 -9.406 1 98.12 790 PHE A C 1
ATOM 6096 O O . PHE A 1 790 ? 14.562 -39.531 -8.469 1 98.12 790 PHE A O 1
ATOM 6103 N N . SER A 1 791 ? 12.469 -39.781 -9.25 1 98.12 791 SER A N 1
ATOM 6104 C CA . SER A 1 791 ? 11.883 -39.844 -7.914 1 98.12 791 SER A CA 1
ATOM 6105 C C . SER A 1 791 ? 10.656 -40.719 -7.883 1 98.12 791 SER A C 1
ATOM 6107 O O . SER A 1 791 ? 9.805 -40.656 -8.773 1 98.12 791 SER A O 1
ATOM 6109 N N . LYS A 1 792 ? 10.57 -41.531 -6.934 1 98.19 792 LYS A N 1
ATOM 6110 C CA . LYS A 1 792 ? 9.398 -42.344 -6.629 1 98.19 792 LYS A CA 1
ATOM 6111 C C . LYS A 1 792 ? 8.938 -42.125 -5.191 1 98.19 792 LYS A C 1
ATOM 6113 O O . LYS A 1 792 ? 9.734 -42.219 -4.258 1 98.19 792 LYS A O 1
ATOM 6118 N N . ASN A 1 793 ? 7.746 -41.781 -5.008 1 97.38 793 ASN A N 1
ATOM 6119 C CA . ASN A 1 793 ? 7.16 -41.562 -3.691 1 97.38 793 ASN A CA 1
ATOM 6120 C C . ASN A 1 793 ? 5.832 -42.281 -3.535 1 97.38 793 ASN A C 1
ATOM 6122 O O . ASN A 1 793 ? 4.961 -42.188 -4.402 1 97.38 793 ASN A O 1
ATOM 6126 N N . ASN A 1 794 ? 5.719 -43.094 -2.518 1 97.25 794 ASN A N 1
ATOM 6127 C CA . ASN A 1 794 ? 4.445 -43.656 -2.119 1 97.25 794 ASN A CA 1
ATOM 6128 C C . ASN A 1 794 ? 3.766 -42.844 -1.026 1 97.25 794 ASN A C 1
ATOM 6130 O O . ASN A 1 794 ? 4.219 -42.844 0.12 1 97.25 794 ASN A O 1
ATOM 6134 N N . ASN A 1 795 ? 2.758 -42.25 -1.401 1 96.38 795 ASN A N 1
ATOM 6135 C CA . ASN A 1 795 ? 1.982 -41.406 -0.489 1 96.38 795 ASN A CA 1
ATOM 6136 C C . ASN A 1 795 ? 0.775 -42.156 0.067 1 96.38 795 ASN A C 1
ATOM 6138 O O . ASN A 1 795 ? -0.357 -41.938 -0.358 1 96.38 795 ASN A O 1
ATOM 6142 N N . LYS A 1 796 ? 0.883 -42.812 1.14 1 97.12 796 LYS A N 1
ATOM 6143 C CA . LYS A 1 796 ? -0.118 -43.781 1.614 1 97.12 796 LYS A CA 1
ATOM 6144 C C . LYS A 1 796 ? -0.92 -43.188 2.775 1 97.12 796 LYS A C 1
ATOM 6146 O O . LYS A 1 796 ? -0.347 -42.656 3.723 1 97.12 796 LYS A O 1
ATOM 6151 N N . VAL A 1 797 ? -2.207 -43.344 2.631 1 96.5 797 VAL A N 1
ATOM 6152 C CA . VAL A 1 797 ? -3.082 -43.031 3.756 1 96.5 797 VAL A CA 1
ATOM 6153 C C . VAL A 1 797 ? -3.129 -44.219 4.723 1 96.5 797 VAL A C 1
ATOM 6155 O O . VAL A 1 797 ? -3.684 -45.281 4.398 1 96.5 797 VAL A O 1
ATOM 6158 N N . ARG A 1 798 ? -2.67 -44.031 5.91 1 96.12 798 ARG A N 1
ATOM 6159 C CA . ARG A 1 798 ? -2.557 -45.125 6.852 1 96.12 798 ARG A CA 1
ATOM 6160 C C . ARG A 1 798 ? -3.779 -45.219 7.758 1 96.12 798 ARG A C 1
ATOM 6162 O O . ARG A 1 798 ? -4.246 -46.312 8.094 1 96.12 798 ARG A O 1
ATOM 6169 N N . LYS A 1 799 ? -4.148 -44 8.227 1 94.31 799 LYS A N 1
ATOM 6170 C CA . LYS A 1 799 ? -5.266 -43.969 9.164 1 94.31 799 LYS A CA 1
ATOM 6171 C C . LYS A 1 799 ? -6.031 -42.656 9.047 1 94.31 799 LYS A C 1
ATOM 6173 O O . LYS A 1 799 ? -5.449 -41.625 8.703 1 94.31 799 LYS A O 1
ATOM 6178 N N . LEU A 1 800 ? -7.297 -42.781 9.234 1 92.56 800 LEU A N 1
ATOM 6179 C CA . LEU A 1 800 ? -8.141 -41.594 9.422 1 92.56 800 LEU A CA 1
ATOM 6180 C C . LEU A 1 800 ? -8.727 -41.594 10.828 1 92.56 800 LEU A C 1
ATOM 6182 O O . LEU A 1 800 ? -8.016 -41.781 11.812 1 92.56 800 LEU A O 1
ATOM 6186 N N . VAL A 1 801 ? -9.969 -41.406 11.008 1 87.31 801 VAL A N 1
ATOM 6187 C CA . VAL A 1 801 ? -10.602 -41.562 12.312 1 87.31 801 VAL A CA 1
ATOM 6188 C C . VAL A 1 801 ? -11.195 -42.969 12.43 1 87.31 801 VAL A C 1
ATOM 6190 O O . VAL A 1 801 ? -11.516 -43.594 11.422 1 87.31 801 VAL A O 1
ATOM 6193 N N . ASP A 1 802 ? -11.242 -43.406 13.719 1 81.81 802 ASP A N 1
ATOM 6194 C CA . ASP A 1 802 ? -11.758 -44.781 13.93 1 81.81 802 ASP A CA 1
ATOM 6195 C C . ASP A 1 802 ? -13.125 -44.938 13.273 1 81.81 802 ASP A C 1
ATOM 6197 O O . ASP A 1 802 ? -14.016 -44.125 13.469 1 81.81 802 ASP A O 1
ATOM 6201 N N . GLY A 1 803 ? -13.258 -45.844 12.492 1 79.88 803 GLY A N 1
ATOM 6202 C CA . GLY A 1 803 ? -14.523 -46.188 11.852 1 79.88 803 GLY A CA 1
ATOM 6203 C C . GLY A 1 803 ? -14.688 -45.5 10.5 1 79.88 803 GLY A C 1
ATOM 6204 O O . GLY A 1 803 ? -15.688 -45.719 9.812 1 79.88 803 GLY A O 1
ATOM 6205 N N . MET A 1 804 ? -13.805 -44.688 10.172 1 85.81 804 MET A N 1
ATOM 6206 C CA . MET A 1 804 ? -13.883 -44 8.875 1 85.81 804 MET A CA 1
ATOM 6207 C C . MET A 1 804 ? -12.773 -44.5 7.945 1 85.81 804 MET A C 1
ATOM 6209 O O . MET A 1 804 ? -11.594 -44.438 8.289 1 85.81 804 MET A O 1
ATOM 6213 N N . ASP A 1 805 ? -13.219 -44.844 6.785 1 89.19 805 ASP A N 1
ATOM 6214 C CA . ASP A 1 805 ? -12.242 -45.438 5.867 1 89.19 805 ASP A CA 1
ATOM 6215 C C . ASP A 1 805 ? -11.977 -44.5 4.684 1 89.19 805 ASP A C 1
ATOM 6217 O O . ASP A 1 805 ? -11.039 -44.719 3.918 1 89.19 805 ASP A O 1
ATOM 6221 N N . MET A 1 806 ? -12.75 -43.469 4.633 1 90.94 806 MET A N 1
ATOM 6222 C CA . MET A 1 806 ? -12.555 -42.594 3.488 1 90.94 806 MET A CA 1
ATOM 6223 C C . MET A 1 806 ? -12.914 -41.156 3.852 1 90.94 806 MET A C 1
ATOM 6225 O O . MET A 1 806 ? -13.852 -40.906 4.609 1 90.94 806 MET A O 1
ATOM 6229 N N . PHE A 1 807 ? -12.141 -40.281 3.354 1 88.94 807 PHE A N 1
ATOM 6230 C CA . PHE A 1 807 ? -12.352 -38.844 3.537 1 88.94 807 PHE A CA 1
ATOM 6231 C C . PHE A 1 807 ? -12.383 -38.125 2.195 1 88.94 807 PHE A C 1
ATOM 6233 O O . PHE A 1 807 ? -11.438 -38.188 1.414 1 88.94 807 PHE A O 1
ATOM 6240 N N . GLU A 1 808 ? -13.438 -37.344 1.912 1 86.5 808 GLU A N 1
ATOM 6241 C CA . GLU A 1 808 ? -13.617 -36.656 0.642 1 86.5 808 GLU A CA 1
ATOM 6242 C C . GLU A 1 808 ? -12.734 -35.406 0.563 1 86.5 808 GLU A C 1
ATOM 6244 O O . GLU A 1 808 ? -12.734 -34.594 1.479 1 86.5 808 GLU A O 1
ATOM 6249 N N . LEU A 1 809 ? -11.992 -35.312 -0.427 1 84.69 809 LEU A N 1
ATOM 6250 C CA . LEU A 1 809 ? -11.125 -34.156 -0.653 1 84.69 809 LEU A CA 1
ATOM 6251 C C . LEU A 1 809 ? -11.758 -33.188 -1.643 1 84.69 809 LEU A C 1
ATOM 6253 O O . LEU A 1 809 ? -11.625 -31.969 -1.498 1 84.69 809 LEU A O 1
ATOM 6257 N N . GLU A 1 810 ? -12.258 -33.625 -2.711 1 82.88 810 GLU A N 1
ATOM 6258 C CA . GLU A 1 810 ? -12.961 -32.906 -3.766 1 82.88 810 GLU A CA 1
ATOM 6259 C C . GLU A 1 810 ? -14.07 -33.75 -4.379 1 82.88 810 GLU A C 1
ATOM 6261 O O . GLU A 1 810 ? -14.016 -34.969 -4.332 1 82.88 810 GLU A O 1
ATOM 6266 N N . LYS A 1 811 ? -15.031 -33 -4.953 1 83.81 811 LYS A N 1
ATOM 6267 C CA . LYS A 1 811 ? -16.141 -33.781 -5.488 1 83.81 811 LYS A CA 1
ATOM 6268 C C . LYS A 1 811 ? -16.703 -33.125 -6.762 1 83.81 811 LYS A C 1
ATOM 6270 O O . LYS A 1 811 ? -16.781 -31.906 -6.855 1 83.81 811 LYS A O 1
ATOM 6275 N N . ALA A 1 812 ? -16.828 -33.938 -7.691 1 83.31 812 ALA A N 1
ATOM 6276 C CA . ALA A 1 812 ? -17.719 -33.594 -8.797 1 83.31 812 ALA A CA 1
ATOM 6277 C C . ALA A 1 812 ? -19.141 -34.125 -8.531 1 83.31 812 ALA A C 1
ATOM 6279 O O . ALA A 1 812 ? -19.5 -35.219 -8.945 1 83.31 812 ALA A O 1
ATOM 6280 N N . SER A 1 813 ? -19.906 -33.344 -7.965 1 76.44 813 SER A N 1
ATOM 6281 C CA . SER A 1 813 ? -21.172 -33.75 -7.348 1 76.44 813 SER A CA 1
ATOM 6282 C C . SER A 1 813 ? -22.172 -34.25 -8.391 1 76.44 813 SER A C 1
ATOM 6284 O O . SER A 1 813 ? -22.922 -35.188 -8.141 1 76.44 813 SER A O 1
ATOM 6286 N N . TRP A 1 814 ? -22.172 -33.75 -9.508 1 78.5 814 TRP A N 1
ATOM 6287 C CA . TRP A 1 814 ? -23.188 -34.062 -10.508 1 78.5 814 TRP A CA 1
ATOM 6288 C C . TRP A 1 814 ? -22.906 -35.438 -11.133 1 78.5 814 TRP A C 1
ATOM 6290 O O . TRP A 1 814 ? -23.781 -36 -11.789 1 78.5 814 TRP A O 1
ATOM 6300 N N . LEU A 1 815 ? -21.703 -35.969 -10.898 1 83.25 815 LEU A N 1
ATOM 6301 C CA . LEU A 1 815 ? -21.359 -37.25 -11.508 1 83.25 815 LEU A CA 1
ATOM 6302 C C . LEU A 1 815 ? -21.078 -38.281 -10.445 1 83.25 815 LEU A C 1
ATOM 6304 O O . LEU A 1 815 ? -20.719 -39.438 -10.766 1 83.25 815 LEU A O 1
ATOM 6308 N N . ASP A 1 816 ? -21.203 -37.906 -9.227 1 86.88 816 ASP A N 1
ATOM 6309 C CA . ASP A 1 816 ? -20.953 -38.781 -8.094 1 86.88 816 ASP A CA 1
ATOM 6310 C C . ASP A 1 816 ? -19.531 -39.312 -8.109 1 86.88 816 ASP A C 1
ATOM 6312 O O . ASP A 1 816 ? -19.297 -40.5 -7.871 1 86.88 816 ASP A O 1
ATOM 6316 N N . VAL A 1 817 ? -18.609 -38.656 -8.547 1 91.81 817 VAL A N 1
ATOM 6317 C CA . VAL A 1 817 ? -17.188 -38.938 -8.5 1 91.81 817 VAL A CA 1
ATOM 6318 C C . VAL A 1 817 ? -16.5 -38.031 -7.488 1 91.81 817 VAL A C 1
ATOM 6320 O O . VAL A 1 817 ? -16.812 -36.844 -7.402 1 91.81 817 VAL A O 1
ATOM 6323 N N . GLN A 1 818 ? -15.688 -38.625 -6.727 1 91.38 818 GLN A N 1
ATOM 6324 C CA . GLN A 1 818 ? -14.953 -37.844 -5.754 1 91.38 818 GLN A CA 1
ATOM 6325 C C . GLN A 1 818 ? -13.492 -38.25 -5.676 1 91.38 818 GLN A C 1
ATOM 6327 O O . GLN A 1 818 ? -13.156 -39.406 -6.012 1 91.38 818 GLN A O 1
ATOM 6332 N N . VAL A 1 819 ? -12.664 -37.344 -5.379 1 91.19 819 VAL A N 1
ATOM 6333 C CA . VAL A 1 819 ? -11.297 -37.625 -4.965 1 91.19 819 VAL A CA 1
ATOM 6334 C C . VAL A 1 819 ? -11.227 -37.719 -3.441 1 91.19 819 VAL A C 1
ATOM 6336 O O . VAL A 1 819 ? -11.695 -36.844 -2.734 1 91.19 819 VAL A O 1
ATOM 6339 N N . ALA A 1 820 ? -10.633 -38.812 -2.965 1 92.31 820 ALA A N 1
ATOM 6340 C CA . ALA A 1 820 ? -10.695 -39.031 -1.524 1 92.31 820 ALA A CA 1
ATOM 6341 C C . ALA A 1 820 ? -9.383 -39.594 -0.999 1 92.31 820 ALA A C 1
ATOM 6343 O O . ALA A 1 820 ? -8.562 -40.094 -1.771 1 92.31 820 ALA A O 1
ATOM 6344 N N . ALA A 1 821 ? -9.25 -39.406 0.218 1 93.19 821 ALA A N 1
ATOM 6345 C CA . ALA A 1 821 ? -8.242 -40.156 0.971 1 93.19 821 ALA A CA 1
ATOM 6346 C C . ALA A 1 821 ? -8.82 -41.438 1.538 1 93.19 821 ALA A C 1
ATOM 6348 O O . ALA A 1 821 ? -9.664 -41.406 2.436 1 93.19 821 ALA A O 1
ATOM 6349 N N . LYS A 1 822 ? -8.352 -42.5 1 1 95 822 LYS A N 1
ATOM 6350 C CA . LYS A 1 822 ? -8.844 -43.812 1.439 1 95 822 LYS A CA 1
ATOM 6351 C C . LYS A 1 822 ? -7.754 -44.594 2.164 1 95 822 LYS A C 1
ATOM 6353 O O . LYS A 1 822 ? -6.629 -44.719 1.672 1 95 822 LYS A O 1
ATOM 6358 N N . VAL A 1 823 ? -8.141 -45.188 3.332 1 95.62 823 VAL A N 1
ATOM 6359 C CA . VAL A 1 823 ? -7.18 -45.938 4.145 1 95.62 823 VAL A CA 1
ATOM 6360 C C . VAL A 1 823 ? -6.637 -47.125 3.357 1 95.62 823 VAL A C 1
ATOM 6362 O O . VAL A 1 823 ? -7.406 -47.875 2.75 1 95.62 823 VAL A O 1
ATOM 6365 N N . GLY A 1 824 ? -5.352 -47.188 3.283 1 95.31 824 GLY A N 1
ATOM 6366 C CA . GLY A 1 824 ? -4.699 -48.312 2.602 1 95.31 824 GLY A CA 1
ATOM 6367 C C . GLY A 1 824 ? -4.289 -47.969 1.18 1 95.31 824 GLY A C 1
ATOM 6368 O O . GLY A 1 824 ? -3.473 -48.656 0.582 1 95.31 824 GLY A O 1
ATOM 6369 N N . GLU A 1 825 ? -4.809 -46.969 0.619 1 95.62 825 GLU A N 1
ATOM 6370 C CA . GLU A 1 825 ? -4.48 -46.531 -0.73 1 95.62 825 GLU A CA 1
ATOM 6371 C C . GLU A 1 825 ? -3.59 -45.281 -0.698 1 95.62 825 GLU A C 1
ATOM 6373 O O . GLU A 1 825 ? -3.428 -44.656 0.351 1 95.62 825 GLU A O 1
ATOM 6378 N N . ASN A 1 826 ? -3.039 -45.094 -1.819 1 95.31 826 ASN A N 1
ATOM 6379 C CA . ASN A 1 826 ? -2.32 -43.844 -1.935 1 95.31 826 ASN A CA 1
ATOM 6380 C C . ASN A 1 826 ? -3.275 -42.656 -1.909 1 95.31 826 ASN A C 1
ATOM 6382 O O . ASN A 1 826 ? -4.438 -42.75 -2.307 1 95.31 826 ASN A O 1
ATOM 6386 N N . PHE A 1 827 ? -2.801 -41.562 -1.43 1 94.12 827 PHE A N 1
ATOM 6387 C CA . PHE A 1 827 ? -3.564 -40.312 -1.363 1 94.12 827 PHE A CA 1
ATOM 6388 C C . PHE A 1 827 ? -4.066 -39.906 -2.746 1 94.12 827 PHE A C 1
ATOM 6390 O O . PHE A 1 827 ? -3.328 -40 -3.729 1 94.12 827 PHE A O 1
ATOM 6397 N N . GLY A 1 828 ? -5.352 -39.531 -2.898 1 93.44 828 GLY A N 1
ATOM 6398 C CA . GLY A 1 828 ? -5.918 -39.062 -4.152 1 93.44 828 GLY A CA 1
ATOM 6399 C C . GLY A 1 828 ? -6.652 -40.125 -4.918 1 93.44 828 GLY A C 1
ATOM 6400 O O . GLY A 1 828 ? -6.609 -40.188 -6.148 1 93.44 828 GLY A O 1
ATOM 6401 N N . SER A 1 829 ? -7.273 -41 -4.223 1 95.25 829 SER A N 1
ATOM 6402 C CA . SER A 1 829 ? -8.078 -42.031 -4.871 1 95.25 829 SER A CA 1
ATOM 6403 C C . SER A 1 829 ? -9.289 -41.438 -5.57 1 95.25 829 SER A C 1
ATOM 6405 O O . SER A 1 829 ? -9.992 -40.594 -4.992 1 95.25 829 SER A O 1
ATOM 6407 N N . ILE A 1 830 ? -9.414 -41.781 -6.812 1 95.5 830 ILE A N 1
ATOM 6408 C CA . ILE A 1 830 ? -10.633 -41.438 -7.523 1 95.5 830 ILE A CA 1
ATOM 6409 C C . ILE A 1 830 ? -11.695 -42.5 -7.297 1 95.5 830 ILE A C 1
ATOM 6411 O O . ILE A 1 830 ? -11.508 -43.656 -7.664 1 95.5 830 ILE A O 1
ATOM 6415 N N . VAL A 1 831 ? -12.797 -42.062 -6.723 1 95.69 831 VAL A N 1
ATOM 6416 C CA . VAL A 1 831 ? -13.812 -43 -6.281 1 95.69 831 VAL A CA 1
ATOM 6417 C C . VAL A 1 831 ? -15.156 -42.656 -6.926 1 95.69 831 VAL A C 1
ATOM 6419 O O . VAL A 1 831 ? -15.516 -41.5 -7.043 1 95.69 831 VAL A O 1
ATOM 6422 N N . GLY A 1 832 ? -15.836 -43.781 -7.359 1 95.5 832 GLY A N 1
ATOM 6423 C CA . GLY A 1 832 ? -17.156 -43.594 -7.945 1 95.5 832 GLY A CA 1
ATOM 6424 C C . GLY A 1 832 ? -17.797 -44.906 -8.359 1 95.5 832 GLY A C 1
ATOM 6425 O O . GLY A 1 832 ? -17.266 -45.969 -8.078 1 95.5 832 GLY A O 1
ATOM 6426 N N . PRO A 1 833 ? -19.031 -44.781 -8.922 1 95.69 833 PRO A N 1
ATOM 6427 C CA . PRO A 1 833 ? -19.703 -45.969 -9.406 1 95.69 833 PRO A CA 1
ATOM 6428 C C . PRO A 1 833 ? -19 -46.625 -10.594 1 95.69 833 PRO A C 1
ATOM 6430 O O . PRO A 1 833 ? -18.094 -46.031 -11.18 1 95.69 833 PRO A O 1
ATOM 6433 N N . ASP A 1 834 ? -19.406 -47.938 -10.844 1 96.62 834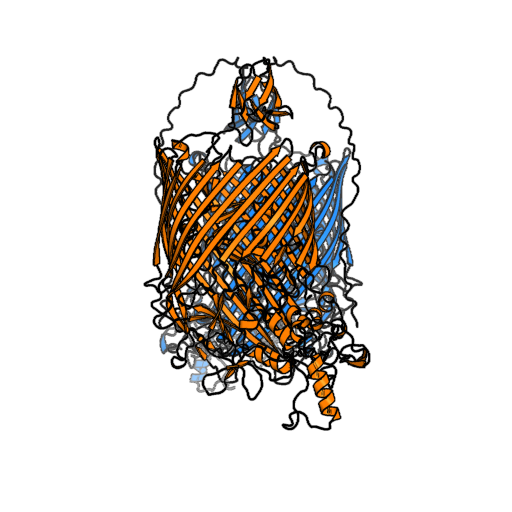 ASP A N 1
ATOM 6434 C CA . ASP A 1 834 ? -18.812 -48.719 -11.945 1 96.62 834 ASP A CA 1
ATOM 6435 C C . ASP A 1 834 ? -19.828 -49.688 -12.539 1 96.62 834 ASP A C 1
ATOM 6437 O O . ASP A 1 834 ? -20.984 -49.75 -12.109 1 96.62 834 ASP A O 1
ATOM 6441 N N . PHE A 1 835 ? -19.406 -50.438 -13.539 1 97.12 835 PHE A N 1
ATOM 6442 C CA . PHE A 1 835 ? -20.219 -51.5 -14.141 1 97.12 835 PHE A CA 1
ATOM 6443 C C . PHE A 1 835 ? -20.422 -52.625 -13.156 1 97.12 835 PHE A C 1
ATOM 6445 O O . PHE A 1 835 ? -19.531 -52.938 -12.367 1 97.12 835 PHE A O 1
ATOM 6452 N N . GLN A 1 836 ? -21.641 -53.156 -13.25 1 97.12 836 GLN A N 1
ATOM 6453 C CA . GLN A 1 836 ? -21.828 -54.438 -12.578 1 97.12 836 GLN A CA 1
ATOM 6454 C C . GLN A 1 836 ? -21.203 -55.594 -13.367 1 97.12 836 GLN A C 1
ATOM 6456 O O . GLN A 1 836 ? -21.375 -55.656 -14.586 1 97.12 836 GLN A O 1
ATOM 6461 N N . ARG A 1 837 ? -20.453 -56.375 -12.711 1 96.5 837 ARG A N 1
ATOM 6462 C CA . ARG A 1 837 ? -19.719 -57.469 -13.383 1 96.5 837 ARG A CA 1
ATOM 6463 C C . ARG A 1 837 ? -20.031 -58.812 -12.758 1 96.5 837 ARG A C 1
ATOM 6465 O O . ARG A 1 837 ? -20.359 -58.906 -11.57 1 96.5 837 ARG A O 1
ATOM 6472 N N . ASN A 1 838 ? -19.922 -59.844 -13.531 1 94.44 838 ASN A N 1
ATOM 6473 C CA . ASN A 1 838 ? -20.031 -61.219 -13 1 94.44 838 ASN A CA 1
ATOM 6474 C C . ASN A 1 838 ? -18.719 -61.719 -12.43 1 94.44 838 ASN A C 1
ATOM 6476 O O . ASN A 1 838 ? -17.75 -60.938 -12.32 1 94.44 838 ASN A O 1
ATOM 6480 N N . GLU A 1 839 ? -18.625 -62.938 -12 1 92.56 839 GLU A N 1
ATOM 6481 C CA . GLU A 1 839 ? -17.453 -63.5 -11.336 1 92.56 839 GLU A CA 1
ATOM 6482 C C . GLU A 1 839 ? -16.25 -63.531 -12.273 1 92.56 839 GLU A C 1
ATOM 6484 O O . GLU A 1 839 ? -15.102 -63.469 -11.828 1 92.56 839 GLU A O 1
ATOM 6489 N N . ASN A 1 840 ? -16.578 -63.625 -13.617 1 92.75 840 ASN A N 1
ATOM 6490 C CA . ASN A 1 840 ? -15.508 -63.656 -14.594 1 92.75 840 ASN A CA 1
ATOM 6491 C C . ASN A 1 840 ? -15.047 -62.25 -14.977 1 92.75 840 ASN A C 1
ATOM 6493 O O . ASN A 1 840 ? -14.094 -62.094 -15.742 1 92.75 840 ASN A O 1
ATOM 6497 N N . GLY A 1 841 ? -15.703 -61.219 -14.484 1 93.5 841 GLY A N 1
ATOM 6498 C CA . GLY A 1 841 ? -15.328 -59.844 -14.766 1 93.5 841 GLY A CA 1
ATOM 6499 C C . GLY A 1 841 ? -16.062 -59.25 -15.953 1 93.5 841 GLY A C 1
ATOM 6500 O O . GLY A 1 841 ? -15.797 -58.125 -16.359 1 93.5 841 GLY A O 1
ATOM 6501 N N . ASP A 1 842 ? -17.016 -59.969 -16.531 1 95.5 842 ASP A N 1
ATOM 6502 C CA . ASP A 1 842 ? -17.781 -59.469 -17.672 1 95.5 842 ASP A CA 1
ATOM 6503 C C . ASP A 1 842 ? -18.875 -58.5 -17.219 1 95.5 842 ASP A C 1
ATOM 6505 O O . ASP A 1 842 ? -19.5 -58.719 -16.172 1 95.5 842 ASP A O 1
ATOM 6509 N N . ILE A 1 843 ? -19.062 -57.5 -18 1 97.69 843 ILE A N 1
ATOM 6510 C CA . ILE A 1 843 ? -20.125 -56.531 -17.703 1 97.69 843 ILE A CA 1
ATOM 6511 C C . ILE A 1 843 ? -21.484 -57.188 -17.891 1 97.69 843 ILE A C 1
ATOM 6513 O O . ILE A 1 843 ? -21.734 -57.844 -18.906 1 97.69 843 ILE A O 1
ATOM 6517 N N . LEU A 1 844 ? -22.391 -57 -16.953 1 97.69 844 LEU A N 1
ATOM 6518 C CA . LEU A 1 844 ? -23.75 -57.531 -17.047 1 97.69 844 LEU A CA 1
ATOM 6519 C C . LEU A 1 844 ? -24.656 -56.594 -17.828 1 97.69 844 LEU A C 1
ATOM 6521 O O . LEU A 1 844 ? -24.625 -55.375 -17.625 1 97.69 844 LEU A O 1
ATOM 6525 N N . ILE A 1 845 ? -25.375 -57.188 -18.719 1 98.12 845 ILE A N 1
ATOM 6526 C CA . ILE A 1 845 ? -26.312 -56.406 -19.562 1 98.12 845 ILE A CA 1
ATOM 6527 C C . ILE A 1 845 ? -27.75 -56.719 -19.141 1 98.12 845 ILE A C 1
ATOM 6529 O O . ILE A 1 845 ? -28.078 -57.875 -18.891 1 98.12 845 ILE A O 1
ATOM 6533 N N . ASP A 1 846 ? -28.547 -55.719 -19.031 1 97.12 846 ASP A N 1
ATOM 6534 C CA . ASP A 1 846 ? -29.969 -55.906 -18.781 1 97.12 846 ASP A CA 1
ATOM 6535 C C . ASP A 1 846 ? -30.656 -56.5 -20 1 97.12 846 ASP A C 1
ATOM 6537 O O . ASP A 1 846 ? -30.703 -55.906 -21.078 1 97.12 846 ASP A O 1
ATOM 6541 N N . PRO A 1 847 ? -31.312 -57.688 -19.844 1 94.69 847 PRO A N 1
ATOM 6542 C CA . PRO A 1 847 ? -31.922 -58.344 -21 1 94.69 847 PRO A CA 1
ATOM 6543 C C . PRO A 1 847 ? -33.125 -57.594 -21.547 1 94.69 847 PRO A C 1
ATOM 6545 O O . PRO A 1 847 ? -33.531 -57.781 -22.703 1 94.69 847 PRO A O 1
ATOM 6548 N N . ALA A 1 848 ? -33.688 -56.75 -20.734 1 92.88 848 ALA A N 1
ATOM 6549 C CA . ALA A 1 848 ? -34.844 -56 -21.172 1 92.88 848 ALA A CA 1
ATOM 6550 C C . ALA A 1 848 ? -34.469 -54.812 -22.047 1 92.88 848 ALA A C 1
ATOM 6552 O O . ALA A 1 848 ? -35.188 -54.438 -22.984 1 92.88 848 ALA A O 1
ATOM 6553 N N . THR A 1 849 ? -33.281 -54.25 -21.797 1 94 849 THR A N 1
ATOM 6554 C CA . THR A 1 849 ? -32.969 -53 -22.469 1 94 849 THR A CA 1
ATOM 6555 C C . THR A 1 849 ? -31.766 -53.188 -23.391 1 94 849 THR A C 1
ATOM 6557 O O . THR A 1 849 ? -31.578 -52.406 -24.328 1 94 849 THR A O 1
ATOM 6560 N N . GLY A 1 850 ? -30.875 -54.188 -23.172 1 95.94 850 GLY A N 1
ATOM 6561 C CA . GLY A 1 850 ? -29.641 -54.375 -23.906 1 95.94 850 GLY A CA 1
ATOM 6562 C C . GLY A 1 850 ? -28.531 -53.438 -23.469 1 95.94 850 GLY A C 1
ATOM 6563 O O . GLY A 1 850 ? -27.469 -53.375 -24.094 1 95.94 850 GLY A O 1
ATOM 6564 N N . LEU A 1 851 ? -28.781 -52.594 -22.344 1 97.88 851 LEU A N 1
ATOM 6565 C CA . LEU A 1 851 ? -27.812 -51.656 -21.812 1 97.88 851 LEU A CA 1
ATOM 6566 C C . LEU A 1 851 ? -27.078 -52.25 -20.609 1 97.88 851 LEU A C 1
ATOM 6568 O O . LEU A 1 851 ? -27.578 -53.188 -19.969 1 97.88 851 LEU A O 1
ATOM 6572 N N . PRO A 1 852 ? -25.875 -51.719 -20.312 1 97.88 852 PRO A N 1
ATOM 6573 C CA . PRO A 1 852 ? -25.125 -52.25 -19.156 1 97.88 852 PRO A CA 1
ATOM 6574 C C . PRO A 1 852 ? -25.828 -52 -17.828 1 97.88 852 PRO A C 1
ATOM 6576 O O . PRO A 1 852 ? -26.547 -50.969 -17.688 1 97.88 852 PRO A O 1
ATOM 6579 N N . MET A 1 853 ? -25.594 -52.875 -16.891 1 97.5 853 MET A N 1
ATOM 6580 C CA . MET A 1 853 ? -26 -52.656 -15.5 1 97.5 853 MET A CA 1
ATOM 6581 C C . MET A 1 853 ? -24.875 -52.031 -14.68 1 97.5 853 MET A C 1
ATOM 6583 O O . MET A 1 853 ? -23.703 -52.188 -15.008 1 97.5 853 MET A O 1
ATOM 6587 N N . TYR A 1 854 ? -25.281 -51.344 -13.602 1 97.06 854 TYR A N 1
ATOM 6588 C CA . TYR A 1 854 ? -24.281 -50.562 -12.875 1 97.06 854 TYR A CA 1
ATOM 6589 C C . TYR A 1 854 ? -24.312 -50.906 -11.391 1 97.06 854 TYR A C 1
ATOM 6591 O O . TYR A 1 854 ? -25.375 -51.219 -10.836 1 97.06 854 TYR A O 1
ATOM 6599 N N . ASP A 1 855 ? -23.156 -50.906 -10.797 1 96 855 ASP A N 1
ATOM 6600 C CA . ASP A 1 855 ? -22.984 -50.906 -9.352 1 96 855 ASP A CA 1
ATOM 6601 C C . ASP A 1 855 ? -22.766 -49.5 -8.805 1 96 855 ASP A C 1
ATOM 6603 O O . ASP A 1 855 ? -21.703 -48.906 -8.992 1 96 855 ASP A O 1
ATOM 6607 N N . LYS A 1 856 ? -23.641 -49 -8.102 1 93.75 856 LYS A N 1
ATOM 6608 C CA . LYS A 1 856 ? -23.656 -47.594 -7.691 1 93.75 856 LYS A CA 1
ATOM 6609 C C . LYS A 1 856 ? -22.828 -47.375 -6.426 1 93.75 856 LYS A C 1
ATOM 6611 O O . LYS A 1 856 ? -22.672 -46.25 -5.961 1 93.75 856 LYS A O 1
ATOM 6616 N N . SER A 1 857 ? -22.234 -48.438 -5.98 1 92.75 857 SER A N 1
ATOM 6617 C CA . SER A 1 857 ? -21.406 -48.281 -4.793 1 92.75 857 SER A CA 1
ATOM 6618 C C . SER A 1 857 ? -20.062 -47.625 -5.137 1 92.75 857 SER A C 1
ATOM 6620 O O . SER A 1 857 ? -19.734 -47.469 -6.312 1 92.75 857 SER A O 1
ATOM 6622 N N . ASN A 1 858 ? -19.391 -47.219 -4.121 1 91.75 858 ASN A N 1
ATOM 6623 C CA . ASN A 1 858 ? -18.094 -46.562 -4.301 1 91.75 858 ASN A CA 1
ATOM 6624 C C . ASN A 1 858 ? -17 -47.562 -4.621 1 91.75 858 ASN A C 1
ATOM 6626 O O . ASN A 1 858 ? -16.734 -48.469 -3.83 1 91.75 858 ASN A O 1
ATOM 6630 N N . HIS A 1 859 ? -16.406 -47.438 -5.766 1 94.62 859 HIS A N 1
ATOM 6631 C CA . HIS A 1 859 ? -15.234 -48.188 -6.176 1 94.62 859 HIS A CA 1
ATOM 6632 C C . HIS A 1 859 ? -14.031 -47.281 -6.391 1 94.62 859 HIS A C 1
ATOM 6634 O O . HIS A 1 859 ? -14.188 -46.125 -6.797 1 94.62 859 HIS A O 1
ATOM 6640 N N . VAL A 1 860 ? -12.867 -47.781 -6.027 1 96.38 860 VAL A N 1
ATOM 6641 C CA . VAL A 1 860 ? -11.656 -47.062 -6.414 1 96.38 860 VAL A CA 1
ATOM 6642 C C . VAL A 1 860 ? -11.391 -47.281 -7.902 1 96.38 860 VAL A C 1
ATOM 6644 O O . VAL A 1 860 ? -11.062 -48.375 -8.344 1 96.38 860 VAL A O 1
ATOM 6647 N N . LEU A 1 861 ? -11.508 -46.219 -8.664 1 96.75 861 LEU A N 1
ATOM 6648 C CA . LEU A 1 861 ? -11.438 -46.312 -10.117 1 96.75 861 LEU A CA 1
ATOM 6649 C C . LEU A 1 861 ? -10.039 -45.969 -10.609 1 96.75 861 LEU A C 1
ATOM 6651 O O . LEU A 1 861 ? -9.656 -46.312 -11.727 1 96.75 861 LEU A O 1
ATOM 6655 N N . GLY A 1 862 ? -9.305 -45.281 -9.883 1 96.06 862 GLY A N 1
ATOM 6656 C CA . GLY A 1 862 ? -7.957 -44.812 -10.188 1 96.06 862 GLY A CA 1
ATOM 6657 C C . GLY A 1 862 ? -7.324 -44.031 -9.062 1 96.06 862 GLY A C 1
ATOM 6658 O O . GLY A 1 862 ? -7.898 -43.906 -7.977 1 96.06 862 GLY A O 1
ATOM 6659 N N . ASN A 1 863 ? -6.137 -43.531 -9.281 1 96.12 863 ASN A N 1
ATOM 6660 C CA . ASN A 1 863 ? -5.422 -42.719 -8.297 1 96.12 863 ASN A CA 1
ATOM 6661 C C . ASN A 1 863 ? -4.668 -41.594 -8.945 1 96.12 863 ASN A C 1
ATOM 6663 O O . ASN A 1 863 ? -3.965 -41.781 -9.945 1 96.12 863 ASN A O 1
ATOM 6667 N N . ALA A 1 864 ? -4.805 -40.438 -8.352 1 93 864 ALA A N 1
ATOM 6668 C CA . ALA A 1 864 ? -4.297 -39.219 -8.961 1 93 864 ALA A CA 1
ATOM 6669 C C . ALA A 1 864 ? -2.836 -38.969 -8.578 1 93 864 ALA A C 1
ATOM 6671 O O . ALA A 1 864 ? -2.201 -38.062 -9.078 1 93 864 ALA A O 1
ATOM 6672 N N . SER A 1 865 ? -2.195 -39.75 -7.773 1 93.5 865 SER A N 1
ATOM 6673 C CA . SER A 1 865 ? -0.795 -39.594 -7.391 1 93.5 865 SER A CA 1
ATOM 6674 C C . SER A 1 865 ? 0.132 -40.25 -8.398 1 93.5 865 SER A C 1
ATOM 6676 O O . SER A 1 865 ? -0.178 -41.312 -8.914 1 93.5 865 SER A O 1
ATOM 6678 N N . TRP A 1 866 ? 1.234 -39.656 -8.609 1 95.38 866 TRP A N 1
ATOM 6679 C CA . TRP A 1 866 ? 2.207 -40.188 -9.547 1 95.38 866 TRP A CA 1
ATOM 6680 C C . TRP A 1 866 ? 2.939 -41.406 -8.953 1 95.38 866 TRP A C 1
ATOM 6682 O O . TRP A 1 866 ? 3.266 -41.406 -7.762 1 95.38 866 TRP A O 1
ATOM 6692 N N . ASP A 1 867 ? 3.279 -42.375 -9.805 1 96.56 867 ASP A N 1
ATOM 6693 C CA . ASP A 1 867 ? 4.121 -43.5 -9.375 1 96.56 867 ASP A CA 1
ATOM 6694 C C . ASP A 1 867 ? 5.586 -43.062 -9.297 1 96.56 867 ASP A C 1
ATOM 6696 O O . ASP A 1 867 ? 6.289 -43.438 -8.352 1 96.56 867 ASP A O 1
ATOM 6700 N N . TRP A 1 868 ? 5.949 -42.438 -10.297 1 97.5 868 TRP A N 1
ATOM 6701 C CA . TRP A 1 868 ? 7.281 -41.844 -10.258 1 97.5 868 TRP A CA 1
ATOM 6702 C C . TRP A 1 868 ? 7.375 -40.656 -11.211 1 97.5 868 TRP A C 1
ATOM 6704 O O . TRP A 1 868 ? 6.531 -40.5 -12.094 1 97.5 868 TRP A O 1
ATOM 6714 N N . THR A 1 869 ? 8.281 -39.781 -10.984 1 97.62 869 THR A N 1
ATOM 6715 C CA . THR A 1 869 ? 8.555 -38.594 -11.797 1 97.62 869 THR A CA 1
ATOM 6716 C C . THR A 1 869 ? 10.039 -38.469 -12.117 1 97.62 869 THR A C 1
ATOM 6718 O O . THR A 1 869 ? 10.867 -39.125 -11.477 1 97.62 869 THR A O 1
ATOM 6721 N N . GLY A 1 870 ? 10.352 -37.75 -13.188 1 97.44 870 GLY A N 1
ATOM 6722 C CA . GLY A 1 870 ? 11.742 -37.562 -13.562 1 97.44 870 GLY A CA 1
ATOM 6723 C C . GLY A 1 870 ? 11.945 -36.375 -14.492 1 97.44 870 GLY A C 1
ATOM 6724 O O . GLY A 1 870 ? 10.984 -35.688 -14.875 1 97.44 870 GLY A O 1
ATOM 6725 N N . GLY A 1 871 ? 13.156 -36.125 -14.75 1 97.81 871 GLY A N 1
ATOM 6726 C CA . GLY A 1 871 ? 13.555 -35.062 -15.648 1 97.81 871 GLY A CA 1
ATOM 6727 C C . GLY A 1 871 ? 14.883 -35.312 -16.344 1 97.81 871 GLY A C 1
ATOM 6728 O O . GLY A 1 871 ? 15.719 -36.062 -15.828 1 97.81 871 GLY A O 1
ATOM 6729 N N . LEU A 1 872 ? 15.016 -34.75 -17.516 1 98.06 872 LEU A N 1
ATOM 6730 C CA . LEU A 1 872 ? 16.234 -34.875 -18.312 1 98.06 872 LEU A CA 1
ATOM 6731 C C . LEU A 1 872 ? 16.656 -33.5 -18.844 1 98.06 872 LEU A C 1
ATOM 6733 O O . LEU A 1 872 ? 15.844 -32.781 -19.453 1 98.06 872 LEU A O 1
ATOM 6737 N N . SER A 1 873 ? 17.781 -33.156 -18.516 1 96.94 873 SER A N 1
ATOM 6738 C CA . SER A 1 873 ? 18.359 -31.922 -19.047 1 96.94 873 SER A CA 1
ATOM 6739 C C . SER A 1 873 ? 19.594 -32.219 -19.891 1 96.94 873 SER A C 1
ATOM 6741 O O . SER A 1 873 ? 20.469 -32.969 -19.469 1 96.94 873 SER A O 1
ATOM 6743 N N . THR A 1 874 ? 19.703 -31.703 -21.047 1 97.38 874 THR A N 1
ATOM 6744 C CA . THR A 1 874 ? 20.844 -31.906 -21.938 1 97.38 874 THR A CA 1
ATOM 6745 C C . THR A 1 874 ? 21.344 -30.578 -22.484 1 97.38 874 THR A C 1
ATOM 6747 O O . THR A 1 874 ? 20.547 -29.734 -22.906 1 97.38 874 THR A O 1
ATOM 6750 N N . THR A 1 875 ? 22.562 -30.375 -22.391 1 96.62 875 THR A N 1
ATOM 6751 C CA . THR A 1 875 ? 23.188 -29.141 -22.891 1 96.62 875 THR A CA 1
ATOM 6752 C C . THR A 1 875 ? 24.422 -29.469 -23.734 1 96.62 875 THR A C 1
ATOM 6754 O O . THR A 1 875 ? 25.328 -30.156 -23.281 1 96.62 875 THR A O 1
ATOM 6757 N N . PHE A 1 876 ? 24.469 -28.984 -24.922 1 97.56 876 PHE A N 1
ATOM 6758 C CA . PHE A 1 876 ? 25.625 -29.062 -25.812 1 97.56 876 PHE A CA 1
ATOM 6759 C C . PHE A 1 876 ? 26.297 -27.703 -25.938 1 97.56 876 PHE A C 1
ATOM 6761 O O . PHE A 1 876 ? 25.641 -26.688 -26.094 1 97.56 876 PHE A O 1
ATOM 6768 N N . HIS A 1 877 ? 27.547 -27.781 -25.797 1 94.94 877 HIS A N 1
ATOM 6769 C CA . HIS A 1 877 ? 28.344 -26.578 -26.031 1 94.94 877 HIS A CA 1
ATOM 6770 C C . HIS A 1 877 ? 29.359 -26.812 -27.156 1 94.94 877 HIS A C 1
ATOM 6772 O O . HIS A 1 877 ? 30.016 -27.844 -27.203 1 94.94 877 HIS A O 1
ATOM 6778 N N . TYR A 1 878 ? 29.438 -25.859 -28.047 1 96.31 878 TYR A N 1
ATOM 6779 C CA . TYR A 1 878 ? 30.453 -25.844 -29.078 1 96.31 878 TYR A CA 1
ATOM 6780 C C . TYR A 1 878 ? 30.938 -24.422 -29.359 1 96.31 878 TYR A C 1
ATOM 6782 O O . TYR A 1 878 ? 30.219 -23.625 -29.969 1 96.31 878 TYR A O 1
ATOM 6790 N N . LYS A 1 879 ? 32.094 -24.094 -28.922 1 93.44 879 LYS A N 1
ATOM 6791 C CA . LYS A 1 879 ? 32.625 -22.75 -29.031 1 93.44 879 LYS A CA 1
ATOM 6792 C C . LYS A 1 879 ? 31.672 -21.719 -28.438 1 93.44 879 LYS A C 1
ATOM 6794 O O . LYS A 1 879 ? 31.266 -21.828 -27.281 1 93.44 879 LYS A O 1
ATOM 6799 N N . ASN A 1 880 ? 31.109 -20.906 -29.391 1 93.69 880 ASN A N 1
ATOM 6800 C CA . ASN A 1 880 ? 30.266 -19.828 -28.906 1 93.69 880 ASN A CA 1
ATOM 6801 C C . ASN A 1 880 ? 28.781 -20.203 -28.953 1 93.69 880 ASN A C 1
ATOM 6803 O O . ASN A 1 880 ? 27.906 -19.391 -28.656 1 93.69 880 ASN A O 1
ATOM 6807 N N . PHE A 1 881 ? 28.5 -21.469 -29.234 1 96.62 881 PHE A N 1
ATOM 6808 C CA . PHE A 1 881 ? 27.125 -21.938 -29.344 1 96.62 881 PHE A CA 1
ATOM 6809 C C . PHE A 1 881 ? 26.75 -22.812 -28.141 1 96.62 881 PHE A C 1
ATOM 6811 O O . PHE A 1 881 ? 27.578 -23.609 -27.688 1 96.62 881 PHE A O 1
ATOM 6818 N N . GLY A 1 882 ? 25.609 -22.594 -27.641 1 96.56 882 GLY A N 1
ATOM 6819 C CA . GLY A 1 882 ? 25.031 -23.469 -26.625 1 96.56 882 GLY A CA 1
ATOM 6820 C C . GLY A 1 882 ? 23.609 -23.891 -26.938 1 96.56 882 GLY A C 1
ATOM 6821 O O . GLY A 1 882 ? 22.797 -23.078 -27.391 1 96.56 882 GLY A O 1
ATOM 6822 N N . LEU A 1 883 ? 23.328 -25.203 -26.859 1 97.75 883 LEU A N 1
ATOM 6823 C CA . LEU A 1 883 ? 22 -25.75 -27.031 1 97.75 883 LEU A CA 1
ATOM 6824 C C . LEU A 1 883 ? 21.547 -26.5 -25.781 1 97.75 883 LEU A C 1
ATOM 6826 O O . LEU A 1 883 ? 22.219 -27.422 -25.344 1 97.75 883 LEU A O 1
ATOM 6830 N N . THR A 1 884 ? 20.484 -26.047 -25.203 1 97.31 884 THR A N 1
ATOM 6831 C CA . THR A 1 884 ? 19.953 -26.672 -24 1 97.31 884 THR A CA 1
ATOM 6832 C C . THR A 1 884 ? 18.516 -27.141 -24.219 1 97.31 884 THR A C 1
ATOM 6834 O O . THR A 1 884 ? 17.719 -26.453 -24.859 1 97.31 884 THR A O 1
ATOM 6837 N N . ALA A 1 885 ? 18.172 -28.297 -23.781 1 97.88 885 ALA A N 1
ATOM 6838 C CA . ALA A 1 885 ? 16.812 -28.828 -23.781 1 97.88 885 ALA A CA 1
ATOM 6839 C C . ALA A 1 885 ? 16.469 -29.453 -22.453 1 97.88 885 ALA A C 1
ATOM 6841 O O . ALA A 1 885 ? 17.312 -30.078 -21.812 1 97.88 885 ALA A O 1
ATOM 6842 N N . LEU A 1 886 ? 15.242 -29.25 -22.031 1 97.94 886 LEU A N 1
ATOM 6843 C CA . LEU A 1 886 ? 14.75 -29.797 -20.766 1 97.94 886 LEU A CA 1
ATOM 6844 C C . LEU A 1 886 ? 13.477 -30.594 -20.984 1 97.94 886 LEU A C 1
ATOM 6846 O O . LEU A 1 886 ? 12.531 -30.125 -21.609 1 97.94 886 LEU A O 1
ATOM 6850 N N . PHE A 1 887 ? 13.445 -31.797 -20.469 1 98.19 887 PHE A N 1
ATOM 6851 C CA . PHE A 1 887 ? 12.289 -32.688 -20.562 1 98.19 887 PHE A CA 1
ATOM 6852 C C . PHE A 1 887 ? 11.758 -33.031 -19.188 1 98.19 887 PHE A C 1
ATOM 6854 O O . PHE A 1 887 ? 12.531 -33.219 -18.25 1 98.19 887 PHE A O 1
ATOM 6861 N N . ASP A 1 888 ? 10.492 -33.062 -19 1 97.62 888 ASP A N 1
ATOM 6862 C CA . ASP A 1 888 ? 9.766 -33.406 -17.781 1 97.62 888 ASP A CA 1
ATOM 6863 C C . ASP A 1 888 ? 8.977 -34.719 -17.969 1 97.62 888 ASP A C 1
ATOM 6865 O O . ASP A 1 888 ? 8.242 -34.875 -18.953 1 97.62 888 ASP A O 1
ATOM 6869 N N . VAL A 1 889 ? 9.18 -35.625 -17.062 1 97.62 889 VAL A N 1
ATOM 6870 C CA . VAL A 1 889 ? 8.547 -36.938 -17.156 1 97.62 889 VAL A CA 1
ATOM 6871 C C . VAL A 1 889 ? 7.652 -37.188 -15.945 1 97.62 889 VAL A C 1
ATOM 6873 O O . VAL A 1 889 ? 8.078 -36.969 -14.805 1 97.62 889 VAL A O 1
ATOM 6876 N N . LYS A 1 890 ? 6.469 -37.594 -16.141 1 96.5 890 LYS A N 1
ATOM 6877 C CA . LYS A 1 890 ? 5.523 -38 -15.102 1 96.5 890 LYS A CA 1
ATOM 6878 C C . LYS A 1 890 ? 4.793 -39.281 -15.484 1 96.5 890 LYS A C 1
ATOM 6880 O O . LYS A 1 890 ? 4.211 -39.375 -16.562 1 96.5 890 LYS A O 1
ATOM 6885 N N . VAL A 1 891 ? 4.77 -40.219 -14.5 1 96.94 891 VAL A N 1
ATOM 6886 C CA . VAL A 1 891 ? 4.246 -41.531 -14.875 1 96.94 891 VAL A CA 1
ATOM 6887 C C . VAL A 1 891 ? 3.338 -42.062 -13.766 1 96.94 891 VAL A C 1
ATOM 6889 O O . VAL A 1 891 ? 3.662 -41.938 -12.586 1 96.94 891 VAL A O 1
ATOM 6892 N N . GLY A 1 892 ? 2.188 -42.562 -14.219 1 96 892 GLY A N 1
ATOM 6893 C CA . GLY A 1 892 ? 1.46 -43.469 -13.352 1 96 892 GLY A CA 1
ATOM 6894 C C . GLY A 1 892 ? 0.224 -42.844 -12.727 1 96 892 GLY A C 1
ATOM 6895 O O . GLY A 1 892 ? -0.617 -43.562 -12.172 1 96 892 GLY A O 1
ATOM 6896 N N . ALA A 1 893 ? -0.025 -41.594 -12.695 1 94.69 893 ALA A N 1
ATOM 6897 C CA . ALA A 1 893 ? -1.232 -41 -12.141 1 94.69 893 ALA A CA 1
ATOM 6898 C C . ALA A 1 893 ? -2.426 -41.219 -13.07 1 94.69 893 ALA A C 1
ATOM 6900 O O . ALA A 1 893 ? -2.26 -41.344 -14.289 1 94.69 893 ALA A O 1
ATOM 6901 N N . ASP A 1 894 ? -3.566 -41.219 -12.453 1 95.56 894 ASP A N 1
ATOM 6902 C CA . ASP A 1 894 ? -4.805 -41.312 -13.219 1 95.56 894 ASP A CA 1
ATOM 6903 C C . ASP A 1 894 ? -5.57 -40 -13.18 1 95.56 894 ASP A C 1
ATOM 6905 O O . ASP A 1 894 ? -5.391 -39.188 -12.266 1 95.56 894 ASP A O 1
ATOM 6909 N N . LEU A 1 895 ? -6.352 -39.844 -14.211 1 94.06 895 LEU A N 1
ATOM 6910 C CA . LEU A 1 895 ? -7.156 -38.625 -14.336 1 94.06 895 LEU A CA 1
ATOM 6911 C C . LEU A 1 895 ? -8.555 -38.969 -14.836 1 94.06 895 LEU A C 1
ATOM 6913 O O . LEU A 1 895 ? -8.719 -39.719 -15.789 1 94.06 895 LEU A O 1
ATOM 6917 N N . TYR A 1 896 ? -9.539 -38.469 -14.07 1 94 896 TYR A N 1
ATOM 6918 C CA . TYR A 1 896 ? -10.906 -38.531 -14.586 1 94 896 TYR A CA 1
ATOM 6919 C C . TYR A 1 896 ? -11.18 -37.344 -15.523 1 94 896 TYR A C 1
ATOM 6921 O O . TYR A 1 896 ? -11.258 -36.219 -15.086 1 94 896 TYR A O 1
ATOM 6929 N N . SER A 1 897 ? -11.336 -37.625 -16.766 1 93.25 897 SER A N 1
ATOM 6930 C CA . SER A 1 897 ? -11.562 -36.594 -17.766 1 93.25 897 SER A CA 1
ATOM 6931 C C . SER A 1 897 ? -13.047 -36.375 -18.031 1 93.25 897 SER A C 1
ATOM 6933 O O . SER A 1 897 ? -13.633 -37.094 -18.844 1 93.25 897 SER A O 1
ATOM 6935 N N . MET A 1 898 ? -13.57 -35.344 -17.469 1 92.62 898 MET A N 1
ATOM 6936 C CA . MET A 1 898 ? -14.961 -35 -17.75 1 92.62 898 MET A CA 1
ATOM 6937 C C . MET A 1 898 ? -15.102 -34.469 -19.172 1 92.62 898 MET A C 1
ATOM 6939 O O . MET A 1 898 ? -16.188 -34.5 -19.75 1 92.62 898 MET A O 1
ATOM 6943 N N . SER A 1 899 ? -14.031 -34 -19.719 1 92.31 899 SER A N 1
ATOM 6944 C CA . SER A 1 899 ? -14.047 -33.594 -21.125 1 92.31 899 SER A CA 1
ATOM 6945 C C . SER A 1 899 ? -14.258 -34.781 -22.062 1 92.31 899 SER A C 1
ATOM 6947 O O . SER A 1 899 ? -15.055 -34.688 -23 1 92.31 899 SER A O 1
ATOM 6949 N N . ALA A 1 900 ? -13.531 -35.844 -21.844 1 93.62 900 ALA A N 1
ATOM 6950 C CA . ALA A 1 900 ? -13.727 -37.031 -22.641 1 93.62 900 ALA A CA 1
ATOM 6951 C C . ALA A 1 900 ? -15.141 -37.594 -22.469 1 93.62 900 ALA A C 1
ATOM 6953 O O . ALA A 1 900 ? -15.758 -38.031 -23.438 1 93.62 900 ALA A O 1
ATOM 6954 N N . ARG A 1 901 ? -15.594 -37.562 -21.25 1 95.5 901 ARG A N 1
ATOM 6955 C CA . ARG A 1 901 ? -16.969 -37.969 -20.984 1 95.5 901 ARG A CA 1
ATOM 6956 C C . ARG A 1 901 ? -17.953 -37.156 -21.812 1 95.5 901 ARG A C 1
ATOM 6958 O O . ARG A 1 901 ? -18.844 -37.719 -22.469 1 95.5 901 ARG A O 1
ATOM 6965 N N . ALA A 1 902 ? -17.797 -35.906 -21.766 1 94.06 902 ALA A N 1
ATOM 6966 C CA . ALA A 1 902 ? -18.703 -35.031 -22.484 1 94.06 902 ALA A CA 1
ATOM 6967 C C . ALA A 1 902 ? -18.641 -35.281 -23.984 1 94.06 902 ALA A C 1
ATOM 6969 O O . ALA A 1 902 ? -19.656 -35.188 -24.688 1 94.06 902 ALA A O 1
ATOM 6970 N N . ALA A 1 903 ? -17.531 -35.562 -24.531 1 94.88 903 ALA A N 1
ATOM 6971 C CA . ALA A 1 903 ? -17.391 -35.875 -25.953 1 94.88 903 ALA A CA 1
ATOM 6972 C C . ALA A 1 903 ? -18.172 -37.125 -26.328 1 94.88 903 ALA A C 1
ATOM 6974 O O . ALA A 1 903 ? -18.75 -37.219 -27.406 1 94.88 903 ALA A O 1
ATOM 6975 N N . HIS A 1 904 ? -18.188 -38.094 -25.484 1 96.44 904 HIS A N 1
ATOM 6976 C CA . HIS A 1 904 ? -18.938 -39.312 -25.719 1 96.44 904 HIS A CA 1
ATOM 6977 C C . HIS A 1 904 ? -20.438 -39.094 -25.594 1 96.44 904 HIS A C 1
ATOM 6979 O O . HIS A 1 904 ? -21.219 -39.562 -26.422 1 96.44 904 HIS A O 1
ATOM 6985 N N . GLU A 1 905 ? -20.734 -38.344 -24.594 1 95.81 905 GLU A N 1
ATOM 6986 C CA . GLU A 1 905 ? -22.156 -38.094 -24.344 1 95.81 905 GLU A CA 1
ATOM 6987 C C . GLU A 1 905 ? -22.766 -37.281 -25.484 1 95.81 905 GLU A C 1
ATOM 6989 O O . GLU A 1 905 ? -23.906 -37.531 -25.875 1 95.81 905 GLU A O 1
ATOM 6994 N N . SER A 1 906 ? -22.031 -36.438 -26.047 1 95.38 906 SER A N 1
ATOM 6995 C CA . SER A 1 906 ? -22.547 -35.531 -27.078 1 95.38 906 SER A CA 1
ATOM 6996 C C . SER A 1 906 ? -22.438 -36.156 -28.453 1 95.38 906 SER A C 1
ATOM 6998 O O . SER A 1 906 ? -22.922 -35.594 -29.438 1 95.38 906 SER A O 1
ATOM 7000 N N . GLY A 1 907 ? -21.781 -37.281 -28.578 1 96.5 907 GLY A N 1
ATOM 7001 C CA . GLY A 1 907 ? -21.672 -37.969 -29.844 1 96.5 907 GLY A CA 1
ATOM 7002 C C . GLY A 1 907 ? -20.484 -37.5 -30.672 1 96.5 907 GLY A C 1
ATOM 7003 O O . GLY A 1 907 ? -20.406 -37.781 -31.875 1 96.5 907 GLY A O 1
ATOM 7004 N N . LYS A 1 908 ? -19.609 -36.812 -30.094 1 94.94 908 LYS A N 1
ATOM 7005 C CA . LYS A 1 908 ? -18.484 -36.25 -30.828 1 94.94 908 LYS A CA 1
ATOM 7006 C C . LYS A 1 908 ? -17.297 -37.188 -30.875 1 94.94 908 LYS A C 1
ATOM 7008 O O . LYS A 1 908 ? -16.469 -37.125 -31.781 1 94.94 908 LYS A O 1
ATOM 7013 N N . SER A 1 909 ? -17.219 -38.094 -29.953 1 95.88 909 SER A N 1
ATOM 7014 C CA . SER A 1 909 ? -16.094 -39 -29.891 1 95.88 909 SER A CA 1
ATOM 7015 C C . SER A 1 909 ? -16.125 -40 -31.047 1 95.88 909 SER A C 1
ATOM 7017 O O . SER A 1 909 ? -17.188 -40.406 -31.5 1 95.88 909 SER A O 1
ATOM 7019 N N . LEU A 1 910 ? -14.961 -40.438 -31.484 1 96 910 LEU A N 1
ATOM 7020 C CA . LEU A 1 910 ? -14.844 -41.438 -32.531 1 96 910 LEU A CA 1
ATOM 7021 C C . LEU A 1 910 ? -15.492 -42.75 -32.125 1 96 910 LEU A C 1
ATOM 7023 O O . LEU A 1 910 ? -16.016 -43.469 -32.938 1 96 910 LEU A O 1
ATOM 7027 N N . ALA A 1 911 ? -15.508 -42.938 -30.875 1 95.69 911 ALA A N 1
ATOM 7028 C CA . ALA A 1 911 ? -16.062 -44.156 -30.328 1 95.69 911 ALA A CA 1
ATOM 7029 C C . ALA A 1 911 ? -17.562 -44.25 -30.562 1 95.69 911 ALA A C 1
ATOM 7031 O O . ALA A 1 911 ? -18.156 -45.312 -30.531 1 95.69 911 ALA A O 1
ATOM 7032 N N . THR A 1 912 ? -18.203 -43.188 -30.844 1 97.44 912 THR A N 1
ATOM 7033 C CA . THR A 1 912 ? -19.656 -43.156 -30.969 1 97.44 912 THR A CA 1
ATOM 7034 C C . THR A 1 912 ? -20.094 -43.562 -32.344 1 97.44 912 THR A C 1
ATOM 7036 O O . THR A 1 912 ? -21.281 -43.688 -32.625 1 97.44 912 THR A O 1
ATOM 7039 N N . LEU A 1 913 ? -19.156 -43.844 -33.25 1 97.5 913 LEU A N 1
ATOM 7040 C CA . LEU A 1 913 ? -19.469 -44.219 -34.625 1 97.5 913 LEU A CA 1
ATOM 7041 C C . LEU A 1 913 ? -19.906 -45.656 -34.719 1 97.5 913 LEU A C 1
ATOM 7043 O O . LEU A 1 913 ? -20.703 -46.031 -35.594 1 97.5 913 LEU A O 1
ATOM 7047 N N . ALA A 1 914 ? -19.469 -46.469 -33.781 1 97.19 914 ALA A N 1
ATOM 7048 C CA . ALA A 1 914 ? -19.766 -47.906 -33.844 1 97.19 914 ALA A CA 1
ATOM 7049 C C . ALA A 1 914 ? -21.266 -48.156 -33.719 1 97.19 914 ALA A C 1
ATOM 7051 O O . ALA A 1 914 ? -21.906 -47.688 -32.781 1 97.19 914 ALA A O 1
ATOM 7052 N N . GLY A 1 915 ? -21.812 -48.844 -34.688 1 97.19 915 GLY A N 1
ATOM 7053 C CA . GLY A 1 915 ? -23.219 -49.25 -34.688 1 97.19 915 GLY A CA 1
ATOM 7054 C C . GLY A 1 915 ? -24.156 -48.125 -35.062 1 97.19 915 GLY A C 1
ATOM 7055 O O . GLY A 1 915 ? -25.375 -48.312 -35.094 1 97.19 915 GLY A O 1
ATOM 7056 N N . ARG A 1 916 ? -23.609 -46.969 -35.281 1 97.62 916 ARG A N 1
ATOM 7057 C CA . ARG A 1 916 ? -24.469 -45.812 -35.5 1 97.62 916 ARG A CA 1
ATOM 7058 C C . ARG A 1 916 ? -25.141 -45.875 -36.875 1 97.62 916 ARG A C 1
ATOM 7060 O O . ARG A 1 916 ? -26.344 -45.656 -36.969 1 97.62 916 ARG A O 1
ATOM 7067 N N . GLU A 1 917 ? -24.375 -46.156 -37.938 1 96.31 917 GLU A N 1
ATOM 7068 C CA . GLU A 1 917 ? -24.922 -46.25 -39.281 1 96.31 917 GLU A CA 1
ATOM 7069 C C . GLU A 1 917 ? -25.953 -47.375 -39.375 1 96.31 917 GLU A C 1
ATOM 7071 O O . GLU A 1 917 ? -27.016 -47.219 -39.969 1 96.31 917 GLU A O 1
ATOM 7076 N N . GLU A 1 918 ? -25.672 -48.469 -38.75 1 96.81 918 GLU A N 1
ATOM 7077 C CA . GLU A 1 918 ? -26.562 -49.625 -38.75 1 96.81 918 GLU A CA 1
ATOM 7078 C C . GLU A 1 918 ? -27.875 -49.312 -38.031 1 96.81 918 GLU A C 1
ATOM 7080 O O . GLU A 1 918 ? -28.953 -49.75 -38.469 1 96.81 918 GLU A O 1
ATOM 7085 N N . TRP A 1 919 ? -27.734 -48.594 -36.969 1 97.12 919 TRP A N 1
ATOM 7086 C CA . TRP A 1 919 ? -28.938 -48.25 -36.219 1 97.12 919 TRP A CA 1
ATOM 7087 C C . TRP A 1 919 ? -29.812 -47.312 -37.031 1 97.12 919 TRP A C 1
ATOM 7089 O O . TRP A 1 919 ? -31.031 -47.469 -37.094 1 97.12 919 TRP A O 1
ATOM 7099 N N . TYR A 1 920 ? -29.203 -46.312 -37.562 1 95.38 920 TYR A N 1
ATOM 7100 C CA . TYR A 1 920 ? -29.984 -45.344 -38.344 1 95.38 920 TYR A CA 1
ATOM 7101 C C . TYR A 1 920 ? -30.656 -46 -39.531 1 95.38 920 TYR A C 1
ATOM 7103 O O . TYR A 1 920 ? -31.812 -45.688 -39.844 1 95.38 920 TYR A O 1
ATOM 7111 N N . LYS A 1 921 ? -30 -46.969 -40.156 1 95.38 921 LYS A N 1
ATOM 7112 C CA . LYS A 1 921 ? -30.609 -47.719 -41.25 1 95.38 921 LYS A CA 1
ATOM 7113 C C . LYS A 1 921 ? -31.766 -48.562 -40.75 1 95.38 921 LYS A C 1
ATOM 7115 O O . LYS A 1 921 ? -32.812 -48.656 -41.406 1 95.38 921 LYS A O 1
ATOM 7120 N N . SER A 1 922 ? -31.562 -49.156 -39.625 1 96.44 922 SER A N 1
ATOM 7121 C CA . SER A 1 922 ? -32.625 -49.938 -39 1 96.44 922 SER A CA 1
ATOM 7122 C C . SER A 1 922 ? -33.844 -49.094 -38.719 1 96.44 922 SER A C 1
ATOM 7124 O O . SER A 1 922 ? -34.969 -49.531 -38.938 1 96.44 922 SER A O 1
ATOM 7126 N N . GLU A 1 923 ? -33.625 -47.938 -38.188 1 94.88 923 GLU A N 1
ATOM 7127 C CA . GLU A 1 923 ? -34.719 -47.031 -37.906 1 94.88 923 GLU A CA 1
ATOM 7128 C C . GLU A 1 923 ? -35.438 -46.594 -39.156 1 94.88 923 GLU A C 1
ATOM 7130 O O . GLU A 1 923 ? -36.656 -46.406 -39.188 1 94.88 923 GLU A O 1
ATOM 7135 N N . GLU A 1 924 ? -34.656 -46.406 -40.188 1 93 924 GLU A N 1
ATOM 7136 C CA . GLU A 1 924 ? -35.281 -46.125 -41.5 1 93 924 GLU A CA 1
ATOM 7137 C C . GLU A 1 924 ? -36.156 -47.25 -41.969 1 93 924 GLU A C 1
ATOM 7139 O O . GLU A 1 924 ? -37.25 -47.031 -42.5 1 93 924 GLU A O 1
ATOM 7144 N N . GLU A 1 925 ? -35.688 -48.438 -41.781 1 95.06 925 GLU A N 1
ATOM 7145 C CA . GLU A 1 925 ? -36.469 -49.625 -42.156 1 95.06 925 GLU A CA 1
ATOM 7146 C C . GLU A 1 925 ? -37.719 -49.75 -41.312 1 95.06 925 GLU A C 1
ATOM 7148 O O . GLU A 1 925 ? -38.781 -50.094 -41.812 1 95.06 925 GLU A O 1
ATOM 7153 N N . ARG A 1 926 ? -37.562 -49.438 -40.094 1 94.62 926 ARG A N 1
ATOM 7154 C CA . ARG A 1 926 ? -38.719 -49.438 -39.188 1 94.62 926 ARG A CA 1
ATOM 7155 C C . ARG A 1 926 ? -39.781 -48.438 -39.656 1 94.62 926 ARG A C 1
ATOM 7157 O O . ARG A 1 926 ? -40.969 -48.75 -39.688 1 94.62 926 ARG A O 1
ATOM 7164 N N . GLN A 1 927 ? -39.312 -47.281 -39.969 1 92.62 927 GLN A N 1
ATOM 7165 C CA . GLN A 1 927 ? -40.25 -46.219 -40.406 1 92.62 927 GLN A CA 1
ATOM 7166 C C . GLN A 1 927 ? -40.906 -46.625 -41.719 1 92.62 927 GLN A C 1
ATOM 7168 O O . GLN A 1 927 ? -42.094 -46.375 -41.938 1 92.62 927 GLN A O 1
ATOM 7173 N N . ALA A 1 928 ? -40.156 -47.219 -42.562 1 93.56 928 ALA A N 1
ATOM 7174 C CA . ALA A 1 928 ? -40.656 -47.656 -43.844 1 93.56 928 ALA A CA 1
ATOM 7175 C C . ALA A 1 928 ? -41.719 -48.75 -43.688 1 93.56 928 ALA A C 1
ATOM 7177 O O . ALA A 1 928 ? -42.656 -48.812 -44.469 1 93.56 928 ALA A O 1
ATOM 7178 N N . ALA A 1 929 ? -41.625 -49.531 -42.625 1 93.94 929 ALA A N 1
ATOM 7179 C CA . ALA A 1 929 ? -42.562 -50.625 -42.312 1 93.94 929 ALA A CA 1
ATOM 7180 C C . ALA A 1 929 ? -43.812 -50.094 -41.594 1 93.94 929 ALA A C 1
ATOM 7182 O O . ALA A 1 929 ? -44.75 -50.844 -41.344 1 93.94 929 ALA A O 1
ATOM 7183 N N . GLY A 1 930 ? -43.844 -48.781 -41.188 1 92.25 930 GLY A N 1
ATOM 7184 C CA . GLY A 1 930 ? -44.969 -48.156 -40.531 1 92.25 930 GLY A CA 1
ATOM 7185 C C . GLY A 1 930 ? -45.125 -48.531 -39.062 1 92.25 930 GLY A C 1
ATOM 7186 O O . GLY A 1 930 ? -46.219 -48.469 -38.5 1 92.25 930 GLY A O 1
ATOM 7187 N N . ILE A 1 931 ? -44.031 -48.938 -38.594 1 93.94 931 ILE A N 1
ATOM 7188 C CA . ILE A 1 931 ? -44.031 -49.344 -37.188 1 93.94 931 ILE A CA 1
ATOM 7189 C C . ILE A 1 931 ? -43.594 -48.188 -36.312 1 93.94 931 ILE A C 1
ATOM 7191 O O . ILE A 1 931 ? -42.594 -47.531 -36.594 1 93.94 931 ILE A O 1
ATOM 7195 N N . ALA A 1 932 ? -44.406 -47.969 -35.188 1 91.25 932 ALA A N 1
ATOM 7196 C CA . ALA A 1 932 ? -44.094 -46.844 -34.312 1 91.25 932 ALA A CA 1
ATOM 7197 C C . ALA A 1 932 ? -42.812 -47.094 -33.5 1 91.25 932 ALA A C 1
ATOM 7199 O O . ALA A 1 932 ? -42.469 -48.25 -33.25 1 91.25 932 ALA A O 1
ATOM 7200 N N . LYS A 1 933 ? -42.188 -45.906 -33.156 1 86.38 933 LYS A N 1
ATOM 7201 C CA . LYS A 1 933 ? -40.969 -46 -32.344 1 86.38 933 LYS A CA 1
ATOM 7202 C C . LYS A 1 933 ? -41.25 -46.688 -31.016 1 86.38 933 LYS A C 1
ATOM 7204 O O . LYS A 1 933 ? -42.25 -46.375 -30.344 1 86.38 933 LYS A O 1
ATOM 7209 N N . GLY A 1 934 ? -40.438 -47.625 -30.641 1 81.12 934 GLY A N 1
ATOM 7210 C CA . GLY A 1 934 ? -40.562 -48.312 -29.359 1 81.12 934 GLY A CA 1
ATOM 7211 C C . GLY A 1 934 ? -41.562 -49.469 -29.406 1 81.12 934 GLY A C 1
ATOM 7212 O O . GLY A 1 934 ? -41.75 -50.125 -28.406 1 81.12 934 GLY A O 1
ATOM 7213 N N . ALA A 1 935 ? -42.125 -49.719 -30.562 1 84.06 935 ALA A N 1
ATOM 7214 C CA . ALA A 1 935 ? -43.062 -50.812 -30.688 1 84.06 935 ALA A CA 1
ATOM 7215 C C . ALA A 1 935 ? -42.406 -52.156 -30.453 1 84.06 935 ALA A C 1
ATOM 7217 O O . ALA A 1 935 ? -41.281 -52.406 -30.906 1 84.06 935 ALA A O 1
ATOM 7218 N N . SER A 1 936 ? -43.062 -53.031 -29.688 1 84.69 936 SER A N 1
ATOM 7219 C CA . SER A 1 936 ? -42.531 -54.375 -29.359 1 84.69 936 SER A CA 1
ATOM 7220 C C . SER A 1 936 ? -42.5 -55.25 -30.594 1 84.69 936 SER A C 1
ATOM 7222 O O . SER A 1 936 ? -41.75 -56.25 -30.609 1 84.69 936 SER A O 1
ATOM 7224 N N . THR A 1 937 ? -43.219 -54.875 -31.625 1 88.25 937 THR A N 1
ATOM 7225 C CA . THR A 1 937 ? -43.312 -55.719 -32.844 1 88.25 937 THR A CA 1
ATOM 7226 C C . THR A 1 937 ? -42.094 -55.5 -33.719 1 88.25 937 THR A C 1
ATOM 7228 O O . THR A 1 937 ? -41.875 -56.25 -34.656 1 88.25 937 THR A O 1
ATOM 7231 N N . TRP A 1 938 ? -41.312 -54.5 -33.406 1 91.94 938 TRP A N 1
ATOM 7232 C CA . TRP A 1 938 ? -40.156 -54.25 -34.25 1 91.94 938 TRP A CA 1
ATOM 7233 C C . TRP A 1 938 ? -38.875 -54.75 -33.531 1 91.94 938 TRP A C 1
ATOM 7235 O O . TRP A 1 938 ? -38.625 -54.406 -32.375 1 91.94 938 TRP A O 1
ATOM 7245 N N . THR A 1 939 ? -38.094 -55.531 -34.25 1 91.31 939 THR A N 1
ATOM 7246 C CA . THR A 1 939 ? -36.781 -55.906 -33.812 1 91.31 939 THR A CA 1
ATOM 7247 C C . THR A 1 939 ? -35.719 -55.188 -34.656 1 91.31 939 THR A C 1
ATOM 7249 O O . THR A 1 939 ? -35.656 -55.375 -35.875 1 91.31 939 THR A O 1
ATOM 7252 N N . PRO A 1 940 ? -34.844 -54.406 -34.031 1 94.44 940 PRO A N 1
ATOM 7253 C CA . PRO A 1 940 ? -33.844 -53.656 -34.812 1 94.44 940 PRO A CA 1
ATOM 7254 C C . PRO A 1 940 ? -33 -54.562 -35.688 1 94.44 940 PRO A C 1
ATOM 7256 O O . PRO A 1 940 ? -32.562 -55.625 -35.25 1 94.44 940 PRO A O 1
ATOM 7259 N N . THR A 1 941 ? -32.781 -54.156 -36.969 1 95 941 THR A N 1
ATOM 7260 C CA . THR A 1 941 ? -31.984 -54.938 -37.938 1 95 941 THR A CA 1
ATOM 7261 C C . THR A 1 941 ? -30.5 -54.594 -37.812 1 95 941 THR A C 1
ATOM 7263 O O . THR A 1 941 ? -29.641 -55.312 -38.312 1 95 941 THR A O 1
ATOM 7266 N N . GLY A 1 942 ? -30.188 -53.5 -37.125 1 95.62 942 GLY A N 1
ATOM 7267 C CA . GLY A 1 942 ? -28.844 -53.031 -36.875 1 95.62 942 GLY A CA 1
ATOM 7268 C C . GLY A 1 942 ? -28.734 -52.094 -35.688 1 95.62 942 GLY A C 1
ATOM 7269 O O . GLY A 1 942 ? -29.734 -51.531 -35.25 1 95.62 942 GLY A O 1
ATOM 7270 N N . GLY A 1 943 ? -27.531 -51.938 -35.188 1 96.81 943 GLY A N 1
ATOM 7271 C CA . GLY A 1 943 ? -27.297 -51.094 -34.031 1 96.81 943 GLY A CA 1
ATOM 7272 C C . GLY A 1 943 ? -26 -51.406 -33.281 1 96.81 943 GLY A C 1
ATOM 7273 O O . GLY A 1 943 ? -25.094 -52 -33.875 1 96.81 943 GLY A O 1
ATOM 7274 N N . PHE A 1 944 ? -25.953 -50.875 -32.125 1 97.56 944 PHE A N 1
ATOM 7275 C CA . PHE A 1 944 ? -24.781 -51.125 -31.281 1 97.56 944 PHE A CA 1
ATOM 7276 C C . PHE A 1 944 ? -25.047 -52.25 -30.312 1 97.56 944 PHE A C 1
ATOM 7278 O O . PHE A 1 944 ? -26.109 -52.344 -29.703 1 97.56 944 PHE A O 1
ATOM 7285 N N . VAL A 1 945 ? -24.188 -53.188 -30.281 1 97.25 945 VAL A N 1
ATOM 7286 C CA . VAL A 1 945 ? -24.25 -54.281 -29.297 1 97.25 945 VAL A CA 1
ATOM 7287 C C . VAL A 1 945 ? -23.234 -54.031 -28.188 1 97.25 945 VAL A C 1
ATOM 7289 O O . VAL A 1 945 ? -22.031 -54.188 -28.391 1 97.25 945 VAL A O 1
ATOM 7292 N N . ALA A 1 946 ? -23.734 -53.656 -27.031 1 97.25 946 ALA A N 1
ATOM 7293 C CA . ALA A 1 946 ? -22.875 -53.375 -25.891 1 97.25 946 ALA A CA 1
ATOM 7294 C C . ALA A 1 946 ? -22.047 -54.594 -25.5 1 97.25 946 ALA A C 1
ATOM 7296 O O . ALA A 1 946 ? -22.547 -55.719 -25.484 1 97.25 946 ALA A O 1
ATOM 7297 N N . PRO A 1 947 ? -20.75 -54.406 -25.281 1 95.69 947 PRO A N 1
ATOM 7298 C CA . PRO A 1 947 ? -19.938 -55.562 -24.844 1 95.69 947 PRO A CA 1
ATOM 7299 C C . PRO A 1 947 ? -20.344 -56.062 -23.453 1 95.69 947 PRO A C 1
ATOM 7301 O O . PRO A 1 947 ? -20.547 -55.25 -22.547 1 95.69 947 PRO A O 1
ATOM 7304 N N . GLY A 1 948 ? -20.562 -57.344 -23.344 1 97.19 948 GLY A N 1
ATOM 7305 C CA . GLY A 1 948 ? -20.922 -57.938 -22.078 1 97.19 948 GLY A CA 1
ATOM 7306 C C . GLY A 1 948 ? -21.703 -59.219 -22.234 1 97.19 948 GLY A C 1
ATOM 7307 O O . GLY A 1 948 ? -21.688 -59.844 -23.297 1 97.19 948 GLY A O 1
ATOM 7308 N N . VAL A 1 949 ? -22.344 -59.656 -20.984 1 97.75 949 VAL A N 1
ATOM 7309 C CA . VAL A 1 949 ? -23.062 -60.906 -20.984 1 97.75 949 VAL A CA 1
ATOM 7310 C C . VAL A 1 949 ? -24.438 -60.719 -20.328 1 97.75 949 VAL A C 1
ATOM 7312 O O . VAL A 1 949 ? -24.625 -59.781 -19.547 1 97.75 949 VAL A O 1
ATOM 7315 N N . ILE A 1 950 ? -25.406 -61.469 -20.719 1 97.38 950 ILE A N 1
ATOM 7316 C CA . ILE A 1 950 ? -26.75 -61.5 -20.141 1 97.38 950 ILE A CA 1
ATOM 7317 C C . ILE A 1 950 ? -26.891 -62.719 -19.234 1 97.38 950 ILE A C 1
ATOM 7319 O O . ILE A 1 950 ? -26.531 -63.812 -19.609 1 97.38 950 ILE A O 1
ATOM 7323 N N . ASP A 1 951 ? -27.359 -62.469 -18.094 1 95.56 951 ASP A N 1
ATOM 7324 C CA . ASP A 1 951 ? -27.656 -63.531 -17.141 1 95.56 951 ASP A CA 1
ATOM 7325 C C . ASP A 1 951 ? -28.906 -64.312 -17.547 1 95.56 951 ASP A C 1
ATOM 7327 O O . ASP A 1 951 ? -30 -63.719 -17.578 1 95.56 951 ASP A O 1
ATOM 7331 N N . ASN A 1 952 ? -28.859 -65.625 -17.797 1 93.75 952 ASN A N 1
ATOM 7332 C CA . ASN A 1 952 ? -29.984 -66.438 -18.25 1 93.75 952 ASN A CA 1
ATOM 7333 C C . ASN A 1 952 ? -30.875 -66.875 -17.078 1 93.75 952 ASN A C 1
ATOM 7335 O O . ASN A 1 952 ? -31.906 -67.5 -17.266 1 93.75 952 ASN A O 1
ATOM 7339 N N . GLY A 1 953 ? -30.469 -66.5 -15.906 1 90.19 953 GLY A N 1
ATOM 7340 C CA . GLY A 1 953 ? -31.25 -66.812 -14.719 1 90.19 953 GLY A CA 1
ATOM 7341 C C . GLY A 1 953 ? -30.953 -68.25 -14.172 1 90.19 953 GLY A C 1
ATOM 7342 O O . GLY A 1 953 ? -31.391 -68.562 -13.062 1 90.19 953 GLY A O 1
ATOM 7343 N N . ASP A 1 954 ? -30.281 -69.125 -14.961 1 90.62 954 ASP A N 1
ATOM 7344 C CA . ASP A 1 954 ? -30 -70.5 -14.531 1 90.62 954 ASP A CA 1
ATOM 7345 C C . ASP A 1 954 ? -28.531 -70.625 -14.125 1 90.62 954 ASP A C 1
ATOM 7347 O O . ASP A 1 954 ? -28.016 -71.75 -14.047 1 90.62 954 ASP A O 1
ATOM 7351 N N . GLY A 1 955 ? -27.859 -69.5 -13.891 1 87.94 955 GLY A N 1
ATOM 7352 C CA . GLY A 1 955 ? -26.469 -69.562 -13.492 1 87.94 955 GLY A CA 1
ATOM 7353 C C . GLY A 1 955 ? -25.5 -69.5 -14.664 1 87.94 955 GLY A C 1
ATOM 7354 O O . GLY A 1 955 ? -24.297 -69.438 -14.477 1 87.94 955 GLY A O 1
ATOM 7355 N N . THR A 1 956 ? -26.031 -69.625 -15.875 1 93.31 956 THR A N 1
ATOM 7356 C CA . THR A 1 956 ? -25.203 -69.5 -17.062 1 93.31 956 THR A CA 1
ATOM 7357 C C . THR A 1 956 ? -25.344 -68.125 -17.703 1 93.31 956 THR A C 1
ATOM 7359 O O . THR A 1 956 ? -26.297 -67.375 -17.406 1 93.31 956 THR A O 1
ATOM 7362 N N . TYR A 1 957 ? -24.312 -67.688 -18.453 1 96.5 957 TYR A N 1
ATOM 7363 C CA . TYR A 1 957 ? -24.312 -66.375 -19.141 1 96.5 957 TYR A CA 1
ATOM 7364 C C . TYR A 1 957 ? -24.219 -66.562 -20.641 1 96.5 957 TYR A C 1
ATOM 7366 O O . TYR A 1 957 ? -23.609 -67.5 -21.125 1 96.5 957 TYR A O 1
ATOM 7374 N N . ARG A 1 958 ? -24.875 -65.75 -21.406 1 95.75 958 ARG A N 1
ATOM 7375 C CA . ARG A 1 958 ? -24.734 -65.75 -22.859 1 95.75 958 ARG A CA 1
ATOM 7376 C C . ARG A 1 958 ? -24.234 -64.375 -23.312 1 95.75 958 ARG A C 1
ATOM 7378 O O . ARG A 1 958 ? -24.5 -63.344 -22.672 1 95.75 958 ARG A O 1
ATOM 7385 N N . PRO A 1 959 ? -23.484 -64.375 -24.391 1 96.38 959 PRO A N 1
ATOM 7386 C CA . PRO A 1 959 ? -23.078 -63.062 -24.906 1 96.38 959 PRO A CA 1
ATOM 7387 C C . PRO A 1 959 ? -24.266 -62.188 -25.297 1 96.38 959 PRO A C 1
ATOM 7389 O O . PRO A 1 959 ? -25.266 -62.688 -25.812 1 96.38 959 PRO A O 1
ATOM 7392 N N . ASN A 1 960 ? -24.094 -60.906 -25.062 1 97.25 960 ASN A N 1
ATOM 7393 C CA . ASN A 1 960 ? -25.141 -59.969 -25.438 1 97.25 960 ASN A CA 1
ATOM 7394 C C . ASN A 1 960 ? -25.297 -59.875 -26.953 1 97.25 960 ASN A C 1
ATOM 7396 O O . ASN A 1 960 ? -24.312 -59.781 -27.672 1 97.25 960 ASN A O 1
ATOM 7400 N N . ASP A 1 961 ? -26.531 -59.906 -27.484 1 95.19 961 ASP A N 1
ATOM 7401 C CA . ASP A 1 961 ? -26.812 -59.781 -28.922 1 95.19 961 ASP A CA 1
ATOM 7402 C C . ASP A 1 961 ? -27.906 -58.781 -29.188 1 95.19 961 ASP A C 1
ATOM 7404 O O . ASP A 1 961 ? -28.453 -58.719 -30.297 1 95.19 961 ASP A O 1
ATOM 7408 N N . ILE A 1 962 ? -28.234 -58.062 -28.141 1 95.62 962 ILE A N 1
ATOM 7409 C CA . ILE A 1 962 ? -29.312 -57.094 -28.281 1 95.62 962 ILE A CA 1
ATOM 7410 C C . ILE A 1 962 ? -28.781 -55.781 -28.891 1 95.62 962 ILE A C 1
ATOM 7412 O O . ILE A 1 962 ? -27.844 -55.188 -28.375 1 95.62 962 ILE A O 1
ATOM 7416 N N . LYS A 1 963 ? -29.328 -55.406 -30.016 1 96.5 963 LYS A N 1
ATOM 7417 C CA . LYS A 1 963 ? -28.969 -54.188 -30.703 1 96.5 963 LYS A CA 1
ATOM 7418 C C . LYS A 1 963 ? -29.688 -52.969 -30.094 1 96.5 963 LYS A C 1
ATOM 7420 O O . LYS A 1 963 ? -30.906 -53 -29.906 1 96.5 963 LYS A O 1
ATOM 7425 N N . VAL A 1 964 ? -28.906 -51.969 -29.766 1 96.38 964 VAL A N 1
ATOM 7426 C CA . VAL A 1 964 ? -29.516 -50.781 -29.156 1 96.38 964 VAL A CA 1
ATOM 7427 C C . VAL A 1 964 ? -29.078 -49.531 -29.906 1 96.38 964 VAL A C 1
ATOM 7429 O O . VAL A 1 964 ? -28.172 -49.594 -30.734 1 96.38 964 VAL A O 1
ATOM 7432 N N . ASN A 1 965 ? -29.734 -48.375 -29.578 1 96.38 965 ASN A N 1
ATOM 7433 C CA . ASN A 1 965 ? -29.297 -47.062 -30.031 1 96.38 965 ASN A CA 1
ATOM 7434 C C . ASN A 1 965 ? -27.984 -46.656 -29.375 1 96.38 965 ASN A C 1
ATOM 7436 O O . ASN A 1 965 ? -27.891 -46.531 -28.156 1 96.38 965 ASN A O 1
ATOM 7440 N N . PRO A 1 966 ? -26.906 -46.406 -30.203 1 97.69 966 PRO A N 1
ATOM 7441 C CA . PRO A 1 966 ? -25.625 -46 -29.594 1 97.69 966 PRO A CA 1
ATOM 7442 C C . PRO A 1 966 ? -25.766 -44.781 -28.719 1 97.69 966 PRO A C 1
ATOM 7444 O O . PRO A 1 966 ? -25.047 -44.625 -27.734 1 97.69 966 PRO A O 1
ATOM 7447 N N . GLU A 1 967 ? -26.594 -43.781 -29 1 97.56 967 GLU A N 1
ATOM 7448 C CA . GLU A 1 967 ? -26.844 -42.594 -28.188 1 97.56 967 GLU A CA 1
ATOM 7449 C C . GLU A 1 967 ? -27.312 -43 -26.781 1 97.56 967 GLU A C 1
ATOM 7451 O O . GLU A 1 967 ? -26.859 -42.438 -25.781 1 97.56 967 GLU A O 1
ATOM 7456 N N . ASP A 1 968 ? -28.203 -43.969 -26.703 1 96.88 968 ASP A N 1
ATOM 7457 C CA . ASP A 1 968 ? -28.688 -44.438 -25.422 1 96.88 968 ASP A CA 1
ATOM 7458 C C . ASP A 1 968 ? -27.578 -45.125 -24.625 1 96.88 968 ASP A C 1
ATOM 7460 O O . ASP A 1 968 ? -27.484 -44.969 -23.406 1 96.88 968 ASP A O 1
ATOM 7464 N N . TYR A 1 969 ? -26.828 -45.906 -25.328 1 97.5 969 TYR A N 1
ATOM 7465 C CA . TYR A 1 969 ? -25.719 -46.594 -24.672 1 97.5 969 TYR A CA 1
ATOM 7466 C C . TYR A 1 969 ? -24.766 -45.594 -24.062 1 97.5 969 TYR A C 1
ATOM 7468 O O . TYR A 1 969 ? -24.453 -45.656 -22.859 1 97.5 969 TYR A O 1
ATOM 7476 N N . TRP A 1 970 ? -24.297 -44.656 -24.828 1 97.75 970 TRP A N 1
ATOM 7477 C CA . TRP A 1 970 ? -23.281 -43.719 -24.359 1 97.75 970 TRP A CA 1
ATOM 7478 C C . TRP A 1 970 ? -23.859 -42.781 -23.297 1 97.75 970 TRP A C 1
ATOM 7480 O O . TRP A 1 970 ? -23.156 -42.375 -22.359 1 97.75 970 TRP A O 1
ATOM 7490 N N . MET A 1 971 ? -25.047 -42.312 -23.406 1 96.38 971 MET A N 1
ATOM 7491 C CA . MET A 1 971 ? -25.672 -41.5 -22.359 1 96.38 971 MET A CA 1
ATOM 7492 C C . MET A 1 971 ? -25.719 -42.281 -21.031 1 96.38 971 MET A C 1
ATOM 7494 O O . MET A 1 971 ? -25.438 -41.719 -19.969 1 96.38 971 MET A O 1
ATOM 7498 N N . SER A 1 972 ? -26.047 -43.562 -21.156 1 96.19 972 SER A N 1
ATOM 7499 C CA . SER A 1 972 ? -26.125 -44.406 -19.984 1 96.19 972 SER A CA 1
ATOM 7500 C C . SER A 1 972 ? -24.75 -44.562 -19.344 1 96.19 972 SER A C 1
ATOM 7502 O O . SER A 1 972 ? -24.594 -44.375 -18.125 1 96.19 972 SER A O 1
ATOM 7504 N N . VAL A 1 973 ? -23.766 -44.906 -20.125 1 96.56 973 VAL A N 1
ATOM 7505 C CA . VAL A 1 973 ? -22.422 -45.156 -19.641 1 96.56 973 VAL A CA 1
ATOM 7506 C C . VAL A 1 973 ? -21.812 -43.875 -19.062 1 96.56 973 VAL A C 1
ATOM 7508 O O . VAL A 1 973 ? -21.188 -43.906 -18 1 96.56 973 VAL A O 1
ATOM 7511 N N . CYS A 1 974 ? -21.984 -42.75 -19.719 1 96.06 974 CYS A N 1
ATOM 7512 C CA . CYS A 1 974 ? -21.422 -41.469 -19.297 1 96.06 974 CYS A CA 1
ATOM 7513 C C . CYS A 1 974 ? -22 -41.031 -17.953 1 96.06 974 CYS A C 1
ATOM 7515 O O . CYS A 1 974 ? -21.312 -40.406 -17.156 1 96.06 974 CYS A O 1
ATOM 7517 N N . ARG A 1 975 ? -23.094 -41.438 -17.625 1 93.94 975 ARG A N 1
ATOM 7518 C CA . ARG A 1 975 ? -23.766 -40.969 -16.422 1 93.94 975 ARG A CA 1
ATOM 7519 C C . ARG A 1 975 ? -23.531 -41.906 -15.25 1 93.94 975 ARG A C 1
ATOM 7521 O O . ARG A 1 975 ? -23.672 -41.531 -14.086 1 93.94 975 ARG A O 1
ATOM 7528 N N . ASN A 1 976 ? -23.141 -43.188 -15.609 1 94.69 976 ASN A N 1
ATOM 7529 C CA . ASN A 1 976 ? -23.203 -44.156 -14.539 1 94.69 976 ASN A CA 1
ATOM 7530 C C . ASN A 1 976 ? -21.875 -44.906 -14.359 1 94.69 976 ASN A C 1
ATOM 7532 O O . ASN A 1 976 ? -21.656 -45.562 -13.359 1 94.69 976 ASN A O 1
ATOM 7536 N N . ALA A 1 977 ? -21 -44.781 -15.281 1 95.44 977 ALA A N 1
ATOM 7537 C CA . ALA A 1 977 ? -19.75 -45.5 -15.195 1 95.44 977 ALA A CA 1
ATOM 7538 C C . ALA A 1 977 ? -18.547 -44.594 -15.445 1 95.44 977 ALA A C 1
ATOM 7540 O O . ALA A 1 977 ? -17.906 -44.688 -16.484 1 95.44 977 ALA A O 1
ATOM 7541 N N . PRO A 1 978 ? -18.203 -43.844 -14.453 1 95.75 978 PRO A N 1
ATOM 7542 C CA . PRO A 1 978 ? -17.047 -42.938 -14.617 1 95.75 978 PRO A CA 1
ATOM 7543 C C . PRO A 1 978 ? -15.75 -43.688 -14.898 1 95.75 978 PRO A C 1
ATOM 7545 O O . PRO A 1 978 ? -14.789 -43.125 -15.406 1 95.75 978 PRO A O 1
ATOM 7548 N N . SER A 1 979 ? -15.656 -45 -14.641 1 95.19 979 SER A N 1
ATOM 7549 C CA . SER A 1 979 ? -14.461 -45.781 -14.859 1 95.19 979 SER A CA 1
ATOM 7550 C C . SER A 1 979 ? -14.039 -45.75 -16.328 1 95.19 979 SER A C 1
ATOM 7552 O O . SER A 1 979 ? -12.852 -45.875 -16.641 1 95.19 979 SER A O 1
ATOM 7554 N N . MET A 1 980 ? -14.969 -45.562 -17.234 1 95.19 980 MET A N 1
ATOM 7555 C CA . MET A 1 980 ? -14.695 -45.562 -18.672 1 95.19 980 MET A CA 1
ATOM 7556 C C . MET A 1 980 ? -13.883 -44.312 -19.062 1 95.19 980 MET A C 1
ATOM 7558 O O . MET A 1 980 ? -13.25 -44.312 -20.125 1 95.19 980 MET A O 1
ATOM 7562 N N . PHE A 1 981 ? -13.867 -43.406 -18.234 1 96.12 981 PHE A N 1
ATOM 7563 C CA . PHE A 1 981 ? -13.234 -42.156 -18.609 1 96.12 981 PHE A CA 1
ATOM 7564 C C . PHE A 1 981 ? -12.086 -41.812 -17.672 1 96.12 981 PHE A C 1
ATOM 7566 O O . PHE A 1 981 ? -11.742 -40.656 -17.484 1 96.12 981 PHE A O 1
ATOM 7573 N N . ILE A 1 982 ? -11.586 -42.75 -16.938 1 96.25 982 ILE A N 1
ATOM 7574 C CA . ILE A 1 982 ? -10.328 -42.688 -16.219 1 96.25 982 ILE A CA 1
ATOM 7575 C C . ILE A 1 982 ? -9.164 -43 -17.156 1 96.25 982 ILE A C 1
ATOM 7577 O O . ILE A 1 982 ? -9.141 -44.062 -17.766 1 96.25 982 ILE A O 1
ATOM 7581 N N . TYR A 1 983 ? -8.273 -42.062 -17.25 1 95.62 983 TYR A N 1
ATOM 7582 C CA . TYR A 1 983 ? -7.133 -42.25 -18.141 1 95.62 983 TYR A CA 1
ATOM 7583 C C . TYR A 1 983 ? -5.824 -42.281 -17.359 1 95.62 983 TYR A C 1
ATOM 7585 O O . TYR A 1 983 ? -5.707 -41.625 -16.312 1 95.62 983 TYR A O 1
ATOM 7593 N N . ASP A 1 984 ? -4.926 -43.031 -17.906 1 96.56 984 ASP A N 1
ATOM 7594 C CA . ASP A 1 984 ? -3.541 -42.906 -17.469 1 96.56 984 ASP A CA 1
ATOM 7595 C C . ASP A 1 984 ? -2.973 -41.531 -17.891 1 96.56 984 ASP A C 1
ATOM 7597 O O . ASP A 1 984 ? -2.859 -41.25 -19.078 1 96.56 984 ASP A O 1
ATOM 7601 N N . ASN A 1 985 ? -2.619 -40.812 -16.984 1 95.25 985 ASN A N 1
ATOM 7602 C CA . ASN A 1 985 ? -2.191 -39.438 -17.219 1 95.25 985 ASN A CA 1
ATOM 7603 C C . ASN A 1 985 ? -0.682 -39.344 -17.438 1 95.25 985 ASN A C 1
ATOM 7605 O O . ASN A 1 985 ? -0.101 -38.25 -17.344 1 95.25 985 ASN A O 1
ATOM 7609 N N . SER A 1 986 ? 0.059 -40.375 -17.719 1 97 986 SER A N 1
ATOM 7610 C CA . SER A 1 986 ? 1.504 -40.375 -17.938 1 97 986 SER A CA 1
ATOM 7611 C C . SER A 1 986 ? 1.887 -39.594 -19.172 1 97 986 SER A C 1
ATOM 7613 O O . SER A 1 986 ? 1.181 -39.625 -20.188 1 97 986 SER A O 1
ATOM 7615 N N . TYR A 1 987 ? 3.012 -38.844 -19.062 1 96.19 987 TYR A N 1
ATOM 7616 C CA . TYR A 1 987 ? 3.459 -38.094 -20.234 1 96.19 987 TYR A CA 1
ATOM 7617 C C . TYR A 1 987 ? 4.934 -37.719 -20.109 1 96.19 987 TYR A C 1
ATOM 7619 O O . TYR A 1 987 ? 5.523 -37.844 -19.031 1 96.19 987 TYR A O 1
ATOM 7627 N N . ILE A 1 988 ? 5.551 -37.375 -21.219 1 97.75 988 ILE A N 1
ATOM 7628 C CA . ILE A 1 988 ? 6.844 -36.719 -21.344 1 97.75 988 ILE A CA 1
ATOM 7629 C C . ILE A 1 988 ? 6.676 -35.406 -22.109 1 97.75 988 ILE A C 1
ATOM 7631 O O . ILE A 1 988 ? 6.133 -35.375 -23.219 1 97.75 988 ILE A O 1
ATOM 7635 N N . LYS A 1 989 ? 7.039 -34.344 -21.531 1 96.88 989 LYS A N 1
ATOM 7636 C CA . LYS A 1 989 ? 6.859 -33.031 -22.125 1 96.88 989 LYS A CA 1
ATOM 7637 C C . LYS A 1 989 ? 8.188 -32.281 -22.234 1 96.88 989 LYS A C 1
ATOM 7639 O O . LYS A 1 989 ? 9.008 -32.344 -21.312 1 96.88 989 LYS A O 1
ATOM 7644 N N . CYS A 1 990 ? 8.445 -31.688 -23.375 1 97.69 990 CYS A N 1
ATOM 7645 C CA . CYS A 1 990 ? 9.578 -30.781 -23.5 1 97.69 990 CYS A CA 1
ATOM 7646 C C . CYS A 1 990 ? 9.25 -29.406 -22.906 1 97.69 990 CYS A C 1
ATOM 7648 O O . CYS A 1 990 ? 8.328 -28.734 -23.375 1 97.69 990 CYS A O 1
ATOM 7650 N N . ARG A 1 991 ? 10 -29.031 -21.938 1 97.19 991 ARG A N 1
ATOM 7651 C CA . ARG A 1 991 ? 9.68 -27.812 -21.203 1 97.19 991 ARG A CA 1
ATOM 7652 C C . ARG A 1 991 ? 10.406 -26.609 -21.812 1 97.19 991 ARG A C 1
ATOM 7654 O O . ARG A 1 991 ? 9.914 -25.484 -21.734 1 97.19 991 ARG A O 1
ATOM 7661 N N . GLU A 1 992 ? 11.555 -26.906 -22.359 1 97.38 992 GLU A N 1
ATOM 7662 C CA . GLU A 1 992 ? 12.375 -25.781 -22.797 1 97.38 992 GLU A CA 1
ATOM 7663 C C . GLU A 1 992 ? 13.367 -26.219 -23.875 1 97.38 992 GLU A C 1
ATOM 7665 O O . GLU A 1 992 ? 13.898 -27.344 -23.812 1 97.38 992 GLU A O 1
ATOM 7670 N N . ILE A 1 993 ? 13.609 -25.406 -24.859 1 98.06 993 ILE A N 1
ATOM 7671 C CA . ILE A 1 993 ? 14.734 -25.469 -25.781 1 98.06 993 ILE A CA 1
ATOM 7672 C C . ILE A 1 993 ? 15.312 -24.062 -25.984 1 98.06 993 ILE A C 1
ATOM 7674 O O . ILE A 1 993 ? 14.586 -23.125 -26.297 1 98.06 993 ILE A O 1
ATOM 7678 N N . THR A 1 994 ? 16.547 -23.969 -25.766 1 97.94 994 THR A N 1
ATOM 7679 C CA . THR A 1 994 ? 17.219 -22.688 -25.922 1 97.94 994 THR A CA 1
ATOM 7680 C C . THR A 1 994 ? 18.484 -22.844 -26.75 1 97.94 994 THR A C 1
ATOM 7682 O O . THR A 1 994 ? 19.344 -23.672 -26.453 1 97.94 994 THR A O 1
ATOM 7685 N N . LEU A 1 995 ? 18.609 -22.094 -27.781 1 98.31 995 LEU A N 1
ATOM 7686 C CA . LEU A 1 995 ? 19.812 -21.984 -28.594 1 98.31 995 LEU A CA 1
ATOM 7687 C C . LEU A 1 995 ? 20.453 -20.609 -28.422 1 98.31 995 LEU A C 1
ATOM 7689 O O . LEU A 1 995 ? 19.859 -19.594 -28.797 1 98.31 995 LEU A O 1
ATOM 7693 N N . THR A 1 996 ? 21.625 -20.609 -27.922 1 97.69 996 THR A N 1
ATOM 7694 C CA . THR A 1 996 ? 22.266 -19.344 -27.578 1 97.69 996 THR A CA 1
ATOM 7695 C C . THR A 1 996 ? 23.562 -19.156 -28.375 1 97.69 996 THR A C 1
ATOM 7697 O O . THR A 1 996 ? 24.328 -20.109 -28.562 1 97.69 996 THR A O 1
ATOM 7700 N N . TYR A 1 997 ? 23.766 -18.031 -28.859 1 97.69 997 TYR A N 1
ATOM 7701 C CA . TYR A 1 997 ? 25.031 -17.594 -29.422 1 97.69 997 TYR A CA 1
ATOM 7702 C C . TYR A 1 997 ? 25.641 -16.469 -28.594 1 97.69 997 TYR A C 1
ATOM 7704 O O . TYR A 1 997 ? 25.062 -15.391 -28.453 1 97.69 997 TYR A O 1
ATOM 7712 N N . GLN A 1 998 ? 26.781 -16.734 -28.094 1 95.81 998 GLN A N 1
ATOM 7713 C CA . GLN A 1 998 ? 27.531 -15.734 -27.344 1 95.81 998 GLN A CA 1
ATOM 7714 C C . GLN A 1 998 ? 28.531 -15 -28.219 1 95.81 998 GLN A C 1
ATOM 7716 O O . GLN A 1 998 ? 29.469 -15.594 -28.734 1 95.81 998 GLN A O 1
ATOM 7721 N N . PHE A 1 999 ? 28.391 -13.719 -28.266 1 95.69 999 PHE A N 1
ATOM 7722 C CA . PHE A 1 999 ? 29.297 -12.953 -29.094 1 95.69 999 PHE A CA 1
ATOM 7723 C C . PHE A 1 999 ? 30.688 -12.906 -28.484 1 95.69 999 PHE A C 1
ATOM 7725 O O . PHE A 1 999 ? 30.844 -12.664 -27.281 1 95.69 999 PHE A O 1
ATOM 7732 N N . PRO A 1 1000 ? 31.719 -13.172 -29.266 1 93 1000 PRO A N 1
ATOM 7733 C CA . PRO A 1 1000 ? 33.094 -13.055 -28.75 1 93 1000 PRO A CA 1
ATOM 7734 C C . PRO A 1 1000 ? 33.406 -11.641 -28.266 1 93 1000 PRO A C 1
ATOM 7736 O O . PRO A 1 1000 ? 33 -10.664 -28.906 1 93 1000 PRO A O 1
ATOM 7739 N N . LYS A 1 1001 ? 34.125 -11.602 -27.266 1 88.5 1001 LYS A N 1
ATOM 7740 C CA . LYS A 1 1001 ? 34.469 -10.312 -26.672 1 88.5 1001 LYS A CA 1
ATOM 7741 C C . LYS A 1 1001 ? 35.188 -9.422 -27.688 1 88.5 1001 LYS A C 1
ATOM 7743 O O . LYS A 1 1001 ? 35.062 -8.195 -27.641 1 88.5 1001 LYS A O 1
ATOM 7748 N N . LYS A 1 1002 ? 36 -10.031 -28.578 1 86.44 1002 LYS A N 1
ATOM 7749 C CA . LYS A 1 1002 ? 36.75 -9.297 -29.578 1 86.44 1002 LYS A CA 1
ATOM 7750 C C . LYS A 1 1002 ? 35.844 -8.477 -30.484 1 86.44 1002 LYS A C 1
ATOM 7752 O O . LYS A 1 1002 ? 36.281 -7.469 -31.047 1 86.44 1002 LYS A O 1
ATOM 7757 N N . TRP A 1 1003 ? 34.594 -8.922 -30.562 1 92.19 1003 TRP A N 1
ATOM 7758 C CA . TRP A 1 1003 ? 33.688 -8.25 -31.469 1 92.19 1003 TRP A CA 1
ATOM 7759 C C . TRP A 1 1003 ? 32.969 -7.102 -30.766 1 92.19 1003 TRP A C 1
ATOM 7761 O O . TRP A 1 1003 ? 32.344 -6.258 -31.422 1 92.19 1003 TRP A O 1
ATOM 7771 N N . LEU A 1 1004 ? 32.969 -7.012 -29.375 1 90 1004 LEU A N 1
ATOM 7772 C CA . LEU A 1 1004 ? 32.062 -6.129 -28.609 1 90 1004 LEU A CA 1
ATOM 7773 C C . LEU A 1 1004 ? 32.75 -4.801 -28.312 1 90 1004 LEU A C 1
ATOM 7775 O O . LEU A 1 1004 ? 32.125 -3.852 -27.859 1 90 1004 LEU A O 1
ATOM 7779 N N . GLY A 1 1005 ? 33.906 -4.551 -28.75 1 84.12 1005 GLY A N 1
ATOM 7780 C CA . GLY A 1 1005 ? 34.625 -3.312 -28.453 1 84.12 1005 GLY A CA 1
ATOM 7781 C C . GLY A 1 1005 ? 34.844 -3.096 -26.969 1 84.12 1005 GLY A C 1
ATOM 7782 O O . GLY A 1 1005 ? 34.844 -4.051 -26.188 1 84.12 1005 GLY A O 1
ATOM 7783 N N . LYS A 1 1006 ? 34.938 -1.79 -26.469 1 82.44 1006 LYS A N 1
ATOM 7784 C CA . LYS A 1 1006 ? 35.312 -1.458 -25.094 1 82.44 1006 LYS A CA 1
ATOM 7785 C C . LYS A 1 1006 ? 34.094 -1.174 -24.234 1 82.44 1006 LYS A C 1
ATOM 7787 O O . LYS A 1 1006 ? 34.156 -1.238 -23 1 82.44 1006 LYS A O 1
ATOM 7792 N N . VAL A 1 1007 ? 32.938 -0.959 -24.875 1 84.94 1007 VAL A N 1
ATOM 7793 C CA . VAL A 1 1007 ? 31.766 -0.52 -24.109 1 84.94 1007 VAL A CA 1
ATOM 7794 C C . VAL A 1 1007 ? 30.906 -1.728 -23.75 1 84.94 1007 VAL A C 1
ATOM 7796 O O . VAL A 1 1007 ? 30.469 -1.849 -22.594 1 84.94 1007 VAL A O 1
ATOM 7799 N N . VAL A 1 1008 ? 30.719 -2.574 -24.719 1 92.81 1008 VAL A N 1
ATOM 7800 C CA . VAL A 1 1008 ? 29.922 -3.771 -24.484 1 92.81 1008 VAL A CA 1
ATOM 7801 C C . VAL A 1 1008 ? 30.797 -4.871 -23.891 1 92.81 1008 VAL A C 1
ATOM 7803 O O . VAL A 1 1008 ? 31.812 -5.254 -24.484 1 92.81 1008 VAL A O 1
ATOM 7806 N N . GLN A 1 1009 ? 30.438 -5.266 -22.703 1 89.31 1009 GLN A N 1
ATOM 7807 C CA . GLN A 1 1009 ? 31.219 -6.27 -22 1 89.31 1009 GLN A CA 1
ATOM 7808 C C . GLN A 1 1009 ? 30.797 -7.68 -22.406 1 89.31 1009 GLN A C 1
ATOM 7810 O O . GLN A 1 1009 ? 31.609 -8.609 -22.359 1 89.31 1009 GLN A O 1
ATOM 7815 N N . ASP A 1 1010 ? 29.547 -7.812 -22.562 1 92.75 1010 ASP A N 1
ATOM 7816 C CA . ASP A 1 1010 ? 29.016 -9.125 -22.891 1 92.75 1010 ASP A CA 1
ATOM 7817 C C . ASP A 1 1010 ? 27.719 -9.008 -23.688 1 92.75 1010 ASP A C 1
ATOM 7819 O O . ASP A 1 1010 ? 26.969 -8.047 -23.531 1 92.75 1010 ASP A O 1
ATOM 7823 N N . MET A 1 1011 ? 27.5 -9.914 -24.594 1 95.56 1011 MET A N 1
ATOM 7824 C CA . MET A 1 1011 ? 26.297 -9.914 -25.406 1 95.56 1011 MET A CA 1
ATOM 7825 C C . MET A 1 1011 ? 25.969 -11.328 -25.875 1 95.56 1011 MET A C 1
ATOM 7827 O O . MET A 1 1011 ? 26.859 -12.086 -26.25 1 95.56 1011 MET A O 1
ATOM 7831 N N . SER A 1 1012 ? 24.719 -11.633 -25.812 1 97.06 1012 SER A N 1
ATOM 7832 C CA . SER A 1 1012 ? 24.281 -12.914 -26.344 1 97.06 1012 SER A CA 1
ATOM 7833 C C . SER A 1 1012 ? 22.875 -12.82 -26.922 1 97.06 1012 SER A C 1
ATOM 7835 O O . SER A 1 1012 ? 22.094 -11.953 -26.531 1 97.06 1012 SER A O 1
ATOM 7837 N N . ILE A 1 1013 ? 22.594 -13.594 -27.922 1 97.5 1013 ILE A N 1
ATOM 7838 C CA . ILE A 1 1013 ? 21.266 -13.758 -28.5 1 97.5 1013 ILE A CA 1
ATOM 7839 C C . ILE A 1 1013 ? 20.828 -15.219 -28.406 1 97.5 1013 ILE A C 1
ATOM 7841 O O . ILE A 1 1013 ? 21.656 -16.125 -28.578 1 97.5 1013 ILE A O 1
ATOM 7845 N N . SER A 1 1014 ? 19.594 -15.414 -28.078 1 98.31 1014 SER A N 1
ATOM 7846 C CA . SER A 1 1014 ? 19.109 -16.781 -27.938 1 98.31 1014 SER A CA 1
ATOM 7847 C C . SER A 1 1014 ? 17.766 -16.969 -28.609 1 98.31 1014 SER A C 1
ATOM 7849 O O . SER A 1 1014 ? 16.906 -16.078 -28.578 1 98.31 1014 SER A O 1
ATOM 7851 N N . PHE A 1 1015 ? 17.594 -18.047 -29.281 1 98.38 1015 PHE A N 1
ATOM 7852 C CA . PHE A 1 1015 ? 16.281 -18.562 -29.609 1 98.38 1015 PHE A CA 1
ATOM 7853 C C . PHE A 1 1015 ? 15.719 -19.406 -28.469 1 98.38 1015 PHE A C 1
ATOM 7855 O O . PHE A 1 1015 ? 16.391 -20.312 -27.969 1 98.38 1015 PHE A O 1
ATOM 7862 N N . VAL A 1 1016 ? 14.547 -19.031 -28.047 1 98.12 1016 VAL A N 1
ATOM 7863 C CA . VAL A 1 1016 ? 14.023 -19.672 -26.844 1 98.12 1016 VAL A CA 1
ATOM 7864 C C . VAL A 1 1016 ? 12.633 -20.234 -27.141 1 98.12 1016 VAL A C 1
ATOM 7866 O O . VAL A 1 1016 ? 11.859 -19.656 -27.906 1 98.12 1016 VAL A O 1
ATOM 7869 N N . THR A 1 1017 ? 12.312 -21.406 -26.547 1 97.56 1017 THR A N 1
ATOM 7870 C CA . THR A 1 1017 ? 10.984 -22 -26.609 1 97.56 1017 THR A CA 1
ATOM 7871 C C . THR A 1 1017 ? 10.547 -22.484 -25.219 1 97.56 1017 THR A C 1
ATOM 7873 O O . THR A 1 1017 ? 11.383 -22.828 -24.391 1 97.56 1017 THR A O 1
ATOM 7876 N N . ARG A 1 1018 ? 9.273 -22.406 -24.969 1 96.25 1018 ARG A N 1
ATOM 7877 C CA . ARG A 1 1018 ? 8.648 -23 -23.797 1 96.25 1018 ARG A CA 1
ATOM 7878 C C . ARG A 1 1018 ? 7.523 -23.953 -24.188 1 96.25 1018 ARG A C 1
ATOM 7880 O O . ARG A 1 1018 ? 6.625 -23.578 -24.938 1 96.25 1018 ARG A O 1
ATOM 7887 N N . ASN A 1 1019 ? 7.613 -25.094 -23.656 1 95.81 1019 ASN A N 1
ATOM 7888 C CA . ASN A 1 1019 ? 6.633 -26.141 -23.938 1 95.81 1019 ASN A CA 1
ATOM 7889 C C . ASN A 1 1019 ? 6.387 -26.297 -25.422 1 95.81 1019 ASN A C 1
ATOM 7891 O O . ASN A 1 1019 ? 5.242 -26.266 -25.875 1 95.81 1019 ASN A O 1
ATOM 7895 N N . PRO A 1 1020 ? 7.41 -26.547 -26.188 1 96.69 1020 PRO A N 1
ATOM 7896 C CA . PRO A 1 1020 ? 7.25 -26.562 -27.641 1 96.69 1020 PRO A CA 1
ATOM 7897 C C . PRO A 1 1020 ? 6.422 -27.75 -28.125 1 96.69 1020 PRO A C 1
ATOM 7899 O O . PRO A 1 1020 ? 5.719 -27.641 -29.141 1 96.69 1020 PRO A O 1
ATOM 7902 N N . PHE A 1 1021 ? 6.582 -28.875 -27.422 1 95.88 1021 PHE A N 1
ATOM 7903 C CA . PHE A 1 1021 ? 5.805 -30.031 -27.828 1 95.88 1021 PHE A CA 1
ATOM 7904 C C . PHE A 1 1021 ? 5.738 -31.062 -26.688 1 95.88 1021 PHE A C 1
ATOM 7906 O O . PHE A 1 1021 ? 6.512 -30.984 -25.734 1 95.88 1021 PHE A O 1
ATOM 7913 N N . ILE A 1 1022 ? 4.766 -31.891 -26.766 1 96.06 1022 ILE A N 1
ATOM 7914 C CA . ILE A 1 1022 ? 4.66 -33.062 -25.906 1 96.06 1022 ILE A CA 1
ATOM 7915 C C . ILE A 1 1022 ? 5.219 -34.281 -26.625 1 96.06 1022 ILE A C 1
ATOM 7917 O O . ILE A 1 1022 ? 4.727 -34.656 -27.688 1 96.06 1022 ILE A O 1
ATOM 7921 N N . VAL A 1 1023 ? 6.211 -34.875 -26.078 1 96.75 1023 VAL A N 1
ATOM 7922 C CA . VAL A 1 1023 ? 6.883 -36 -26.703 1 96.75 1023 VAL A CA 1
ATOM 7923 C C . VAL A 1 1023 ? 5.941 -37.219 -26.75 1 96.75 1023 VAL A C 1
ATOM 7925 O O . VAL A 1 1023 ? 5.871 -37.906 -27.766 1 96.75 1023 VAL A O 1
ATOM 7928 N N . TRP A 1 1024 ? 5.352 -37.406 -25.656 1 95.62 1024 TRP A N 1
ATOM 7929 C CA . TRP A 1 1024 ? 4.453 -38.562 -25.516 1 95.62 1024 TRP A CA 1
ATOM 7930 C C . TRP A 1 1024 ? 3.426 -38.312 -24.422 1 95.62 1024 TRP A C 1
ATOM 7932 O O . TRP A 1 1024 ? 3.746 -37.719 -23.391 1 95.62 1024 TRP A O 1
ATOM 7942 N N . LYS A 1 1025 ? 2.145 -38.688 -24.656 1 94.94 1025 LYS A N 1
ATOM 7943 C CA . LYS A 1 1025 ? 1.108 -38.625 -23.625 1 94.94 1025 LYS A CA 1
ATOM 7944 C C . LYS A 1 1025 ? 0.063 -39.719 -23.844 1 94.94 1025 LYS A C 1
ATOM 7946 O O . LYS A 1 1025 ? -0.168 -40.156 -24.969 1 94.94 1025 LYS A O 1
ATOM 7951 N N . ASN A 1 1026 ? -0.556 -40.094 -22.766 1 94.31 1026 ASN A N 1
ATOM 7952 C CA . ASN A 1 1026 ? -1.541 -41.156 -22.828 1 94.31 1026 ASN A CA 1
ATOM 7953 C C . ASN A 1 1026 ? -2.963 -40.625 -22.906 1 94.31 1026 ASN A C 1
ATOM 7955 O O . ASN A 1 1026 ? -3.883 -41.312 -23.328 1 94.31 1026 ASN A O 1
ATOM 7959 N N . ILE A 1 1027 ? -3.227 -39.469 -22.469 1 91.5 1027 ILE A N 1
ATOM 7960 C CA . ILE A 1 1027 ? -4.57 -38.906 -22.516 1 91.5 1027 ILE A CA 1
ATOM 7961 C C . ILE A 1 1027 ? -4.766 -38.125 -23.812 1 91.5 1027 ILE A C 1
ATOM 7963 O O . ILE A 1 1027 ? -3.926 -37.312 -24.172 1 91.5 1027 ILE A O 1
ATOM 7967 N N . PRO A 1 1028 ? -5.824 -38.344 -24.391 1 89.56 1028 PRO A N 1
ATOM 7968 C CA . PRO A 1 1028 ? -6.047 -37.656 -25.672 1 89.56 1028 PRO A CA 1
ATOM 7969 C C . PRO A 1 1028 ? -6.609 -36.25 -25.5 1 89.56 1028 PRO A C 1
ATOM 7971 O O . PRO A 1 1028 ? -7.219 -35.938 -24.469 1 89.56 1028 PRO A O 1
ATOM 7974 N N . ASP A 1 1029 ? -6.406 -35.375 -26.422 1 89.38 1029 ASP A N 1
ATOM 7975 C CA . ASP A 1 1029 ? -7.086 -34.125 -26.734 1 89.38 1029 ASP A CA 1
ATOM 7976 C C . ASP A 1 1029 ? -6.789 -33.062 -25.672 1 89.38 1029 ASP A C 1
ATOM 7978 O O . ASP A 1 1029 ? -7.09 -31.875 -25.875 1 89.38 1029 ASP A O 1
ATOM 7982 N N . ILE A 1 1030 ? -6.32 -33.469 -24.484 1 89.5 1030 ILE A N 1
ATOM 7983 C CA . ILE A 1 1030 ? -6.051 -32.469 -23.453 1 89.5 1030 ILE A CA 1
ATOM 7984 C C . ILE A 1 1030 ? -4.578 -32.531 -23.047 1 89.5 1030 ILE 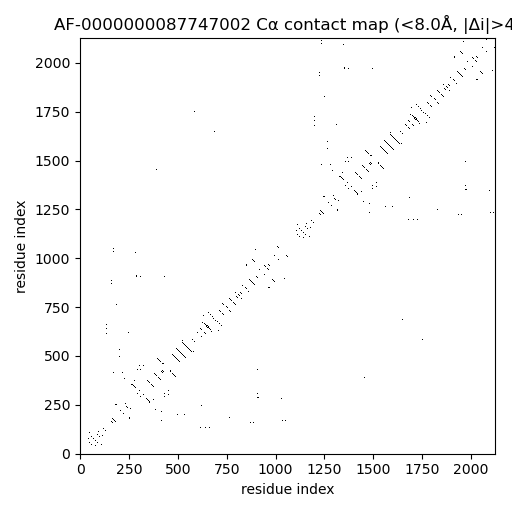A C 1
ATOM 7986 O O . ILE A 1 1030 ? -3.891 -33.5 -23.344 1 89.5 1030 ILE A O 1
ATOM 7990 N N . ASP A 1 1031 ? -4.137 -31.469 -22.453 1 91.44 1031 ASP A N 1
ATOM 7991 C CA . ASP A 1 1031 ? -2.812 -31.484 -21.844 1 91.44 1031 ASP A CA 1
ATOM 7992 C C . ASP A 1 1031 ? -2.834 -32.188 -20.484 1 91.44 1031 ASP A C 1
ATOM 7994 O O . ASP A 1 1031 ? -3.639 -31.859 -19.625 1 91.44 1031 ASP A O 1
ATOM 7998 N N . PRO A 1 1032 ? -2.002 -33.125 -20.359 1 90.06 1032 PRO A N 1
ATOM 7999 C CA . PRO A 1 1032 ? -2.002 -33.875 -19.094 1 90.06 1032 PRO A CA 1
ATOM 8000 C C . PRO A 1 1032 ? -1.692 -33 -17.891 1 90.06 1032 PRO A C 1
ATOM 8002 O O . PRO A 1 1032 ? -1.997 -33.375 -16.75 1 90.06 1032 PRO A O 1
ATOM 8005 N N . ASP A 1 1033 ? -1.201 -31.859 -18.094 1 85.38 1033 ASP A N 1
ATOM 8006 C CA . ASP A 1 1033 ? -0.894 -30.922 -17.016 1 85.38 1033 ASP A CA 1
ATOM 8007 C C . ASP A 1 1033 ? -2.121 -30.094 -16.641 1 85.38 1033 ASP A C 1
ATOM 8009 O O . ASP A 1 1033 ? -2.076 -29.312 -15.688 1 85.38 1033 ASP A O 1
ATOM 8013 N N . SER A 1 1034 ? -3.164 -30.312 -17.25 1 78.75 1034 SER A N 1
ATOM 8014 C CA . SER A 1 1034 ? -4.312 -29.422 -17.109 1 78.75 1034 SER A CA 1
ATOM 8015 C C . SER A 1 1034 ? -5.062 -29.688 -15.805 1 78.75 1034 SER A C 1
ATOM 8017 O O . SER A 1 1034 ? -5.547 -30.812 -15.578 1 78.75 1034 SER A O 1
ATOM 8019 N N . ASN A 1 1035 ? -4.816 -28.891 -14.781 1 75.5 1035 ASN A N 1
ATOM 8020 C CA . ASN A 1 1035 ? -5.598 -28.875 -13.547 1 75.5 1035 ASN A CA 1
ATOM 8021 C C . ASN A 1 1035 ? -6.375 -27.578 -13.398 1 75.5 1035 ASN A C 1
ATOM 8023 O O . ASN A 1 1035 ? -5.895 -26.516 -13.789 1 75.5 1035 ASN A O 1
ATOM 8027 N N . TYR A 1 1036 ? -7.582 -27.719 -13.016 1 71.06 1036 TYR A N 1
ATOM 8028 C CA . TYR A 1 1036 ? -8.336 -26.469 -12.969 1 71.06 1036 TYR A CA 1
ATOM 8029 C C . TYR A 1 1036 ? -8.281 -25.844 -11.578 1 71.06 1036 TYR A C 1
ATOM 8031 O O . TYR A 1 1036 ? -8.75 -24.734 -11.367 1 71.06 1036 TYR A O 1
ATOM 8039 N N . ASN A 1 1037 ? -7.719 -26.484 -10.562 1 74.06 1037 ASN A N 1
ATOM 8040 C CA . ASN A 1 1037 ? -7.66 -25.906 -9.227 1 74.06 1037 ASN A CA 1
ATOM 8041 C C . ASN A 1 1037 ? -6.246 -25.938 -8.656 1 74.06 1037 ASN A C 1
ATOM 8043 O O . ASN A 1 1037 ? -5.379 -26.641 -9.188 1 74.06 1037 ASN A O 1
ATOM 8047 N N . ASN A 1 1038 ? -6.035 -25.109 -7.75 1 70.62 1038 ASN A N 1
ATOM 8048 C CA . ASN A 1 1038 ? -4.773 -25.031 -7.023 1 70.62 1038 ASN A CA 1
ATOM 8049 C C . ASN A 1 1038 ? -4.898 -25.609 -5.617 1 70.62 1038 ASN A C 1
ATOM 8051 O O . ASN A 1 1038 ? -4.152 -25.219 -4.715 1 70.62 1038 ASN A O 1
ATOM 8055 N N . THR A 1 1039 ? -5.855 -26.531 -5.48 1 74.94 1039 THR A N 1
ATOM 8056 C CA . THR A 1 1039 ? -6.074 -27.109 -4.16 1 74.94 1039 THR A CA 1
ATOM 8057 C C . THR A 1 1039 ? -5.688 -28.594 -4.156 1 74.94 1039 THR A C 1
ATOM 8059 O O . THR A 1 1039 ? -5.09 -29.078 -5.113 1 74.94 1039 THR A O 1
ATOM 8062 N N . THR A 1 1040 ? -6 -29.312 -3.098 1 68.81 1040 THR A N 1
ATOM 8063 C CA . THR A 1 1040 ? -5.57 -30.688 -2.887 1 68.81 1040 THR A CA 1
ATOM 8064 C C . THR A 1 1040 ? -6.43 -31.656 -3.701 1 68.81 1040 THR A C 1
ATOM 8066 O O . THR A 1 1040 ? -6.078 -32.812 -3.855 1 68.81 1040 THR A O 1
ATOM 8069 N N . GLY A 1 1041 ? -7.41 -31.219 -4.301 1 70.69 1041 GLY A N 1
ATOM 8070 C CA . GLY A 1 1041 ? -8.266 -32.125 -5.074 1 70.69 1041 GLY A CA 1
ATOM 8071 C C . GLY A 1 1041 ? -7.801 -32.281 -6.512 1 70.69 1041 GLY A C 1
ATOM 8072 O O . GLY A 1 1041 ? -8.492 -31.875 -7.445 1 70.69 1041 GLY A O 1
ATOM 8073 N N . MET A 1 1042 ? -6.746 -33.125 -6.645 1 77.75 1042 MET A N 1
ATOM 8074 C CA . MET A 1 1042 ? -6.207 -33.375 -7.973 1 77.75 1042 MET A CA 1
ATOM 8075 C C . MET A 1 1042 ? -6.891 -34.594 -8.609 1 77.75 1042 MET A C 1
ATOM 8077 O O . MET A 1 1042 ? -7.598 -35.312 -7.934 1 77.75 1042 MET A O 1
ATOM 8081 N N . GLY A 1 1043 ? -6.883 -34.656 -9.891 1 87.12 1043 GLY A N 1
ATOM 8082 C CA . GLY A 1 1043 ? -7.367 -35.844 -10.57 1 87.12 1043 GLY A CA 1
ATOM 8083 C C . GLY A 1 1043 ? -8.641 -35.594 -11.359 1 87.12 1043 GLY A C 1
ATOM 8084 O O . GLY A 1 1043 ? -9.219 -36.531 -11.906 1 87.12 1043 GLY A O 1
ATOM 8085 N N . LEU A 1 1044 ? -9.039 -34.406 -11.305 1 88.75 1044 LEU A N 1
ATOM 8086 C CA . LEU A 1 1044 ? -10.234 -34.062 -12.07 1 88.75 1044 LEU A CA 1
ATOM 8087 C C . LEU A 1 1044 ? -9.906 -33.031 -13.141 1 88.75 1044 LEU A C 1
ATOM 8089 O O . LEU A 1 1044 ? -9.164 -32.062 -12.875 1 88.75 1044 LEU A O 1
ATOM 8093 N N . GLU A 1 1045 ? -10.406 -33.281 -14.281 1 88.69 1045 GLU A N 1
ATOM 8094 C CA . GLU A 1 1045 ? -10.242 -32.312 -15.375 1 88.69 1045 GLU A CA 1
ATOM 8095 C C . GLU A 1 1045 ? -11.578 -32.062 -16.078 1 88.69 1045 GLU A C 1
ATOM 8097 O O . GLU A 1 1045 ? -12.359 -32.969 -16.297 1 88.69 1045 GLU A O 1
ATOM 8102 N N . TYR A 1 1046 ? -11.852 -30.75 -16.312 1 89.44 1046 TYR A N 1
ATOM 8103 C CA . TYR A 1 1046 ? -13.055 -30.438 -17.078 1 89.44 1046 TYR A CA 1
ATOM 8104 C C . TYR A 1 1046 ? -12.852 -29.172 -17.906 1 89.44 1046 TYR A C 1
ATOM 8106 O O . TYR A 1 1046 ? -12.656 -28.094 -17.359 1 89.44 1046 TYR A O 1
ATOM 8114 N N . GLY A 1 1047 ? -12.961 -29.266 -19.141 1 89.06 1047 GLY A N 1
ATOM 8115 C CA . GLY A 1 1047 ? -12.984 -28.125 -20.031 1 89.06 1047 GLY A CA 1
ATOM 8116 C C . GLY A 1 1047 ? -11.742 -27.25 -19.906 1 89.06 1047 GLY A C 1
ATOM 8117 O O . GLY A 1 1047 ? -11.844 -26.016 -19.859 1 89.06 1047 GLY A O 1
ATOM 8118 N N . SER A 1 1048 ? -10.656 -27.828 -19.828 1 87.19 1048 SER A N 1
ATOM 8119 C CA . SER A 1 1048 ? -9.414 -27.078 -19.656 1 87.19 1048 SER A CA 1
ATOM 8120 C C . SER A 1 1048 ? -9.094 -26.25 -20.891 1 87.19 1048 SER A C 1
ATOM 8122 O O . SER A 1 1048 ? -9.297 -26.703 -22.016 1 87.19 1048 SER A O 1
ATOM 8124 N N . LEU A 1 1049 ? -8.641 -25.016 -20.656 1 90.5 1049 LEU A N 1
ATOM 8125 C CA . LEU A 1 1049 ? -8.102 -24.234 -21.766 1 90.5 1049 LEU A CA 1
ATOM 8126 C C . LEU A 1 1049 ? -6.84 -24.875 -22.312 1 90.5 1049 LEU A C 1
ATOM 8128 O O . LEU A 1 1049 ? -6.074 -25.5 -21.578 1 90.5 1049 LEU A O 1
ATOM 8132 N N . PRO A 1 1050 ? -6.668 -24.688 -23.578 1 90.38 1050 PRO A N 1
ATOM 8133 C CA . PRO A 1 1050 ? -5.441 -25.25 -24.141 1 90.38 1050 PRO A CA 1
ATOM 8134 C C . PRO A 1 1050 ? -4.18 -24.641 -23.531 1 90.38 1050 PRO A C 1
ATOM 8136 O O . PRO A 1 1050 ? -4.141 -23.438 -23.25 1 90.38 1050 PRO A O 1
ATOM 8139 N N . SER A 1 1051 ? -3.27 -25.516 -23.266 1 90.88 1051 SER A N 1
ATOM 8140 C CA . SER A 1 1051 ? -1.953 -25.031 -22.875 1 90.88 1051 SER A CA 1
ATOM 8141 C C . SER A 1 1051 ? -1.271 -24.281 -24.016 1 90.88 1051 SER A C 1
ATOM 8143 O O . SER A 1 1051 ? -1.689 -24.406 -25.172 1 90.88 1051 SER A O 1
ATOM 8145 N N . ARG A 1 1052 ? -0.248 -23.547 -23.703 1 93.5 1052 ARG A N 1
ATOM 8146 C CA . ARG A 1 1052 ? 0.403 -22.703 -24.688 1 93.5 1052 ARG A CA 1
ATOM 8147 C C . ARG A 1 1052 ? 1.799 -23.219 -25.016 1 93.5 1052 ARG A C 1
ATOM 8149 O O . ARG A 1 1052 ? 2.5 -23.734 -24.141 1 93.5 1052 ARG A O 1
ATOM 8156 N N . LYS A 1 1053 ? 2.15 -23.125 -26.234 1 95.62 1053 LYS A N 1
ATOM 8157 C CA . LYS A 1 1053 ? 3.547 -23.234 -26.656 1 95.62 1053 LYS A CA 1
ATOM 8158 C C . LYS A 1 1053 ? 4.105 -21.859 -27.062 1 95.62 1053 LYS A C 1
ATOM 8160 O O . LYS A 1 1053 ? 3.404 -21.062 -27.672 1 95.62 1053 LYS A O 1
ATOM 8165 N N . SER A 1 1054 ? 5.281 -21.625 -26.641 1 96.62 1054 SER A N 1
ATOM 8166 C CA . SER A 1 1054 ? 5.887 -20.328 -26.891 1 96.62 1054 SER A CA 1
ATOM 8167 C C . SER A 1 1054 ? 7.195 -20.453 -27.656 1 96.62 1054 SER A C 1
ATOM 8169 O O . SER A 1 1054 ? 7.969 -21.391 -27.422 1 96.62 1054 SER A O 1
ATOM 8171 N N . TYR A 1 1055 ? 7.438 -19.547 -28.547 1 97.25 1055 TYR A N 1
ATOM 8172 C CA . TYR A 1 1055 ? 8.68 -19.391 -29.297 1 97.25 1055 TYR A CA 1
ATOM 8173 C C . TYR A 1 1055 ? 9.078 -17.922 -29.391 1 97.25 1055 TYR A C 1
ATOM 8175 O O . TYR A 1 1055 ? 8.219 -17.047 -29.531 1 97.25 1055 TYR A O 1
ATOM 8183 N N . GLY A 1 1056 ? 10.32 -17.719 -29.266 1 97.62 1056 GLY A N 1
ATOM 8184 C CA . GLY A 1 1056 ? 10.727 -16.328 -29.391 1 97.62 1056 GLY A CA 1
ATOM 8185 C C . GLY A 1 1056 ? 12.227 -16.141 -29.281 1 97.62 1056 GLY A C 1
ATOM 8186 O O . GLY A 1 1056 ? 13.008 -17 -29.703 1 97.62 1056 GLY A O 1
ATOM 8187 N N . PHE A 1 1057 ? 12.602 -14.891 -28.859 1 98.06 1057 PHE A N 1
ATOM 8188 C CA . PHE A 1 1057 ? 14.008 -14.5 -28.828 1 98.06 1057 PHE A CA 1
ATOM 8189 C C . PHE A 1 1057 ? 14.344 -13.781 -27.531 1 98.06 1057 PHE A C 1
ATOM 8191 O O . PHE A 1 1057 ? 13.477 -13.133 -26.938 1 98.06 1057 PHE A O 1
ATOM 8198 N N . ASN A 1 1058 ? 15.547 -13.992 -27.125 1 98.06 1058 ASN A N 1
ATOM 8199 C CA . ASN A 1 1058 ? 16.109 -13.289 -25.969 1 98.06 1058 ASN A CA 1
ATOM 8200 C C . ASN A 1 1058 ? 17.375 -12.523 -26.344 1 98.06 1058 ASN A C 1
ATOM 8202 O O . ASN A 1 1058 ? 18.203 -13.016 -27.109 1 98.06 1058 ASN A O 1
ATOM 8206 N N . LEU A 1 1059 ? 17.484 -11.328 -25.938 1 98 1059 LEU A N 1
ATOM 8207 C CA . LEU A 1 1059 ? 18.656 -10.492 -26.125 1 98 1059 LEU A CA 1
ATOM 8208 C C . LEU A 1 1059 ? 19.234 -10.055 -24.781 1 98 1059 LEU A C 1
ATOM 8210 O O . LEU A 1 1059 ? 18.516 -9.5 -23.953 1 98 1059 LEU A O 1
ATOM 8214 N N . TYR A 1 1060 ? 20.469 -10.398 -24.578 1 97.25 1060 TYR A N 1
ATOM 8215 C CA . TYR A 1 1060 ? 21.188 -9.977 -23.375 1 97.25 1060 TYR A CA 1
ATOM 8216 C C . TYR A 1 1060 ? 22.391 -9.102 -23.734 1 97.25 1060 TYR A C 1
ATOM 8218 O O . TYR A 1 1060 ? 23.188 -9.461 -24.594 1 97.25 1060 TYR A O 1
ATOM 8226 N N . VAL A 1 1061 ? 22.469 -7.969 -23.141 1 97 1061 VAL A N 1
ATOM 8227 C CA . VAL A 1 1061 ? 23.578 -7.051 -23.359 1 97 1061 VAL A CA 1
ATOM 8228 C C . VAL A 1 1061 ? 24.047 -6.492 -22.016 1 97 1061 VAL A C 1
ATOM 8230 O O . VAL A 1 1061 ? 23.234 -6.059 -21.203 1 97 1061 VAL A O 1
ATOM 8233 N N . LYS A 1 1062 ? 25.281 -6.586 -21.812 1 94.25 1062 LYS A N 1
ATOM 8234 C CA . LYS A 1 1062 ? 25.891 -6.012 -20.625 1 94.25 1062 LYS A CA 1
ATOM 8235 C C . LYS A 1 1062 ? 26.938 -4.957 -20.984 1 94.25 1062 LYS A C 1
ATOM 8237 O O . LYS A 1 1062 ? 27.797 -5.199 -21.828 1 94.25 1062 LYS A O 1
ATOM 8242 N N . PHE A 1 1063 ? 26.891 -3.902 -20.375 1 93.5 1063 PHE A N 1
ATOM 8243 C CA . PHE A 1 1063 ? 27.828 -2.803 -20.578 1 93.5 1063 PHE A CA 1
ATOM 8244 C C . PHE A 1 1063 ? 28.672 -2.582 -19.328 1 93.5 1063 PHE A C 1
ATOM 8246 O O . PHE A 1 1063 ? 28.219 -2.807 -18.203 1 93.5 1063 PHE A O 1
ATOM 8253 N N . MET B 1 1 ? -18.578 -14.742 30.219 1 19.92 1 MET B N 1
ATOM 8254 C CA . MET B 1 1 ? -17.188 -14.938 30.625 1 19.92 1 MET B CA 1
ATOM 8255 C C . MET B 1 1 ? -16.328 -13.758 30.203 1 19.92 1 MET B C 1
ATOM 8257 O O . MET B 1 1 ? -16.328 -13.375 29.031 1 19.92 1 MET B O 1
ATOM 8261 N N . LYS B 1 2 ? -15.992 -12.82 31.172 1 22.14 2 LYS B N 1
ATOM 8262 C CA . LYS B 1 2 ? -15.359 -11.523 31.406 1 22.14 2 LYS B CA 1
ATOM 8263 C C . LYS B 1 2 ? -13.906 -11.539 30.953 1 22.14 2 LYS B C 1
ATOM 8265 O O . LYS B 1 2 ? -13.031 -12.047 31.672 1 22.14 2 LYS B O 1
ATOM 8270 N N . GLN B 1 3 ? -13.688 -11.938 29.781 1 22.8 3 GLN B N 1
ATOM 8271 C CA . GLN B 1 3 ? -12.328 -12.203 29.312 1 22.8 3 GLN B CA 1
ATOM 8272 C C . GLN B 1 3 ? -11.414 -11.008 29.562 1 22.8 3 GLN B C 1
ATOM 8274 O O . GLN B 1 3 ? -11.734 -9.883 29.156 1 22.8 3 GLN B O 1
ATOM 8279 N N . ARG B 1 4 ? -10.75 -11.031 30.734 1 23.31 4 ARG B N 1
ATOM 8280 C CA . ARG B 1 4 ? -9.719 -10.156 31.297 1 23.31 4 ARG B CA 1
ATOM 8281 C C . ARG B 1 4 ? -8.711 -9.75 30.234 1 23.31 4 ARG B C 1
ATOM 8283 O O . ARG B 1 4 ? -8.086 -10.602 29.594 1 23.31 4 ARG B O 1
ATOM 8290 N N . THR B 1 5 ? -8.93 -8.672 29.609 1 23.89 5 THR B N 1
ATOM 8291 C CA . THR B 1 5 ? -8.188 -7.898 28.609 1 23.89 5 THR B CA 1
ATOM 8292 C C . THR B 1 5 ? -6.766 -7.617 29.094 1 23.89 5 THR B C 1
ATOM 8294 O O . THR B 1 5 ? -6.566 -6.914 30.078 1 23.89 5 THR B O 1
ATOM 8297 N N . LEU B 1 6 ? -5.965 -8.711 29.359 1 23.05 6 LEU B N 1
ATOM 8298 C CA . LEU B 1 6 ? -4.59 -8.586 29.828 1 23.05 6 LEU B CA 1
ATOM 8299 C C . LEU B 1 6 ? -3.838 -7.52 29.031 1 23.05 6 LEU B C 1
ATOM 8301 O O . LEU B 1 6 ? -3.736 -7.605 27.812 1 23.05 6 LEU B O 1
ATOM 8305 N N . THR B 1 7 ? -3.895 -6.281 29.469 1 22.61 7 THR B N 1
ATOM 8306 C CA . THR B 1 7 ? -3.258 -5.02 29.109 1 22.61 7 THR B CA 1
ATOM 8307 C C . THR B 1 7 ? -1.74 -5.172 29.062 1 22.61 7 THR B C 1
ATOM 8309 O O . THR B 1 7 ? -1.109 -5.441 30.078 1 22.61 7 THR B O 1
ATOM 8312 N N . THR B 1 8 ? -1.136 -5.961 28.141 1 22.08 8 THR B N 1
ATOM 8313 C CA . THR B 1 8 ? 0.304 -6.168 28.031 1 22.08 8 THR B CA 1
ATOM 8314 C C . THR B 1 8 ? 1.039 -4.832 27.969 1 22.08 8 THR B C 1
ATOM 8316 O O . THR B 1 8 ? 0.853 -4.062 27.016 1 22.08 8 THR B O 1
ATOM 8319 N N . LYS B 1 9 ? 1.246 -4.047 29.016 1 24.94 9 LYS B N 1
ATOM 8320 C CA . LYS B 1 9 ? 2.07 -2.863 29.25 1 24.94 9 LYS B CA 1
ATOM 8321 C C . LYS B 1 9 ? 3.516 -3.109 28.828 1 24.94 9 LYS B C 1
ATOM 8323 O O . LYS B 1 9 ? 4.18 -3.998 29.359 1 24.94 9 LYS B O 1
ATOM 8328 N N . LEU B 1 10 ? 3.818 -3.172 27.594 1 20.94 10 LEU B N 1
ATOM 8329 C CA . LEU B 1 10 ? 5.18 -3.307 27.094 1 20.94 10 LEU B CA 1
ATOM 8330 C C . LEU B 1 10 ? 6.109 -2.303 27.766 1 20.94 10 LEU B C 1
ATOM 8332 O O . LEU B 1 10 ? 5.871 -1.094 27.703 1 20.94 10 LEU B O 1
ATOM 8336 N N . LEU B 1 11 ? 6.77 -2.715 28.891 1 19.91 11 LEU B N 1
ATOM 8337 C CA . LEU B 1 11 ? 7.812 -2.115 29.719 1 19.91 11 LEU B CA 1
ATOM 8338 C C . LEU B 1 11 ? 8.906 -1.496 28.844 1 19.91 11 LEU B C 1
ATOM 8340 O O . LEU B 1 11 ? 9.414 -2.141 27.938 1 19.91 11 LEU B O 1
ATOM 8344 N N . CYS B 1 12 ? 9.109 -0.161 28.859 1 21.19 12 CYS B N 1
ATOM 8345 C CA . CYS B 1 12 ? 10.016 0.876 28.391 1 21.19 12 CYS B CA 1
ATOM 8346 C C . CYS B 1 12 ? 11.469 0.456 28.594 1 21.19 12 CYS B C 1
ATOM 8348 O O . CYS B 1 12 ? 12.344 0.854 27.812 1 21.19 12 CYS B O 1
ATOM 8350 N N . GLY B 1 13 ? 11.828 -0.081 29.844 1 21.5 13 GLY B N 1
ATOM 8351 C CA . GLY B 1 13 ? 13.086 0.355 30.438 1 21.5 13 GLY B CA 1
ATOM 8352 C C . GLY B 1 13 ? 14.297 -0.304 29.797 1 21.5 13 GLY B C 1
ATOM 8353 O O . GLY B 1 13 ? 15.422 -0.14 30.281 1 21.5 13 GLY B O 1
ATOM 8354 N N . PHE B 1 14 ? 14.203 -1.237 28.969 1 21.62 14 PHE B N 1
ATOM 8355 C CA . PHE B 1 14 ? 15.383 -2.094 29.031 1 21.62 14 PHE B CA 1
ATOM 8356 C C . PHE B 1 14 ? 16.609 -1.359 28.5 1 21.62 14 PHE B C 1
ATOM 8358 O O . PHE B 1 14 ? 17.109 -1.667 27.422 1 21.62 14 PHE B O 1
ATOM 8365 N N . LEU B 1 15 ? 16.688 -0.055 28.547 1 20.11 15 LEU B N 1
ATOM 8366 C CA . LEU B 1 15 ? 17.875 0.374 27.812 1 20.11 15 LEU B CA 1
ATOM 8367 C C . LEU B 1 15 ? 19.141 -0.193 28.438 1 20.11 15 LEU B C 1
ATOM 8369 O O . LEU B 1 15 ? 20.125 -0.441 27.75 1 20.11 15 LEU B O 1
ATOM 8373 N N . LEU B 1 16 ? 19.281 -0.162 29.828 1 20.39 16 LEU B N 1
ATOM 8374 C CA . LEU B 1 16 ? 20.578 0.232 30.359 1 20.39 16 LEU B CA 1
ATOM 8375 C C . LEU B 1 16 ? 21.562 -0.935 30.328 1 20.39 16 LEU B C 1
ATOM 8377 O O . LEU B 1 16 ? 21.875 -1.528 31.359 1 20.39 16 LEU B O 1
ATOM 8381 N N . VAL B 1 17 ? 21.375 -2.018 29.703 1 20.17 17 VAL B N 1
ATOM 8382 C CA . VAL B 1 17 ? 22.312 -3.045 30.141 1 20.17 17 VAL B CA 1
ATOM 8383 C C . VAL B 1 17 ? 23.734 -2.494 30.094 1 20.17 17 VAL B C 1
ATOM 8385 O O . VAL B 1 17 ? 24.016 -1.519 29.391 1 20.17 17 VAL B O 1
ATOM 8388 N N . GLY B 1 18 ? 24.875 -3.443 30.609 1 19.11 18 GLY B N 1
ATOM 8389 C CA . GLY B 1 18 ? 26.234 -3.482 31.156 1 19.11 18 GLY B CA 1
ATOM 8390 C C . GLY B 1 18 ? 27.281 -2.961 30.188 1 19.11 18 GLY B C 1
ATOM 8391 O O . GLY B 1 18 ? 27.312 -3.354 29.031 1 19.11 18 GLY B O 1
ATOM 8392 N N . ALA B 1 19 ? 27.734 -1.741 30.344 1 21.72 19 ALA B N 1
ATOM 8393 C CA . ALA B 1 19 ? 28.953 -1.043 29.984 1 21.72 19 ALA B CA 1
ATOM 8394 C C . ALA B 1 19 ? 30.188 -1.891 30.297 1 21.72 19 ALA B C 1
ATOM 8396 O O . ALA B 1 19 ? 30.719 -1.817 31.406 1 21.72 19 ALA B O 1
ATOM 8397 N N . VAL B 1 20 ? 30.078 -3.312 30.234 1 19.97 20 VAL B N 1
ATOM 8398 C CA . VAL B 1 20 ? 31.281 -3.986 30.688 1 19.97 20 VAL B CA 1
ATOM 8399 C C . VAL B 1 20 ? 32.5 -3.424 29.953 1 19.97 20 VAL B C 1
ATOM 8401 O O . VAL B 1 20 ? 32.406 -3.051 28.781 1 19.97 20 VAL B O 1
ATOM 8404 N N . SER B 1 21 ? 33.594 -3.215 30.766 1 19.97 21 SER B N 1
ATOM 8405 C CA . SER B 1 21 ? 34.969 -2.68 30.719 1 19.97 21 SER B CA 1
ATOM 8406 C C . SER B 1 21 ? 35.812 -3.418 29.703 1 19.97 21 SER B C 1
ATOM 8408 O O . SER B 1 21 ? 36.375 -4.48 30 1 19.97 21 SER B O 1
ATOM 8410 N N . PHE B 1 22 ? 35.281 -3.85 28.672 1 19.44 22 PHE B N 1
ATOM 8411 C CA . PHE B 1 22 ? 36.281 -4.652 27.969 1 19.44 22 PHE B CA 1
ATOM 8412 C C . PHE B 1 22 ? 37.531 -3.838 27.688 1 19.44 22 PHE B C 1
ATOM 8414 O O . PHE B 1 22 ? 37.531 -2.932 26.859 1 19.44 22 PHE B O 1
ATOM 8421 N N . ALA B 1 23 ? 38.406 -3.654 28.797 1 21.3 23 ALA B N 1
ATOM 8422 C CA . ALA B 1 23 ? 39.75 -3.084 28.766 1 21.3 23 ALA B CA 1
ATOM 8423 C C . ALA B 1 23 ? 40.656 -3.834 27.781 1 21.3 23 ALA B C 1
ATOM 8425 O O . ALA B 1 23 ? 41.062 -4.957 28.047 1 21.3 23 ALA B O 1
ATOM 8426 N N . MET B 1 24 ? 40.156 -4.238 26.672 1 21 24 MET B N 1
ATOM 8427 C CA . MET B 1 24 ? 41.188 -5.043 26 1 21 24 MET B CA 1
ATOM 8428 C C . MET B 1 24 ? 42.5 -4.301 25.922 1 21 24 MET B C 1
ATOM 8430 O O . MET B 1 24 ? 42.531 -3.117 25.578 1 21 24 MET B O 1
ATOM 8434 N N . PRO B 1 25 ? 43.469 -4.828 26.703 1 22.53 25 PRO B N 1
ATOM 8435 C CA . PRO B 1 25 ? 44.812 -4.242 26.656 1 22.53 25 PRO B CA 1
ATOM 8436 C C . PRO B 1 25 ? 45.375 -4.16 25.234 1 22.53 25 PRO B C 1
ATOM 8438 O O . PRO B 1 25 ? 45.094 -5.031 24.406 1 22.53 25 PRO B O 1
ATOM 8441 N N . LEU B 1 26 ? 45.344 -2.975 24.766 1 22.55 26 LEU B N 1
ATOM 8442 C CA . LEU B 1 26 ? 46.031 -2.568 23.531 1 22.55 26 LEU B CA 1
ATOM 8443 C C . LEU B 1 26 ? 47.406 -3.18 23.438 1 22.55 26 LEU B C 1
ATOM 8445 O O . LEU B 1 26 ? 48.312 -2.834 24.234 1 22.55 26 LEU B O 1
ATOM 8449 N N . GLN B 1 27 ? 47.406 -4.527 23.328 1 21.08 27 GLN B N 1
ATOM 8450 C CA . GLN B 1 27 ? 48.781 -5.059 23.234 1 21.08 27 GLN B CA 1
ATOM 8451 C C . GLN B 1 27 ? 49.562 -4.34 22.141 1 21.08 27 GLN B C 1
ATOM 8453 O O . GLN B 1 27 ? 49.031 -4.012 21.078 1 21.08 27 GLN B O 1
ATOM 8458 N N . SER B 1 28 ? 50.719 -3.871 22.594 1 21.19 28 SER B N 1
ATOM 8459 C CA . SER B 1 28 ? 51.844 -3.148 21.984 1 21.19 28 SER B CA 1
ATOM 8460 C C . SER B 1 28 ? 52.406 -3.924 20.797 1 21.19 28 SER B C 1
ATOM 8462 O O . SER B 1 28 ? 52.844 -5.07 20.953 1 21.19 28 SER B O 1
ATOM 8464 N N . TYR B 1 29 ? 51.594 -3.947 19.703 1 21.62 29 TYR B N 1
ATOM 8465 C CA . TYR B 1 29 ? 52.156 -4.57 18.5 1 21.62 29 TYR B CA 1
ATOM 8466 C C . TYR B 1 29 ? 53.594 -4.148 18.281 1 21.62 29 TYR B C 1
ATOM 8468 O O . TYR B 1 29 ? 53.938 -2.98 18.469 1 21.62 29 TYR B O 1
ATOM 8476 N N . ALA B 1 30 ? 54.469 -5.203 18.328 1 22.5 30 ALA B N 1
ATOM 8477 C CA . ALA B 1 30 ? 55.906 -5.195 18.141 1 22.5 30 ALA B CA 1
ATOM 8478 C C . ALA B 1 30 ? 56.281 -4.543 16.812 1 22.5 30 ALA B C 1
ATOM 8480 O O . ALA B 1 30 ? 55.594 -4.707 15.812 1 22.5 30 ALA B O 1
ATOM 8481 N N . GLU B 1 31 ? 57.125 -3.539 16.859 1 21.55 31 GLU B N 1
ATOM 8482 C CA . GLU B 1 31 ? 57.75 -2.645 15.891 1 21.55 31 GLU B CA 1
ATOM 8483 C C . GLU B 1 31 ? 58.438 -3.434 14.773 1 21.55 31 GLU B C 1
ATOM 8485 O O . GLU B 1 31 ? 59.344 -4.215 15.031 1 21.55 31 GLU B O 1
ATOM 8490 N N . PRO B 1 32 ? 57.562 -3.99 13.828 1 24.48 32 PRO B N 1
ATOM 8491 C CA . PRO B 1 32 ? 58.406 -4.68 12.844 1 24.48 32 PRO B CA 1
ATOM 8492 C C . PRO B 1 32 ? 59.562 -3.812 12.344 1 24.48 32 PRO B C 1
ATOM 8494 O O . PRO B 1 32 ? 59.469 -2.584 12.344 1 24.48 32 PRO B O 1
ATOM 8497 N N . SER B 1 33 ? 60.719 -4.441 12.336 1 21.83 33 SER B N 1
ATOM 8498 C CA . SER B 1 33 ? 62.031 -3.896 11.961 1 21.83 33 SER B CA 1
ATOM 8499 C C . SER B 1 33 ? 62 -3.381 10.523 1 21.83 33 SER B C 1
ATOM 8501 O O . SER B 1 33 ? 61.406 -4.008 9.641 1 21.83 33 SER B O 1
ATOM 8503 N N . ALA B 1 34 ? 62.375 -2.18 10.336 1 25.62 34 ALA B N 1
ATOM 8504 C CA . ALA B 1 34 ? 62.562 -1.247 9.227 1 25.62 34 ALA B CA 1
ATOM 8505 C C . ALA B 1 34 ? 63.438 -1.852 8.141 1 25.62 34 ALA B C 1
ATOM 8507 O O . ALA B 1 34 ? 64.625 -2.084 8.352 1 25.62 34 ALA B O 1
ATOM 8508 N N . ALA B 1 35 ? 63 -2.781 7.383 1 26.98 35 ALA B N 1
ATOM 8509 C CA . ALA B 1 35 ? 63.938 -2.988 6.297 1 26.98 35 ALA B CA 1
ATOM 8510 C C . ALA B 1 35 ? 64.312 -1.668 5.625 1 26.98 35 ALA B C 1
ATOM 8512 O O . ALA B 1 35 ? 63.438 -0.829 5.383 1 26.98 35 ALA B O 1
ATOM 8513 N N . ALA B 1 36 ? 65.562 -1.348 5.512 1 25.88 36 ALA B N 1
ATOM 8514 C CA . ALA B 1 36 ? 66.312 -0.149 5.168 1 25.88 36 ALA B CA 1
ATOM 8515 C C . ALA B 1 36 ? 65.938 0.375 3.791 1 25.88 36 ALA B C 1
ATOM 8517 O O . ALA B 1 36 ? 66.5 -0.074 2.773 1 25.88 36 ALA B O 1
ATOM 8518 N N . ALA B 1 37 ? 64.688 0.21 3.371 1 30.06 37 ALA B N 1
ATOM 8519 C CA . ALA B 1 37 ? 64.625 0.869 2.068 1 30.06 37 ALA B CA 1
ATOM 8520 C C . ALA B 1 37 ? 65.125 2.307 2.154 1 30.06 37 ALA B C 1
ATOM 8522 O O . ALA B 1 37 ? 65 2.961 3.189 1 30.06 37 ALA B O 1
ATOM 8523 N N . THR B 1 38 ? 66 2.711 1.257 1 31.55 38 THR B N 1
ATOM 8524 C CA . THR B 1 38 ? 66.625 4.02 1.206 1 31.55 38 THR B CA 1
ATOM 8525 C C . THR B 1 38 ? 65.625 5.137 1.381 1 31.55 38 THR B C 1
ATOM 8527 O O . THR B 1 38 ? 64.625 5.215 0.625 1 31.55 38 THR B O 1
ATOM 8530 N N . PRO B 1 39 ? 65.375 5.52 2.684 1 36.62 39 PRO B N 1
ATOM 8531 C CA . PRO B 1 39 ? 64.375 6.535 3.092 1 36.62 39 PRO B CA 1
ATOM 8532 C C . PRO B 1 39 ? 64.375 7.762 2.186 1 36.62 39 PRO B C 1
ATOM 8534 O O . PRO B 1 39 ? 65.438 8.391 2.006 1 36.62 39 PRO B O 1
ATOM 8537 N N . SER B 1 40 ? 63.781 7.668 1.078 1 45.75 40 SER B N 1
ATOM 8538 C CA . SER B 1 40 ? 63.625 8.992 0.482 1 45.75 40 SER B CA 1
ATOM 8539 C C . SER B 1 40 ? 63.281 10.039 1.537 1 45.75 40 SER B C 1
ATOM 8541 O O . SER B 1 40 ? 62.438 9.812 2.395 1 45.75 40 SER B O 1
ATOM 8543 N N . GLN B 1 41 ? 64.25 10.766 1.932 1 54.28 41 GLN B N 1
ATOM 8544 C CA . GLN B 1 41 ? 64.312 11.727 3.031 1 54.28 41 GLN B CA 1
ATOM 8545 C C . GLN B 1 41 ? 63.125 12.625 3.082 1 54.28 41 GLN B C 1
ATOM 8547 O O . GLN B 1 41 ? 62.906 13.461 2.199 1 54.28 41 GLN B O 1
ATOM 8552 N N . LYS B 1 42 ? 61.969 12.227 3.686 1 69.62 42 LYS B N 1
ATOM 8553 C CA . LYS B 1 42 ? 60.844 13.133 3.982 1 69.62 42 LYS B CA 1
ATOM 8554 C C . LYS B 1 42 ? 61.281 14.242 4.934 1 69.62 42 LYS B C 1
ATOM 8556 O O . LYS B 1 42 ? 62.156 14.031 5.785 1 69.62 42 LYS B O 1
ATOM 8561 N N . ILE B 1 43 ? 60.906 15.414 4.559 1 81.44 43 ILE B N 1
ATOM 8562 C CA . ILE B 1 43 ? 61.188 16.531 5.438 1 81.44 43 ILE B CA 1
ATOM 8563 C C . ILE B 1 43 ? 60 16.812 6.336 1 81.44 43 ILE B C 1
ATOM 8565 O O . ILE B 1 43 ? 58.844 16.641 5.918 1 81.44 43 ILE B O 1
ATOM 8569 N N . LYS B 1 44 ? 60.25 17.078 7.559 1 82.62 44 LYS B N 1
ATOM 8570 C CA . LYS B 1 44 ? 59.25 17.531 8.523 1 82.62 44 LYS B CA 1
ATOM 8571 C C . LYS B 1 44 ? 58.875 18.984 8.273 1 82.62 44 LYS B C 1
ATOM 8573 O O . LYS B 1 44 ? 59.719 19.891 8.32 1 82.62 44 LYS B O 1
ATOM 8578 N N . VAL B 1 45 ? 57.688 19.156 7.91 1 84.62 45 VAL B N 1
ATOM 8579 C CA . VAL B 1 45 ? 57.156 20.5 7.715 1 84.62 45 VAL B CA 1
ATOM 8580 C C . VAL B 1 45 ? 56.25 20.875 8.891 1 84.62 45 VAL B C 1
ATOM 8582 O O . VAL B 1 45 ? 55.375 20.109 9.273 1 84.62 45 VAL B O 1
ATOM 8585 N N . THR B 1 46 ? 56.562 21.953 9.516 1 85.31 46 THR B N 1
ATOM 8586 C CA . THR B 1 46 ? 55.781 22.531 10.594 1 85.31 46 THR B CA 1
ATOM 8587 C C . THR B 1 46 ? 55.281 23.922 10.219 1 85.31 46 THR B C 1
ATOM 8589 O O . THR B 1 46 ? 55.906 24.625 9.414 1 85.31 46 THR B O 1
ATOM 8592 N N . GLY B 1 47 ? 54.094 24.219 10.609 1 84.81 47 GLY B N 1
ATOM 8593 C CA . GLY B 1 47 ? 53.562 25.547 10.352 1 84.81 47 GLY B CA 1
ATOM 8594 C C . GLY B 1 47 ? 52.344 25.891 11.18 1 84.81 47 GLY B C 1
ATOM 8595 O O . GLY B 1 47 ? 51.875 25.047 11.945 1 84.81 47 GLY B O 1
ATOM 8596 N N . VAL B 1 48 ? 51.938 27.188 11.133 1 84.81 48 VAL B N 1
ATOM 8597 C CA . VAL B 1 48 ? 50.75 27.719 11.734 1 84.81 48 VAL B CA 1
ATOM 8598 C C . VAL B 1 48 ? 49.812 28.25 10.641 1 84.81 48 VAL B C 1
ATOM 8600 O O . VAL B 1 48 ? 50.25 28.953 9.734 1 84.81 48 VAL B O 1
ATOM 8603 N N . VAL B 1 49 ? 48.625 27.75 10.594 1 84.94 49 VAL B N 1
ATOM 8604 C CA . VAL B 1 49 ? 47.594 28.297 9.727 1 84.94 49 VAL B CA 1
ATOM 8605 C C . VAL B 1 49 ? 46.75 29.328 10.492 1 84.94 49 VAL B C 1
ATOM 8607 O O . VAL B 1 49 ? 46.219 29.031 11.562 1 84.94 49 VAL B O 1
ATOM 8610 N N . GLU B 1 50 ? 46.688 30.438 10.008 1 79.19 50 GLU B N 1
ATOM 8611 C CA . GLU B 1 50 ? 45.938 31.531 10.617 1 79.19 50 GLU B CA 1
ATOM 8612 C C . GLU B 1 50 ? 45.031 32.219 9.586 1 79.19 50 GLU B C 1
ATOM 8614 O O . GLU B 1 50 ? 45.281 32.125 8.383 1 79.19 50 GLU B O 1
ATOM 8619 N N . ASP B 1 51 ? 43.906 32.656 10.016 1 72.06 51 ASP B N 1
ATOM 8620 C CA . ASP B 1 51 ? 43.156 33.656 9.258 1 72.06 51 ASP B CA 1
ATOM 8621 C C . ASP B 1 51 ? 43.156 35 9.945 1 72.06 51 ASP B C 1
ATOM 8623 O O . ASP B 1 51 ? 43.938 35.219 10.883 1 72.06 51 ASP B O 1
ATOM 8627 N N . ALA B 1 52 ? 42.281 35.938 9.352 1 65.31 52 ALA B N 1
ATOM 8628 C CA . ALA B 1 52 ? 42.281 37.281 9.898 1 65.31 52 ALA B CA 1
ATOM 8629 C C . ALA B 1 52 ? 41.906 37.281 11.375 1 65.31 52 ALA B C 1
ATOM 8631 O O . ALA B 1 52 ? 42.25 38.188 12.109 1 65.31 52 ALA B O 1
ATOM 8632 N N . GLU B 1 53 ? 41.188 36.188 11.742 1 62.47 53 GLU B N 1
ATOM 8633 C CA . GLU B 1 53 ? 40.656 36.188 13.102 1 62.47 53 GLU B CA 1
ATOM 8634 C C . GLU B 1 53 ? 41.562 35.406 14.047 1 62.47 53 GLU B C 1
ATOM 8636 O O . GLU B 1 53 ? 41.344 35.375 15.258 1 62.47 53 GLU B O 1
ATOM 8641 N N . GLY B 1 54 ? 42.562 34.812 13.523 1 69.5 54 GLY B N 1
ATOM 8642 C CA . GLY B 1 54 ? 43.531 34.125 14.359 1 69.5 54 GLY B CA 1
ATOM 8643 C C . GLY B 1 54 ? 43.844 32.719 13.852 1 69.5 54 GLY B C 1
ATOM 8644 O O . GLY B 1 54 ? 43.594 32.406 12.688 1 69.5 54 GLY B O 1
ATOM 8645 N N . PRO B 1 55 ? 44.375 31.922 14.82 1 74.5 55 PRO B N 1
ATOM 8646 C CA . PRO B 1 55 ? 44.75 30.578 14.398 1 74.5 55 PRO B CA 1
ATOM 8647 C C . PRO B 1 55 ? 43.531 29.766 13.922 1 74.5 55 PRO B C 1
ATOM 8649 O O . PRO B 1 55 ? 42.469 29.844 14.516 1 74.5 55 PRO B O 1
ATOM 8652 N N . VAL B 1 56 ? 43.594 29.203 12.797 1 76.12 56 VAL B N 1
ATOM 8653 C CA . VAL B 1 56 ? 42.5 28.391 12.219 1 76.12 56 VAL B CA 1
ATOM 8654 C C . VAL B 1 56 ? 42.625 26.969 12.727 1 76.12 56 VAL B C 1
ATOM 8656 O O . VAL B 1 56 ? 43.594 26.25 12.422 1 76.12 56 VAL B O 1
ATOM 8659 N N . ILE B 1 57 ? 41.625 26.703 13.57 1 73.44 57 ILE B N 1
ATOM 8660 C CA . ILE B 1 57 ? 41.562 25.359 14.148 1 73.44 57 ILE B CA 1
ATOM 8661 C C . ILE B 1 57 ? 40.875 24.406 13.164 1 73.44 57 ILE B C 1
ATOM 8663 O O . ILE B 1 57 ? 39.812 24.719 12.633 1 73.44 57 ILE B O 1
ATOM 8667 N N . GLY B 1 58 ? 41.469 23.25 12.875 1 72.38 58 GLY B N 1
ATOM 8668 C CA . GLY B 1 58 ? 40.844 22.203 12.086 1 72.38 58 GLY B CA 1
ATOM 8669 C C . GLY B 1 58 ? 41 22.406 10.586 1 72.38 58 GLY B C 1
ATOM 8670 O O . GLY B 1 58 ? 40.25 21.812 9.797 1 72.38 58 GLY B O 1
ATOM 8671 N N . ALA B 1 59 ? 41.844 23.281 10.164 1 76.44 59 ALA B N 1
ATOM 8672 C CA . ALA B 1 59 ? 42.156 23.391 8.742 1 76.44 59 ALA B CA 1
ATOM 8673 C C . ALA B 1 59 ? 42.812 22.141 8.211 1 76.44 59 ALA B C 1
ATOM 8675 O O . ALA B 1 59 ? 43.719 21.594 8.859 1 76.44 59 ALA B O 1
ATOM 8676 N N . SER B 1 60 ? 42.406 21.719 7.129 1 81.69 60 SER B N 1
ATOM 8677 C CA . SER B 1 60 ? 43 20.562 6.473 1 81.69 60 SER B CA 1
ATOM 8678 C C . SER B 1 60 ? 44.312 20.953 5.773 1 81.69 60 SER B C 1
ATOM 8680 O O . SER B 1 60 ? 44.344 21.875 4.965 1 81.69 60 SER B O 1
ATOM 8682 N N . VAL B 1 61 ? 45.406 20.328 6.156 1 84.06 61 VAL B N 1
ATOM 8683 C CA . VAL B 1 61 ? 46.719 20.469 5.508 1 84.06 61 VAL B CA 1
ATOM 8684 C C . VAL B 1 61 ? 47.094 19.156 4.812 1 84.06 61 VAL B C 1
ATOM 8686 O O . VAL B 1 61 ? 47.375 18.156 5.473 1 84.06 61 VAL B O 1
ATOM 8689 N N . ILE B 1 62 ? 47 19.156 3.518 1 82.19 62 ILE B N 1
ATOM 8690 C CA . ILE B 1 62 ? 47.188 17.938 2.75 1 82.19 62 ILE B CA 1
ATOM 8691 C C . ILE B 1 62 ? 48.344 18.109 1.765 1 82.19 62 ILE B C 1
ATOM 8693 O O . ILE B 1 62 ? 48.469 19.172 1.142 1 82.19 62 ILE B O 1
ATOM 8697 N N . GLU B 1 63 ? 49.312 17.141 1.687 1 81.38 63 GLU B N 1
ATOM 8698 C CA . GLU B 1 63 ? 50.281 17.078 0.603 1 81.38 63 GLU B CA 1
ATOM 8699 C C . GLU B 1 63 ? 49.594 16.875 -0.746 1 81.38 63 GLU B C 1
ATOM 8701 O O . GLU B 1 63 ? 48.969 15.828 -0.983 1 81.38 63 GLU B O 1
ATOM 8706 N N . LYS B 1 64 ? 49.594 17.984 -1.533 1 78.06 64 LYS B N 1
ATOM 8707 C CA . LYS B 1 64 ? 48.844 18 -2.801 1 78.06 64 LYS B CA 1
ATOM 8708 C C . LYS B 1 64 ? 49.188 16.766 -3.639 1 78.06 64 LYS B C 1
ATOM 8710 O O . LYS B 1 64 ? 50.344 16.438 -3.834 1 78.06 64 LYS B O 1
ATOM 8715 N N . GLY B 1 65 ? 48.094 15.984 -4.098 1 70.25 65 GLY B N 1
ATOM 8716 C CA . GLY B 1 65 ? 48.25 14.82 -4.953 1 70.25 65 GLY B CA 1
ATOM 8717 C C . GLY B 1 65 ? 48.312 13.516 -4.18 1 70.25 65 GLY B C 1
ATOM 8718 O O . GLY B 1 65 ? 48.438 12.445 -4.77 1 70.25 65 GLY B O 1
ATOM 8719 N N . THR B 1 66 ? 48.469 13.648 -2.801 1 71.38 66 THR B N 1
ATOM 8720 C CA . THR B 1 66 ? 48.5 12.461 -1.955 1 71.38 66 THR B CA 1
ATOM 8721 C C . THR B 1 66 ? 47.375 12.492 -0.923 1 71.38 66 THR B C 1
ATOM 8723 O O . THR B 1 66 ? 46.656 13.492 -0.8 1 71.38 66 THR B O 1
ATOM 8726 N N . SER B 1 67 ? 47.156 11.383 -0.257 1 69.25 67 SER B N 1
ATOM 8727 C CA . SER B 1 67 ? 46.219 11.336 0.856 1 69.25 67 SER B CA 1
ATOM 8728 C C . SER B 1 67 ? 46.906 11.656 2.178 1 69.25 67 SER B C 1
ATOM 8730 O O . SER B 1 67 ? 46.312 11.539 3.244 1 69.25 67 SER B O 1
ATOM 8732 N N . ASN B 1 68 ? 48.156 12.102 2.084 1 77.06 68 ASN B N 1
ATOM 8733 C CA . ASN B 1 68 ? 48.938 12.477 3.26 1 77.06 68 ASN B CA 1
ATOM 8734 C C . ASN B 1 68 ? 48.531 13.859 3.773 1 77.06 68 ASN B C 1
ATOM 8736 O O . ASN B 1 68 ? 48.688 14.859 3.072 1 77.06 68 ASN B O 1
ATOM 8740 N N . GLY B 1 69 ? 47.781 13.938 4.812 1 77.88 69 GLY B N 1
ATOM 8741 C CA . GLY B 1 69 ? 47.344 15.211 5.344 1 77.88 69 GLY B CA 1
ATOM 8742 C C . GLY B 1 69 ? 47.156 15.203 6.852 1 77.88 69 GLY B C 1
ATOM 8743 O O . GLY B 1 69 ? 47.281 14.148 7.488 1 77.88 69 GLY B O 1
ATOM 8744 N N . THR B 1 70 ? 47.156 16.391 7.438 1 79.69 70 THR B N 1
ATOM 8745 C CA . THR B 1 70 ? 46.875 16.641 8.852 1 79.69 70 THR B CA 1
ATOM 8746 C C . THR B 1 70 ? 45.906 17.812 9.008 1 79.69 70 THR B C 1
ATOM 8748 O O . THR B 1 70 ? 45.562 18.469 8.023 1 79.69 70 THR B O 1
ATOM 8751 N N . VAL B 1 71 ? 45.375 17.984 10.125 1 79.75 71 VAL B N 1
ATOM 8752 C CA . VAL B 1 71 ? 44.531 19.141 10.453 1 79.75 71 VAL B CA 1
ATOM 8753 C C . VAL B 1 71 ? 45.25 19.984 11.516 1 79.75 71 VAL B C 1
ATOM 8755 O O . VAL B 1 71 ? 46 19.469 12.336 1 79.75 71 VAL B O 1
ATOM 8758 N N . THR B 1 72 ? 44.969 21.281 11.445 1 80.56 72 THR B N 1
ATOM 8759 C CA . THR B 1 72 ? 45.594 22.188 12.398 1 80.56 72 THR B CA 1
ATOM 8760 C C . THR B 1 72 ? 45.031 21.984 13.797 1 80.56 72 THR B C 1
ATOM 8762 O O . THR B 1 72 ? 43.875 21.609 13.953 1 80.56 72 THR B O 1
ATOM 8765 N N . ASP B 1 73 ? 45.875 22.188 14.781 1 76.75 73 ASP B N 1
ATOM 8766 C CA . ASP B 1 73 ? 45.469 22.047 16.172 1 76.75 73 ASP B CA 1
ATOM 8767 C C . ASP B 1 73 ? 44.844 23.328 16.703 1 76.75 73 ASP B C 1
ATOM 8769 O O . ASP B 1 73 ? 44.562 24.234 15.922 1 76.75 73 ASP B O 1
ATOM 8773 N N . LEU B 1 74 ? 44.594 23.484 17.969 1 71.25 74 LEU B N 1
ATOM 8774 C CA . LEU B 1 74 ? 43.875 24.578 18.594 1 71.25 74 LEU B CA 1
ATOM 8775 C C . LEU B 1 74 ? 44.594 25.891 18.406 1 71.25 74 LEU B C 1
ATOM 8777 O O . LEU B 1 74 ? 44 26.969 18.453 1 71.25 74 LEU B O 1
ATOM 8781 N N . ASP B 1 75 ? 45.844 25.828 18.281 1 75.88 75 ASP B N 1
ATOM 8782 C CA . ASP B 1 75 ? 46.625 27.031 18.078 1 75.88 75 ASP B CA 1
ATOM 8783 C C . ASP B 1 75 ? 46.969 27.234 16.594 1 75.88 75 ASP B C 1
ATOM 8785 O O . ASP B 1 75 ? 47.812 28.047 16.25 1 75.88 75 ASP B O 1
ATOM 8789 N N . GLY B 1 76 ? 46.281 26.453 15.727 1 77.31 76 GLY B N 1
ATOM 8790 C CA . GLY B 1 76 ? 46.469 26.531 14.289 1 77.31 76 GLY B CA 1
ATOM 8791 C C . GLY B 1 76 ? 47.719 25.844 13.82 1 77.31 76 GLY B C 1
ATOM 8792 O O . GLY B 1 76 ? 48.125 25.969 12.656 1 77.31 76 GLY B O 1
ATOM 8793 N N . ASN B 1 77 ? 48.406 25.141 14.703 1 81.12 77 ASN B N 1
ATOM 8794 C CA . ASN B 1 77 ? 49.688 24.5 14.352 1 81.12 77 ASN B CA 1
ATOM 8795 C C . ASN B 1 77 ? 49.438 23.188 13.602 1 81.12 77 ASN B C 1
ATOM 8797 O O . ASN B 1 77 ? 48.469 22.5 13.852 1 81.12 77 ASN B O 1
ATOM 8801 N N . PHE B 1 78 ? 50.344 22.906 12.602 1 84.94 78 PHE B N 1
ATOM 8802 C CA . PHE B 1 78 ? 50.344 21.609 11.945 1 84.94 78 PHE B CA 1
ATOM 8803 C C . PHE B 1 78 ? 51.75 21.047 11.805 1 84.94 78 PHE B C 1
ATOM 8805 O O . PHE B 1 78 ? 52.719 21.812 11.797 1 84.94 78 PHE B O 1
ATOM 8812 N N . THR B 1 79 ? 51.906 19.719 11.922 1 84.56 79 THR B N 1
ATOM 8813 C CA . THR B 1 79 ? 53.125 18.969 11.578 1 84.56 79 THR B CA 1
ATOM 8814 C C . THR B 1 79 ? 52.781 17.859 10.578 1 84.56 79 THR B C 1
ATOM 8816 O O . THR B 1 79 ? 51.844 17.109 10.773 1 84.56 79 THR B O 1
ATOM 8819 N N . LEU B 1 80 ? 53.469 17.859 9.438 1 82.12 80 LEU B N 1
ATOM 8820 C CA . LEU B 1 80 ? 53.25 16.875 8.383 1 82.12 80 LEU B CA 1
ATOM 8821 C C . LEU B 1 80 ? 54.562 16.438 7.762 1 82.12 80 LEU B C 1
ATOM 8823 O O . LEU B 1 80 ? 55.406 17.266 7.457 1 82.12 80 LEU B O 1
ATOM 8827 N N . MET B 1 81 ? 54.781 15.195 7.695 1 81.06 81 MET B N 1
ATOM 8828 C CA . MET B 1 81 ? 55.938 14.656 6.969 1 81.06 81 MET B CA 1
ATOM 8829 C C . MET B 1 81 ? 55.656 14.57 5.477 1 81.06 81 MET B C 1
ATOM 8831 O O . MET B 1 81 ? 54.719 13.883 5.066 1 81.06 81 MET B O 1
ATOM 8835 N N . VAL B 1 82 ? 56.406 15.383 4.668 1 80.44 82 VAL B N 1
ATOM 8836 C CA . VAL B 1 82 ? 56.125 15.422 3.238 1 80.44 82 VAL B CA 1
ATOM 8837 C C . VAL B 1 82 ? 57.406 15.211 2.453 1 80.44 82 VAL B C 1
ATOM 8839 O O . VAL B 1 82 ? 58.5 15.312 3.01 1 80.44 82 VAL B O 1
ATOM 8842 N N . SER B 1 83 ? 57.406 14.844 1.203 1 80.31 83 SER B N 1
ATOM 8843 C CA . SER B 1 83 ? 58.562 14.781 0.315 1 80.31 83 SER B CA 1
ATOM 8844 C C . SER B 1 83 ? 59.188 16.156 0.12 1 80.31 83 SER B C 1
ATOM 8846 O O . SER B 1 83 ? 58.469 17.172 0.11 1 80.31 83 SER B O 1
ATOM 8848 N N . PRO B 1 84 ? 60.5 16.234 0.155 1 78.94 84 PRO B N 1
ATOM 8849 C CA . PRO B 1 84 ? 61.156 17.531 -0.085 1 78.94 84 PRO B CA 1
ATOM 8850 C C . PRO B 1 84 ? 60.625 18.234 -1.337 1 78.94 84 PRO B C 1
ATOM 8852 O O . PRO B 1 84 ? 60.5 17.609 -2.396 1 78.94 84 PRO B O 1
ATOM 8855 N N . GLY B 1 85 ? 60.062 19.516 -1.266 1 79.62 85 GLY B N 1
ATOM 8856 C CA . GLY B 1 85 ? 59.531 20.297 -2.373 1 79.62 85 GLY B CA 1
ATOM 8857 C C . GLY B 1 85 ? 58.031 20.078 -2.58 1 79.62 85 GLY B C 1
ATOM 8858 O O . GLY B 1 85 ? 57.469 20.562 -3.555 1 79.62 85 GLY B O 1
ATOM 8859 N N . ALA B 1 86 ? 57.469 19.406 -1.735 1 80 86 ALA B N 1
ATOM 8860 C CA . ALA B 1 86 ? 56.062 19.125 -1.875 1 80 86 ALA B CA 1
ATOM 8861 C C . ALA B 1 86 ? 55.219 20.391 -1.705 1 80 86 ALA B C 1
ATOM 8863 O O . ALA B 1 86 ? 55.656 21.344 -1.049 1 80 86 ALA B O 1
ATOM 8864 N N . THR B 1 87 ? 54.031 20.469 -2.385 1 83.44 87 THR B N 1
ATOM 8865 C CA . THR B 1 87 ? 53.062 21.531 -2.199 1 83.44 87 THR B CA 1
ATOM 8866 C C . THR B 1 87 ? 51.969 21.109 -1.207 1 83.44 87 THR B C 1
ATOM 8868 O O . THR B 1 87 ? 51.438 20.016 -1.31 1 83.44 87 THR B O 1
ATOM 8871 N N . LEU B 1 88 ? 51.781 21.969 -0.201 1 84.56 88 LEU B N 1
ATOM 8872 C CA . LEU B 1 88 ? 50.719 21.766 0.766 1 84.56 88 LEU B CA 1
ATOM 8873 C C . LEU B 1 88 ? 49.438 22.5 0.333 1 84.56 88 LEU B C 1
ATOM 8875 O O . LEU B 1 88 ? 49.5 23.656 -0.103 1 84.56 88 LEU B O 1
ATOM 8879 N N . LYS B 1 89 ? 48.406 21.828 0.306 1 82.31 89 LYS B N 1
ATOM 8880 C CA . LYS B 1 89 ? 47.094 22.453 0.16 1 82.31 89 LYS B CA 1
ATOM 8881 C C . LYS B 1 89 ? 46.406 22.578 1.509 1 82.31 89 LYS B C 1
ATOM 8883 O O . LYS B 1 89 ? 46.125 21.562 2.156 1 82.31 89 LYS B O 1
ATOM 8888 N N . ILE B 1 90 ? 46.156 23.766 1.951 1 81.31 90 ILE B N 1
ATOM 8889 C CA . ILE B 1 90 ? 45.469 24.078 3.213 1 81.31 90 ILE B CA 1
ATOM 8890 C C . ILE B 1 90 ? 44.062 24.562 2.939 1 81.31 90 ILE B C 1
ATOM 8892 O O . ILE B 1 90 ? 43.844 25.484 2.152 1 81.31 90 ILE B O 1
ATOM 8896 N N . SER B 1 91 ? 43.094 23.844 3.428 1 76.75 91 SER B N 1
ATOM 8897 C CA . SER B 1 91 ? 41.719 24.219 3.254 1 76.75 91 SER B CA 1
ATOM 8898 C C . SER B 1 91 ? 40.969 24.234 4.59 1 76.75 91 SER B C 1
ATOM 8900 O O . SER B 1 91 ? 41.312 23.484 5.504 1 76.75 91 SER B O 1
ATOM 8902 N N . TYR B 1 92 ? 40.188 25.219 4.754 1 69.56 92 TYR B N 1
ATOM 8903 C CA . TYR B 1 92 ? 39.281 25.391 5.895 1 69.56 92 TYR B CA 1
ATOM 8904 C C . TYR B 1 92 ? 37.938 25.938 5.449 1 69.56 92 TYR B C 1
ATOM 8906 O O . TYR B 1 92 ? 37.875 26.766 4.535 1 69.56 92 TYR B O 1
ATOM 8914 N N . VAL B 1 93 ? 36.844 25.391 6.055 1 59.12 93 VAL B N 1
ATOM 8915 C CA . VAL B 1 93 ? 35.5 25.844 5.715 1 59.12 93 VAL B CA 1
ATOM 8916 C C . VAL B 1 93 ? 35.406 27.359 5.875 1 59.12 93 VAL B C 1
ATOM 8918 O O . VAL B 1 93 ? 35.781 27.906 6.926 1 59.12 93 VAL B O 1
ATOM 8921 N N . GLY B 1 94 ? 35.031 28.141 4.836 1 55.66 94 GLY B N 1
ATOM 8922 C CA . GLY B 1 94 ? 34.906 29.578 4.828 1 55.66 94 GLY B CA 1
ATOM 8923 C C . GLY B 1 94 ? 36.156 30.297 4.371 1 55.66 94 GLY B C 1
ATOM 8924 O O . GLY B 1 94 ? 36.188 31.531 4.305 1 55.66 94 GLY B O 1
ATOM 8925 N N . SER B 1 95 ? 37.281 29.641 4.176 1 63.12 95 SER B N 1
ATOM 8926 C CA . SER B 1 95 ? 38.531 30.266 3.74 1 63.12 95 SER B CA 1
ATOM 8927 C C . SER B 1 95 ? 38.969 29.75 2.379 1 63.12 95 SER B C 1
ATOM 8929 O O . SER B 1 95 ? 38.656 28.609 2.014 1 63.12 95 SER B O 1
ATOM 8931 N N . GLU B 1 96 ? 39.375 30.5 1.483 1 64.31 96 GLU B N 1
ATOM 8932 C CA . GLU B 1 96 ? 40 30.078 0.228 1 64.31 96 GLU B CA 1
ATOM 8933 C C . GLU B 1 96 ? 41.156 29.109 0.475 1 64.31 96 GLU B C 1
ATOM 8935 O O . GLU B 1 96 ? 42.031 29.406 1.278 1 64.31 96 GLU B O 1
ATOM 8940 N N . PRO B 1 97 ? 41 27.891 -0.111 1 72.44 97 PRO B N 1
ATOM 8941 C CA . PRO B 1 97 ? 42.156 27 0.06 1 72.44 97 PRO B CA 1
ATOM 8942 C C . PRO B 1 97 ? 43.469 27.641 -0.422 1 72.44 97 PRO B C 1
ATOM 8944 O O . PRO B 1 97 ? 43.469 28.359 -1.425 1 72.44 97 PRO B O 1
ATOM 8947 N N . VAL B 1 98 ? 44.562 27.516 0.289 1 76.12 98 VAL B N 1
ATOM 8948 C CA . VAL B 1 98 ? 45.875 28.062 -0.047 1 76.12 98 VAL B CA 1
ATOM 8949 C C . VAL B 1 98 ? 46.844 26.922 -0.313 1 76.12 98 VAL B C 1
ATOM 8951 O O . VAL B 1 98 ? 46.875 25.938 0.422 1 76.12 98 VAL B O 1
ATOM 8954 N N . GLU B 1 99 ? 47.5 26.953 -1.539 1 80 99 GLU B N 1
ATOM 8955 C CA . GLU B 1 99 ? 48.594 26.016 -1.833 1 80 99 GLU B CA 1
ATOM 8956 C C . GLU B 1 99 ? 49.969 26.641 -1.558 1 80 99 GLU B C 1
ATOM 8958 O O . GLU B 1 99 ? 50.25 27.719 -2.057 1 80 99 GLU B O 1
ATOM 8963 N N . VAL B 1 100 ? 50.719 26.031 -0.728 1 82.69 100 VAL B N 1
ATOM 8964 C CA . VAL B 1 100 ? 52.062 26.547 -0.39 1 82.69 100 VAL B CA 1
ATOM 8965 C C . VAL B 1 100 ? 53.094 25.438 -0.539 1 82.69 100 VAL B C 1
ATOM 8967 O O . VAL B 1 100 ? 52.781 24.266 -0.299 1 82.69 100 VAL B O 1
ATOM 8970 N N . LYS B 1 101 ? 54.25 25.719 -1.033 1 81.12 101 LYS B N 1
ATOM 8971 C CA . LYS B 1 101 ? 55.344 24.75 -1.112 1 81.12 101 LYS B CA 1
ATOM 8972 C C . LYS B 1 101 ? 55.906 24.438 0.273 1 81.12 101 LYS B C 1
ATOM 8974 O O . LYS B 1 101 ? 56.188 25.344 1.062 1 81.12 101 LYS B O 1
ATOM 8979 N N . ALA B 1 102 ? 56.125 23.266 0.56 1 82.62 102 ALA B N 1
ATOM 8980 C CA . ALA B 1 102 ? 56.625 22.797 1.849 1 82.62 102 ALA B CA 1
ATOM 8981 C C . ALA B 1 102 ? 58.094 23.203 2.043 1 82.62 102 ALA B C 1
ATOM 8983 O O . ALA B 1 102 ? 58.906 23.047 1.138 1 82.62 102 ALA B O 1
ATOM 8984 N N . THR B 1 103 ? 58.406 23.859 3.133 1 81.88 103 THR B N 1
ATOM 8985 C CA . THR B 1 103 ? 59.781 24.219 3.516 1 81.88 103 THR B CA 1
ATOM 8986 C C . THR B 1 103 ? 60.125 23.625 4.879 1 81.88 103 THR B C 1
ATOM 8988 O O . THR B 1 103 ? 59.219 23.328 5.68 1 81.88 103 THR B O 1
ATOM 8991 N N . GLU B 1 104 ? 61.375 23.391 5.086 1 77.38 104 GLU B N 1
ATOM 8992 C CA . GLU B 1 104 ? 61.844 22.844 6.359 1 77.38 104 GLU B CA 1
ATOM 8993 C C . GLU B 1 104 ? 61.719 23.875 7.48 1 77.38 104 GLU B C 1
ATOM 8995 O O . GLU B 1 104 ? 61.625 23.516 8.656 1 77.38 104 GLU B O 1
ATOM 9000 N N . ALA B 1 105 ? 61.688 25.188 7.164 1 78.81 105 ALA B N 1
ATOM 9001 C CA . ALA B 1 105 ? 61.469 26.25 8.148 1 78.81 105 ALA B CA 1
ATOM 9002 C C . ALA B 1 105 ? 59.969 26.328 8.531 1 78.81 105 ALA B C 1
ATOM 9004 O O . ALA B 1 105 ? 59.094 26.016 7.727 1 78.81 105 ALA B O 1
ATOM 9005 N N . PRO B 1 106 ? 59.625 26.625 9.852 1 80.06 106 PRO B N 1
ATOM 9006 C CA . PRO B 1 106 ? 58.219 26.75 10.266 1 80.06 106 PRO B CA 1
ATOM 9007 C C . PRO B 1 106 ? 57.438 27.719 9.375 1 80.06 106 PRO B C 1
ATOM 9009 O O . PRO B 1 106 ? 57.844 28.859 9.188 1 80.06 106 PRO B O 1
ATOM 9012 N N . MET B 1 107 ? 56.312 27.203 8.742 1 82.5 107 MET B N 1
ATOM 9013 C CA . MET B 1 107 ? 55.531 27.984 7.793 1 82.5 107 MET B CA 1
ATOM 9014 C C . MET B 1 107 ? 54.438 28.75 8.508 1 82.5 107 MET B C 1
ATOM 9016 O O . MET B 1 107 ? 53.875 28.281 9.492 1 82.5 107 MET B O 1
ATOM 9020 N N . LYS B 1 108 ? 54.219 30.031 8.156 1 81 108 LYS B N 1
ATOM 9021 C CA . LYS B 1 108 ? 53.062 30.812 8.531 1 81 108 LYS B CA 1
ATOM 9022 C C . LYS B 1 108 ? 52.125 30.984 7.348 1 81 108 LYS B C 1
ATOM 9024 O O . LYS B 1 108 ? 52.469 31.625 6.352 1 81 108 LYS B O 1
ATOM 9029 N N . ILE B 1 109 ? 51.062 30.312 7.359 1 80.94 109 ILE B N 1
ATOM 9030 C CA . ILE B 1 109 ? 50.094 30.328 6.285 1 80.94 109 ILE B CA 1
ATOM 9031 C C . ILE B 1 109 ? 48.844 31.109 6.734 1 80.94 109 ILE B C 1
ATOM 9033 O O . ILE B 1 109 ? 48.281 30.812 7.789 1 80.94 109 ILE B O 1
ATOM 9037 N N . THR B 1 110 ? 48.531 32.156 6.105 1 75.19 110 THR B N 1
ATOM 9038 C CA . THR B 1 110 ? 47.312 32.938 6.355 1 75.19 110 THR B CA 1
ATOM 9039 C C . THR B 1 110 ? 46.219 32.531 5.375 1 75.19 110 THR B C 1
ATOM 9041 O O . THR B 1 110 ? 46.406 32.625 4.156 1 75.19 110 THR B O 1
ATOM 9044 N N . LEU B 1 111 ? 45.312 31.922 5.902 1 69.38 111 LEU B N 1
ATOM 9045 C CA . LEU B 1 111 ? 44.125 31.688 5.086 1 69.38 111 LEU B CA 1
ATOM 9046 C C . LEU B 1 111 ? 43.281 32.969 4.949 1 69.38 111 LEU B C 1
ATOM 9048 O O . LEU B 1 111 ? 43.125 33.719 5.922 1 69.38 111 LEU B O 1
ATOM 9052 N N . GLU B 1 112 ? 43.312 33.562 3.756 1 58.31 112 GLU B N 1
ATOM 9053 C CA . GLU B 1 112 ? 42.375 34.688 3.525 1 58.31 112 GLU B CA 1
ATOM 9054 C C . GLU B 1 112 ? 40.938 34.188 3.508 1 58.31 112 GLU B C 1
ATOM 9056 O O . GLU B 1 112 ? 40.656 33.094 3.051 1 58.31 112 GLU B O 1
ATOM 9061 N N . GLN B 1 113 ? 40.281 34.906 4.371 1 45.09 113 GLN B N 1
ATOM 9062 C CA . GLN B 1 113 ? 38.844 34.594 4.234 1 45.09 113 GLN B CA 1
ATOM 9063 C C . GLN B 1 113 ? 38.438 34.594 2.77 1 45.09 113 GLN B C 1
ATOM 9065 O O . GLN B 1 113 ? 38.875 35.438 1.991 1 45.09 113 GLN B O 1
ATOM 9070 N N . SER B 1 114 ? 38.344 33.531 2.213 1 40.31 114 SER B N 1
ATOM 9071 C CA . SER B 1 114 ? 37.75 33.656 0.876 1 40.31 114 SER B CA 1
ATOM 9072 C C . SER B 1 114 ? 36.812 34.844 0.792 1 40.31 114 SER B C 1
ATOM 9074 O O . SER B 1 114 ? 35.875 34.938 1.598 1 40.31 114 SER B O 1
ATOM 9076 N N . SER B 1 115 ? 37.344 36 0.741 1 36.25 115 SER B N 1
ATOM 9077 C CA . SER B 1 115 ? 36.375 37.031 0.359 1 36.25 115 SER B CA 1
ATOM 9078 C C . SER B 1 115 ? 35.281 36.469 -0.519 1 36.25 115 SER B C 1
ATOM 9080 O O . SER B 1 115 ? 34.406 37.188 -0.976 1 36.25 115 SER B O 1
ATOM 9082 N N . GLN B 1 116 ? 35.781 35.688 -1.48 1 35.25 116 GLN B N 1
ATOM 9083 C CA . GLN B 1 116 ? 34.625 35.188 -2.234 1 35.25 116 GLN B CA 1
ATOM 9084 C C . GLN B 1 116 ? 33.469 34.875 -1.307 1 35.25 116 GLN B C 1
ATOM 9086 O O . GLN B 1 116 ? 33.594 34.031 -0.408 1 35.25 116 GLN B O 1
ATOM 9091 N N . MET B 1 117 ? 32.812 35.75 -0.818 1 38.34 117 MET B N 1
ATOM 9092 C CA . MET B 1 117 ? 31.391 35.594 -0.521 1 38.34 117 MET B CA 1
ATOM 9093 C C . MET B 1 117 ? 30.891 34.25 -1.018 1 38.34 117 MET B C 1
ATOM 9095 O O . MET B 1 117 ? 30.875 33.969 -2.223 1 38.34 117 MET B O 1
ATOM 9099 N N . LEU B 1 118 ? 31.047 33.281 -0.42 1 42.03 118 LEU B N 1
ATOM 9100 C CA . LEU B 1 118 ? 30.641 31.891 -0.491 1 42.03 118 LEU B CA 1
ATOM 9101 C C . LEU B 1 118 ? 29.312 31.75 -1.237 1 42.03 118 LEU B C 1
ATOM 9103 O O . LEU B 1 118 ? 28.344 32.438 -0.927 1 42.03 118 LEU B O 1
ATOM 9107 N N . SER B 1 119 ? 29.438 31.766 -2.463 1 55.59 119 SER B N 1
ATOM 9108 C CA . SER B 1 119 ? 28.328 31.344 -3.334 1 55.59 119 SER B CA 1
ATOM 9109 C C . SER B 1 119 ? 27.359 30.422 -2.605 1 55.59 119 SER B C 1
ATOM 9111 O O . SER B 1 119 ? 27.734 29.328 -2.193 1 55.59 119 SER B O 1
ATOM 9113 N N . GLU B 1 120 ? 26.562 31.094 -1.906 1 75.94 120 GLU B N 1
ATOM 9114 C CA . GLU B 1 120 ? 25.469 30.312 -1.328 1 75.94 120 GLU B CA 1
ATOM 9115 C C . GLU B 1 120 ? 24.641 29.641 -2.414 1 75.94 120 GLU B C 1
ATOM 9117 O O . GLU B 1 120 ? 24.078 30.312 -3.281 1 75.94 120 GLU B O 1
ATOM 9122 N N . VAL B 1 121 ? 24.844 28.469 -2.471 1 78 121 VAL B N 1
ATOM 9123 C CA . VAL B 1 121 ? 24.047 27.703 -3.422 1 78 121 VAL B CA 1
ATOM 9124 C C . VAL B 1 121 ? 22.703 27.328 -2.801 1 78 121 VAL B C 1
ATOM 9126 O O . VAL B 1 121 ? 22.641 26.906 -1.645 1 78 121 VAL B O 1
ATOM 9129 N N . VAL B 1 122 ? 21.703 27.688 -3.506 1 82.12 122 VAL B N 1
ATOM 9130 C CA . VAL B 1 122 ? 20.359 27.359 -3.062 1 82.12 122 VAL B CA 1
ATOM 9131 C C . VAL B 1 122 ? 19.688 26.438 -4.082 1 82.12 122 VAL B C 1
ATOM 9133 O O . VAL B 1 122 ? 20.094 26.391 -5.246 1 82.12 122 VAL B O 1
ATOM 9136 N N . VAL B 1 123 ? 18.734 25.734 -3.596 1 82.38 123 VAL B N 1
ATOM 9137 C CA . VAL B 1 123 ? 17.984 24.844 -4.484 1 82.38 123 VAL B CA 1
ATOM 9138 C C . VAL B 1 123 ? 16.766 25.594 -5.02 1 82.38 123 VAL B C 1
ATOM 9140 O O . VAL B 1 123 ? 15.961 26.109 -4.246 1 82.38 123 VAL B O 1
ATOM 9143 N N . THR B 1 124 ? 16.641 25.594 -6.277 1 82.5 124 THR B N 1
ATOM 9144 C CA . THR B 1 124 ? 15.531 26.297 -6.93 1 82.5 124 THR B CA 1
ATOM 9145 C C . THR B 1 124 ? 14.594 25.297 -7.613 1 82.5 124 THR B C 1
ATOM 9147 O O . THR B 1 124 ? 14.508 24.141 -7.203 1 82.5 124 THR B O 1
ATOM 9150 N N . ALA B 1 125 ? 13.781 25.844 -8.492 1 80.19 125 ALA B N 1
ATOM 9151 C CA . ALA B 1 125 ? 12.797 25 -9.18 1 80.19 125 ALA B CA 1
ATOM 9152 C C . ALA B 1 125 ? 13.477 23.859 -9.914 1 80.19 125 ALA B C 1
ATOM 9154 O O . ALA B 1 125 ? 14.562 24.016 -10.484 1 80.19 125 ALA B O 1
ATOM 9155 N N . LEU B 1 126 ? 12.789 22.75 -9.906 1 79.12 126 LEU B N 1
ATOM 9156 C CA . LEU B 1 126 ? 13.195 21.516 -10.57 1 79.12 126 LEU B CA 1
ATOM 9157 C C . LEU B 1 126 ? 14.453 20.938 -9.922 1 79.12 126 LEU B C 1
ATOM 9159 O O . LEU B 1 126 ? 15.102 20.062 -10.492 1 79.12 126 LEU B O 1
ATOM 9163 N N . GLY B 1 127 ? 14.805 21.531 -8.766 1 76.81 127 GLY B N 1
ATOM 9164 C CA . GLY B 1 127 ? 15.93 21.031 -7.996 1 76.81 127 GLY B CA 1
ATOM 9165 C C . GLY B 1 127 ? 17.266 21.547 -8.484 1 76.81 127 GLY B C 1
ATOM 9166 O O . GLY B 1 127 ? 18.312 21 -8.133 1 76.81 127 GLY B O 1
ATOM 9167 N N . ILE B 1 128 ? 17.234 22.516 -9.203 1 78.56 128 ILE B N 1
ATOM 9168 C CA . ILE B 1 128 ? 18.453 23.078 -9.766 1 78.56 128 ILE B CA 1
ATOM 9169 C C . ILE B 1 128 ? 19.141 23.953 -8.719 1 78.56 128 ILE B C 1
ATOM 9171 O O . ILE B 1 128 ? 18.516 24.828 -8.125 1 78.56 128 ILE B O 1
ATOM 9175 N N . LYS B 1 129 ? 20.328 23.594 -8.469 1 80.81 129 LYS B N 1
ATOM 9176 C CA . LYS B 1 129 ? 21.125 24.422 -7.578 1 80.81 129 LYS B CA 1
ATOM 9177 C C . LYS B 1 129 ? 21.672 25.656 -8.305 1 80.81 129 LYS B C 1
ATOM 9179 O O . LYS B 1 129 ? 22.188 25.531 -9.422 1 80.81 129 LYS B O 1
ATOM 9184 N N . ARG B 1 130 ? 21.484 26.766 -7.664 1 85.5 130 ARG B N 1
ATOM 9185 C CA . ARG B 1 130 ? 21.938 28.031 -8.234 1 85.5 130 ARG B CA 1
ATOM 9186 C C . ARG B 1 130 ? 22.625 28.891 -7.184 1 85.5 130 ARG B C 1
ATOM 9188 O O . ARG B 1 130 ? 22.359 28.766 -5.988 1 85.5 130 ARG B O 1
ATOM 9195 N N . ASP B 1 131 ? 23.453 29.656 -7.734 1 85.06 131 ASP B N 1
ATOM 9196 C CA . ASP B 1 131 ? 24.016 30.672 -6.848 1 85.06 131 ASP B CA 1
ATOM 9197 C C . ASP B 1 131 ? 22.984 31.734 -6.488 1 85.06 131 ASP B C 1
ATOM 9199 O O . ASP B 1 131 ? 22.266 32.219 -7.359 1 85.06 131 ASP B O 1
ATOM 9203 N N . ARG B 1 132 ? 22.953 32 -5.312 1 86.44 132 ARG B N 1
ATOM 9204 C CA . ARG B 1 132 ? 21.984 33 -4.832 1 86.44 132 ARG B CA 1
ATOM 9205 C C . ARG B 1 132 ? 22.141 34.312 -5.562 1 86.44 132 ARG B C 1
ATOM 9207 O O . ARG B 1 132 ? 21.156 35.031 -5.816 1 86.44 132 ARG B O 1
ATOM 9214 N N . LYS B 1 133 ? 23.344 34.781 -5.84 1 85.94 133 LYS B N 1
ATOM 9215 C CA . LYS B 1 133 ? 23.594 36.062 -6.477 1 85.94 133 LYS B CA 1
ATOM 9216 C C . LYS B 1 133 ? 22.953 36.125 -7.863 1 85.94 133 LYS B C 1
ATOM 9218 O O . LYS B 1 133 ? 22.656 37.219 -8.367 1 85.94 133 LYS B O 1
ATOM 9223 N N . ALA B 1 134 ? 22.75 35 -8.492 1 88.25 134 ALA B N 1
ATOM 9224 C CA . ALA B 1 134 ? 22.219 34.938 -9.852 1 88.25 134 ALA B CA 1
ATOM 9225 C C . ALA B 1 134 ? 20.688 35.031 -9.852 1 88.25 134 ALA B C 1
ATOM 9227 O O . ALA B 1 134 ? 20.078 35.219 -10.898 1 88.25 134 ALA B O 1
ATOM 9228 N N . LEU B 1 135 ? 20.125 34.938 -8.742 1 87.81 135 LEU B N 1
ATOM 9229 C CA . LEU B 1 135 ? 18.672 34.844 -8.68 1 87.81 135 LEU B CA 1
ATOM 9230 C C . LEU B 1 135 ? 18.047 36.25 -8.75 1 87.81 135 LEU B C 1
ATOM 9232 O O . LEU B 1 135 ? 18.484 37.156 -8.031 1 87.81 135 LEU B O 1
ATOM 9236 N N . GLY B 1 136 ? 17.078 36.375 -9.539 1 88.94 136 GLY B N 1
ATOM 9237 C CA . GLY B 1 136 ? 16.375 37.625 -9.664 1 88.94 136 GLY B CA 1
ATOM 9238 C C . GLY B 1 136 ? 15.062 37.656 -8.891 1 88.94 136 GLY B C 1
ATOM 9239 O O . GLY B 1 136 ? 14.211 38.531 -9.141 1 88.94 136 GLY B O 1
ATOM 9240 N N . TYR B 1 137 ? 14.781 36.719 -8.031 1 87 137 TYR B N 1
ATOM 9241 C CA . TYR B 1 137 ? 13.562 36.625 -7.242 1 87 137 TYR B CA 1
ATOM 9242 C C . TYR B 1 137 ? 13.875 36.25 -5.797 1 87 137 TYR B C 1
ATOM 9244 O O . TYR B 1 137 ? 15 35.875 -5.477 1 87 137 TYR B O 1
ATOM 9252 N N . GLY B 1 138 ? 12.875 36.438 -4.988 1 81.62 138 GLY B N 1
ATOM 9253 C CA . GLY B 1 138 ? 13.055 36.188 -3.568 1 81.62 138 GLY B CA 1
ATOM 9254 C C . GLY B 1 138 ? 12.984 34.719 -3.225 1 81.62 138 GLY B C 1
ATOM 9255 O O . GLY B 1 138 ? 12.172 33.969 -3.783 1 81.62 138 GLY B O 1
ATOM 9256 N N . LEU B 1 139 ? 13.867 34.219 -2.402 1 86 139 LEU B N 1
ATOM 9257 C CA . LEU B 1 139 ? 13.945 32.844 -1.919 1 86 139 LEU B CA 1
ATOM 9258 C C . LEU B 1 139 ? 14.539 32.812 -0.514 1 86 139 LEU B C 1
ATOM 9260 O O . LEU B 1 139 ? 15.508 33.5 -0.217 1 86 139 LEU B O 1
ATOM 9264 N N . ASP B 1 140 ? 13.828 32.094 0.345 1 90.31 140 ASP B N 1
ATOM 9265 C CA . ASP B 1 140 ? 14.352 31.828 1.683 1 90.31 140 ASP B CA 1
ATOM 9266 C C . ASP B 1 140 ? 14.617 30.344 1.901 1 90.31 140 ASP B C 1
ATOM 9268 O O . ASP B 1 140 ? 13.891 29.5 1.375 1 90.31 140 ASP B O 1
ATOM 9272 N N . GLU B 1 141 ? 15.586 30.062 2.631 1 90.75 141 GLU B N 1
ATOM 9273 C CA . GLU B 1 141 ? 15.938 28.672 2.922 1 90.75 141 GLU B CA 1
ATOM 9274 C C . GLU B 1 141 ? 16.141 28.453 4.418 1 90.75 141 GLU B C 1
ATOM 9276 O O . GLU B 1 141 ? 16.734 29.281 5.098 1 90.75 141 GLU B O 1
ATOM 9281 N N . VAL B 1 142 ? 15.555 27.391 4.918 1 93.25 142 VAL B N 1
ATOM 9282 C CA . VAL B 1 142 ? 15.742 26.969 6.305 1 93.25 142 VAL B CA 1
ATOM 9283 C C . VAL B 1 142 ? 16.5 25.641 6.34 1 93.25 142 VAL B C 1
ATOM 9285 O O . VAL B 1 142 ? 16.109 24.672 5.691 1 93.25 142 VAL B O 1
ATOM 9288 N N . LYS B 1 143 ? 17.547 25.656 7.109 1 91.56 143 LYS B N 1
ATOM 9289 C CA . LYS B 1 143 ? 18.391 24.469 7.176 1 91.56 143 LYS B CA 1
ATOM 9290 C C . LYS B 1 143 ? 17.766 23.406 8.086 1 91.56 143 LYS B C 1
ATOM 9292 O O . LYS B 1 143 ? 16.969 23.734 8.969 1 91.56 143 LYS B O 1
ATOM 9297 N N . GLY B 1 144 ? 18.203 22.281 7.953 1 91.31 144 GLY B N 1
ATOM 9298 C CA . GLY B 1 144 ? 17.609 21.125 8.609 1 91.31 144 GLY B CA 1
ATOM 9299 C C . GLY B 1 144 ? 17.781 21.141 10.117 1 91.31 144 GLY B C 1
ATOM 9300 O O . GLY B 1 144 ? 16.938 20.594 10.844 1 91.31 144 GLY B O 1
ATOM 9301 N N . ASP B 1 145 ? 18.781 21.672 10.594 1 87.88 145 ASP B N 1
ATOM 9302 C CA . ASP B 1 145 ? 19.047 21.688 12.031 1 87.88 145 ASP B CA 1
ATOM 9303 C C . ASP B 1 145 ? 17.891 22.328 12.797 1 87.88 145 ASP B C 1
ATOM 9305 O O . ASP B 1 145 ? 17.656 22 13.961 1 87.88 145 ASP B O 1
ATOM 9309 N N . ALA B 1 146 ? 17.172 23.156 12.172 1 85.38 146 ALA B N 1
ATOM 9310 C CA . ALA B 1 146 ? 16.062 23.859 12.789 1 85.38 146 ALA B CA 1
ATOM 9311 C C . ALA B 1 146 ? 14.922 22.891 13.125 1 85.38 146 ALA B C 1
ATOM 9313 O O . ALA B 1 146 ? 14.039 23.219 13.922 1 85.38 146 ALA B O 1
ATOM 9314 N N . PHE B 1 147 ? 14.938 21.734 12.586 1 89 147 PHE B N 1
ATOM 9315 C CA . PHE B 1 147 ? 13.812 20.812 12.703 1 89 147 PHE B CA 1
ATOM 9316 C C . PHE B 1 147 ? 14.164 19.641 13.609 1 89 147 PHE B C 1
ATOM 9318 O O . PHE B 1 147 ? 13.289 18.859 13.977 1 89 147 PHE B O 1
ATOM 9325 N N . GLU B 1 148 ? 15.336 19.547 14.078 1 90.62 148 GLU B N 1
ATOM 9326 C CA . GLU B 1 148 ? 15.82 18.266 14.578 1 90.62 148 GLU B CA 1
ATOM 9327 C C . GLU B 1 148 ? 15.789 18.219 16.109 1 90.62 148 GLU B C 1
ATOM 9329 O O . GLU B 1 148 ? 15.797 17.141 16.703 1 90.62 148 GLU B O 1
ATOM 9334 N N . LYS B 1 149 ? 15.805 19.328 16.75 1 89.12 149 LYS B N 1
ATOM 9335 C CA . LYS B 1 149 ? 15.883 19.297 18.219 1 89.12 149 LYS B CA 1
ATOM 9336 C C . LYS B 1 149 ? 14.5 19.406 18.844 1 89.12 149 LYS B C 1
ATOM 9338 O O . LYS B 1 149 ? 13.977 18.422 19.391 1 89.12 149 LYS B O 1
ATOM 9343 N N . ALA B 1 150 ? 13.906 20.578 18.672 1 91.56 150 ALA B N 1
ATOM 9344 C CA . ALA B 1 150 ? 12.523 20.719 19.125 1 91.56 150 ALA B CA 1
ATOM 9345 C C . ALA B 1 150 ? 11.547 20.234 18.047 1 91.56 150 ALA B C 1
ATOM 9347 O O . ALA B 1 150 ? 10.922 21.047 17.359 1 91.56 150 ALA B O 1
ATOM 9348 N N . LYS B 1 151 ? 11.297 19 18.109 1 92.81 151 LYS B N 1
ATOM 9349 C CA . LYS B 1 151 ? 10.57 18.359 17 1 92.81 151 LYS B CA 1
ATOM 9350 C C . LYS B 1 151 ? 9.07 18.609 17.125 1 92.81 151 LYS B C 1
ATOM 9352 O O . LYS B 1 151 ? 8.539 18.672 18.234 1 92.81 151 LYS B O 1
ATOM 9357 N N . GLU B 1 152 ? 8.445 18.734 15.992 1 92.31 152 GLU B N 1
ATOM 9358 C CA . GLU B 1 152 ? 6.992 18.781 15.859 1 92.31 152 GLU B CA 1
ATOM 9359 C C . GLU B 1 152 ? 6.453 17.531 15.188 1 92.31 152 GLU B C 1
ATOM 9361 O O . GLU B 1 152 ? 7.129 16.922 14.352 1 92.31 152 GLU B O 1
ATOM 9366 N N . THR B 1 153 ? 5.219 17.094 15.578 1 90.81 153 THR B N 1
ATOM 9367 C CA . THR B 1 153 ? 4.602 15.953 14.914 1 90.81 153 THR B CA 1
ATOM 9368 C C . THR B 1 153 ? 4.309 16.266 13.453 1 90.81 153 THR B C 1
ATOM 9370 O O . THR B 1 153 ? 4.309 15.367 12.609 1 90.81 153 THR B O 1
ATOM 9373 N N . ASN B 1 154 ? 3.973 17.453 13.172 1 93.81 154 ASN B N 1
ATOM 9374 C CA . ASN B 1 154 ? 3.938 18.016 11.828 1 93.81 154 ASN B CA 1
ATOM 9375 C C . ASN B 1 154 ? 5.082 19 11.594 1 93.81 154 ASN B C 1
ATOM 9377 O O . ASN B 1 154 ? 5.043 20.125 12.086 1 93.81 154 ASN B O 1
ATOM 9381 N N . VAL B 1 155 ? 5.973 18.641 10.828 1 94.5 155 VAL B N 1
ATOM 9382 C CA . VAL B 1 155 ? 7.254 19.328 10.711 1 94.5 155 VAL B CA 1
ATOM 9383 C C . VAL B 1 155 ? 7.031 20.75 10.203 1 94.5 155 VAL B C 1
ATOM 9385 O O . VAL B 1 155 ? 7.793 21.672 10.531 1 94.5 155 VAL B O 1
ATOM 9388 N N . ILE B 1 156 ? 6.023 20.984 9.461 1 95.12 156 ILE B N 1
ATOM 9389 C CA . ILE B 1 156 ? 5.824 22.297 8.844 1 95.12 156 ILE B CA 1
ATOM 9390 C C . ILE B 1 156 ? 5.535 23.344 9.922 1 95.12 156 ILE B C 1
ATOM 9392 O O . ILE B 1 156 ? 5.711 24.547 9.695 1 95.12 156 ILE B O 1
ATOM 9396 N N . ASN B 1 157 ? 5.074 22.906 11.094 1 94.25 157 ASN B N 1
ATOM 9397 C CA . ASN B 1 157 ? 4.84 23.812 12.211 1 94.25 157 ASN B CA 1
ATOM 9398 C C . ASN B 1 157 ? 6.137 24.469 12.672 1 94.25 157 ASN B C 1
ATOM 9400 O O . ASN B 1 157 ? 6.109 25.578 13.234 1 94.25 157 ASN B O 1
ATOM 9404 N N . SER B 1 158 ? 7.207 23.859 12.375 1 94.88 158 SER B N 1
ATOM 9405 C CA . SER B 1 158 ? 8.5 24.406 12.773 1 94.88 158 SER B CA 1
ATOM 9406 C C . SER B 1 158 ? 8.883 25.609 11.93 1 94.88 158 SER B C 1
ATOM 9408 O O . SER B 1 158 ? 9.797 26.359 12.289 1 94.88 158 SER B O 1
ATOM 9410 N N . MET B 1 159 ? 8.203 25.828 10.922 1 95.19 159 MET B N 1
ATOM 9411 C CA . MET B 1 159 ? 8.508 26.938 10.039 1 95.19 159 MET B CA 1
ATOM 9412 C C . MET B 1 159 ? 7.852 28.234 10.547 1 95.19 159 MET B C 1
ATOM 9414 O O . MET B 1 159 ? 8.188 29.328 10.086 1 95.19 159 MET B O 1
ATOM 9418 N N . ALA B 1 160 ? 7.004 28.156 11.508 1 94.69 160 ALA B N 1
ATOM 9419 C CA . ALA B 1 160 ? 6.293 29.328 12.016 1 94.69 160 ALA B CA 1
ATOM 9420 C C . ALA B 1 160 ? 7.266 30.359 12.57 1 94.69 160 ALA B C 1
ATOM 9422 O O . ALA B 1 160 ? 8.094 30.047 13.43 1 94.69 160 ALA B O 1
ATOM 9423 N N . GLY B 1 161 ? 7.223 31.562 12.023 1 94.69 161 GLY B N 1
ATOM 9424 C CA . GLY B 1 161 ? 8.023 32.688 12.508 1 94.69 161 GLY B CA 1
ATOM 9425 C C . GLY B 1 161 ? 9.398 32.75 11.875 1 94.69 161 GLY B C 1
ATOM 9426 O O . GLY B 1 161 ? 10.172 33.656 12.164 1 94.69 161 GLY B O 1
ATOM 9427 N N . ARG B 1 162 ? 9.656 31.875 10.953 1 95.38 162 ARG B N 1
ATOM 9428 C CA . ARG B 1 162 ? 11.023 31.812 10.461 1 95.38 162 ARG B CA 1
ATOM 9429 C C . ARG B 1 162 ? 11.164 32.531 9.117 1 95.38 162 ARG B C 1
ATOM 9431 O O . ARG B 1 162 ? 12.25 33 8.766 1 95.38 162 ARG B O 1
ATOM 9438 N N . VAL B 1 163 ? 10.117 32.562 8.352 1 95.62 163 VAL B N 1
ATOM 9439 C CA . VAL B 1 163 ? 10.195 33.094 6.992 1 95.62 163 VAL B CA 1
ATOM 9440 C C . VAL B 1 163 ? 9.195 34.219 6.816 1 95.62 163 VAL B C 1
ATOM 9442 O O . VAL B 1 163 ? 8.016 34.062 7.141 1 95.62 163 VAL B O 1
ATOM 9445 N N . ALA B 1 164 ? 9.695 35.312 6.285 1 95.94 164 ALA B N 1
ATOM 9446 C CA . ALA B 1 164 ? 8.812 36.469 6.027 1 95.94 164 ALA B CA 1
ATOM 9447 C C . ALA B 1 164 ? 7.742 36.094 5 1 95.94 164 ALA B C 1
ATOM 9449 O O . ALA B 1 164 ? 8.047 35.5 3.957 1 95.94 164 ALA B O 1
ATOM 9450 N N . GLY B 1 165 ? 6.559 36.406 5.359 1 93.94 165 GLY B N 1
ATOM 9451 C CA . GLY B 1 165 ? 5.453 36.188 4.438 1 93.94 165 GLY B CA 1
ATOM 9452 C C . GLY B 1 165 ? 4.828 34.812 4.543 1 93.94 165 GLY B C 1
ATOM 9453 O O . GLY B 1 165 ? 3.803 34.562 3.918 1 93.94 165 GLY B O 1
ATOM 9454 N N . LEU B 1 166 ? 5.414 33.969 5.25 1 95.44 166 LEU B N 1
ATOM 9455 C CA . LEU B 1 166 ? 4.887 32.625 5.449 1 95.44 166 LEU B CA 1
ATOM 9456 C C . LEU B 1 166 ? 4.078 32.531 6.738 1 95.44 166 LEU B C 1
ATOM 9458 O O . LEU B 1 166 ? 4.605 32.781 7.824 1 95.44 166 LEU B O 1
ATOM 9462 N N . VAL B 1 167 ? 2.838 32.219 6.574 1 94 167 VAL B N 1
ATOM 9463 C CA . VAL B 1 167 ? 1.967 32.062 7.73 1 94 167 VAL B CA 1
ATOM 9464 C C . VAL B 1 167 ? 1.638 30.594 7.926 1 94 167 VAL B C 1
ATOM 9466 O O . VAL B 1 167 ? 1.097 29.938 7.023 1 94 167 VAL B O 1
ATOM 9469 N N . VAL B 1 168 ? 1.992 30.031 9.047 1 93.25 168 VAL B N 1
ATOM 9470 C CA . VAL B 1 168 ? 1.748 28.641 9.391 1 93.25 168 VAL B CA 1
ATOM 9471 C C . VAL B 1 168 ? 0.738 28.547 10.539 1 93.25 168 VAL B C 1
ATOM 9473 O O . VAL B 1 168 ? 0.947 29.141 11.602 1 93.25 168 VAL B O 1
ATOM 9476 N N . SER B 1 169 ? -0.346 27.828 10.297 1 87.88 169 SER B N 1
ATOM 9477 C CA . SER B 1 169 ? -1.388 27.719 11.312 1 87.88 169 SER B CA 1
ATOM 9478 C C . SER B 1 169 ? -1.833 26.266 11.484 1 87.88 169 SER B C 1
ATOM 9480 O O . SER B 1 169 ? -2.408 25.672 10.57 1 87.88 169 SER B O 1
ATOM 9482 N N . GLN B 1 170 ? -1.672 25.766 12.617 1 86.44 170 GLN B N 1
ATOM 9483 C CA . GLN B 1 170 ? -2.143 24.406 12.914 1 86.44 170 GLN B CA 1
ATOM 9484 C C . GLN B 1 170 ? -3.602 24.422 13.359 1 86.44 170 GLN B C 1
ATOM 9486 O O . GLN B 1 170 ? -4.023 25.312 14.102 1 86.44 170 GLN B O 1
ATOM 9491 N N . THR B 1 171 ? -4.312 23.453 12.977 1 82.19 171 THR B N 1
ATOM 9492 C CA . THR B 1 171 ? -5.691 23.328 13.43 1 82.19 171 THR B CA 1
ATOM 9493 C C . THR B 1 171 ? -5.742 22.922 14.898 1 82.19 171 THR B C 1
ATOM 9495 O O . THR B 1 171 ? -4.758 22.422 15.445 1 82.19 171 THR B O 1
ATOM 9498 N N . ALA B 1 172 ? -6.867 23.062 15.445 1 81.12 172 ALA B N 1
ATOM 9499 C CA . ALA B 1 172 ? -7.051 22.766 16.859 1 81.12 172 ALA B CA 1
ATOM 9500 C C . ALA B 1 172 ? -7.203 21.266 17.094 1 81.12 172 ALA B C 1
ATOM 9502 O O . ALA B 1 172 ? -7.492 20.844 18.219 1 81.12 172 ALA B O 1
ATOM 9503 N N . GLY B 1 173 ? -6.961 20.484 16.141 1 84.25 173 GLY B N 1
ATOM 9504 C CA . GLY B 1 173 ? -7.18 19.047 16.234 1 84.25 173 GLY B CA 1
ATOM 9505 C C . GLY B 1 173 ? -6.051 18.312 16.938 1 84.25 173 GLY B C 1
ATOM 9506 O O . GLY B 1 173 ? -6.133 17.109 17.156 1 84.25 173 GLY B O 1
ATOM 9507 N N . GLY B 1 174 ? -5.055 19.016 17.344 1 87.69 174 GLY B N 1
ATOM 9508 C CA . GLY B 1 174 ? -3.988 18.375 18.094 1 87.69 174 GLY B CA 1
ATOM 9509 C C . GLY B 1 174 ? -2.865 17.859 17.219 1 87.69 174 GLY B C 1
ATOM 9510 O O . GLY B 1 174 ? -2.686 18.328 16.094 1 87.69 174 GLY B O 1
ATOM 9511 N N . PRO B 1 175 ? -2.137 16.953 17.812 1 91.38 175 PRO B N 1
ATOM 9512 C CA . PRO B 1 175 ? -0.918 16.484 17.125 1 91.38 175 PRO B CA 1
ATOM 9513 C C . PRO B 1 175 ? -1.205 15.781 15.812 1 91.38 175 PRO B C 1
ATOM 9515 O O . PRO B 1 175 ? -0.346 15.75 14.922 1 91.38 175 PRO B O 1
ATOM 9518 N N . SER B 1 176 ? -2.32 15.258 15.656 1 91.81 176 SER B N 1
ATOM 9519 C CA . SER B 1 176 ? -2.639 14.523 14.43 1 91.81 176 SER B CA 1
ATOM 9520 C C . SER B 1 176 ? -3.318 15.43 13.406 1 91.81 176 SER B C 1
ATOM 9522 O O . SER B 1 176 ? -3.707 14.977 12.328 1 91.81 176 SER B O 1
ATOM 9524 N N . GLY B 1 177 ? -3.459 16.672 13.711 1 90.44 177 GLY B N 1
ATOM 9525 C CA . GLY B 1 177 ? -4.188 17.594 12.852 1 90.44 177 GLY B CA 1
ATOM 9526 C C . GLY B 1 177 ? -3.354 18.125 11.703 1 90.44 177 GLY B C 1
ATOM 9527 O O . GLY B 1 177 ? -2.133 17.953 11.688 1 90.44 177 GLY B O 1
ATOM 9528 N N . SER B 1 178 ? -4.008 18.797 10.789 1 92.06 178 SER B N 1
ATOM 9529 C CA . SER B 1 178 ? -3.371 19.406 9.625 1 92.06 178 SER B CA 1
ATOM 9530 C C . SER B 1 178 ? -2.826 20.797 9.953 1 92.06 178 SER B C 1
ATOM 9532 O O . SER B 1 178 ? -3.156 21.375 10.992 1 92.06 178 SER B O 1
ATOM 9534 N N . THR B 1 179 ? -1.951 21.219 9.141 1 91.44 179 THR B N 1
ATOM 9535 C CA . THR B 1 179 ? -1.429 22.578 9.211 1 91.44 179 THR B CA 1
ATOM 9536 C C . THR B 1 179 ? -1.66 23.328 7.895 1 91.44 179 THR B C 1
ATOM 9538 O O . THR B 1 179 ? -1.364 22.797 6.82 1 91.44 179 THR B O 1
ATOM 9541 N N . ARG B 1 180 ? -2.188 24.438 8 1 90.94 180 ARG B N 1
ATOM 9542 C CA . ARG B 1 180 ? -2.404 25.266 6.82 1 90.94 180 ARG B CA 1
ATOM 9543 C C . ARG B 1 180 ? -1.271 26.266 6.645 1 90.94 180 ARG B C 1
ATOM 9545 O O . ARG B 1 180 ? -0.899 26.969 7.59 1 90.94 180 ARG B O 1
ATOM 9552 N N . VAL B 1 181 ? -0.749 26.328 5.449 1 93.19 181 VAL B N 1
ATOM 9553 C CA . VAL B 1 181 ? 0.347 27.234 5.129 1 93.19 181 VAL B CA 1
ATOM 9554 C C . VAL B 1 181 ? -0.078 28.188 4.012 1 93.19 181 VAL B C 1
ATOM 9556 O O . VAL B 1 181 ? -0.581 27.75 2.975 1 93.19 181 VAL B O 1
ATOM 9559 N N . ILE B 1 182 ? 0.081 29.453 4.238 1 93.12 182 ILE B N 1
ATOM 9560 C CA . ILE B 1 182 ? -0.234 30.453 3.234 1 93.12 182 ILE B CA 1
ATOM 9561 C C . ILE B 1 182 ? 0.986 31.344 2.996 1 93.12 182 ILE B C 1
ATOM 9563 O O . ILE B 1 182 ? 1.615 31.812 3.945 1 93.12 182 ILE B O 1
ATOM 9567 N N . LEU B 1 183 ? 1.293 31.484 1.789 1 94.44 183 LEU B N 1
ATOM 9568 C CA . LEU B 1 183 ? 2.404 32.344 1.388 1 94.44 183 LEU B CA 1
ATOM 9569 C C . LEU B 1 183 ? 1.901 33.594 0.657 1 94.44 183 LEU B C 1
ATOM 9571 O O . LEU B 1 183 ? 1.286 33.469 -0.407 1 94.44 183 LEU B O 1
ATOM 9575 N N . ARG B 1 184 ? 2.141 34.781 1.166 1 94.25 184 ARG B N 1
ATOM 9576 C CA . ARG B 1 184 ? 1.804 36.062 0.569 1 94.25 184 ARG B CA 1
ATOM 9577 C C . ARG B 1 184 ? 0.307 36.188 0.296 1 94.25 184 ARG B C 1
ATOM 9579 O O . ARG B 1 184 ? -0.105 36.594 -0.782 1 94.25 184 ARG B O 1
ATOM 9586 N N . GLY B 1 185 ? -0.497 35.625 1.175 1 91.94 185 GLY B N 1
ATOM 9587 C CA . GLY B 1 185 ? -1.943 35.75 1.104 1 91.94 185 GLY B CA 1
ATOM 9588 C C . GLY B 1 185 ? -2.59 34.781 0.139 1 91.94 185 GLY B C 1
ATOM 9589 O O . GLY B 1 185 ? -1.904 33.969 -0.472 1 91.94 185 GLY B O 1
ATOM 9590 N N . SER B 1 186 ? -3.912 34.906 -0.014 1 92 186 SER B N 1
ATOM 9591 C CA . SER B 1 186 ? -4.668 34.031 -0.896 1 92 186 SER B CA 1
ATOM 9592 C C . SER B 1 186 ? -4.633 34.5 -2.338 1 92 186 SER B C 1
ATOM 9594 O O . SER B 1 186 ? -4.836 35.688 -2.594 1 92 186 SER B O 1
ATOM 9596 N N . THR B 1 187 ? -4.387 33.594 -3.193 1 91.06 187 THR B N 1
ATOM 9597 C CA . THR B 1 187 ? -4.324 33.969 -4.605 1 91.06 187 THR B CA 1
ATOM 9598 C C . THR B 1 187 ? -5.598 33.531 -5.328 1 91.06 187 THR B C 1
ATOM 9600 O O . THR B 1 187 ? -5.883 34 -6.43 1 91.06 187 THR B O 1
ATOM 9603 N N . GLU B 1 188 ? -6.309 32.625 -4.695 1 89.62 188 GLU B N 1
ATOM 9604 C CA . GLU B 1 188 ? -7.598 32.188 -5.234 1 89.62 188 GLU B CA 1
ATOM 9605 C C . GLU B 1 188 ? -8.711 32.406 -4.211 1 89.62 188 GLU B C 1
ATOM 9607 O O . GLU B 1 188 ? -8.508 32.188 -3.014 1 89.62 188 GLU B O 1
ATOM 9612 N N . MET B 1 189 ? -9.867 32.688 -4.812 1 86.38 189 MET B N 1
ATOM 9613 C CA . MET B 1 189 ? -11.008 32.938 -3.932 1 86.38 189 MET B CA 1
ATOM 9614 C C . MET B 1 189 ? -11.516 31.625 -3.322 1 86.38 189 MET B C 1
ATOM 9616 O O . MET B 1 189 ? -11.992 31.609 -2.184 1 86.38 189 MET B O 1
ATOM 9620 N N . THR B 1 190 ? -11.547 30.656 -4.195 1 81.56 190 THR B N 1
ATOM 9621 C CA . THR B 1 190 ? -12.023 29.359 -3.742 1 81.56 190 THR B CA 1
ATOM 9622 C C . THR B 1 190 ? -10.953 28.281 -3.959 1 81.56 190 THR B C 1
ATOM 9624 O O . THR B 1 190 ? -10.047 28.469 -4.77 1 81.56 190 THR B O 1
ATOM 9627 N N . GLY B 1 191 ? -10.906 27.344 -3.1 1 77.62 191 GLY B N 1
ATOM 9628 C CA . GLY B 1 191 ? -9.984 26.234 -3.297 1 77.62 191 GLY B CA 1
ATOM 9629 C C . GLY B 1 191 ? -8.852 26.219 -2.285 1 77.62 191 GLY B C 1
ATOM 9630 O O . GLY B 1 191 ? -8.953 26.844 -1.227 1 77.62 191 GLY B O 1
ATOM 9631 N N . ASN B 1 192 ? -7.84 25.5 -2.635 1 83.12 192 ASN B N 1
ATOM 9632 C CA . ASN B 1 192 ? -6.699 25.344 -1.743 1 83.12 192 ASN B CA 1
ATOM 9633 C C . ASN B 1 192 ? -5.59 26.328 -2.07 1 83.12 192 ASN B C 1
ATOM 9635 O O . ASN B 1 192 ? -4.98 26.266 -3.139 1 83.12 192 ASN B O 1
ATOM 9639 N N . ASN B 1 193 ? -5.312 27.234 -1.273 1 90.19 193 ASN B N 1
ATOM 9640 C CA . ASN B 1 193 ? -4.332 28.297 -1.482 1 90.19 193 ASN B CA 1
ATOM 9641 C C . ASN B 1 193 ? -2.984 27.953 -0.865 1 90.19 193 ASN B C 1
ATOM 9643 O O . ASN B 1 193 ? -2.123 28.812 -0.708 1 90.19 193 ASN B O 1
ATOM 9647 N N . GLN B 1 194 ? -2.811 26.688 -0.502 1 91.75 194 GLN B N 1
ATOM 9648 C CA . GLN B 1 194 ? -1.533 26.281 0.072 1 91.75 194 GLN B CA 1
ATOM 9649 C C . GLN B 1 194 ? -0.471 26.125 -1.011 1 91.75 194 GLN B C 1
ATOM 9651 O O . GLN B 1 194 ? -0.792 25.828 -2.164 1 91.75 194 GLN B O 1
ATOM 9656 N N . PRO B 1 195 ? 0.77 26.328 -0.615 1 93.38 195 PRO B N 1
ATOM 9657 C CA . PRO B 1 195 ? 1.84 26.109 -1.593 1 93.38 195 PRO B CA 1
ATOM 9658 C C . PRO B 1 195 ? 1.997 24.641 -1.99 1 93.38 195 PRO B C 1
ATOM 9660 O O . PRO B 1 195 ? 1.536 23.75 -1.272 1 93.38 195 PRO B O 1
ATOM 9663 N N . LEU B 1 196 ? 2.605 24.484 -3.162 1 93.56 196 LEU B N 1
ATOM 9664 C CA . LEU B 1 196 ? 2.986 23.141 -3.584 1 93.56 196 LEU B CA 1
ATOM 9665 C C . LEU B 1 196 ? 4.168 22.625 -2.766 1 93.56 196 LEU B C 1
ATOM 9667 O O . LEU B 1 196 ? 5.148 23.344 -2.566 1 93.56 196 LEU B O 1
ATOM 9671 N N . TYR B 1 197 ? 4.02 21.484 -2.213 1 95.38 197 TYR B N 1
ATOM 9672 C CA . TYR B 1 197 ? 5.152 20.828 -1.574 1 95.38 197 TYR B CA 1
ATOM 9673 C C . TYR B 1 197 ? 5.879 19.906 -2.557 1 95.38 197 TYR B C 1
ATOM 9675 O O . TYR B 1 197 ? 5.246 19.109 -3.254 1 95.38 197 TYR B O 1
ATOM 9683 N N . VAL B 1 198 ? 7.152 20.062 -2.629 1 95.12 198 VAL B N 1
ATOM 9684 C CA . VAL B 1 198 ? 7.977 19.234 -3.49 1 95.12 198 VAL B CA 1
ATOM 9685 C C . VAL B 1 198 ? 9.102 18.594 -2.674 1 95.12 198 VAL B C 1
ATOM 9687 O O . VAL B 1 198 ? 9.828 19.297 -1.961 1 95.12 198 VAL B O 1
ATOM 9690 N N . VAL B 1 199 ? 9.242 17.328 -2.719 1 95.06 199 VAL B N 1
ATOM 9691 C CA . VAL B 1 199 ? 10.312 16.625 -2.029 1 95.06 199 VAL B CA 1
ATOM 9692 C C . VAL B 1 199 ? 11.297 16.047 -3.051 1 95.06 199 VAL B C 1
ATOM 9694 O O . VAL B 1 199 ? 10.945 15.148 -3.816 1 95.06 199 VAL B O 1
ATOM 9697 N N . ASP B 1 200 ? 12.461 16.531 -3.072 1 92.31 200 ASP B N 1
ATOM 9698 C CA . ASP B 1 200 ? 13.516 16.094 -3.977 1 92.31 200 ASP B CA 1
ATOM 9699 C C . ASP B 1 200 ? 13.047 16.141 -5.43 1 92.31 200 ASP B C 1
ATOM 9701 O O . ASP B 1 200 ? 13.273 15.188 -6.184 1 92.31 200 ASP B O 1
ATOM 9705 N N . GLY B 1 201 ? 12.305 17.109 -5.707 1 88.12 201 GLY B N 1
ATOM 9706 C CA . GLY B 1 201 ? 11.898 17.328 -7.082 1 88.12 201 GLY B CA 1
ATOM 9707 C C . GLY B 1 201 ? 10.555 16.703 -7.422 1 88.12 201 GLY B C 1
ATOM 9708 O O . GLY B 1 201 ? 10.023 16.906 -8.516 1 88.12 201 GLY B O 1
ATOM 9709 N N . VAL B 1 202 ? 9.977 15.984 -6.543 1 90.31 202 VAL B N 1
ATOM 9710 C CA . VAL B 1 202 ? 8.688 15.344 -6.789 1 90.31 202 VAL B CA 1
ATOM 9711 C C . VAL B 1 202 ? 7.605 16 -5.938 1 90.31 202 VAL B C 1
ATOM 9713 O O . VAL B 1 202 ? 7.754 16.125 -4.719 1 90.31 202 VAL B O 1
ATOM 9716 N N . PRO B 1 203 ? 6.488 16.344 -6.574 1 91.31 203 PRO B N 1
ATOM 9717 C CA . PRO B 1 203 ? 5.387 16.922 -5.805 1 91.31 203 PRO B CA 1
ATOM 9718 C C . PRO B 1 203 ? 4.816 15.961 -4.77 1 91.31 203 PRO B C 1
ATOM 9720 O O . PRO B 1 203 ? 4.719 14.758 -5.027 1 91.31 203 PRO B O 1
ATOM 9723 N N . LEU B 1 204 ? 4.461 16.516 -3.703 1 90.94 204 LEU B N 1
ATOM 9724 C CA . LEU B 1 204 ? 3.85 15.781 -2.605 1 90.94 204 LEU B CA 1
ATOM 9725 C C . LEU B 1 204 ? 2.336 15.961 -2.602 1 90.94 204 LEU B C 1
ATOM 9727 O O . LEU B 1 204 ? 1.842 17.078 -2.764 1 90.94 204 LEU B O 1
ATOM 9731 N N . ASP B 1 205 ? 1.668 14.859 -2.512 1 87.94 205 ASP B N 1
ATOM 9732 C CA . ASP B 1 205 ? 0.224 14.938 -2.314 1 87.94 205 ASP B CA 1
ATOM 9733 C C . ASP B 1 205 ? -0.113 15.359 -0.886 1 87.94 205 ASP B C 1
ATOM 9735 O O . ASP B 1 205 ? -0.06 14.547 0.037 1 87.94 205 ASP B O 1
ATOM 9739 N N . ASN B 1 206 ? -0.525 16.531 -0.719 1 87.81 206 ASN B N 1
ATOM 9740 C CA . ASN B 1 206 ? -0.86 17.047 0.605 1 87.81 206 ASN B CA 1
ATOM 9741 C C . ASN B 1 206 ? -2.367 17.031 0.847 1 87.81 206 ASN B C 1
ATOM 9743 O O . ASN B 1 206 ? -2.891 17.891 1.574 1 87.81 206 ASN B O 1
ATOM 9747 N N . THR B 1 207 ? -3.027 16.094 0.287 1 77.06 207 THR B N 1
ATOM 9748 C CA . THR B 1 207 ? -4.477 15.977 0.422 1 77.06 207 THR B CA 1
ATOM 9749 C C . THR B 1 207 ? -4.871 15.836 1.889 1 77.06 207 THR B C 1
ATOM 9751 O O . THR B 1 207 ? -4.262 15.062 2.631 1 77.06 207 THR B O 1
ATOM 9754 N N . ASN B 1 208 ? -5.766 16.641 2.287 1 78.06 208 ASN B N 1
ATOM 9755 C CA . ASN B 1 208 ? -6.496 16.438 3.533 1 78.06 208 ASN B CA 1
ATOM 9756 C C . ASN B 1 208 ? -7.777 15.641 3.305 1 78.06 208 ASN B C 1
ATOM 9758 O O . ASN B 1 208 ? -8.695 16.109 2.629 1 78.06 208 ASN B O 1
ATOM 9762 N N . PHE B 1 209 ? -7.828 14.477 3.855 1 82.12 209 PHE B N 1
ATOM 9763 C CA . PHE B 1 209 ? -8.93 13.562 3.582 1 82.12 209 PHE B CA 1
ATOM 9764 C C . PHE B 1 209 ? -10.188 13.992 4.332 1 82.12 209 PHE B C 1
ATOM 9766 O O . PHE B 1 209 ? -11.289 13.523 4.023 1 82.12 209 PHE B O 1
ATOM 9773 N N . GLY B 1 210 ? -10.031 14.898 5.238 1 80.75 210 GLY B N 1
ATOM 9774 C CA . GLY B 1 210 ? -11.156 15.383 6.023 1 80.75 210 GLY B CA 1
ATOM 9775 C C . GLY B 1 210 ? -10.836 16.609 6.844 1 80.75 210 GLY B C 1
ATOM 9776 O O . GLY B 1 210 ? -9.742 16.719 7.41 1 80.75 210 GLY B O 1
ATOM 9777 N N . SER B 1 211 ? -11.789 17.578 6.82 1 74.56 211 SER B N 1
ATOM 9778 C CA . SER B 1 211 ? -11.68 18.797 7.602 1 74.56 211 SER B CA 1
ATOM 9779 C C . SER B 1 211 ? -13.023 19.219 8.18 1 74.56 211 SER B C 1
ATOM 9781 O O . SER B 1 211 ? -14.07 18.812 7.684 1 74.56 211 SER B O 1
ATOM 9783 N N . ALA B 1 212 ? -12.883 19.859 9.297 1 76.19 212 ALA B N 1
ATOM 9784 C CA . ALA B 1 212 ? -14.125 20.375 9.883 1 76.19 212 ALA B CA 1
ATOM 9785 C C . ALA B 1 212 ? -14.703 21.5 9.031 1 76.19 212 ALA B C 1
ATOM 9787 O O . ALA B 1 212 ? -13.969 22.328 8.5 1 76.19 212 ALA B O 1
ATOM 9788 N N . GLY B 1 213 ? -16.016 21.391 8.742 1 66.12 213 GLY B N 1
ATOM 9789 C CA . GLY B 1 213 ? -16.75 22.438 8.039 1 66.12 213 GLY B CA 1
ATOM 9790 C C . GLY B 1 213 ? -17.844 23.062 8.875 1 66.12 213 GLY B C 1
ATOM 9791 O O . GLY B 1 213 ? -17.734 23.141 10.102 1 66.12 213 GLY B O 1
ATOM 9792 N N . THR B 1 214 ? -18.75 23.594 8.242 1 63.41 214 THR B N 1
ATOM 9793 C CA . THR B 1 214 ? -19.859 24.281 8.867 1 63.41 214 THR B CA 1
ATOM 9794 C C . THR B 1 214 ? -20.531 23.406 9.906 1 63.41 214 THR B C 1
ATOM 9796 O O . THR B 1 214 ? -20.938 23.875 10.969 1 63.41 214 THR B O 1
ATOM 9799 N N . SER B 1 215 ? -20.516 22.172 9.578 1 69.19 215 SER B N 1
ATOM 9800 C CA . SER B 1 215 ? -21.203 21.25 10.477 1 69.19 215 SER B CA 1
ATOM 9801 C C . SER B 1 215 ? -20.203 20.516 11.383 1 69.19 215 SER B C 1
ATOM 9803 O O . SER B 1 215 ? -20.578 19.578 12.094 1 69.19 215 SER B O 1
ATOM 9805 N N . GLY B 1 216 ? -19.016 21 11.352 1 75.69 216 GLY B N 1
ATOM 9806 C CA . GLY B 1 216 ? -17.984 20.344 12.117 1 75.69 216 GLY B CA 1
ATOM 9807 C C . GLY B 1 216 ? -17.391 19.125 11.406 1 75.69 216 GLY B C 1
ATOM 9808 O O . GLY B 1 216 ? -17.375 19.078 10.18 1 75.69 216 GLY B O 1
ATOM 9809 N N . GLY B 1 217 ? -16.719 18.312 12.156 1 87.81 217 GLY B N 1
ATOM 9810 C CA . GLY B 1 217 ? -16.109 17.109 11.602 1 87.81 217 GLY B CA 1
ATOM 9811 C C . GLY B 1 217 ? -14.711 16.859 12.125 1 87.81 217 GLY B C 1
ATOM 9812 O O . GLY B 1 217 ? -14.32 17.406 13.164 1 87.81 217 GLY B O 1
ATOM 9813 N N . TYR B 1 218 ? -14.062 15.891 11.508 1 91.62 218 TYR B N 1
ATOM 9814 C CA . TYR B 1 218 ? -12.727 15.484 11.938 1 91.62 218 TYR B CA 1
ATOM 9815 C C . TYR B 1 218 ? -11.672 15.953 10.945 1 91.62 218 TYR B C 1
ATOM 9817 O O . TYR B 1 218 ? -11.875 15.891 9.727 1 91.62 218 TYR B O 1
ATOM 9825 N N . ASP B 1 219 ? -10.648 16.5 11.477 1 91.88 219 ASP B N 1
ATOM 9826 C CA . ASP B 1 219 ? -9.445 16.703 10.68 1 91.88 219 ASP B CA 1
ATOM 9827 C C . ASP B 1 219 ? -8.625 15.414 10.586 1 91.88 219 ASP B C 1
ATOM 9829 O O . ASP B 1 219 ? -8.062 14.953 11.578 1 91.88 219 ASP B O 1
ATOM 9833 N N . LEU B 1 220 ? -8.43 14.906 9.398 1 93.38 220 LEU B N 1
ATOM 9834 C CA . LEU B 1 220 ? -7.824 13.586 9.25 1 93.38 220 LEU B CA 1
ATOM 9835 C C . LEU B 1 220 ? -6.34 13.703 8.93 1 93.38 220 LEU B C 1
ATOM 9837 O O . LEU B 1 220 ? -5.711 12.727 8.516 1 93.38 220 LEU B O 1
ATOM 9841 N N . GLY B 1 221 ? -5.777 14.898 9.102 1 91.56 221 GLY B N 1
ATOM 9842 C CA . GLY B 1 221 ? -4.352 15.078 8.875 1 91.56 221 GLY B CA 1
ATOM 9843 C C . GLY B 1 221 ? -4.012 15.406 7.438 1 91.56 221 GLY B C 1
ATOM 9844 O O . GLY B 1 221 ? -4.887 15.398 6.566 1 91.56 221 GLY B O 1
ATOM 9845 N N . ASP B 1 222 ? -2.705 15.773 7.16 1 92.5 222 ASP B N 1
ATOM 9846 C CA . ASP B 1 222 ? -2.264 16.125 5.816 1 92.5 222 ASP B CA 1
ATOM 9847 C C . ASP B 1 222 ? -1.018 15.336 5.422 1 92.5 222 ASP B C 1
ATOM 9849 O O . ASP B 1 222 ? -0.536 14.5 6.195 1 92.5 222 ASP B O 1
ATOM 9853 N N . GLY B 1 223 ? -0.593 15.539 4.23 1 91.75 223 GLY B N 1
ATOM 9854 C CA . GLY B 1 223 ? 0.526 14.773 3.701 1 91.75 223 GLY B CA 1
ATOM 9855 C C . GLY B 1 223 ? 1.867 15.227 4.25 1 91.75 223 GLY B C 1
ATOM 9856 O O . GLY B 1 223 ? 2.736 14.398 4.535 1 91.75 223 GLY B O 1
ATOM 9857 N N . ILE B 1 224 ? 2.057 16.469 4.422 1 93.56 224 ILE B N 1
ATOM 9858 C CA . ILE B 1 224 ? 3.35 17.031 4.793 1 93.56 224 ILE B CA 1
ATOM 9859 C C . ILE B 1 224 ? 3.734 16.562 6.195 1 93.56 224 ILE B C 1
ATOM 9861 O O . ILE B 1 224 ? 4.918 16.5 6.531 1 93.56 224 ILE B O 1
ATOM 9865 N N . SER B 1 225 ? 2.77 16.188 7.012 1 92.88 225 SER B N 1
ATOM 9866 C CA . SER B 1 225 ? 3.043 15.727 8.367 1 92.88 225 SER B CA 1
ATOM 9867 C C . SER B 1 225 ? 3.857 14.438 8.352 1 92.88 225 SER B C 1
ATOM 9869 O O . SER B 1 225 ? 4.48 14.07 9.352 1 92.88 225 SER B O 1
ATOM 9871 N N . SER B 1 226 ? 3.957 13.766 7.254 1 93.5 226 SER B N 1
ATOM 9872 C CA . SER B 1 226 ? 4.605 12.469 7.176 1 93.5 226 SER B CA 1
ATOM 9873 C C . SER B 1 226 ? 6.094 12.609 6.867 1 93.5 226 SER B C 1
ATOM 9875 O O . SER B 1 226 ? 6.82 11.609 6.828 1 93.5 226 SER B O 1
ATOM 9877 N N . ILE B 1 227 ? 6.543 13.773 6.699 1 95.12 227 ILE B N 1
ATOM 9878 C CA . ILE B 1 227 ? 7.965 13.977 6.434 1 95.12 227 ILE B CA 1
ATOM 9879 C C . ILE B 1 227 ? 8.75 13.891 7.742 1 95.12 227 ILE B C 1
ATOM 9881 O O . ILE B 1 227 ? 8.383 14.516 8.734 1 95.12 227 ILE B O 1
ATOM 9885 N N . ASN B 1 228 ? 9.797 13.18 7.707 1 95.31 228 ASN B N 1
ATOM 9886 C CA . ASN B 1 228 ? 10.664 13.039 8.867 1 95.31 228 ASN B CA 1
ATOM 9887 C C . ASN B 1 228 ? 11.602 14.242 9.016 1 95.31 228 ASN B C 1
ATOM 9889 O O . ASN B 1 228 ? 12.422 14.508 8.133 1 95.31 228 ASN B O 1
ATOM 9893 N N . PRO B 1 229 ? 11.5 14.883 10.062 1 95.56 229 PRO B N 1
ATOM 9894 C CA . PRO B 1 229 ? 12.352 16.062 10.25 1 95.56 229 PRO B CA 1
ATOM 9895 C C . PRO B 1 229 ? 13.836 15.727 10.156 1 95.56 229 PRO B C 1
ATOM 9897 O O . PRO B 1 229 ? 14.617 16.516 9.617 1 95.56 229 PRO B O 1
ATOM 9900 N N . ASP B 1 230 ? 14.242 14.562 10.586 1 96.19 230 ASP B N 1
ATOM 9901 C CA . ASP B 1 230 ? 15.656 14.188 10.641 1 96.19 230 ASP B CA 1
ATOM 9902 C C . ASP B 1 230 ? 16.203 13.945 9.242 1 96.19 230 ASP B C 1
ATOM 9904 O O . ASP B 1 230 ? 17.422 13.875 9.055 1 96.19 230 ASP B O 1
ATOM 9908 N N . ASP B 1 231 ? 15.383 13.898 8.312 1 96.5 231 ASP B N 1
ATOM 9909 C CA . ASP B 1 231 ? 15.836 13.633 6.949 1 96.5 231 ASP B CA 1
ATOM 9910 C C . ASP B 1 231 ? 15.938 14.922 6.141 1 96.5 231 ASP B C 1
ATOM 9912 O O . ASP B 1 231 ? 16.422 14.914 5.004 1 96.5 231 ASP B O 1
ATOM 9916 N N . ILE B 1 232 ? 15.523 15.984 6.648 1 96.31 232 ILE B N 1
ATOM 9917 C CA . ILE B 1 232 ? 15.5 17.25 5.914 1 96.31 232 ILE B CA 1
ATOM 9918 C C . ILE B 1 232 ? 16.875 17.891 5.941 1 96.31 232 ILE B C 1
ATOM 9920 O O . ILE B 1 232 ? 17.438 18.156 7.016 1 96.31 232 ILE B O 1
ATOM 9924 N N . GLU B 1 233 ? 17.422 18.109 4.805 1 94.62 233 GLU B N 1
ATOM 9925 C CA . GLU B 1 233 ? 18.641 18.891 4.672 1 94.62 233 GLU B CA 1
ATOM 9926 C C . GLU B 1 233 ? 18.328 20.391 4.684 1 94.62 233 GLU B C 1
ATOM 9928 O O . GLU B 1 233 ? 19 21.172 5.363 1 94.62 233 GLU B O 1
ATOM 9933 N N . SER B 1 234 ? 17.328 20.75 3.902 1 93.19 234 SER B N 1
ATOM 9934 C CA . SER B 1 234 ? 16.891 22.141 3.848 1 93.19 234 SER B CA 1
ATOM 9935 C C . SER B 1 234 ? 15.461 22.25 3.312 1 93.19 234 SER B C 1
ATOM 9937 O O . SER B 1 234 ? 14.953 21.312 2.684 1 93.19 234 SER B O 1
ATOM 9939 N N . MET B 1 235 ? 14.789 23.266 3.65 1 94.38 235 MET B N 1
ATOM 9940 C CA . MET B 1 235 ? 13.516 23.688 3.072 1 94.38 235 MET B CA 1
ATOM 9941 C C . MET B 1 235 ? 13.648 25.062 2.406 1 94.38 235 MET B C 1
ATOM 9943 O O . MET B 1 235 ? 13.992 26.047 3.062 1 94.38 235 MET B O 1
ATOM 9947 N N . SER B 1 236 ? 13.375 25.094 1.11 1 93.81 236 SER B N 1
ATOM 9948 C CA . SER B 1 236 ? 13.398 26.344 0.361 1 93.81 236 SER B CA 1
ATOM 9949 C C . SER B 1 236 ? 11.984 26.828 0.049 1 93.81 236 SER B C 1
ATOM 9951 O O . SER B 1 236 ? 11.156 26.062 -0.439 1 93.81 236 SER B O 1
ATOM 9953 N N . VAL B 1 237 ? 11.781 28.031 0.355 1 95 237 VAL B N 1
ATOM 9954 C CA . VAL B 1 237 ? 10.484 28.625 0.064 1 95 237 VAL B CA 1
ATOM 9955 C C . VAL B 1 237 ? 10.594 29.531 -1.166 1 95 237 VAL B C 1
ATOM 9957 O O . VAL B 1 237 ? 11.219 30.594 -1.112 1 95 237 VAL B O 1
ATOM 9960 N N . LEU B 1 238 ? 10.086 29.109 -2.229 1 93.06 238 LEU B N 1
ATOM 9961 C CA . LEU B 1 238 ? 9.984 29.906 -3.449 1 93.06 238 LEU B CA 1
ATOM 9962 C C . LEU B 1 238 ? 8.742 30.781 -3.422 1 93.06 238 LEU B C 1
ATOM 9964 O O . LEU B 1 238 ? 7.629 30.297 -3.637 1 93.06 238 LEU B O 1
ATOM 9968 N N . LYS B 1 239 ? 9.18 32.094 -3.334 1 88.75 239 LYS B N 1
ATOM 9969 C CA . LYS B 1 239 ? 8.094 33.031 -3.045 1 88.75 239 LYS B CA 1
ATOM 9970 C C . LYS B 1 239 ? 7.52 33.625 -4.328 1 88.75 239 LYS B C 1
ATOM 9972 O O . LYS B 1 239 ? 8.273 34.062 -5.195 1 88.75 239 LYS B O 1
ATOM 9977 N N . GLY B 1 240 ? 6.477 33.375 -4.836 1 84.69 240 GLY B N 1
ATOM 9978 C CA . GLY B 1 240 ? 5.777 34 -5.953 1 84.69 240 GLY B CA 1
ATOM 9979 C C . GLY B 1 240 ? 5.902 33.188 -7.242 1 84.69 240 GLY B C 1
ATOM 9980 O O . GLY B 1 240 ? 6.672 32.25 -7.316 1 84.69 240 GLY B O 1
ATOM 9981 N N . PRO B 1 241 ? 5.371 33.75 -8.305 1 83.62 241 PRO B N 1
ATOM 9982 C CA . PRO B 1 241 ? 5.293 33 -9.578 1 83.62 241 PRO B CA 1
ATOM 9983 C C . PRO B 1 241 ? 6.637 32.938 -10.297 1 83.62 241 PRO B C 1
ATOM 9985 O O . PRO B 1 241 ? 6.934 31.938 -10.953 1 83.62 241 PRO B O 1
ATOM 9988 N N . ALA B 1 242 ? 7.438 33.938 -10.195 1 82.56 242 ALA B N 1
ATOM 9989 C CA . ALA B 1 242 ? 8.727 33.906 -10.891 1 82.56 242 ALA B CA 1
ATOM 9990 C C . ALA B 1 242 ? 9.602 32.781 -10.359 1 82.56 242 ALA B C 1
ATOM 9992 O O . ALA B 1 242 ? 10.344 32.156 -11.125 1 82.56 242 ALA B O 1
ATOM 9993 N N . ALA B 1 243 ? 9.547 32.562 -9.141 1 78.75 243 ALA B N 1
ATOM 9994 C CA . ALA B 1 243 ? 10.336 31.516 -8.516 1 78.75 243 ALA B CA 1
ATOM 9995 C C . ALA B 1 243 ? 9.75 30.141 -8.797 1 78.75 243 ALA B C 1
ATOM 9997 O O . ALA B 1 243 ? 10.477 29.156 -8.875 1 78.75 243 ALA B O 1
ATOM 9998 N N . SER B 1 244 ? 8.453 30.047 -8.969 1 78.94 244 SER B N 1
ATOM 9999 C CA . SER B 1 244 ? 7.77 28.766 -8.992 1 78.94 244 SER B CA 1
ATOM 10000 C C . SER B 1 244 ? 7.254 28.438 -10.391 1 78.94 244 SER B C 1
ATOM 10002 O O . SER B 1 244 ? 6.66 27.391 -10.609 1 78.94 244 SER B O 1
ATOM 10004 N N . ALA B 1 245 ? 7.562 29.25 -11.32 1 79.62 245 ALA B N 1
ATOM 10005 C CA . ALA B 1 245 ? 6.973 29.156 -12.656 1 79.62 245 ALA B CA 1
ATOM 10006 C C . ALA B 1 245 ? 7.285 27.812 -13.312 1 79.62 245 ALA B C 1
ATOM 10008 O O . ALA B 1 245 ? 6.445 27.25 -14.016 1 79.62 245 ALA B O 1
ATOM 10009 N N . LEU B 1 246 ? 8.328 27.344 -13.008 1 84.62 246 LEU B N 1
ATOM 10010 C CA . LEU B 1 246 ? 8.742 26.109 -13.68 1 84.62 246 LEU B CA 1
ATOM 10011 C C . LEU B 1 246 ? 7.973 24.922 -13.133 1 84.62 246 LEU B C 1
ATOM 10013 O O . LEU B 1 246 ? 7.961 23.844 -13.75 1 84.62 246 LEU B O 1
ATOM 10017 N N . TYR B 1 247 ? 7.359 25.078 -12.047 1 86.62 247 TYR B N 1
ATOM 10018 C CA . TYR B 1 247 ? 6.543 24 -11.516 1 86.62 247 TYR B CA 1
ATOM 10019 C C . TYR B 1 247 ? 5.121 24.062 -12.055 1 86.62 247 TYR B C 1
ATOM 10021 O O . TYR B 1 247 ? 4.344 23.125 -11.906 1 86.62 247 TYR B O 1
ATOM 10029 N N . GLY B 1 248 ? 4.82 25.156 -12.586 1 84.88 248 GLY B N 1
ATOM 10030 C CA . GLY B 1 248 ? 3.586 25.25 -13.352 1 84.88 248 GLY B CA 1
ATOM 10031 C C . GLY B 1 248 ? 2.383 25.609 -12.5 1 84.88 248 GLY B C 1
ATOM 10032 O O . GLY B 1 248 ? 2.508 26.359 -11.531 1 84.88 248 GLY B O 1
ATOM 10033 N N . SER B 1 249 ? 1.182 25.078 -12.969 1 81.75 249 SER B N 1
ATOM 10034 C CA . SER B 1 249 ? -0.136 25.484 -12.492 1 81.75 249 SER B CA 1
ATOM 10035 C C . SER B 1 249 ? -0.312 25.172 -11.008 1 81.75 249 SER B C 1
ATOM 10037 O O . SER B 1 249 ? -1.029 25.875 -10.297 1 81.75 249 SER B O 1
ATOM 10039 N N . ARG B 1 250 ? 0.3 24.281 -10.516 1 83.75 250 ARG B N 1
ATOM 10040 C CA . ARG B 1 250 ? 0.126 23.859 -9.125 1 83.75 250 ARG B CA 1
ATOM 10041 C C . ARG B 1 250 ? 0.923 24.766 -8.188 1 83.75 250 ARG B C 1
ATOM 10043 O O . ARG B 1 250 ? 0.713 24.75 -6.969 1 83.75 250 ARG B O 1
ATOM 10050 N N . ALA B 1 251 ? 1.747 25.609 -8.719 1 86.69 251 ALA B N 1
ATOM 10051 C CA . ALA B 1 251 ? 2.66 26.406 -7.914 1 86.69 251 ALA B CA 1
ATOM 10052 C C . ALA B 1 251 ? 2.227 27.875 -7.891 1 86.69 251 ALA B C 1
ATOM 10054 O O . ALA B 1 251 ? 3.023 28.766 -7.574 1 86.69 251 ALA B O 1
ATOM 10055 N N . SER B 1 252 ? 1.024 28.078 -8.234 1 84.94 252 SER B N 1
ATOM 10056 C CA . SER B 1 252 ? 0.547 29.453 -8.266 1 84.94 252 SER B CA 1
ATOM 10057 C C . SER B 1 252 ? 0.57 30.094 -6.879 1 84.94 252 SER B C 1
ATOM 10059 O O . SER B 1 252 ? 0.594 31.312 -6.746 1 84.94 252 SER B O 1
ATOM 10061 N N . HIS B 1 253 ? 0.639 29.297 -5.871 1 89.69 253 HIS B N 1
ATOM 10062 C CA . HIS B 1 253 ? 0.601 29.766 -4.492 1 89.69 253 HIS B CA 1
ATOM 10063 C C . HIS B 1 253 ? 1.973 29.656 -3.834 1 89.69 253 HIS B C 1
ATOM 10065 O O . HIS B 1 253 ? 2.084 29.734 -2.609 1 89.69 253 HIS B O 1
ATOM 10071 N N . GLY B 1 254 ? 2.994 29.453 -4.629 1 91 254 GLY B N 1
ATOM 10072 C CA . GLY B 1 254 ? 4.336 29.25 -4.105 1 91 254 GLY B CA 1
ATOM 10073 C C . GLY B 1 254 ? 4.715 27.781 -3.959 1 91 254 GLY B C 1
ATOM 10074 O O . GLY B 1 254 ? 3.887 26.906 -4.184 1 91 254 GLY B O 1
ATOM 10075 N N . VAL B 1 255 ? 5.977 27.594 -3.711 1 93.81 255 VAL B N 1
ATOM 10076 C CA . VAL B 1 255 ? 6.473 26.234 -3.566 1 93.81 255 VAL B CA 1
ATOM 10077 C C . VAL B 1 255 ? 7.336 26.125 -2.311 1 93.81 255 VAL B C 1
ATOM 10079 O O . VAL B 1 255 ? 8.102 27.031 -1.996 1 93.81 255 VAL B O 1
ATOM 10082 N N . ILE B 1 256 ? 7.129 25.109 -1.56 1 95.75 256 ILE B N 1
ATOM 10083 C CA . ILE B 1 256 ? 8.07 24.703 -0.524 1 95.75 256 ILE B CA 1
ATOM 10084 C C . ILE B 1 256 ? 8.828 23.453 -0.975 1 95.75 256 ILE B C 1
ATOM 10086 O O . ILE B 1 256 ? 8.242 22.359 -1.06 1 95.75 256 ILE B O 1
ATOM 10090 N N . LEU B 1 257 ? 10.062 23.672 -1.193 1 95.19 257 LEU B N 1
ATOM 10091 C CA . LEU B 1 257 ? 10.914 22.594 -1.672 1 95.19 257 LEU B CA 1
ATOM 10092 C C . LEU B 1 257 ? 11.688 21.969 -0.52 1 95.19 257 LEU B C 1
ATOM 10094 O O . LEU B 1 257 ? 12.422 22.656 0.191 1 95.19 257 LEU B O 1
ATOM 10098 N N . ILE B 1 258 ? 11.508 20.734 -0.368 1 95.88 258 ILE B N 1
ATOM 10099 C CA . ILE B 1 258 ? 12.203 19.984 0.669 1 95.88 258 ILE B CA 1
ATOM 10100 C C . ILE B 1 258 ? 13.305 19.141 0.04 1 95.88 258 ILE B C 1
ATOM 10102 O O . ILE B 1 258 ? 13.039 18.312 -0.833 1 95.88 258 ILE B O 1
ATOM 10106 N N . THR B 1 259 ? 14.469 19.391 0.431 1 94.25 259 THR B N 1
ATOM 10107 C CA . THR B 1 259 ? 15.617 18.578 0.046 1 94.25 259 THR B CA 1
ATOM 10108 C C . THR B 1 259 ? 16.016 17.625 1.175 1 94.25 259 THR B C 1
ATOM 10110 O O . THR B 1 259 ? 16.219 18.062 2.309 1 94.25 259 THR B O 1
ATOM 10113 N N . THR B 1 260 ? 16.156 16.406 0.901 1 95.5 260 THR B N 1
ATOM 10114 C CA . THR B 1 260 ? 16.469 15.438 1.944 1 95.5 260 THR B CA 1
ATOM 10115 C C . THR B 1 260 ? 17.969 15.117 1.958 1 95.5 260 THR B C 1
ATOM 10117 O O . THR B 1 260 ? 18.656 15.328 0.962 1 95.5 260 THR B O 1
ATOM 10120 N N . LYS B 1 261 ? 18.453 14.656 3.061 1 95.19 261 LYS B N 1
ATOM 10121 C CA . LYS B 1 261 ? 19.875 14.367 3.285 1 95.19 261 LYS B CA 1
ATOM 10122 C C . LYS B 1 261 ? 20.312 13.125 2.52 1 95.19 261 LYS B C 1
ATOM 10124 O O . LYS B 1 261 ? 19.547 12.156 2.406 1 95.19 261 LYS B O 1
ATOM 10129 N N . LYS B 1 262 ? 21.562 13.211 2.023 1 93 262 LYS B N 1
ATOM 10130 C CA . LYS B 1 262 ? 22.281 12.062 1.48 1 93 262 LYS B CA 1
ATOM 10131 C C . LYS B 1 262 ? 23.312 11.547 2.473 1 93 262 LYS B C 1
ATOM 10133 O O . LYS B 1 262 ? 23.484 12.102 3.559 1 93 262 LYS B O 1
ATOM 10138 N N . ALA B 1 263 ? 23.969 10.445 2.025 1 90.06 263 ALA B N 1
ATOM 10139 C CA . ALA B 1 263 ? 25.062 9.945 2.871 1 90.06 263 ALA B CA 1
ATOM 10140 C C . ALA B 1 263 ? 26.172 10.984 3.008 1 90.06 263 ALA B C 1
ATOM 10142 O O . ALA B 1 263 ? 26.5 11.672 2.043 1 90.06 263 ALA B O 1
ATOM 10143 N N . GLY B 1 264 ? 26.609 11.07 4.191 1 77.69 264 GLY B N 1
ATOM 10144 C CA . GLY B 1 264 ? 27.688 12.008 4.457 1 77.69 264 GLY B CA 1
ATOM 10145 C C . GLY B 1 264 ? 29 11.617 3.811 1 77.69 264 GLY B C 1
ATOM 10146 O O . GLY B 1 264 ? 29.094 10.586 3.139 1 77.69 264 GLY B O 1
ATOM 10147 N N . LYS B 1 265 ? 29.891 12.414 3.992 1 71.94 265 LYS B N 1
ATOM 10148 C CA . LYS B 1 265 ? 31.219 12.219 3.395 1 71.94 265 LYS B CA 1
ATOM 10149 C C . LYS B 1 265 ? 32.031 11.195 4.176 1 71.94 265 LYS B C 1
ATOM 10151 O O . LYS B 1 265 ? 32.969 10.609 3.646 1 71.94 265 LYS B O 1
ATOM 10156 N N . GLU B 1 266 ? 31.547 11.031 5.402 1 71.38 266 GLU B N 1
ATOM 10157 C CA . GLU B 1 266 ? 32.25 10.047 6.219 1 71.38 266 GLU B CA 1
ATOM 10158 C C . GLU B 1 266 ? 32.031 8.625 5.695 1 71.38 266 GLU B C 1
ATOM 10160 O O . GLU B 1 266 ? 31.031 8.359 5.031 1 71.38 266 GLU B O 1
ATOM 10165 N N . LYS B 1 267 ? 33.062 7.852 6.066 1 76.88 267 LYS B N 1
ATOM 10166 C CA . LYS B 1 267 ? 32.969 6.457 5.645 1 76.88 267 LYS B CA 1
ATOM 10167 C C . LYS B 1 267 ? 31.703 5.809 6.199 1 76.88 267 LYS B C 1
ATOM 10169 O O . LYS B 1 267 ? 30.984 5.125 5.469 1 76.88 267 LYS B O 1
ATOM 10174 N N . TYR B 1 268 ? 31.484 5.969 7.469 1 86.56 268 TYR B N 1
ATOM 10175 C CA . TYR B 1 268 ? 30.219 5.52 8.031 1 86.56 268 TYR B CA 1
ATOM 10176 C C . TYR B 1 268 ? 29.922 6.227 9.352 1 86.56 268 TYR B C 1
ATOM 10178 O O . TYR B 1 268 ? 30.844 6.699 10.023 1 86.56 268 TYR B O 1
ATOM 10186 N N . SER B 1 269 ? 28.641 6.305 9.695 1 91.5 269 SER B N 1
ATOM 10187 C CA . SER B 1 269 ? 28.219 6.895 10.961 1 91.5 269 SER B CA 1
ATOM 10188 C C . SER B 1 269 ? 26.859 6.355 11.398 1 91.5 269 SER B C 1
ATOM 10190 O O . SER B 1 269 ? 26.062 5.926 10.562 1 91.5 269 SER B O 1
ATOM 10192 N N . ILE B 1 270 ? 26.672 6.234 12.672 1 93.88 270 ILE B N 1
ATOM 10193 C CA . ILE B 1 270 ? 25.391 5.926 13.297 1 93.88 270 ILE B CA 1
ATOM 10194 C C . ILE B 1 270 ? 24.953 7.082 14.195 1 93.88 270 ILE B C 1
ATOM 10196 O O . ILE B 1 270 ? 25.719 7.504 15.078 1 93.88 270 ILE B O 1
ATOM 10200 N N . GLU B 1 271 ? 23.844 7.551 13.977 1 96 271 GLU B N 1
ATOM 10201 C CA . GLU B 1 271 ? 23.328 8.68 14.758 1 96 271 GLU B CA 1
ATOM 10202 C C . GLU B 1 271 ? 22.047 8.32 15.484 1 96 271 GLU B C 1
ATOM 10204 O O . GLU B 1 271 ? 21.188 7.617 14.93 1 96 271 GLU B O 1
ATOM 10209 N N . TYR B 1 272 ? 21.938 8.656 16.672 1 97 272 TYR B N 1
ATOM 10210 C CA . TYR B 1 272 ? 20.703 8.594 17.453 1 97 272 TYR B CA 1
ATOM 10211 C C . TYR B 1 272 ? 20.219 9.992 17.812 1 97 272 TYR B C 1
ATOM 10213 O O . TYR B 1 272 ? 20.984 10.805 18.328 1 97 272 TYR B O 1
ATOM 10221 N N . ASN B 1 273 ? 18.984 10.289 17.5 1 98.19 273 ASN B N 1
ATOM 10222 C CA . ASN B 1 273 ? 18.328 11.539 17.859 1 98.19 273 ASN B CA 1
ATOM 10223 C C . ASN B 1 273 ? 16.984 11.297 18.531 1 98.19 273 ASN B C 1
ATOM 10225 O O . ASN B 1 273 ? 16 10.969 17.859 1 98.19 273 ASN B O 1
ATOM 10229 N N . GLY B 1 274 ? 16.953 11.414 19.844 1 97.88 274 GLY B N 1
ATOM 10230 C CA . GLY B 1 274 ? 15.742 11.148 20.625 1 97.88 274 GLY B CA 1
ATOM 10231 C C . GLY B 1 274 ? 15.211 12.367 21.344 1 97.88 274 GLY B C 1
ATOM 10232 O O . GLY B 1 274 ? 15.977 13.141 21.922 1 97.88 274 GLY B O 1
ATOM 10233 N N . THR B 1 275 ? 13.914 12.586 21.203 1 97.88 275 THR B N 1
ATOM 10234 C CA . THR B 1 275 ? 13.258 13.688 21.891 1 97.88 275 THR B CA 1
ATOM 10235 C C . THR B 1 275 ? 12.055 13.18 22.688 1 97.88 275 THR B C 1
ATOM 10237 O O . THR B 1 275 ? 11.25 12.406 22.188 1 97.88 275 THR B O 1
ATOM 10240 N N . LEU B 1 276 ? 11.969 13.484 23.922 1 97.94 276 LEU B N 1
ATOM 10241 C CA . LEU B 1 276 ? 10.844 13.203 24.812 1 97.94 276 LEU B CA 1
ATOM 10242 C C . LEU B 1 276 ? 10.258 14.492 25.359 1 97.94 276 LEU B C 1
ATOM 10244 O O . LEU B 1 276 ? 10.969 15.297 25.969 1 97.94 276 LEU B O 1
ATOM 10248 N N . THR B 1 277 ? 8.992 14.672 25.125 1 97.75 277 THR B N 1
ATOM 10249 C CA . THR B 1 277 ? 8.359 15.891 25.641 1 97.75 277 THR B CA 1
ATOM 10250 C C . THR B 1 277 ? 7.09 15.555 26.406 1 97.75 277 THR B C 1
ATOM 10252 O O . THR B 1 277 ? 6.434 14.555 26.141 1 97.75 277 THR B O 1
ATOM 10255 N N . PHE B 1 278 ? 6.766 16.375 27.344 1 98.06 278 PHE B N 1
ATOM 10256 C CA . PHE B 1 278 ? 5.527 16.359 28.109 1 98.06 278 PHE B CA 1
ATOM 10257 C C . PHE B 1 278 ? 4.637 17.531 27.719 1 98.06 278 PHE B C 1
ATOM 10259 O O . PHE B 1 278 ? 5.098 18.672 27.641 1 98.06 278 PHE B O 1
ATOM 10266 N N . ASP B 1 279 ? 3.375 17.281 27.453 1 96.12 279 ASP B N 1
ATOM 10267 C CA . ASP B 1 279 ? 2.455 18.281 26.938 1 96.12 279 ASP B CA 1
ATOM 10268 C C . ASP B 1 279 ? 1.402 18.656 27.984 1 96.12 279 ASP B C 1
ATOM 10270 O O . ASP B 1 279 ? 0.82 17.766 28.625 1 96.12 279 ASP B O 1
ATOM 10274 N N . LYS B 1 280 ? 1.246 19.875 28.094 1 95.38 280 LYS B N 1
ATOM 10275 C CA . LYS B 1 280 ? 0.216 20.391 28.984 1 95.38 280 LYS B CA 1
ATOM 10276 C C . LYS B 1 280 ? -0.648 21.438 28.266 1 95.38 280 LYS B C 1
ATOM 10278 O O . LYS B 1 280 ? -0.298 21.891 27.172 1 95.38 280 LYS B O 1
ATOM 10283 N N . GLN B 1 281 ? -1.741 21.703 28.938 1 93.69 281 GLN B N 1
ATOM 10284 C CA . GLN B 1 281 ? -2.629 22.734 28.391 1 93.69 281 GLN B CA 1
ATOM 10285 C C . GLN B 1 281 ? -1.96 24.109 28.422 1 93.69 281 GLN B C 1
ATOM 10287 O O . GLN B 1 281 ? -1.357 24.484 29.422 1 93.69 281 GLN B O 1
ATOM 10292 N N . LEU B 1 282 ? -2.072 24.781 27.281 1 92.81 282 LEU B N 1
ATOM 10293 C CA . LEU B 1 282 ? -1.55 26.141 27.203 1 92.81 282 LEU B CA 1
ATOM 10294 C C . LEU B 1 282 ? -2.656 27.172 27.453 1 92.81 282 LEU B C 1
ATOM 10296 O O . LEU B 1 282 ? -2.561 27.984 28.375 1 92.81 282 LEU B O 1
ATOM 10300 N N . SER B 1 283 ? -3.713 27.125 26.594 1 88.69 283 SER B N 1
ATOM 10301 C CA . SER B 1 283 ? -4.832 28.047 26.766 1 88.69 283 SER B CA 1
ATOM 10302 C C . SER B 1 283 ? -5.852 27.5 27.75 1 88.69 283 SER B C 1
ATOM 10304 O O . SER B 1 283 ? -6.094 26.297 27.812 1 88.69 283 SER B O 1
ATOM 10306 N N . LYS B 1 284 ? -6.484 28.438 28.578 1 88.25 284 LYS B N 1
ATOM 10307 C CA . LYS B 1 284 ? -7.48 28.094 29.594 1 88.25 284 LYS B CA 1
ATOM 10308 C C . LYS B 1 284 ? -8.625 29.094 29.609 1 88.25 284 LYS B C 1
ATOM 10310 O O . LYS B 1 284 ? -8.477 30.219 29.109 1 88.25 284 LYS B O 1
ATOM 10315 N N . TRP B 1 285 ? -9.742 28.625 30.109 1 87.38 285 TRP B N 1
ATOM 10316 C CA . TRP B 1 285 ? -10.875 29.516 30.344 1 87.38 285 TRP B CA 1
ATOM 10317 C C . TRP B 1 285 ? -10.781 30.172 31.703 1 87.38 285 TRP B C 1
ATOM 10319 O O . TRP B 1 285 ? -11.469 29.766 32.656 1 87.38 285 TRP B O 1
ATOM 10329 N N . ASP B 1 286 ? -10.102 31.219 31.797 1 82.75 286 ASP B N 1
ATOM 10330 C CA . ASP B 1 286 ? -9.781 31.859 33.062 1 82.75 286 ASP B CA 1
ATOM 10331 C C . ASP B 1 286 ? -10.742 33 33.344 1 82.75 286 ASP B C 1
ATOM 10333 O O . ASP B 1 286 ? -10.961 33.375 34.5 1 82.75 286 ASP B O 1
ATOM 10337 N N . ASN B 1 287 ? -11.391 33.562 32.375 1 88.19 287 ASN B N 1
ATOM 10338 C CA . ASN B 1 287 ? -12.234 34.75 32.562 1 88.19 287 ASN B CA 1
ATOM 10339 C C . ASN B 1 287 ? -13.703 34.375 32.719 1 88.19 287 ASN B C 1
ATOM 10341 O O . ASN B 1 287 ? -14.547 34.844 31.938 1 88.19 287 ASN B O 1
ATOM 10345 N N . VAL B 1 288 ? -14 33.594 33.688 1 92.5 288 VAL B N 1
ATOM 10346 C CA . VAL B 1 288 ? -15.352 33.125 34 1 92.5 288 VAL B CA 1
ATOM 10347 C C . VAL B 1 288 ? -15.773 33.656 35.375 1 92.5 288 VAL B C 1
ATOM 10349 O O . VAL B 1 288 ? -14.977 33.688 36.312 1 92.5 288 VAL B O 1
ATOM 10352 N N . GLN B 1 289 ? -17.062 34.156 35.469 1 95 289 GLN B N 1
ATOM 10353 C CA . GLN B 1 289 ? -17.547 34.656 36.75 1 95 289 GLN B CA 1
ATOM 10354 C C . GLN B 1 289 ? -17.719 33.531 37.75 1 95 289 GLN B C 1
ATOM 10356 O O . GLN B 1 289 ? -18.125 32.406 37.406 1 95 289 GLN B O 1
ATOM 10361 N N . GLN B 1 290 ? -17.469 33.844 39.031 1 94.62 290 GLN B N 1
ATOM 10362 C CA . GLN B 1 290 ? -17.469 32.844 40.094 1 94.62 290 GLN B CA 1
ATOM 10363 C C . GLN B 1 290 ? -18.516 33.156 41.156 1 94.62 290 GLN B C 1
ATOM 10365 O O . GLN B 1 290 ? -18.297 32.875 42.344 1 94.62 290 GLN B O 1
ATOM 10370 N N . ILE B 1 291 ? -19.625 33.719 40.75 1 96.25 291 ILE B N 1
ATOM 10371 C CA . ILE B 1 291 ? -20.594 34.156 41.75 1 96.25 291 ILE B CA 1
ATOM 10372 C C . ILE B 1 291 ? -21.906 33.375 41.562 1 96.25 291 ILE B C 1
ATOM 10374 O O . ILE B 1 291 ? -22.5 32.906 42.531 1 96.25 291 ILE B O 1
ATOM 10378 N N . TYR B 1 292 ? -22.391 33.312 40.375 1 96.5 292 TYR B N 1
ATOM 10379 C CA . TYR B 1 292 ? -23.703 32.75 40.094 1 96.5 292 TYR B CA 1
ATOM 10380 C C . TYR B 1 292 ? -23.562 31.375 39.438 1 96.5 292 TYR B C 1
ATOM 10382 O O . TYR B 1 292 ? -22.578 31.109 38.75 1 96.5 292 TYR B O 1
ATOM 10390 N N . GLY B 1 293 ? -24.547 30.562 39.688 1 95.38 293 GLY B N 1
ATOM 10391 C CA . GLY B 1 293 ? -24.453 29.188 39.219 1 95.38 293 GLY B CA 1
ATOM 10392 C C . GLY B 1 293 ? -25.531 28.812 38.219 1 95.38 293 GLY B C 1
ATOM 10393 O O . GLY B 1 293 ? -26.125 29.688 37.594 1 95.38 293 GLY B O 1
ATOM 10394 N N . MET B 1 294 ? -25.734 27.547 38.094 1 95.69 294 MET B N 1
ATOM 10395 C CA . MET B 1 294 ? -26.672 26.953 37.156 1 95.69 294 MET B CA 1
ATOM 10396 C C . MET B 1 294 ? -28.094 27.453 37.406 1 95.69 294 MET B C 1
ATOM 10398 O O . MET B 1 294 ? -28.516 27.578 38.562 1 95.69 294 MET B O 1
ATOM 10402 N N . GLY B 1 295 ? -28.75 27.797 36.312 1 94.5 295 GLY B N 1
ATOM 10403 C CA . GLY B 1 295 ? -30.109 28.266 36.406 1 94.5 295 GLY B CA 1
ATOM 10404 C C . GLY B 1 295 ? -30.438 29.391 35.438 1 94.5 295 GLY B C 1
ATOM 10405 O O . GLY B 1 295 ? -29.641 29.672 34.531 1 94.5 295 GLY B O 1
ATOM 10406 N N . SER B 1 296 ? -31.625 29.938 35.562 1 94.88 296 SER B N 1
ATOM 10407 C CA . SER B 1 296 ? -32.094 31.031 34.719 1 94.88 296 SER B CA 1
ATOM 10408 C C . SER B 1 296 ? -32.938 32 35.531 1 94.88 296 SER B C 1
ATOM 10410 O O . SER B 1 296 ? -33.625 31.625 36.469 1 94.88 296 SER B O 1
ATOM 10412 N N . ASN B 1 297 ? -32.812 33.219 35.219 1 93.12 297 ASN B N 1
ATOM 10413 C CA . ASN B 1 297 ? -33.625 34.281 35.812 1 93.12 297 ASN B CA 1
ATOM 10414 C C . ASN B 1 297 ? -33.406 34.344 37.312 1 93.12 297 ASN B C 1
ATOM 10416 O O . ASN B 1 297 ? -34.375 34.625 38.062 1 93.12 297 ASN B O 1
ATOM 10420 N N . GLY B 1 298 ? -32.25 33.969 37.719 1 93.12 298 GLY B N 1
ATOM 10421 C CA . GLY B 1 298 ? -31.922 34.062 39.125 1 93.12 298 GLY B CA 1
ATOM 10422 C C . GLY B 1 298 ? -32.5 32.906 39.969 1 93.12 298 GLY B C 1
ATOM 10423 O O . GLY B 1 298 ? -32.438 32.938 41.188 1 93.12 298 GLY B O 1
ATOM 10424 N N . THR B 1 299 ? -33.062 31.969 39.25 1 91.88 299 THR B N 1
ATOM 10425 C CA . THR B 1 299 ? -33.719 30.844 39.938 1 91.88 299 THR B CA 1
ATOM 10426 C C . THR B 1 299 ? -33 29.547 39.656 1 91.88 299 THR B C 1
ATOM 10428 O O . THR B 1 299 ? -32.312 29.422 38.625 1 91.88 299 THR B O 1
ATOM 10431 N N . TYR B 1 300 ? -33.188 28.719 40.625 1 88.62 300 TYR B N 1
ATOM 10432 C CA . TYR B 1 300 ? -32.656 27.391 40.438 1 88.62 300 TYR B CA 1
ATOM 10433 C C . TYR B 1 300 ? -33.344 26.672 39.281 1 88.62 300 TYR B C 1
ATOM 10435 O O . TYR B 1 300 ? -34.5 26.953 38.969 1 88.62 300 TYR B O 1
ATOM 10443 N N . SER B 1 301 ? -32.625 25.781 38.656 1 83.31 301 SER B N 1
ATOM 10444 C CA . SER B 1 301 ? -33.25 24.922 37.656 1 83.31 301 SER B CA 1
ATOM 10445 C C . SER B 1 301 ? -34.219 23.938 38.344 1 83.31 301 SER B C 1
ATOM 10447 O O . SER B 1 301 ? -34.031 23.547 39.469 1 83.31 301 SER B O 1
ATOM 10449 N N . ILE B 1 302 ? -35.312 23.594 37.594 1 73.69 302 ILE B N 1
ATOM 10450 C CA . ILE B 1 302 ? -36.312 22.672 38.094 1 73.69 302 ILE B CA 1
ATOM 10451 C C . ILE B 1 302 ? -35.688 21.328 38.406 1 73.69 302 ILE B C 1
ATOM 10453 O O . ILE B 1 302 ? -36.094 20.656 39.344 1 73.69 302 ILE B O 1
ATOM 10457 N N . ASP B 1 303 ? -34.844 20.953 37.5 1 80.44 303 ASP B N 1
ATOM 10458 C CA . ASP B 1 303 ? -34.062 19.734 37.688 1 80.44 303 ASP B CA 1
ATOM 10459 C C . ASP B 1 303 ? -32.594 19.938 37.25 1 80.44 303 ASP B C 1
ATOM 10461 O O . ASP B 1 303 ? -32.281 20.922 36.594 1 80.44 303 ASP B O 1
ATOM 10465 N N . ALA B 1 304 ? -31.797 19.109 37.719 1 79.31 304 ALA B N 1
ATOM 10466 C CA . ALA B 1 304 ? -30.359 19.297 37.5 1 79.31 304 ALA B CA 1
ATOM 10467 C C . ALA B 1 304 ? -29.938 18.797 36.125 1 79.31 304 ALA B C 1
ATOM 10469 O O . ALA B 1 304 ? -28.75 18.656 35.844 1 79.31 304 ALA B O 1
ATOM 10470 N N . VAL B 1 305 ? -30.938 18.531 35.219 1 87.69 305 VAL B N 1
ATOM 10471 C CA . VAL B 1 305 ? -30.625 18.141 33.844 1 87.69 305 VAL B CA 1
ATOM 10472 C C . VAL B 1 305 ? -31.016 19.266 32.875 1 87.69 305 VAL B C 1
ATOM 10474 O O . VAL B 1 305 ? -30.562 19.297 31.734 1 87.69 305 VAL B O 1
ATOM 10477 N N . SER B 1 306 ? -31.75 20.094 33.5 1 87.44 306 SER B N 1
ATOM 10478 C CA . SER B 1 306 ? -32.094 21.281 32.719 1 87.44 306 SER B CA 1
ATOM 10479 C C . SER B 1 306 ? -31.125 22.422 32.969 1 87.44 306 SER B C 1
ATOM 10481 O O . SER B 1 306 ? -30.562 22.547 34.031 1 87.44 306 SER B O 1
ATOM 10483 N N . ASN B 1 307 ? -30.781 23.281 31.938 1 90.81 307 ASN B N 1
ATOM 10484 C CA . ASN B 1 307 ? -29.953 24.484 32 1 90.81 307 ASN B CA 1
ATOM 10485 C C . ASN B 1 307 ? -28.516 24.141 32.438 1 90.81 307 ASN B C 1
ATOM 10487 O O . ASN B 1 307 ? -27.891 24.906 33.156 1 90.81 307 ASN B O 1
ATOM 10491 N N . THR B 1 308 ? -28.109 22.922 32.062 1 93.25 308 THR B N 1
ATOM 10492 C CA . THR B 1 308 ? -26.781 22.484 32.469 1 93.25 308 THR B CA 1
ATOM 10493 C C . THR B 1 308 ? -25.703 23.375 31.844 1 93.25 308 THR B C 1
ATOM 10495 O O . THR B 1 308 ? -24.547 23.359 32.281 1 93.25 308 THR B O 1
ATOM 10498 N N . ASN B 1 309 ? -26.109 24.234 30.875 1 93 309 ASN B N 1
ATOM 10499 C CA . ASN B 1 309 ? -25.172 25.125 30.188 1 93 309 ASN B CA 1
ATOM 10500 C C . ASN B 1 309 ? -25.469 26.594 30.469 1 93 309 ASN B C 1
ATOM 10502 O O . ASN B 1 309 ? -25 27.469 29.75 1 93 309 ASN B O 1
ATOM 10506 N N . LYS B 1 310 ? -26.188 26.859 31.516 1 94.94 310 LYS B N 1
ATOM 10507 C CA . LYS B 1 310 ? -26.531 28.234 31.875 1 94.94 310 LYS B CA 1
ATOM 10508 C C . LYS B 1 310 ? -26.062 28.562 33.312 1 94.94 310 LYS B C 1
ATOM 10510 O O . LYS B 1 310 ? -26.156 27.719 34.188 1 94.94 310 LYS B O 1
ATOM 10515 N N . SER B 1 311 ? -25.641 29.75 33.469 1 96.5 311 SER B N 1
ATOM 10516 C CA . SER B 1 311 ? -25.172 30.234 34.781 1 96.5 311 SER B CA 1
ATOM 10517 C C . SER B 1 311 ? -25.891 31.516 35.188 1 96.5 311 SER B C 1
ATOM 10519 O O . SER B 1 311 ? -25.266 32.438 35.688 1 96.5 311 SER B O 1
ATOM 10521 N N . TRP B 1 312 ? -27.172 31.516 34.875 1 97.12 312 TRP B N 1
ATOM 10522 C CA . TRP B 1 312 ? -28.016 32.656 35.25 1 97.12 312 TRP B CA 1
ATOM 10523 C C . TRP B 1 312 ? -28.828 32.344 36.5 1 97.12 312 TRP B C 1
ATOM 10525 O O . TRP B 1 312 ? -29.891 32.906 36.719 1 97.12 312 TRP B O 1
ATOM 10535 N N . GLY B 1 313 ? -28.375 31.406 37.25 1 95.75 313 GLY B N 1
ATOM 10536 C CA . GLY B 1 313 ? -29.031 31.031 38.5 1 95.75 313 GLY B CA 1
ATOM 10537 C C . GLY B 1 313 ? -28.672 31.953 39.656 1 95.75 313 GLY B C 1
ATOM 10538 O O . GLY B 1 313 ? -28.062 33 39.469 1 95.75 313 GLY B O 1
ATOM 10539 N N . PRO B 1 314 ? -29.125 31.516 40.812 1 94.88 314 PRO B N 1
ATOM 10540 C CA . PRO B 1 314 ? -28.828 32.344 42 1 94.88 314 PRO B CA 1
ATOM 10541 C C . PRO B 1 314 ? -27.375 32.25 42.438 1 94.88 314 PRO B C 1
ATOM 10543 O O . PRO B 1 314 ? -26.594 31.516 41.812 1 94.88 314 PRO B O 1
ATOM 10546 N N . LYS B 1 315 ? -27.062 33.094 43.375 1 95.38 315 LYS B N 1
ATOM 10547 C CA . LYS B 1 315 ? -25.703 33.062 43.938 1 95.38 315 LYS B CA 1
ATOM 10548 C C . LYS B 1 315 ? -25.344 31.688 44.469 1 95.38 315 LYS B C 1
ATOM 10550 O O . LYS B 1 315 ? -26.156 31.031 45.125 1 95.38 315 LYS B O 1
ATOM 10555 N N . ALA B 1 316 ? -24.172 31.219 44.062 1 95.31 316 ALA B N 1
ATOM 10556 C CA . ALA B 1 316 ? -23.688 29.906 44.5 1 95.31 316 ALA B CA 1
ATOM 10557 C C . ALA B 1 316 ? -22.938 30 45.812 1 95.31 316 ALA B C 1
ATOM 10559 O O . ALA B 1 316 ? -21.719 30.062 45.844 1 95.31 316 ALA B O 1
ATOM 10560 N N . ASP B 1 317 ? -23.641 29.906 46.906 1 90.25 317 ASP B N 1
ATOM 10561 C CA . ASP B 1 317 ? -23.047 30.078 48.219 1 90.25 317 ASP B CA 1
ATOM 10562 C C . ASP B 1 317 ? -23.125 28.797 49.031 1 90.25 317 ASP B C 1
ATOM 10564 O O . ASP B 1 317 ? -22.781 28.781 50.219 1 90.25 317 ASP B O 1
ATOM 10568 N N . GLY B 1 318 ? -23.547 27.766 48.469 1 88.88 318 GLY B N 1
ATOM 10569 C CA . GLY B 1 318 ? -23.578 26.484 49.156 1 88.88 318 GLY B CA 1
ATOM 10570 C C . GLY B 1 318 ? -24.781 26.328 50.062 1 88.88 318 GLY B C 1
ATOM 10571 O O . GLY B 1 318 ? -24.953 25.266 50.688 1 88.88 318 GLY B O 1
ATOM 10572 N N . SER B 1 319 ? -25.656 27.25 50.094 1 87.81 319 SER B N 1
ATOM 10573 C CA . SER B 1 319 ? -26.812 27.203 51 1 87.81 319 SER B CA 1
ATOM 10574 C C . SER B 1 319 ? -27.844 26.188 50.531 1 87.81 319 SER B C 1
ATOM 10576 O O . SER B 1 319 ? -28.625 25.688 51.344 1 87.81 319 SER B O 1
ATOM 10578 N N . ASN B 1 320 ? -27.875 25.938 49.281 1 88.5 320 ASN B N 1
ATOM 10579 C CA . ASN B 1 320 ? -28.812 24.969 48.719 1 88.5 320 ASN B CA 1
ATOM 10580 C C . ASN B 1 320 ? -28.094 23.734 48.188 1 88.5 320 ASN B C 1
ATOM 10582 O O . ASN B 1 320 ? -26.891 23.781 47.906 1 88.5 320 ASN B O 1
ATOM 10586 N N . VAL B 1 321 ? -28.875 22.688 48.125 1 90.75 321 VAL B N 1
ATOM 10587 C CA . VAL B 1 321 ? -28.391 21.422 47.562 1 90.75 321 VAL B CA 1
ATOM 10588 C C . VAL B 1 321 ? -29.297 21 46.406 1 90.75 321 VAL B C 1
ATOM 10590 O O . VAL B 1 321 ? -30.516 21.172 46.469 1 90.75 321 VAL B O 1
ATOM 10593 N N . LEU B 1 322 ? -28.672 20.547 45.344 1 90.44 322 LEU B N 1
ATOM 10594 C CA . LEU B 1 322 ? -29.406 20.047 44.188 1 90.44 322 LEU B CA 1
ATOM 10595 C C . LEU B 1 322 ? -29.062 18.594 43.906 1 90.44 322 LEU B C 1
ATOM 10597 O O . LEU B 1 322 ? -27.922 18.156 44.156 1 90.44 322 LEU B O 1
ATOM 10601 N N . ARG B 1 323 ? -30.047 17.859 43.375 1 91.81 323 ARG B N 1
ATOM 10602 C CA . ARG B 1 323 ? -29.828 16.484 42.906 1 91.81 323 ARG B CA 1
ATOM 10603 C C . ARG B 1 323 ? -29.516 16.453 41.406 1 91.81 323 ARG B C 1
ATOM 10605 O O . ARG B 1 323 ? -30.266 16.984 40.594 1 91.81 323 ARG B O 1
ATOM 10612 N N . TYR B 1 324 ? -28.484 15.805 41.094 1 92.44 324 TYR B N 1
ATOM 10613 C CA . TYR B 1 324 ? -28.031 15.805 39.688 1 92.44 324 TYR B CA 1
ATOM 10614 C C . TYR B 1 324 ? -28.375 14.484 39 1 92.44 324 TYR B C 1
ATOM 10616 O O . TYR B 1 324 ? -29.078 13.648 39.594 1 92.44 324 TYR B O 1
ATOM 10624 N N . PHE B 1 325 ? -27.969 14.289 37.719 1 92.38 325 PHE B N 1
ATOM 10625 C CA . PHE B 1 325 ? -28.391 13.219 36.844 1 92.38 325 PHE B CA 1
ATOM 10626 C C . PHE B 1 325 ? -27.938 11.867 37.375 1 92.38 325 PHE B C 1
ATOM 10628 O O . PHE B 1 325 ? -28.547 10.836 37.062 1 92.38 325 PHE B O 1
ATOM 10635 N N . ASP B 1 326 ? -26.859 11.875 38.156 1 90.44 326 ASP B N 1
ATOM 10636 C CA . ASP B 1 326 ? -26.312 10.633 38.688 1 90.44 326 ASP B CA 1
ATOM 10637 C C . ASP B 1 326 ? -26.984 10.266 40.031 1 90.44 326 ASP B C 1
ATOM 10639 O O . ASP B 1 326 ? -26.578 9.312 40.688 1 90.44 326 ASP B O 1
ATOM 10643 N N . GLY B 1 327 ? -27.938 11.078 40.5 1 89.31 327 GLY B N 1
ATOM 10644 C CA . GLY B 1 327 ? -28.703 10.797 41.719 1 89.31 327 GLY B CA 1
ATOM 10645 C C . GLY B 1 327 ? -28.047 11.312 42.969 1 89.31 327 GLY B C 1
ATOM 10646 O O . GLY B 1 327 ? -28.609 11.18 44.062 1 89.31 327 GLY B O 1
ATOM 10647 N N . VAL B 1 328 ? -27 12.008 42.875 1 92.88 328 VAL B N 1
ATOM 10648 C CA . VAL B 1 328 ? -26.25 12.469 44.031 1 92.88 328 VAL B CA 1
ATOM 10649 C C . VAL B 1 328 ? -26.609 13.922 44.344 1 92.88 328 VAL B C 1
ATOM 10651 O O . VAL B 1 328 ? -26.688 14.75 43.438 1 92.88 328 VAL B O 1
ATOM 10654 N N . GLU B 1 329 ? -26.859 14.266 45.531 1 92.88 329 GLU B N 1
ATOM 10655 C CA . GLU B 1 329 ? -27.078 15.641 45.969 1 92.88 329 GLU B CA 1
ATOM 10656 C C . GLU B 1 329 ? -25.75 16.344 46.281 1 92.88 329 GLU B C 1
ATOM 10658 O O . GLU B 1 329 ? -24.891 15.781 46.938 1 92.88 329 GLU B O 1
ATOM 10663 N N . ARG B 1 330 ? -25.641 17.5 45.719 1 93.19 330 ARG B N 1
ATOM 10664 C CA . ARG B 1 330 ? -24.406 18.266 45.906 1 93.19 330 ARG B CA 1
ATOM 10665 C C . ARG B 1 330 ? -24.719 19.719 46.219 1 93.19 330 ARG B C 1
ATOM 10667 O O . ARG B 1 330 ? -25.719 20.266 45.75 1 93.19 330 ARG B O 1
ATOM 10674 N N . PRO B 1 331 ? -23.828 20.312 47 1 93.19 331 PRO B N 1
ATOM 10675 C CA . PRO B 1 331 ? -24.047 21.734 47.281 1 93.19 331 PRO B CA 1
ATOM 10676 C C . PRO B 1 331 ? -23.891 22.609 46.031 1 93.19 331 PRO B C 1
ATOM 10678 O O . PRO B 1 331 ? -23.062 22.328 45.156 1 93.19 331 PRO B O 1
ATOM 10681 N N . TYR B 1 332 ? -24.719 23.625 45.969 1 94.38 332 TYR B N 1
ATOM 10682 C CA . TYR B 1 332 ? -24.703 24.609 44.906 1 94.38 332 TYR B CA 1
ATOM 10683 C C . TYR B 1 332 ? -23.531 25.562 45.031 1 94.38 332 TYR B C 1
ATOM 10685 O O . TYR B 1 332 ? -23.688 26.672 45.531 1 94.38 332 TYR B O 1
ATOM 10693 N N . LEU B 1 333 ? -22.266 25.094 44.562 1 95.56 333 LEU B N 1
ATOM 10694 C CA . LEU B 1 333 ? -21.016 25.828 44.719 1 95.56 333 LEU B CA 1
ATOM 10695 C C . LEU B 1 333 ? -20.266 25.938 43.406 1 95.56 333 LEU B C 1
ATOM 10697 O O . LEU B 1 333 ? -20.391 25.062 42.531 1 95.56 333 LEU B O 1
ATOM 10701 N N . ILE B 1 334 ? -19.516 27.031 43.344 1 95.56 334 ILE B N 1
ATOM 10702 C CA . ILE B 1 334 ? -18.672 27.25 42.156 1 95.56 334 ILE B CA 1
ATOM 10703 C C . ILE B 1 334 ? -17.594 26.172 42.094 1 95.56 334 ILE B C 1
ATOM 10705 O O . ILE B 1 334 ? -16.984 25.828 43.125 1 95.56 334 ILE B O 1
ATOM 10709 N N . ILE B 1 335 ? -17.406 25.641 40.906 1 94.5 335 ILE B N 1
ATOM 10710 C CA . ILE B 1 335 ? -16.297 24.719 40.656 1 94.5 335 ILE B CA 1
ATOM 10711 C C . ILE B 1 335 ? -15.141 25.469 40 1 94.5 335 ILE B C 1
ATOM 10713 O O . ILE B 1 335 ? -15.195 25.766 38.812 1 94.5 335 ILE B O 1
ATOM 10717 N N . PRO B 1 336 ? -14.07 25.703 40.719 1 90.62 336 PRO B N 1
ATOM 10718 C CA . PRO B 1 336 ? -12.961 26.438 40.094 1 90.62 336 PRO B CA 1
ATOM 10719 C C . PRO B 1 336 ? -12.156 25.578 39.125 1 90.62 336 PRO B C 1
ATOM 10721 O O . PRO B 1 336 ? -12.016 24.375 39.312 1 90.62 336 PRO B O 1
ATOM 10724 N N . ASP B 1 337 ? -11.602 26.141 38.062 1 90.88 337 ASP B N 1
ATOM 10725 C CA . ASP B 1 337 ? -10.758 25.484 37.062 1 90.88 337 ASP B CA 1
ATOM 10726 C C . ASP B 1 337 ? -11.375 24.172 36.594 1 90.88 337 ASP B C 1
ATOM 10728 O O . ASP B 1 337 ? -10.711 23.141 36.562 1 90.88 337 ASP B O 1
ATOM 10732 N N . ASN B 1 338 ? -12.586 24.219 36.344 1 93.38 338 ASN B N 1
ATOM 10733 C CA . ASN B 1 338 ? -13.398 23.031 36.094 1 93.38 338 ASN B CA 1
ATOM 10734 C C . ASN B 1 338 ? -12.969 22.312 34.812 1 93.38 338 ASN B C 1
ATOM 10736 O O . ASN B 1 338 ? -12.602 21.125 34.875 1 93.38 338 ASN B O 1
ATOM 10740 N N . THR B 1 339 ? -12.844 23 33.656 1 91.81 339 THR B N 1
ATOM 10741 C CA . THR B 1 339 ? -12.641 22.375 32.344 1 91.81 339 THR B CA 1
ATOM 10742 C C . THR B 1 339 ? -11.25 21.75 32.25 1 91.81 339 THR B C 1
ATOM 10744 O O . THR B 1 339 ? -11.07 20.734 31.594 1 91.81 339 THR B O 1
ATOM 10747 N N . SER B 1 340 ? -10.219 22.297 32.938 1 93.06 340 SER B N 1
ATOM 10748 C CA . SER B 1 340 ? -8.844 21.812 32.875 1 93.06 340 SER B CA 1
ATOM 10749 C C . SER B 1 340 ? -8.727 20.406 33.469 1 93.06 340 SER B C 1
ATOM 10751 O O . SER B 1 340 ? -7.801 19.656 33.125 1 93.06 340 SER B O 1
ATOM 10753 N N . GLY B 1 341 ? -9.609 20.047 34.281 1 94.25 341 GLY B N 1
ATOM 10754 C CA . GLY B 1 341 ? -9.57 18.75 34.938 1 94.25 341 GLY B CA 1
ATOM 10755 C C . GLY B 1 341 ? -9.828 17.594 34 1 94.25 341 GLY B C 1
ATOM 10756 O O . GLY B 1 341 ? -9.5 16.453 34.312 1 94.25 341 GLY B O 1
ATOM 10757 N N . PHE B 1 342 ? -10.406 17.891 32.906 1 96.12 342 PHE B N 1
ATOM 10758 C CA . PHE B 1 342 ? -10.695 16.859 31.922 1 96.12 342 PHE B CA 1
ATOM 10759 C C . PHE B 1 342 ? -9.422 16.375 31.25 1 96.12 342 PHE B C 1
ATOM 10761 O O . PHE B 1 342 ? -9.312 15.203 30.891 1 96.12 342 PHE B O 1
ATOM 10768 N N . PHE B 1 343 ? -8.469 17.25 31.062 1 96.19 343 PHE B N 1
ATOM 10769 C CA . PHE B 1 343 ? -7.277 16.969 30.266 1 96.19 343 PHE B CA 1
ATOM 10770 C C . PHE B 1 343 ? -6.203 16.312 31.125 1 96.19 343 PHE B C 1
ATOM 10772 O O . PHE B 1 343 ? -6.137 16.547 32.344 1 96.19 343 PHE B O 1
ATOM 10779 N N . ARG B 1 344 ? -5.383 15.484 30.531 1 96.25 344 ARG B N 1
ATOM 10780 C CA . ARG B 1 344 ? -4.25 14.836 31.188 1 96.25 344 ARG B CA 1
ATOM 10781 C C . ARG B 1 344 ? -2.926 15.375 30.656 1 96.25 344 ARG B C 1
ATOM 10783 O O . ARG B 1 344 ? -2.908 16.203 29.734 1 96.25 344 ARG B O 1
ATOM 10790 N N . THR B 1 345 ? -1.89 14.922 31.281 1 96.94 345 THR B N 1
ATOM 10791 C CA . THR B 1 345 ? -0.57 15.227 30.734 1 96.94 345 THR B CA 1
ATOM 10792 C C . THR B 1 345 ? -0.269 14.344 29.531 1 96.94 345 THR B C 1
ATOM 10794 O O . THR B 1 345 ? -0.361 13.117 29.609 1 96.94 345 THR B O 1
ATOM 10797 N N . GLY B 1 346 ? -0.007 15.016 28.469 1 97.06 346 GLY B N 1
ATOM 10798 C CA . GLY B 1 346 ? 0.364 14.281 27.266 1 97.06 346 GLY B CA 1
ATOM 10799 C C . GLY B 1 346 ? 1.834 13.906 27.219 1 97.06 346 GLY B C 1
ATOM 10800 O O . GLY B 1 346 ? 2.639 14.453 27.984 1 97.06 346 GLY B O 1
ATOM 10801 N N . LEU B 1 347 ? 2.152 12.953 26.391 1 97.62 347 LEU B N 1
ATOM 10802 C CA . LEU B 1 347 ? 3.52 12.484 26.188 1 97.62 347 LEU B CA 1
ATOM 10803 C C . LEU B 1 347 ? 3.801 12.258 24.703 1 97.62 347 LEU B C 1
ATOM 10805 O O . LEU B 1 347 ? 2.992 11.656 24 1 97.62 347 LEU B O 1
ATOM 10809 N N . THR B 1 348 ? 4.902 12.82 24.219 1 97.06 348 THR B N 1
ATOM 10810 C CA . THR B 1 348 ? 5.352 12.57 22.859 1 97.06 348 THR B CA 1
ATOM 10811 C C . THR B 1 348 ? 6.801 12.094 22.844 1 97.06 348 THR B C 1
ATOM 10813 O O . THR B 1 348 ? 7.684 12.758 23.406 1 97.06 348 THR B O 1
ATOM 10816 N N . ALA B 1 349 ? 7.043 10.992 22.297 1 97.88 349 ALA B N 1
ATOM 10817 C CA . ALA B 1 349 ? 8.383 10.445 22.125 1 97.88 349 ALA B CA 1
ATOM 10818 C C . ALA B 1 349 ? 8.734 10.258 20.656 1 97.88 349 ALA B C 1
ATOM 10820 O O . ALA B 1 349 ? 7.949 9.688 19.891 1 97.88 349 ALA B O 1
ATOM 10821 N N . ASN B 1 350 ? 9.844 10.836 20.266 1 97.25 350 ASN B N 1
ATOM 10822 C CA . ASN B 1 350 ? 10.375 10.688 18.922 1 97.25 350 ASN B CA 1
ATOM 10823 C C . ASN B 1 350 ? 11.797 10.141 18.922 1 97.25 350 ASN B C 1
ATOM 10825 O O . ASN B 1 350 ? 12.727 10.812 19.375 1 97.25 350 ASN B O 1
ATOM 10829 N N . ASN B 1 351 ? 11.977 9 18.438 1 97.69 351 ASN B N 1
ATOM 10830 C CA . ASN B 1 351 ? 13.281 8.344 18.391 1 97.69 351 ASN B CA 1
ATOM 10831 C C . ASN B 1 351 ? 13.688 8.031 16.953 1 97.69 351 ASN B C 1
ATOM 10833 O O . ASN B 1 351 ? 12.953 7.367 16.219 1 97.69 351 ASN B O 1
ATOM 10837 N N . THR B 1 352 ? 14.867 8.547 16.578 1 97.81 352 THR B N 1
ATOM 10838 C CA . THR B 1 352 ? 15.367 8.32 15.234 1 97.81 352 THR B CA 1
ATOM 10839 C C . THR B 1 352 ? 16.75 7.699 15.266 1 97.81 352 THR B C 1
ATOM 10841 O O . THR B 1 352 ? 17.625 8.148 16.016 1 97.81 352 THR B O 1
ATOM 10844 N N . VAL B 1 353 ? 16.969 6.707 14.523 1 97.19 353 VAL B N 1
ATOM 10845 C CA . VAL B 1 353 ? 18.281 6.113 14.273 1 97.19 353 VAL B CA 1
ATOM 10846 C C . VAL B 1 353 ? 18.625 6.242 12.789 1 97.19 353 VAL B C 1
ATOM 10848 O O . VAL B 1 353 ? 17.812 5.902 11.922 1 97.19 353 VAL B O 1
ATOM 10851 N N . THR B 1 354 ? 19.75 6.797 12.523 1 96.31 354 THR B N 1
ATOM 10852 C CA . THR B 1 354 ? 20.219 6.961 11.156 1 96.31 354 THR B CA 1
ATOM 10853 C C . THR B 1 354 ? 21.547 6.238 10.953 1 96.31 354 THR B C 1
ATOM 10855 O O . THR B 1 354 ? 22.469 6.375 11.766 1 96.31 354 THR B O 1
ATOM 10858 N N . VAL B 1 355 ? 21.625 5.566 9.922 1 94.94 355 VAL B N 1
ATOM 10859 C CA . VAL B 1 355 ? 22.875 4.922 9.5 1 94.94 355 VAL B CA 1
ATOM 10860 C C . VAL B 1 355 ? 23.297 5.465 8.133 1 94.94 355 VAL B C 1
ATOM 10862 O O . VAL B 1 355 ? 22.484 5.504 7.199 1 94.94 355 VAL B O 1
ATOM 10865 N N . SER B 1 356 ? 24.484 5.902 8.055 1 93.88 356 SER B N 1
ATOM 10866 C CA . SER B 1 356 ? 25.031 6.449 6.816 1 93.88 356 SER B CA 1
ATOM 10867 C C . SER B 1 356 ? 26.375 5.816 6.469 1 93.88 356 SER B C 1
ATOM 10869 O O . SER B 1 356 ? 27.203 5.582 7.355 1 93.88 356 SER B O 1
ATOM 10871 N N . SER B 1 357 ? 26.531 5.5 5.211 1 92.19 357 SER B N 1
ATOM 10872 C CA . SER B 1 357 ? 27.781 4.93 4.723 1 92.19 357 SER B CA 1
ATOM 10873 C C . SER B 1 357 ? 28.141 5.484 3.346 1 92.19 357 SER B C 1
ATOM 10875 O O . SER B 1 357 ? 27.266 5.672 2.5 1 92.19 357 SER B O 1
ATOM 10877 N N . ASN B 1 358 ? 29.344 5.844 3.256 1 89.25 358 ASN B N 1
ATOM 10878 C CA . ASN B 1 358 ? 29.859 6.336 1.981 1 89.25 358 ASN B CA 1
ATOM 10879 C C . ASN B 1 358 ? 31.156 5.633 1.585 1 89.25 358 ASN B C 1
ATOM 10881 O O . ASN B 1 358 ? 32.094 5.547 2.383 1 89.25 358 ASN B O 1
ATOM 10885 N N . SER B 1 359 ? 31.156 5.094 0.425 1 86.88 359 SER B N 1
ATOM 10886 C CA . SER B 1 359 ? 32.344 4.457 -0.139 1 86.88 359 SER B CA 1
ATOM 10887 C C . SER B 1 359 ? 32.562 4.883 -1.586 1 86.88 359 SER B C 1
ATOM 10889 O O . SER B 1 359 ? 31.844 4.457 -2.484 1 86.88 359 SER B O 1
ATOM 10891 N N . GLY B 1 360 ? 33.562 5.703 -1.759 1 82.62 360 GLY B N 1
ATOM 10892 C CA . GLY B 1 360 ? 33.812 6.211 -3.1 1 82.62 360 GLY B CA 1
ATOM 10893 C C . GLY B 1 360 ? 32.688 7.109 -3.605 1 82.62 360 GLY B C 1
ATOM 10894 O O . GLY B 1 360 ? 32.406 8.133 -2.988 1 82.62 360 GLY B O 1
ATOM 10895 N N . ASN B 1 361 ? 32.125 6.535 -4.73 1 84.81 361 ASN B N 1
ATOM 10896 C CA . ASN B 1 361 ? 31.062 7.324 -5.352 1 84.81 361 ASN B CA 1
ATOM 10897 C C . ASN B 1 361 ? 29.672 6.773 -5.012 1 84.81 361 ASN B C 1
ATOM 10899 O O . ASN B 1 361 ? 28.688 7.117 -5.664 1 84.81 361 ASN B O 1
ATOM 10903 N N . THR B 1 362 ? 29.688 5.895 -4.02 1 90.44 362 THR B N 1
ATOM 10904 C CA . THR B 1 362 ? 28.422 5.273 -3.658 1 90.44 362 THR B CA 1
ATOM 10905 C C . THR B 1 362 ? 28.078 5.555 -2.199 1 90.44 362 THR B C 1
ATOM 10907 O O . THR B 1 362 ? 28.922 5.418 -1.317 1 90.44 362 THR B O 1
ATOM 10910 N N . GLY B 1 363 ? 26.906 6.023 -1.987 1 93.5 363 GLY B N 1
ATOM 10911 C CA . GLY B 1 363 ? 26.438 6.332 -0.644 1 93.5 363 GLY B CA 1
ATOM 10912 C C . GLY B 1 363 ? 25.094 5.727 -0.324 1 93.5 363 GLY B C 1
ATOM 10913 O O . GLY B 1 363 ? 24.219 5.629 -1.199 1 93.5 363 GLY B O 1
ATOM 10914 N N . ILE B 1 364 ? 24.969 5.289 0.978 1 94.62 364 ILE B N 1
ATOM 10915 C CA . ILE B 1 364 ? 23.703 4.758 1.475 1 94.62 364 ILE B CA 1
ATOM 10916 C C . ILE B 1 364 ? 23.328 5.445 2.789 1 94.62 364 ILE B C 1
ATOM 10918 O O . ILE B 1 364 ? 24.188 5.641 3.652 1 94.62 364 ILE B O 1
ATOM 10922 N N . ARG B 1 365 ? 22.078 5.844 2.883 1 96.56 365 ARG B N 1
ATOM 10923 C CA . ARG B 1 365 ? 21.547 6.414 4.113 1 96.56 365 ARG B CA 1
ATOM 10924 C C . ARG B 1 365 ? 20.203 5.777 4.461 1 96.56 365 ARG B C 1
ATOM 10926 O O . ARG B 1 365 ? 19.297 5.711 3.617 1 96.56 365 ARG B O 1
ATOM 10933 N N . PHE B 1 366 ? 20.156 5.203 5.707 1 95.5 366 PHE B N 1
ATOM 10934 C CA . PHE B 1 366 ? 18.906 4.613 6.195 1 95.5 366 PHE B CA 1
ATOM 10935 C C . PHE B 1 366 ? 18.469 5.27 7.5 1 95.5 366 PHE B C 1
ATOM 10937 O O . PHE B 1 366 ? 19.297 5.48 8.398 1 95.5 366 PHE B O 1
ATOM 10944 N N . THR B 1 367 ? 17.219 5.656 7.551 1 97.62 367 THR B N 1
ATOM 10945 C CA . THR B 1 367 ? 16.656 6.285 8.742 1 97.62 367 THR B CA 1
ATOM 10946 C C . THR B 1 367 ? 15.422 5.531 9.227 1 97.62 367 THR B C 1
ATOM 10948 O O . THR B 1 367 ? 14.562 5.168 8.43 1 97.62 367 THR B O 1
ATOM 10951 N N . LEU B 1 368 ? 15.375 5.227 10.5 1 96.81 368 LEU B N 1
ATOM 10952 C CA . LEU B 1 368 ? 14.211 4.688 11.188 1 96.81 368 LEU B CA 1
ATOM 10953 C C . LEU B 1 368 ? 13.734 5.637 12.289 1 96.81 368 LEU B C 1
ATOM 10955 O O . LEU B 1 368 ? 14.492 5.949 13.211 1 96.81 368 LEU B O 1
ATOM 10959 N N . THR B 1 369 ? 12.5 6.051 12.156 1 97.94 369 THR B N 1
ATOM 10960 C CA . THR B 1 369 ? 11.93 6.934 13.164 1 97.94 369 THR B CA 1
ATOM 10961 C C . THR B 1 369 ? 10.664 6.328 13.766 1 97.94 369 THR B C 1
ATOM 10963 O O . THR B 1 369 ? 9.773 5.902 13.031 1 97.94 369 THR B O 1
ATOM 10966 N N . ASP B 1 370 ? 10.625 6.25 15.031 1 97.75 370 ASP B N 1
ATOM 10967 C CA . ASP B 1 370 ? 9.445 5.855 15.789 1 97.75 370 ASP B CA 1
ATOM 10968 C C . ASP B 1 370 ? 8.898 7.023 16.609 1 97.75 370 ASP B C 1
ATOM 10970 O O . ASP B 1 370 ? 9.586 7.543 17.484 1 97.75 370 ASP B O 1
ATOM 10974 N N . MET B 1 371 ? 7.711 7.414 16.25 1 97.75 371 MET B N 1
ATOM 10975 C CA . MET B 1 371 ? 7.062 8.508 16.969 1 97.75 371 MET B CA 1
ATOM 10976 C C . MET B 1 371 ? 5.793 8.023 17.672 1 97.75 371 MET B C 1
ATOM 10978 O O . MET B 1 371 ? 4.953 7.367 17.047 1 97.75 371 MET B O 1
ATOM 10982 N N . ARG B 1 372 ? 5.668 8.273 18.969 1 97.94 372 ARG B N 1
ATOM 10983 C CA . ARG B 1 372 ? 4.5 7.945 19.781 1 97.94 372 ARG B CA 1
ATOM 10984 C C . ARG B 1 372 ? 3.975 9.18 20.516 1 97.94 372 ARG B C 1
ATOM 10986 O O . ARG B 1 372 ? 4.746 9.922 21.125 1 97.94 372 ARG B O 1
ATOM 10993 N N . ASN B 1 373 ? 2.713 9.375 20.328 1 97.75 373 ASN B N 1
ATOM 10994 C CA . ASN B 1 373 ? 2.072 10.508 21 1 97.75 373 ASN B CA 1
ATOM 10995 C C . ASN B 1 373 ? 0.839 10.07 21.781 1 97.75 373 ASN B C 1
ATOM 10997 O O . ASN B 1 373 ? 0.007 9.312 21.281 1 97.75 373 ASN B O 1
ATOM 11001 N N . LYS B 1 374 ? 0.813 10.375 23.016 1 97.5 374 LYS B N 1
ATOM 11002 C CA . LYS B 1 374 ? -0.376 10.383 23.875 1 97.5 374 LYS B CA 1
ATOM 11003 C C . LYS B 1 374 ? -0.842 11.812 24.156 1 97.5 374 LYS B C 1
ATOM 11005 O O . LYS B 1 374 ? -0.248 12.516 24.969 1 97.5 374 LYS B O 1
ATOM 11010 N N . ASP B 1 375 ? -1.955 12.18 23.625 1 96.88 375 ASP B N 1
ATOM 11011 C CA . ASP B 1 375 ? -2.43 13.562 23.688 1 96.88 375 ASP B CA 1
ATOM 11012 C C . ASP B 1 375 ? -2.965 13.891 25.078 1 96.88 375 ASP B C 1
ATOM 11014 O O . ASP B 1 375 ? -3.057 13.016 25.938 1 96.88 375 ASP B O 1
ATOM 11018 N N . ILE B 1 376 ? -3.23 15.141 25.312 1 96.44 376 ILE B N 1
ATOM 11019 C CA . ILE B 1 376 ? -3.789 15.586 26.578 1 96.44 376 ILE B CA 1
ATOM 11020 C C . ILE B 1 376 ? -5.25 15.148 26.688 1 96.44 376 ILE B C 1
ATOM 11022 O O . ILE B 1 376 ? -5.809 15.078 27.781 1 96.44 376 ILE B O 1
ATOM 11026 N N . VAL B 1 377 ? -5.906 14.992 25.531 1 96.69 377 VAL B N 1
ATOM 11027 C CA . VAL B 1 377 ? -7.258 14.445 25.531 1 96.69 377 VAL B CA 1
ATOM 11028 C C . VAL B 1 377 ? -7.215 12.953 25.859 1 96.69 377 VAL B C 1
ATOM 11030 O O . VAL B 1 377 ? -6.508 12.188 25.188 1 96.69 377 VAL B O 1
ATOM 11033 N N . PRO B 1 378 ? -7.969 12.555 26.797 1 96.38 378 PRO B N 1
ATOM 11034 C CA . PRO B 1 378 ? -7.93 11.141 27.188 1 96.38 378 PRO B CA 1
ATOM 11035 C C . PRO B 1 378 ? -8.273 10.203 26.031 1 96.38 378 PRO B C 1
ATOM 11037 O O . PRO B 1 378 ? -9.133 10.523 25.203 1 96.38 378 PRO B O 1
ATOM 11040 N N . LYS B 1 379 ? -7.672 9.039 25.969 1 96.81 379 LYS B N 1
ATOM 11041 C CA . LYS B 1 379 ? -7.883 7.949 25.016 1 96.81 379 LYS B CA 1
ATOM 11042 C C . LYS B 1 379 ? -7.547 8.391 23.594 1 96.81 379 LYS B C 1
ATOM 11044 O O . LYS B 1 379 ? -8.016 7.793 22.625 1 96.81 379 LYS B O 1
ATOM 11049 N N . THR B 1 380 ? -6.848 9.461 23.453 1 96.56 380 THR B N 1
ATOM 11050 C CA . THR B 1 380 ? -6.398 9.945 22.156 1 96.56 380 THR B CA 1
ATOM 11051 C C . THR B 1 380 ? -4.902 9.703 21.984 1 96.56 380 THR B C 1
ATOM 11053 O O . THR B 1 380 ? -4.09 10.195 22.766 1 96.56 380 THR B O 1
ATOM 11056 N N . HIS B 1 381 ? -4.574 8.906 21.031 1 96.25 381 HIS B N 1
ATOM 11057 C CA . HIS B 1 381 ? -3.16 8.625 20.812 1 96.25 381 HIS B CA 1
ATOM 11058 C C . HIS B 1 381 ? -2.842 8.492 19.328 1 96.25 381 HIS B C 1
ATOM 11060 O O . HIS B 1 381 ? -3.74 8.281 18.516 1 96.25 381 HIS B O 1
ATOM 11066 N N . MET B 1 382 ? -1.586 8.688 18.969 1 96.94 382 MET B N 1
ATOM 11067 C CA . MET B 1 382 ? -1.074 8.578 17.609 1 96.94 382 MET B CA 1
ATOM 11068 C C . MET B 1 382 ? 0.274 7.867 17.594 1 96.94 382 MET B C 1
ATOM 11070 O O . MET B 1 382 ? 1.087 8.039 18.5 1 96.94 382 MET B O 1
ATOM 11074 N N . SER B 1 383 ? 0.492 7.016 16.641 1 97.44 383 SER B N 1
ATOM 11075 C CA . SER B 1 383 ? 1.788 6.398 16.375 1 97.44 383 SER B CA 1
ATOM 11076 C C . SER B 1 383 ? 2.174 6.516 14.906 1 97.44 383 SER B C 1
ATOM 11078 O O . SER B 1 383 ? 1.318 6.418 14.023 1 97.44 383 SER B O 1
ATOM 11080 N N . ARG B 1 384 ? 3.41 6.793 14.633 1 97.69 384 ARG B N 1
ATOM 11081 C CA . ARG B 1 384 ? 3.93 6.91 13.273 1 97.69 384 ARG B CA 1
ATOM 11082 C C . ARG B 1 384 ? 5.32 6.297 13.164 1 97.69 384 ARG B C 1
ATOM 11084 O O . ARG B 1 384 ? 6.23 6.672 13.906 1 97.69 384 ARG B O 1
ATOM 11091 N N . ASP B 1 385 ? 5.5 5.383 12.328 1 97.19 385 ASP B N 1
ATOM 11092 C CA . ASP B 1 385 ? 6.797 4.805 11.977 1 97.19 385 ASP B CA 1
ATOM 11093 C C . ASP B 1 385 ? 7.219 5.211 10.57 1 97.19 385 ASP B C 1
ATOM 11095 O O . ASP B 1 385 ? 6.434 5.109 9.625 1 97.19 385 ASP B O 1
ATOM 11099 N N . ILE B 1 386 ? 8.391 5.73 10.469 1 97.25 386 ILE B N 1
ATOM 11100 C CA . ILE B 1 386 ? 8.898 6.172 9.172 1 97.25 386 ILE B CA 1
ATOM 11101 C C . ILE B 1 386 ? 10.188 5.422 8.836 1 97.25 386 ILE B C 1
ATOM 11103 O O . ILE B 1 386 ? 11.109 5.363 9.656 1 97.25 386 ILE B O 1
ATOM 11107 N N . PHE B 1 387 ? 10.258 4.855 7.707 1 96.62 387 PHE B N 1
ATOM 11108 C CA . PHE B 1 387 ? 11.438 4.219 7.133 1 96.62 387 PHE B CA 1
ATOM 11109 C C . PHE B 1 387 ? 11.883 4.949 5.871 1 96.62 387 PHE B C 1
ATOM 11111 O O . PHE B 1 387 ? 11.094 5.156 4.953 1 96.62 387 PHE B O 1
ATOM 11118 N N . ASN B 1 388 ? 13.094 5.379 5.828 1 97.25 388 ASN B N 1
ATOM 11119 C CA . ASN B 1 388 ? 13.625 6.078 4.664 1 97.25 388 ASN B CA 1
ATOM 11120 C C . ASN B 1 388 ? 14.945 5.469 4.203 1 97.25 388 ASN B C 1
ATOM 11122 O O . ASN B 1 388 ? 15.906 5.398 4.973 1 97.25 388 ASN B O 1
ATOM 11126 N N . LEU B 1 389 ? 15.031 5.02 2.994 1 96.38 389 LEU B N 1
ATOM 11127 C CA . LEU B 1 389 ? 16.25 4.512 2.363 1 96.38 389 LEU B CA 1
ATOM 11128 C C . LEU B 1 389 ? 16.625 5.359 1.154 1 96.38 389 LEU B C 1
ATOM 11130 O O . LEU B 1 389 ? 15.82 5.543 0.242 1 96.38 389 LEU B O 1
ATOM 11134 N N . ARG B 1 390 ? 17.766 5.914 1.2 1 95.62 390 ARG B N 1
ATOM 11135 C CA . ARG B 1 390 ? 18.297 6.648 0.054 1 95.62 390 ARG B CA 1
ATOM 11136 C C . ARG B 1 390 ? 19.641 6.078 -0.392 1 95.62 390 ARG B C 1
ATOM 11138 O O . ARG B 1 390 ? 20.531 5.859 0.43 1 95.62 390 ARG B O 1
ATOM 11145 N N . ALA B 1 391 ? 19.797 5.754 -1.635 1 95.19 391 ALA B N 1
ATOM 11146 C CA . ALA B 1 391 ? 21.016 5.223 -2.248 1 95.19 391 ALA B CA 1
ATOM 11147 C C . ALA B 1 391 ? 21.391 6.02 -3.492 1 95.19 391 ALA B C 1
ATOM 11149 O O . ALA B 1 391 ? 20.547 6.293 -4.348 1 95.19 391 ALA B O 1
ATOM 11150 N N . ASN B 1 392 ? 22.641 6.426 -3.562 1 93.69 392 ASN B N 1
ATOM 11151 C CA . ASN B 1 392 ? 23.125 7.156 -4.73 1 93.69 392 ASN B CA 1
ATOM 11152 C C . ASN B 1 392 ? 24.484 6.641 -5.18 1 93.69 392 ASN B C 1
ATOM 11154 O O . ASN B 1 392 ? 25.281 6.16 -4.363 1 93.69 392 ASN B O 1
ATOM 11158 N N . THR B 1 393 ? 24.75 6.742 -6.461 1 92.44 393 THR B N 1
ATOM 11159 C CA . THR B 1 393 ? 26.016 6.293 -7.016 1 92.44 393 THR B CA 1
ATOM 11160 C C . THR B 1 393 ? 26.328 7.035 -8.312 1 92.44 393 THR B C 1
ATOM 11162 O O . THR B 1 393 ? 25.422 7.504 -9 1 92.44 393 THR B O 1
ATOM 11165 N N . SER B 1 394 ? 27.609 7.211 -8.555 1 90.69 394 SER B N 1
ATOM 11166 C CA . SER B 1 394 ? 28.094 7.754 -9.82 1 90.69 394 SER B CA 1
ATOM 11167 C C . SER B 1 394 ? 28.812 6.688 -10.641 1 90.69 394 SER B C 1
ATOM 11169 O O . SER B 1 394 ? 29.812 6.117 -10.18 1 90.69 394 SER B O 1
ATOM 11171 N N . MET B 1 395 ? 28.344 6.488 -11.805 1 89.38 395 MET B N 1
ATOM 11172 C CA . MET B 1 395 ? 28.922 5.5 -12.711 1 89.38 395 MET B CA 1
ATOM 11173 C C . MET B 1 395 ? 29.453 6.172 -13.969 1 89.38 395 MET B C 1
ATOM 11175 O O . MET B 1 395 ? 28.781 6.191 -15.008 1 89.38 395 MET B O 1
ATOM 11179 N N . GLY B 1 396 ? 30.672 6.516 -13.93 1 87.19 396 GLY B N 1
ATOM 11180 C CA . GLY B 1 396 ? 31.219 7.254 -15.062 1 87.19 396 GLY B CA 1
ATOM 11181 C C . GLY B 1 396 ? 30.5 8.562 -15.32 1 87.19 396 GLY B C 1
ATOM 11182 O O . GLY B 1 396 ? 30.578 9.492 -14.516 1 87.19 396 GLY B O 1
ATOM 11183 N N . LYS B 1 397 ? 29.703 8.508 -16.422 1 90.38 397 LYS B N 1
ATOM 11184 C CA . LYS B 1 397 ? 29.016 9.727 -16.844 1 90.38 397 LYS B CA 1
ATOM 11185 C C . LYS B 1 397 ? 27.578 9.75 -16.328 1 90.38 397 LYS B C 1
ATOM 11187 O O . LYS B 1 397 ? 26.828 10.695 -16.594 1 90.38 397 LYS B O 1
ATOM 11192 N N . VAL B 1 398 ? 27.234 8.719 -15.562 1 94.19 398 VAL B N 1
ATOM 11193 C CA . VAL B 1 398 ? 25.844 8.641 -15.141 1 94.19 398 VAL B CA 1
ATOM 11194 C C . VAL B 1 398 ? 25.75 8.688 -13.617 1 94.19 398 VAL B C 1
ATOM 11196 O O . VAL B 1 398 ? 26.438 7.934 -12.922 1 94.19 398 VAL B O 1
ATOM 11199 N N . ASP B 1 399 ? 24.984 9.586 -13.117 1 93.94 399 ASP B N 1
ATOM 11200 C CA . ASP B 1 399 ? 24.672 9.648 -11.695 1 93.94 399 ASP B CA 1
ATOM 11201 C C . ASP B 1 399 ? 23.266 9.109 -11.414 1 93.94 399 ASP B C 1
ATOM 11203 O O . ASP B 1 399 ? 22.312 9.484 -12.094 1 93.94 399 ASP B O 1
ATOM 11207 N N . LEU B 1 400 ? 23.156 8.234 -10.445 1 95.25 400 LEU B N 1
ATOM 11208 C CA . LEU B 1 400 ? 21.875 7.668 -10.07 1 95.25 400 LEU B CA 1
ATOM 11209 C C . LEU B 1 400 ? 21.531 8.016 -8.625 1 95.25 400 LEU B C 1
ATOM 11211 O O . LEU B 1 400 ? 22.422 8.07 -7.77 1 95.25 400 LEU B O 1
ATOM 11215 N N . ASP B 1 401 ? 20.234 8.219 -8.336 1 95.62 401 ASP B N 1
ATOM 11216 C CA . ASP B 1 401 ? 19.719 8.531 -7.004 1 95.62 401 ASP B CA 1
ATOM 11217 C C . ASP B 1 401 ? 18.359 7.875 -6.773 1 95.62 401 ASP B C 1
ATOM 11219 O O . ASP B 1 401 ? 17.422 8.094 -7.535 1 95.62 401 ASP B O 1
ATOM 11223 N N . PHE B 1 402 ? 18.281 7.043 -5.715 1 95.94 402 PHE B N 1
ATOM 11224 C CA . PHE B 1 402 ? 17.062 6.336 -5.375 1 95.94 402 PHE B CA 1
ATOM 11225 C C . PHE B 1 402 ? 16.641 6.652 -3.945 1 95.94 402 PHE B C 1
ATOM 11227 O O . PHE B 1 402 ? 17.469 6.68 -3.035 1 95.94 402 PHE B O 1
ATOM 11234 N N . THR B 1 403 ? 15.336 6.965 -3.756 1 96.31 403 THR B N 1
ATOM 11235 C CA . THR B 1 403 ? 14.789 7.145 -2.414 1 96.31 403 THR B CA 1
ATOM 11236 C C . THR B 1 403 ? 13.484 6.379 -2.254 1 96.31 403 THR B C 1
ATOM 11238 O O . THR B 1 403 ? 12.602 6.453 -3.117 1 96.31 403 THR B O 1
ATOM 11241 N N . VAL B 1 404 ? 13.391 5.645 -1.21 1 95.94 404 VAL B N 1
ATOM 11242 C CA . VAL B 1 404 ? 12.156 4.969 -0.823 1 95.94 404 VAL B CA 1
ATOM 11243 C C . VAL B 1 404 ? 11.766 5.367 0.599 1 95.94 404 VAL B C 1
ATOM 11245 O O . VAL B 1 404 ? 12.531 5.152 1.541 1 95.94 404 VAL B O 1
ATOM 11248 N N . ASN B 1 405 ? 10.57 5.922 0.698 1 97.19 405 ASN B N 1
ATOM 11249 C CA . ASN B 1 405 ? 10.023 6.316 1.993 1 97.19 405 ASN B CA 1
ATOM 11250 C C . ASN B 1 405 ? 8.711 5.598 2.289 1 97.19 405 ASN B C 1
ATOM 11252 O O . ASN B 1 405 ? 7.816 5.555 1.442 1 97.19 405 ASN B O 1
ATOM 11256 N N . TYR B 1 406 ? 8.609 4.965 3.455 1 96.38 406 TYR B N 1
ATOM 11257 C CA . TYR B 1 406 ? 7.379 4.332 3.916 1 96.38 406 TYR B CA 1
ATOM 11258 C C . TYR B 1 406 ? 6.949 4.898 5.266 1 96.38 406 TYR B C 1
ATOM 11260 O O . TYR B 1 406 ? 7.742 4.941 6.207 1 96.38 406 TYR B O 1
ATOM 11268 N N . THR B 1 407 ? 5.711 5.309 5.367 1 97.44 407 THR B N 1
ATOM 11269 C CA . THR B 1 407 ? 5.125 5.797 6.613 1 97.44 407 THR B CA 1
ATOM 11270 C C . THR B 1 407 ? 3.91 4.957 7 1 97.44 407 THR B C 1
ATOM 11272 O O . THR B 1 407 ? 2.982 4.793 6.203 1 97.44 407 THR B O 1
ATOM 11275 N N . HIS B 1 408 ? 3.969 4.418 8.172 1 96.75 408 HIS B N 1
ATOM 11276 C CA . HIS B 1 408 ? 2.83 3.752 8.789 1 96.75 408 HIS B CA 1
ATOM 11277 C C . HIS B 1 408 ? 2.307 4.547 9.977 1 96.75 408 HIS B C 1
ATOM 11279 O O . HIS B 1 408 ? 3.033 4.762 10.953 1 96.75 408 HIS B O 1
ATOM 11285 N N . GLU B 1 409 ? 1.043 4.953 9.891 1 97.56 409 GLU B N 1
ATOM 11286 C CA . GLU B 1 409 ? 0.475 5.824 10.914 1 97.56 409 GLU B CA 1
ATOM 11287 C C . GLU B 1 409 ? -0.854 5.277 11.43 1 97.56 409 GLU B C 1
ATOM 11289 O O . GLU B 1 409 ? -1.699 4.844 10.641 1 97.56 409 GLU B O 1
ATOM 11294 N N . ASN B 1 410 ? -1.005 5.238 12.75 1 97.38 410 ASN B N 1
ATOM 11295 C CA . ASN B 1 410 ? -2.252 4.91 13.43 1 97.38 410 ASN B CA 1
ATOM 11296 C C . ASN B 1 410 ? -2.676 6.02 14.391 1 97.38 410 ASN B C 1
ATOM 11298 O O . ASN B 1 410 ? -1.869 6.492 15.195 1 97.38 410 ASN B O 1
ATOM 11302 N N . VAL B 1 411 ? -3.916 6.453 14.203 1 97.81 411 VAL B N 1
ATOM 11303 C CA . VAL B 1 411 ? -4.441 7.477 15.102 1 97.81 411 VAL B CA 1
ATOM 11304 C C . VAL B 1 411 ? -5.762 7.004 15.711 1 97.81 411 VAL B C 1
ATOM 11306 O O . VAL B 1 411 ? -6.609 6.449 15.016 1 97.81 411 VAL B O 1
ATOM 11309 N N . LYS B 1 412 ? -5.863 7.176 17.016 1 97.81 412 LYS B N 1
ATOM 11310 C CA . LYS B 1 412 ? -7.094 6.867 17.734 1 97.81 412 LYS B CA 1
ATOM 11311 C C . LYS B 1 412 ? -7.738 8.133 18.281 1 97.81 412 LYS B C 1
ATOM 11313 O O . LYS B 1 412 ? -7.059 8.961 18.906 1 97.81 412 LYS B O 1
ATOM 11318 N N . ASN B 1 413 ? -8.992 8.344 18 1 97.38 413 ASN B N 1
ATOM 11319 C CA . ASN B 1 413 ? -9.852 9.375 18.578 1 97.38 413 ASN B CA 1
ATOM 11320 C C . ASN B 1 413 ? -9.375 10.773 18.203 1 97.38 413 ASN B C 1
ATOM 11322 O O . ASN B 1 413 ? -9.18 11.625 19.062 1 97.38 413 ASN B O 1
ATOM 11326 N N . ARG B 1 414 ? -9.305 11.039 16.906 1 95.19 414 ARG B N 1
ATOM 11327 C CA . ARG B 1 414 ? -9.164 12.43 16.484 1 95.19 414 ARG B CA 1
ATOM 11328 C C . ARG B 1 414 ? -10.32 13.281 17 1 95.19 414 ARG B C 1
ATOM 11330 O O . ARG B 1 414 ? -11.484 12.891 16.891 1 95.19 414 ARG B O 1
ATOM 11337 N N . PRO B 1 415 ? -10 14.359 17.531 1 93 415 PRO B N 1
ATOM 11338 C CA . PRO B 1 415 ? -11.086 15.164 18.094 1 93 415 PRO B CA 1
ATOM 11339 C C . PRO B 1 415 ? -11.977 15.789 17.016 1 93 415 PRO B C 1
ATOM 11341 O O . PRO B 1 415 ? -11.477 16.234 15.977 1 93 415 PRO B O 1
ATOM 11344 N N . ALA B 1 416 ? -13.258 15.844 17.359 1 93.38 416 ALA B N 1
ATOM 11345 C CA . ALA B 1 416 ? -14.18 16.594 16.5 1 93.38 416 ALA B CA 1
ATOM 11346 C C . ALA B 1 416 ? -14.047 18.094 16.734 1 93.38 416 ALA B C 1
ATOM 11348 O O . ALA B 1 416 ? -13.75 18.531 17.844 1 93.38 416 ALA B O 1
ATOM 11349 N N . LEU B 1 417 ? -14.312 18.859 15.703 1 90.75 417 LEU B N 1
ATOM 11350 C CA . LEU B 1 417 ? -14.117 20.312 15.781 1 90.75 417 LEU B CA 1
ATOM 11351 C C . LEU B 1 417 ? -15.383 21.047 15.359 1 90.75 417 LEU B C 1
ATOM 11353 O O . LEU B 1 417 ? -16.312 20.438 14.82 1 90.75 417 LEU B O 1
ATOM 11357 N N . GLY B 1 418 ? -15.352 22.312 15.602 1 86.44 418 GLY B N 1
ATOM 11358 C CA . GLY B 1 418 ? -16.438 23.172 15.172 1 86.44 418 GLY B CA 1
ATOM 11359 C C . GLY B 1 418 ? -17.75 22.891 15.891 1 86.44 418 GLY B C 1
ATOM 11360 O O . GLY B 1 418 ? -17.766 22.766 17.109 1 86.44 418 GLY B O 1
ATOM 11361 N N . ASP B 1 419 ? -18.734 22.812 15.117 1 87.19 419 ASP B N 1
ATOM 11362 C CA . ASP B 1 419 ? -20.078 22.703 15.695 1 87.19 419 ASP B CA 1
ATOM 11363 C C . ASP B 1 419 ? -20.469 21.234 15.883 1 87.19 419 ASP B C 1
ATOM 11365 O O . ASP B 1 419 ? -21.641 20.938 16.141 1 87.19 419 ASP B O 1
ATOM 11369 N N . SER B 1 420 ? -19.547 20.453 15.781 1 91.06 420 SER B N 1
ATOM 11370 C CA . SER B 1 420 ? -19.844 19.031 15.984 1 91.06 420 SER B CA 1
ATOM 11371 C C . SER B 1 420 ? -20.375 18.781 17.391 1 91.06 420 SER B C 1
ATOM 11373 O O . SER B 1 420 ? -19.891 19.375 18.359 1 91.06 420 SER B O 1
ATOM 11375 N N . LYS B 1 421 ? -21.297 17.938 17.469 1 92.38 421 LYS B N 1
ATOM 11376 C CA . LYS B 1 421 ? -21.844 17.562 18.766 1 92.38 421 LYS B CA 1
ATOM 11377 C C . LYS B 1 421 ? -20.812 16.828 19.609 1 92.38 421 LYS B C 1
ATOM 11379 O O . LYS B 1 421 ? -20.953 16.75 20.828 1 92.38 421 LYS B O 1
ATOM 11384 N N . SER B 1 422 ? -19.812 16.344 18.953 1 94.06 422 SER B N 1
ATOM 11385 C CA . SER B 1 422 ? -18.781 15.586 19.641 1 94.06 422 SER B CA 1
ATOM 11386 C C . SER B 1 422 ? -17.547 16.438 19.906 1 94.06 422 SER B C 1
ATOM 11388 O O . SER B 1 422 ? -16.484 15.922 20.266 1 94.06 422 SER B O 1
ATOM 11390 N N . ASN B 1 423 ? -17.672 17.75 19.656 1 93.75 423 ASN B N 1
ATOM 11391 C CA . ASN B 1 423 ? -16.562 18.641 19.969 1 93.75 423 ASN B CA 1
ATOM 11392 C C . ASN B 1 423 ? -16.359 18.781 21.469 1 93.75 423 ASN B C 1
ATOM 11394 O O . ASN B 1 423 ? -17.109 19.5 22.141 1 93.75 423 ASN B O 1
ATOM 11398 N N . VAL B 1 424 ? -15.32 18.203 21.984 1 94 424 VAL B N 1
ATOM 11399 C CA . VAL B 1 424 ? -15.039 18.141 23.406 1 94 424 VAL B CA 1
ATOM 11400 C C . VAL B 1 424 ? -14.789 19.547 23.938 1 94 424 VAL B C 1
ATOM 11402 O O . VAL B 1 424 ? -15.242 19.906 25.031 1 94 424 VAL B O 1
ATOM 11405 N N . GLY B 1 425 ? -14.055 20.344 23.219 1 91.44 425 GLY B N 1
ATOM 11406 C CA . GLY B 1 425 ? -13.797 21.703 23.656 1 91.44 425 GLY B CA 1
ATOM 11407 C C . GLY B 1 425 ? -15.055 22.531 23.828 1 91.44 425 GLY B C 1
ATOM 11408 O O . GLY B 1 425 ? -15.234 23.203 24.844 1 91.44 425 GLY B O 1
ATOM 11409 N N . LYS B 1 426 ? -15.922 22.422 22.922 1 91.75 426 LYS B N 1
ATOM 11410 C CA . LYS B 1 426 ? -17.203 23.125 22.953 1 91.75 426 LYS B CA 1
ATOM 11411 C C . LYS B 1 426 ? -18.078 22.641 24.094 1 91.75 426 LYS B C 1
ATOM 11413 O O . LYS B 1 426 ? -18.641 23.438 24.844 1 91.75 426 LYS B O 1
ATOM 11418 N N . ASN B 1 427 ? -18.109 21.359 24.281 1 94.19 427 ASN B N 1
ATOM 11419 C CA . ASN B 1 427 ? -19 20.781 25.281 1 94.19 427 ASN B CA 1
ATOM 11420 C C . ASN B 1 427 ? -18.516 21.062 26.703 1 94.19 427 ASN B C 1
ATOM 11422 O O . ASN B 1 427 ? -19.328 21.188 27.609 1 94.19 427 ASN B O 1
ATOM 11426 N N . LEU B 1 428 ? -17.281 21.188 26.891 1 93.56 428 LEU B N 1
ATOM 11427 C CA . LEU B 1 428 ? -16.734 21.5 28.203 1 93.56 428 LEU B CA 1
ATOM 11428 C C . LEU B 1 428 ? -16.906 22.984 28.516 1 93.56 428 LEU B C 1
ATOM 11430 O O . LEU B 1 428 ? -17.281 23.344 29.625 1 93.56 428 LEU B O 1
ATOM 11434 N N . MET B 1 429 ? -16.641 23.797 27.641 1 90.44 429 MET B N 1
ATOM 11435 C CA . MET B 1 429 ? -16.656 25.234 27.875 1 90.44 429 MET B CA 1
ATOM 11436 C C . MET B 1 429 ? -18.062 25.703 28.219 1 90.44 429 MET B C 1
ATOM 11438 O O . MET B 1 429 ? -18.234 26.703 28.922 1 90.44 429 MET B O 1
ATOM 11442 N N . THR B 1 430 ? -19.062 25.016 27.828 1 89.38 430 THR B N 1
ATOM 11443 C CA . THR B 1 430 ? -20.438 25.484 28 1 89.38 430 THR B CA 1
ATOM 11444 C C . THR B 1 430 ? -21.016 25 29.328 1 89.38 430 THR B C 1
ATOM 11446 O O . THR B 1 430 ? -22.109 25.422 29.719 1 89.38 430 THR B O 1
ATOM 11449 N N . LEU B 1 431 ? -20.344 24.234 30.047 1 93.81 431 LEU B N 1
ATOM 11450 C CA . LEU B 1 431 ? -20.844 23.75 31.344 1 93.81 431 LEU B CA 1
ATOM 11451 C C . LEU B 1 431 ? -21.078 24.922 32.281 1 93.81 431 LEU B C 1
ATOM 11453 O O . LEU B 1 431 ? -20.281 25.859 32.344 1 93.81 431 LEU B O 1
ATOM 11457 N N . ALA B 1 432 ? -22.156 24.812 33.031 1 95.12 432 ALA B N 1
ATOM 11458 C CA . ALA B 1 432 ? -22.453 25.828 34.031 1 95.12 432 ALA B CA 1
ATOM 11459 C C . ALA B 1 432 ? -21.359 25.891 35.094 1 95.12 432 ALA B C 1
ATOM 11461 O O . ALA B 1 432 ? -20.656 24.891 35.312 1 95.12 432 ALA B O 1
ATOM 11462 N N . THR B 1 433 ? -21.266 27 35.812 1 95.31 433 THR B N 1
ATOM 11463 C CA . THR B 1 433 ? -20.172 27.266 36.75 1 95.31 433 THR B CA 1
ATOM 11464 C C . THR B 1 433 ? -20.266 26.359 37.969 1 95.31 433 THR B C 1
ATOM 11466 O O . THR B 1 433 ? -19.297 26.203 38.688 1 95.31 433 THR B O 1
ATOM 11469 N N . THR B 1 434 ? -21.453 25.75 38.188 1 94.81 434 THR B N 1
ATOM 11470 C CA . THR B 1 434 ? -21.625 24.875 39.344 1 94.81 434 THR B CA 1
ATOM 11471 C C . THR B 1 434 ? -21.75 23.422 38.906 1 94.81 434 THR B C 1
ATOM 11473 O O . THR B 1 434 ? -22.156 22.562 39.688 1 94.81 434 THR B O 1
ATOM 11476 N N . TYR B 1 435 ? -21.516 23.203 37.688 1 94.44 435 TYR B N 1
ATOM 11477 C CA . TYR B 1 435 ? -21.578 21.844 37.125 1 94.44 435 TYR B CA 1
ATOM 11478 C C . TYR B 1 435 ? -20.188 21.281 36.906 1 94.44 435 TYR B C 1
ATOM 11480 O O . TYR B 1 435 ? -19.516 21.641 35.969 1 94.44 435 TYR B O 1
ATOM 11488 N N . ASP B 1 436 ? -19.781 20.328 37.656 1 95.25 436 ASP B N 1
ATOM 11489 C CA . ASP B 1 436 ? -18.438 19.734 37.625 1 95.25 436 ASP B CA 1
ATOM 11490 C C . ASP B 1 436 ? -18.297 18.734 36.469 1 95.25 436 ASP B C 1
ATOM 11492 O O . ASP B 1 436 ? -19.062 17.781 36.375 1 95.25 436 ASP B O 1
ATOM 11496 N N . GLN B 1 437 ? -17.312 18.984 35.656 1 95.88 437 GLN B N 1
ATOM 11497 C CA . GLN B 1 437 ? -17.094 18.078 34.531 1 95.88 437 GLN B CA 1
ATOM 11498 C C . GLN B 1 437 ? -16.828 16.656 35 1 95.88 437 GLN B C 1
ATOM 11500 O O . GLN B 1 437 ? -17.156 15.695 34.312 1 95.88 437 GLN B O 1
ATOM 11505 N N . ARG B 1 438 ? -16.344 16.312 36.312 1 94.69 438 ARG B N 1
ATOM 11506 C CA . ARG B 1 438 ? -16.031 14.992 36.844 1 94.69 438 ARG B CA 1
ATOM 11507 C C . ARG B 1 438 ? -17.297 14.148 37 1 94.69 438 ARG B C 1
ATOM 11509 O O . ARG B 1 438 ? -17.219 12.914 37 1 94.69 438 ARG B O 1
ATOM 11516 N N . TRP B 1 439 ? -18.344 14.883 37.156 1 96.06 439 TRP B N 1
ATOM 11517 C CA . TRP B 1 439 ? -19.594 14.141 37.312 1 96.06 439 TRP B CA 1
ATOM 11518 C C . TRP B 1 439 ? -19.969 13.453 36 1 96.06 439 TRP B C 1
ATOM 11520 O O . TRP B 1 439 ? -20.672 12.43 36.031 1 96.06 439 TRP B O 1
ATOM 11530 N N . LEU B 1 440 ? -19.516 13.984 34.969 1 96.38 440 LEU B N 1
ATOM 11531 C CA . LEU B 1 440 ? -19.844 13.461 33.625 1 96.38 440 LEU B CA 1
ATOM 11532 C C . LEU B 1 440 ? -19.125 12.141 33.375 1 96.38 440 LEU B C 1
ATOM 11534 O O . LEU B 1 440 ? -19.422 11.445 32.406 1 96.38 440 LEU B O 1
ATOM 11538 N N . ARG B 1 441 ? -18.203 11.727 34.25 1 96.19 441 ARG B N 1
ATOM 11539 C CA . ARG B 1 441 ? -17.562 10.422 34.125 1 96.19 441 ARG B CA 1
ATOM 11540 C C . ARG B 1 441 ? -18.578 9.297 34.281 1 96.19 441 ARG B C 1
ATOM 11542 O O . ARG B 1 441 ? -18.328 8.172 33.812 1 96.19 441 ARG B O 1
ATOM 11549 N N . THR B 1 442 ? -19.672 9.664 34.938 1 96.81 442 THR B N 1
ATOM 11550 C CA . THR B 1 442 ? -20.797 8.742 34.906 1 96.81 442 THR B CA 1
ATOM 11551 C C . THR B 1 442 ? -21.578 8.891 33.594 1 96.81 442 THR B C 1
ATOM 11553 O O . THR B 1 442 ? -22.766 9.242 33.625 1 96.81 442 THR B O 1
ATOM 11556 N N . TYR B 1 443 ? -20.953 8.586 32.594 1 97 443 TYR B N 1
ATOM 11557 C CA . TYR B 1 443 ? -21.484 8.875 31.25 1 97 443 TYR B CA 1
ATOM 11558 C C . TYR B 1 443 ? -22.484 7.809 30.812 1 97 443 TYR B C 1
ATOM 11560 O O . TYR B 1 443 ? -23.219 8.008 29.844 1 97 443 TYR B O 1
ATOM 11568 N N . GLN B 1 444 ? -22.547 6.684 31.531 1 96.06 444 GLN B N 1
ATOM 11569 C CA . GLN B 1 444 ? -23.531 5.641 31.203 1 96.06 444 GLN B CA 1
ATOM 11570 C C . GLN B 1 444 ? -24.297 5.211 32.438 1 96.06 444 GLN B C 1
ATOM 11572 O O . GLN B 1 444 ? -23.781 5.289 33.562 1 96.06 444 GLN B O 1
ATOM 11577 N N . ASP B 1 445 ? -25.484 4.789 32.25 1 94.19 445 ASP B N 1
ATOM 11578 C CA . ASP B 1 445 ? -26.312 4.316 33.375 1 94.19 445 ASP B CA 1
ATOM 11579 C C . ASP B 1 445 ? -26.047 2.844 33.656 1 94.19 445 ASP B C 1
ATOM 11581 O O . ASP B 1 445 ? -25.078 2.273 33.156 1 94.19 445 ASP B O 1
ATOM 11585 N N . ALA B 1 446 ? -26.812 2.275 34.5 1 91.81 446 ALA B N 1
ATOM 11586 C CA . ALA B 1 446 ? -26.594 0.903 34.969 1 91.81 446 ALA B CA 1
ATOM 11587 C C . ALA B 1 446 ? -26.75 -0.085 33.812 1 91.81 446 ALA B C 1
ATOM 11589 O O . ALA B 1 446 ? -26.156 -1.161 33.812 1 91.81 446 ALA B O 1
ATOM 11590 N N . ASN B 1 447 ? -27.5 0.305 32.75 1 92.38 447 ASN B N 1
ATOM 11591 C CA . ASN B 1 447 ? -27.719 -0.562 31.594 1 92.38 447 ASN B CA 1
ATOM 11592 C C . ASN B 1 447 ? -26.672 -0.339 30.516 1 92.38 447 ASN B C 1
ATOM 11594 O O . ASN B 1 447 ? -26.734 -0.959 29.438 1 92.38 447 ASN B O 1
ATOM 11598 N N . GLY B 1 448 ? -25.75 0.553 30.734 1 92.31 448 GLY B N 1
ATOM 11599 C CA . GLY B 1 448 ? -24.703 0.846 29.75 1 92.31 448 GLY B CA 1
ATOM 11600 C C . GLY B 1 448 ? -25.141 1.864 28.719 1 92.31 448 GLY B C 1
ATOM 11601 O O . GLY B 1 448 ? -24.453 2.061 27.703 1 92.31 448 GLY B O 1
ATOM 11602 N N . GLU B 1 449 ? -26.281 2.467 28.953 1 94.88 449 GLU B N 1
ATOM 11603 C CA . GLU B 1 449 ? -26.812 3.459 28.016 1 94.88 449 GLU B CA 1
ATOM 11604 C C . GLU B 1 449 ? -26.375 4.867 28.406 1 94.88 449 GLU B C 1
ATOM 11606 O O . GLU B 1 449 ? -25.953 5.105 29.531 1 94.88 449 GLU B O 1
ATOM 11611 N N . TYR B 1 450 ? -26.5 5.754 27.453 1 96.56 450 TYR B N 1
ATOM 11612 C CA . TYR B 1 450 ? -26.094 7.145 27.641 1 96.56 450 TYR B CA 1
ATOM 11613 C C . TYR B 1 450 ? -26.844 7.781 28.797 1 96.56 450 TYR B C 1
ATOM 11615 O O . TYR B 1 450 ? -28.078 7.684 28.891 1 96.56 450 TYR B O 1
ATOM 11623 N N . SER B 1 451 ? -26.062 8.422 29.719 1 95.75 451 SER B N 1
ATOM 11624 C CA . SER B 1 451 ? -26.672 9.102 30.859 1 95.75 451 SER B CA 1
ATOM 11625 C C . SER B 1 451 ? -27.297 10.43 30.438 1 95.75 451 SER B C 1
ATOM 11627 O O . SER B 1 451 ? -26.688 11.188 29.688 1 95.75 451 SER B O 1
ATOM 11629 N N . ASN B 1 452 ? -28.453 10.703 30.906 1 94.31 452 ASN B N 1
ATOM 11630 C CA . ASN B 1 452 ? -29.141 11.953 30.594 1 94.31 452 ASN B CA 1
ATOM 11631 C C . ASN B 1 452 ? -28.672 13.094 31.5 1 94.31 452 ASN B C 1
ATOM 11633 O O . ASN B 1 452 ? -29.406 13.5 32.406 1 94.31 452 ASN B O 1
ATOM 11637 N N . TRP B 1 453 ? -27.609 13.625 31.25 1 94.62 453 TRP B N 1
ATOM 11638 C CA . TRP B 1 453 ? -27.047 14.656 32.125 1 94.62 453 TRP B CA 1
ATOM 11639 C C . TRP B 1 453 ? -27.516 16.047 31.703 1 94.62 453 TRP B C 1
ATOM 11641 O O . TRP B 1 453 ? -27.422 17 32.469 1 94.62 453 TRP B O 1
ATOM 11651 N N . ASN B 1 454 ? -28.078 16.188 30.5 1 94.31 454 ASN B N 1
ATOM 11652 C CA . ASN B 1 454 ? -28.453 17.516 29.984 1 94.31 454 ASN B CA 1
ATOM 11653 C C . ASN B 1 454 ? -29.75 17.469 29.203 1 94.31 454 ASN B C 1
ATOM 11655 O O . ASN B 1 454 ? -29.922 18.188 28.219 1 94.31 454 ASN B O 1
ATOM 11659 N N . GLY B 1 455 ? -30.625 16.531 29.469 1 89.44 455 GLY B N 1
ATOM 11660 C CA . GLY B 1 455 ? -31.906 16.406 28.766 1 89.44 455 GLY B CA 1
ATOM 11661 C C . GLY B 1 455 ? -31.781 15.75 27.406 1 89.44 455 GLY B C 1
ATOM 11662 O O . GLY B 1 455 ? -32.531 16.062 26.484 1 89.44 455 GLY B O 1
ATOM 11663 N N . MET B 1 456 ? -30.75 15.055 27.203 1 89.94 456 MET B N 1
ATOM 11664 C CA . MET B 1 456 ? -30.469 14.344 25.969 1 89.94 456 MET B CA 1
ATOM 11665 C C . MET B 1 456 ? -30.281 15.32 24.812 1 89.94 456 MET B C 1
ATOM 11667 O O . MET B 1 456 ? -30.734 15.07 23.703 1 89.94 456 MET B O 1
ATOM 11671 N N . ASP B 1 457 ? -29.688 16.469 25.125 1 87.88 457 ASP B N 1
ATOM 11672 C CA . ASP B 1 457 ? -29.359 17.484 24.109 1 87.88 457 ASP B CA 1
ATOM 11673 C C . ASP B 1 457 ? -28.516 16.891 22.984 1 87.88 457 ASP B C 1
ATOM 11675 O O . ASP B 1 457 ? -27.375 16.469 23.219 1 87.88 457 ASP B O 1
ATOM 11679 N N . PRO B 1 458 ? -28.984 16.844 21.781 1 87.62 458 PRO B N 1
ATOM 11680 C CA . PRO B 1 458 ? -28.234 16.219 20.688 1 87.62 458 PRO B CA 1
ATOM 11681 C C . PRO B 1 458 ? -27.094 17.109 20.188 1 87.62 458 PRO B C 1
ATOM 11683 O O . PRO B 1 458 ? -26.344 16.703 19.297 1 87.62 458 PRO B O 1
ATOM 11686 N N . TYR B 1 459 ? -26.906 18.203 20.703 1 87.62 459 TYR B N 1
ATOM 11687 C CA . TYR B 1 459 ? -25.891 19.125 20.203 1 87.62 459 TYR B CA 1
ATOM 11688 C C . TYR B 1 459 ? -24.672 19.141 21.125 1 87.62 459 TYR B C 1
ATOM 11690 O O . TYR B 1 459 ? -23.625 19.672 20.766 1 87.62 459 TYR B O 1
ATOM 11698 N N . ASN B 1 460 ? -24.812 18.578 22.297 1 93 460 ASN B N 1
ATOM 11699 C CA . ASN B 1 460 ? -23.719 18.516 23.266 1 93 460 ASN B CA 1
ATOM 11700 C C . ASN B 1 460 ? -23.609 17.141 23.906 1 93 460 ASN B C 1
ATOM 11702 O O . ASN B 1 460 ? -24.203 16.906 24.969 1 93 460 ASN B O 1
ATOM 11706 N N . VAL B 1 461 ? -22.75 16.359 23.406 1 95.69 461 VAL B N 1
ATOM 11707 C CA . VAL B 1 461 ? -22.594 15 23.906 1 95.69 461 VAL B CA 1
ATOM 11708 C C . VAL B 1 461 ? -21.594 14.984 25.062 1 95.69 461 VAL B C 1
ATOM 11710 O O . VAL B 1 461 ? -20.672 15.797 25.109 1 95.69 461 VAL B O 1
ATOM 11713 N N . ASN B 1 462 ? -21.844 14.117 26.047 1 96.69 462 ASN B N 1
ATOM 11714 C CA . ASN B 1 462 ? -20.922 13.922 27.156 1 96.69 462 ASN B CA 1
ATOM 11715 C C . ASN B 1 462 ? -19.5 13.656 26.672 1 96.69 462 ASN B C 1
ATOM 11717 O O . ASN B 1 462 ? -19.266 12.68 25.953 1 96.69 462 ASN B O 1
ATOM 11721 N N . PRO B 1 463 ? -18.547 14.5 27.031 1 96.56 463 PRO B N 1
ATOM 11722 C CA . PRO B 1 463 ? -17.188 14.344 26.531 1 96.56 463 PRO B CA 1
ATOM 11723 C C . PRO B 1 463 ? -16.578 12.992 26.891 1 96.56 463 PRO B C 1
ATOM 11725 O O . PRO B 1 463 ? -15.82 12.422 26.109 1 96.56 463 PRO B O 1
ATOM 11728 N N . TYR B 1 464 ? -16.891 12.484 28.047 1 97.69 464 TYR B N 1
ATOM 11729 C CA . TYR B 1 464 ? -16.359 11.18 28.438 1 97.69 464 TYR B CA 1
ATOM 11730 C C . TYR B 1 464 ? -16.984 10.07 27.594 1 97.69 464 TYR B C 1
ATOM 11732 O O . TYR B 1 464 ? -16.312 9.117 27.219 1 97.69 464 TYR B O 1
ATOM 11740 N N . TRP B 1 465 ? -18.281 10.172 27.281 1 97.31 465 TRP B N 1
ATOM 11741 C CA . TRP B 1 465 ? -18.906 9.219 26.375 1 97.31 465 TRP B CA 1
ATOM 11742 C C . TRP B 1 465 ? -18.25 9.258 25 1 97.31 465 TRP B C 1
ATOM 11744 O O . TRP B 1 465 ? -18.031 8.211 24.375 1 97.31 465 TRP B O 1
ATOM 11754 N N . ASP B 1 466 ? -17.891 10.367 24.609 1 96.19 466 ASP B N 1
ATOM 11755 C CA . ASP B 1 466 ? -17.328 10.562 23.266 1 96.19 466 ASP B CA 1
ATOM 11756 C C . ASP B 1 466 ? -15.961 9.906 23.141 1 96.19 466 ASP B C 1
ATOM 11758 O O . ASP B 1 466 ? -15.562 9.477 22.047 1 96.19 466 ASP B O 1
ATOM 11762 N N . VAL B 1 467 ? -15.141 9.828 24.25 1 96.19 467 VAL B N 1
ATOM 11763 C CA . VAL B 1 467 ? -13.773 9.344 24.094 1 96.19 467 VAL B CA 1
ATOM 11764 C C . VAL B 1 467 ? -13.664 7.918 24.641 1 96.19 467 VAL B C 1
ATOM 11766 O O . VAL B 1 467 ? -12.734 7.184 24.281 1 96.19 467 VAL B O 1
ATOM 11769 N N . TYR B 1 468 ? -14.672 7.457 25.391 1 96.25 468 TYR B N 1
ATOM 11770 C CA . TYR B 1 468 ? -14.562 6.133 26 1 96.25 468 TYR B CA 1
ATOM 11771 C C . TYR B 1 468 ? -15.523 5.148 25.344 1 96.25 468 TYR B C 1
ATOM 11773 O O . TYR B 1 468 ? -15.289 3.939 25.359 1 96.25 468 TYR B O 1
ATOM 11781 N N . LYS B 1 469 ? -16.719 5.664 24.859 1 96.31 469 LYS B N 1
ATOM 11782 C CA . LYS B 1 469 ? -17.734 4.785 24.266 1 96.31 469 LYS B CA 1
ATOM 11783 C C . LYS B 1 469 ? -17.766 4.941 22.75 1 96.31 469 LYS B C 1
ATOM 11785 O O . LYS B 1 469 ? -17.719 3.955 22.016 1 96.31 469 LYS B O 1
ATOM 11790 N N . ASN B 1 470 ? -18 6.219 22.312 1 97.31 470 ASN B N 1
ATOM 11791 C CA . ASN B 1 470 ? -17.75 6.461 20.906 1 97.31 470 ASN B CA 1
ATOM 11792 C C . ASN B 1 470 ? -16.266 6.34 20.562 1 97.31 470 ASN B C 1
ATOM 11794 O O . ASN B 1 470 ? -15.43 6.281 21.453 1 97.31 470 ASN B O 1
ATOM 11798 N N . SER B 1 471 ? -15.977 6.199 19.297 1 97 471 SER B N 1
ATOM 11799 C CA . SER B 1 471 ? -14.57 6.141 18.922 1 97 471 SER B CA 1
ATOM 11800 C C . SER B 1 471 ? -14.383 6.406 17.422 1 97 471 SER B C 1
ATOM 11802 O O . SER B 1 471 ? -15.328 6.277 16.641 1 97 471 SER B O 1
ATOM 11804 N N . ASN B 1 472 ? -13.25 6.852 17.062 1 96.81 472 ASN B N 1
ATOM 11805 C CA . ASN B 1 472 ? -12.797 6.848 15.672 1 96.81 472 ASN B CA 1
ATOM 11806 C C . ASN B 1 472 ? -11.336 6.422 15.562 1 96.81 472 ASN B C 1
ATOM 11808 O O . ASN B 1 472 ? -10.562 6.59 16.5 1 96.81 472 ASN B O 1
ATOM 11812 N N . ASP B 1 473 ? -10.945 5.859 14.531 1 96.69 473 ASP B N 1
ATOM 11813 C CA . ASP B 1 473 ? -9.562 5.453 14.305 1 96.69 473 ASP B CA 1
ATOM 11814 C C . ASP B 1 473 ? -9.195 5.559 12.82 1 96.69 473 ASP B C 1
ATOM 11816 O O . ASP B 1 473 ? -10.078 5.484 11.961 1 96.69 473 ASP B O 1
ATOM 11820 N N . SER B 1 474 ? -7.969 5.828 12.555 1 96.88 474 SER B N 1
ATOM 11821 C CA . SER B 1 474 ? -7.469 5.875 11.18 1 96.88 474 SER B CA 1
ATOM 11822 C C . SER B 1 474 ? -6.145 5.129 11.055 1 96.88 474 SER B C 1
ATOM 11824 O O . SER B 1 474 ? -5.355 5.09 12 1 96.88 474 SER B O 1
ATOM 11826 N N . LYS B 1 475 ? -5.965 4.48 9.961 1 96.44 475 LYS B N 1
ATOM 11827 C CA . LYS B 1 475 ? -4.734 3.789 9.57 1 96.44 475 LYS B CA 1
ATOM 11828 C C . LYS B 1 475 ? -4.242 4.262 8.211 1 96.44 475 LYS B C 1
ATOM 11830 O O . LYS B 1 475 ? -5.023 4.371 7.262 1 96.44 475 LYS B O 1
ATOM 11835 N N . LYS B 1 476 ? -2.973 4.574 8.156 1 96.44 476 LYS B N 1
ATOM 11836 C CA . LYS B 1 476 ? -2.381 5.098 6.93 1 96.44 476 LYS B CA 1
ATOM 11837 C C . LYS B 1 476 ? -1.137 4.305 6.539 1 96.44 476 LYS B C 1
ATOM 11839 O O . LYS B 1 476 ? -0.263 4.059 7.371 1 96.44 476 LYS B O 1
ATOM 11844 N N . ASP B 1 477 ? -1.037 3.84 5.328 1 96.31 477 ASP B N 1
ATOM 11845 C CA . ASP B 1 477 ? 0.166 3.34 4.668 1 96.31 477 ASP B CA 1
ATOM 11846 C C . ASP B 1 477 ? 0.545 4.219 3.479 1 96.31 477 ASP B C 1
ATOM 11848 O O . ASP B 1 477 ? -0.186 4.281 2.488 1 96.31 477 ASP B O 1
ATOM 11852 N N . LEU B 1 478 ? 1.653 4.887 3.621 1 97 478 LEU B N 1
ATOM 11853 C CA . LEU B 1 478 ? 2.08 5.848 2.607 1 97 478 LEU B CA 1
ATOM 11854 C C . LEU B 1 478 ? 3.465 5.496 2.078 1 97 478 LEU B C 1
ATOM 11856 O O . LEU B 1 478 ? 4.41 5.336 2.854 1 97 478 LEU B O 1
ATOM 11860 N N . PHE B 1 479 ? 3.576 5.328 0.744 1 96.62 479 PHE B N 1
ATOM 11861 C CA . PHE B 1 479 ? 4.852 5.105 0.076 1 96.62 479 PHE B CA 1
ATOM 11862 C C . PHE B 1 479 ? 5.199 6.277 -0.833 1 96.62 479 PHE B C 1
ATOM 11864 O O . PHE B 1 479 ? 4.363 6.727 -1.619 1 96.62 479 PHE B O 1
ATOM 11871 N N . ARG B 1 480 ? 6.363 6.789 -0.697 1 96.62 480 ARG B N 1
ATOM 11872 C CA . ARG B 1 480 ? 6.93 7.766 -1.618 1 96.62 480 ARG B CA 1
ATOM 11873 C C . ARG B 1 480 ? 8.18 7.215 -2.305 1 96.62 480 ARG B C 1
ATOM 11875 O O . ARG B 1 480 ? 9.172 6.906 -1.643 1 96.62 480 ARG B O 1
ATOM 11882 N N . LEU B 1 481 ? 8.141 7.156 -3.568 1 95.88 481 LEU B N 1
ATOM 11883 C CA . LEU B 1 481 ? 9.203 6.578 -4.375 1 95.88 481 LEU B CA 1
ATOM 11884 C C . LEU B 1 481 ? 9.812 7.621 -5.305 1 95.88 481 LEU B C 1
ATOM 11886 O O . LEU B 1 481 ? 9.094 8.438 -5.879 1 95.88 481 LEU B O 1
ATOM 11890 N N . HIS B 1 482 ? 11.117 7.676 -5.316 1 95.81 482 HIS B N 1
ATOM 11891 C CA . HIS B 1 482 ? 11.844 8.617 -6.156 1 95.81 482 HIS B CA 1
ATOM 11892 C C . HIS B 1 482 ? 13.031 7.945 -6.84 1 95.81 482 HIS B C 1
ATOM 11894 O O . HIS B 1 482 ? 13.742 7.152 -6.219 1 95.81 482 HIS B O 1
ATOM 11900 N N . ALA B 1 483 ? 13.203 8.125 -8.141 1 95.12 483 ALA B N 1
ATOM 11901 C CA . ALA B 1 483 ? 14.367 7.703 -8.922 1 95.12 483 ALA B CA 1
ATOM 11902 C C . ALA B 1 483 ? 14.805 8.797 -9.891 1 95.12 483 ALA B C 1
ATOM 11904 O O . ALA B 1 483 ? 13.961 9.422 -10.547 1 95.12 483 ALA B O 1
ATOM 11905 N N . SER B 1 484 ? 16.078 9.07 -9.938 1 95.56 484 SER B N 1
ATOM 11906 C CA . SER B 1 484 ? 16.609 10.031 -10.906 1 95.56 484 SER B CA 1
ATOM 11907 C C . SER B 1 484 ? 17.906 9.539 -11.516 1 95.56 484 SER B C 1
ATOM 11909 O O . SER B 1 484 ? 18.672 8.82 -10.867 1 95.56 484 SER B O 1
ATOM 11911 N N . ALA B 1 485 ? 18.156 9.891 -12.773 1 95.44 485 ALA B N 1
ATOM 11912 C CA . ALA B 1 485 ? 19.375 9.586 -13.539 1 95.44 485 ALA B CA 1
ATOM 11913 C C . ALA B 1 485 ? 19.859 10.82 -14.289 1 95.44 485 ALA B C 1
ATOM 11915 O O . ALA B 1 485 ? 19.094 11.492 -14.977 1 95.44 485 ALA B O 1
ATOM 11916 N N . ILE B 1 486 ? 21.125 11.133 -14.07 1 95.38 486 ILE B N 1
ATOM 11917 C CA . ILE B 1 486 ? 21.766 12.219 -14.805 1 95.38 486 ILE B CA 1
ATOM 11918 C C . ILE B 1 486 ? 22.828 11.656 -15.75 1 95.38 486 ILE B C 1
ATOM 11920 O O . ILE B 1 486 ? 23.75 10.969 -15.312 1 95.38 486 ILE B O 1
ATOM 11924 N N . TYR B 1 487 ? 22.672 11.875 -16.984 1 96.25 487 TYR B N 1
ATOM 11925 C CA . TYR B 1 487 ? 23.641 11.516 -18.016 1 96.25 487 TYR B CA 1
ATOM 11926 C C . TYR B 1 487 ? 24.453 12.734 -18.438 1 96.25 487 TYR B C 1
ATOM 11928 O O . TYR B 1 487 ? 23.938 13.633 -19.094 1 96.25 487 TYR B O 1
ATOM 11936 N N . ASN B 1 488 ? 25.688 12.719 -18 1 94.56 488 ASN B N 1
ATOM 11937 C CA . ASN B 1 488 ? 26.609 13.773 -18.422 1 94.56 488 ASN B CA 1
ATOM 11938 C C . ASN B 1 488 ? 27.188 13.484 -19.797 1 94.56 488 ASN B C 1
ATOM 11940 O O . ASN B 1 488 ? 28.312 13 -19.922 1 94.56 488 ASN B O 1
ATOM 11944 N N . VAL B 1 489 ? 26.516 13.891 -20.797 1 94.56 489 VAL B N 1
ATOM 11945 C CA . VAL B 1 489 ? 26.891 13.594 -22.172 1 94.56 489 VAL B CA 1
ATOM 11946 C C . VAL B 1 489 ? 28.266 14.195 -22.484 1 94.56 489 VAL B C 1
ATOM 11948 O O . VAL B 1 489 ? 29.141 13.523 -23.031 1 94.56 489 VAL B O 1
ATOM 11951 N N . THR B 1 490 ? 28.453 15.453 -22.25 1 93.94 490 THR B N 1
ATOM 11952 C CA . THR B 1 490 ? 29.719 16.188 -22.297 1 93.94 490 THR B CA 1
ATOM 11953 C C . THR B 1 490 ? 29.906 17.031 -21.047 1 93.94 490 THR B C 1
ATOM 11955 O O . THR B 1 490 ? 29.062 17.031 -20.156 1 93.94 490 THR B O 1
ATOM 11958 N N . SER B 1 491 ? 30.938 17.656 -21 1 90.5 491 SER B N 1
ATOM 11959 C CA . SER B 1 491 ? 31.156 18.562 -19.859 1 90.5 491 SER B CA 1
ATOM 11960 C C . SER B 1 491 ? 30.172 19.719 -19.891 1 90.5 491 SER B C 1
ATOM 11962 O O . SER B 1 491 ? 29.969 20.406 -18.891 1 90.5 491 SER B O 1
ATOM 11964 N N . HIS B 1 492 ? 29.453 19.938 -21 1 93.75 492 HIS B N 1
ATOM 11965 C CA . HIS B 1 492 ? 28.578 21.094 -21.141 1 93.75 492 HIS B CA 1
ATOM 11966 C C . HIS B 1 492 ? 27.109 20.656 -21.203 1 93.75 492 HIS B C 1
ATOM 11968 O O . HIS B 1 492 ? 26.219 21.484 -21 1 93.75 492 HIS B O 1
ATOM 11974 N N . LEU B 1 493 ? 26.859 19.438 -21.547 1 96 493 LEU B N 1
ATOM 11975 C CA . LEU B 1 493 ? 25.484 18.984 -21.766 1 96 493 LEU B CA 1
ATOM 11976 C C . LEU B 1 493 ? 25.125 17.875 -20.781 1 96 493 LEU B C 1
ATOM 11978 O O . LEU B 1 493 ? 25.828 16.859 -20.719 1 96 493 LEU B O 1
ATOM 11982 N N . LYS B 1 494 ? 24.078 18.094 -20.125 1 95.69 494 LYS B N 1
ATOM 11983 C CA . LYS B 1 494 ? 23.562 17.094 -19.188 1 95.69 494 LYS B CA 1
ATOM 11984 C C . LYS B 1 494 ? 22.094 16.797 -19.453 1 95.69 494 LYS B C 1
ATOM 11986 O O . LYS B 1 494 ? 21.312 17.703 -19.766 1 95.69 494 LYS B O 1
ATOM 11991 N N . ILE B 1 495 ? 21.641 15.5 -19.344 1 97.19 495 ILE B N 1
ATOM 11992 C CA . ILE B 1 495 ? 20.25 15.078 -19.438 1 97.19 495 ILE B CA 1
ATOM 11993 C C . ILE B 1 495 ? 19.828 14.406 -18.125 1 97.19 495 ILE B C 1
ATOM 11995 O O . ILE B 1 495 ? 20.469 13.469 -17.672 1 97.19 495 ILE B O 1
ATOM 11999 N N . LYS B 1 496 ? 18.766 14.922 -17.531 1 96 496 LYS B N 1
ATOM 12000 C CA . LYS B 1 496 ? 18.297 14.383 -16.266 1 96 496 LYS B CA 1
ATOM 12001 C C . LYS B 1 496 ? 16.875 13.836 -16.406 1 96 496 LYS B C 1
ATOM 12003 O O . LYS B 1 496 ? 15.984 14.523 -16.906 1 96 496 LYS B O 1
ATOM 12008 N N . GLY B 1 497 ? 16.719 12.625 -16.047 1 96.25 497 GLY B N 1
ATOM 12009 C CA . GLY B 1 497 ? 15.406 12.023 -15.906 1 96.25 497 GLY B CA 1
ATOM 12010 C C . GLY B 1 497 ? 15.008 11.781 -14.461 1 96.25 497 GLY B C 1
ATOM 12011 O O . GLY B 1 497 ? 15.836 11.375 -13.648 1 96.25 497 GLY B O 1
ATOM 12012 N N . THR B 1 498 ? 13.727 12.203 -14.078 1 96 498 THR B N 1
ATOM 12013 C CA . THR B 1 498 ? 13.211 11.992 -12.727 1 96 498 THR B CA 1
ATOM 12014 C C . THR B 1 498 ? 11.852 11.305 -12.766 1 96 498 THR B C 1
ATOM 12016 O O . THR B 1 498 ? 10.969 11.711 -13.531 1 96 498 THR B O 1
ATOM 12019 N N . ALA B 1 499 ? 11.734 10.242 -11.984 1 95.81 499 ALA B N 1
ATOM 12020 C CA . ALA B 1 499 ? 10.453 9.555 -11.797 1 95.81 499 ALA B CA 1
ATOM 12021 C C . ALA B 1 499 ? 10.062 9.516 -10.32 1 95.81 499 ALA B C 1
ATOM 12023 O O . ALA B 1 499 ? 10.906 9.25 -9.461 1 95.81 499 ALA B O 1
ATOM 12024 N N . GLY B 1 500 ? 8.789 9.906 -10.047 1 95.75 500 GLY B N 1
ATOM 12025 C CA . GLY B 1 500 ? 8.281 9.883 -8.688 1 95.75 500 GLY B CA 1
ATOM 12026 C C . GLY B 1 500 ? 6.855 9.359 -8.602 1 95.75 500 GLY B C 1
ATOM 12027 O O . GLY B 1 500 ? 6.051 9.578 -9.508 1 95.75 500 GLY B O 1
ATOM 12028 N N . ALA B 1 501 ? 6.594 8.656 -7.488 1 95.75 501 ALA B N 1
ATOM 12029 C CA . ALA B 1 501 ? 5.242 8.18 -7.203 1 95.75 501 ALA B CA 1
ATOM 12030 C C . ALA B 1 501 ? 4.922 8.297 -5.715 1 95.75 501 ALA B C 1
ATOM 12032 O O . ALA B 1 501 ? 5.801 8.133 -4.871 1 95.75 501 ALA B O 1
ATOM 12033 N N . GLU B 1 502 ? 3.705 8.602 -5.457 1 96.56 502 GLU B N 1
ATOM 12034 C CA . GLU B 1 502 ? 3.16 8.562 -4.102 1 96.56 502 GLU B CA 1
ATOM 12035 C C . GLU B 1 502 ? 1.903 7.695 -4.039 1 96.56 502 GLU B C 1
ATOM 12037 O O . GLU B 1 502 ? 0.939 7.941 -4.77 1 96.56 502 GLU B O 1
ATOM 12042 N N . LEU B 1 503 ? 1.978 6.703 -3.246 1 96.75 503 LEU B N 1
ATOM 12043 C CA . LEU B 1 503 ? 0.865 5.781 -3.045 1 96.75 503 LEU B CA 1
ATOM 12044 C C . LEU B 1 503 ? 0.387 5.816 -1.598 1 96.75 503 LEU B C 1
ATOM 12046 O O . LEU B 1 503 ? 1.143 5.484 -0.682 1 96.75 503 LEU B O 1
ATOM 12050 N N . ASN B 1 504 ? -0.85 6.207 -1.401 1 96.62 504 ASN B N 1
ATOM 12051 C CA . ASN B 1 504 ? -1.403 6.395 -0.065 1 96.62 504 ASN B CA 1
ATOM 12052 C C . ASN B 1 504 ? -2.695 5.602 0.124 1 96.62 504 ASN B C 1
ATOM 12054 O O . ASN B 1 504 ? -3.668 5.812 -0.603 1 96.62 504 ASN B O 1
ATOM 12058 N N . TRP B 1 505 ? -2.668 4.633 1.022 1 96.5 505 TRP B N 1
ATOM 12059 C CA . TRP B 1 505 ? -3.873 3.947 1.473 1 96.5 505 TRP B CA 1
ATOM 12060 C C . TRP B 1 505 ? -4.277 4.41 2.869 1 96.5 505 TRP B C 1
ATOM 12062 O O . TRP B 1 505 ? -3.521 4.238 3.828 1 96.5 505 TRP B O 1
ATOM 12072 N N . PHE B 1 506 ? -5.461 5.016 3.006 1 96.38 506 PHE B N 1
ATOM 12073 C CA . PHE B 1 506 ? -5.953 5.594 4.25 1 96.38 506 PHE B CA 1
ATOM 12074 C C . PHE B 1 506 ? -7.352 5.078 4.57 1 96.38 506 PHE B C 1
ATOM 12076 O O . PHE B 1 506 ? -8.25 5.16 3.734 1 96.38 506 PHE B O 1
ATOM 12083 N N . ASN B 1 507 ? -7.5 4.523 5.754 1 96.38 507 ASN B N 1
ATOM 12084 C CA . ASN B 1 507 ? -8.797 4.051 6.234 1 96.38 507 ASN B CA 1
ATOM 12085 C C . ASN B 1 507 ? -9.234 4.805 7.488 1 96.38 507 ASN B C 1
ATOM 12087 O O . ASN B 1 507 ? -8.461 4.957 8.43 1 96.38 507 ASN B O 1
ATOM 12091 N N . PHE B 1 508 ? -10.492 5.32 7.477 1 97.25 508 PHE B N 1
ATOM 12092 C CA . PHE B 1 508 ? -11.062 6.02 8.625 1 97.25 508 PHE B CA 1
ATOM 12093 C C . PHE B 1 508 ? -12.383 5.387 9.039 1 97.25 508 PHE B C 1
ATOM 12095 O O . PHE B 1 508 ? -13.289 5.223 8.219 1 97.25 508 PHE B O 1
ATOM 12102 N N . ASN B 1 509 ? -12.461 5.059 10.328 1 97.25 509 ASN B N 1
ATOM 12103 C CA . ASN B 1 509 ? -13.68 4.539 10.938 1 97.25 509 ASN B CA 1
ATOM 12104 C C . ASN B 1 509 ? -14.242 5.496 11.984 1 97.25 509 ASN B C 1
ATOM 12106 O O . ASN B 1 509 ? -13.516 5.934 12.883 1 97.25 509 ASN B O 1
ATOM 12110 N N . ASP B 1 510 ? -15.43 5.844 11.828 1 97.44 510 ASP B N 1
ATOM 12111 C CA . ASP B 1 510 ? -16.141 6.676 12.789 1 97.44 510 ASP B CA 1
ATOM 12112 C C . ASP B 1 510 ? -17.328 5.918 13.398 1 97.44 510 ASP B C 1
ATOM 12114 O O . ASP B 1 510 ? -18.312 5.652 12.719 1 97.44 510 ASP B O 1
ATOM 12118 N N . PHE B 1 511 ? -17.281 5.617 14.656 1 97.81 511 PHE B N 1
ATOM 12119 C CA . PHE B 1 511 ? -18.281 4.809 15.344 1 97.81 511 PHE B CA 1
ATOM 12120 C C . PHE B 1 511 ? -19 5.625 16.406 1 97.81 511 PHE B C 1
ATOM 12122 O O . PHE B 1 511 ? -18.359 6.352 17.172 1 97.81 511 PHE B O 1
ATOM 12129 N N . LYS B 1 512 ? -20.281 5.555 16.422 1 97.88 512 LYS B N 1
ATOM 12130 C CA . LYS B 1 512 ? -21.156 6.062 17.469 1 97.88 512 LYS B CA 1
ATOM 12131 C C . LYS B 1 512 ? -21.969 4.934 18.109 1 97.88 512 LYS B C 1
ATOM 12133 O O . LYS B 1 512 ? -22.719 4.242 17.422 1 97.88 512 LYS B O 1
ATOM 12138 N N . ALA B 1 513 ? -21.812 4.848 19.391 1 97.12 513 ALA B N 1
ATOM 12139 C CA . ALA B 1 513 ? -22.5 3.787 20.109 1 97.12 513 ALA B CA 1
ATOM 12140 C C . ALA B 1 513 ? -24.016 4.055 20.156 1 97.12 513 ALA B C 1
ATOM 12142 O O . ALA B 1 513 ? -24.438 5.211 20.125 1 97.12 513 ALA B O 1
ATOM 12143 N N . PRO B 1 514 ? -24.781 2.982 20.25 1 96.19 514 PRO B N 1
ATOM 12144 C CA . PRO B 1 514 ? -26.219 3.182 20.422 1 96.19 514 PRO B CA 1
ATOM 12145 C C . PRO B 1 514 ? -26.547 4.043 21.641 1 96.19 514 PRO B C 1
ATOM 12147 O O . PRO B 1 514 ? -25.828 4.012 22.641 1 96.19 514 PRO B O 1
ATOM 12150 N N . THR B 1 515 ? -27.625 4.754 21.609 1 95.5 515 THR B N 1
ATOM 12151 C CA . THR B 1 515 ? -28.172 5.645 22.625 1 95.5 515 THR B CA 1
ATOM 12152 C C . THR B 1 515 ? -27.406 6.973 22.641 1 95.5 515 THR B C 1
ATOM 12154 O O . THR B 1 515 ? -27.766 7.887 23.391 1 95.5 515 THR B O 1
ATOM 12157 N N . THR B 1 516 ? -26.359 7.094 21.844 1 96.38 516 THR B N 1
ATOM 12158 C CA . THR B 1 516 ? -25.766 8.422 21.672 1 96.38 516 THR B CA 1
ATOM 12159 C C . THR B 1 516 ? -26.812 9.398 21.125 1 96.38 516 THR B C 1
ATOM 12161 O O . THR B 1 516 ? -27.469 9.125 20.125 1 96.38 516 THR B O 1
ATOM 12164 N N . PRO B 1 517 ? -26.969 10.492 21.75 1 95.38 517 PRO B N 1
ATOM 12165 C CA . PRO B 1 517 ? -27.953 11.445 21.25 1 95.38 517 PRO B CA 1
ATOM 12166 C C . PRO B 1 517 ? -27.75 11.781 19.766 1 95.38 517 PRO B C 1
ATOM 12168 O O . PRO B 1 517 ? -26.656 12.203 19.375 1 95.38 517 PRO B O 1
ATOM 12171 N N . GLY B 1 518 ? -28.734 11.625 18.969 1 93.12 518 GLY B N 1
ATOM 12172 C CA . GLY B 1 518 ? -28.656 11.828 17.531 1 93.12 518 GLY B CA 1
ATOM 12173 C C . GLY B 1 518 ? -28.297 10.562 16.781 1 93.12 518 GLY B C 1
ATOM 12174 O O . GLY B 1 518 ? -28.391 10.523 15.547 1 93.12 518 GLY B O 1
ATOM 12175 N N . TYR B 1 519 ? -27.844 9.547 17.484 1 95.38 519 TYR B N 1
ATOM 12176 C CA . TYR B 1 519 ? -27.516 8.242 16.938 1 95.38 519 TYR B CA 1
ATOM 12177 C C . TYR B 1 519 ? -28.047 7.125 17.828 1 95.38 519 TYR B C 1
ATOM 12179 O O . TYR B 1 519 ? -27.312 6.219 18.219 1 95.38 519 TYR B O 1
ATOM 12187 N N . GLU B 1 520 ? -29.234 7.227 18.031 1 95 520 GLU B N 1
ATOM 12188 C CA . GLU B 1 520 ? -29.891 6.383 19.031 1 95 520 GLU B CA 1
ATOM 12189 C C . GLU B 1 520 ? -29.75 4.906 18.688 1 95 520 GLU B C 1
ATOM 12191 O O . GLU B 1 520 ? -29.672 4.055 19.578 1 95 520 GLU B O 1
ATOM 12196 N N . SER B 1 521 ? -29.688 4.605 17.344 1 94.31 521 SER B N 1
ATOM 12197 C CA . SER B 1 521 ? -29.625 3.205 16.938 1 94.31 521 SER B CA 1
ATOM 12198 C C . SER B 1 521 ? -28.188 2.793 16.609 1 94.31 521 SER B C 1
ATOM 12200 O O . SER B 1 521 ? -27.969 1.709 16.062 1 94.31 521 SER B O 1
ATOM 12202 N N . GLY B 1 522 ? -27.281 3.625 16.859 1 95.75 522 GLY B N 1
ATOM 12203 C CA . GLY B 1 522 ? -25.891 3.336 16.531 1 95.75 522 GLY B CA 1
ATOM 12204 C C . GLY B 1 522 ? -25.516 3.768 15.133 1 95.75 522 GLY B C 1
ATOM 12205 O O . GLY B 1 522 ? -26.375 3.971 14.281 1 95.75 522 GLY B O 1
ATOM 12206 N N . TYR B 1 523 ? -24.25 3.928 14.938 1 96.81 523 TYR B N 1
ATOM 12207 C CA . TYR B 1 523 ? -23.766 4.445 13.664 1 96.81 523 TYR B CA 1
ATOM 12208 C C . TYR B 1 523 ? -22.312 4.051 13.438 1 96.81 523 TYR B C 1
ATOM 12210 O O . TYR B 1 523 ? -2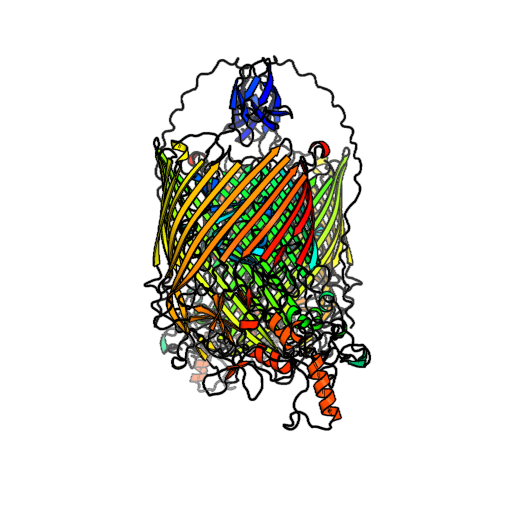1.5 4.047 14.367 1 96.81 523 TYR B O 1
ATOM 12218 N N . LEU B 1 524 ? -21.969 3.566 12.211 1 97.12 524 LEU B N 1
ATOM 12219 C CA . LEU B 1 524 ? -20.594 3.312 11.797 1 97.12 524 LEU B CA 1
ATOM 12220 C C . LEU B 1 524 ? -20.359 3.777 10.367 1 97.12 524 LEU B C 1
ATOM 12222 O O . LEU B 1 524 ? -21.109 3.412 9.461 1 97.12 524 LEU B O 1
ATOM 12226 N N . GLN B 1 525 ? -19.422 4.605 10.117 1 96.69 525 GLN B N 1
ATOM 12227 C CA . GLN B 1 525 ? -19.016 5.004 8.773 1 96.69 525 GLN B CA 1
ATOM 12228 C C . GLN B 1 525 ? -17.547 4.637 8.508 1 96.69 525 GLN B C 1
ATOM 12230 O O . GLN B 1 525 ? -16.656 5.035 9.266 1 96.69 525 GLN B O 1
ATOM 12235 N N . GLN B 1 526 ? -17.344 3.863 7.504 1 95.56 526 GLN B N 1
ATOM 12236 C CA . GLN B 1 526 ? -16.016 3.51 7.047 1 95.56 526 GLN B CA 1
ATOM 12237 C C . GLN B 1 526 ? -15.672 4.219 5.738 1 95.56 526 GLN B C 1
ATOM 12239 O O . GLN B 1 526 ? -16.375 4.066 4.742 1 95.56 526 GLN B O 1
ATOM 12244 N N . SER B 1 527 ? -14.617 5.004 5.793 1 96.12 527 SER B N 1
ATOM 12245 C CA . SER B 1 527 ? -14.117 5.688 4.609 1 96.12 527 SER B CA 1
ATOM 12246 C C . SER B 1 527 ? -12.758 5.137 4.184 1 96.12 527 SER B C 1
ATOM 12248 O O . SER B 1 527 ? -11.805 5.168 4.957 1 96.12 527 SER B O 1
ATOM 12250 N N . GLN B 1 528 ? -12.734 4.656 2.99 1 94.44 528 GLN B N 1
ATOM 12251 C CA . GLN B 1 528 ? -11.484 4.156 2.426 1 94.44 528 GLN B CA 1
ATOM 12252 C C . GLN B 1 528 ? -10.992 5.055 1.294 1 94.44 528 GLN B C 1
ATOM 12254 O O . GLN B 1 528 ? -11.703 5.277 0.316 1 94.44 528 GLN B O 1
ATOM 12259 N N . PHE B 1 529 ? -9.766 5.543 1.479 1 95.75 529 PHE B N 1
ATOM 12260 C CA . PHE B 1 529 ? -9.148 6.406 0.477 1 95.75 529 PHE B CA 1
ATOM 12261 C C . PHE B 1 529 ? -7.926 5.734 -0.137 1 95.75 529 PHE B C 1
ATOM 12263 O O . PHE B 1 529 ? -7.074 5.203 0.581 1 95.75 529 PHE B O 1
ATOM 12270 N N . LYS B 1 530 ? -7.887 5.66 -1.413 1 95.25 530 LYS B N 1
ATOM 12271 C CA . LYS B 1 530 ? -6.703 5.266 -2.174 1 95.25 530 LYS B CA 1
ATOM 12272 C C . LYS B 1 530 ? -6.246 6.387 -3.1 1 95.25 530 LYS B C 1
ATOM 12274 O O . LYS B 1 530 ? -6.84 6.605 -4.16 1 95.25 530 LYS B O 1
ATOM 12279 N N . ASN B 1 531 ? -5.152 7.047 -2.721 1 96.75 531 ASN B N 1
ATOM 12280 C CA . ASN B 1 531 ? -4.598 8.125 -3.529 1 96.75 531 ASN B CA 1
ATOM 12281 C C . ASN B 1 531 ? -3.309 7.703 -4.223 1 96.75 531 ASN B C 1
ATOM 12283 O O . ASN B 1 531 ? -2.389 7.199 -3.576 1 96.75 531 ASN B O 1
ATOM 12287 N N . GLN B 1 532 ? -3.311 7.898 -5.516 1 95.81 532 GLN B N 1
ATOM 12288 C CA . GLN B 1 532 ? -2.129 7.582 -6.309 1 95.81 532 GLN B CA 1
ATOM 12289 C C . GLN B 1 532 ? -1.704 8.773 -7.16 1 95.81 532 GLN B C 1
ATOM 12291 O O . GLN B 1 532 ? -2.529 9.375 -7.852 1 95.81 532 GLN B O 1
ATOM 12296 N N . MET B 1 533 ? -0.453 9.133 -7.039 1 96.38 533 MET B N 1
ATOM 12297 C CA . MET B 1 533 ? 0.115 10.234 -7.812 1 96.38 533 MET B CA 1
ATOM 12298 C C . MET B 1 533 ? 1.397 9.805 -8.516 1 96.38 533 MET B C 1
ATOM 12300 O O . MET B 1 533 ? 2.246 9.141 -7.914 1 96.38 533 MET B O 1
ATOM 12304 N N . TYR B 1 534 ? 1.553 10.141 -9.812 1 95.69 534 TYR B N 1
ATOM 12305 C CA . TYR B 1 534 ? 2.732 9.844 -10.617 1 95.69 534 TYR B CA 1
ATOM 12306 C C . TYR B 1 534 ? 3.285 11.109 -11.266 1 95.69 534 TYR B C 1
ATOM 12308 O O . TYR B 1 534 ? 2.523 11.969 -11.719 1 95.69 534 TYR B O 1
ATOM 12316 N N . ASN B 1 535 ? 4.59 11.242 -11.242 1 96.31 535 ASN B N 1
ATOM 12317 C CA . ASN B 1 535 ? 5.285 12.367 -11.859 1 96.31 535 ASN B CA 1
ATOM 12318 C C . ASN B 1 535 ? 6.516 11.906 -12.641 1 96.31 535 ASN B C 1
ATOM 12320 O O . ASN B 1 535 ? 7.387 11.227 -12.086 1 96.31 535 ASN B O 1
ATOM 12324 N N . PHE B 1 536 ? 6.605 12.242 -13.93 1 96.75 536 PHE B N 1
ATOM 12325 C CA . PHE B 1 536 ? 7.75 11.938 -14.781 1 96.75 536 PHE B CA 1
ATOM 12326 C C . PHE B 1 536 ? 8.289 13.211 -15.438 1 96.75 536 PHE B C 1
ATOM 12328 O O . PHE B 1 536 ? 7.523 14 -15.992 1 96.75 536 PHE B O 1
ATOM 12335 N N . GLU B 1 537 ? 9.602 13.391 -15.336 1 96.38 537 GLU B N 1
ATOM 12336 C CA . GLU B 1 537 ? 10.234 14.602 -15.859 1 96.38 537 GLU B CA 1
ATOM 12337 C C . GLU B 1 537 ? 11.508 14.266 -16.625 1 96.38 537 GLU B C 1
ATOM 12339 O O . GLU B 1 537 ? 12.289 13.414 -16.188 1 96.38 537 GLU B O 1
ATOM 12344 N N . LEU B 1 538 ? 11.719 14.883 -17.766 1 96.81 538 LEU B N 1
ATOM 12345 C CA . LEU B 1 538 ? 12.93 14.812 -18.578 1 96.81 538 LEU B CA 1
ATOM 12346 C C . LEU B 1 538 ? 13.453 16.203 -18.891 1 96.81 538 LEU B C 1
ATOM 12348 O O . LEU B 1 538 ? 12.719 17.031 -19.438 1 96.81 538 LEU B O 1
ATOM 12352 N N . ILE B 1 539 ? 14.719 16.469 -18.562 1 96.38 539 ILE B N 1
ATOM 12353 C CA . ILE B 1 539 ? 15.289 17.812 -18.719 1 96.38 539 ILE B CA 1
ATOM 12354 C C . ILE B 1 539 ? 16.656 17.703 -19.391 1 96.38 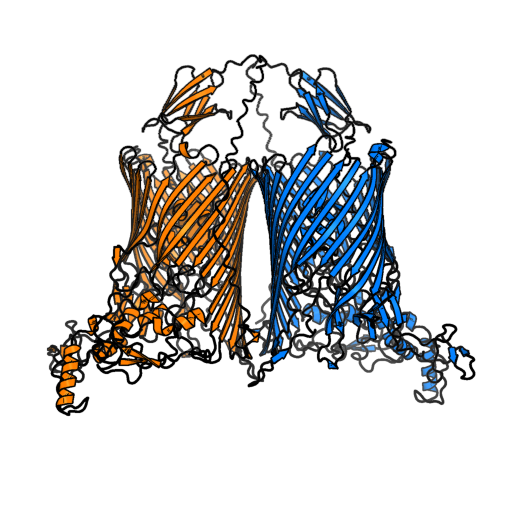539 ILE B C 1
ATOM 12356 O O . ILE B 1 539 ? 17.453 16.844 -19.047 1 96.38 539 ILE B O 1
ATOM 12360 N N . ALA B 1 540 ? 16.953 18.531 -20.328 1 97.31 540 ALA B N 1
ATOM 12361 C CA . ALA B 1 540 ? 18.266 18.734 -20.938 1 97.31 540 ALA B CA 1
ATOM 12362 C C . ALA B 1 540 ? 18.828 20.109 -20.594 1 97.31 540 ALA B C 1
ATOM 12364 O O . ALA B 1 540 ? 18.125 21.109 -20.703 1 97.31 540 ALA B O 1
ATOM 12365 N N . THR B 1 541 ? 20.016 20.125 -20.125 1 95.94 541 THR B N 1
ATOM 12366 C CA . THR B 1 541 ? 20.672 21.375 -19.734 1 95.94 541 THR B CA 1
ATOM 12367 C C . THR B 1 541 ? 22 21.547 -20.453 1 95.94 541 THR B C 1
ATOM 12369 O O . THR B 1 541 ? 22.844 20.641 -20.422 1 95.94 541 THR B O 1
ATOM 12372 N N . TYR B 1 542 ? 22.219 22.641 -21.109 1 96.5 542 TYR B N 1
ATOM 12373 C CA . TYR B 1 542 ? 23.469 23.031 -21.75 1 96.5 542 TYR B CA 1
ATOM 12374 C C . TYR B 1 542 ? 24.094 24.234 -21.047 1 96.5 542 TYR B C 1
ATOM 12376 O O . TYR B 1 542 ? 23.469 25.281 -20.922 1 96.5 542 TYR B O 1
ATOM 12384 N N . ASN B 1 543 ? 25.25 24.062 -20.5 1 94.19 543 ASN B N 1
ATOM 12385 C CA . ASN B 1 543 ? 25.969 25.141 -19.844 1 94.19 543 ASN B CA 1
ATOM 12386 C C . ASN B 1 543 ? 27.344 25.391 -20.469 1 94.19 543 ASN B C 1
ATOM 12388 O O . ASN B 1 543 ? 28.031 24.438 -20.828 1 94.19 543 ASN B O 1
ATOM 12392 N N . ASN B 1 544 ? 27.625 26.625 -20.672 1 93.31 544 ASN B N 1
ATOM 12393 C CA . ASN B 1 544 ? 28.922 27.016 -21.234 1 93.31 544 ASN B CA 1
ATOM 12394 C C . ASN B 1 544 ? 29.297 28.438 -20.828 1 93.31 544 ASN B C 1
ATOM 12396 O O . ASN B 1 544 ? 28.453 29.203 -20.391 1 93.31 544 ASN B O 1
ATOM 12400 N N . ARG B 1 545 ? 30.562 28.656 -20.828 1 92.75 545 ARG B N 1
ATOM 12401 C CA . ARG B 1 545 ? 31.109 29.984 -20.516 1 92.75 545 ARG B CA 1
ATOM 12402 C C . ARG B 1 545 ? 32.031 30.453 -21.641 1 92.75 545 ARG B C 1
ATOM 12404 O O . ARG B 1 545 ? 32.906 29.719 -22.078 1 92.75 545 ARG B O 1
ATOM 12411 N N . TRP B 1 546 ? 31.781 31.672 -22.172 1 94.69 546 TRP B N 1
ATOM 12412 C CA . TRP B 1 546 ? 32.625 32.312 -23.172 1 94.69 546 TRP B CA 1
ATOM 12413 C C . TRP B 1 546 ? 33.188 33.656 -22.641 1 94.69 546 TRP B C 1
ATOM 12415 O O . TRP B 1 546 ? 32.5 34.656 -22.703 1 94.69 546 TRP B O 1
ATOM 12425 N N . GLY B 1 547 ? 34.406 33.688 -22.266 1 92.06 547 GLY B N 1
ATOM 12426 C CA . GLY B 1 547 ? 34.969 34.875 -21.625 1 92.06 547 GLY B CA 1
ATOM 12427 C C . GLY B 1 547 ? 34.219 35.281 -20.359 1 92.06 547 GLY B C 1
ATOM 12428 O O . GLY B 1 547 ? 34.125 34.5 -19.406 1 92.06 547 GLY B O 1
ATOM 12429 N N . ASP B 1 548 ? 33.594 36.469 -20.562 1 91.56 548 ASP B N 1
ATOM 12430 C CA . ASP B 1 548 ? 32.875 37 -19.391 1 91.56 548 ASP B CA 1
ATOM 12431 C C . ASP B 1 548 ? 31.406 36.625 -19.438 1 91.56 548 ASP B C 1
ATOM 12433 O O . ASP B 1 548 ? 30.641 36.969 -18.531 1 91.56 548 ASP B O 1
ATOM 12437 N N . PHE B 1 549 ? 31.062 35.812 -20.453 1 94.31 549 PHE B N 1
ATOM 12438 C CA . PHE B 1 549 ? 29.656 35.5 -20.656 1 94.31 549 PHE B CA 1
ATOM 12439 C C . PHE B 1 549 ? 29.359 34.062 -20.219 1 94.31 549 PHE B C 1
ATOM 12441 O O . PHE B 1 549 ? 30.031 33.125 -20.656 1 94.31 549 PHE B O 1
ATOM 12448 N N . ASP B 1 550 ? 28.453 33.938 -19.266 1 93.69 550 ASP B N 1
ATOM 12449 C CA . ASP B 1 550 ? 27.953 32.656 -18.844 1 93.69 550 ASP B CA 1
ATOM 12450 C C . ASP B 1 550 ? 26.594 32.344 -19.469 1 93.69 550 ASP B C 1
ATOM 12452 O O . ASP B 1 550 ? 25.734 33.219 -19.531 1 93.69 550 ASP B O 1
ATOM 12456 N N . PHE B 1 551 ? 26.406 31.078 -19.953 1 95.19 551 PHE B N 1
ATOM 12457 C CA . PHE B 1 551 ? 25.156 30.672 -20.594 1 95.19 551 PHE B CA 1
ATOM 12458 C C . PHE B 1 551 ? 24.703 29.312 -20.062 1 95.19 551 PHE B C 1
ATOM 12460 O O . PHE B 1 551 ? 25.5 28.375 -19.984 1 95.19 551 PHE B O 1
ATOM 12467 N N . THR B 1 552 ? 23.453 29.266 -19.641 1 95.06 552 THR B N 1
ATOM 12468 C CA . THR B 1 552 ? 22.828 27.984 -19.328 1 95.06 552 THR B CA 1
ATOM 12469 C C . THR B 1 552 ? 21.453 27.875 -20 1 95.06 552 THR B C 1
ATOM 12471 O O . THR B 1 552 ? 20.609 28.75 -19.828 1 95.06 552 THR B O 1
ATOM 12474 N N . GLY B 1 553 ? 21.25 26.906 -20.859 1 95.56 553 GLY B N 1
ATOM 12475 C CA . GLY B 1 553 ? 19.969 26.609 -21.484 1 95.56 553 GLY B CA 1
ATOM 12476 C C . GLY B 1 553 ? 19.359 25.297 -20.984 1 95.56 553 GLY B C 1
ATOM 12477 O O . GLY B 1 553 ? 20.078 24.297 -20.859 1 95.56 553 GLY B O 1
ATOM 12478 N N . THR B 1 554 ? 18.094 25.391 -20.625 1 95.5 554 THR B N 1
ATOM 12479 C CA . THR B 1 554 ? 17.406 24.203 -20.156 1 95.5 554 THR B CA 1
ATOM 12480 C C . THR B 1 554 ? 16.109 23.969 -20.938 1 95.5 554 THR B C 1
ATOM 12482 O O . THR B 1 554 ? 15.398 24.938 -21.25 1 95.5 554 THR B O 1
ATOM 12485 N N . ALA B 1 555 ? 15.836 22.766 -21.359 1 96.81 555 ALA B N 1
ATOM 12486 C CA . ALA B 1 555 ? 14.578 22.359 -21.984 1 96.81 555 ALA B CA 1
ATOM 12487 C C . ALA B 1 555 ? 14.109 21.016 -21.406 1 96.81 555 ALA B C 1
ATOM 12489 O O . ALA B 1 555 ? 14.922 20.141 -21.125 1 96.81 555 ALA B O 1
ATOM 12490 N N . GLY B 1 556 ? 12.781 20.938 -21.188 1 96.19 556 GLY B N 1
ATOM 12491 C CA . GLY B 1 556 ? 12.305 19.688 -20.625 1 96.19 556 GLY B CA 1
ATOM 12492 C C . GLY B 1 556 ? 10.805 19.516 -20.734 1 96.19 556 GLY B C 1
ATOM 12493 O O . GLY B 1 556 ? 10.117 20.359 -21.312 1 96.19 556 GLY B O 1
ATOM 12494 N N . GLY B 1 557 ? 10.344 18.375 -20.312 1 96.44 557 GLY B N 1
ATOM 12495 C CA . GLY B 1 557 ? 8.938 18 -20.266 1 96.44 557 GLY B CA 1
ATOM 12496 C C . GLY B 1 557 ? 8.562 17.297 -18.969 1 96.44 557 GLY B C 1
ATOM 12497 O O . GLY B 1 557 ? 9.422 16.75 -18.281 1 96.44 557 GLY B O 1
ATOM 12498 N N . ASN B 1 558 ? 7.215 17.422 -18.641 1 95.94 558 ASN B N 1
ATOM 12499 C CA . ASN B 1 558 ? 6.695 16.828 -17.406 1 95.94 558 ASN B CA 1
ATOM 12500 C C . ASN B 1 558 ? 5.316 16.219 -17.625 1 95.94 558 ASN B C 1
ATOM 12502 O O . ASN B 1 558 ? 4.484 16.781 -18.344 1 95.94 558 ASN B O 1
ATOM 12506 N N . ILE B 1 559 ? 5.113 15.016 -17.125 1 97.38 559 ILE B N 1
ATOM 12507 C CA . ILE B 1 559 ? 3.809 14.367 -17.078 1 97.38 559 ILE B CA 1
ATOM 12508 C C . ILE B 1 559 ? 3.391 14.141 -15.625 1 97.38 559 ILE B C 1
ATOM 12510 O O . ILE B 1 559 ? 4.113 13.492 -14.859 1 97.38 559 ILE B O 1
ATOM 12514 N N . TYR B 1 560 ? 2.229 14.68 -15.258 1 96.12 560 TYR B N 1
ATOM 12515 C CA . TYR B 1 560 ? 1.655 14.555 -13.922 1 96.12 560 TYR B CA 1
ATOM 12516 C C . TYR B 1 560 ? 0.296 13.867 -13.977 1 96.12 560 TYR B C 1
ATOM 12518 O O . TYR B 1 560 ? -0.6 14.305 -14.703 1 96.12 560 TYR B O 1
ATOM 12526 N N . LYS B 1 561 ? 0.155 12.766 -13.188 1 96.81 561 LYS B N 1
ATOM 12527 C CA . LYS B 1 561 ? -1.092 12.008 -13.188 1 96.81 561 LYS B CA 1
ATOM 12528 C C . LYS B 1 561 ? -1.553 11.703 -11.766 1 96.81 561 LYS B C 1
ATOM 12530 O O . LYS B 1 561 ? -0.739 11.367 -10.906 1 96.81 561 LYS B O 1
ATOM 12535 N N . VAL B 1 562 ? -2.887 11.898 -11.555 1 96 562 VAL B N 1
ATOM 12536 C CA . VAL B 1 562 ? -3.529 11.562 -10.289 1 96 562 VAL B CA 1
ATOM 12537 C C . VAL B 1 562 ? -4.699 10.617 -10.539 1 96 562 VAL B C 1
ATOM 12539 O O . VAL B 1 562 ? -5.484 10.82 -11.469 1 96 562 VAL B O 1
ATOM 12542 N N . ASP B 1 563 ? -4.781 9.523 -9.758 1 95.88 563 ASP B N 1
ATOM 12543 C CA . ASP B 1 563 ? -5.887 8.57 -9.781 1 95.88 563 ASP B CA 1
ATOM 12544 C C . ASP B 1 563 ? -6.324 8.203 -8.367 1 95.88 563 ASP B C 1
ATOM 12546 O O . ASP B 1 563 ? -5.805 7.246 -7.785 1 95.88 563 ASP B O 1
ATOM 12550 N N . ASN B 1 564 ? -7.316 8.93 -7.887 1 95.94 564 ASN B N 1
ATOM 12551 C CA . ASN B 1 564 ? -7.793 8.719 -6.523 1 95.94 564 ASN B CA 1
ATOM 12552 C C . ASN B 1 564 ? -9.141 8.008 -6.504 1 95.94 564 ASN B C 1
ATOM 12554 O O . ASN B 1 564 ? -10 8.266 -7.352 1 95.94 564 ASN B O 1
ATOM 12558 N N . ARG B 1 565 ? -9.273 7.121 -5.57 1 94.12 565 ARG B N 1
ATOM 12559 C CA . ARG B 1 565 ? -10.539 6.43 -5.352 1 94.12 565 ARG B CA 1
ATOM 12560 C C . ARG B 1 565 ? -10.969 6.52 -3.891 1 94.12 565 ARG B C 1
ATOM 12562 O O . ARG B 1 565 ? -10.133 6.414 -2.986 1 94.12 565 ARG B O 1
ATOM 12569 N N . THR B 1 566 ? -12.273 6.781 -3.676 1 94.62 566 THR B N 1
ATOM 12570 C CA . THR B 1 566 ? -12.844 6.859 -2.336 1 94.62 566 THR B CA 1
ATOM 12571 C C . THR B 1 566 ? -14.078 5.965 -2.225 1 94.62 566 THR B C 1
ATOM 12573 O O . THR B 1 566 ? -14.953 5.996 -3.09 1 94.62 566 THR B O 1
ATOM 12576 N N . ASN B 1 567 ? -14.125 5.125 -1.234 1 92.31 567 ASN B N 1
ATOM 12577 C CA . ASN B 1 567 ? -15.281 4.316 -0.894 1 92.31 567 ASN B CA 1
ATOM 12578 C C . ASN B 1 567 ? -15.797 4.625 0.511 1 92.31 567 ASN B C 1
ATOM 12580 O O . ASN B 1 567 ? -15.047 4.523 1.483 1 92.31 567 ASN B O 1
ATOM 12584 N N . ILE B 1 568 ? -17.062 5.016 0.591 1 93.88 568 ILE B N 1
ATOM 12585 C CA . ILE B 1 568 ? -17.672 5.301 1.881 1 93.88 568 ILE B CA 1
ATOM 12586 C C . ILE B 1 568 ? -18.812 4.32 2.137 1 93.88 568 ILE B C 1
ATOM 12588 O O . ILE B 1 568 ? -19.734 4.188 1.314 1 93.88 568 ILE B O 1
ATOM 12592 N N . THR B 1 569 ? -18.734 3.625 3.221 1 92.38 569 THR B N 1
ATOM 12593 C CA . THR B 1 569 ? -19.797 2.74 3.682 1 92.38 569 THR B CA 1
ATOM 12594 C C . THR B 1 569 ? -20.391 3.242 4.996 1 92.38 569 THR B C 1
ATOM 12596 O O . THR B 1 569 ? -19.656 3.461 5.965 1 92.38 569 THR B O 1
ATOM 12599 N N . THR B 1 570 ? -21.641 3.486 5.008 1 93.38 570 THR B N 1
ATOM 12600 C CA . THR B 1 570 ? -22.328 3.93 6.207 1 93.38 570 THR B CA 1
ATOM 12601 C C . THR B 1 570 ? -23.297 2.85 6.707 1 93.38 570 THR B C 1
ATOM 12603 O O . THR B 1 570 ? -24.062 2.285 5.926 1 93.38 570 THR B O 1
ATOM 12606 N N . ALA B 1 571 ? -23.188 2.557 7.984 1 92.06 571 ALA B N 1
ATOM 12607 C CA . ALA B 1 571 ? -24.031 1.54 8.609 1 92.06 571 ALA B CA 1
ATOM 12608 C C . ALA B 1 571 ? -24.844 2.129 9.766 1 92.06 571 ALA B C 1
ATOM 12610 O O . ALA B 1 571 ? -24.328 2.943 10.531 1 92.06 571 ALA B O 1
ATOM 12611 N N . GLN B 1 572 ? -26.078 1.751 9.797 1 91.75 572 GLN B N 1
ATOM 12612 C CA . GLN B 1 572 ? -26.984 2.213 10.836 1 91.75 572 GLN B CA 1
ATOM 12613 C C . GLN B 1 572 ? -27.828 1.062 11.383 1 91.75 572 GLN B C 1
ATOM 12615 O O . GLN B 1 572 ? -27.859 -0.026 10.805 1 91.75 572 GLN B O 1
ATOM 12620 N N . GLU B 1 573 ? -28.438 1.274 12.562 1 91.31 573 GLU B N 1
ATOM 12621 C CA . GLU B 1 573 ? -29.266 0.291 13.25 1 91.31 573 GLU B CA 1
ATOM 12622 C C . GLU B 1 573 ? -28.438 -0.902 13.719 1 91.31 573 GLU B C 1
ATOM 12624 O O . GLU B 1 573 ? -28.641 -2.027 13.258 1 91.31 573 GLU B O 1
ATOM 12629 N N . MET B 1 574 ? -27.719 -0.657 14.727 1 92.19 574 MET B N 1
ATOM 12630 C CA . MET B 1 574 ? -26.828 -1.672 15.273 1 92.19 574 MET B CA 1
ATOM 12631 C C . MET B 1 574 ? -27.609 -2.748 16.016 1 92.19 574 MET B C 1
ATOM 12633 O O . MET B 1 574 ? -28.344 -2.447 16.969 1 92.19 574 MET B O 1
ATOM 12637 N N . GLN B 1 575 ? -27.391 -3.934 15.633 1 88.19 575 GLN B N 1
ATOM 12638 C CA . GLN B 1 575 ? -28.141 -5.039 16.219 1 88.19 575 GLN B CA 1
ATOM 12639 C C . GLN B 1 575 ? -27.266 -5.859 17.156 1 88.19 575 GLN B C 1
ATOM 12641 O O . GLN B 1 575 ? -27.75 -6.418 18.141 1 88.19 575 GLN B O 1
ATOM 12646 N N . ILE B 1 576 ? -26 -5.953 16.766 1 87.81 576 ILE B N 1
ATOM 12647 C CA . ILE B 1 576 ? -25.031 -6.629 17.625 1 87.81 576 ILE B CA 1
ATOM 12648 C C . ILE B 1 576 ? -24.156 -5.598 18.344 1 87.81 576 ILE B C 1
ATOM 12650 O O . ILE B 1 576 ? -23.125 -5.184 17.812 1 87.81 576 ILE B O 1
ATOM 12654 N N . MET B 1 577 ? -24.391 -5.332 19.5 1 87.38 577 MET B N 1
ATOM 12655 C CA . MET B 1 577 ? -23.859 -4.156 20.188 1 87.38 577 MET B CA 1
ATOM 12656 C C . MET B 1 577 ? -22.469 -4.434 20.734 1 87.38 577 MET B C 1
ATOM 12658 O O . MET B 1 577 ? -21.703 -3.506 21.016 1 87.38 577 MET B O 1
ATOM 12662 N N . ASP B 1 578 ? -22.016 -5.629 20.828 1 84.69 578 ASP B N 1
ATOM 12663 C CA . ASP B 1 578 ? -20.75 -5.957 21.469 1 84.69 578 ASP B CA 1
ATOM 12664 C C . ASP B 1 578 ? -19.594 -5.941 20.469 1 84.69 578 ASP B C 1
ATOM 12666 O O . ASP B 1 578 ? -18.438 -6 20.859 1 84.69 578 ASP B O 1
ATOM 12670 N N . VAL B 1 579 ? -19.969 -5.887 19.203 1 88.44 579 VAL B N 1
ATOM 12671 C CA . VAL B 1 579 ? -18.938 -5.941 18.188 1 88.44 579 VAL B CA 1
ATOM 12672 C C . VAL B 1 579 ? -19.094 -4.762 17.219 1 88.44 579 VAL B C 1
ATOM 12674 O O . VAL B 1 579 ? -20.125 -4.613 16.578 1 88.44 579 VAL B O 1
ATOM 12677 N N . VAL B 1 580 ? -18.109 -3.963 17.172 1 92.75 580 VAL B N 1
ATOM 12678 C CA . VAL B 1 580 ? -18.125 -2.857 16.219 1 92.75 580 VAL B CA 1
ATOM 12679 C C . VAL B 1 580 ? -17.641 -3.336 14.859 1 92.75 580 VAL B C 1
ATOM 12681 O O . VAL B 1 580 ? -16.422 -3.398 14.617 1 92.75 580 VAL B O 1
ATOM 12684 N N . ALA B 1 581 ? -18.547 -3.631 13.992 1 91 581 ALA B N 1
ATOM 12685 C CA . ALA B 1 581 ? -18.297 -4.094 12.625 1 91 581 ALA B CA 1
ATOM 12686 C C . ALA B 1 581 ? -19.469 -3.764 11.711 1 91 581 ALA B C 1
ATOM 12688 O O . ALA B 1 581 ? -20.594 -3.596 12.18 1 91 581 ALA B O 1
ATOM 12689 N N . LEU B 1 582 ? -19.234 -3.689 10.43 1 89.88 582 LEU B N 1
ATOM 12690 C CA . LEU B 1 582 ? -20.281 -3.369 9.477 1 89.88 582 LEU B CA 1
ATOM 12691 C C . LEU B 1 582 ? -21.406 -4.391 9.555 1 89.88 582 LEU B C 1
ATOM 12693 O O . LEU B 1 582 ? -22.594 -4.035 9.445 1 89.88 582 LEU B O 1
ATOM 12697 N N . MET B 1 583 ? -21.031 -5.617 9.797 1 85.62 583 MET B N 1
ATOM 12698 C CA . MET B 1 583 ? -22.016 -6.695 9.797 1 85.62 583 MET B CA 1
ATOM 12699 C C . MET B 1 583 ? -22.875 -6.648 11.055 1 85.62 583 MET B C 1
ATOM 12701 O O . MET B 1 583 ? -23.891 -7.348 11.148 1 85.62 583 MET B O 1
ATOM 12705 N N . SER B 1 584 ? -22.547 -5.836 12.008 1 90 584 SER B N 1
ATOM 12706 C CA . SER B 1 584 ? -23.328 -5.68 13.227 1 90 584 SER B CA 1
ATOM 12707 C C . SER B 1 584 ? -24.562 -4.805 12.977 1 90 584 SER B C 1
ATOM 12709 O O . SER B 1 584 ? -25.422 -4.668 13.852 1 90 584 SER B O 1
ATOM 12711 N N . PHE B 1 585 ? -24.688 -4.238 11.789 1 89.06 585 PHE B N 1
ATOM 12712 C CA . PHE B 1 585 ? -25.734 -3.271 11.469 1 89.06 585 PHE B CA 1
ATOM 12713 C C . PHE B 1 585 ? -26.703 -3.84 10.445 1 89.06 585 PHE B C 1
ATOM 12715 O O . PHE B 1 585 ? -26.328 -4.684 9.633 1 89.06 585 PHE B O 1
ATOM 12722 N N . ASN B 1 586 ? -27.922 -3.334 10.367 1 84.94 586 ASN B N 1
ATOM 12723 C CA . ASN B 1 586 ? -28.938 -3.834 9.445 1 84.94 586 ASN B CA 1
ATOM 12724 C C . ASN B 1 586 ? -29.031 -2.984 8.18 1 84.94 586 ASN B C 1
ATOM 12726 O O . ASN B 1 586 ? -29.469 -3.461 7.137 1 84.94 586 ASN B O 1
ATOM 12730 N N . GLU B 1 587 ? -28.688 -1.753 8.336 1 82.88 587 GLU B N 1
ATOM 12731 C CA . GLU B 1 587 ? -28.75 -0.858 7.184 1 82.88 587 GLU B CA 1
ATOM 12732 C C . GLU B 1 587 ? -27.359 -0.369 6.777 1 82.88 587 GLU B C 1
ATOM 12734 O O . GLU B 1 587 ? -26.625 0.155 7.605 1 82.88 587 GLU B O 1
ATOM 12739 N N . THR B 1 588 ? -27.094 -0.628 5.527 1 84.06 588 THR B N 1
ATOM 12740 C CA . THR B 1 588 ? -25.812 -0.158 5.027 1 84.06 588 THR B CA 1
ATOM 12741 C C . THR B 1 588 ? -25.984 0.568 3.695 1 84.06 588 THR B C 1
ATOM 12743 O O . THR B 1 588 ? -26.906 0.266 2.932 1 84.06 588 THR B O 1
ATOM 12746 N N . SER B 1 589 ? -25.281 1.586 3.457 1 84.94 589 SER B N 1
ATOM 12747 C CA . SER B 1 589 ? -25.234 2.299 2.184 1 84.94 589 SER B CA 1
ATOM 12748 C C . SER B 1 589 ? -23.797 2.488 1.718 1 84.94 589 SER B C 1
ATOM 12750 O O . SER B 1 589 ? -22.875 2.572 2.537 1 84.94 589 SER B O 1
ATOM 12752 N N . LEU B 1 590 ? -23.719 2.475 0.353 1 87.12 590 LEU B N 1
ATOM 12753 C CA . LEU B 1 590 ? -22.391 2.574 -0.236 1 87.12 590 LEU B CA 1
ATOM 12754 C C . LEU B 1 590 ? -22.312 3.752 -1.201 1 87.12 590 LEU B C 1
ATOM 12756 O O . LEU B 1 590 ? -23.25 3.998 -1.967 1 87.12 590 LEU B O 1
ATOM 12760 N N . GLN B 1 591 ? -21.141 4.477 -1.099 1 87.44 591 GLN B N 1
ATOM 12761 C CA . GLN B 1 591 ? -20.844 5.555 -2.033 1 87.44 591 GLN B CA 1
ATOM 12762 C C . GLN B 1 591 ? -19.406 5.438 -2.557 1 87.44 591 GLN B C 1
ATOM 12764 O O . GLN B 1 591 ? -18.469 5.305 -1.776 1 87.44 591 GLN B O 1
ATOM 12769 N N . GLU B 1 592 ? -19.312 5.508 -3.934 1 88.31 592 GLU B N 1
ATOM 12770 C CA . GLU B 1 592 ? -18 5.477 -4.578 1 88.31 592 GLU B CA 1
ATOM 12771 C C . GLU B 1 592 ? -17.719 6.781 -5.316 1 88.31 592 GLU B C 1
ATOM 12773 O O . GLU B 1 592 ? -18.594 7.324 -5.984 1 88.31 592 GLU B O 1
ATOM 12778 N N . ASN B 1 593 ? -16.469 7.238 -5.102 1 88.5 593 ASN B N 1
ATOM 12779 C CA . ASN B 1 593 ? -16.031 8.438 -5.805 1 88.5 593 ASN B CA 1
ATOM 12780 C C . ASN B 1 593 ? -14.656 8.242 -6.453 1 88.5 593 ASN B C 1
ATOM 12782 O O . ASN B 1 593 ? -13.836 7.48 -5.949 1 88.5 593 ASN B O 1
ATOM 12786 N N . SER B 1 594 ? -14.516 8.883 -7.613 1 90.75 594 SER B N 1
ATOM 12787 C CA . SER B 1 594 ? -13.234 8.859 -8.312 1 90.75 594 SER B CA 1
ATOM 12788 C C . SER B 1 594 ? -12.75 10.273 -8.625 1 90.75 594 SER B C 1
ATOM 12790 O O . SER B 1 594 ? -13.555 11.18 -8.852 1 90.75 594 SER B O 1
ATOM 12792 N N . TYR B 1 595 ? -11.453 10.508 -8.531 1 94.12 595 TYR B N 1
ATOM 12793 C CA . TYR B 1 595 ? -10.773 11.742 -8.906 1 94.12 595 TYR B CA 1
ATOM 12794 C C . TYR B 1 595 ? -9.57 11.461 -9.789 1 94.12 595 TYR B C 1
ATOM 12796 O O . TYR B 1 595 ? -8.539 10.969 -9.312 1 94.12 595 TYR B O 1
ATOM 12804 N N . ARG B 1 596 ? -9.656 11.742 -11.07 1 95.12 596 ARG B N 1
ATOM 12805 C CA . ARG B 1 596 ? -8.578 11.516 -12.031 1 95.12 596 ARG B CA 1
ATOM 12806 C C . ARG B 1 596 ? -8.203 12.805 -12.742 1 95.12 596 ARG B C 1
ATOM 12808 O O . ARG B 1 596 ? -9.078 13.539 -13.211 1 95.12 596 ARG B O 1
ATOM 12815 N N . LYS B 1 597 ? -6.934 13.055 -12.781 1 95.94 597 LYS B N 1
ATOM 12816 C CA . LYS B 1 597 ? -6.406 14.273 -13.383 1 95.94 597 LYS B CA 1
ATOM 12817 C C . LYS B 1 597 ? -5.031 14.031 -14 1 95.94 597 LYS B C 1
ATOM 12819 O O . LYS B 1 597 ? -4.227 13.273 -13.461 1 95.94 597 LYS B O 1
ATOM 12824 N N . GLN B 1 598 ? -4.82 14.656 -15.156 1 96.94 598 GLN B N 1
ATOM 12825 C CA . GLN B 1 598 ? -3.523 14.562 -15.812 1 96.94 598 GLN B CA 1
ATOM 12826 C C . GLN B 1 598 ? -3.127 15.906 -16.422 1 96.94 598 GLN B C 1
ATOM 12828 O O . GLN B 1 598 ? -3.969 16.625 -16.984 1 96.94 598 GLN B O 1
ATOM 12833 N N . ILE B 1 599 ? -1.868 16.266 -16.297 1 96.94 599 ILE B N 1
ATOM 12834 C CA . ILE B 1 599 ? -1.292 17.453 -16.922 1 96.94 599 ILE B CA 1
ATOM 12835 C C . ILE B 1 599 ? -0.02 17.078 -17.672 1 96.94 599 ILE B C 1
ATOM 12837 O O . ILE B 1 599 ? 0.871 16.422 -17.125 1 96.94 599 ILE B O 1
ATOM 12841 N N . ASN B 1 600 ? 0.07 17.484 -18.922 1 97.44 600 ASN B N 1
ATOM 12842 C CA . ASN B 1 600 ? 1.271 17.375 -19.734 1 97.44 600 ASN B CA 1
ATOM 12843 C C . ASN B 1 600 ? 1.905 18.734 -20 1 97.44 600 ASN B C 1
ATOM 12845 O O . ASN B 1 600 ? 1.215 19.688 -20.375 1 97.44 600 ASN B O 1
ATOM 12849 N N . SER B 1 601 ? 3.221 18.812 -19.797 1 96.94 601 SER B N 1
ATOM 12850 C CA . SER B 1 601 ? 3.854 20.125 -19.859 1 96.94 601 SER B CA 1
ATOM 12851 C C . SER B 1 601 ? 5.137 20.078 -20.688 1 96.94 601 SER B C 1
ATOM 12853 O O . SER B 1 601 ? 5.801 19.047 -20.75 1 96.94 601 SER B O 1
ATOM 12855 N N . LEU B 1 602 ? 5.434 21.188 -21.328 1 97.19 602 LEU B N 1
ATOM 12856 C CA . LEU B 1 602 ? 6.715 21.5 -21.953 1 97.19 602 LEU B CA 1
ATOM 12857 C C . LEU B 1 602 ? 7.238 22.859 -21.484 1 97.19 602 LEU B C 1
ATOM 12859 O O . LEU B 1 602 ? 6.461 23.797 -21.297 1 97.19 602 LEU B O 1
ATOM 12863 N N . PHE B 1 603 ? 8.562 22.906 -21.219 1 96.19 603 PHE B N 1
ATOM 12864 C CA . PHE B 1 603 ? 9.102 24.188 -20.766 1 96.19 603 PHE B CA 1
ATOM 12865 C C . PHE B 1 603 ? 10.539 24.359 -21.234 1 96.19 603 PHE B C 1
ATOM 12867 O O . PHE B 1 603 ? 11.195 23.406 -21.625 1 96.19 603 PHE B O 1
ATOM 12874 N N . ALA B 1 604 ? 10.992 25.578 -21.203 1 96.38 604 ALA B N 1
ATOM 12875 C CA . ALA B 1 604 ? 12.359 25.969 -21.547 1 96.38 604 ALA B CA 1
ATOM 12876 C C . ALA B 1 604 ? 12.805 27.172 -20.703 1 96.38 604 ALA B C 1
ATOM 12878 O O . ALA B 1 604 ? 11.977 27.984 -20.281 1 96.38 604 ALA B O 1
ATOM 12879 N N . ALA B 1 605 ? 14.086 27.25 -20.391 1 95 605 ALA B N 1
ATOM 12880 C CA . ALA B 1 605 ? 14.656 28.344 -19.609 1 95 605 ALA B CA 1
ATOM 12881 C C . ALA B 1 605 ? 16.047 28.719 -20.141 1 95 605 ALA B C 1
ATOM 12883 O O . ALA B 1 605 ? 16.797 27.859 -20.609 1 95 605 ALA B O 1
ATOM 12884 N N . VAL B 1 606 ? 16.344 30 -20.094 1 95.5 606 VAL B N 1
ATOM 12885 C CA . VAL B 1 606 ? 17.656 30.531 -20.453 1 95.5 606 VAL B CA 1
ATOM 12886 C C . VAL B 1 606 ? 18.188 31.406 -19.312 1 95.5 606 VAL B C 1
ATOM 12888 O O . VAL B 1 606 ? 17.469 32.25 -18.781 1 95.5 606 VAL B O 1
ATOM 12891 N N . ASN B 1 607 ? 19.375 31.141 -18.891 1 94.56 607 ASN B N 1
ATOM 12892 C CA . ASN B 1 607 ? 20.078 31.938 -17.891 1 94.56 607 ASN B CA 1
ATOM 12893 C C . ASN B 1 607 ? 21.359 32.562 -18.469 1 94.56 607 ASN B C 1
ATOM 12895 O O . ASN B 1 607 ? 22.25 31.828 -18.906 1 94.56 607 ASN B O 1
ATOM 12899 N N . LEU B 1 608 ? 21.422 33.875 -18.406 1 95.88 608 LEU B N 1
ATOM 12900 C CA . LEU B 1 608 ? 22.578 34.594 -18.922 1 95.88 608 LEU B CA 1
ATOM 12901 C C . LEU B 1 608 ? 23.266 35.344 -17.781 1 95.88 608 LEU B C 1
ATOM 12903 O O . LEU B 1 608 ? 22.609 35.906 -16.891 1 95.88 608 LEU B O 1
ATOM 12907 N N . GLY B 1 609 ? 24.578 35.312 -17.812 1 95.31 609 GLY B N 1
ATOM 12908 C CA . GLY B 1 609 ? 25.406 36.094 -16.906 1 95.31 609 GLY B CA 1
ATOM 12909 C C . GLY B 1 609 ? 26.516 36.844 -17.625 1 95.31 609 GLY B C 1
ATOM 12910 O O . GLY B 1 609 ? 27.094 36.344 -18.594 1 95.31 609 GLY B O 1
ATOM 12911 N N . TRP B 1 610 ? 26.734 38.031 -17.094 1 94.81 610 TRP B N 1
ATOM 12912 C CA . TRP B 1 610 ? 27.812 38.844 -17.641 1 94.81 610 TRP B CA 1
ATOM 12913 C C . TRP B 1 610 ? 28.703 39.406 -16.531 1 94.81 610 TRP B C 1
ATOM 12915 O O . TRP B 1 610 ? 28.234 40.156 -15.672 1 94.81 610 TRP B O 1
ATOM 12925 N N . LYS B 1 611 ? 30.016 39.031 -16.422 1 91.19 611 LYS B N 1
ATOM 12926 C CA . LYS B 1 611 ? 31.078 39.469 -15.523 1 91.19 611 LYS B CA 1
ATOM 12927 C C . LYS B 1 611 ? 30.688 39.281 -14.062 1 91.19 611 LYS B C 1
ATOM 12929 O O . LYS B 1 611 ? 31.047 40.094 -13.203 1 91.19 611 LYS B O 1
ATOM 12934 N N . ASN B 1 612 ? 29.812 38.375 -13.805 1 86.94 612 ASN B N 1
ATOM 12935 C CA . ASN B 1 612 ? 29.312 38.125 -12.461 1 86.94 612 ASN B CA 1
ATOM 12936 C C . ASN B 1 612 ? 28.641 39.375 -11.875 1 86.94 612 ASN B C 1
ATOM 12938 O O . ASN B 1 612 ? 28.578 39.531 -10.648 1 86.94 612 ASN B O 1
ATOM 12942 N N . LEU B 1 613 ? 28.234 40.25 -12.781 1 90.12 613 LEU B N 1
ATOM 12943 C CA . LEU B 1 613 ? 27.641 41.531 -12.422 1 90.12 613 LEU B CA 1
ATOM 12944 C C . LEU B 1 613 ? 26.156 41.562 -12.75 1 90.12 613 LEU B C 1
ATOM 12946 O O . LEU B 1 613 ? 25.328 41.969 -11.93 1 90.12 613 LEU B O 1
ATOM 12950 N N . LEU B 1 614 ? 25.875 41.125 -13.961 1 95.31 614 LEU B N 1
ATOM 12951 C CA . LEU B 1 614 ? 24.5 41.125 -14.453 1 95.31 614 LEU B CA 1
ATOM 12952 C C . LEU B 1 614 ? 24.031 39.719 -14.789 1 95.31 614 LEU B C 1
ATOM 12954 O O . LEU B 1 614 ? 24.781 38.938 -15.375 1 95.31 614 LEU B O 1
ATOM 12958 N N . TYR B 1 615 ? 22.812 39.469 -14.312 1 95.62 615 TYR B N 1
ATOM 12959 C CA . TYR B 1 615 ? 22.203 38.188 -14.617 1 95.62 615 TYR B CA 1
ATOM 12960 C C . TYR B 1 615 ? 20.797 38.344 -15.164 1 95.62 615 TYR B C 1
ATOM 12962 O O . TYR B 1 615 ? 20.062 39.219 -14.734 1 95.62 615 TYR B O 1
ATOM 12970 N N . LEU B 1 616 ? 20.406 37.469 -16.094 1 95.94 616 LEU B N 1
ATOM 12971 C CA . LEU B 1 616 ? 19.078 37.438 -16.703 1 95.94 616 LEU B CA 1
ATOM 12972 C C . LEU B 1 616 ? 18.547 36.031 -16.812 1 95.94 616 LEU B C 1
ATOM 12974 O O . LEU B 1 616 ? 19.25 35.125 -17.328 1 95.94 616 LEU B O 1
ATOM 12978 N N . ASP B 1 617 ? 17.359 35.812 -16.312 1 94.38 617 ASP B N 1
ATOM 12979 C CA . ASP B 1 617 ? 16.672 34.531 -16.422 1 94.38 617 ASP B CA 1
ATOM 12980 C C . ASP B 1 617 ? 15.344 34.688 -17.156 1 94.38 617 ASP B C 1
ATOM 12982 O O . ASP B 1 617 ? 14.539 35.562 -16.844 1 94.38 617 ASP B O 1
ATOM 12986 N N . ALA B 1 618 ? 15.156 33.844 -18.141 1 95.12 618 ALA B N 1
ATOM 12987 C CA . ALA B 1 618 ? 13.898 33.812 -18.891 1 95.12 618 ALA B CA 1
ATOM 12988 C C . ALA B 1 618 ? 13.383 32.375 -18.984 1 95.12 618 ALA B C 1
ATOM 12990 O O . ALA B 1 618 ? 14.156 31.438 -19.219 1 95.12 618 ALA B O 1
ATOM 12991 N N . THR B 1 619 ? 12.078 32.188 -18.688 1 94.44 619 THR B N 1
ATOM 12992 C CA . THR B 1 619 ? 11.477 30.875 -18.797 1 94.44 619 THR B CA 1
ATOM 12993 C C . THR B 1 619 ? 10.156 30.938 -19.562 1 94.44 619 THR B C 1
ATOM 12995 O O . THR B 1 619 ? 9.516 31.984 -19.609 1 94.44 619 THR B O 1
ATOM 12998 N N . ILE B 1 620 ? 9.781 29.875 -20.234 1 96.06 620 ILE B N 1
ATOM 12999 C CA . ILE B 1 620 ? 8.492 29.672 -20.891 1 96.06 620 ILE B CA 1
ATOM 13000 C C . ILE B 1 620 ? 7.984 28.266 -20.625 1 96.06 620 ILE B C 1
ATOM 13002 O O . ILE B 1 620 ? 8.766 27.312 -20.609 1 96.06 620 ILE B O 1
ATOM 13006 N N . ARG B 1 621 ? 6.688 28.109 -20.219 1 95.88 621 ARG B N 1
ATOM 13007 C CA . ARG B 1 621 ? 6.094 26.812 -19.922 1 95.88 621 ARG B CA 1
ATOM 13008 C C . ARG B 1 621 ? 4.684 26.719 -20.5 1 95.88 621 ARG B C 1
ATOM 13010 O O . ARG B 1 621 ? 3.936 27.688 -20.5 1 95.88 621 ARG B O 1
ATOM 13017 N N . GLY B 1 622 ? 4.43 25.562 -21.062 1 96.06 622 GLY B N 1
ATOM 13018 C CA . GLY B 1 622 ? 3.088 25.219 -21.5 1 96.06 622 GLY B CA 1
ATOM 13019 C C . GLY B 1 622 ? 2.537 23.984 -20.797 1 96.06 622 GLY B C 1
ATOM 13020 O O . GLY B 1 622 ? 3.246 22.984 -20.625 1 96.06 622 GLY B O 1
ATOM 13021 N N . ASP B 1 623 ? 1.243 24.156 -20.391 1 96.75 623 ASP B N 1
ATOM 13022 C CA . ASP B 1 623 ? 0.559 23.047 -19.734 1 96.75 623 ASP B CA 1
ATOM 13023 C C . ASP B 1 623 ? -0.708 22.656 -20.5 1 96.75 623 ASP B C 1
ATOM 13025 O O . ASP B 1 623 ? -1.458 23.516 -20.953 1 96.75 623 ASP B O 1
ATOM 13029 N N . LYS B 1 624 ? -0.856 21.375 -20.688 1 97.31 624 LYS B N 1
ATOM 13030 C CA . LYS B 1 624 ? -2.111 20.812 -21.172 1 97.31 624 LYS B CA 1
ATOM 13031 C C . LYS B 1 624 ? -2.82 20.031 -20.062 1 97.31 624 LYS B C 1
ATOM 13033 O O . LYS B 1 624 ? -2.357 18.969 -19.641 1 97.31 624 LYS B O 1
ATOM 13038 N N . SER B 1 625 ? -3.992 20.547 -19.672 1 96.31 625 SER B N 1
ATOM 13039 C CA . SER B 1 625 ? -4.711 19.969 -18.547 1 96.31 625 SER B CA 1
ATOM 13040 C C . SER B 1 625 ? -5.91 19.156 -19.016 1 96.31 625 SER B C 1
ATOM 13042 O O . SER B 1 625 ? -6.598 19.547 -19.969 1 96.31 625 SER B O 1
ATOM 13044 N N . SER B 1 626 ? -6.223 18.062 -18.297 1 95.56 626 SER B N 1
ATOM 13045 C CA . SER B 1 626 ? -7.375 17.234 -18.625 1 95.56 626 SER B CA 1
ATOM 13046 C C . SER B 1 626 ? -8.664 17.828 -18.062 1 95.56 626 SER B C 1
ATOM 13048 O O . SER B 1 626 ? -9.758 17.328 -18.344 1 95.56 626 SER B O 1
ATOM 13050 N N . THR B 1 627 ? -8.617 18.875 -17.297 1 94.5 627 THR B N 1
ATOM 13051 C CA . THR B 1 627 ? -9.789 19.328 -16.547 1 94.5 627 THR B CA 1
ATOM 13052 C C . THR B 1 627 ? -10.391 20.578 -17.219 1 94.5 627 THR B C 1
ATOM 13054 O O . THR B 1 627 ? -11.375 21.125 -16.719 1 94.5 627 THR B O 1
ATOM 13057 N N . LEU B 1 628 ? -9.805 21 -18.25 1 95.69 628 LEU B N 1
ATOM 13058 C CA . LEU B 1 628 ? -10.344 22.109 -19.031 1 95.69 628 LEU B CA 1
ATOM 13059 C C . LEU B 1 628 ? -10.812 21.641 -20.406 1 95.69 628 LEU B C 1
ATOM 13061 O O . LEU B 1 628 ? -10.398 20.578 -20.875 1 95.69 628 LEU B O 1
ATOM 13065 N N . PRO B 1 629 ? -11.727 22.438 -20.969 1 95.06 629 PRO B N 1
ATOM 13066 C CA . PRO B 1 629 ? -12.219 22.016 -22.297 1 95.06 629 PRO B CA 1
ATOM 13067 C C . PRO B 1 629 ? -11.117 22.016 -23.344 1 95.06 629 PRO B C 1
ATOM 13069 O O . PRO B 1 629 ? -10.172 22.797 -23.281 1 95.06 629 PRO B O 1
ATOM 13072 N N . THR B 1 630 ? -11.273 21.234 -24.359 1 91.5 630 THR B N 1
ATOM 13073 C CA . THR B 1 630 ? -10.266 20.984 -25.375 1 91.5 630 THR B CA 1
ATOM 13074 C C . THR B 1 630 ? -9.82 22.281 -26.031 1 91.5 630 THR B C 1
ATOM 13076 O O . THR B 1 630 ? -8.664 22.422 -26.438 1 91.5 630 THR B O 1
ATOM 13079 N N . GLY B 1 631 ? -10.609 23.172 -26.125 1 91.69 631 GLY B N 1
ATOM 13080 C CA . GLY B 1 631 ? -10.258 24.422 -26.766 1 91.69 631 GLY B CA 1
ATOM 13081 C C . GLY B 1 631 ? -9.43 25.328 -25.875 1 91.69 631 GLY B C 1
ATOM 13082 O O . GLY B 1 631 ? -8.789 26.266 -26.359 1 91.69 631 GLY B O 1
ATOM 13083 N N . ASN B 1 632 ? -9.438 25.094 -24.562 1 94.25 632 ASN B N 1
ATOM 13084 C CA . ASN B 1 632 ? -8.75 25.969 -23.625 1 94.25 632 ASN B CA 1
ATOM 13085 C C . ASN B 1 632 ? -7.867 25.172 -22.656 1 94.25 632 ASN B C 1
ATOM 13087 O O . ASN B 1 632 ? -7.465 25.672 -21.609 1 94.25 632 ASN B O 1
ATOM 13091 N N . ASN B 1 633 ? -7.602 23.984 -22.953 1 95.44 633 ASN B N 1
ATOM 13092 C CA . ASN B 1 633 ? -6.918 23.141 -21.984 1 95.44 633 ASN B CA 1
ATOM 13093 C C . ASN B 1 633 ? -5.402 23.219 -22.141 1 95.44 633 ASN B C 1
ATOM 13095 O O . ASN B 1 633 ? -4.66 22.547 -21.422 1 95.44 633 ASN B O 1
ATOM 13099 N N . THR B 1 634 ? -4.934 23.969 -23.203 1 96 634 THR B N 1
ATOM 13100 C CA . THR B 1 634 ? -3.51 24.266 -23.359 1 96 634 THR B CA 1
ATOM 13101 C C . THR B 1 634 ? -3.229 25.75 -23.156 1 96 634 THR B C 1
ATOM 13103 O O . THR B 1 634 ? -3.793 26.594 -23.844 1 96 634 THR B O 1
ATOM 13106 N N . TYR B 1 635 ? -2.373 26.078 -22.25 1 94.06 635 TYR B N 1
ATOM 13107 C CA . TYR B 1 635 ? -2.072 27.469 -21.953 1 94.06 635 TYR B CA 1
ATOM 13108 C C . TYR B 1 635 ? -0.586 27.656 -21.688 1 94.06 635 TYR B C 1
ATOM 13110 O O . TYR B 1 635 ? 0.052 26.812 -21.062 1 94.06 635 TYR B O 1
ATOM 13118 N N . ILE B 1 636 ? -0.035 28.719 -22.141 1 95.19 636 ILE B N 1
ATOM 13119 C CA . ILE B 1 636 ? 1.391 29.031 -22.109 1 95.19 636 ILE B CA 1
ATOM 13120 C C . ILE B 1 636 ? 1.625 30.312 -21.312 1 95.19 636 ILE B C 1
ATOM 13122 O O . ILE B 1 636 ? 0.841 31.266 -21.406 1 95.19 636 ILE B O 1
ATOM 13126 N N . TYR B 1 637 ? 2.67 30.359 -20.594 1 91.75 637 TYR B N 1
ATOM 13127 C CA . TYR B 1 637 ? 2.959 31.578 -19.828 1 91.75 637 TYR B CA 1
ATOM 13128 C C . TYR B 1 637 ? 4.461 31.75 -19.641 1 91.75 637 TYR B C 1
ATOM 13130 O O . TYR B 1 637 ? 5.195 30.766 -19.484 1 91.75 637 TYR B O 1
ATOM 13138 N N . PRO B 1 638 ? 4.938 32.969 -19.562 1 94.38 638 PRO B N 1
ATOM 13139 C CA . PRO B 1 638 ? 6.355 33.312 -19.453 1 94.38 638 PRO B CA 1
ATOM 13140 C C . PRO B 1 638 ? 6.734 33.875 -18.078 1 94.38 638 PRO B C 1
ATOM 13142 O O . PRO B 1 638 ? 5.855 34.25 -17.297 1 94.38 638 PRO B O 1
ATOM 13145 N N . SER B 1 639 ? 8.023 33.906 -17.781 1 94.5 639 SER B N 1
ATOM 13146 C CA . SER B 1 639 ? 8.609 34.625 -16.641 1 94.5 639 SER B CA 1
ATOM 13147 C C . SER B 1 639 ? 9.977 35.188 -17 1 94.5 639 SER B C 1
ATOM 13149 O O . SER B 1 639 ? 10.727 34.594 -17.766 1 94.5 639 SER B O 1
ATOM 13151 N N . VAL B 1 640 ? 10.312 36.375 -16.516 1 95.56 640 VAL B N 1
ATOM 13152 C CA . VAL B 1 640 ? 11.602 37.031 -16.734 1 95.56 640 VAL B CA 1
ATOM 13153 C C . VAL B 1 640 ? 12.086 37.656 -15.422 1 95.56 640 VAL B C 1
ATOM 13155 O O . VAL B 1 640 ? 11.297 38.25 -14.68 1 95.56 640 VAL B O 1
ATOM 13158 N N . SER B 1 641 ? 13.305 37.406 -15.086 1 94.75 641 SER B N 1
ATOM 13159 C CA . SER B 1 641 ? 13.898 38.031 -13.898 1 94.75 641 SER B CA 1
ATOM 13160 C C . SER B 1 641 ? 15.352 38.438 -14.156 1 94.75 641 SER B C 1
ATOM 13162 O O . SER B 1 641 ? 16.016 37.844 -15.008 1 94.75 641 SER B O 1
ATOM 13164 N N . GLY B 1 642 ? 15.805 39.438 -13.438 1 94.75 642 GLY B N 1
ATOM 13165 C CA . GLY B 1 642 ? 17.172 39.969 -13.547 1 94.75 642 GLY B CA 1
ATOM 13166 C C . GLY B 1 642 ? 17.75 40.375 -12.219 1 94.75 642 GLY B C 1
ATOM 13167 O O . GLY B 1 642 ? 17.016 40.688 -11.273 1 94.75 642 GLY B O 1
ATOM 13168 N N . SER B 1 643 ? 19.016 40.344 -12.133 1 94.69 643 SER B N 1
ATOM 13169 C CA . SER B 1 643 ? 19.719 40.812 -10.945 1 94.69 643 SER B CA 1
ATOM 13170 C C . SER B 1 643 ? 20.984 41.594 -11.312 1 94.69 643 SER B C 1
ATOM 13172 O O . SER B 1 643 ? 21.625 41.281 -12.312 1 94.69 643 SER B O 1
ATOM 13174 N N . PHE B 1 644 ? 21.25 42.625 -10.547 1 96.19 644 PHE B N 1
ATOM 13175 C CA . PHE B 1 644 ? 22.438 43.469 -10.672 1 96.19 644 PHE B CA 1
ATOM 13176 C C . PHE B 1 644 ? 23.219 43.5 -9.359 1 96.19 644 PHE B C 1
ATOM 13178 O O . PHE B 1 644 ? 22.766 44.094 -8.375 1 96.19 644 PHE B O 1
ATOM 13185 N N . VAL B 1 645 ? 24.375 42.875 -9.391 1 94.5 645 VAL B N 1
ATOM 13186 C CA . VAL B 1 645 ? 25.219 42.812 -8.203 1 94.5 645 VAL B CA 1
ATOM 13187 C C . VAL B 1 645 ? 26.172 44.031 -8.18 1 94.5 645 VAL B C 1
ATOM 13189 O O . VAL B 1 645 ? 27.359 43.875 -8.469 1 94.5 645 VAL B O 1
ATOM 13192 N N . PHE B 1 646 ? 25.781 45.062 -7.645 1 93.44 646 PHE B N 1
ATOM 13193 C CA . PHE B 1 646 ? 26.5 46.344 -7.77 1 93.44 646 PHE B CA 1
ATOM 13194 C C . PHE B 1 646 ? 27.719 46.375 -6.855 1 93.44 646 PHE B C 1
ATOM 13196 O O . PHE B 1 646 ? 28.609 47.188 -7.039 1 93.44 646 PHE B O 1
ATOM 13203 N N . SER B 1 647 ? 27.766 45.5 -5.844 1 90.31 647 SER B N 1
ATOM 13204 C CA . SER B 1 647 ? 28.938 45.469 -4.969 1 90.31 647 SER B CA 1
ATOM 13205 C C . SER B 1 647 ? 30.188 45.094 -5.75 1 90.31 647 SER B C 1
ATOM 13207 O O . SER B 1 647 ? 31.297 45.469 -5.363 1 90.31 647 SER B O 1
ATOM 13209 N N . GLU B 1 648 ? 29.969 44.312 -6.738 1 86.38 648 GLU B N 1
ATOM 13210 C CA . GLU B 1 648 ? 31.109 43.906 -7.57 1 86.38 648 GLU B CA 1
ATOM 13211 C C . GLU B 1 648 ? 31.703 45.125 -8.289 1 86.38 648 GLU B C 1
ATOM 13213 O O . GLU B 1 648 ? 32.875 45.094 -8.695 1 86.38 648 GLU B O 1
ATOM 13218 N N . LEU B 1 649 ? 30.953 46.156 -8.492 1 88.81 649 LEU B N 1
ATOM 13219 C CA . LEU B 1 649 ? 31.422 47.375 -9.109 1 88.81 649 LEU B CA 1
ATOM 13220 C C . LEU B 1 649 ? 32.062 48.312 -8.078 1 88.81 649 LEU B C 1
ATOM 13222 O O . LEU B 1 649 ? 33.094 48.906 -8.328 1 88.81 649 LEU B O 1
ATOM 13226 N N . ILE B 1 650 ? 31.438 48.438 -6.957 1 88.81 650 ILE B N 1
ATOM 13227 C CA . ILE B 1 650 ? 31.859 49.375 -5.93 1 88.81 650 ILE B CA 1
ATOM 13228 C C . ILE B 1 650 ? 33.062 48.812 -5.168 1 88.81 650 ILE B C 1
ATOM 13230 O O . ILE B 1 650 ? 33.938 49.594 -4.766 1 88.81 650 ILE B O 1
ATOM 13234 N N . LYS B 1 651 ? 33.156 47.531 -4.961 1 80.38 651 LYS B N 1
ATOM 13235 C CA . LYS B 1 651 ? 34.219 46.781 -4.301 1 80.38 651 LYS B CA 1
ATOM 13236 C C . LYS B 1 651 ? 34.625 47.469 -2.992 1 80.38 651 LYS B C 1
ATOM 13238 O O . LYS B 1 651 ? 35.781 47.781 -2.803 1 80.38 651 LYS B O 1
ATOM 13243 N N . ARG B 1 652 ? 33.812 47.656 -2.062 1 79.81 652 ARG B N 1
ATOM 13244 C CA . ARG B 1 652 ? 34.062 48.281 -0.77 1 79.81 652 ARG B CA 1
ATOM 13245 C C . ARG B 1 652 ? 34.406 47.219 0.285 1 79.81 652 ARG B C 1
ATOM 13247 O O . ARG B 1 652 ? 34.125 47.438 1.471 1 79.81 652 ARG B O 1
ATOM 13254 N N . GLY B 1 653 ? 34.812 46.188 -0.141 1 75.19 653 GLY B N 1
ATOM 13255 C CA . GLY B 1 653 ? 35.375 45.125 0.684 1 75.19 653 GLY B CA 1
ATOM 13256 C C . GLY B 1 653 ? 34.469 44.75 1.853 1 75.19 653 GLY B C 1
ATOM 13257 O O . GLY B 1 653 ? 33.281 44.5 1.67 1 75.19 653 GLY B O 1
ATOM 13258 N N . ASP B 1 654 ? 34.969 45.219 3.111 1 78.56 654 ASP B N 1
ATOM 13259 C CA . ASP B 1 654 ? 34.406 44.75 4.367 1 78.56 654 ASP B CA 1
ATOM 13260 C C . ASP B 1 654 ? 33.188 45.594 4.762 1 78.56 654 ASP B C 1
ATOM 13262 O O . ASP B 1 654 ? 32.281 45.094 5.453 1 78.56 654 ASP B O 1
ATOM 13266 N N . ILE B 1 655 ? 33 46.719 4.34 1 87.12 655 ILE B N 1
ATOM 13267 C CA . ILE B 1 655 ? 31.875 47.594 4.703 1 87.12 655 ILE B CA 1
ATOM 13268 C C . ILE B 1 655 ? 30.609 47.156 3.979 1 87.12 655 ILE B C 1
ATOM 13270 O O . ILE B 1 655 ? 29.516 47.156 4.551 1 87.12 655 ILE B O 1
ATOM 13274 N N . LEU B 1 656 ? 30.75 46.719 2.654 1 91.12 656 LEU B N 1
ATOM 13275 C CA . LEU B 1 656 ? 29.641 46.25 1.84 1 91.12 656 LEU B CA 1
ATOM 13276 C C . LEU B 1 656 ? 30.078 45.094 0.95 1 91.12 656 LEU B C 1
ATOM 13278 O O . LEU B 1 656 ? 30.141 45.219 -0.273 1 91.12 656 LEU B O 1
ATOM 13282 N N . PRO B 1 657 ? 30.25 44.031 1.601 1 86.19 657 PRO B N 1
ATOM 13283 C CA . PRO B 1 657 ? 30.75 42.875 0.844 1 86.19 657 PRO B CA 1
ATOM 13284 C C . PRO B 1 657 ? 29.781 42.406 -0.229 1 86.19 657 PRO B C 1
ATOM 13286 O O . PRO B 1 657 ? 30.188 41.781 -1.206 1 86.19 657 PRO B O 1
ATOM 13289 N N . TYR B 1 658 ? 28.547 42.688 0.029 1 90.5 658 TYR B N 1
ATOM 13290 C CA . TYR B 1 658 ? 27.562 42.156 -0.914 1 90.5 658 TYR B CA 1
ATOM 13291 C C . TYR B 1 658 ? 26.391 43.125 -1.071 1 90.5 658 TYR B C 1
ATOM 13293 O O . TYR B 1 658 ? 25.922 43.719 -0.089 1 90.5 658 TYR B O 1
ATOM 13301 N N . GLY B 1 659 ? 25.984 43.406 -2.268 1 92.88 659 GLY B N 1
ATOM 13302 C CA . GLY B 1 659 ? 24.812 44.188 -2.627 1 92.88 659 GLY B CA 1
ATOM 13303 C C . GLY B 1 659 ? 24.234 43.812 -3.975 1 92.88 659 GLY B C 1
ATOM 13304 O O . GLY B 1 659 ? 24.969 43.656 -4.953 1 92.88 659 GLY B O 1
ATOM 13305 N N . LYS B 1 660 ? 22.938 43.688 -3.955 1 94.56 660 LYS B N 1
ATOM 13306 C CA . LYS B 1 660 ? 22.266 43.219 -5.164 1 94.56 660 LYS B CA 1
ATOM 13307 C C . LYS B 1 660 ? 20.859 43.844 -5.273 1 94.56 660 LYS B C 1
ATOM 13309 O O . LYS B 1 660 ? 20.156 43.969 -4.273 1 94.56 660 LYS B O 1
ATOM 13314 N N . VAL B 1 661 ? 20.516 44.281 -6.516 1 96.31 661 VAL B N 1
ATOM 13315 C CA . VAL B 1 661 ? 19.141 44.656 -6.836 1 96.31 661 VAL B CA 1
ATOM 13316 C C . VAL B 1 661 ? 18.547 43.625 -7.793 1 96.31 661 VAL B C 1
ATOM 13318 O O . VAL B 1 661 ? 19.219 43.125 -8.703 1 96.31 661 VAL B O 1
ATOM 13321 N N . ARG B 1 662 ? 17.359 43.25 -7.547 1 95.44 662 ARG B N 1
ATOM 13322 C CA . ARG B 1 662 ? 16.719 42.281 -8.406 1 95.44 662 ARG B CA 1
ATOM 13323 C C . ARG B 1 662 ? 15.336 42.719 -8.836 1 95.44 662 ARG B C 1
ATOM 13325 O O . ARG B 1 662 ? 14.648 43.438 -8.094 1 95.44 662 ARG B O 1
ATOM 13332 N N . LEU B 1 663 ? 14.914 42.344 -10.008 1 95.69 663 LEU B N 1
ATOM 13333 C CA . LEU B 1 663 ? 13.617 42.594 -10.633 1 95.69 663 LEU B CA 1
ATOM 13334 C C . LEU B 1 663 ? 13.07 41.344 -11.289 1 95.69 663 LEU B C 1
ATOM 13336 O O . LEU B 1 663 ? 13.82 40.562 -11.898 1 95.69 663 LEU B O 1
ATOM 13340 N N . SER B 1 664 ? 11.695 41.125 -11.102 1 95.44 664 SER B N 1
ATOM 13341 C CA . SER B 1 664 ? 11.117 39.938 -11.742 1 95.44 664 SER B CA 1
ATOM 13342 C C . SER B 1 664 ? 9.688 40.219 -12.203 1 95.44 664 SER B C 1
ATOM 13344 O O . SER B 1 664 ? 8.945 40.938 -11.539 1 95.44 664 SER B O 1
ATOM 13346 N N . PHE B 1 665 ? 9.32 39.594 -13.344 1 95.56 665 PHE B N 1
ATOM 13347 C CA . PHE B 1 665 ? 7.98 39.531 -13.906 1 95.56 665 PHE B CA 1
ATOM 13348 C C . PHE B 1 665 ? 7.625 38.094 -14.297 1 95.56 665 PHE B C 1
ATOM 13350 O O . PHE B 1 665 ? 8.445 37.375 -14.883 1 95.56 665 PHE B O 1
ATOM 13357 N N . ALA B 1 666 ? 6.367 37.719 -13.898 1 94.81 666 ALA B N 1
ATOM 13358 C CA . ALA B 1 666 ? 5.988 36.344 -14.242 1 94.81 666 ALA B CA 1
ATOM 13359 C C . ALA B 1 666 ? 4.477 36.219 -14.367 1 94.81 666 ALA B C 1
ATOM 13361 O O . ALA B 1 666 ? 3.725 36.969 -13.758 1 94.81 666 ALA B O 1
ATOM 13362 N N . GLN B 1 667 ? 4.039 35.219 -15.188 1 93.62 667 GLN B N 1
ATOM 13363 C CA . GLN B 1 667 ? 2.656 34.781 -15.289 1 93.62 667 GLN B CA 1
ATOM 13364 C C . GLN B 1 667 ? 2.555 33.25 -15.086 1 93.62 667 GLN B C 1
ATOM 13366 O O . GLN B 1 667 ? 3.398 32.5 -15.57 1 93.62 667 GLN B O 1
ATOM 13371 N N . VAL B 1 668 ? 1.53 32.875 -14.359 1 92.31 668 VAL B N 1
ATOM 13372 C CA . VAL B 1 668 ? 1.285 31.453 -14.172 1 92.31 668 VAL B CA 1
ATOM 13373 C C . VAL B 1 668 ? -0.198 31.141 -14.375 1 92.31 668 VAL B C 1
ATOM 13375 O O . VAL B 1 668 ? -1.058 31.938 -13.977 1 92.31 668 VAL B O 1
ATOM 13378 N N . GLY B 1 669 ? -0.483 30.031 -15.055 1 89.31 669 GLY B N 1
ATOM 13379 C CA . GLY B 1 669 ? -1.853 29.578 -15.234 1 89.31 669 GLY B CA 1
ATOM 13380 C C . GLY B 1 669 ? -2.211 28.406 -14.344 1 89.31 669 GLY B C 1
ATOM 13381 O O . GLY B 1 669 ? -1.335 27.641 -13.938 1 89.31 669 GLY B O 1
ATOM 13382 N N . SER B 1 670 ? -3.504 28.328 -14.039 1 89.06 670 SER B N 1
ATOM 13383 C CA . SER B 1 670 ? -3.953 27.203 -13.234 1 89.06 670 SER B CA 1
ATOM 13384 C C . SER B 1 670 ? -5.27 26.641 -13.758 1 89.06 670 SER B C 1
ATOM 13386 O O . SER B 1 670 ? -6.062 27.359 -14.367 1 89.06 670 SER B O 1
ATOM 13388 N N . ASP B 1 671 ? -5.438 25.344 -13.547 1 92.12 671 ASP B N 1
ATOM 13389 C CA . ASP B 1 671 ? -6.645 24.625 -13.969 1 92.12 671 ASP B CA 1
ATOM 13390 C C . ASP B 1 671 ? -7.574 24.391 -12.781 1 92.12 671 ASP B C 1
ATOM 13392 O O . ASP B 1 671 ? -7.547 25.125 -11.797 1 92.12 671 ASP B O 1
ATOM 13396 N N . THR B 1 672 ? -8.586 23.438 -13 1 90.56 672 THR B N 1
ATOM 13397 C CA . THR B 1 672 ? -9.562 23.156 -11.953 1 90.56 672 THR B CA 1
ATOM 13398 C C . THR B 1 672 ? -9.664 21.656 -11.688 1 90.56 672 THR B C 1
ATOM 13400 O O . THR B 1 672 ? -8.797 20.891 -12.109 1 90.56 672 THR B O 1
ATOM 13403 N N . ASP B 1 673 ? -10.594 21.266 -10.859 1 89.62 673 ASP B N 1
ATOM 13404 C CA . ASP B 1 673 ? -10.812 19.859 -10.516 1 89.62 673 ASP B CA 1
ATOM 13405 C C . ASP B 1 673 ? -11.5 19.109 -11.656 1 89.62 673 ASP B C 1
ATOM 13407 O O . ASP B 1 673 ? -12.141 19.734 -12.508 1 89.62 673 ASP B O 1
ATOM 13411 N N . PRO B 1 674 ? -11.422 17.828 -11.617 1 92 674 PRO B N 1
ATOM 13412 C CA . PRO B 1 674 ? -12.008 17.062 -12.719 1 92 674 PRO B CA 1
ATOM 13413 C C . PRO B 1 674 ? -13.531 17 -12.648 1 92 674 PRO B C 1
ATOM 13415 O O . PRO B 1 674 ? -14.117 17.297 -11.602 1 92 674 PRO B O 1
ATOM 13418 N N . TYR B 1 675 ? -14.156 16.719 -13.742 1 89.25 675 TYR B N 1
ATOM 13419 C CA . TYR B 1 675 ? -15.57 16.406 -13.93 1 89.25 675 TYR B CA 1
ATOM 13420 C C . TYR B 1 675 ? -16.438 17.656 -13.773 1 89.25 675 TYR B C 1
ATOM 13422 O O . TYR B 1 675 ? -17.531 17.594 -13.219 1 89.25 675 TYR B O 1
ATOM 13430 N N . GLN B 1 676 ? -15.93 18.797 -14.141 1 88 676 GLN B N 1
ATOM 13431 C CA . GLN B 1 676 ? -16.672 20.047 -14.023 1 88 676 GLN B CA 1
ATOM 13432 C C . GLN B 1 676 ? -17.188 20.5 -15.383 1 88 676 GLN B C 1
ATOM 13434 O O . GLN B 1 676 ? -17.859 21.531 -15.484 1 88 676 GLN B O 1
ATOM 13439 N N . LEU B 1 677 ? -16.984 19.75 -16.422 1 88.69 677 LEU B N 1
ATOM 13440 C CA . LEU B 1 677 ? -17.297 20.188 -17.766 1 88.69 677 LEU B CA 1
ATOM 13441 C C . LEU B 1 677 ? -18.609 19.578 -18.25 1 88.69 677 LEU B C 1
ATOM 13443 O O . LEU B 1 677 ? -19.172 20.016 -19.25 1 88.69 677 LEU B O 1
ATOM 13447 N N . GLY B 1 678 ? -19.078 18.609 -17.531 1 85 678 GLY B N 1
ATOM 13448 C CA . GLY B 1 678 ? -20.312 17.938 -17.922 1 85 678 GLY B CA 1
ATOM 13449 C C . GLY B 1 678 ? -21.172 17.531 -16.734 1 85 678 GLY B C 1
ATOM 13450 O O . GLY B 1 678 ? -20.766 17.688 -15.586 1 85 678 GLY B O 1
ATOM 13451 N N . LEU B 1 679 ? -22.359 17.062 -17.094 1 81.88 679 LEU B N 1
ATOM 13452 C CA . LEU B 1 679 ? -23.25 16.578 -16.062 1 81.88 679 LEU B CA 1
ATOM 13453 C C . LEU B 1 679 ? -22.844 15.195 -15.578 1 81.88 679 LEU B C 1
ATOM 13455 O O . LEU B 1 679 ? -22.406 14.359 -16.375 1 81.88 679 LEU B O 1
ATOM 13459 N N . VAL B 1 680 ? -22.844 15.148 -14.312 1 81.44 680 VAL B N 1
ATOM 13460 C CA . VAL B 1 680 ? -22.594 13.852 -13.688 1 81.44 680 VAL B CA 1
ATOM 13461 C C . VAL B 1 680 ? -23.891 13.328 -13.062 1 81.44 680 VAL B C 1
ATOM 13463 O O . VAL B 1 680 ? -24.703 14.102 -12.547 1 81.44 680 VAL B O 1
ATOM 13466 N N . TYR B 1 681 ? -24.047 12.047 -13.156 1 79.5 681 TYR B N 1
ATOM 13467 C CA . TYR B 1 681 ? -25.297 11.445 -12.695 1 79.5 681 TYR B CA 1
ATOM 13468 C C . TYR B 1 681 ? -25.047 10.461 -11.562 1 79.5 681 TYR B C 1
ATOM 13470 O O . TYR B 1 681 ? -23.953 9.891 -11.461 1 79.5 681 TYR B O 1
ATOM 13478 N N . THR B 1 682 ? -26.047 10.492 -10.609 1 79.56 682 THR B N 1
ATOM 13479 C CA . THR B 1 682 ? -26 9.531 -9.508 1 79.56 682 THR B CA 1
ATOM 13480 C C . THR B 1 682 ? -27.391 8.961 -9.242 1 79.56 682 THR B C 1
ATOM 13482 O O . THR B 1 682 ? -28.359 9.32 -9.922 1 79.56 682 THR B O 1
ATOM 13485 N N . LYS B 1 683 ? -27.438 7.93 -8.445 1 77.25 683 LYS B N 1
ATOM 13486 C CA . LYS B 1 683 ? -28.719 7.379 -8 1 77.25 683 LYS B CA 1
ATOM 13487 C C . LYS B 1 683 ? -28.844 7.449 -6.484 1 77.25 683 LYS B C 1
ATOM 13489 O O . LYS B 1 683 ? -27.844 7.676 -5.781 1 77.25 683 LYS B O 1
ATOM 13494 N N . SER B 1 684 ? -30.125 7.258 -6.133 1 74.69 684 SER B N 1
ATOM 13495 C CA . SER B 1 684 ? -30.359 7.277 -4.691 1 74.69 684 SER B CA 1
ATOM 13496 C C . SER B 1 684 ? -29.531 6.215 -3.979 1 74.69 684 SER B C 1
ATOM 13498 O O . SER B 1 684 ? -29.359 5.105 -4.488 1 74.69 684 SER B O 1
ATOM 13500 N N . LYS B 1 685 ? -29.031 6.617 -2.867 1 67.56 685 LYS B N 1
ATOM 13501 C CA . LYS B 1 685 ? -28.203 5.734 -2.049 1 67.56 685 LYS B CA 1
ATOM 13502 C C . LYS B 1 685 ? -29.031 4.594 -1.459 1 67.56 685 LYS B C 1
ATOM 13504 O O . LYS B 1 685 ? -28.5 3.521 -1.169 1 67.56 685 LYS B O 1
ATOM 13509 N N . PHE B 1 686 ? -30.328 4.922 -1.258 1 63.88 686 PHE B N 1
ATOM 13510 C CA . PHE B 1 686 ? -31.203 3.92 -0.655 1 63.88 686 PHE B CA 1
ATOM 13511 C C . PHE B 1 686 ? -32.094 3.291 -1.706 1 63.88 686 PHE B C 1
ATOM 13513 O O . PHE B 1 686 ? -32.531 3.957 -2.658 1 63.88 686 PHE B O 1
ATOM 13520 N N . THR B 1 687 ? -32.125 1.918 -1.631 1 59.19 687 THR B N 1
ATOM 13521 C CA . THR B 1 687 ? -32.875 1.154 -2.605 1 59.19 687 THR B CA 1
ATOM 13522 C C . THR B 1 687 ? -34.375 1.157 -2.242 1 59.19 687 THR B C 1
ATOM 13524 O O . THR B 1 687 ? -34.719 0.925 -1.086 1 59.19 687 THR B O 1
ATOM 13527 N N . TYR B 1 688 ? -35.062 1.856 -3.146 1 57.81 688 TYR B N 1
ATOM 13528 C CA . TYR B 1 688 ? -36.531 1.735 -3.047 1 57.81 688 TYR B CA 1
ATOM 13529 C C . TYR B 1 688 ? -37.031 0.611 -3.938 1 57.81 688 TYR B C 1
ATOM 13531 O O . TYR B 1 688 ? -36.656 0.517 -5.109 1 57.81 688 TYR B O 1
ATOM 13539 N N . PRO B 1 689 ? -37.594 -0.417 -3.223 1 56.47 689 PRO B N 1
ATOM 13540 C CA . PRO B 1 689 ? -38.062 -1.536 -4.043 1 56.47 689 PRO B CA 1
ATOM 13541 C C . PRO B 1 689 ? -38.75 -1.08 -5.336 1 56.47 689 PRO B C 1
ATOM 13543 O O . PRO B 1 689 ? -39.656 -0.254 -5.297 1 56.47 689 PRO B O 1
ATOM 13546 N N . GLY B 1 690 ? -38.375 -1.497 -6.461 1 57.53 690 GLY B N 1
ATOM 13547 C CA . GLY B 1 690 ? -39 -1.349 -7.754 1 57.53 690 GLY B CA 1
ATOM 13548 C C . GLY B 1 690 ? -38.656 -0.055 -8.461 1 57.53 690 GLY B C 1
ATOM 13549 O O . GLY B 1 690 ? -39 0.142 -9.625 1 57.53 690 GLY B O 1
ATOM 13550 N N . TYR B 1 691 ? -38.062 0.933 -7.711 1 65.31 691 TYR B N 1
ATOM 13551 C CA . TYR B 1 691 ? -37.844 2.203 -8.391 1 65.31 691 TYR B CA 1
ATOM 13552 C C . TYR B 1 691 ? -36.406 2.656 -8.219 1 65.31 691 TYR B C 1
ATOM 13554 O O . TYR B 1 691 ? -35.812 2.496 -7.148 1 65.31 691 TYR B O 1
ATOM 13562 N N . THR B 1 692 ? -35.688 2.93 -9.344 1 69.75 692 THR B N 1
ATOM 13563 C CA . THR B 1 692 ? -34.406 3.594 -9.305 1 69.75 692 THR B CA 1
ATOM 13564 C C . THR B 1 692 ? -34.531 5.09 -9.562 1 69.75 692 THR B C 1
ATOM 13566 O O . THR B 1 692 ? -35.062 5.496 -10.602 1 69.75 692 THR B O 1
ATOM 13569 N N . ILE B 1 693 ? -34.25 5.871 -8.555 1 74.06 693 ILE B N 1
ATOM 13570 C CA . ILE B 1 693 ? -34.312 7.32 -8.727 1 74.06 693 ILE B CA 1
ATOM 13571 C C . ILE B 1 693 ? -32.938 7.867 -9.117 1 74.06 693 ILE B C 1
ATOM 13573 O O . ILE B 1 693 ? -32 7.793 -8.336 1 74.06 693 ILE B O 1
ATOM 13577 N N . GLY B 1 694 ? -32.812 8.102 -10.391 1 75.69 694 GLY B N 1
ATOM 13578 C CA . GLY B 1 694 ? -31.594 8.773 -10.859 1 75.69 694 GLY B CA 1
ATOM 13579 C C . GLY B 1 694 ? -31.719 10.281 -10.859 1 75.69 694 GLY B C 1
ATOM 13580 O O . GLY B 1 694 ? -32.812 10.828 -11.047 1 75.69 694 GLY B O 1
ATOM 13581 N N . PHE B 1 695 ? -30.734 10.969 -10.461 1 76.69 695 PHE B N 1
ATOM 13582 C CA . PHE B 1 695 ? -30.766 12.422 -10.547 1 76.69 695 PHE B CA 1
ATOM 13583 C C . PHE B 1 695 ? -29.391 12.984 -10.891 1 76.69 695 PHE B C 1
ATOM 13585 O O . PHE B 1 695 ? -28.406 12.258 -10.859 1 76.69 695 PHE B O 1
ATOM 13592 N N . ILE B 1 696 ? -29.391 14.156 -11.383 1 74.12 696 ILE B N 1
ATOM 13593 C CA . ILE B 1 696 ? -28.156 14.891 -11.664 1 74.12 696 ILE B CA 1
ATOM 13594 C C . ILE B 1 696 ? -27.422 15.188 -10.359 1 74.12 696 ILE B C 1
ATOM 13596 O O . ILE B 1 696 ? -28.016 15.719 -9.414 1 74.12 696 ILE B O 1
ATOM 13600 N N . ASP B 1 697 ? -26.219 14.75 -10.305 1 77.5 697 ASP B N 1
ATOM 13601 C CA . ASP B 1 697 ? -25.438 14.859 -9.078 1 77.5 697 ASP B CA 1
ATOM 13602 C C . ASP B 1 697 ? -24.781 16.234 -8.969 1 77.5 697 ASP B C 1
ATOM 13604 O O . ASP B 1 697 ? -24.391 16.656 -7.871 1 77.5 697 ASP B O 1
ATOM 13608 N N . ASN B 1 698 ? -24.75 16.922 -10.133 1 75.75 698 ASN B N 1
ATOM 13609 C CA . ASN B 1 698 ? -24.078 18.219 -10.125 1 75.75 698 ASN B CA 1
ATOM 13610 C C . ASN B 1 698 ? -24.828 19.234 -9.266 1 75.75 698 ASN B C 1
ATOM 13612 O O . ASN B 1 698 ? -26.062 19.344 -9.352 1 75.75 698 ASN B O 1
ATOM 13616 N N . THR B 1 699 ? -24.031 19.891 -8.461 1 75.81 699 THR B N 1
ATOM 13617 C CA . THR B 1 699 ? -24.594 21.047 -7.785 1 75.81 699 THR B CA 1
ATOM 13618 C C . THR B 1 699 ? -24.25 22.344 -8.531 1 75.81 699 THR B C 1
ATOM 13620 O O . THR B 1 699 ? -24.797 23.406 -8.25 1 75.81 699 THR B O 1
ATOM 13623 N N . THR B 1 700 ? -23.375 22.156 -9.508 1 83.19 700 THR B N 1
ATOM 13624 C CA . THR B 1 700 ? -22.891 23.297 -10.273 1 83.19 700 THR B CA 1
ATOM 13625 C C . THR B 1 700 ? -23.094 23.062 -11.766 1 83.19 700 THR B C 1
ATOM 13627 O O . THR B 1 700 ? -22.797 22 -12.289 1 83.19 700 THR B O 1
ATOM 13630 N N . ILE B 1 701 ? -23.641 24.078 -12.43 1 85.12 701 ILE B N 1
ATOM 13631 C CA . ILE B 1 701 ? -23.797 24.016 -13.875 1 85.12 701 ILE B CA 1
ATOM 13632 C C . ILE B 1 701 ? -22.422 24.016 -14.539 1 85.12 701 ILE B C 1
ATOM 13634 O O . ILE B 1 701 ? -21.609 24.906 -14.297 1 85.12 701 ILE B O 1
ATOM 13638 N N . PRO B 1 702 ? -22.25 23 -15.328 1 87.88 702 PRO B N 1
ATOM 13639 C CA . PRO B 1 702 ? -20.953 22.953 -16 1 87.88 702 PRO B CA 1
ATOM 13640 C C . PRO B 1 702 ? -20.766 24.078 -17.016 1 87.88 702 PRO B C 1
ATOM 13642 O O . PRO B 1 702 ? -21.75 24.609 -17.531 1 87.88 702 PRO B O 1
ATOM 13645 N N . ASN B 1 703 ? -19.562 24.469 -17.25 1 88.75 703 ASN B N 1
ATOM 13646 C CA . ASN B 1 703 ? -19.188 25.516 -18.219 1 88.75 703 ASN B CA 1
ATOM 13647 C C . ASN B 1 703 ? -18.25 24.969 -19.281 1 88.75 703 ASN B C 1
ATOM 13649 O O . ASN B 1 703 ? -17.078 24.688 -19 1 88.75 703 ASN B O 1
ATOM 13653 N N . LYS B 1 704 ? -18.672 24.891 -20.469 1 88.62 704 LYS B N 1
ATOM 13654 C CA . LYS B 1 704 ? -17.906 24.297 -21.562 1 88.62 704 LYS B CA 1
ATOM 13655 C C . LYS B 1 704 ? -16.859 25.281 -22.094 1 88.62 704 LYS B C 1
ATOM 13657 O O . LYS B 1 704 ? -15.984 24.906 -22.875 1 88.62 704 LYS B O 1
ATOM 13662 N N . ASN B 1 705 ? -16.875 26.469 -21.578 1 89.94 705 ASN B N 1
ATOM 13663 C CA . ASN B 1 705 ? -15.938 27.484 -22.062 1 89.94 705 ASN B CA 1
ATOM 13664 C C . ASN B 1 705 ? -14.992 27.938 -20.953 1 89.94 705 ASN B C 1
ATOM 13666 O O . ASN B 1 705 ? -14.484 29.062 -20.984 1 89.94 705 ASN B O 1
ATOM 13670 N N . LEU B 1 706 ? -14.797 27.125 -20.094 1 93.5 706 LEU B N 1
ATOM 13671 C CA . LEU B 1 706 ? -13.945 27.469 -18.953 1 93.5 706 LEU B CA 1
ATOM 13672 C C . LEU B 1 706 ? -12.516 27.75 -19.406 1 93.5 706 LEU B C 1
ATOM 13674 O O . LEU B 1 706 ? -11.984 27.031 -20.266 1 93.5 706 LEU B O 1
ATOM 13678 N N . LYS B 1 707 ? -11.969 28.812 -18.938 1 94.31 707 LYS B N 1
ATOM 13679 C CA . LYS B 1 707 ? -10.578 29.203 -19.172 1 94.31 707 LYS B CA 1
ATOM 13680 C C . LYS B 1 707 ? -9.727 29 -17.922 1 94.31 707 LYS B C 1
ATOM 13682 O O . LYS B 1 707 ? -10.258 28.922 -16.812 1 94.31 707 LYS B O 1
ATOM 13687 N N . PRO B 1 708 ? -8.375 28.906 -18.141 1 94.31 708 PRO B N 1
ATOM 13688 C CA . PRO B 1 708 ? -7.531 28.812 -16.953 1 94.31 708 PRO B CA 1
ATOM 13689 C C . PRO B 1 708 ? -7.461 30.125 -16.172 1 94.31 708 PRO B C 1
ATOM 13691 O O . PRO B 1 708 ? -7.605 31.203 -16.75 1 94.31 708 PRO B O 1
ATOM 13694 N N . THR B 1 709 ? -7.258 30.031 -14.898 1 93.56 709 THR B N 1
ATOM 13695 C CA . THR B 1 709 ? -6.914 31.188 -14.086 1 93.56 709 THR B CA 1
ATOM 13696 C C . THR B 1 709 ? -5.52 31.703 -14.438 1 93.56 709 THR B C 1
ATOM 13698 O O . THR B 1 709 ? -4.602 30.906 -14.672 1 93.56 709 THR B O 1
ATOM 13701 N N . ARG B 1 710 ? -5.336 32.969 -14.422 1 94 710 ARG B N 1
ATOM 13702 C CA . ARG B 1 710 ? -4.039 33.562 -14.727 1 94 710 ARG B CA 1
ATOM 13703 C C . ARG B 1 710 ? -3.576 34.469 -13.602 1 94 710 ARG B C 1
ATOM 13705 O O . ARG B 1 710 ? -4.324 35.344 -13.148 1 94 710 ARG B O 1
ATOM 13712 N N . THR B 1 711 ? -2.402 34.281 -13.133 1 93.5 711 THR B N 1
ATOM 13713 C CA . THR B 1 711 ? -1.809 35.125 -12.094 1 93.5 711 THR B CA 1
ATOM 13714 C C . THR B 1 711 ? -0.575 35.844 -12.625 1 93.5 711 THR B C 1
ATOM 13716 O O . THR B 1 711 ? 0.387 35.219 -13.062 1 93.5 711 THR B O 1
ATOM 13719 N N . ASN B 1 712 ? -0.591 37.125 -12.57 1 94.88 712 ASN B N 1
ATOM 13720 C CA . ASN B 1 712 ? 0.53 37.969 -12.953 1 94.88 712 ASN B CA 1
ATOM 13721 C C . ASN B 1 712 ? 1.241 38.562 -11.727 1 94.88 712 ASN B C 1
ATOM 13723 O O . ASN B 1 712 ? 0.595 38.938 -10.75 1 94.88 712 ASN B O 1
ATOM 13727 N N . SER B 1 713 ? 2.549 38.562 -11.773 1 94.5 713 SER B N 1
ATOM 13728 C CA . SER B 1 713 ? 3.303 39.031 -10.617 1 94.5 713 SER B CA 1
ATOM 13729 C C . SER B 1 713 ? 4.465 39.938 -11.039 1 94.5 713 SER B C 1
ATOM 13731 O O . SER B 1 713 ? 5.074 39.719 -12.094 1 94.5 713 SER B O 1
ATOM 13733 N N . PHE B 1 714 ? 4.695 40.938 -10.258 1 95.06 714 PHE B N 1
ATOM 13734 C CA . PHE B 1 714 ? 5.836 41.844 -10.336 1 95.06 714 PHE B CA 1
ATOM 13735 C C . PHE B 1 714 ? 6.527 41.969 -8.984 1 95.06 714 PHE B C 1
ATOM 13737 O O . PHE B 1 714 ? 5.863 42.062 -7.949 1 95.06 714 PHE B O 1
ATOM 13744 N N . GLU B 1 715 ? 7.906 41.938 -8.992 1 96.06 715 GLU B N 1
ATOM 13745 C CA . GLU B 1 715 ? 8.641 42.031 -7.738 1 96.06 715 GLU B CA 1
ATOM 13746 C C . GLU B 1 715 ? 9.938 42.812 -7.926 1 96.06 715 GLU B C 1
ATOM 13748 O O . GLU B 1 715 ? 10.609 42.688 -8.953 1 96.06 715 GLU B O 1
ATOM 13753 N N . VAL B 1 716 ? 10.289 43.656 -6.949 1 96.38 716 VAL B N 1
ATOM 13754 C CA . VAL B 1 716 ? 11.562 44.344 -6.844 1 96.38 716 VAL B CA 1
ATOM 13755 C C . VAL B 1 716 ? 12.18 44.094 -5.473 1 96.38 716 VAL B C 1
ATOM 13757 O O . VAL B 1 716 ? 11.477 44.062 -4.461 1 96.38 716 VAL B O 1
ATOM 13760 N N . GLY B 1 717 ? 13.422 43.812 -5.461 1 95.5 717 GLY B N 1
ATOM 13761 C CA . GLY B 1 717 ? 14.07 43.531 -4.191 1 95.5 717 GLY B CA 1
ATOM 13762 C C . GLY B 1 717 ? 15.477 44.094 -4.109 1 95.5 717 GLY B C 1
ATOM 13763 O O . GLY B 1 717 ? 16.078 44.406 -5.137 1 95.5 717 GLY B O 1
ATOM 13764 N N . PHE B 1 718 ? 15.844 44.188 -2.871 1 93.88 718 PHE B N 1
ATOM 13765 C CA . PHE B 1 718 ? 17.156 44.688 -2.506 1 93.88 718 PHE B CA 1
ATOM 13766 C C . PHE B 1 718 ? 17.781 43.844 -1.413 1 93.88 718 PHE B C 1
ATOM 13768 O O . PHE B 1 718 ? 17.172 43.562 -0.383 1 93.88 718 PHE B O 1
ATOM 13775 N N . GLU B 1 719 ? 19.047 43.312 -1.733 1 95 719 GLU B N 1
ATOM 13776 C CA . GLU B 1 719 ? 19.766 42.5 -0.76 1 95 719 GLU B CA 1
ATOM 13777 C C . GLU B 1 719 ? 21.172 43.062 -0.5 1 95 719 GLU B C 1
ATOM 13779 O O . GLU B 1 719 ? 21.938 43.281 -1.438 1 95 719 GLU B O 1
ATOM 13784 N N . THR B 1 720 ? 21.5 43.188 0.799 1 93.25 720 THR B N 1
ATOM 13785 C CA . THR B 1 720 ? 22.812 43.719 1.151 1 93.25 720 THR B CA 1
ATOM 13786 C C . THR B 1 720 ? 23.375 43 2.383 1 93.25 720 THR B C 1
ATOM 13788 O O . THR B 1 720 ? 22.625 42.469 3.188 1 93.25 720 THR B O 1
ATOM 13791 N N . LYS B 1 721 ? 24.641 42.906 2.41 1 92.31 721 LYS B N 1
ATOM 13792 C CA . LYS B 1 721 ? 25.375 42.531 3.602 1 92.31 721 LYS B CA 1
ATOM 13793 C C . LYS B 1 721 ? 26.406 43.594 3.986 1 92.31 721 LYS B C 1
ATOM 13795 O O . LYS B 1 721 ? 27.031 44.188 3.117 1 92.31 721 LYS B O 1
ATOM 13800 N N . PHE B 1 722 ? 26.516 43.812 5.301 1 92.5 722 PHE B N 1
ATOM 13801 C CA . PHE B 1 722 ? 27.406 44.844 5.793 1 92.5 722 PHE B CA 1
ATOM 13802 C C . PHE B 1 722 ? 28.328 44.312 6.867 1 92.5 722 PHE B C 1
ATOM 13804 O O . PHE B 1 722 ? 28.031 43.281 7.5 1 92.5 722 PHE B O 1
ATOM 13811 N N . LEU B 1 723 ? 29.438 44.969 7.129 1 90.31 723 LEU B N 1
ATOM 13812 C CA . LEU B 1 723 ? 30.375 44.781 8.234 1 90.31 723 LEU B CA 1
ATOM 13813 C C . LEU B 1 723 ? 30.797 43.312 8.32 1 90.31 723 LEU B C 1
ATOM 13815 O O . LEU B 1 723 ? 30.562 42.656 9.336 1 90.31 723 LEU B O 1
ATOM 13819 N N . ASN B 1 724 ? 31.406 42.844 7.293 1 83.38 724 ASN B N 1
ATOM 13820 C CA . ASN B 1 724 ? 31.906 41.5 7.18 1 83.38 724 ASN B CA 1
ATOM 13821 C C . ASN B 1 724 ? 30.781 40.469 7.352 1 83.38 724 ASN B C 1
ATOM 13823 O O . ASN B 1 724 ? 30.906 39.531 8.141 1 83.38 724 ASN B O 1
ATOM 13827 N N . ASN B 1 725 ? 29.609 40.844 6.809 1 84.56 725 ASN B N 1
ATOM 13828 C CA . ASN B 1 725 ? 28.469 39.938 6.719 1 84.56 725 ASN B CA 1
ATOM 13829 C C . ASN B 1 725 ? 27.75 39.812 8.062 1 84.56 725 ASN B C 1
ATOM 13831 O O . ASN B 1 725 ? 27 38.875 8.273 1 84.56 725 ASN B O 1
ATOM 13835 N N . ARG B 1 726 ? 28 40.688 9.016 1 91.06 726 ARG B N 1
ATOM 13836 C CA . ARG B 1 726 ? 27.375 40.625 10.328 1 91.06 726 ARG B CA 1
ATOM 13837 C C . ARG B 1 726 ? 25.938 41.125 10.273 1 91.06 726 ARG B C 1
ATOM 13839 O O . ARG B 1 726 ? 25.125 40.812 11.148 1 91.06 726 ARG B O 1
ATOM 13846 N N . ILE B 1 727 ? 25.766 41.969 9.258 1 94.56 727 ILE B N 1
ATOM 13847 C CA . ILE B 1 727 ? 24.406 42.469 9.07 1 94.56 727 ILE B CA 1
ATOM 13848 C C . ILE B 1 727 ? 23.922 42.156 7.656 1 94.56 727 ILE B C 1
ATOM 13850 O O . ILE B 1 727 ? 24.562 42.562 6.676 1 94.56 727 ILE B O 1
ATOM 13854 N N . GLY B 1 728 ? 22.938 41.438 7.578 1 94.25 728 GLY B N 1
ATOM 13855 C CA . GLY B 1 728 ? 22.312 41.156 6.301 1 94.25 728 GLY B CA 1
ATOM 13856 C C . GLY B 1 728 ? 20.875 41.656 6.211 1 94.25 728 GLY B C 1
ATOM 13857 O O . GLY B 1 728 ? 20.078 41.438 7.125 1 94.25 728 GLY B O 1
ATOM 13858 N N . LEU B 1 729 ? 20.594 42.375 5.117 1 95.5 729 LEU B N 1
ATOM 13859 C CA . LEU B 1 729 ? 19.266 42.938 4.891 1 95.5 729 LEU B CA 1
ATOM 13860 C C . LEU B 1 729 ? 18.688 42.469 3.557 1 95.5 729 LEU B C 1
ATOM 13862 O O . LEU B 1 729 ? 19.375 42.531 2.531 1 95.5 729 LEU B O 1
ATOM 13866 N N . ASP B 1 730 ? 17.516 41.938 3.586 1 95.69 730 ASP B N 1
ATOM 13867 C CA . ASP B 1 730 ? 16.766 41.562 2.393 1 95.69 730 ASP B CA 1
ATOM 13868 C C . ASP B 1 730 ? 15.398 42.25 2.365 1 95.69 730 ASP B C 1
ATOM 13870 O O . ASP B 1 730 ? 14.547 41.969 3.225 1 95.69 730 ASP B O 1
ATOM 13874 N N . PHE B 1 731 ? 15.211 43.062 1.393 1 96.94 731 PHE B N 1
ATOM 13875 C CA . PHE B 1 731 ? 13.961 43.781 1.218 1 96.94 731 PHE B CA 1
ATOM 13876 C C . PHE B 1 731 ? 13.289 43.406 -0.096 1 96.94 731 PHE B C 1
ATOM 13878 O O . PHE B 1 731 ? 13.961 43.25 -1.121 1 96.94 731 PHE B O 1
ATOM 13885 N N . THR B 1 732 ? 11.969 43.156 -0.061 1 96.69 732 THR B N 1
ATOM 13886 C CA . THR B 1 732 ? 11.219 42.844 -1.268 1 96.69 732 THR B CA 1
ATOM 13887 C C . THR B 1 732 ? 9.898 43.594 -1.301 1 96.69 732 THR B C 1
ATOM 13889 O O . THR B 1 732 ? 9.195 43.688 -0.288 1 96.69 732 THR B O 1
ATOM 13892 N N . TYR B 1 733 ? 9.602 44.156 -2.428 1 97.5 733 TYR B N 1
ATOM 13893 C CA . TYR B 1 733 ? 8.273 44.656 -2.764 1 97.5 733 TYR B CA 1
ATOM 13894 C C . TYR B 1 733 ? 7.652 43.844 -3.885 1 97.5 733 TYR B C 1
ATOM 13896 O O . TYR B 1 733 ? 8.328 43.469 -4.852 1 97.5 733 TYR B O 1
ATOM 13904 N N . TYR B 1 734 ? 6.391 43.469 -3.729 1 96.38 734 TYR B N 1
ATOM 13905 C CA . TYR B 1 734 ? 5.766 42.656 -4.766 1 96.38 734 TYR B CA 1
ATOM 13906 C C . TYR B 1 734 ? 4.316 43.062 -4.988 1 96.38 734 TYR B C 1
ATOM 13908 O O . TYR B 1 734 ? 3.705 43.688 -4.117 1 96.38 734 TYR B O 1
ATOM 13916 N N . ASN B 1 735 ? 3.799 42.719 -6.164 1 97.06 735 ASN B N 1
ATOM 13917 C CA . ASN B 1 735 ? 2.41 42.844 -6.59 1 97.06 735 ASN B CA 1
ATOM 13918 C C . ASN B 1 735 ? 1.968 41.688 -7.461 1 97.06 735 ASN B C 1
ATOM 13920 O O . ASN B 1 735 ? 2.568 41.406 -8.508 1 97.06 735 ASN B O 1
ATOM 13924 N N . GLN B 1 736 ? 0.981 41 -6.965 1 95.56 736 GLN B N 1
ATOM 13925 C CA . GLN B 1 736 ? 0.45 39.844 -7.672 1 95.56 736 GLN B CA 1
ATOM 13926 C C . GLN B 1 736 ? -1.051 40 -7.906 1 95.56 736 GLN B C 1
ATOM 13928 O O . GLN B 1 736 ? -1.808 40.281 -6.977 1 95.56 736 GLN B O 1
ATOM 13933 N N . ILE B 1 737 ? -1.512 39.75 -9.156 1 96.38 737 ILE B N 1
ATOM 13934 C CA . ILE B 1 737 ? -2.926 39.844 -9.508 1 96.38 737 ILE B CA 1
ATOM 13935 C C . ILE B 1 737 ? -3.365 38.531 -10.188 1 96.38 737 ILE B C 1
ATOM 13937 O O . ILE B 1 737 ? -2.775 38.125 -11.188 1 96.38 737 ILE B O 1
ATOM 13941 N N . SER B 1 738 ? -4.328 37.938 -9.633 1 94.69 738 SER B N 1
ATOM 13942 C CA . SER B 1 738 ? -4.93 36.719 -10.211 1 94.69 738 SER B CA 1
ATOM 13943 C C . SER B 1 738 ? -6.293 37.031 -10.82 1 94.69 738 SER B C 1
ATOM 13945 O O . SER B 1 738 ? -7.184 37.562 -10.141 1 94.69 738 SER B O 1
ATOM 13947 N N . LYS B 1 739 ? -6.426 36.625 -12.062 1 94.81 739 LYS B N 1
ATOM 13948 C CA . LYS B 1 739 ? -7.652 36.906 -12.797 1 94.81 739 LYS B CA 1
ATOM 13949 C C . LYS B 1 739 ? -8.25 35.656 -13.406 1 94.81 739 LYS B C 1
ATOM 13951 O O . LYS B 1 739 ? -7.605 34.594 -13.414 1 94.81 739 LYS B O 1
ATOM 13956 N N . ASP B 1 740 ? -9.516 35.75 -13.844 1 93.19 740 ASP B N 1
ATOM 13957 C CA . ASP B 1 740 ? -10.242 34.688 -14.477 1 93.19 740 ASP B CA 1
ATOM 13958 C C . ASP B 1 740 ? -10.273 33.438 -13.586 1 93.19 740 ASP B C 1
ATOM 13960 O O . ASP B 1 740 ? -9.953 32.344 -14.031 1 93.19 740 ASP B O 1
ATOM 13964 N N . GLN B 1 741 ? -10.641 33.75 -12.453 1 93.25 741 GLN B N 1
ATOM 13965 C CA . GLN B 1 741 ? -10.703 32.625 -11.523 1 93.25 741 GLN B CA 1
ATOM 13966 C C . GLN B 1 741 ? -11.867 31.703 -11.859 1 93.25 741 GLN B C 1
ATOM 13968 O O . GLN B 1 741 ? -12.898 32.156 -12.367 1 93.25 741 GLN B O 1
ATOM 13973 N N . ILE B 1 742 ? -11.656 30.422 -11.641 1 91.69 742 ILE B N 1
ATOM 13974 C CA . ILE B 1 742 ? -12.727 29.453 -11.844 1 91.69 742 ILE B CA 1
ATOM 13975 C C . ILE B 1 742 ? -13.531 29.297 -10.555 1 91.69 742 ILE B C 1
ATOM 13977 O O . ILE B 1 742 ? -13.055 28.703 -9.586 1 91.69 742 ILE B O 1
ATOM 13981 N N . MET B 1 743 ? -14.625 29.797 -10.531 1 89.06 743 MET B N 1
ATOM 13982 C CA . MET B 1 743 ? -15.422 29.859 -9.305 1 89.06 743 MET B CA 1
ATOM 13983 C C . MET B 1 743 ? -16.844 29.375 -9.562 1 89.06 743 MET B C 1
ATOM 13985 O O . MET B 1 743 ? -17.391 29.562 -10.648 1 89.06 743 MET B O 1
ATOM 13989 N N . GLY B 1 744 ? -17.375 28.719 -8.469 1 84.69 744 GLY B N 1
ATOM 13990 C CA . GLY B 1 744 ? -18.797 28.391 -8.477 1 84.69 744 GLY B CA 1
ATOM 13991 C C . GLY B 1 744 ? -19.656 29.516 -7.941 1 84.69 744 GLY B C 1
ATOM 13992 O O . GLY B 1 744 ? -19.703 29.75 -6.73 1 84.69 744 GLY B O 1
ATOM 13993 N N . MET B 1 745 ? -20.375 30.172 -8.781 1 80.75 745 MET B N 1
ATOM 13994 C CA . MET B 1 745 ? -21.203 31.297 -8.375 1 80.75 745 MET B CA 1
ATOM 13995 C C . MET B 1 745 ? -22.656 30.859 -8.172 1 80.75 745 MET B C 1
ATOM 13997 O O . MET B 1 745 ? -23.172 30.016 -8.914 1 80.75 745 MET B O 1
ATOM 14001 N N . ALA B 1 746 ? -23.156 31.406 -7.016 1 73.44 746 ALA B N 1
ATOM 14002 C CA . ALA B 1 746 ? -24.547 31.078 -6.73 1 73.44 746 ALA B CA 1
ATOM 14003 C C . ALA B 1 746 ? -25.453 31.438 -7.906 1 73.44 746 ALA B C 1
ATOM 14005 O O . ALA B 1 746 ? -25.234 32.438 -8.578 1 73.44 746 ALA B O 1
ATOM 14006 N N . SER B 1 747 ? -26.266 30.516 -8.195 1 69.81 747 SER B N 1
ATOM 14007 C CA . SER B 1 747 ? -27.25 30.719 -9.258 1 69.81 747 SER B CA 1
ATOM 14008 C C . SER B 1 747 ? -28.672 30.781 -8.695 1 69.81 747 SER B C 1
ATOM 14010 O O . SER B 1 747 ? -28.906 30.406 -7.551 1 69.81 747 SER B O 1
ATOM 14012 N N . SER B 1 748 ? -29.531 31.516 -9.414 1 65 748 SER B N 1
ATOM 14013 C CA . SER B 1 748 ? -30.938 31.578 -9.016 1 65 748 SER B CA 1
ATOM 14014 C C . SER B 1 748 ? -31.547 30.172 -8.945 1 65 748 SER B C 1
ATOM 14016 O O . SER B 1 748 ? -31.203 29.297 -9.734 1 65 748 SER B O 1
ATOM 14018 N N . TRP B 1 749 ? -32.219 29.984 -7.832 1 62.84 749 TRP B N 1
ATOM 14019 C CA . TRP B 1 749 ? -32.875 28.703 -7.617 1 62.84 749 TRP B CA 1
ATOM 14020 C C . TRP B 1 749 ? -33.656 28.266 -8.859 1 62.84 749 TRP B C 1
ATOM 14022 O O . TRP B 1 749 ? -33.875 27.078 -9.07 1 62.84 749 TRP B O 1
ATOM 14032 N N . ALA B 1 750 ? -33.969 29.203 -9.609 1 60.78 750 ALA B N 1
ATOM 14033 C CA . ALA B 1 750 ? -34.781 28.953 -10.805 1 60.78 750 ALA B CA 1
ATOM 14034 C C . ALA B 1 750 ? -34.031 28.094 -11.797 1 60.78 750 ALA B C 1
ATOM 14036 O O . ALA B 1 750 ? -34.625 27.391 -12.609 1 60.78 750 ALA B O 1
ATOM 14037 N N . THR B 1 751 ? -32.75 28.094 -11.695 1 68.25 751 THR B N 1
ATOM 14038 C CA . THR B 1 751 ? -31.938 27.344 -12.664 1 68.25 751 THR B CA 1
ATOM 14039 C C . THR B 1 751 ? -31.891 25.859 -12.289 1 68.25 751 THR B C 1
ATOM 14041 O O . THR B 1 751 ? -31.516 25.016 -13.109 1 68.25 751 THR B O 1
ATOM 14044 N N . GLY B 1 752 ? -32.375 25.625 -11.086 1 70.5 752 GLY B N 1
ATOM 14045 C CA . GLY B 1 752 ? -32.312 24.25 -10.594 1 70.5 752 GLY B CA 1
ATOM 14046 C C . GLY B 1 752 ? -30.969 23.875 -10.008 1 70.5 752 GLY B C 1
ATOM 14047 O O . GLY B 1 752 ? -30.828 22.797 -9.414 1 70.5 752 GLY B O 1
ATOM 14048 N N . TYR B 1 753 ? -30.016 24.766 -10.32 1 78.69 753 TYR B N 1
ATOM 14049 C CA . TYR B 1 753 ? -28.688 24.531 -9.742 1 78.69 753 TYR B CA 1
ATOM 14050 C C . TYR B 1 753 ? -28.328 25.641 -8.75 1 78.69 753 TYR B C 1
ATOM 14052 O O . TYR B 1 753 ? -28.516 26.812 -9.039 1 78.69 753 TYR B O 1
ATOM 14060 N N . PRO B 1 754 ? -27.75 25.172 -7.695 1 74.31 754 PRO B N 1
ATOM 14061 C CA . PRO B 1 754 ? -27.375 26.188 -6.719 1 74.31 754 PRO B CA 1
ATOM 14062 C C . PRO B 1 754 ? -26.203 27.047 -7.18 1 74.31 754 PRO B C 1
ATOM 14064 O O . PRO B 1 754 ? -26.078 28.219 -6.781 1 74.31 754 PRO B O 1
ATOM 14067 N N . TYR B 1 755 ? -25.344 26.391 -8.062 1 82.88 755 TYR B N 1
ATOM 14068 C CA . TYR B 1 755 ? -24.156 27.125 -8.453 1 82.88 755 TYR B CA 1
ATOM 14069 C C . TYR B 1 755 ? -23.906 27 -9.953 1 82.88 755 TYR B C 1
ATOM 14071 O O . TYR B 1 755 ? -24.453 26.109 -10.602 1 82.88 755 TYR B O 1
ATOM 14079 N N . ARG B 1 756 ? -23.266 27.984 -10.539 1 84.44 756 ARG B N 1
ATOM 14080 C CA . ARG B 1 756 ? -22.75 27.953 -11.906 1 84.44 756 ARG B CA 1
ATOM 14081 C C . ARG B 1 756 ? -21.234 28.203 -11.93 1 84.44 756 ARG B C 1
ATOM 14083 O O . ARG B 1 756 ? -20.75 29.078 -11.234 1 84.44 756 ARG B O 1
ATOM 14090 N N . LEU B 1 757 ? -20.578 27.359 -12.695 1 89.25 757 LEU B N 1
ATOM 14091 C CA . LEU B 1 757 ? -19.125 27.484 -12.805 1 89.25 757 LEU B CA 1
ATOM 14092 C C . LEU B 1 757 ? -18.75 28.5 -13.883 1 89.25 757 LEU B C 1
ATOM 14094 O O . LEU B 1 757 ? -19.172 28.359 -15.039 1 89.25 757 LEU B O 1
ATOM 14098 N N . ILE B 1 758 ? -18.031 29.562 -13.539 1 89 758 ILE B N 1
ATOM 14099 C CA . ILE B 1 758 ? -17.656 30.594 -14.508 1 89 758 ILE B CA 1
ATOM 14100 C C . ILE B 1 758 ? -16.25 31.094 -14.203 1 89 758 ILE B C 1
ATOM 14102 O O . ILE B 1 758 ? -15.703 30.844 -13.125 1 89 758 ILE B O 1
ATOM 14106 N N . ASN B 1 759 ? -15.648 31.781 -15.18 1 92.44 759 ASN B N 1
ATOM 14107 C CA . ASN B 1 759 ? -14.43 32.531 -14.945 1 92.44 759 ASN B CA 1
ATOM 14108 C C . ASN B 1 759 ? -14.742 33.969 -14.453 1 92.44 759 ASN B C 1
ATOM 14110 O O . ASN B 1 759 ? -15.406 34.719 -15.156 1 92.44 759 ASN B O 1
ATOM 14114 N N . ALA B 1 760 ? -14.289 34.188 -13.281 1 90.75 760 ALA B N 1
ATOM 14115 C CA . ALA B 1 760 ? -14.531 35.5 -12.695 1 90.75 760 ALA B CA 1
ATOM 14116 C C . ALA B 1 760 ? -13.562 35.781 -11.547 1 90.75 760 ALA B C 1
ATOM 14118 O O . ALA B 1 760 ? -12.703 34.938 -11.242 1 90.75 760 ALA B O 1
ATOM 14119 N N . GLY B 1 761 ? -13.633 37 -11.086 1 91.81 761 GLY B N 1
ATOM 14120 C CA . GLY B 1 761 ? -12.898 37.344 -9.883 1 91.81 761 GLY B CA 1
ATOM 14121 C C . GLY B 1 761 ? -11.508 37.875 -10.164 1 91.81 761 GLY B C 1
ATOM 14122 O O . GLY B 1 761 ? -10.836 37.406 -11.094 1 91.81 761 GLY B O 1
ATOM 14123 N N . GLU B 1 762 ? -11.156 38.781 -9.531 1 95.31 762 GLU B N 1
ATOM 14124 C CA . GLU B 1 762 ? -9.828 39.375 -9.523 1 95.31 762 GLU B CA 1
ATOM 14125 C C . GLU B 1 762 ? -9.367 39.688 -8.094 1 95.31 762 GLU B C 1
ATOM 14127 O O . GLU B 1 762 ? -10.062 40.375 -7.344 1 95.31 762 GLU B O 1
ATOM 14132 N N . ILE B 1 763 ? -8.273 39.094 -7.699 1 95.44 763 ILE B N 1
ATOM 14133 C CA . ILE B 1 763 ? -7.727 39.281 -6.359 1 95.44 763 ILE B CA 1
ATOM 14134 C C . ILE B 1 763 ? -6.277 39.75 -6.449 1 95.44 763 ILE B C 1
ATOM 14136 O O . ILE B 1 763 ? -5.527 39.312 -7.32 1 95.44 763 ILE B O 1
ATOM 14140 N N . GLN B 1 764 ? -5.949 40.688 -5.594 1 97 764 GLN B N 1
ATOM 14141 C CA . GLN B 1 764 ? -4.629 41.312 -5.625 1 97 764 GLN B CA 1
ATOM 14142 C C . GLN B 1 764 ? -3.893 41.094 -4.305 1 97 764 GLN B C 1
ATOM 14144 O O . GLN B 1 764 ? -4.48 41.25 -3.23 1 97 764 GLN B O 1
ATOM 14149 N N . ASN B 1 765 ? -2.668 40.688 -4.32 1 96.75 765 ASN B N 1
ATOM 14150 C CA . ASN B 1 765 ? -1.726 40.688 -3.205 1 96.75 765 ASN B CA 1
ATOM 14151 C C . ASN B 1 765 ? -0.587 41.688 -3.426 1 96.75 765 ASN B C 1
ATOM 14153 O O . ASN B 1 765 ? 0.163 41.562 -4.398 1 96.75 765 ASN B O 1
ATOM 14157 N N . GLN B 1 766 ? -0.496 42.594 -2.613 1 97.31 766 GLN B N 1
ATOM 14158 C CA . GLN B 1 766 ? 0.547 43.625 -2.668 1 97.31 766 GLN B CA 1
ATOM 14159 C C . GLN B 1 766 ? 1.185 43.844 -1.297 1 97.31 766 GLN B C 1
ATOM 14161 O O . GLN B 1 766 ? 0.48 43.969 -0.293 1 97.31 766 GLN B O 1
ATOM 14166 N N . GLY B 1 767 ? 2.533 43.812 -1.265 1 97 767 GLY B N 1
ATOM 14167 C CA . GLY B 1 767 ? 3.107 43.969 0.064 1 97 767 GLY B CA 1
ATOM 14168 C C . GLY B 1 767 ? 4.617 44.094 0.05 1 97 767 GLY B C 1
ATOM 14169 O O . GLY B 1 767 ? 5.215 44.312 -1.007 1 97 767 GLY B O 1
ATOM 14170 N N . ILE B 1 768 ? 5.184 44.188 1.231 1 97.88 768 ILE B N 1
ATOM 14171 C CA . ILE B 1 768 ? 6.621 44.281 1.458 1 97.88 768 ILE B CA 1
ATOM 14172 C C . ILE B 1 768 ? 7.074 43.188 2.4 1 97.88 768 ILE B C 1
ATOM 14174 O O . ILE B 1 768 ? 6.297 42.719 3.234 1 97.88 768 ILE B O 1
ATOM 14178 N N . GLU B 1 769 ? 8.273 42.781 2.219 1 97.75 769 GLU B N 1
ATOM 14179 C CA . GLU B 1 769 ? 8.953 41.812 3.078 1 97.75 769 GLU B CA 1
ATOM 14180 C C . GLU B 1 769 ? 10.352 42.281 3.453 1 97.75 769 GLU B C 1
ATOM 14182 O O . GLU B 1 769 ? 11.07 42.844 2.617 1 97.75 769 GLU B O 1
ATOM 14187 N N . ILE B 1 770 ? 10.68 42.125 4.723 1 97.75 770 ILE B N 1
ATOM 14188 C CA . ILE B 1 770 ? 12 42.5 5.23 1 97.75 770 ILE B CA 1
ATOM 14189 C C . ILE B 1 770 ? 12.57 41.344 6.051 1 97.75 770 ILE B C 1
ATOM 14191 O O . ILE B 1 770 ? 11.867 40.75 6.875 1 97.75 770 ILE B O 1
ATOM 14195 N N . ALA B 1 771 ? 13.664 40.938 5.781 1 96.81 771 ALA B N 1
ATOM 14196 C CA . ALA B 1 771 ? 14.438 40.031 6.609 1 96.81 771 ALA B CA 1
ATOM 14197 C C . ALA B 1 771 ? 15.773 40.625 7.023 1 96.81 771 ALA B C 1
ATOM 14199 O O . ALA B 1 771 ? 16.578 41.031 6.172 1 96.81 771 ALA B O 1
ATOM 14200 N N . LEU B 1 772 ? 15.992 40.75 8.297 1 97 772 LEU B N 1
ATOM 14201 C CA . LEU B 1 772 ? 17.203 41.312 8.867 1 97 772 LEU B CA 1
ATOM 14202 C C . LEU B 1 772 ? 17.922 40.281 9.734 1 97 772 LEU B C 1
ATOM 14204 O O . LEU B 1 772 ? 17.406 39.844 10.773 1 97 772 LEU B O 1
ATOM 14208 N N . ASN B 1 773 ? 19 39.844 9.305 1 94.88 773 ASN B N 1
ATOM 14209 C CA . ASN B 1 773 ? 19.844 38.938 10.07 1 94.88 773 ASN B CA 1
ATOM 14210 C C . ASN B 1 773 ? 21.109 39.625 10.57 1 94.88 773 ASN B C 1
ATOM 14212 O O . ASN B 1 773 ? 21.875 40.188 9.773 1 94.88 773 ASN B O 1
ATOM 14216 N N . THR B 1 774 ? 21.312 39.594 11.883 1 95.44 774 THR B N 1
ATOM 14217 C CA . THR B 1 774 ? 22.438 40.312 12.445 1 95.44 774 THR B CA 1
ATOM 14218 C C . THR B 1 774 ? 23.219 39.469 13.438 1 95.44 774 THR B C 1
ATOM 14220 O O . THR B 1 774 ? 22.672 38.5 13.984 1 95.44 774 THR B O 1
ATOM 14223 N N . ARG B 1 775 ? 24.453 39.719 13.664 1 91.5 775 ARG B N 1
ATOM 14224 C CA . ARG B 1 775 ? 25.328 39.25 14.727 1 91.5 775 ARG B CA 1
ATOM 14225 C C . ARG B 1 775 ? 25.953 40.438 15.484 1 91.5 775 ARG B C 1
ATOM 14227 O O . ARG B 1 775 ? 27.141 40.719 15.312 1 91.5 775 ARG B O 1
ATOM 14234 N N . PRO B 1 776 ? 25.219 41.031 16.312 1 93.06 776 PRO B N 1
ATOM 14235 C CA . PRO B 1 776 ? 25.594 42.312 16.922 1 93.06 776 PRO B CA 1
ATOM 14236 C C . PRO B 1 776 ? 26.812 42.188 17.844 1 93.06 776 PRO B C 1
ATOM 14238 O O . PRO B 1 776 ? 27.594 43.125 17.969 1 93.06 776 PRO B O 1
ATOM 14241 N N . ILE B 1 777 ? 26.891 41.031 18.516 1 93.75 777 ILE B N 1
ATOM 14242 C CA . ILE B 1 777 ? 27.953 40.875 19.516 1 93.75 777 ILE B CA 1
ATOM 14243 C C . ILE B 1 777 ? 28.812 39.656 19.188 1 93.75 777 ILE B C 1
ATOM 14245 O O . ILE B 1 777 ? 28.297 38.562 18.953 1 93.75 777 ILE B O 1
ATOM 14249 N N . ILE B 1 778 ? 30.031 39.875 19.109 1 91.56 778 ILE B N 1
ATOM 14250 C CA . ILE B 1 778 ? 31.047 38.844 19.078 1 91.56 778 ILE B CA 1
ATOM 14251 C C . ILE B 1 778 ? 32.188 39.188 20.047 1 91.56 778 ILE B C 1
ATOM 14253 O O . ILE B 1 778 ? 33 40.094 19.75 1 91.56 778 ILE B O 1
ATOM 14257 N N . ILE B 1 779 ? 32.25 38.562 21.141 1 92.69 779 ILE B N 1
ATOM 14258 C CA . ILE B 1 779 ? 33.281 38.812 22.125 1 92.69 779 ILE B CA 1
ATOM 14259 C C . ILE B 1 779 ? 33.875 37.5 22.625 1 92.69 779 ILE B C 1
ATOM 14261 O O . ILE B 1 779 ? 33.25 36.781 23.375 1 92.69 779 ILE B O 1
ATOM 14265 N N . GLY B 1 780 ? 35 37.188 22.25 1 89.06 780 GLY B N 1
ATOM 14266 C CA . GLY B 1 780 ? 35.594 35.938 22.625 1 89.06 780 GLY B CA 1
ATOM 14267 C C . GLY B 1 780 ? 34.812 34.719 22.172 1 89.06 780 GLY B C 1
ATOM 14268 O O . GLY B 1 780 ? 34.531 34.562 20.984 1 89.06 780 GLY B O 1
ATOM 14269 N N . ASP B 1 781 ? 34.406 34.062 23.281 1 89.69 781 ASP B N 1
ATOM 14270 C CA . ASP B 1 781 ? 33.656 32.844 23 1 89.69 781 ASP B CA 1
ATOM 14271 C C . ASP B 1 781 ? 32.156 33.125 22.953 1 89.69 781 ASP B C 1
ATOM 14273 O O . ASP B 1 781 ? 31.359 32.25 22.672 1 89.69 781 ASP B O 1
ATOM 14277 N N . PHE B 1 782 ? 31.797 34.344 23.188 1 94.12 782 PHE B N 1
ATOM 14278 C CA . PHE B 1 782 ? 30.391 34.719 23.234 1 94.12 782 PHE B CA 1
ATOM 14279 C C . PHE B 1 782 ? 29.953 35.344 21.906 1 94.12 782 PHE B C 1
ATOM 14281 O O . PHE B 1 782 ? 30.656 36.188 21.344 1 94.12 782 PHE B O 1
ATOM 14288 N N . SER B 1 783 ? 28.875 34.875 21.422 1 94.25 783 SER B N 1
ATOM 14289 C CA . SER B 1 783 ? 28.281 35.469 20.234 1 94.25 783 SER B CA 1
ATOM 14290 C C . SER B 1 783 ? 26.75 35.531 20.359 1 94.25 783 SER B C 1
ATOM 14292 O O . SER B 1 783 ? 26.156 34.719 21.062 1 94.25 783 SER B O 1
ATOM 14294 N N . TRP B 1 784 ? 26.172 36.562 19.812 1 96.62 784 TRP B N 1
ATOM 14295 C CA . TRP B 1 784 ? 24.719 36.75 19.812 1 96.62 784 TRP B CA 1
ATOM 14296 C C . TRP B 1 784 ? 24.203 36.969 18.391 1 96.62 784 TRP B C 1
ATOM 14298 O O . TRP B 1 784 ? 24.594 37.906 17.719 1 96.62 784 TRP B O 1
ATOM 14308 N N . ASP B 1 785 ? 23.422 36 17.875 1 95.44 785 ASP B N 1
ATOM 14309 C CA . ASP B 1 785 ? 22.75 36.125 16.578 1 95.44 785 ASP B CA 1
ATOM 14310 C C . ASP B 1 785 ? 21.297 36.562 16.75 1 95.44 785 ASP B C 1
ATOM 14312 O O . ASP B 1 785 ? 20.562 36 17.562 1 95.44 785 ASP B O 1
ATOM 14316 N N . LEU B 1 786 ? 20.891 37.531 16.031 1 96.69 786 LEU B N 1
ATOM 14317 C CA . LEU B 1 786 ? 19.547 38.094 16.078 1 96.69 786 LEU B CA 1
ATOM 14318 C C . LEU B 1 786 ? 18.953 38.188 14.68 1 96.69 786 LEU B C 1
ATOM 14320 O O . LEU B 1 786 ? 19.531 38.844 13.797 1 96.69 786 LEU B O 1
ATOM 14324 N N . GLY B 1 787 ? 17.859 37.469 14.445 1 96.62 787 GLY B N 1
ATOM 14325 C CA . GLY B 1 787 ? 17.125 37.562 13.195 1 96.62 787 GLY B CA 1
ATOM 14326 C C . GLY B 1 787 ? 15.727 38.125 13.359 1 96.62 787 GLY B C 1
ATOM 14327 O O . GLY B 1 787 ? 15.008 37.75 14.297 1 96.62 787 GLY B O 1
ATOM 14328 N N . ILE B 1 788 ? 15.398 39.062 12.477 1 97.69 788 ILE B N 1
ATOM 14329 C CA . ILE B 1 788 ? 14.078 39.656 12.477 1 97.69 788 ILE B CA 1
ATOM 14330 C C . ILE B 1 788 ? 13.477 39.625 11.078 1 97.69 788 ILE B C 1
ATOM 14332 O O . ILE B 1 788 ? 14.172 39.844 10.086 1 97.69 788 ILE B O 1
ATOM 14336 N N . ASN B 1 789 ? 12.258 39.219 11 1 97.25 789 ASN B N 1
ATOM 14337 C CA . ASN B 1 789 ? 11.555 39.312 9.727 1 97.25 789 ASN B CA 1
ATOM 14338 C C . ASN B 1 789 ? 10.219 40.031 9.883 1 97.25 789 ASN B C 1
ATOM 14340 O O . ASN B 1 789 ? 9.617 40 10.961 1 97.25 789 ASN B O 1
ATOM 14344 N N . PHE B 1 790 ? 9.836 40.656 8.836 1 98.12 790 PHE B N 1
ATOM 14345 C CA . PHE B 1 790 ? 8.609 41.438 8.781 1 98.12 790 PHE B CA 1
ATOM 14346 C C . PHE B 1 790 ? 7.953 41.312 7.414 1 98.12 790 PHE B C 1
ATOM 14348 O O . PHE B 1 790 ? 8.633 41.312 6.391 1 98.12 790 PHE B O 1
ATOM 14355 N N . SER B 1 791 ? 6.637 41.219 7.41 1 98.12 791 SER B N 1
ATOM 14356 C CA . SER B 1 791 ? 5.898 41.156 6.152 1 98.12 791 SER B CA 1
ATOM 14357 C C . SER B 1 791 ? 4.539 41.844 6.273 1 98.12 791 SER B C 1
ATOM 14359 O O . SER B 1 791 ? 3.826 41.625 7.262 1 98.12 791 SER B O 1
ATOM 14361 N N . LYS B 1 792 ? 4.215 42.594 5.352 1 98.19 792 LYS B N 1
ATOM 14362 C CA . LYS B 1 792 ? 2.895 43.188 5.199 1 98.19 792 LYS B CA 1
ATOM 14363 C C . LYS B 1 792 ? 2.309 42.906 3.822 1 98.19 792 LYS B C 1
ATOM 14365 O O . LYS B 1 792 ? 2.963 43.125 2.801 1 98.19 792 LYS B O 1
ATOM 14370 N N . ASN B 1 793 ? 1.173 42.344 3.781 1 97.38 793 ASN B N 1
ATOM 14371 C CA . ASN B 1 793 ? 0.484 42.031 2.541 1 97.38 793 ASN B CA 1
ATOM 14372 C C . ASN B 1 793 ? -0.958 42.531 2.547 1 97.38 793 ASN B C 1
ATOM 14374 O O . ASN B 1 793 ? -1.693 42.312 3.51 1 97.38 793 ASN B O 1
ATOM 14378 N N . ASN B 1 794 ? -1.314 43.281 1.552 1 97.19 794 ASN B N 1
ATOM 14379 C CA . ASN B 1 794 ? -2.705 43.625 1.307 1 97.19 794 ASN B CA 1
ATOM 14380 C C . ASN B 1 794 ? -3.359 42.688 0.294 1 97.19 794 ASN B C 1
ATOM 14382 O O . ASN B 1 794 ? -3.041 42.75 -0.896 1 97.19 794 ASN B O 1
ATOM 14386 N N . ASN B 1 795 ? -4.207 41.938 0.786 1 96.31 795 ASN B N 1
ATOM 14387 C CA . ASN B 1 795 ? -4.934 40.969 -0.038 1 96.31 795 ASN B CA 1
ATOM 14388 C C . ASN B 1 795 ? -6.305 41.5 -0.442 1 96.31 795 ASN B C 1
ATOM 14390 O O . ASN B 1 795 ? -7.324 41.094 0.114 1 96.31 795 ASN B O 1
ATOM 14394 N N . LYS B 1 796 ? -6.434 42.188 -1.514 1 97.12 796 LYS B N 1
ATOM 14395 C CA . LYS B 1 796 ? -7.629 42.938 -1.857 1 97.12 796 LYS B CA 1
ATOM 14396 C C . LYS B 1 796 ? -8.453 42.219 -2.922 1 97.12 796 LYS B C 1
ATOM 14398 O O . LYS B 1 796 ? -7.91 41.781 -3.934 1 97.12 796 LYS B O 1
ATOM 14403 N N . VAL B 1 797 ? -9.719 42.156 -2.625 1 96.5 797 VAL B N 1
ATOM 14404 C CA . VAL B 1 797 ? -10.656 41.688 -3.643 1 96.5 797 VAL B CA 1
ATOM 14405 C C . VAL B 1 797 ? -11.008 42.844 -4.586 1 96.5 797 VAL B C 1
ATOM 14407 O O . VAL B 1 797 ? -11.688 43.781 -4.191 1 96.5 797 VAL B O 1
ATOM 14410 N N . ARG B 1 798 ? -10.656 42.719 -5.828 1 96.19 798 ARG B N 1
ATOM 14411 C CA . ARG B 1 798 ? -10.844 43.812 -6.762 1 96.19 798 ARG B CA 1
ATOM 14412 C C . ARG B 1 798 ? -12.156 43.656 -7.52 1 96.19 798 ARG B C 1
ATOM 14414 O O . ARG B 1 798 ? -12.828 44.656 -7.805 1 96.19 798 ARG B O 1
ATOM 14421 N N . LYS B 1 799 ? -12.383 42.438 -7.941 1 94.38 799 LYS B N 1
ATOM 14422 C CA . LYS B 1 799 ? -13.57 42.188 -8.742 1 94.38 799 LYS B CA 1
ATOM 14423 C C . LYS B 1 799 ? -14.094 40.75 -8.555 1 94.38 799 LYS B C 1
ATOM 14425 O O . LYS B 1 799 ? -13.312 39.844 -8.297 1 94.38 799 LYS B O 1
ATOM 14430 N N . LEU B 1 800 ? -15.375 40.688 -8.586 1 92.62 800 LEU B N 1
ATOM 14431 C CA . LEU B 1 800 ? -16.031 39.375 -8.695 1 92.62 800 LEU B CA 1
ATOM 14432 C C . LEU B 1 800 ? -16.766 39.25 -10.023 1 92.62 800 LEU B C 1
ATOM 14434 O O . LEU B 1 800 ? -16.219 39.594 -11.078 1 92.62 800 LEU B O 1
ATOM 14438 N N . VAL B 1 801 ? -17.969 38.875 -10.055 1 87.44 801 VAL B N 1
ATOM 14439 C CA . VAL B 1 801 ? -18.766 38.906 -11.273 1 87.44 801 VAL B CA 1
ATOM 14440 C C . VAL B 1 801 ? -19.594 40.188 -11.305 1 87.44 801 VAL B C 1
ATOM 14442 O O . VAL B 1 801 ? -19.906 40.75 -10.266 1 87.44 801 VAL B O 1
ATOM 14445 N N . ASP B 1 802 ? -19.859 40.625 -12.578 1 81.75 802 ASP B N 1
ATOM 14446 C CA . ASP B 1 802 ? -20.625 41.875 -12.711 1 81.75 802 ASP B CA 1
ATOM 14447 C C . ASP B 1 802 ? -21.906 41.812 -11.898 1 81.75 802 ASP B C 1
ATOM 14449 O O . ASP B 1 802 ? -22.672 40.844 -11.992 1 81.75 802 ASP B O 1
ATOM 14453 N N . GLY B 1 803 ? -22.094 42.719 -11.109 1 79.94 803 GLY B N 1
ATOM 14454 C CA . GLY B 1 803 ? -23.312 42.812 -10.32 1 79.94 803 GLY B CA 1
ATOM 14455 C C . GLY B 1 803 ? -23.203 42.125 -8.969 1 79.94 803 GLY B C 1
ATOM 14456 O O . GLY B 1 803 ? -24.141 42.188 -8.164 1 79.94 803 GLY B O 1
ATOM 14457 N N . MET B 1 804 ? -22.156 41.469 -8.75 1 85.88 804 MET B N 1
ATOM 14458 C CA . MET B 1 804 ? -21.969 40.812 -7.461 1 85.88 804 MET B CA 1
ATOM 14459 C C . MET B 1 804 ? -20.859 41.469 -6.66 1 85.88 804 MET B C 1
ATOM 14461 O O . MET B 1 804 ? -19.734 41.594 -7.141 1 85.88 804 MET B O 1
ATOM 14465 N N . ASP B 1 805 ? -21.219 41.75 -5.449 1 89.31 805 ASP B N 1
ATOM 14466 C CA . ASP B 1 805 ? -20.266 42.5 -4.648 1 89.31 805 ASP B CA 1
ATOM 14467 C C . ASP B 1 805 ? -19.703 41.656 -3.51 1 89.31 805 ASP B C 1
ATOM 14469 O O . ASP B 1 805 ? -18.734 42.031 -2.852 1 89.31 805 ASP B O 1
ATOM 14473 N N . MET B 1 806 ? -20.281 40.531 -3.375 1 90.88 806 MET B N 1
ATOM 14474 C CA . MET B 1 806 ? -19.812 39.688 -2.271 1 90.88 806 MET B CA 1
ATOM 14475 C C . MET B 1 806 ? -19.969 38.219 -2.605 1 90.88 806 MET B C 1
ATOM 14477 O O . MET B 1 806 ? -20.938 37.812 -3.256 1 90.88 806 MET B O 1
ATOM 14481 N N . PHE B 1 807 ? -19 37.469 -2.197 1 88.88 807 PHE B N 1
ATOM 14482 C CA . PHE B 1 807 ? -19 36.031 -2.369 1 88.88 807 PHE B CA 1
ATOM 14483 C C . PHE B 1 807 ? -18.75 35.312 -1.037 1 88.88 807 PHE B C 1
ATOM 14485 O O . PHE B 1 807 ? -17.75 35.562 -0.37 1 88.88 807 PHE B O 1
ATOM 14492 N N . GLU B 1 808 ? -19.625 34.375 -0.647 1 86.5 808 GLU B N 1
ATOM 14493 C CA . GLU B 1 808 ? -19.547 33.688 0.629 1 86.5 808 GLU B CA 1
ATOM 14494 C C . GLU B 1 808 ? -18.469 32.594 0.592 1 86.5 808 GLU B C 1
ATOM 14496 O O . GLU B 1 808 ? -18.438 31.781 -0.326 1 86.5 808 GLU B O 1
ATOM 14501 N N . LEU B 1 809 ? -17.609 32.625 1.496 1 84.56 809 LEU B N 1
ATOM 14502 C CA . LEU B 1 809 ? -16.531 31.641 1.607 1 84.56 809 LEU B CA 1
ATOM 14503 C C . LEU B 1 809 ? -16.875 30.594 2.656 1 84.56 809 LEU B C 1
ATOM 14505 O O . LEU B 1 809 ? -16.547 29.406 2.49 1 84.56 809 LEU B O 1
ATOM 14509 N N . GLU B 1 810 ? -17.328 30.969 3.777 1 82.88 810 GLU B N 1
ATOM 14510 C CA . GLU B 1 810 ? -17.766 30.141 4.902 1 82.88 810 GLU B CA 1
ATOM 14511 C C . GLU B 1 810 ? -18.906 30.797 5.652 1 82.88 810 GLU B C 1
ATOM 14513 O O . GLU B 1 810 ? -19.078 32.031 5.598 1 82.88 810 GLU B O 1
ATOM 14518 N N . LYS B 1 811 ? -19.641 29.906 6.348 1 83.81 811 LYS B N 1
ATOM 14519 C CA . LYS B 1 811 ? -20.797 30.484 7.02 1 83.81 811 LYS B CA 1
ATOM 14520 C C . LYS B 1 811 ? -21.078 29.781 8.344 1 83.81 811 LYS B C 1
ATOM 14522 O O . LYS B 1 811 ? -20.938 28.562 8.445 1 83.81 811 LYS B O 1
ATOM 14527 N N . ALA B 1 812 ? -21.25 30.562 9.281 1 83.88 812 ALA B N 1
ATOM 14528 C CA . ALA B 1 812 ? -21.938 30.109 10.484 1 83.88 812 ALA B CA 1
ATOM 14529 C C . ALA B 1 812 ? -23.438 30.375 10.383 1 83.88 812 ALA B C 1
ATOM 14531 O O . ALA B 1 812 ? -23.922 31.406 10.836 1 83.88 812 ALA B O 1
ATOM 14532 N N . SER B 1 813 ? -24.141 29.484 9.914 1 76.88 813 SER B N 1
ATOM 14533 C CA . SER B 1 813 ? -25.516 29.672 9.445 1 76.88 813 SER B CA 1
ATOM 14534 C C . SER B 1 813 ? -26.453 30.016 10.602 1 76.88 813 SER B C 1
ATOM 14536 O O . SER B 1 813 ? -27.375 30.812 10.453 1 76.88 813 SER B O 1
ATOM 14538 N N . TRP B 1 814 ? -26.25 29.516 11.703 1 78.81 814 TRP B N 1
ATOM 14539 C CA . TRP B 1 814 ? -27.172 29.688 12.82 1 78.81 814 TRP B CA 1
ATOM 14540 C C . TRP B 1 814 ? -27.062 31.078 13.422 1 78.81 814 TRP B C 1
ATOM 14542 O O . TRP B 1 814 ? -27.938 31.516 14.18 1 78.81 814 TRP B O 1
ATOM 14552 N N . LEU B 1 815 ? -26 31.812 13.031 1 83.25 815 LEU B N 1
ATOM 14553 C CA . LEU B 1 815 ? -25.797 33.125 13.609 1 83.25 815 LEU B CA 1
ATOM 14554 C C . LEU B 1 815 ? -25.828 34.219 12.531 1 83.25 815 LEU B C 1
ATOM 14556 O O . LEU B 1 815 ? -25.609 35.406 12.82 1 83.25 815 LEU B O 1
ATOM 14560 N N . ASP B 1 816 ? -26.016 33.781 11.336 1 87.06 816 ASP B N 1
ATOM 14561 C CA . ASP B 1 816 ? -26.062 34.688 10.18 1 87.06 816 ASP B CA 1
ATOM 14562 C C . ASP B 1 816 ? -24.75 35.438 10.031 1 87.06 816 ASP B C 1
ATOM 14564 O O . ASP B 1 816 ? -24.75 36.656 9.773 1 87.06 816 ASP B O 1
ATOM 14568 N N . VAL B 1 817 ? -23.703 34.906 10.359 1 91.94 817 VAL B N 1
ATOM 14569 C CA . VAL B 1 817 ? -22.359 35.438 10.141 1 91.94 817 VAL B CA 1
ATOM 14570 C C . VAL B 1 817 ? -21.656 34.656 9.047 1 91.94 817 VAL B C 1
ATOM 14572 O O . VAL B 1 817 ? -21.781 33.438 8.984 1 91.94 817 VAL B O 1
ATOM 14575 N N . GLN B 1 818 ? -21.031 35.375 8.203 1 91.5 818 GLN B N 1
ATOM 14576 C CA . GLN B 1 818 ? -20.297 34.719 7.137 1 91.5 818 GLN B CA 1
ATOM 14577 C C . GLN B 1 818 ? -18.953 35.375 6.898 1 91.5 818 GLN B C 1
ATOM 14579 O O . GLN B 1 818 ? -18.766 36.562 7.211 1 91.5 818 GLN B O 1
ATOM 14584 N N . VAL B 1 819 ? -18.016 34.594 6.5 1 91.19 819 VAL B N 1
ATOM 14585 C CA . VAL B 1 819 ? -16.766 35.094 5.934 1 91.19 819 VAL B CA 1
ATOM 14586 C C . VAL B 1 819 ? -16.891 35.188 4.414 1 91.19 819 VAL B C 1
ATOM 14588 O O . VAL B 1 819 ? -17.297 34.219 3.758 1 91.19 819 VAL B O 1
ATOM 14591 N N . ALA B 1 820 ? -16.547 36.344 3.877 1 92.25 820 ALA B N 1
ATOM 14592 C CA . ALA B 1 820 ? -16.828 36.562 2.457 1 92.25 820 ALA B CA 1
ATOM 14593 C C . ALA B 1 820 ? -15.695 37.312 1.785 1 92.25 820 ALA B C 1
ATOM 14595 O O . ALA B 1 820 ? -14.883 37.969 2.459 1 92.25 820 ALA B O 1
ATOM 14596 N N . ALA B 1 821 ? -15.672 37.125 0.56 1 93.06 821 ALA B N 1
ATOM 14597 C CA . ALA B 1 821 ? -14.898 38 -0.301 1 93.06 821 ALA B CA 1
ATOM 14598 C C . ALA B 1 821 ? -15.742 39.188 -0.784 1 93.06 821 ALA B C 1
ATOM 14600 O O . ALA B 1 821 ? -16.672 39 -1.572 1 93.06 821 ALA B O 1
ATOM 14601 N N . LYS B 1 822 ? -15.398 40.344 -0.291 1 95 822 LYS B N 1
ATOM 14602 C CA . LYS B 1 822 ? -16.156 41.531 -0.657 1 95 822 LYS B CA 1
ATOM 14603 C C . LYS B 1 822 ? -15.305 42.469 -1.496 1 95 822 LYS B C 1
ATOM 14605 O O . LYS B 1 822 ? -14.164 42.781 -1.139 1 95 822 LYS B O 1
ATOM 14610 N N . VAL B 1 823 ? -15.906 43 -2.611 1 95.69 823 VAL B N 1
ATOM 14611 C CA . VAL B 1 823 ? -15.188 43.875 -3.527 1 95.69 823 VAL B CA 1
ATOM 14612 C C . VAL B 1 823 ? -14.766 45.125 -2.797 1 95.69 823 VAL B C 1
ATOM 14614 O O . VAL B 1 823 ? -15.57 45.75 -2.1 1 95.69 823 VAL B O 1
ATOM 14617 N N . GLY B 1 824 ? -13.516 45.406 -2.871 1 95.31 824 GLY B N 1
ATOM 14618 C CA . GLY B 1 824 ? -12.977 46.625 -2.262 1 95.31 824 GLY B CA 1
ATOM 14619 C C . GLY B 1 824 ? -12.352 46.375 -0.901 1 95.31 824 GLY B C 1
ATOM 14620 O O . GLY B 1 824 ? -11.602 47.219 -0.396 1 95.31 824 GLY B O 1
ATOM 14621 N N . GLU B 1 825 ? -12.633 45.312 -0.294 1 95.69 825 GLU B N 1
ATOM 14622 C CA . GLU B 1 825 ? -12.078 44.938 1.004 1 95.69 825 GLU B CA 1
ATOM 14623 C C . GLU B 1 825 ? -11.008 43.875 0.857 1 95.69 825 GLU B C 1
ATOM 14625 O O . GLU B 1 825 ? -10.867 43.281 -0.208 1 95.69 825 GLU B O 1
ATOM 14630 N N . ASN B 1 826 ? -10.305 43.781 1.91 1 95.25 826 ASN B N 1
ATOM 14631 C CA . ASN B 1 826 ? -9.383 42.656 1.93 1 95.25 826 ASN B CA 1
ATOM 14632 C C . ASN B 1 826 ? -10.117 41.312 2.006 1 95.25 826 ASN B C 1
ATOM 14634 O O . ASN B 1 826 ? -11.234 41.25 2.537 1 95.25 826 ASN B O 1
ATOM 14638 N N . PHE B 1 827 ? -9.523 40.344 1.467 1 94.06 827 PHE B N 1
ATOM 14639 C CA . PHE B 1 827 ? -10.078 38.969 1.479 1 94.06 827 PHE B CA 1
ATOM 14640 C C . PHE B 1 827 ? -10.344 38.5 2.906 1 94.06 827 PHE B C 1
ATOM 14642 O O . PHE B 1 827 ? -9.523 38.75 3.801 1 94.06 827 PHE B O 1
ATOM 14649 N N . GLY B 1 828 ? -11.516 37.906 3.201 1 93.38 828 GLY B N 1
ATOM 14650 C CA . GLY B 1 828 ? -11.852 37.375 4.508 1 93.38 828 GLY B CA 1
ATOM 14651 C C . GLY B 1 828 ? -12.656 38.312 5.363 1 93.38 828 GLY B C 1
ATOM 14652 O O . GLY B 1 828 ? -12.484 38.375 6.582 1 93.38 828 GLY B O 1
ATOM 14653 N N . SER B 1 829 ? -13.492 39.094 4.742 1 95.25 829 SER B N 1
ATOM 14654 C CA . SER B 1 829 ? -14.367 39.969 5.492 1 95.25 829 SER B CA 1
ATOM 14655 C C . SER B 1 829 ? -15.375 39.188 6.324 1 95.25 829 SER B C 1
ATOM 14657 O O . SER B 1 829 ? -15.992 38.25 5.828 1 95.25 829 SER B O 1
ATOM 14659 N N . ILE B 1 830 ? -15.406 39.531 7.582 1 95.56 830 ILE B N 1
ATOM 14660 C CA . ILE B 1 830 ? -16.453 38.969 8.43 1 95.56 830 ILE B CA 1
ATOM 14661 C C . ILE B 1 830 ? -17.703 39.844 8.344 1 95.56 830 ILE B C 1
ATOM 14663 O O . ILE B 1 830 ? -17.672 41.031 8.688 1 95.56 830 ILE B O 1
ATOM 14667 N N . VAL B 1 831 ? -18.781 39.219 7.891 1 95.69 831 VAL B N 1
ATOM 14668 C CA . VAL B 1 831 ? -19.984 40 7.586 1 95.69 831 VAL B CA 1
ATOM 14669 C C . VAL B 1 831 ? -21.156 39.438 8.383 1 95.69 831 VAL B C 1
ATOM 14671 O O . VAL B 1 831 ? -21.312 38.219 8.531 1 95.69 831 VAL B O 1
ATOM 14674 N N . GLY B 1 832 ? -21.953 40.406 8.906 1 95.56 832 GLY B N 1
ATOM 14675 C CA . GLY B 1 832 ? -23.156 40.031 9.648 1 95.56 832 GLY B CA 1
ATOM 14676 C C . GLY B 1 832 ? -23.953 41.219 10.133 1 95.56 832 GLY B C 1
ATOM 14677 O O . GLY B 1 832 ? -23.641 42.375 9.812 1 95.56 832 GLY B O 1
ATOM 14678 N N . PRO B 1 833 ? -25.062 40.906 10.844 1 95.75 833 PRO B N 1
ATOM 14679 C CA . PRO B 1 833 ? -25.875 41.969 11.414 1 95.75 833 PRO B CA 1
ATOM 14680 C C . PRO B 1 833 ? -25.156 42.75 12.523 1 95.75 833 PRO B C 1
ATOM 14682 O O . PRO B 1 833 ? -24.094 42.312 12.984 1 95.75 833 PRO B O 1
ATOM 14685 N N . ASP B 1 834 ? -25.75 43.969 12.82 1 96.62 834 ASP B N 1
ATOM 14686 C CA . ASP B 1 834 ? -25.156 44.812 13.852 1 96.62 834 ASP B CA 1
ATOM 14687 C C . ASP B 1 834 ? -26.234 45.625 14.57 1 96.62 834 ASP B C 1
ATOM 14689 O O . ASP B 1 834 ? -27.438 45.5 14.273 1 96.62 834 ASP B O 1
ATOM 14693 N N . PHE B 1 835 ? -25.828 46.469 15.531 1 97.12 835 PHE B N 1
ATOM 14694 C CA . PHE B 1 835 ? -26.734 47.375 16.234 1 97.12 835 PHE B CA 1
ATOM 14695 C C . PHE B 1 835 ? -27.234 48.469 15.289 1 97.12 835 PHE B C 1
ATOM 14697 O O . PHE B 1 835 ? -26.516 48.906 14.398 1 97.12 835 PHE B O 1
ATOM 14704 N N . GLN B 1 836 ? -28.516 48.781 15.523 1 97.12 836 GLN B N 1
ATOM 14705 C CA . GLN B 1 836 ? -28.984 50 14.891 1 97.12 836 GLN B CA 1
ATOM 14706 C C . GLN B 1 836 ? -28.453 51.25 15.617 1 97.12 836 GLN B C 1
ATOM 14708 O O . GLN B 1 836 ? -28.5 51.312 16.844 1 97.12 836 GLN B O 1
ATOM 14713 N N . ARG B 1 837 ? -27.953 52.156 14.883 1 96.5 837 ARG B N 1
ATOM 14714 C CA . ARG B 1 837 ? -27.328 53.344 15.477 1 96.5 837 ARG B CA 1
ATOM 14715 C C . ARG B 1 837 ? -27.922 54.625 14.898 1 96.5 837 ARG B C 1
ATOM 14717 O O . ARG B 1 837 ? -28.391 54.625 13.766 1 96.5 837 ARG B O 1
ATOM 14724 N N . ASN B 1 838 ? -27.891 55.656 15.664 1 94.44 838 ASN B N 1
ATOM 14725 C CA . ASN B 1 838 ? -28.297 56.969 15.164 1 94.44 838 ASN B CA 1
ATOM 14726 C C . ASN B 1 838 ? -27.156 57.688 14.445 1 94.44 838 ASN B C 1
ATOM 14728 O O . ASN B 1 838 ? -26.109 57.094 14.211 1 94.44 838 ASN B O 1
ATOM 14732 N N . GLU B 1 839 ? -27.312 58.906 14.031 1 92.56 839 GLU B N 1
ATOM 14733 C CA . GLU B 1 839 ? -26.344 59.656 13.242 1 92.56 839 GLU B CA 1
ATOM 14734 C C . GLU B 1 839 ? -25.062 59.906 14.031 1 92.56 839 GLU B C 1
ATOM 14736 O O . GLU B 1 839 ? -23.984 60.031 13.445 1 92.56 839 GLU B O 1
ATOM 14741 N N . ASN B 1 840 ? -25.25 59.938 15.398 1 92.69 840 ASN B N 1
ATOM 14742 C CA . ASN B 1 840 ? -24.078 60.156 16.234 1 92.69 840 ASN B CA 1
ATOM 14743 C C . ASN B 1 840 ? -23.359 58.844 16.562 1 92.69 840 ASN B C 1
ATOM 14745 O O . ASN B 1 840 ? -22.297 58.875 17.188 1 92.69 840 ASN B O 1
ATOM 14749 N N . GLY B 1 841 ? -23.891 57.719 16.125 1 93.44 841 GLY B N 1
ATOM 14750 C CA . GLY B 1 841 ? -23.25 56.406 16.344 1 93.44 841 GLY B CA 1
ATOM 14751 C C . GLY B 1 841 ? -23.75 55.719 17.609 1 93.44 841 GLY B C 1
ATOM 14752 O O . GLY B 1 841 ? -23.25 54.656 17.953 1 93.44 841 GLY B O 1
ATOM 14753 N N . ASP B 1 842 ? -24.719 56.281 18.297 1 95.44 842 ASP B N 1
ATOM 14754 C CA . ASP B 1 842 ? -25.25 55.688 19.516 1 95.44 842 ASP B CA 1
ATOM 14755 C C . ASP B 1 842 ? -26.219 54.562 19.188 1 95.44 842 ASP B C 1
ATOM 14757 O O . ASP B 1 842 ? -26.984 54.625 18.234 1 95.44 842 ASP B O 1
ATOM 14761 N N . ILE B 1 843 ? -26.141 53.5 19.984 1 97.69 843 ILE B N 1
ATOM 14762 C CA . ILE B 1 843 ? -27.047 52.375 19.812 1 97.69 843 ILE B CA 1
ATOM 14763 C C . ILE B 1 843 ? -28.469 52.812 20.172 1 97.69 843 ILE B C 1
ATOM 14765 O O . ILE B 1 843 ? -28.703 53.438 21.203 1 97.69 843 ILE B O 1
ATOM 14769 N N . LEU B 1 844 ? -29.438 52.469 19.328 1 97.75 844 LEU B N 1
ATOM 14770 C CA . LEU B 1 844 ? -30.844 52.781 19.594 1 97.75 844 LEU B CA 1
ATOM 14771 C C . LEU B 1 844 ? -31.484 51.688 20.469 1 97.75 844 LEU B C 1
ATOM 14773 O O . LEU B 1 844 ? -31.281 50.5 20.25 1 97.75 844 LEU B O 1
ATOM 14777 N N . ILE B 1 845 ? -32.188 52.156 21.453 1 98.12 845 ILE B N 1
ATOM 14778 C CA . ILE B 1 845 ? -32.875 51.281 22.375 1 98.12 845 ILE B CA 1
ATOM 14779 C C . ILE B 1 845 ? -34.375 51.344 22.141 1 98.12 845 ILE B C 1
ATOM 14781 O O . ILE B 1 845 ? -34.938 52.438 21.938 1 98.12 845 ILE B O 1
ATOM 14785 N N . ASP B 1 846 ? -35 50.219 22.141 1 97.12 846 ASP B N 1
ATOM 14786 C CA . ASP B 1 846 ? -36.469 50.156 22.062 1 97.12 846 ASP B CA 1
ATOM 14787 C C . ASP B 1 846 ? -37.094 50.656 23.359 1 97.12 846 ASP B C 1
ATOM 14789 O O . ASP B 1 846 ? -36.906 50.062 24.422 1 97.12 846 ASP B O 1
ATOM 14793 N N . PRO B 1 847 ? -37.938 51.688 23.297 1 94.69 847 PRO B N 1
ATOM 14794 C CA . PRO B 1 847 ? -38.5 52.25 24.516 1 94.69 847 PRO B CA 1
ATOM 14795 C C . PRO B 1 847 ? -39.5 51.312 25.203 1 94.69 847 PRO B C 1
ATOM 14797 O O . PRO B 1 847 ? -39.781 51.469 26.391 1 94.69 847 PRO B O 1
ATOM 14800 N N . ALA B 1 848 ? -40 50.406 24.453 1 92.88 848 ALA B N 1
ATOM 14801 C CA . ALA B 1 848 ? -40.969 49.469 25.016 1 92.88 848 ALA B CA 1
ATOM 14802 C C . ALA B 1 848 ? -40.281 48.375 25.828 1 92.88 848 ALA B C 1
ATOM 14804 O O . ALA B 1 848 ? -40.812 47.906 26.844 1 92.88 848 ALA B O 1
ATOM 14805 N N . THR B 1 849 ? -39.062 48.031 25.422 1 94.06 849 THR B N 1
ATOM 14806 C CA . THR B 1 849 ? -38.469 46.844 26.047 1 94.06 849 THR B CA 1
ATOM 14807 C C . THR B 1 849 ? -37.219 47.25 26.828 1 94.06 849 THR B C 1
ATOM 14809 O O . THR B 1 849 ? -36.781 46.531 27.734 1 94.06 849 THR B O 1
ATOM 14812 N N . GLY B 1 850 ? -36.531 48.344 26.516 1 95.94 850 GLY B N 1
ATOM 14813 C CA . GLY B 1 850 ? -35.281 48.75 27.094 1 95.94 850 GLY B CA 1
ATOM 14814 C C . GLY B 1 850 ? -34.094 48 26.516 1 95.94 850 GLY B C 1
ATOM 14815 O O . GLY B 1 850 ? -32.969 48.156 27 1 95.94 850 GLY B O 1
ATOM 14816 N N . LEU B 1 851 ? -34.312 47.156 25.406 1 97.88 851 LEU B N 1
ATOM 14817 C CA . LEU B 1 851 ? -33.281 46.375 24.75 1 97.88 851 LEU B CA 1
ATOM 14818 C C . LEU B 1 851 ? -32.812 47.062 23.469 1 97.88 851 LEU B C 1
ATOM 14820 O O . LEU B 1 851 ? -33.531 47.875 22.906 1 97.88 851 LEU B O 1
ATOM 14824 N N . PRO B 1 852 ? -31.578 46.719 23.031 1 97.88 852 PRO B N 1
ATOM 14825 C CA . PRO B 1 852 ? -31.078 47.344 21.812 1 97.88 852 PRO B CA 1
ATOM 14826 C C . PRO B 1 852 ? -31.875 46.969 20.562 1 97.88 852 PRO B C 1
ATOM 14828 O O . PRO B 1 852 ? -32.406 45.875 20.5 1 97.88 852 PRO B O 1
ATOM 14831 N N . MET B 1 853 ? -31.891 47.875 19.594 1 97.44 853 MET B N 1
ATOM 14832 C CA . MET B 1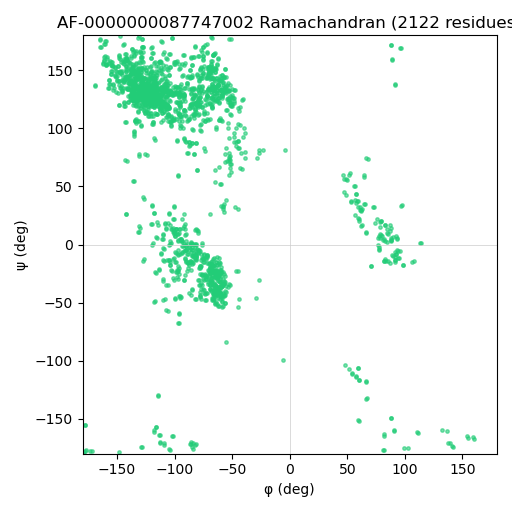 853 ? -32.438 47.562 18.266 1 97.44 853 MET B CA 1
ATOM 14833 C C . MET B 1 853 ? -31.328 47.156 17.312 1 97.44 853 MET B C 1
ATOM 14835 O O . MET B 1 853 ? -30.156 47.5 17.5 1 97.44 853 MET B O 1
ATOM 14839 N N . TYR B 1 854 ? -31.734 46.375 16.297 1 97.06 854 TYR B N 1
ATOM 14840 C CA . TYR B 1 854 ? -30.719 45.781 15.445 1 97.06 854 TYR B CA 1
ATOM 14841 C C . TYR B 1 854 ? -30.969 46.062 13.977 1 97.06 854 TYR B C 1
ATOM 14843 O O . TYR B 1 854 ? -32.125 46.219 13.555 1 97.06 854 TYR B O 1
ATOM 14851 N N . ASP B 1 855 ? -29.906 46.281 13.242 1 95.94 855 ASP B N 1
ATOM 14852 C CA . ASP B 1 855 ? -29.906 46.281 11.781 1 95.94 855 ASP B CA 1
ATOM 14853 C C . ASP B 1 855 ? -29.531 44.938 11.211 1 95.94 855 ASP B C 1
ATOM 14855 O O . ASP B 1 855 ? -28.375 44.531 11.266 1 95.94 855 ASP B O 1
ATOM 14859 N N . LYS B 1 856 ? -30.375 44.281 10.609 1 93.69 856 LYS B N 1
ATOM 14860 C CA . LYS B 1 856 ? -30.219 42.875 10.188 1 93.69 856 LYS B CA 1
ATOM 14861 C C . LYS B 1 856 ? -29.516 42.812 8.828 1 93.69 856 LYS B C 1
ATOM 14863 O O . LYS B 1 856 ? -29.234 41.688 8.336 1 93.69 856 LYS B O 1
ATOM 14868 N N . SER B 1 857 ? -29.172 43.906 8.328 1 92.56 857 SER B N 1
ATOM 14869 C CA . SER B 1 857 ? -28.469 43.906 7.051 1 92.56 857 SER B CA 1
ATOM 14870 C C . SER B 1 857 ? -27.016 43.5 7.227 1 92.56 857 SER B C 1
ATOM 14872 O O . SER B 1 857 ? -26.516 43.406 8.352 1 92.56 857 SER B O 1
ATOM 14874 N N . ASN B 1 858 ? -26.391 43.188 6.129 1 91.75 858 ASN B N 1
ATOM 14875 C CA . ASN B 1 858 ? -25 42.75 6.148 1 91.75 858 ASN B CA 1
ATOM 14876 C C . ASN B 1 858 ? -24.047 43.938 6.348 1 91.75 858 ASN B C 1
ATOM 14878 O O . ASN B 1 858 ? -24.047 44.875 5.543 1 91.75 858 ASN B O 1
ATOM 14882 N N . HIS B 1 859 ? -23.312 43.906 7.414 1 94.62 859 HIS B N 1
ATOM 14883 C CA . HIS B 1 859 ? -22.25 44.844 7.688 1 94.62 859 HIS B CA 1
ATOM 14884 C C . HIS B 1 859 ? -20.891 44.156 7.754 1 94.62 859 HIS B C 1
ATOM 14886 O O . HIS B 1 859 ? -20.812 43 8.164 1 94.62 859 HIS B O 1
ATOM 14892 N N . VAL B 1 860 ? -19.875 44.844 7.266 1 96.38 860 VAL B N 1
ATOM 14893 C CA . VAL B 1 860 ? -18.531 44.344 7.5 1 96.38 860 VAL B CA 1
ATOM 14894 C C . VAL B 1 860 ? -18.125 44.594 8.945 1 96.38 860 VAL B C 1
ATOM 14896 O O . VAL B 1 860 ? -17.938 45.75 9.352 1 96.38 860 VAL B O 1
ATOM 14899 N N . LEU B 1 861 ? -17.984 43.594 9.703 1 96.75 861 LEU B N 1
ATOM 14900 C CA . LEU B 1 861 ? -17.75 43.688 11.141 1 96.75 861 LEU B CA 1
ATOM 14901 C C . LEU B 1 861 ? -16.266 43.594 11.461 1 96.75 861 LEU B C 1
ATOM 14903 O O . LEU B 1 861 ? -15.828 44.031 12.523 1 96.75 861 LEU B O 1
ATOM 14907 N N . GLY B 1 862 ? -15.523 43 10.648 1 96.06 862 GLY B N 1
ATOM 14908 C CA . GLY B 1 862 ? -14.094 42.781 10.789 1 96.06 862 GLY B CA 1
ATOM 14909 C C . GLY B 1 862 ? -13.477 42.094 9.586 1 96.06 862 GLY B C 1
ATOM 14910 O O . GLY B 1 862 ? -14.148 41.875 8.578 1 96.06 862 GLY B O 1
ATOM 14911 N N . ASN B 1 863 ? -12.203 41.812 9.664 1 96.06 863 ASN B N 1
ATOM 14912 C CA . ASN B 1 863 ? -11.484 41.156 8.594 1 96.06 863 ASN B CA 1
ATOM 14913 C C . ASN B 1 863 ? -10.484 40.125 9.148 1 96.06 863 ASN B C 1
ATOM 14915 O O . ASN B 1 863 ? -9.711 40.469 10.055 1 96.06 863 ASN B O 1
ATOM 14919 N N . ALA B 1 864 ? -10.5 39 8.555 1 92.94 864 ALA B N 1
ATOM 14920 C CA . ALA B 1 864 ? -9.727 37.875 9.086 1 92.94 864 ALA B CA 1
ATOM 14921 C C . ALA B 1 864 ? -8.297 37.875 8.547 1 92.94 864 ALA B C 1
ATOM 14923 O O . ALA B 1 864 ? -7.461 37.062 8.969 1 92.94 864 ALA B O 1
ATOM 14924 N N . SER B 1 865 ? -7.898 38.719 7.672 1 93.5 865 SER B N 1
ATOM 14925 C CA . SER B 1 865 ? -6.543 38.781 7.129 1 93.5 865 SER B CA 1
ATOM 14926 C C . SER B 1 865 ? -5.629 39.594 8.031 1 93.5 865 SER B C 1
ATOM 14928 O O . SER B 1 865 ? -6.051 40.625 8.594 1 93.5 865 SER B O 1
ATOM 14930 N N . TRP B 1 866 ? -4.426 39.219 8.102 1 95.31 866 TRP B N 1
ATOM 14931 C CA . TRP B 1 866 ? -3.453 39.938 8.93 1 95.31 866 TRP B CA 1
ATOM 14932 C C . TRP B 1 866 ? -3.004 41.219 8.258 1 95.31 866 TRP B C 1
ATOM 14934 O O . TRP B 1 866 ? -2.832 41.281 7.039 1 95.31 866 TRP B O 1
ATOM 14944 N N . ASP B 1 867 ? -2.73 42.25 9.078 1 96.56 867 ASP B N 1
ATOM 14945 C CA . ASP B 1 867 ? -2.145 43.469 8.562 1 96.56 867 ASP B CA 1
ATOM 14946 C C . ASP B 1 867 ? -0.649 43.312 8.305 1 96.56 867 ASP B C 1
ATOM 14948 O O . ASP B 1 867 ? -0.134 43.781 7.285 1 96.56 867 ASP B O 1
ATOM 14952 N N . TRP B 1 868 ? -0.069 42.75 9.242 1 97.5 868 TRP B N 1
ATOM 14953 C CA . TRP B 1 868 ? 1.33 42.375 9.047 1 97.5 868 TRP B CA 1
ATOM 14954 C C . TRP B 1 868 ? 1.73 41.25 9.969 1 97.5 868 TRP B C 1
ATOM 14956 O O . TRP B 1 868 ? 1.037 40.938 10.945 1 97.5 868 TRP B O 1
ATOM 14966 N N . THR B 1 869 ? 2.742 40.5 9.625 1 97.56 869 THR B N 1
ATOM 14967 C CA . THR B 1 869 ? 3.299 39.406 10.383 1 97.56 869 THR B CA 1
ATOM 14968 C C . THR B 1 869 ? 4.812 39.531 10.523 1 97.56 869 THR B C 1
ATOM 14970 O O . THR B 1 869 ? 5.438 40.312 9.789 1 97.56 869 THR B O 1
ATOM 14973 N N . GLY B 1 870 ? 5.355 38.906 11.547 1 97.44 870 GLY B N 1
ATOM 14974 C CA . GLY B 1 870 ? 6.793 38.938 11.758 1 97.44 870 GLY B CA 1
ATOM 14975 C C . GLY B 1 870 ? 7.301 37.812 12.648 1 97.44 870 GLY B C 1
ATOM 14976 O O . GLY B 1 870 ? 6.52 37 13.133 1 97.44 870 GLY B O 1
ATOM 14977 N N . GLY B 1 871 ? 8.555 37.781 12.758 1 97.81 871 GLY B N 1
ATOM 14978 C CA . GLY B 1 871 ? 9.227 36.812 13.594 1 97.81 871 GLY B CA 1
ATOM 14979 C C . GLY B 1 871 ? 10.562 37.312 14.133 1 97.81 871 GLY B C 1
ATOM 14980 O O . GLY B 1 871 ? 11.195 38.156 13.523 1 97.81 871 GLY B O 1
ATOM 14981 N N . LEU B 1 872 ? 10.93 36.781 15.281 1 98.06 872 LEU B N 1
ATOM 14982 C CA . LEU B 1 872 ? 12.203 37.094 15.922 1 98.06 872 LEU B CA 1
ATOM 14983 C C . LEU B 1 872 ? 12.898 35.812 16.391 1 98.06 872 LEU B C 1
ATOM 14985 O O . LEU B 1 872 ? 12.297 35 17.078 1 98.06 872 LEU B O 1
ATOM 14989 N N . SER B 1 873 ? 14.023 35.656 15.93 1 96.94 873 SER B N 1
ATOM 14990 C CA . SER B 1 873 ? 14.859 34.562 16.391 1 96.94 873 SER B CA 1
ATOM 14991 C C . SER B 1 873 ? 16.109 35.062 17.078 1 96.94 873 SER B C 1
ATOM 14993 O O . SER B 1 873 ? 16.797 35.969 16.578 1 96.94 873 SER B O 1
ATOM 14995 N N . THR B 1 874 ? 16.438 34.594 18.203 1 97.31 874 THR B N 1
ATOM 14996 C CA . THR B 1 874 ? 17.625 34.969 18.969 1 97.31 874 THR B CA 1
ATOM 14997 C C . THR B 1 874 ? 18.406 33.75 19.438 1 97.31 874 THR B C 1
ATOM 14999 O O . THR B 1 874 ? 17.812 32.781 19.938 1 97.31 874 THR B O 1
ATOM 15002 N N . THR B 1 875 ? 19.625 33.75 19.188 1 96.62 875 THR B N 1
ATOM 15003 C CA . THR B 1 875 ? 20.484 32.656 19.609 1 96.62 875 THR B CA 1
ATOM 15004 C C . THR B 1 875 ? 21.734 33.188 20.297 1 96.62 875 THR B C 1
ATOM 15006 O O . THR B 1 875 ? 22.453 34 19.75 1 96.62 875 THR B O 1
ATOM 15009 N N . PHE B 1 876 ? 22.016 32.719 21.484 1 97.5 876 PHE B N 1
ATOM 15010 C CA . PHE B 1 876 ? 23.219 33 22.234 1 97.5 876 PHE B CA 1
ATOM 15011 C C . PHE B 1 876 ? 24.125 31.781 22.266 1 97.5 876 PHE B C 1
ATOM 15013 O O . PHE B 1 876 ? 23.672 30.656 22.484 1 97.5 876 PHE B O 1
ATOM 15020 N N . HIS B 1 877 ? 25.328 32.062 21.969 1 94.94 877 HIS B N 1
ATOM 15021 C CA . HIS B 1 877 ? 26.328 31.016 22.094 1 94.94 877 HIS B CA 1
ATOM 15022 C C . HIS B 1 877 ? 27.406 31.422 23.109 1 94.94 877 HIS B C 1
ATOM 15024 O O . HIS B 1 877 ? 27.891 32.562 23.078 1 94.94 877 HIS B O 1
ATOM 15030 N N . TYR B 1 878 ? 27.734 30.5 23.969 1 96.31 878 TYR B N 1
ATOM 15031 C CA . TYR B 1 878 ? 28.859 30.672 24.891 1 96.31 878 TYR B CA 1
ATOM 15032 C C . TYR B 1 878 ? 29.609 29.359 25.078 1 96.31 878 TYR B C 1
ATOM 15034 O O . TYR B 1 878 ? 29.109 28.453 25.766 1 96.31 878 TYR B O 1
ATOM 15042 N N . LYS B 1 879 ? 30.734 29.219 24.516 1 93.5 879 LYS B N 1
ATOM 15043 C CA . LYS B 1 879 ? 31.516 27.984 24.547 1 93.5 879 LYS B CA 1
ATOM 15044 C C . LYS B 1 879 ? 30.688 26.797 24.062 1 93.5 879 LYS B C 1
ATOM 15046 O O . LYS B 1 879 ? 30.141 26.812 22.953 1 93.5 879 LYS B O 1
ATOM 15051 N N . ASN B 1 880 ? 30.375 25.906 25.078 1 93.69 880 ASN B N 1
ATOM 15052 C CA . ASN B 1 880 ? 29.672 24.703 24.672 1 93.69 880 ASN B CA 1
ATOM 15053 C C . ASN B 1 880 ? 28.156 24.828 24.891 1 93.69 880 ASN B C 1
ATOM 15055 O O . ASN B 1 880 ? 27.406 23.875 24.688 1 93.69 880 ASN B O 1
ATOM 15059 N N . PHE B 1 881 ? 27.719 26.031 25.219 1 96.69 881 PHE B N 1
ATOM 15060 C CA . PHE B 1 881 ? 26.297 26.25 25.484 1 96.69 881 PHE B CA 1
ATOM 15061 C C . PHE B 1 881 ? 25.656 27.047 24.344 1 96.69 881 PHE B C 1
ATOM 15063 O O . PHE B 1 881 ? 26.266 27.953 23.797 1 96.69 881 PHE B O 1
ATOM 15070 N N . GLY B 1 882 ? 24.5 26.641 23.984 1 96.62 882 GLY B N 1
ATOM 15071 C CA . GLY B 1 882 ? 23.672 27.391 23.047 1 96.62 882 GLY B CA 1
ATOM 15072 C C . GLY B 1 882 ? 22.25 27.578 23.516 1 96.62 882 GLY B C 1
ATOM 15073 O O . GLY B 1 882 ? 21.641 26.656 24.062 1 96.62 882 GLY B O 1
ATOM 15074 N N . LEU B 1 883 ? 21.75 28.812 23.484 1 97.75 883 LEU B N 1
ATOM 15075 C CA . LEU B 1 883 ? 20.359 29.141 23.828 1 97.75 883 LEU B CA 1
ATOM 15076 C C . LEU B 1 883 ? 19.656 29.781 22.656 1 97.75 883 LEU B C 1
ATOM 15078 O O . LEU B 1 883 ? 20.109 30.812 22.141 1 97.75 883 LEU B O 1
ATOM 15082 N N . THR B 1 884 ? 18.625 29.156 22.188 1 97.31 884 THR B N 1
ATOM 15083 C CA . THR B 1 884 ? 17.859 29.688 21.062 1 97.31 884 THR B CA 1
ATOM 15084 C C . THR B 1 884 ? 16.406 29.906 21.453 1 97.31 884 THR B C 1
ATOM 15086 O O . THR B 1 884 ? 15.82 29.109 22.188 1 97.31 884 THR B O 1
ATOM 15089 N N . ALA B 1 885 ? 15.82 30.984 21.062 1 97.88 885 ALA B N 1
ATOM 15090 C CA . ALA B 1 885 ? 14.406 31.281 21.234 1 97.88 885 ALA B CA 1
ATOM 15091 C C . ALA B 1 885 ? 13.797 31.844 19.953 1 97.88 885 ALA B C 1
ATOM 15093 O O . ALA B 1 885 ? 14.453 32.594 19.219 1 97.88 885 ALA B O 1
ATOM 15094 N N . LEU B 1 886 ? 12.586 31.422 19.688 1 97.94 886 LEU B N 1
ATOM 15095 C CA . LEU B 1 886 ? 11.875 31.859 18.484 1 97.94 886 LEU B CA 1
ATOM 15096 C C . LEU B 1 886 ? 10.516 32.438 18.859 1 97.94 886 LEU B C 1
ATOM 15098 O O . LEU B 1 886 ? 9.742 31.828 19.594 1 97.94 886 LEU B O 1
ATOM 15102 N N . PHE B 1 887 ? 10.227 33.625 18.375 1 98.19 887 PHE B N 1
ATOM 15103 C CA . PHE B 1 887 ? 8.961 34.312 18.609 1 98.19 887 PHE B CA 1
ATOM 15104 C C . PHE B 1 887 ? 8.219 34.531 17.297 1 98.19 887 PHE B C 1
ATOM 15106 O O . PHE B 1 887 ? 8.836 34.875 16.281 1 98.19 887 PHE B O 1
ATOM 15113 N N . ASP B 1 888 ? 6.965 34.375 17.266 1 97.62 888 ASP B N 1
ATOM 15114 C CA . ASP B 1 888 ? 6.051 34.562 16.141 1 97.62 888 ASP B CA 1
ATOM 15115 C C . ASP B 1 888 ? 5.086 35.719 16.438 1 97.62 888 ASP B C 1
ATOM 15117 O O . ASP B 1 888 ? 4.465 35.75 17.5 1 97.62 888 ASP B O 1
ATOM 15121 N N . VAL B 1 889 ? 5.012 36.656 15.523 1 97.62 889 VAL B N 1
ATOM 15122 C CA . VAL B 1 889 ? 4.188 37.844 15.703 1 97.62 889 VAL B CA 1
ATOM 15123 C C . VAL B 1 889 ? 3.133 37.906 14.602 1 97.62 889 VAL B C 1
ATOM 15125 O O . VAL B 1 889 ? 3.453 37.781 13.422 1 97.62 889 VAL B O 1
ATOM 15128 N N . LYS B 1 890 ? 1.933 38.125 14.945 1 96.44 890 LYS B N 1
ATOM 15129 C CA . LYS B 1 890 ? 0.82 38.344 14.031 1 96.44 890 LYS B CA 1
ATOM 15130 C C . LYS B 1 890 ? -0.067 39.5 14.5 1 96.44 890 LYS B C 1
ATOM 15132 O O . LYS B 1 890 ? -0.52 39.5 15.648 1 96.44 890 LYS B O 1
ATOM 15137 N N . VAL B 1 891 ? -0.367 40.406 13.539 1 96.88 891 VAL B N 1
ATOM 15138 C CA . VAL B 1 891 ? -1.054 41.625 13.984 1 96.88 891 VAL B CA 1
ATOM 15139 C C . VAL B 1 891 ? -2.164 42 13 1 96.88 891 VAL B C 1
ATOM 15141 O O . VAL B 1 891 ? -1.971 41.906 11.789 1 96.88 891 VAL B O 1
ATOM 15144 N N . GLY B 1 892 ? -3.314 42.281 13.578 1 96 892 GLY B N 1
ATOM 15145 C CA . GLY B 1 892 ? -4.285 43.062 12.82 1 96 892 GLY B CA 1
ATOM 15146 C C . GLY B 1 892 ? -5.465 42.25 12.344 1 96 892 GLY B C 1
ATOM 15147 O O . GLY B 1 892 ? -6.473 42.781 11.898 1 96 892 GLY B O 1
ATOM 15148 N N . ALA B 1 893 ? -5.508 40.969 12.336 1 94.56 893 ALA B N 1
ATOM 15149 C CA . ALA B 1 893 ? -6.648 40.156 11.922 1 94.56 893 ALA B CA 1
ATOM 15150 C C . ALA B 1 893 ? -7.75 40.156 12.977 1 94.56 893 ALA B C 1
ATOM 15152 O O . ALA B 1 893 ? -7.469 40.344 14.172 1 94.56 893 ALA B O 1
ATOM 15153 N N . ASP B 1 894 ? -8.938 40 12.492 1 95.5 894 ASP B N 1
ATOM 15154 C CA . ASP B 1 894 ? -10.078 39.906 13.391 1 95.5 894 ASP B CA 1
ATOM 15155 C C . ASP B 1 894 ? -10.617 38.469 13.438 1 95.5 894 ASP B C 1
ATOM 15157 O O . ASP B 1 894 ? -10.414 37.719 12.5 1 95.5 894 ASP B O 1
ATOM 15161 N N . LEU B 1 895 ? -11.227 38.188 14.547 1 94.06 895 LEU B N 1
ATOM 15162 C CA . LEU B 1 895 ? -11.797 36.875 14.766 1 94.06 895 LEU B CA 1
ATOM 15163 C C . LEU B 1 895 ? -13.164 36.969 15.43 1 94.06 895 LEU B C 1
ATOM 15165 O O . LEU B 1 895 ? -13.336 37.688 16.406 1 94.06 895 LEU B O 1
ATOM 15169 N N . TYR B 1 896 ? -14.133 36.312 14.758 1 94 896 TYR B N 1
ATOM 15170 C CA . TYR B 1 896 ? -15.422 36.156 15.438 1 94 896 TYR B CA 1
ATOM 15171 C C . TYR B 1 896 ? -15.383 34.969 16.391 1 94 896 TYR B C 1
ATOM 15173 O O . TYR B 1 896 ? -15.32 33.812 15.961 1 94 896 TYR B O 1
ATOM 15181 N N . SER B 1 897 ? -15.438 35.219 17.656 1 93.25 897 SER B N 1
ATOM 15182 C CA . SER B 1 897 ? -15.367 34.156 18.656 1 93.25 897 SER B CA 1
ATOM 15183 C C . SER B 1 897 ? -16.75 33.719 19.094 1 93.25 897 SER B C 1
ATOM 15185 O O . SER B 1 897 ? -17.359 34.344 19.969 1 93.25 897 SER B O 1
ATOM 15187 N N . MET B 1 898 ? -17.172 32.625 18.594 1 92.62 898 MET B N 1
ATOM 15188 C CA . MET B 1 898 ? -18.438 32.031 19.031 1 92.62 898 MET B CA 1
ATOM 15189 C C . MET B 1 898 ? -18.312 31.5 20.453 1 92.62 898 MET B C 1
ATOM 15191 O O . MET B 1 898 ? -19.312 31.375 21.172 1 92.62 898 MET B O 1
ATOM 15195 N N . SER B 1 899 ? -17.141 31.234 20.875 1 92.38 899 SER B N 1
ATOM 15196 C CA . SER B 1 899 ? -16.906 30.828 22.266 1 92.38 899 SER B CA 1
ATOM 15197 C C . SER B 1 899 ? -17.203 31.969 23.234 1 92.38 899 SER B C 1
ATOM 15199 O O . SER B 1 899 ? -17.859 31.766 24.25 1 92.38 899 SER B O 1
ATOM 15201 N N . ALA B 1 900 ? -16.688 33.125 22.938 1 93.69 900 ALA B N 1
ATOM 15202 C CA . ALA B 1 900 ? -16.984 34.312 23.766 1 93.69 900 ALA B CA 1
ATOM 15203 C C . ALA B 1 900 ? -18.484 34.594 23.766 1 93.69 900 ALA B C 1
ATOM 15205 O O . ALA B 1 900 ? -19.047 34.969 24.812 1 93.69 900 ALA B O 1
ATOM 15206 N N . ARG B 1 901 ? -19.062 34.5 22.625 1 95.5 901 ARG B N 1
ATOM 15207 C CA . ARG B 1 901 ? -20.5 34.688 22.516 1 95.5 901 ARG B CA 1
ATOM 15208 C C . ARG B 1 901 ? -21.234 33.719 23.453 1 95.5 901 ARG B C 1
ATOM 15210 O O . ARG B 1 901 ? -22.125 34.125 24.203 1 95.5 901 ARG B O 1
ATOM 15217 N N . ALA B 1 902 ? -20.891 32.531 23.375 1 94.06 902 ALA B N 1
ATOM 15218 C CA . ALA B 1 902 ? -21.547 31.484 24.188 1 94.06 902 ALA B CA 1
ATOM 15219 C C . ALA B 1 902 ? -21.359 31.781 25.672 1 94.06 902 ALA B C 1
ATOM 15221 O O . ALA B 1 902 ? -22.266 31.516 26.484 1 94.06 902 ALA B O 1
ATOM 15222 N N . ALA B 1 903 ? -20.25 32.25 26.078 1 95 903 ALA B N 1
ATOM 15223 C CA . ALA B 1 903 ? -20 32.594 27.484 1 95 903 ALA B CA 1
ATOM 15224 C C . ALA B 1 903 ? -20.922 33.688 27.953 1 95 903 ALA B C 1
ATOM 15226 O O . ALA B 1 903 ? -21.375 33.688 29.094 1 95 903 ALA B O 1
ATOM 15227 N N . HIS B 1 904 ? -21.188 34.625 27.125 1 96.5 904 HIS B N 1
ATOM 15228 C CA . HIS B 1 904 ? -22.094 35.719 27.469 1 96.5 904 HIS B CA 1
ATOM 15229 C C . HIS B 1 904 ? -23.547 35.25 27.5 1 96.5 904 HIS B C 1
ATOM 15231 O O . HIS B 1 904 ? -24.297 35.594 28.422 1 96.5 904 HIS B O 1
ATOM 15237 N N . GLU B 1 905 ? -23.844 34.469 26.547 1 95.88 905 GLU B N 1
ATOM 15238 C CA . GLU B 1 905 ? -25.219 33.969 26.469 1 95.88 905 GLU B CA 1
ATOM 15239 C C . GLU B 1 905 ? -25.547 33.094 27.672 1 95.88 905 GLU B C 1
ATOM 15241 O O . GLU B 1 905 ? -26.656 33.125 28.203 1 95.88 905 GLU B O 1
ATOM 15246 N N . SER B 1 906 ? -24.625 32.375 28.125 1 95.38 906 SER B N 1
ATOM 15247 C CA . SER B 1 906 ? -24.859 31.406 29.188 1 95.38 906 SER B CA 1
ATOM 15248 C C . SER B 1 906 ? -24.688 32.031 30.562 1 95.38 906 SER B C 1
ATOM 15250 O O . SER B 1 906 ? -24.969 31.422 31.594 1 95.38 906 SER B O 1
ATOM 15252 N N . GLY B 1 907 ? -24.203 33.25 30.609 1 96.56 907 GLY B N 1
ATOM 15253 C CA . GLY B 1 907 ? -24.047 33.969 31.875 1 96.56 907 GLY B CA 1
ATOM 15254 C C . GLY B 1 907 ? -22.719 33.688 32.562 1 96.56 907 GLY B C 1
ATOM 15255 O O . GLY B 1 907 ? -22.547 34.031 33.719 1 96.56 907 GLY B O 1
ATOM 15256 N N . LYS B 1 908 ? -21.828 33.188 31.859 1 94.94 908 LYS B N 1
ATOM 15257 C CA . LYS B 1 908 ? -20.547 32.781 32.438 1 94.94 908 LYS B CA 1
ATOM 15258 C C . LYS B 1 908 ? -19.531 33.938 32.375 1 94.94 908 LYS B C 1
ATOM 15260 O O . LYS B 1 908 ? -18.609 34 33.156 1 94.94 908 LYS B O 1
ATOM 15265 N N . SER B 1 909 ? -19.719 34.812 31.438 1 95.81 909 SER B N 1
ATOM 15266 C CA . SER B 1 909 ? -18.766 35.906 31.25 1 95.81 909 SER B CA 1
ATOM 15267 C C . SER B 1 909 ? -18.812 36.875 32.438 1 95.81 909 SER B C 1
ATOM 15269 O O . SER B 1 909 ? -19.875 37.125 33 1 95.81 909 SER B O 1
ATOM 15271 N N . LEU B 1 910 ? -17.703 37.5 32.719 1 96 910 LEU B N 1
ATOM 15272 C CA . LEU B 1 910 ? -17.625 38.531 33.781 1 96 910 LEU B CA 1
ATOM 15273 C C . LEU B 1 910 ? -18.531 39.719 33.438 1 96 910 LEU B C 1
ATOM 15275 O O . LEU B 1 910 ? -19.062 40.344 34.344 1 96 910 LEU B O 1
ATOM 15279 N N . ALA B 1 911 ? -18.719 39.875 32.219 1 95.69 911 ALA B N 1
ATOM 15280 C CA . ALA B 1 911 ? -19.531 41 31.75 1 95.69 911 ALA B CA 1
ATOM 15281 C C . ALA B 1 911 ? -20.984 40.812 32.156 1 95.69 911 ALA B C 1
ATOM 15283 O O . ALA B 1 911 ? -21.75 41.781 32.219 1 95.69 911 ALA B O 1
ATOM 15284 N N . THR B 1 912 ? -21.391 39.688 32.5 1 97.44 912 THR B N 1
ATOM 15285 C CA . THR B 1 912 ? -22.797 39.406 32.781 1 97.44 912 THR B CA 1
ATOM 15286 C C . THR B 1 912 ? -23.141 39.781 34.219 1 97.44 912 THR B C 1
ATOM 15288 O O . THR B 1 912 ? -24.297 39.688 34.656 1 97.44 912 THR B O 1
ATOM 15291 N N . LEU B 1 913 ? -22.156 40.188 35 1 97.5 913 LEU B N 1
ATOM 15292 C CA . LEU B 1 913 ? -22.359 40.531 36.406 1 97.5 913 LEU B CA 1
ATOM 15293 C C . LEU B 1 913 ? -23.016 41.906 36.562 1 97.5 913 LEU B C 1
ATOM 15295 O O . LEU B 1 913 ? -23.75 42.125 37.531 1 97.5 913 LEU B O 1
ATOM 15299 N N . ALA B 1 914 ? -22.828 42.75 35.594 1 97.19 914 ALA B N 1
ATOM 15300 C CA . ALA B 1 914 ? -23.344 44.094 35.719 1 97.19 914 ALA B CA 1
ATOM 15301 C C . ALA B 1 914 ? -24.875 44.125 35.781 1 97.19 914 ALA B C 1
ATOM 15303 O O . ALA B 1 914 ? -25.531 43.531 34.906 1 97.19 914 ALA B O 1
ATOM 15304 N N . GLY B 1 915 ? -25.422 44.719 36.781 1 97.19 915 GLY B N 1
ATOM 15305 C CA . GLY B 1 915 ? -26.859 44.875 36.969 1 97.19 915 GLY B CA 1
ATOM 15306 C C . GLY B 1 915 ? -27.547 43.625 37.438 1 97.19 915 GLY B C 1
ATOM 15307 O O . GLY B 1 915 ? -28.766 43.625 37.656 1 97.19 915 GLY B O 1
ATOM 15308 N N . ARG B 1 916 ? -26.797 42.594 37.594 1 97.62 916 ARG B N 1
ATOM 15309 C CA . ARG B 1 916 ? -27.406 41.312 37.875 1 97.62 916 ARG B CA 1
ATOM 15310 C C . ARG B 1 916 ? -27.922 41.25 39.312 1 97.62 916 ARG B C 1
ATOM 15312 O O . ARG B 1 916 ? -29.062 40.875 39.594 1 97.62 916 ARG B O 1
ATOM 15319 N N . GLU B 1 917 ? -27.094 41.656 40.312 1 96.31 917 GLU B N 1
ATOM 15320 C CA . GLU B 1 917 ? -27.484 41.688 41.719 1 96.31 917 GLU B CA 1
ATOM 15321 C C . GLU B 1 917 ? -28.672 42.625 41.938 1 96.31 917 GLU B C 1
ATOM 15323 O O . GLU B 1 917 ? -29.609 42.312 42.656 1 96.31 917 GLU B O 1
ATOM 15328 N N . GLU B 1 918 ? -28.656 43.781 41.281 1 96.88 918 GLU B N 1
ATOM 15329 C CA . GLU B 1 918 ? -29.719 44.75 41.406 1 96.88 918 GLU B CA 1
ATOM 15330 C C . GLU B 1 918 ? -31.031 44.219 40.844 1 96.88 918 GLU B C 1
ATOM 15332 O O . GLU B 1 918 ? -32.094 44.469 41.406 1 96.88 918 GLU B O 1
ATOM 15337 N N . TRP B 1 919 ? -30.891 43.531 39.781 1 97.19 919 TRP B N 1
ATOM 15338 C CA . TRP B 1 919 ? -32.094 42.969 39.188 1 97.19 919 TRP B CA 1
ATOM 15339 C C . TRP B 1 919 ? -32.719 41.906 40.062 1 97.19 919 TRP B C 1
ATOM 15341 O O . TRP B 1 919 ? -33.938 41.875 40.281 1 97.19 919 TRP B O 1
ATOM 15351 N N . TYR B 1 920 ? -31.891 41.031 40.531 1 95.38 920 TYR B N 1
ATOM 15352 C CA . TYR B 1 920 ? -32.406 39.969 41.375 1 95.38 920 TYR B CA 1
ATOM 15353 C C . TYR B 1 920 ? -33.031 40.531 42.625 1 95.38 920 TYR B C 1
ATOM 15355 O O . TYR B 1 920 ? -34.062 40.031 43.094 1 95.38 920 TYR B O 1
ATOM 15363 N N . LYS B 1 921 ? -32.469 41.562 43.188 1 95.31 921 LYS B N 1
ATOM 15364 C CA . LYS B 1 921 ? -33.031 42.219 44.344 1 95.31 921 LYS B CA 1
ATOM 15365 C C . LYS B 1 921 ? -34.375 42.875 44 1 95.31 921 LYS B C 1
ATOM 15367 O O . LYS B 1 921 ? -35.344 42.781 44.781 1 95.31 921 LYS B O 1
ATOM 15372 N N . SER B 1 922 ? -34.406 43.469 42.875 1 96.38 922 SER B N 1
ATOM 15373 C CA . SER B 1 922 ? -35.656 44.062 42.375 1 96.38 922 SER B CA 1
ATOM 15374 C C . SER B 1 922 ? -36.75 43 42.25 1 96.38 922 SER B C 1
ATOM 15376 O O . SER B 1 922 ? -37.906 43.25 42.625 1 96.38 922 SER B O 1
ATOM 15378 N N . GLU B 1 923 ? -36.375 41.906 41.688 1 94.88 923 GLU B N 1
ATOM 15379 C CA . GLU B 1 923 ? -37.344 40.812 41.531 1 94.88 923 GLU B CA 1
ATOM 15380 C C . GLU B 1 923 ? -37.812 40.281 42.875 1 94.88 923 GLU B C 1
ATOM 15382 O O . GLU B 1 923 ? -38.969 39.875 43.031 1 94.88 923 GLU B O 1
ATOM 15387 N N . GLU B 1 924 ? -36.938 40.25 43.812 1 93 924 GLU B N 1
ATOM 15388 C CA . GLU B 1 924 ? -37.312 39.875 45.156 1 93 924 GLU B CA 1
ATOM 15389 C C . GLU B 1 924 ? -38.344 40.844 45.75 1 93 924 GLU B C 1
ATOM 15391 O O . GLU B 1 924 ? -39.281 40.438 46.406 1 93 924 GLU B O 1
ATOM 15396 N N . GLU B 1 925 ? -38.094 42.094 45.5 1 95.06 925 GLU B N 1
ATOM 15397 C CA . GLU B 1 925 ? -39 43.125 45.969 1 95.06 925 GLU B CA 1
ATOM 15398 C C . GLU B 1 925 ? -40.344 43.031 45.281 1 95.06 925 GLU B C 1
ATOM 15400 O O . GLU B 1 925 ? -41.406 43.188 45.938 1 95.06 925 GLU B O 1
ATOM 15405 N N . ARG B 1 926 ? -40.281 42.719 44.062 1 94.62 926 ARG B N 1
ATOM 15406 C CA . ARG B 1 926 ? -41.5 42.531 43.312 1 94.62 926 ARG B CA 1
ATOM 15407 C C . ARG B 1 926 ? -42.344 41.375 43.875 1 94.62 926 ARG B C 1
ATOM 15409 O O . ARG B 1 926 ? -43.531 41.5 44.062 1 94.62 926 ARG B O 1
ATOM 15416 N N . GLN B 1 927 ? -41.656 40.312 44.125 1 92.69 927 GLN B N 1
ATOM 15417 C CA . GLN B 1 927 ? -42.312 39.125 44.656 1 92.69 927 GLN B CA 1
ATOM 15418 C C . GLN B 1 927 ? -42.875 39.406 46.062 1 92.69 927 GLN B C 1
ATOM 15420 O O . GLN B 1 927 ? -43.969 39 46.406 1 92.69 927 GLN B O 1
ATOM 15425 N N . ALA B 1 928 ? -42.156 40.156 46.812 1 93.5 928 ALA B N 1
ATOM 15426 C CA . ALA B 1 928 ? -42.562 40.5 48.156 1 93.5 928 ALA B CA 1
ATOM 15427 C C . ALA B 1 928 ? -43.812 41.406 48.125 1 93.5 928 ALA B C 1
ATOM 15429 O O . ALA B 1 928 ? -44.656 41.344 49.031 1 93.5 928 ALA B O 1
ATOM 15430 N N . ALA B 1 929 ? -44 42.188 47.062 1 93.88 929 ALA B N 1
ATOM 15431 C CA . ALA B 1 929 ? -45.125 43.094 46.906 1 93.88 929 ALA B CA 1
ATOM 15432 C C . ALA B 1 929 ? -46.344 42.344 46.312 1 93.88 929 ALA B C 1
ATOM 15434 O O . ALA B 1 929 ? -47.438 42.938 46.219 1 93.88 929 ALA B O 1
ATOM 15435 N N . GLY B 1 930 ? -46.188 41.062 45.906 1 92.25 930 GLY B N 1
ATOM 15436 C CA . GLY B 1 930 ? -47.281 40.25 45.375 1 92.25 930 GLY B CA 1
ATOM 15437 C C . GLY B 1 930 ? -47.625 40.562 43.938 1 92.25 930 GLY B C 1
ATOM 15438 O O . GLY B 1 930 ? -48.75 40.312 43.5 1 92.25 930 GLY B O 1
ATOM 15439 N N . ILE B 1 931 ? -46.688 41.156 43.344 1 93.94 931 ILE B N 1
ATOM 15440 C CA . ILE B 1 931 ? -46.969 41.531 41.969 1 93.94 931 ILE B CA 1
ATOM 15441 C C . ILE B 1 931 ? -46.438 40.469 41.031 1 93.94 931 ILE B C 1
ATOM 15443 O O . ILE B 1 931 ? -45.312 39.969 41.188 1 93.94 931 ILE B O 1
ATOM 15447 N N . ALA B 1 932 ? -47.312 40.062 40 1 91.19 932 ALA B N 1
ATOM 15448 C CA . ALA B 1 932 ? -46.938 39 39.062 1 91.19 932 ALA B CA 1
ATOM 15449 C C . ALA B 1 932 ? -45.812 39.469 38.125 1 91.19 932 ALA B C 1
ATOM 15451 O O . ALA B 1 932 ? -45.688 40.656 37.844 1 91.19 932 ALA B O 1
ATOM 15452 N N . LYS B 1 933 ? -45.031 38.406 37.688 1 86.44 933 LYS B N 1
ATOM 15453 C CA . LYS B 1 933 ? -43.969 38.688 36.75 1 86.44 933 LYS B CA 1
ATOM 15454 C C . LYS B 1 933 ? -44.5 39.312 35.469 1 86.44 933 LYS B C 1
ATOM 15456 O O . LYS B 1 933 ? -45.5 38.812 34.906 1 86.44 933 LYS B O 1
ATOM 15461 N N . GLY B 1 934 ? -43.906 40.344 35 1 81.12 934 GLY B N 1
ATOM 15462 C CA . GLY B 1 934 ? -44.312 41 33.75 1 81.12 934 GLY B CA 1
ATOM 15463 C C . GLY B 1 934 ? -45.469 41.969 33.938 1 81.12 934 GLY B C 1
ATOM 15464 O O . GLY B 1 934 ? -45.906 42.594 32.969 1 81.12 934 GLY B O 1
ATOM 15465 N N . ALA B 1 935 ? -45.906 42.156 35.125 1 84 935 ALA B N 1
ATOM 15466 C CA . ALA B 1 935 ? -47.031 43.062 35.375 1 84 935 ALA B CA 1
ATOM 15467 C C . ALA B 1 935 ? -46.625 44.5 35.094 1 84 935 ALA B C 1
ATOM 15469 O O . ALA B 1 935 ? -45.531 44.938 35.406 1 84 935 ALA B O 1
ATOM 15470 N N . SER B 1 936 ? -47.5 45.25 34.406 1 84.75 936 SER B N 1
ATOM 15471 C CA . SER B 1 936 ? -47.25 46.625 34.031 1 84.75 936 SER B CA 1
ATOM 15472 C C . SER B 1 936 ? -47.219 47.531 35.281 1 84.75 936 SER B C 1
ATOM 15474 O O . SER B 1 936 ? -46.656 48.656 35.219 1 84.75 936 SER B O 1
ATOM 15476 N N . THR B 1 937 ? -47.719 47.062 36.375 1 88.31 937 THR B N 1
ATOM 15477 C CA . THR B 1 937 ? -47.812 47.875 37.594 1 88.31 937 THR B CA 1
ATOM 15478 C C . THR B 1 937 ? -46.469 47.875 38.312 1 88.31 937 THR B C 1
ATOM 15480 O O . THR B 1 937 ? -46.281 48.688 39.25 1 88.31 937 THR B O 1
ATOM 15483 N N . TRP B 1 938 ? -45.594 47 37.906 1 91.94 938 TRP B N 1
ATOM 15484 C CA . TRP B 1 938 ? -44.312 46.969 38.594 1 91.94 938 TRP B CA 1
ATOM 15485 C C . TRP B 1 938 ? -43.219 47.688 37.75 1 91.94 938 TRP B C 1
ATOM 15487 O O . TRP B 1 938 ? -43.062 47.375 36.562 1 91.94 938 TRP B O 1
ATOM 15497 N N . THR 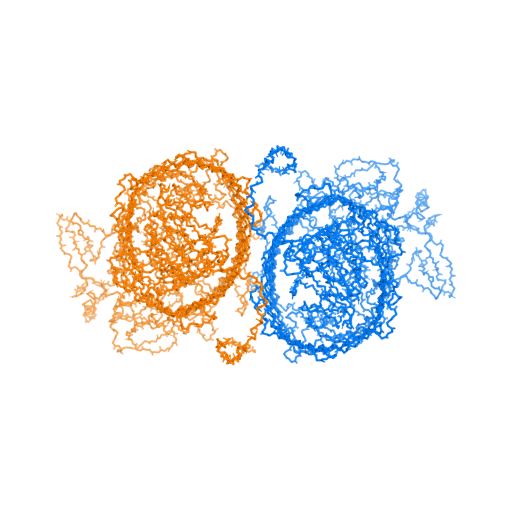B 1 939 ? -42.531 48.562 38.375 1 91.38 939 THR B N 1
ATOM 15498 C CA . THR B 1 939 ? -41.344 49.156 37.781 1 91.38 939 THR B CA 1
ATOM 15499 C C . THR B 1 939 ? -40.062 48.656 38.5 1 91.38 939 THR B C 1
ATOM 15501 O O . THR B 1 939 ? -39.906 48.844 39.688 1 91.38 939 THR B O 1
ATOM 15504 N N . PRO B 1 940 ? -39.156 48.031 37.75 1 94.44 940 PRO B N 1
ATOM 15505 C CA . PRO B 1 940 ? -37.969 47.469 38.406 1 94.44 940 PRO B CA 1
ATOM 15506 C C . PRO B 1 940 ? -37.188 48.5 39.188 1 94.44 940 PRO B C 1
ATOM 15508 O O . PRO B 1 940 ? -37 49.625 38.719 1 94.44 940 PRO B O 1
ATOM 15511 N N . THR B 1 941 ? -36.75 48.156 40.438 1 95 941 THR B N 1
ATOM 15512 C CA . THR B 1 941 ? -36 49.062 41.312 1 95 941 THR B CA 1
ATOM 15513 C C . THR B 1 941 ? -34.5 48.969 41 1 95 941 THR B C 1
ATOM 15515 O O . THR B 1 941 ? -33.719 49.844 41.406 1 95 941 THR B O 1
ATOM 15518 N N . GLY B 1 942 ? -34.094 47.938 40.281 1 95.62 942 GLY B N 1
ATOM 15519 C CA . GLY B 1 942 ? -32.719 47.688 39.875 1 95.62 942 GLY B CA 1
ATOM 15520 C C . GLY B 1 942 ? -32.594 46.781 38.688 1 95.62 942 GLY B C 1
ATOM 15521 O O . GLY B 1 942 ? -33.562 46.062 38.344 1 95.62 942 GLY B O 1
ATOM 15522 N N . GLY B 1 943 ? -31.469 46.812 38 1 96.88 943 GLY B N 1
ATOM 15523 C CA . GLY B 1 943 ? -31.234 46.031 36.812 1 96.88 943 GLY B CA 1
ATOM 15524 C C . GLY B 1 943 ? -30.109 46.562 35.938 1 96.88 943 GLY B C 1
ATOM 15525 O O . GLY B 1 943 ? -29.25 47.312 36.438 1 96.88 943 GLY B O 1
ATOM 15526 N N . PHE B 1 944 ? -30.094 46 34.75 1 97.62 944 PHE B N 1
ATOM 15527 C CA . PHE B 1 944 ? -29.094 46.438 33.812 1 97.62 944 PHE B CA 1
ATOM 15528 C C . PHE B 1 944 ? -29.656 47.5 32.875 1 97.62 944 PHE B C 1
ATOM 15530 O O . PHE B 1 944 ? -30.781 47.406 32.406 1 97.62 944 PHE B O 1
ATOM 15537 N N . VAL B 1 945 ? -28.969 48.594 32.75 1 97.31 945 VAL B N 1
ATOM 15538 C CA . VAL B 1 945 ? -29.328 49.625 31.797 1 97.31 945 VAL B CA 1
ATOM 15539 C C . VAL B 1 945 ? -28.438 49.531 30.562 1 97.31 945 VAL B C 1
ATOM 15541 O O . VAL B 1 945 ? -27.25 49.875 30.625 1 97.31 945 VAL B O 1
ATOM 15544 N N . ALA B 1 946 ? -28.984 49.062 29.469 1 97.25 946 ALA B N 1
ATOM 15545 C CA . ALA B 1 946 ? -28.234 48.906 28.234 1 97.25 946 ALA B CA 1
ATOM 15546 C C . ALA B 1 946 ? -27.672 50.25 27.766 1 97.25 946 ALA B C 1
ATOM 15548 O O . ALA B 1 946 ? -28.344 51.281 27.812 1 97.25 946 ALA B O 1
ATOM 15549 N N . PRO B 1 947 ? -26.391 50.281 27.391 1 95.69 947 PRO B N 1
ATOM 15550 C CA . PRO B 1 947 ? -25.844 51.531 26.859 1 95.69 947 PRO B CA 1
ATOM 15551 C C . PRO B 1 947 ? -26.5 51.938 25.547 1 95.69 947 PRO B C 1
ATOM 15553 O O . PRO B 1 947 ? -26.688 51.125 24.656 1 95.69 947 PRO B O 1
ATOM 15556 N N . GLY B 1 948 ? -26.922 53.156 25.469 1 97.19 948 GLY B N 1
ATOM 15557 C CA . GLY B 1 948 ? -27.531 53.688 24.266 1 97.19 948 GLY B CA 1
ATOM 15558 C C . GLY B 1 948 ? -28.5 54.844 24.516 1 97.19 948 GLY B C 1
ATOM 15559 O O . GLY B 1 948 ? -28.469 55.438 25.578 1 97.19 948 GLY B O 1
ATOM 15560 N N . VAL B 1 949 ? -29.344 55.125 23.375 1 97.75 949 VAL B N 1
ATOM 15561 C CA . VAL B 1 949 ? -30.266 56.25 23.469 1 97.75 949 VAL B CA 1
ATOM 15562 C C . VAL B 1 949 ? -31.641 55.844 22.969 1 97.75 949 VAL B C 1
ATOM 15564 O O . VAL B 1 949 ? -31.781 54.875 22.219 1 97.75 949 VAL B O 1
ATOM 15567 N N . ILE B 1 950 ? -32.688 56.406 23.5 1 97.44 950 ILE B N 1
ATOM 15568 C CA . ILE B 1 950 ? -34.062 56.219 23.078 1 97.44 950 ILE B CA 1
ATOM 15569 C C . ILE B 1 950 ? -34.531 57.375 22.203 1 97.44 950 ILE B C 1
ATOM 15571 O O . ILE B 1 950 ? -34.312 58.562 22.562 1 97.44 950 ILE B O 1
ATOM 15575 N N . ASP B 1 951 ? -35.062 57.062 21.141 1 95.62 951 ASP B N 1
ATOM 15576 C CA . ASP B 1 951 ? -35.656 58.062 20.25 1 95.62 951 ASP B CA 1
ATOM 15577 C C . ASP B 1 951 ? -36.938 58.625 20.812 1 95.62 951 ASP B C 1
ATOM 15579 O O . ASP B 1 951 ? -37.938 57.875 20.969 1 95.62 951 ASP B O 1
ATOM 15583 N N . ASN B 1 952 ? -37.094 59.969 21.062 1 93.81 952 ASN B N 1
ATOM 15584 C CA . ASN B 1 952 ? -38.281 60.562 21.641 1 93.81 952 ASN B CA 1
ATOM 15585 C C . ASN B 1 952 ? -39.344 60.844 20.594 1 93.81 952 ASN B C 1
ATOM 15587 O O . ASN B 1 952 ? -40.469 61.281 20.922 1 93.81 952 ASN B O 1
ATOM 15591 N N . GLY B 1 953 ? -39.062 60.531 19.391 1 90.25 953 GLY B N 1
ATOM 15592 C CA . GLY B 1 953 ? -40 60.719 18.312 1 90.25 953 GLY B CA 1
ATOM 15593 C C . GLY B 1 953 ? -40.031 62.125 17.75 1 90.25 953 GLY B C 1
ATOM 15594 O O . GLY B 1 953 ? -40.625 62.375 16.703 1 90.25 953 GLY B O 1
ATOM 15595 N N . ASP B 1 954 ? -39.406 63.094 18.453 1 90.56 954 ASP B N 1
ATOM 15596 C CA . ASP B 1 954 ? -39.406 64.5 18 1 90.56 954 ASP B CA 1
ATOM 15597 C C . ASP B 1 954 ? -38.031 64.875 17.438 1 90.56 954 ASP B C 1
ATOM 15599 O O . ASP B 1 954 ? -37.719 66.062 17.312 1 90.56 954 ASP B O 1
ATOM 15603 N N . GLY B 1 955 ? -37.25 63.906 17.094 1 87.88 955 GLY B N 1
ATOM 15604 C CA . GLY B 1 955 ? -35.938 64.188 16.531 1 87.88 955 GLY B CA 1
ATOM 15605 C C . GLY B 1 955 ? -34.844 64.25 17.594 1 87.88 955 GLY B C 1
ATOM 15606 O O . GLY B 1 955 ? -33.656 64.375 17.25 1 87.88 955 GLY B O 1
ATOM 15607 N N . THR B 1 956 ? -35.219 64.312 18.844 1 93.31 956 THR B N 1
ATOM 15608 C CA . THR B 1 956 ? -34.25 64.312 19.922 1 93.31 956 THR B CA 1
ATOM 15609 C C . THR B 1 956 ? -34.094 62.938 20.562 1 93.31 956 THR B C 1
ATOM 15611 O O . THR B 1 956 ? -34.938 62.062 20.375 1 93.31 956 THR B O 1
ATOM 15614 N N . TYR B 1 957 ? -32.906 62.719 21.172 1 96.5 957 TYR B N 1
ATOM 15615 C CA . TYR B 1 957 ? -32.625 61.438 21.844 1 96.5 957 TYR B CA 1
ATOM 15616 C C . TYR B 1 957 ? -32.375 61.656 23.328 1 96.5 957 TYR B C 1
ATOM 15618 O O . TYR B 1 957 ? -31.875 62.688 23.75 1 96.5 957 TYR B O 1
ATOM 15626 N N . ARG B 1 958 ? -32.812 60.75 24.156 1 95.75 958 ARG B N 1
ATOM 15627 C CA . ARG B 1 958 ? -32.469 60.75 25.578 1 95.75 958 ARG B CA 1
ATOM 15628 C C . ARG B 1 958 ? -31.719 59.469 25.953 1 95.75 958 ARG B C 1
ATOM 15630 O O . ARG B 1 958 ? -31.891 58.438 25.328 1 95.75 958 ARG B O 1
ATOM 15637 N N . PRO B 1 959 ? -30.828 59.625 26.922 1 96.38 959 PRO B N 1
ATOM 15638 C CA . PRO B 1 959 ? -30.156 58.406 27.391 1 96.38 959 PRO B CA 1
ATOM 15639 C C . PRO B 1 959 ? -31.125 57.344 27.906 1 96.38 959 PRO B C 1
ATOM 15641 O O . PRO B 1 959 ? -32.125 57.688 28.547 1 96.38 959 PRO B O 1
ATOM 15644 N N . ASN B 1 960 ? -30.781 56.094 27.625 1 97.31 960 ASN B N 1
ATOM 15645 C CA . ASN B 1 960 ? -31.609 55 28.109 1 97.31 960 ASN B CA 1
ATOM 15646 C C . ASN B 1 960 ? -31.578 54.906 29.641 1 97.31 960 ASN B C 1
ATOM 15648 O O . ASN B 1 960 ? -30.5 55 30.234 1 97.31 960 ASN B O 1
ATOM 15652 N N . ASP B 1 961 ? -32.719 54.75 30.328 1 95.19 961 ASP B N 1
ATOM 15653 C CA . ASP B 1 961 ? -32.812 54.625 31.766 1 95.19 961 ASP B CA 1
ATOM 15654 C C . ASP B 1 961 ? -33.688 53.438 32.156 1 95.19 961 ASP B C 1
ATOM 15656 O O . ASP B 1 961 ? -34.062 53.281 33.344 1 95.19 961 ASP B O 1
ATOM 15660 N N . ILE B 1 962 ? -34 52.656 31.172 1 95.69 962 ILE B N 1
ATOM 15661 C CA . ILE B 1 962 ? -34.875 51.531 31.422 1 95.69 962 ILE B CA 1
ATOM 15662 C C . ILE B 1 962 ? -34.062 50.344 31.953 1 95.69 962 ILE B C 1
ATOM 15664 O O . ILE B 1 962 ? -33.094 49.906 31.312 1 95.69 962 ILE B O 1
ATOM 15668 N N . LYS B 1 963 ? -34.438 49.906 33.125 1 96.56 963 LYS B N 1
ATOM 15669 C CA . LYS B 1 963 ? -33.781 48.75 33.75 1 96.56 963 LYS B CA 1
ATOM 15670 C C . LYS B 1 963 ? -34.344 47.438 33.219 1 96.56 963 LYS B C 1
ATOM 15672 O O . LYS B 1 963 ? -35.562 47.281 33.188 1 96.56 963 LYS B O 1
ATOM 15677 N N . VAL B 1 964 ? -33.469 46.562 32.781 1 96.38 964 VAL B N 1
ATOM 15678 C CA . VAL B 1 964 ? -33.938 45.312 32.25 1 96.38 964 VAL B CA 1
ATOM 15679 C C . VAL B 1 964 ? -33.188 44.156 32.938 1 96.38 964 VAL B C 1
ATOM 15681 O O . VAL B 1 964 ? -32.219 44.375 33.656 1 96.38 964 VAL B O 1
ATOM 15684 N N . ASN B 1 965 ? -33.688 42.906 32.688 1 96.38 965 ASN B N 1
ATOM 15685 C CA . ASN B 1 965 ? -33 41.656 33.062 1 96.38 965 ASN B CA 1
ATOM 15686 C C . ASN B 1 965 ? -31.719 41.469 32.25 1 96.38 965 ASN B C 1
ATOM 15688 O O . ASN B 1 965 ? -31.766 41.375 31.016 1 96.38 965 ASN B O 1
ATOM 15692 N N . PRO B 1 966 ? -30.516 41.438 32.938 1 97.69 966 PRO B N 1
ATOM 15693 C CA . PRO B 1 966 ? -29.281 41.219 32.188 1 97.69 966 PRO B CA 1
ATOM 15694 C C . PRO B 1 966 ? -29.328 39.969 31.312 1 97.69 966 PRO B C 1
ATOM 15696 O O . PRO B 1 966 ? -28.719 39.938 30.234 1 97.69 966 PRO B O 1
ATOM 15699 N N . GLU B 1 967 ? -29.938 38.875 31.688 1 97.56 967 GLU B N 1
ATOM 15700 C CA . GLU B 1 967 ? -30.078 37.656 30.891 1 97.56 967 GLU B CA 1
ATOM 15701 C C . GLU B 1 967 ? -30.766 37.969 29.562 1 97.56 967 GLU B C 1
ATOM 15703 O O . GLU B 1 967 ? -30.359 37.438 28.516 1 97.56 967 GLU B O 1
ATOM 15708 N N . ASP B 1 968 ? -31.812 38.75 29.609 1 96.88 968 ASP B N 1
ATOM 15709 C CA . ASP B 1 968 ? -32.531 39.125 28.391 1 96.88 968 ASP B CA 1
ATOM 15710 C C . ASP B 1 968 ? -31.641 39.969 27.469 1 96.88 968 ASP B C 1
ATOM 15712 O O . ASP B 1 968 ? -31.672 39.812 26.25 1 96.88 968 ASP B O 1
ATOM 15716 N N . TYR B 1 969 ? -30.953 40.906 28.078 1 97.56 969 TYR B N 1
ATOM 15717 C CA . TYR B 1 969 ? -30.062 41.75 27.297 1 97.56 969 TYR B CA 1
ATOM 15718 C C . TYR B 1 969 ? -29.031 40.906 26.562 1 97.56 969 TYR B C 1
ATOM 15720 O O . TYR B 1 969 ? -28.875 41.031 25.344 1 97.56 969 TYR B O 1
ATOM 15728 N N . TRP B 1 970 ? -28.328 40.062 27.266 1 97.75 970 TRP B N 1
ATOM 15729 C CA . TRP B 1 970 ? -27.234 39.281 26.672 1 97.75 970 TRP B CA 1
ATOM 15730 C C . TRP B 1 970 ? -27.766 38.25 25.672 1 97.75 970 TRP B C 1
ATOM 15732 O O . TRP B 1 970 ? -27.125 37.969 24.672 1 97.75 970 TRP B O 1
ATOM 15742 N N . MET B 1 971 ? -28.844 37.594 25.922 1 96.38 971 MET B N 1
ATOM 15743 C CA . MET B 1 971 ? -29.453 36.719 24.953 1 96.38 971 MET B CA 1
ATOM 15744 C C . MET B 1 971 ? -29.766 37.438 23.656 1 96.38 971 MET B C 1
ATOM 15746 O O . MET B 1 971 ? -29.531 36.938 22.562 1 96.38 971 MET B O 1
ATOM 15750 N N . SER B 1 972 ? -30.312 38.656 23.828 1 96.25 972 SER B N 1
ATOM 15751 C CA . SER B 1 972 ? -30.656 39.469 22.672 1 96.25 972 SER B CA 1
ATOM 15752 C C . SER B 1 972 ? -29.422 39.844 21.875 1 96.25 972 SER B C 1
ATOM 15754 O O . SER B 1 972 ? -29.375 39.688 20.656 1 96.25 972 SER B O 1
ATOM 15756 N N . VAL B 1 973 ? -28.422 40.344 22.531 1 96.56 973 VAL B N 1
ATOM 15757 C CA . VAL B 1 973 ? -27.203 40.812 21.891 1 96.56 973 VAL B CA 1
ATOM 15758 C C . VAL B 1 973 ? -26.469 39.656 21.25 1 96.56 973 VAL B C 1
ATOM 15760 O O . VAL B 1 973 ? -25.969 39.781 20.125 1 96.56 973 VAL B O 1
ATOM 15763 N N . CYS B 1 974 ? -26.359 38.531 21.906 1 96.06 974 CYS B N 1
ATOM 15764 C CA . CYS B 1 974 ? -25.641 37.375 21.406 1 96.06 974 CYS B CA 1
ATOM 15765 C C . CYS B 1 974 ? -26.297 36.812 20.141 1 96.06 974 CYS B C 1
ATOM 15767 O O . CYS B 1 974 ? -25.609 36.312 19.25 1 96.06 974 CYS B O 1
ATOM 15769 N N . ARG B 1 975 ? -27.469 37.031 19.938 1 93.94 975 ARG B N 1
ATOM 15770 C CA . ARG B 1 975 ? -28.188 36.438 18.812 1 93.94 975 ARG B CA 1
ATOM 15771 C C . ARG B 1 975 ? -28.266 37.406 17.641 1 93.94 975 ARG B C 1
ATOM 15773 O O . ARG B 1 975 ? -28.469 36.969 16.5 1 93.94 975 ARG B O 1
ATOM 15780 N N . ASN B 1 976 ? -28.031 38.719 17.953 1 94.69 976 ASN B N 1
ATOM 15781 C CA . ASN B 1 976 ? -28.391 39.656 16.906 1 94.69 976 ASN B CA 1
ATOM 15782 C C . ASN B 1 976 ? -27.219 40.594 16.578 1 94.69 976 ASN B C 1
ATOM 15784 O O . ASN B 1 976 ? -27.25 41.281 15.562 1 94.69 976 ASN B O 1
ATOM 15788 N N . ALA B 1 977 ? -26.25 40.625 17.391 1 95.44 977 ALA B N 1
ATOM 15789 C CA . ALA B 1 977 ? -25.156 41.562 17.172 1 95.44 977 ALA B CA 1
ATOM 15790 C C . ALA B 1 977 ? -23.797 40.875 17.266 1 95.44 977 ALA B C 1
ATOM 15792 O O . ALA B 1 977 ? -23.047 41.062 18.234 1 95.44 977 ALA B O 1
ATOM 15793 N N . PRO B 1 978 ? -23.453 40.156 16.234 1 95.81 978 PRO B N 1
ATOM 15794 C CA . PRO B 1 978 ? -22.156 39.469 16.234 1 95.81 978 PRO B CA 1
ATOM 15795 C C . PRO B 1 978 ? -20.984 40.438 16.375 1 95.81 978 PRO B C 1
ATOM 15797 O O . PRO B 1 978 ? -19.875 40.031 16.75 1 95.81 978 PRO B O 1
ATOM 15800 N N . SER B 1 979 ? -21.141 41.719 16.109 1 95.19 979 SER B N 1
ATOM 15801 C CA . SER B 1 979 ? -20.062 42.719 16.188 1 95.19 979 SER B CA 1
ATOM 15802 C C . SER B 1 979 ? -19.469 42.75 17.594 1 95.19 979 SER B C 1
ATOM 15804 O O . SER B 1 979 ? -18.297 43.062 17.766 1 95.19 979 SER B O 1
ATOM 15806 N N . MET B 1 980 ? -20.25 42.438 18.609 1 95.25 980 MET B N 1
ATOM 15807 C CA . MET B 1 980 ? -19.812 42.469 20 1 95.25 980 MET B CA 1
ATOM 15808 C C . MET B 1 980 ? -18.75 41.406 20.281 1 95.25 980 MET B C 1
ATOM 15810 O O . MET B 1 980 ? -18.016 41.531 21.266 1 95.25 980 MET B O 1
ATOM 15814 N N . PHE B 1 981 ? -18.688 40.5 19.453 1 96.12 981 PHE B N 1
ATOM 15815 C CA . PHE B 1 981 ? -17.828 39.375 19.75 1 96.12 981 PHE B CA 1
ATOM 15816 C C . PHE B 1 981 ? -16.75 39.25 18.672 1 96.12 981 PHE B C 1
ATOM 15818 O O . PHE B 1 981 ? -16.234 38.125 18.438 1 96.12 981 PHE B O 1
ATOM 15825 N N . ILE B 1 982 ? -16.5 40.219 17.906 1 96.25 982 ILE B N 1
ATOM 15826 C CA . ILE B 1 982 ? -15.344 40.344 17.031 1 96.25 982 ILE B CA 1
ATOM 15827 C C . ILE B 1 982 ? -14.148 40.875 17.828 1 96.25 982 ILE B C 1
ATOM 15829 O O . ILE B 1 982 ? -14.227 41.938 18.453 1 96.25 982 ILE B O 1
ATOM 15833 N N . TYR B 1 983 ? -13.109 40.094 17.812 1 95.69 983 TYR B N 1
ATOM 15834 C CA . TYR B 1 983 ? -11.914 40.469 18.562 1 95.69 983 TYR B CA 1
ATOM 15835 C C . TYR B 1 983 ? -10.734 40.719 17.641 1 95.69 983 TYR B C 1
ATOM 15837 O O . TYR B 1 983 ? -10.633 40.094 16.578 1 95.69 983 TYR B O 1
ATOM 15845 N N . ASP B 1 984 ? -9.914 41.625 18.094 1 96.5 984 ASP B N 1
ATOM 15846 C CA . ASP B 1 984 ? -8.586 41.688 17.5 1 96.5 984 ASP B CA 1
ATOM 15847 C C . ASP B 1 984 ? -7.754 40.469 17.828 1 96.5 984 ASP B C 1
ATOM 15849 O O . ASP B 1 984 ? -7.453 40.219 19 1 96.5 984 ASP B O 1
ATOM 15853 N N . ASN B 1 985 ? -7.398 39.781 16.875 1 95.19 985 ASN B N 1
ATOM 15854 C CA . ASN B 1 985 ? -6.727 38.5 17.047 1 95.19 985 ASN B CA 1
ATOM 15855 C C . ASN B 1 985 ? -5.207 38.656 17.078 1 95.19 985 ASN B C 1
ATOM 15857 O O . ASN B 1 985 ? -4.469 37.688 16.906 1 95.19 985 ASN B O 1
ATOM 15861 N N . SER B 1 986 ? -4.625 39.812 17.297 1 97 986 SER B N 1
ATOM 15862 C CA . SER B 1 986 ? -3.186 40.062 17.328 1 97 986 SER B CA 1
ATOM 15863 C C . SER B 1 986 ? -2.533 39.344 18.516 1 97 986 SER B C 1
ATOM 15865 O O . SER B 1 986 ? -3.113 39.281 19.594 1 97 986 SER B O 1
ATOM 15867 N N . TYR B 1 987 ? -1.324 38.812 18.266 1 96.12 987 TYR B N 1
ATOM 15868 C CA . TYR B 1 987 ? -0.625 38.156 19.359 1 96.12 987 TYR B CA 1
ATOM 15869 C C . TYR B 1 987 ? 0.866 38.031 19.062 1 96.12 987 TYR B C 1
ATOM 15871 O O . TYR B 1 987 ? 1.301 38.25 17.938 1 96.12 987 TYR B O 1
ATOM 15879 N N . ILE B 1 988 ? 1.656 37.812 20.078 1 97.75 988 ILE B N 1
ATOM 15880 C CA . ILE B 1 988 ? 3.047 37.375 20.062 1 97.75 988 ILE B CA 1
ATOM 15881 C C . ILE B 1 988 ? 3.191 36.062 20.828 1 97.75 988 ILE B C 1
ATOM 15883 O O . ILE B 1 988 ? 2.791 35.969 21.984 1 97.75 988 ILE B O 1
ATOM 15887 N N . LYS B 1 989 ? 3.654 35.062 20.188 1 96.88 989 LYS B N 1
ATOM 15888 C CA . LYS B 1 989 ? 3.771 33.75 20.797 1 96.88 989 LYS B CA 1
ATOM 15889 C C . LYS B 1 989 ? 5.211 33.25 20.734 1 96.88 989 LYS B C 1
ATOM 15891 O O . LYS B 1 989 ? 5.895 33.406 19.719 1 96.88 989 LYS B O 1
ATOM 15896 N N . CYS B 1 990 ? 5.691 32.688 21.828 1 97.69 990 CYS B N 1
ATOM 15897 C CA . CYS B 1 990 ? 6.969 32 21.812 1 97.69 990 CYS B CA 1
ATOM 15898 C C . CYS B 1 990 ? 6.805 30.594 21.25 1 97.69 990 CYS B C 1
ATOM 15900 O O . CYS B 1 990 ? 6.074 29.766 21.812 1 97.69 990 CYS B O 1
ATOM 15902 N N . ARG B 1 991 ? 7.488 30.344 20.188 1 97.19 991 ARG B N 1
ATOM 15903 C CA . ARG B 1 991 ? 7.293 29.062 19.484 1 97.19 991 ARG B CA 1
ATOM 15904 C C . ARG B 1 991 ? 8.273 28.016 19.984 1 97.19 991 ARG B C 1
ATOM 15906 O O . ARG B 1 991 ? 7.977 26.812 19.953 1 97.19 991 ARG B O 1
ATOM 15913 N N . GLU B 1 992 ? 9.422 28.484 20.391 1 97.38 992 GLU B N 1
ATOM 15914 C CA . GLU B 1 992 ? 10.469 27.531 20.734 1 97.38 992 GLU B CA 1
ATOM 15915 C C . GLU B 1 992 ? 11.484 28.141 21.688 1 97.38 992 GLU B C 1
ATOM 15917 O O . GLU B 1 992 ? 11.805 29.328 21.594 1 97.38 992 GLU B O 1
ATOM 15922 N N . ILE B 1 993 ? 11.961 27.391 22.641 1 98.06 993 ILE B N 1
ATOM 15923 C CA . ILE B 1 993 ? 13.164 27.641 23.422 1 98.06 993 ILE B CA 1
ATOM 15924 C C . ILE B 1 993 ? 13.984 26.359 23.531 1 98.06 993 ILE B C 1
ATOM 15926 O O . ILE B 1 993 ? 13.469 25.312 23.938 1 98.06 993 ILE B O 1
ATOM 15930 N N . THR B 1 994 ? 15.18 26.469 23.172 1 97.94 994 THR B N 1
ATOM 15931 C CA . THR B 1 994 ? 16.078 25.312 23.234 1 97.94 994 THR B CA 1
ATOM 15932 C C . THR B 1 994 ? 17.391 25.688 23.922 1 97.94 994 THR B C 1
ATOM 15934 O O . THR B 1 994 ? 18.047 26.641 23.531 1 97.94 994 THR B O 1
ATOM 15937 N N . LEU B 1 995 ? 17.75 25 24.922 1 98.31 995 LEU B N 1
ATOM 15938 C CA . LEU B 1 995 ? 19.047 25.094 25.594 1 98.31 995 LEU B CA 1
ATOM 15939 C C . LEU B 1 995 ? 19.875 23.844 25.328 1 98.31 995 LEU B C 1
ATOM 15941 O O . LEU B 1 995 ? 19.5 22.734 25.766 1 98.31 995 LEU B O 1
ATOM 15945 N N . THR B 1 996 ? 20.969 24.016 24.688 1 97.69 996 THR B N 1
ATOM 15946 C CA . THR B 1 996 ? 21.766 22.875 24.266 1 97.69 996 THR B CA 1
ATOM 15947 C C . THR B 1 996 ? 23.156 22.922 24.906 1 97.69 996 THR B C 1
ATOM 15949 O O . THR B 1 996 ? 23.766 23.984 25.016 1 97.69 996 THR B O 1
ATOM 15952 N N . TYR B 1 997 ? 23.609 21.844 25.359 1 97.75 997 TYR B N 1
ATOM 15953 C CA . TYR B 1 997 ? 24.984 21.625 25.766 1 97.75 997 TYR B CA 1
ATOM 15954 C C . TYR B 1 997 ? 25.672 20.609 24.859 1 97.75 997 TYR B C 1
ATOM 15956 O O . TYR B 1 997 ? 25.266 19.453 24.781 1 97.75 997 TYR B O 1
ATOM 15964 N N . GLN B 1 998 ? 26.688 21.047 24.234 1 95.81 998 GLN B N 1
ATOM 15965 C CA . GLN B 1 998 ? 27.5 20.188 23.391 1 95.81 998 GLN B CA 1
ATOM 15966 C C . GLN B 1 998 ? 28.703 19.641 24.141 1 95.81 998 GLN B C 1
ATOM 15968 O O . GLN B 1 998 ? 29.578 20.391 24.562 1 95.81 998 GLN B O 1
ATOM 15973 N N . PHE B 1 999 ? 28.781 18.375 24.172 1 95.69 999 PHE B N 1
ATOM 15974 C CA . PHE B 1 999 ? 29.891 17.766 24.891 1 95.69 999 PHE B CA 1
ATOM 15975 C C . PHE B 1 999 ? 31.188 17.953 24.125 1 95.69 999 PHE B C 1
ATOM 15977 O O . PHE B 1 999 ? 31.25 17.719 22.922 1 95.69 999 PHE B O 1
ATOM 15984 N N . PRO B 1 1000 ? 32.219 18.391 24.781 1 92.88 1000 PRO B N 1
ATOM 15985 C CA . PRO B 1 1000 ? 33.531 18.5 24.125 1 92.88 1000 PRO B CA 1
ATOM 15986 C C . PRO B 1 1000 ? 34.031 17.156 23.594 1 92.88 1000 PRO B C 1
ATOM 15988 O O . PRO B 1 1000 ? 33.875 16.125 24.25 1 92.88 1000 PRO B O 1
ATOM 15991 N N . LYS B 1 1001 ? 34.625 17.219 22.5 1 88.44 1001 LYS B N 1
ATOM 15992 C CA . LYS B 1 1001 ? 35.125 16.016 21.859 1 88.44 1001 LYS B CA 1
ATOM 15993 C C . LYS B 1 1001 ? 36.094 15.258 22.781 1 88.44 1001 LYS B C 1
ATOM 15995 O O . LYS B 1 1001 ? 36.156 14.031 22.734 1 88.44 1001 LYS B O 1
ATOM 16000 N N . LYS B 1 1002 ? 36.844 16 23.594 1 86.5 1002 LYS B N 1
ATOM 16001 C CA . LYS B 1 1002 ? 37.844 15.422 24.484 1 86.5 1002 LYS B CA 1
ATOM 16002 C C . LYS B 1 1002 ? 37.219 14.469 25.484 1 86.5 1002 LYS B C 1
ATOM 16004 O O . LYS B 1 1002 ? 37.875 13.547 25.984 1 86.5 1002 LYS B O 1
ATOM 16009 N N . TRP B 1 1003 ? 35.906 14.703 25.719 1 92.19 1003 TRP B N 1
ATOM 16010 C CA . TRP B 1 1003 ? 35.219 13.891 26.703 1 92.19 1003 TRP B CA 1
ATOM 16011 C C . TRP B 1 1003 ? 34.656 12.625 26.078 1 92.19 1003 TRP B C 1
ATOM 16013 O O . TRP B 1 1003 ? 34.25 11.695 26.781 1 92.19 1003 TRP B O 1
ATOM 16023 N N . LEU B 1 1004 ? 34.5 12.523 24.688 1 89.94 1004 LEU B N 1
ATOM 16024 C CA . LEU B 1 1004 ? 33.688 11.5 24.031 1 89.94 1004 LEU B CA 1
ATOM 16025 C C . LEU B 1 1004 ? 34.562 10.312 23.625 1 89.94 1004 LEU B C 1
ATOM 16027 O O . LEU B 1 1004 ? 34.031 9.258 23.25 1 89.94 1004 LEU B O 1
ATOM 16031 N N . GLY B 1 1005 ? 35.781 10.266 23.938 1 84.19 1005 GLY B N 1
ATOM 16032 C CA . GLY B 1 1005 ? 36.625 9.164 23.562 1 84.19 1005 GLY B CA 1
ATOM 16033 C C . GLY B 1 1005 ? 36.719 8.969 22.047 1 84.19 1005 GLY B C 1
ATOM 16034 O O . GLY B 1 1005 ? 36.438 9.891 21.281 1 84.19 1005 GLY B O 1
ATOM 16035 N N . LYS B 1 1006 ? 36.969 7.684 21.531 1 82.62 1006 LYS B N 1
ATOM 16036 C CA . LYS B 1 1006 ? 37.25 7.406 20.125 1 82.62 1006 LYS B CA 1
ATOM 16037 C C . LYS B 1 1006 ? 36 6.906 19.422 1 82.62 1006 LYS B C 1
ATOM 16039 O O . LYS B 1 1006 ? 35.906 6.969 18.188 1 82.62 1006 LYS B O 1
ATOM 16044 N N . VAL B 1 1007 ? 34.969 6.508 20.172 1 85.06 1007 VAL B N 1
ATOM 16045 C CA . VAL B 1 1007 ? 33.812 5.867 19.562 1 85.06 1007 VAL B CA 1
ATOM 16046 C C . VAL B 1 1007 ? 32.719 6.91 19.297 1 85.06 1007 VAL B C 1
ATOM 16048 O O . VAL B 1 1007 ? 32.125 6.941 18.219 1 85.06 1007 VAL B O 1
ATOM 16051 N N . VAL B 1 1008 ? 32.5 7.719 20.297 1 92.81 1008 VAL B N 1
ATOM 16052 C CA . VAL B 1 1008 ? 31.484 8.766 20.156 1 92.81 1008 VAL B CA 1
ATOM 16053 C C . VAL B 1 1008 ? 32.094 9.984 19.484 1 92.81 1008 VAL B C 1
ATOM 16055 O O . VAL B 1 1008 ? 33.094 10.539 19.953 1 92.81 1008 VAL B O 1
ATOM 16058 N N . GLN B 1 1009 ? 31.547 10.312 18.344 1 89.25 1009 GLN B N 1
ATOM 16059 C CA . GLN B 1 1009 ? 32.062 11.422 17.578 1 89.25 1009 GLN B CA 1
ATOM 16060 C C . GLN B 1 1009 ? 31.469 12.75 18.031 1 89.25 1009 GLN B C 1
ATOM 16062 O O . GLN B 1 1009 ? 32.094 13.805 17.891 1 89.25 1009 GLN B O 1
ATOM 16067 N N . ASP B 1 1010 ? 30.25 12.68 18.344 1 92.69 1010 ASP B N 1
ATOM 16068 C CA . ASP B 1 1010 ? 29.531 13.891 18.734 1 92.69 1010 ASP B CA 1
ATOM 16069 C C . ASP B 1 1010 ? 28.375 13.562 19.688 1 92.69 1010 ASP B C 1
ATOM 16071 O O . ASP B 1 1010 ? 27.781 12.492 19.594 1 92.69 1010 ASP B O 1
ATOM 16075 N N . MET B 1 1011 ? 28.125 14.422 20.609 1 95.56 1011 MET B N 1
ATOM 16076 C CA . MET B 1 1011 ? 27.031 14.234 21.562 1 95.56 1011 MET B CA 1
ATOM 16077 C C . MET B 1 1011 ? 26.531 15.57 22.094 1 95.56 1011 MET B C 1
ATOM 16079 O O . MET B 1 1011 ? 27.328 16.469 22.359 1 95.56 1011 MET B O 1
ATOM 16083 N N . SER B 1 1012 ? 25.266 15.672 22.172 1 97.06 1012 SER B N 1
ATOM 16084 C CA . SER B 1 1012 ? 24.672 16.875 22.766 1 97.06 1012 SER B CA 1
ATOM 16085 C C . SER B 1 1012 ? 23.375 16.547 23.5 1 97.06 1012 SER B C 1
ATOM 16087 O O . SER B 1 1012 ? 22.703 15.562 23.188 1 97.06 1012 SER B O 1
ATOM 16089 N N . ILE B 1 1013 ? 23.094 17.266 24.531 1 97.56 1013 ILE B N 1
ATOM 16090 C CA . ILE B 1 1013 ? 21.828 17.203 25.25 1 97.56 1013 ILE B CA 1
ATOM 16091 C C . ILE B 1 1013 ? 21.156 18.578 25.219 1 97.56 1013 ILE B C 1
ATOM 16093 O O . ILE B 1 1013 ? 21.828 19.609 25.297 1 97.56 1013 ILE B O 1
ATOM 16097 N N . SER B 1 1014 ? 19.875 18.562 25.047 1 98.31 1014 SER B N 1
ATOM 16098 C CA . SER B 1 1014 ? 19.156 19.844 24.984 1 98.31 1014 SER B CA 1
ATOM 16099 C C . SER B 1 1014 ? 17.891 19.797 25.812 1 98.31 1014 SER B C 1
ATOM 16101 O O . SER B 1 1014 ? 17.203 18.781 25.859 1 98.31 1014 SER B O 1
ATOM 16103 N N . PHE B 1 1015 ? 17.625 20.844 26.516 1 98.38 1015 PHE B N 1
ATOM 16104 C CA . PHE B 1 1015 ? 16.281 21.141 27 1 98.38 1015 PHE B CA 1
ATOM 16105 C C . PHE B 1 1015 ? 15.461 21.859 25.922 1 98.38 1015 PHE B C 1
ATOM 16107 O O . PHE B 1 1015 ? 15.906 22.859 25.359 1 98.38 1015 PHE B O 1
ATOM 16114 N N . VAL B 1 1016 ? 14.32 21.297 25.641 1 98.12 1016 VAL B N 1
ATOM 16115 C CA . VAL B 1 1016 ? 13.562 21.828 24.516 1 98.12 1016 VAL B CA 1
ATOM 16116 C C . VAL B 1 1016 ? 12.141 22.172 24.969 1 98.12 1016 VAL B C 1
ATOM 16118 O O . VAL B 1 1016 ? 11.57 21.469 25.812 1 98.12 1016 VAL B O 1
ATOM 16121 N N . THR B 1 1017 ? 11.57 23.25 24.438 1 97.56 1017 THR B N 1
ATOM 16122 C CA . THR B 1 1017 ? 10.172 23.609 24.656 1 97.56 1017 THR B CA 1
ATOM 16123 C C . THR B 1 1017 ? 9.508 24 23.328 1 97.56 1017 THR B C 1
ATOM 16125 O O . THR B 1 1017 ? 10.172 24.484 22.406 1 97.56 1017 THR B O 1
ATOM 16128 N N . ARG B 1 1018 ? 8.242 23.719 23.234 1 96.25 1018 ARG B N 1
ATOM 16129 C CA . ARG B 1 1018 ? 7.391 24.188 22.141 1 96.25 1018 ARG B CA 1
ATOM 16130 C C . ARG B 1 1018 ? 6.176 24.938 22.672 1 96.25 1018 ARG B C 1
ATOM 16132 O O . ARG B 1 1018 ? 5.445 24.422 23.531 1 96.25 1018 ARG B O 1
ATOM 16139 N N . ASN B 1 1019 ? 6.008 26.078 22.156 1 95.81 1019 ASN B N 1
ATOM 16140 C CA . ASN B 1 1019 ? 4.906 26.938 22.547 1 95.81 1019 ASN B CA 1
ATOM 16141 C C . ASN B 1 1019 ? 4.816 27.078 24.062 1 95.81 1019 ASN B C 1
ATOM 16143 O O . ASN B 1 1019 ? 3.756 26.859 24.656 1 95.81 1019 ASN B O 1
ATOM 16147 N N . PRO B 1 1020 ? 5.871 27.5 24.703 1 96.75 1020 PRO B N 1
ATOM 16148 C CA . PRO B 1 1020 ? 5.883 27.5 26.156 1 96.75 1020 PRO B CA 1
ATOM 16149 C C . PRO B 1 1020 ? 4.934 28.531 26.766 1 96.75 1020 PRO B C 1
ATOM 16151 O O . PRO B 1 1020 ? 4.383 28.328 27.844 1 96.75 1020 PRO B O 1
ATOM 16154 N N . PHE B 1 1021 ? 4.82 29.656 26.047 1 95.81 1021 PHE B N 1
ATOM 16155 C CA . PHE B 1 1021 ? 3.908 30.688 26.547 1 95.81 1021 PHE B CA 1
ATOM 16156 C C . PHE B 1 1021 ? 3.541 31.672 25.438 1 95.81 1021 PHE B C 1
ATOM 16158 O O . PHE B 1 1021 ? 4.199 31.719 24.406 1 95.81 1021 PHE B O 1
ATOM 16165 N N . ILE B 1 1022 ? 2.455 32.312 25.625 1 96 1022 ILE B N 1
ATOM 16166 C CA . ILE B 1 1022 ? 2.055 33.438 24.797 1 96 1022 ILE B CA 1
ATOM 16167 C C . ILE B 1 1022 ? 2.484 34.75 25.469 1 96 1022 ILE B C 1
ATOM 16169 O O . ILE B 1 1022 ? 2.068 35.062 26.594 1 96 1022 ILE B O 1
ATOM 16173 N N . VAL B 1 1023 ? 3.299 35.5 24.812 1 96.69 1023 VAL B N 1
ATOM 16174 C CA . VAL B 1 1023 ? 3.842 36.75 25.359 1 96.69 1023 VAL B CA 1
ATOM 16175 C C . VAL B 1 1023 ? 2.723 37.781 25.531 1 96.69 1023 VAL B C 1
ATOM 16177 O O . VAL B 1 1023 ? 2.658 38.469 26.547 1 96.69 1023 VAL B O 1
ATOM 16180 N N . TRP B 1 1024 ? 1.98 37.844 24.531 1 95.62 1024 TRP B N 1
ATOM 16181 C CA . TRP B 1 1024 ? 0.891 38.812 24.5 1 95.62 1024 TRP B CA 1
ATOM 16182 C C . TRP B 1 1024 ? -0.2 38.406 23.531 1 95.62 1024 TRP B C 1
ATOM 16184 O O . TRP B 1 1024 ? 0.091 37.844 22.469 1 95.62 1024 TRP B O 1
ATOM 16194 N N . LYS B 1 1025 ? -1.491 38.562 23.906 1 94.81 1025 LYS B N 1
ATOM 16195 C CA . LYS B 1 1025 ? -2.619 38.312 23.016 1 94.81 1025 LYS B CA 1
ATOM 16196 C C . LYS B 1 1025 ? -3.797 39.219 23.359 1 94.81 1025 LYS B C 1
ATOM 16198 O O . LYS B 1 1025 ? -3.959 39.625 24.516 1 94.81 1025 LYS B O 1
ATOM 16203 N N . ASN B 1 1026 ? -4.59 39.469 22.375 1 94.19 1026 ASN B N 1
ATOM 16204 C CA . ASN B 1 1026 ? -5.727 40.375 22.562 1 94.19 1026 ASN B CA 1
ATOM 16205 C C . ASN B 1 1026 ? -7.02 39.594 22.797 1 94.19 1026 ASN B C 1
ATOM 16207 O O . ASN B 1 1026 ? -7.996 40.156 23.312 1 94.19 1026 ASN B O 1
ATOM 16211 N N . ILE B 1 1027 ? -7.125 38.438 22.391 1 91.44 1027 ILE B N 1
ATOM 16212 C CA . ILE B 1 1027 ? -8.344 37.656 22.578 1 91.44 1027 ILE B CA 1
ATOM 16213 C C . ILE B 1 1027 ? -8.258 36.844 23.891 1 91.44 1027 ILE B C 1
ATOM 16215 O O . ILE B 1 1027 ? -7.254 36.188 24.156 1 91.44 1027 ILE B O 1
ATOM 16219 N N . PRO B 1 1028 ? -9.266 36.875 24.594 1 89.5 1028 PRO B N 1
ATOM 16220 C CA . PRO B 1 1028 ? -9.227 36.188 25.875 1 89.5 1028 PRO B CA 1
ATOM 16221 C C . PRO B 1 1028 ? -9.562 34.719 25.75 1 89.5 1028 PRO B C 1
ATOM 16223 O O . PRO B 1 1028 ? -10.227 34.281 24.797 1 89.5 1028 PRO B O 1
ATOM 16226 N N . ASP B 1 1029 ? -9.109 33.906 26.641 1 89.25 1029 ASP B N 1
ATOM 16227 C CA . ASP B 1 1029 ? -9.531 32.562 27.016 1 89.25 1029 ASP B CA 1
ATOM 16228 C C . ASP B 1 1029 ? -9.188 31.547 25.922 1 89.25 1029 ASP B C 1
ATOM 16230 O O . ASP B 1 1029 ? -9.258 30.328 26.141 1 89.25 1029 ASP B O 1
ATOM 16234 N N . ILE B 1 1030 ? -8.93 32 24.703 1 89.38 1030 ILE B N 1
ATOM 16235 C CA . ILE B 1 1030 ? -8.617 31.062 23.625 1 89.38 1030 ILE B CA 1
ATOM 16236 C C . ILE B 1 1030 ? -7.234 31.359 23.062 1 89.38 1030 ILE B C 1
ATOM 16238 O O . ILE B 1 1030 ? -6.688 32.438 23.281 1 89.38 1030 ILE B O 1
ATOM 16242 N N . ASP B 1 1031 ? -6.699 30.391 22.406 1 91.25 1031 ASP B N 1
ATOM 16243 C CA . ASP B 1 1031 ? -5.473 30.609 21.641 1 91.25 1031 ASP B CA 1
ATOM 16244 C C . ASP B 1 1031 ? -5.77 31.297 20.312 1 91.25 1031 ASP B C 1
ATOM 16246 O O . ASP B 1 1031 ? -6.602 30.828 19.531 1 91.25 1031 ASP B O 1
ATOM 16250 N N . PRO B 1 1032 ? -5.125 32.375 20.094 1 89.94 1032 PRO B N 1
ATOM 16251 C CA . PRO B 1 1032 ? -5.395 33.094 18.844 1 89.94 1032 PRO B CA 1
ATOM 16252 C C . PRO B 1 1032 ? -5.086 32.25 17.594 1 89.94 1032 PRO B C 1
ATOM 16254 O O . PRO B 1 1032 ? -5.578 32.562 16.516 1 89.94 1032 PRO B O 1
ATOM 16257 N N . ASP B 1 1033 ? -4.387 31.219 17.734 1 85.19 1033 ASP B N 1
ATOM 16258 C CA . ASP B 1 1033 ? -4.059 30.328 16.609 1 85.19 1033 ASP B CA 1
ATOM 16259 C C . ASP B 1 1033 ? -5.168 29.312 16.375 1 85.19 1033 ASP B C 1
ATOM 16261 O O . ASP B 1 1033 ? -5.105 28.531 15.422 1 85.19 1033 ASP B O 1
ATOM 16265 N N . SER B 1 1034 ? -6.148 29.359 17.109 1 78.44 1034 SER B N 1
ATOM 16266 C CA . SER B 1 1034 ? -7.137 28.297 17.094 1 78.44 1034 SER B CA 1
ATOM 16267 C C . SER B 1 1034 ? -8.062 28.406 15.891 1 78.44 1034 SER B C 1
ATOM 16269 O O . SER B 1 1034 ? -8.75 29.422 15.727 1 78.44 1034 SER B O 1
ATOM 16271 N N . ASN B 1 1035 ? -7.797 27.656 14.836 1 75.38 1035 ASN B N 1
ATOM 16272 C CA . ASN B 1 1035 ? -8.703 27.5 13.703 1 75.38 1035 ASN B CA 1
ATOM 16273 C C . ASN B 1 1035 ? -9.266 26.078 13.633 1 75.38 1035 ASN B C 1
ATOM 16275 O O . ASN B 1 1035 ? -8.562 25.109 13.945 1 75.38 1035 ASN B O 1
ATOM 16279 N N . TYR B 1 1036 ? -10.508 26.016 13.398 1 71.12 1036 TYR B N 1
ATOM 16280 C CA . TYR B 1 1036 ? -11.047 24.656 13.43 1 71.12 1036 TYR B CA 1
ATOM 16281 C C . TYR B 1 1036 ? -11.055 24.047 12.031 1 71.12 1036 TYR B C 1
ATOM 16283 O O . TYR B 1 1036 ? -11.359 22.859 11.867 1 71.12 1036 TYR B O 1
ATOM 16291 N N . ASN B 1 1037 ? -10.75 24.75 10.977 1 74.25 1037 ASN B N 1
ATOM 16292 C CA . ASN B 1 1037 ? -10.758 24.188 9.633 1 74.25 1037 ASN B CA 1
ATOM 16293 C C . ASN B 1 1037 ? -9.445 24.438 8.906 1 74.25 1037 ASN B C 1
ATOM 16295 O O . ASN B 1 1037 ? -8.648 25.281 9.328 1 74.25 1037 ASN B O 1
ATOM 16299 N N . ASN B 1 1038 ? -9.203 23.641 7.969 1 70.56 1038 ASN B N 1
ATOM 16300 C CA . ASN B 1 1038 ? -8.039 23.766 7.098 1 70.56 1038 ASN B CA 1
ATOM 16301 C C . ASN B 1 1038 ? -8.43 24.297 5.715 1 70.56 1038 ASN B C 1
ATOM 16303 O O . ASN B 1 1038 ? -7.75 24.016 4.73 1 70.56 1038 ASN B O 1
ATOM 16307 N N . THR B 1 1039 ? -9.531 25.047 5.699 1 74.75 1039 THR B N 1
ATOM 16308 C CA . THR B 1 1039 ? -10 25.578 4.422 1 74.75 1039 THR B CA 1
ATOM 16309 C C . THR B 1 1039 ? -9.859 27.094 4.383 1 74.75 1039 THR B C 1
ATOM 16311 O O . THR B 1 1039 ? -9.242 27.688 5.27 1 74.75 1039 THR B O 1
ATOM 16314 N N . THR B 1 1040 ? -10.422 27.75 3.387 1 68.25 1040 THR B N 1
ATOM 16315 C CA . THR B 1 1040 ? -10.25 29.172 3.139 1 68.25 1040 THR B CA 1
ATOM 16316 C C . THR B 1 1040 ? -11.156 29.984 4.059 1 68.25 1040 THR B C 1
ATOM 16318 O O . THR B 1 1040 ? -10.992 31.203 4.176 1 68.25 1040 THR B O 1
ATOM 16321 N N . GLY B 1 1041 ? -11.969 29.406 4.758 1 70 1041 GLY B N 1
ATOM 16322 C CA . GLY B 1 1041 ? -12.859 30.156 5.633 1 70 1041 GLY B CA 1
ATOM 16323 C C . GLY B 1 1041 ? -12.266 30.406 7.004 1 70 1041 GLY B C 1
ATOM 16324 O O . GLY B 1 1041 ? -12.773 29.906 8.008 1 70 1041 GLY B O 1
ATOM 16325 N N . MET B 1 1042 ? -11.359 31.422 7.023 1 77.56 1042 MET B N 1
ATOM 16326 C CA . MET B 1 1042 ? -10.719 31.781 8.281 1 77.56 1042 MET B CA 1
ATOM 16327 C C . MET B 1 1042 ? -11.508 32.875 9 1 77.56 1042 MET B C 1
ATOM 16329 O O . MET B 1 1042 ? -12.391 33.5 8.406 1 77.56 1042 MET B O 1
ATOM 16333 N N . GLY B 1 1043 ? -11.391 32.938 10.273 1 87.06 1043 GLY B N 1
ATOM 16334 C CA . GLY B 1 1043 ? -11.984 34.031 11.016 1 87.06 1043 GLY B CA 1
ATOM 16335 C C . GLY B 1 1043 ? -13.102 33.594 11.938 1 87.06 1043 GLY B C 1
ATOM 16336 O O . GLY B 1 1043 ? -13.758 34.438 12.57 1 87.06 1043 GLY B O 1
ATOM 16337 N N . LEU B 1 1044 ? -13.297 32.375 11.914 1 88.69 1044 LEU B N 1
ATOM 16338 C CA . LEU B 1 1044 ? -14.312 31.828 12.82 1 88.69 1044 LEU B CA 1
ATOM 16339 C C . LEU B 1 1044 ? -13.695 30.875 13.836 1 88.69 1044 LEU B C 1
ATOM 16341 O O . LEU B 1 1044 ? -12.836 30.062 13.484 1 88.69 1044 LEU B O 1
ATOM 16345 N N . GLU B 1 1045 ? -14.094 31.047 15.039 1 88.69 1045 GLU B N 1
ATOM 16346 C CA . GLU B 1 1045 ? -13.648 30.141 16.094 1 88.69 1045 GLU B CA 1
ATOM 16347 C C . GLU B 1 1045 ? -14.828 29.672 16.953 1 88.69 1045 GLU B C 1
ATOM 16349 O O . GLU B 1 1045 ? -15.719 30.469 17.266 1 88.69 1045 GLU B O 1
ATOM 16354 N N . TYR B 1 1046 ? -14.844 28.359 17.203 1 89.5 1046 TYR B N 1
ATOM 16355 C CA . TYR B 1 1046 ? -15.875 27.859 18.109 1 89.5 1046 TYR B CA 1
ATOM 16356 C C . TYR B 1 1046 ? -15.375 26.656 18.891 1 89.5 1046 TYR B C 1
ATOM 16358 O O . TYR B 1 1046 ? -15.078 25.609 18.312 1 89.5 1046 TYR B O 1
ATOM 16366 N N . GLY B 1 1047 ? -15.352 26.734 20.125 1 89.25 1047 GLY B N 1
ATOM 16367 C CA . GLY B 1 1047 ? -15.078 25.609 21 1 89.25 1047 GLY B CA 1
ATOM 16368 C C . GLY B 1 1047 ? -13.734 24.953 20.719 1 89.25 1047 GLY B C 1
ATOM 16369 O O . GLY B 1 1047 ? -13.641 23.734 20.656 1 89.25 1047 GLY B O 1
ATOM 16370 N N . SER B 1 1048 ? -12.773 25.703 20.531 1 87.31 1048 SER B N 1
ATOM 16371 C CA . SER B 1 1048 ? -11.453 25.172 20.203 1 87.31 1048 SER B CA 1
ATOM 16372 C C . SER B 1 1048 ? -10.859 24.406 21.391 1 87.31 1048 SER B C 1
ATOM 16374 O O . SER B 1 1048 ? -10.992 24.828 22.531 1 87.31 1048 SER B O 1
ATOM 16376 N N . LEU B 1 1049 ? -10.242 23.266 21.078 1 90.5 1049 LEU B N 1
ATOM 16377 C CA . LEU B 1 1049 ? -9.453 22.594 22.094 1 90.5 1049 LEU B CA 1
ATOM 16378 C C . LEU B 1 1049 ? -8.25 23.438 22.5 1 90.5 1049 LEU B C 1
ATOM 16380 O O . LEU B 1 1049 ? -7.691 24.156 21.688 1 90.5 1049 LEU B O 1
ATOM 16384 N N . PRO B 1 1050 ? -7.906 23.281 23.734 1 90.38 1050 PRO B N 1
ATOM 16385 C CA . PRO B 1 1050 ? -6.73 24.047 24.156 1 90.38 1050 PRO B CA 1
ATOM 16386 C C . PRO B 1 1050 ? -5.465 23.656 23.391 1 90.38 1050 PRO B C 1
ATOM 16388 O O . PRO B 1 1050 ? -5.258 22.469 23.109 1 90.38 1050 PRO B O 1
ATOM 16391 N N . SER B 1 1051 ? -4.758 24.656 23.031 1 90.75 1051 SER B N 1
ATOM 16392 C CA . SER B 1 1051 ? -3.434 24.391 22.484 1 90.75 1051 SER B CA 1
ATOM 16393 C C . SER B 1 1051 ? -2.508 23.797 23.547 1 90.75 1051 SER B C 1
ATOM 16395 O O . SER B 1 1051 ? -2.799 23.859 24.734 1 90.75 1051 SER B O 1
ATOM 16397 N N . ARG B 1 1052 ? -1.426 23.234 23.078 1 93.38 1052 ARG B N 1
ATOM 16398 C CA . ARG B 1 1052 ? -0.531 22.516 23.984 1 93.38 1052 ARG B CA 1
ATOM 16399 C C . ARG B 1 1052 ? 0.788 23.266 24.156 1 93.38 1052 ARG B C 1
ATOM 16401 O O . ARG B 1 1052 ? 1.284 23.875 23.219 1 93.38 1052 ARG B O 1
ATOM 16408 N N . LYS B 1 1053 ? 1.282 23.234 25.328 1 95.56 1053 LYS B N 1
ATOM 16409 C CA . LYS B 1 1053 ? 2.682 23.578 25.562 1 95.56 1053 LYS B CA 1
ATOM 16410 C C . LYS B 1 1053 ? 3.504 22.328 25.891 1 95.56 1053 LYS B C 1
ATOM 16412 O O . LYS B 1 1053 ? 3.025 21.422 26.578 1 95.56 1053 LYS B O 1
ATOM 16417 N N . SER B 1 1054 ? 4.645 22.297 25.344 1 96.62 1054 SER B N 1
ATOM 16418 C CA . SER B 1 1054 ? 5.484 21.109 25.5 1 96.62 1054 SER B CA 1
ATOM 16419 C C . SER B 1 1054 ? 6.836 21.469 26.109 1 96.62 1054 SER B C 1
ATOM 16421 O O . SER B 1 1054 ? 7.406 22.516 25.797 1 96.62 1054 SER B O 1
ATOM 16423 N N . TYR B 1 1055 ? 7.324 20.625 26.969 1 97.25 1055 TYR B N 1
ATOM 16424 C CA . TYR B 1 1055 ? 8.656 20.688 27.562 1 97.25 1055 TYR B CA 1
ATOM 16425 C C . TYR B 1 1055 ? 9.297 19.312 27.594 1 97.25 1055 TYR B C 1
ATOM 16427 O O . TYR B 1 1055 ? 8.625 18.312 27.828 1 97.25 1055 TYR B O 1
ATOM 16435 N N . GLY B 1 1056 ? 10.547 19.312 27.328 1 97.62 1056 GLY B N 1
ATOM 16436 C CA . GLY B 1 1056 ? 11.188 18.016 27.391 1 97.62 1056 GLY B CA 1
ATOM 16437 C C . GLY B 1 1056 ? 12.68 18.078 27.109 1 97.62 1056 GLY B C 1
ATOM 16438 O O . GLY B 1 1056 ? 13.344 19.062 27.422 1 97.62 1056 GLY B O 1
ATOM 16439 N N . PHE B 1 1057 ? 13.203 16.906 26.641 1 98.12 1057 PHE B N 1
ATOM 16440 C CA . PHE B 1 1057 ? 14.633 16.75 26.438 1 98.12 1057 PHE B CA 1
ATOM 16441 C C . PHE B 1 1057 ? 14.93 16.094 25.094 1 98.12 1057 PHE B C 1
ATOM 16443 O O . PHE B 1 1057 ? 14.125 15.297 24.609 1 98.12 1057 PHE B O 1
ATOM 16450 N N . ASN B 1 1058 ? 16.031 16.469 24.562 1 98.06 1058 ASN B N 1
ATOM 16451 C CA . ASN B 1 1058 ? 16.562 15.859 23.344 1 98.06 1058 ASN B CA 1
ATOM 16452 C C . ASN B 1 1058 ? 17.969 15.32 23.562 1 98.06 1058 ASN B C 1
ATOM 16454 O O . ASN B 1 1058 ? 18.797 15.953 24.234 1 98.06 1058 ASN B O 1
ATOM 16458 N N . LEU B 1 1059 ? 18.234 14.172 23.141 1 98.06 1059 LEU B N 1
ATOM 16459 C CA . LEU B 1 1059 ? 19.547 13.547 23.172 1 98.06 1059 LEU B CA 1
ATOM 16460 C C . LEU B 1 1059 ? 20.031 13.188 21.766 1 98.06 1059 LEU B C 1
ATOM 16462 O O . LEU B 1 1059 ? 19.312 12.516 21.031 1 98.06 1059 LEU B O 1
ATOM 16466 N N . TYR B 1 1060 ? 21.156 13.727 21.422 1 97.25 1060 TYR B N 1
ATOM 16467 C CA . TYR B 1 1060 ? 21.797 13.422 20.156 1 97.25 1060 TYR B CA 1
ATOM 16468 C C . TYR B 1 1060 ? 23.156 12.758 20.359 1 97.25 1060 TYR B C 1
ATOM 16470 O O . TYR B 1 1060 ? 23.984 13.258 21.125 1 97.25 1060 TYR B O 1
ATOM 16478 N N . VAL B 1 1061 ? 23.344 11.664 19.75 1 97.06 1061 VAL B N 1
ATOM 16479 C CA . VAL B 1 1061 ? 24.609 10.945 19.812 1 97.06 1061 VAL B CA 1
ATOM 16480 C C . VAL B 1 1061 ? 25.016 10.461 18.422 1 97.06 1061 VAL B C 1
ATOM 16482 O O . VAL B 1 1061 ? 24.188 9.891 17.703 1 97.06 1061 VAL B O 1
ATOM 16485 N N . LYS B 1 1062 ? 26.172 10.75 18.078 1 94.25 1062 LYS B N 1
ATOM 16486 C CA . LYS B 1 1062 ? 26.734 10.273 16.828 1 94.25 1062 LYS B CA 1
ATOM 16487 C C . LYS B 1 1062 ? 27.969 9.406 17.047 1 94.25 1062 LYS B C 1
ATOM 16489 O O . LYS B 1 1062 ? 28.875 9.797 17.797 1 94.25 1062 LYS B O 1
ATOM 16494 N N . PHE B 1 1063 ? 28.031 8.367 16.438 1 93.5 1063 PHE B N 1
ATOM 16495 C CA . PHE B 1 1063 ? 29.156 7.434 16.516 1 93.5 1063 PHE B CA 1
ATOM 16496 C C . PHE B 1 1063 ? 29.891 7.344 15.18 1 93.5 1063 PHE B C 1
ATOM 16498 O O . PHE B 1 1063 ? 29.266 7.484 14.125 1 93.5 1063 PHE B O 1
#

Sequence (2126 aa):
MKQRTLTTKLLCGFLLVGAVSFAMPLQSYAEPSAAAATPSQKIKVTGVVEDAEGPVIGASVIEKGTSNGTVTDLDGNFTLMVSPGATLKISYVGSEPVEVKATEAPMKITLEQSSQMLSEVVVTALGIKRDRKALGYGLDEVKGDAFEKAKETNVINSMAGRVAGLVVSQTAGGPSGSTRVILRGSTEMTGNNQPLYVVDGVPLDNTNFGSAGTSGGYDLGDGISSINPDDIESMSVLKGPAASALYGSRASHGVILITTKKAGKEKYSIEYNGTLTFDKQLSKWDNVQQIYGMGSNGTYSIDAVSNTNKSWGPKADGSNVLRYFDGVERPYLIIPDNTSGFFRTGLTANNTVTVSSNSGNTGIRFTLTDMRNKDIVPKTHMSRDIFNLRANTSMGKVDLDFTVNYTHENVKNRPALGDSKSNVGKNLMTLATTYDQRWLRTYQDANGEYSNWNGMDPYNVNPYWDVYKNSNDSKKDLFRLHASAIYNVTSHLKIKGTAGAELNWFNFNDFKAPTTPGYESGYLQQSQFKNQMYNFELIATYNNRWGDFDFTGTAGGNIYKVDNRTNITTAQEMQIMDVVALMSFNETSLQENSYRKQINSLFAAVNLGWKNLLYLDATIRGDKSSTLPTGNNTYIYPSVSGSFVFSELIKRGDILPYGKVRLSFAQVGSDTDPYQLGLVYTKSKFTYPGYTIGFIDNTTIPNKNLKPTRTNSFEVGFETKFLNNRIGLDFTYYNQISKDQIMGMASSWATGYPYRLINAGEIQNQGIEIALNTRPIIIGDFSWDLGINFSKNNNKVRKLVDGMDMFELEKASWLDVQVAAKVGENFGSIVGPDFQRNENGDILIDPATGLPMYDKSNHVLGNASWDWTGGLSTTFHYKNFGLTALFDVKVGADLYSMSARAAHESGKSLATLAGREEWYKSEEERQAAGIAKGASTWTPTGGFVAPGVIDNGDGTYRPNDIKVNPEDYWMSVCRNAPSMFIYDNSYIKCREITLTYQFPKKWLGKVVQDMSISFVTRNPFIVWKNIPDIDPDSNYNNTTGMGLEYGSLPSRKSYGFNLYVKFMKQRTLTTKLLCGFLLVGAVSFAMPLQSYAEPSAAAATPSQKIKVTGVVEDAEGPVIGASVIEKGTSNGTVTDLDGNFTLMVSPGATLKISYVGSEPVEVKATEAPMKITLEQSSQMLSEVVVTALGIKRDRKALGYGLDEVKGDAFEKAKETNVINSMAGRVAGLVVSQTAGGPSGSTRVILRGSTEMTGNNQPLYVVDGVPLDNTNFGSAGTSGGYDLGDGISSINPDDIESMSVLKGPAASALYGSRASHGVILITTKKAGKEKYSIEYNGTLTFDKQLSKWDNVQQIYGMGSNGTYSIDAVSNTNKSWGPKADGSNVLRYFDGVERPYLIIPDNTSGFFRTGLTANNTVTVSSNSGNTGIRFTLTDMRNKDIVPKTHMSRDIFNLRANTSMGKVDLDFTVNYTHENVKNRPALGDSKSNVGKNLMTLATTYDQRWLRTYQDANGEYSNWNGMDPYNVNPYWDVYKNSNDSKKDLFRLHASAIYNVTSHLKIKGTAGAELNWFNFNDFKAPTTPGYESGYLQQSQFKNQMYNFELIATYNNRWGDFDFTGTAGGNIYKVDNRTNITTAQEMQIMDVVALMSFNETSLQENSYRKQINSLFAAVNLGWKNLLYLDATIRGDKSSTLPTGNNTYIYPSVSGSFVFSELIKRGDILPYGKVRLSFAQVGSDTDPYQLGLVYTKSKFTYPGYTIGFIDNTTIPNKNLKPTRTNSFEVGFETKFLNNRIGLDFTYYNQISKDQIMGMASSWATGYPYRLINAGEIQNQGIEIALNTRPIIIGDFSWDLGINFSKNNNKVRKLVDGMDMFELEKASWLDVQVAAKVGENFGSIVGPDFQRNENGDILIDPATGLPMYDKSNHVLGNASWDWTGGLSTTFHYKNFGLTALFDVKVGADLYSMSARAAHESGKSLATLAGREEWYKSEEERQAAGIAKGASTWTPTGGFVAPGVIDNGDGTYRPNDIKVNPEDYWMSVCRNAPSMFIYDNSYIKCREITLTYQFPKKWLGKVVQDMSISFVTRNPFIVWKNIPDIDPDSNYNNTTGMGLEYGSLPSRKSYGFNLYVKF

Secondary structure (DSSP, 8-state):
------------------------------------------EEEEEEEEETTEE-TT-EEEETTSS-EEE--TTSEEEEEE-TTPEEEEEETTEEEEEEE--SSPEEEE--B-STT---EEE-GGG-EEEGGG--S-EEEEETHHHHSS--SSGGGGGTTTSTTEEEEE-TT-TTS-EEEEESS-S-SSS--PPEEEETTEE-----S---BTTBEE----SGGGS-GGGEEEEEEE-HHHHHGGGGGGGTT-EEEEEEP---SSSEEEEEEEEEEEEEE------B-SSB-SBBTTB--SSTTTTTT-B-SSB-EEEEEEE-TTS-EEEEE--TTTGGGG---EEEEEEEEEEEEEETTEEEEEEEEEEEEE-SSTT-EEEEEEEEEEEEEEETTEEEEEEEEEEEEEEE-PPEETT-TT-HHHHHHTS-TT--GGGGG--B-TTSPBP-SSTT-TTS--HHHHHHTSEEEEEEEEEEEEEEEEEE-SSSEEEEEEEEEEEEEEEEEEEE-TTBTTBTT-EEEEEEEEEEEEEEEEEEEEEEEETTEEEEEEEEEEEEEEEEEEEEEEEEEES-TTS-SGGGEEEEEEEEEEEEEEEEEEEEEEEEEETTTEEEEEEEEEEEETTS-TTTSEEEEEEEEEEE-THHHH--TTT-SEEEEEEEEEEEEE---SS-SS--EEE-SS-BTTB--EEE--SEE--TT---EEEEEEEEEEEEEETTTTEEEEEEEEEEEEEEEEEEEE--GGGS-SEEEEEEEEEEEEEEEEEEEEEEEEETTEEEEEEEEEEEEEEEEEE-STT--EEEEEEEGGGTEEEEEETTSBSSEEEEEEE-B-TTSPBEE-TTTSSBPEEEEEEEEEE-S-SEEEEEEEEEEETTEEEEEEEEEEES-EEEEHHHHHHHHTT-BGGGGTTHHHHHHHHHHHHHTTPPTT-TT---SS-B--SSEEE-SSS-EEE----B-HHHHHHHHHHH-GGGGEEE--EEEEEEEEEEEEPPHHHHTTT--EEEEEEEEEEEEEEEESSSSS-TT--S-SSS--SEE-SPPPPEEEEEEEEEEE-/-------------TT---------------------------EEEEEEEEETTEE-TT-EEEETTSS-EEE--TTSEEEEEE-TTPEEEEEETTEEEEEEE--SSPEEEE--B--S----EEE-GGG-EEEGGG--S-EEEEETHHHHSS--SSGGGGGTTTSTTEEEEE-TT-TTS-EEEEESS-S-SSS--PPEEEETTEE-----S---BTTBEE----SGGGS-GGGEEEEEEE-HHHHHGGGGGGGTT-EEEEEEP---SSSEEEEEEEEEEEEEE------B-SSB-SBBTTB--SSTTTTTT-B-SSB-EEEEEEE-TTS-EEEEE--TTTGGGG---EEEEEEEEEEEEEETTEEEEEEEEEEEEE-SSTT-EEEEEEEEEEEEEEETTEEEEEEEEEEEEEEE-PPEETT-TT-HHHHHHTS-TT--GGGGG--B-TTSPBP-SSTT-TTS--HHHHHHTSEEEEEEEEEEEEEEEEEE-SSSEEEEEEEEEEEEEEEEEEEE-TTBTTBTT-EEEEEEEEEEEEEEEEEEEEEEEETTEEEEEEEEEEEEEEEEEEEEEEEEEES-TTS-SGGGEEEEEEEEEEEEEEEEEEEEEEEEEETTTEEEEEEEEEEEETTS-TTTSEEEEEEEEEEE-THHHH--TTT-SEEEEEEEEEEEEE---SS-SS--EEE-SS-BTTB--EEE--SEE--TT---EEEEEEEEEEEEEETTTTEEEEEEEEEEEEEEEEEEEE--GGGS-SEEEEEEEEEEEEEEEEEEEEEEEEETTEEEEEEEEEEEEEEEEEE-STT--EEEEEEEGGGTEEEEEETTSBSSEEEEEEE-B-TTSPBEE-TTTSPBPEEEEEEEEEE-S-SEEEEEEEEEEETTEEEEEEEEEEES-EEEEHHHHHHHHTT-BGGGGTTHHHHHHHHHHHHHTTPPTT-TT---SS-B--SSEEE-SSS-EEE----B-HHHHHHHHHHH-GGGGEEE--EEEEEEEEEEEEPPHHHHTTT--EEEEEEEEEEEEEEEESSSSS-TT--S-SSS--SEE-SPPPPEEEEEEEEEEE-

Organism: NCBI:txid2094150

Solvent-accessible surface area (backbone atoms only — not comparable to full-atom values): 105030 Å² total; per-residue (Å²): 135,80,75,75,72,77,76,80,73,81,81,83,70,87,71,79,80,84,83,73,75,79,72,68,77,78,71,77,77,77,79,78,82,72,76,79,61,81,69,73,68,57,37,61,28,35,31,33,36,22,36,93,89,36,51,34,58,61,25,37,38,26,40,64,98,54,90,54,59,41,52,21,37,86,71,3,36,38,70,47,80,40,56,75,72,34,41,31,35,35,37,37,97,69,29,40,64,43,77,44,69,52,45,75,59,75,39,81,42,69,36,50,54,18,76,69,63,59,75,41,68,40,66,45,61,88,58,41,72,37,46,52,79,58,45,19,62,62,70,50,72,45,57,23,74,71,38,56,59,65,62,54,72,34,40,67,63,66,49,48,33,72,45,62,46,46,46,57,42,49,30,42,45,51,76,63,26,35,68,40,47,34,41,66,52,67,66,54,93,69,70,81,41,44,44,31,40,25,52,73,64,31,76,53,75,56,65,58,86,33,52,22,46,74,69,13,34,44,42,65,18,43,36,67,39,74,52,58,42,83,41,35,44,30,38,27,39,27,53,40,36,65,42,16,41,84,65,37,44,68,13,65,32,8,30,38,38,34,36,62,62,72,39,52,88,49,59,56,39,43,34,38,46,34,30,42,35,40,29,36,78,58,39,51,80,73,74,55,45,81,51,38,13,42,14,53,90,50,29,71,48,96,42,49,24,47,51,43,48,16,13,33,12,35,74,35,75,44,86,48,71,46,54,37,66,89,70,51,72,41,61,39,34,63,48,76,76,42,66,65,66,70,49,47,76,13,40,38,39,38,41,33,42,36,41,28,30,25,24,90,56,31,29,35,28,40,37,43,34,47,36,41,35,35,47,31,51,64,76,20,36,38,38,37,40,38,42,38,43,36,41,35,38,56,54,90,52,33,38,40,42,37,36,44,34,40,37,43,37,41,37,34,39,69,46,35,22,37,62,22,31,64,9,47,34,36,45,47,71,43,44,13,39,41,52,58,63,75,63,44,68,58,33,44,46,97,86,69,36,57,44,56,52,47,70,62,44,55,64,51,46,58,55,49,34,49,50,71,64,21,45,31,40,37,43,36,44,36,39,41,42,39,40,35,40,34,39,46,78,47,99,39,33,37,37,38,40,39,42,28,38,38,42,36,43,37,40,37,39,44,40,39,43,53,45,36,59,88,31,56,45,16,37,38,37,40,37,39,37,39,41,37,38,41,39,40,36,43,38,40,36,39,43,53,71,59,91,58,34,37,41,36,40,36,42,36,39,37,42,40,39,36,53,30,41,36,42,38,37,42,26,32,47,52,72,40,85,90,49,96,52,73,72,23,29,58,40,72,38,68,48,80,49,77,47,59,48,43,39,44,36,43,37,39,37,42,38,41,33,40,72,85,32,39,26,40,39,39,38,42,38,34,39,36,40,68,44,37,36,86,92,40,16,64,52,70,37,45,30,40,28,27,17,39,31,54,22,75,73,66,60,52,53,52,61,34,65,36,33,34,40,25,35,31,36,17,36,35,46,28,82,66,65,61,79,48,60,51,89,41,74,44,50,60,68,65,68,46,91,96,52,86,56,70,45,72,60,54,54,48,43,51,34,74,77,42,53,54,22,39,32,41,34,39,38,42,34,41,39,38,23,25,60,73,63,31,36,33,43,38,40,37,39,41,41,34,41,26,33,36,29,75,41,74,40,80,38,60,71,86,72,75,25,57,20,33,43,44,62,34,32,28,34,33,30,36,37,42,35,36,39,39,40,33,44,87,44,75,54,91,63,34,36,35,39,42,35,39,28,33,20,32,48,49,36,32,23,69,38,50,50,92,94,44,57,65,43,81,61,33,51,47,73,93,63,56,33,31,23,21,41,30,54,78,34,47,45,32,25,30,33,22,26,28,66,27,55,50,98,88,64,44,35,33,30,37,85,88,70,38,39,77,38,67,34,80,54,82,36,81,62,44,35,36,44,50,52,34,39,30,19,38,36,40,36,41,36,46,76,53,35,36,41,37,38,33,31,31,35,41,35,62,16,23,29,39,34,50,46,61,35,49,30,44,52,22,34,33,25,57,78,52,54,58,29,36,67,40,24,53,52,24,52,50,50,37,54,75,72,70,48,61,90,89,41,86,87,61,73,72,81,31,25,22,58,53,85,36,26,25,74,70,80,80,86,49,70,43,74,50,79,43,57,31,58,38,69,59,46,34,45,50,41,57,65,47,25,59,54,82,35,48,34,54,42,25,36,32,34,34,51,33,40,37,42,34,41,47,57,58,61,89,77,42,60,92,61,38,67,44,42,35,44,28,43,28,27,34,35,72,49,69,78,42,68,63,47,76,51,50,53,78,63,49,27,50,44,80,63,78,52,54,37,53,34,40,32,60,43,63,47,62,18,30,42,36,42,26,43,38,40,30,59,135,84,76,76,75,77,75,80,74,80,79,82,68,80,71,77,75,85,82,71,77,77,71,68,75,78,72,79,75,76,76,77,80,75,73,80,60,83,69,75,69,58,38,62,28,36,31,34,36,22,35,93,89,34,53,35,58,59,24,37,41,26,40,65,98,55,91,54,60,42,51,20,38,84,72,3,38,39,70,46,78,38,56,76,73,34,40,31,36,34,36,38,96,77,31,41,64,45,77,44,69,51,46,75,59,75,41,80,42,68,37,48,56,32,72,66,68,70,71,48,68,40,67,46,61,87,58,40,72,37,48,52,82,59,45,20,61,60,71,50,74,45,57,22,73,71,36,56,58,64,63,55,72,36,41,67,64,65,49,48,32,71,46,60,46,46,46,58,43,50,30,41,46,51,78,62,26,34,66,41,46,34,40,64,52,67,65,53,93,67,70,83,42,44,45,31,41,24,51,73,67,29,77,52,74,56,63,58,87,32,52,21,48,74,69,14,35,42,42,66,19,42,37,64,40,72,51,59,41,82,42,36,44,31,39,26,39,27,54,41,38,62,41,16,41,85,65,36,44,66,13,66,32,9,30,39,37,36,36,63,62,71,39,53,87,49,58,56,39,42,34,39,45,34,30,42,34,40,29,37,77,57,40,53,80,71,72,55,43,83,50,37,12,41,13,52,91,49,28,70,48,95,42,50,24,48,51,44,48,15,15,32,12,34,74,33,75,46,86,48,71,48,54,37,66,86,70,51,72,42,62,40,34,63,48,78,77,40,66,64,68,70,48,47,77,13,41,38,39,38,40,34,43,35,41,29,31,26,24,90,57,30,28,35,26,40,38,43,33,47,36,42,35,36,47,32,51,66,75,21,35,38,38,39,38,39,41,38,42,36,42,36,36,57,53,91,51,32,38,40,41,38,36,45,35,42,36,43,36,42,39,35,40,70,45,34,21,38,64,23,31,62,8,46,33,37,44,47,71,41,43,11,38,43,51,57,62,75,63,45,69,59,33,46,46,97,87,69,37,58,45,56,52,48,69,60,43,55,64,50,46,57,54,52,34,49,48,73,64,21,46,31,38,36,43,36,46,36,39,42,40,39,40,36,39,35,39,44,78,46,98,38,33,37,38,39,40,39,43,30,38,37,44,35,43,36,40,41,39,45,40,40,42,54,46,37,58,88,31,55,46,17,36,38,36,42,38,39,38,38,41,36,39,42,39,41,36,42,38,39,37,41,45,50,71,59,91,57,35,38,40,36,40,35,41,36,40,38,43,40,40,36,53,30,40,38,40,38,38,41,26,32,47,52,73,41,82,90,47,96,51,73,73,24,30,58,40,73,36,67,48,80,47,78,50,59,48,42,37,42,35,43,38,39,36,41,38,39,33,40,71,85,32,39,24,42,39,39,37,41,39,34,41,37,40,68,44,39,35,84,91,41,15,63,53,70,37,43,28,40,27,27,17,40,30,55,23,74,74,68,60,51,51,52,61,33,64,37,32,34,42,26,35,30,38,18,37,35,48,27,82,66,64,61,79,49,57,50,89,42,76,43,53,58,68,66,67,45,90,96,50,84,56,68,45,74,59,55,55,48,42,50,33,73,77,42,54,53,21,40,35,39,34,40,38,44,34,41,39,39,24,25,60,73,64,31,36,32,42,38,39,37,38,40,41,34,40,25,34,37,29,75,40,75,38,79,38,60,71,84,73,74,24,57,19,33,43,44,62,33,32,29,34,33,30,38,37,42,36,36,38,38,41,34,43,87,43,75,53,90,63,34,35,35,40,41,34,41,28,32,19,33,49,47,36,33,23,69,38,51,49,93,94,45,58,66,44,84,62,31,52,46,73,94,63,56,32,31,24,20,42,31,54,78,34,48,45,33,24,31,32,21,25,28,68,26,55,50,96,88,64,44,36,33,30,38,86,89,69,37,39,76,38,68,35,82,54,83,35,81,64,43,34,36,44,50,52,34,39,30,17,38,38,40,36,41,35,46,78,52,35,36,40,38,39,35,31,30,35,40,34,64,15,24,30,40,34,52,47,62,35,49,30,42,51,21,33,33,24,58,78,51,54,57,28,36,68,40,24,51,52,24,52,50,51,36,53,73,71,69,51,62,89,88,41,86,88,62,74,74,84,30,26,21,58,53,85,37,26,26,74,71,80,77,86,48,73,42,75,52,78,42,57,30,58,40,68,60,48,35,45,50,42,58,63,47,26,58,53,80,34,50,35,55,44,26,35,32,33,32,51,33,40,38,41,35,42,46,57,56,60,88,76,40,61,90,61,38,67,44,42,36,44,28,44,28,27,33,34,72,48,68,78,42,67,63,47,76,53,51,52,77,64,48,27,50,43,78,63,78,51,54,38,53,34,40,31,61,42,63,46,65,17,30,41,36,40,27,43,37,40,28,60

=== Feature glossary ===
Reading guide. The protein is described through the following features:

Foldseek 3Di. A 3Di character summarizes, for each residue, the relative orientation of the Cα frame of its nearest spatial neighbor. Because it encodes fold topology rather than chemistry, 3Di alignments detect remote structural similarity that sequence alignment misses.

Contact-map, Ramachandran, and PAE plots. Plot images: a contact map (which residues are close in 3D, as an N×N binary image), a Ramachandran scatter (backbone torsion angles, revealing secondary-structure composition at a glance), and — for AlphaFold structures — a PAE heatmap (pairwise prediction confidence).

Radius of gyration, Cα contacts, bounding box. Radius of gyration (Rg) is the root-mean-square distance of Cα atoms from their centroid — a single number for overall size and compactness. A globular domain of N residues has Rg ≈ 2.2·N^0.38 Å; an extended or disordered chain has a much larger Rg. The Cα contact count is the number of residue pairs whose Cα atoms are within 8 Å and are more than four positions apart in sequence — a standard proxy for tertiary packing density. The bounding box is the smallest axis-aligned box enclosing all Cα atoms.

Secondary structure (8-state, DSSP). Eight-state secondary structure (DSSP): H is the canonical α-helix, G the tighter 3₁₀-helix, I the wider π-helix; E/B are β-structure, T and S are turns and bends, and '-' is everything else. DSSP derives these from the pattern of main-chain N–H···O=C hydrogen bonds, not from the sequence.

B-factor. B-factor (Debye–Waller factor) reflects atomic displacement in the crystal lattice. It is an experimental observable (units Å²), not a prediction; low values mean the atom is pinned down, high values mean it moves or is heterogeneous across the crystal.

pLDDT. pLDDT is the predicted lDDT-Cα score: AlphaFold's confidence that the local environment of each residue (all inter-atomic distances within 15 Å) is correctly placed. It is a per-residue number between 0 and 100, with higher meaning more reliable.

Nearest PDB structures. Nearest PDB neighbors are the top structural matches found by Foldseek when searching this structure against the entire Protein Data Bank. Each hit reports a TM-score (0 to 1; >0.5 almost always implies the same fold) and an E-value. These are *structural* homologs — they may share no detectable sequence similarity.

Solvent-accessible surface area. Accessible surface area quantifies burial. A residue with SASA near zero is packed into the hydrophobic core; one with SASA >100 Å² sits on the surface. Computed here via the Shrake–Rupley numerical algorithm with a 1.4 Å probe.

Rendered structure images. Structure images are PyMOL renders from six orthogonal camera directions. Cartoon representation draws helices as coils and strands as arrows; sticks shows the backbone as bonds; surface shows the solvent-excluded envelope. Rainbow coloring maps sequence position to hue (blue→red, N→C); chain coloring assigns a distinct color per polypeptide.

Backbone torsions (φ/ψ). φ (phi) and ψ (psi) are the two rotatable backbone dihedrals per residue: φ is the C(i-1)–N–Cα–C torsion, ψ is the N–Cα–C–N(i+1) torsion, both in degrees on (−180°, 180°]. α-helical residues cluster near (−60°, −45°); β-strand residues near (−120°, +130°). A Ramachandran plot is simply a scatter of (φ, ψ) for every residue.

Predicted aligned error. Predicted Aligned Error (PAE) is an AlphaFold confidence matrix: entry (i, j) is the expected error in the position of residue j, in ångströms, when the prediction is superimposed on the true structure at residue i. Low PAE within a block of residues means that block is internally rigid and well-predicted; high PAE between two blocks means their relative placement is uncertain even if each block individually is confident.

mmCIF coordinates. Structure coordinates are given as an mmCIF _atom_site loop: one row per atom with element, residue name, chain id, sequence number, and x/y/z position in Å. Only the four main-chain atoms per residue are included here; side chains are omitted to keep the record compact.

InterPro / GO / CATH / organism. Database cross-references. InterPro integrates a dozen domain/family signature databases into unified entries with residue-range hits. GO terms attach function/process/location labels with evidence codes. CATH codes position the fold in a four-level structural taxonomy. Organism is the NCBI-taxonomy species name.

Secondary structure (3-state, P-SEA). SS3 is a coarse helix/strand/coil call (letters a/b/c) made by the P-SEA algorithm from inter-Cα distances and dihedrals. It is less detailed than DSSP but needs only Cα positions.

Sequence. Sequence gives the chain of amino acids in standard one-letter code (A=alanine, C=cysteine, …, Y=tyrosine), read N→C. It is the only feature that is directly encoded by the gene; all structural features are derived from the folded form of this sequence.